Protein 9V4C (pdb70)

Nearest PDB structures (foldseek):
  1l6w-assembly1_A  TM=9.812E-01  e=1.990E-34  Escherichia coli
  7qxf-assembly1_B  TM=9.912E-01  e=8.228E-34  Escherichia coli
  4rxf-assembly1_C  TM=9.887E-01  e=6.838E-34  Escherichia coli K-12
  4s1f-assembly1_A  TM=9.885E-01  e=1.267E-33  Escherichia coli K-12
  4rz4-assembly1_B  TM=9.879E-01  e=2.209E-33  Escherichia coli K-12

Radius of gyration: 39.11 Å; Cα contacts (8 Å, |Δi|>4): 4795; chains: 10; bounding box: 108×102×100 Å

Sequence (2211 aa):
GMELYLDTADIVAIKRLAKVLPISGVTTNPSIVAKSGKPIFLLLNELQEVLGSDKLLFAQVLSSNADEMIKETYQLRKAVPSIVTKIPVNAQGLIAIKELTQQGIPTLGTAVYGAGQGFLAALAGAKYIAPYVNRIDAQGGNSKDTVLELQKLLDLHCCPQSLVLAASFRTPRQALDCILAGCKSITLPVDVAELFISDPAVDAVITKFDQDWCNAFGTLSFGGMELYLDTADIVAIKRLAKVLPISGVTTNPSIVAKSGKPIFLLLNELQEVLGSDKLLFAQVLSSNADEMIKETYQLRKAVPSIVTKIPVNAQGLIAIKELTQQGIPTLGTAVYGAGQGFLAALAGAKYIAPYVNRIDAQGGNSKDTVLELQKLLDLHCCPQSLVLAASFRTPRQALDCILAGCKSITLPVDVAELFISDPAVDAVITKFDQDWCNAFGTLSFGGMELYLDTADIVAIKRLAKVLPISGVTTNPSIVAKSGKPIFLLLNELQEVLGSDKLLFAQVLSSNADEMIKETYQLRKAVPSIVTKIPVNAQGLIAIKELTQQGIPTLGTAVYGAGQGFLAALAGAKYIAPYVNRIDAQGGNSKDTVLELQKLLDLHCPQSLVLAASFRTPRQALDCILAGCKSITLPVDVAELFISDPAVDAVITKFDQDWCNAFGTLSFGMELYLDTADIVAIKRLAKVLPISGVTTNPSIVAKSGKPIFLLLNELQEVLGSDKLLFAQVLSSNADEMIKETYQLRKAVPSIVTKIPVNAQGLIAIKELTQQGIPTLGTAVYGAGQGFLAALAGAKYIAPYVNRIDAQGGNSKDTVLELQKLLDLHCCPQSLVLAASFRTPRQALDCILAGCKSITLPVDVAELFISDPAVDAVITKFDQDWCNAFGTLSFGMELYLDTADIVAIKRLAKVLPISGVTTNPSIVAKSGKPIFLLLNELQEVLGSDKLLFAQVLSSNADEMIKETYQLRRKAVPSIVTKIPVNAQGLIAIKELTQQGIPTLGTAVYGAGQGFLAALAGAKYIAPYVNRIDAQGGNSKDTVLELQKLLDLHCCPQSLVLAASFRTPRQALDCILAGCKSITLPVDVAELFISDPAVDAVITKFDQDWCNAFGTLSFGMELYLDTADIVAIKRLAKVLPISGVTTNPSIVAKSGKPIFLLLNELQEVLGSDKLLFAQVLSSNADEMIKETYQLRKAVPSIVTKIPVNAQGLIAIKELTQQGIPTLGTAVYGAGQGFLAALAGAKYIAPYVNRIDAQGGNSKDTVLELQKLLDLHCCPQSLVLAASFRTPRQALDCILAGCKSITLPVDVAELFISDPAVDAVITKFDQDWCNAFGTLSFGMELYLDTADIVAIKRLAKVLPISGVTTNPSIVAKSGKPIFLLLNELQEVLGSDKLLFAQVLSSNADEMIKETYQLRKAVPSIVTKIPVNAQGLIAIKELTQQGIPTLGTAVYGAGQGFLAALAGAKYIAPYVNRIDAQGGNSKDTVLELQKLLDLHCPQSLVLAASFRTPRQALDCILAGCKSITLPVDVAELFISDPAVDAVITKFDQDWCNAFGTLSFGMELYLDTADIVAIKRLAKVLPISGVTTNPSIVAKSGKPIFLLLNELQEVLGSDKLLFAQVLSSNADEMIKETYQLRRKAVPSIVTKIPVNAQGLIAIKELTQQGIPTLGTAVYGAGQGFLAALAGAKYIAPYVNRIDAQGGNSKDTVLELQKLLDLHCCPQSLVLAASFRTPRQALDCILAGCKSITLPVDVAELFISDPAVDAVITKFDQDWCNAFGTLSFMELYLDTADIVAIKRLAKVLPISGVTTNPSIVAKSGKPIFLLLNELQEVLGSDKLLFAQVLSSNADEMIKETYQLRKAVPSIVTKIPVNAQGLIAIKELTQQGIPTLGTAVYGAGQGFLAALAGAKYIAPYVNRIDAQGGNSKDTVLELQKLLDLHCPQSLVLAASFRTPRQALDCILAGCKSITLPVDVAELFISDPAVDAVITKFDQDWCNAFGTLSFGMELYLDTADIVAIKRLAKVLPISGVTTNPSIVAKSGKPIFLLLNELQEVLGSDKLLFAQVLSSNADEMIKETYQLRKAVPSIVTKIPVNAQGLIAIKELTQQGIPTLGTAVYGAGQGFLAALAGAKYIAPYVNRIDAQGGNSKDTVLELQKLLDLHCPQSLVLAASFRTPRQALDCILAGCKSITLPVDVAELFISDPAVDAVITKFDQDWCNAFGTLSF

Foldseek 3Di:
DAAEEAEALPLVLCLVVVVPDVHQFYEYEPVRVVVVVDDVLVSVVSRCVSNPDRHEYEYEADDPALVVSLVVLVVVCVSPVRYAYEFEQDDSSLVNLLVCQVVVHEYEHEQDQALVSQLSSLVSPHQEYEHQQVVNVVVPHHSLVRLLSNQVSCVVPNVSHFYAYEHDDELVSVVSNVVSPGRHYYYYSVRVVVVVDDVVVVVVVVVVQVVCCVVPVDPDD/DFAAEEAEALPLVLCLVVVVPDVHQFYEYEPVRVVVVVDDPLVSVVSRCVSNDDRHEYEYEADDPAQVSRLVVLVVVCVSPVRYAYEFEQDDRSLVNLLVCVVVVHEYEHDADLALVSQLSSLVSPHQEYEYQQVVNVVVVHHSLVRLLSNQVSCVVPNVSHFYAYEHDDELVSVVSNVVSPGRHYYYYSVHVVVVPDDVVVVVVVVVVQVVVCVVPNDPDD/DAAAEEAEALPLVLVLVVVVVDVHQFYEYEPVRVVVVVDDVLVSVVSRCVSPDDRHEYEYEADDPALVRRLVVLVVVCVSPVRYAYEFEQDDSSLVNLLVCQVVVHEYEHDQDLAQVSQLSSLVSPHQEYEYQQVVNVVVVHHSLVRLLSNQVSCVVPRVSHFYAYEHDDELVSVVSNVVSPGRYYYYYSVRSVVVPDDVVVVVVVVVVQVVVCVVPVDPDD/DAAEEAEALPLVLCLVVVVPDVHQFYEYEVVRVVVVVDDPLVSVVSRCVSNDPRHEYEYEADDPALVSRLVVLVVVCVSPVRYAYEFEQDDSSLVNLLVCQVVVGEYEHEQDLALVSQLSSLVSRHQEYEYQQVVNVVVPHHSLVRLLSNQVSCVVPNVSHFYAYDHDDELVSVVSNVVSPGRYYYYYSVRVVVVPDDVVVVVVVVVVQVVCCVVPVHPDD/DAAEEAEALPLVLCLVVVVVDVHQFYEYEPVRVVVVVDDVLVSVVSRCVSNDDRHEYEYEADDPALVVRLVVLVVVCVSPVRYAYEFEQDPSSLVNLLVCVVVVGEYEHDADQAQVSQLSSLVSPHQEYEYQQVVNVVVVHHSLVRLLSNQVSCVVPNVRHFYAYEHDDELVSVVSNVVSPGRYYHYYSVRVVVVPDDVVVVVVVVVVQVVVCVVPPHDDD/DAAEEAEALPLVLCLVVVVPDVHQAYEYEPVRVVVVVDDVLVSVVSRCVSNPPRHEYEYEADDPALVSRLVVLVVVCVSPVRYEYEFEQDDSSLVNLLVCQVVVGEYEHEQDLALVSQLSSLVSRHQEYEYQQVVNVVVPHHSLVRLLSNQVSCVVPNVSHFYAYEHDDELVSVVSNVVSPGRHYYYYSVRVVVVVDDVVVVVVVVVVLVVCCVVPNDPDD/DAAEEAEALPLVLCLVVVVPDVHQFYEYEVVRVVVVPDDPLVSVVSRCVSNDDRHEYEYEADDDALVSRLVVVVVVCVSPVRYAYEFEQDDRRLVNLLVCVVVVGEYEHDADLALVSQLSSLVSPHQEYEYQQVVNVVVVHHSLVRLLSNQVSCVVPPVSHFYAYEHDDELVSVVSNVVSVGRHYYYYSVRVVVVPDDVVVVVVVVVVQVVVCVVVVDSDD/DAAEAAEALPLVLCLVVVVPDVHQAYEYEPVRCVVVVDDPLVSVVSRCVSVDDRHEYEYEADDPALVSRLVVLVVVCVSPVRYAYEFEQDDRSLVNLLVCQVVVGEYEHDQDQALVSQLSSLVSPHQEYEYQQVVNVVVVHHSLVRLLSNQVSCVVPRVRHFYAYEHDDELVSVVSNVVSPGRHYYYYSVRSVVVPDDPVVVVVVVVVQCVVCVVPVDPDD/DAEEAEALPLVLCLVVVVPDVHQFYEYEVVRVVVVVDDPLVSVVSRCVSNDPRHEYEYEADDPALVVSLVVVVVVCVSPVLYAYEFEQDPRSLVNLLVCQVVVGEYEHDQDLALVSQLSSLVSPHQEYEHQQVVNVVPPHHSLVRLLSNQVSCVVPPVSHFYAYEHDDELVSVVSNVVSPGPHYYYYSVRVVVVVDDVVVVVVVVVVQVVVCVVPVDPDD/DAAEEAEALPLVLCLVVVVPDVHQFYEYEVVRVVVVVDDPLVSVVSRCVSPPDRHEYEYEADDPALVVRLVSLVVVCVSPVRYEYEFAQDPSSLVNLLVVQVVVHEYEHDQDLAQVSQLSSLVSPHQEYEHQQVVNVVVPHHSLVRLLSNQVSCVVPNVSHFYAYEHDDELVSVVSNVVSPGRYYYYYSVRVVVVPDDVVVVVVVVVVQVVVCVVPNDPDD

Solvent-accessible surface area: 75816 Å² total; per-residue (Å²): 82,22,42,6,2,0,24,14,9,74,24,106,4,0,93,104,2,22,134,10,1,26,10,36,0,0,0,1,23,6,30,34,2,10,190,37,47,54,75,3,71,89,0,2,83,45,0,70,137,43,21,37,120,131,62,42,9,1,0,8,3,7,18,64,90,10,110,70,2,25,124,3,0,99,62,0,58,170,40,4,96,65,0,4,0,12,0,7,1,29,38,68,0,0,40,0,0,53,70,0,56,147,87,64,24,43,1,0,0,0,0,0,16,4,1,6,8,0,6,10,0,4,42,8,31,0,91,3,0,2,0,14,1,16,100,12,5,6,45,32,26,47,6,109,58,15,2,78,35,0,8,97,0,4,100,58,5,16,91,165,11,15,0,2,0,9,25,12,76,3,4,28,16,1,6,23,3,10,27,19,8,0,91,0,6,2,5,28,36,64,0,1,56,59,27,14,66,22,30,10,4,82,39,7,28,71,102,15,37,98,29,5,54,128,48,55,56,88,71,59,45,58,48,26,49,6,1,0,23,14,5,74,28,107,2,0,105,108,6,24,121,13,0,26,11,33,0,0,0,2,22,3,26,34,2,14,188,40,49,60,80,6,70,86,1,2,95,43,0,64,147,42,18,38,114,135,75,44,7,1,0,8,4,5,16,86,64,4,98,74,1,21,115,8,0,94,67,0,60,164,36,5,98,65,0,4,0,10,0,6,2,36,37,67,0,0,48,0,0,56,71,0,58,150,76,61,22,49,1,0,0,0,0,0,12,5,2,4,9,0,6,10,0,5,42,8,31,0,90,3,0,1,0,14,1,13,101,10,5,10,50,28,28,46,6,113,59,14,2,84,35,0,10,99,0,3,101,74,6,17,115,160,12,24,0,1,0,6,24,9,107,4,5,29,15,2,6,24,3,9,25,20,7,0,54,0,7,1,6,28,35,62,0,0,62,58,24,23,64,19,26,11,6,89,42,10,24,69,105,14,33,94,34,5,48,133,47,57,55,91,63,61,46,55,66,21,43,6,2,0,26,15,9,74,24,98,4,0,94,103,4,28,137,10,1,29,11,36,0,0,0,2,23,4,29,32,2,10,189,36,48,55,74,4,66,85,0,3,95,46,0,70,147,45,18,40,115,132,75,42,9,0,0,10,4,8,18,82,69,5,96,73,0,21,132,4,0,107,60,0,60,159,44,5,98,66,0,5,0,11,0,6,2,29,35,68,0,0,47,0,0,56,77,0,54,149,73,64,20,41,1,1,0,0,0,0,16,4,1,5,11,0,5,10,0,8,41,7,31,0,92,4,0,2,0,14,2,18,92,11,6,5,40,31,26,45,6,105,60,13,2,83,34,0,8,99,0,3,99,77,12,12,98,144,13,11,0,1,0,9,24,14,101,3,4,28,16,1,6,22,3,9,23,19,8,0,75,0,6,2,6,28,33,70,0,0,61,62,25,18,60,18,25,10,4,80,41,8,26,70,100,14,35,98,31,5,53,130,49,56,61,89,67,61,42,64,30,50,7,2,0,20,14,4,72,30,112,5,0,110,110,5,22,120,10,0,27,10,36,0,0,1,1,24,5,31,32,3,10,186,40,47,59,76,5,71,87,0,1,93,56,0,64,149,50,16,35,124,127,58,44,8,1,2,10,4,8,22,90,73,5,100,79,2,18,121,9,0,94,74,0,60,182,34,5,94,66,0,5,0,10,0,6,1,30,35,67,0,0,49,0,0,56,69,0,56,149,78,62,24,45,1,0,0,0,0,0,15,4,2,5,8,0,6,10,0,6,45,8,32,0,94,5,0,1,0,14,1,17,98,11,6,6,42,30,26,48,6,115,57,14,2,78,39,0,12,99,0,4,102,75,21,15,121,158,13,26,0,2,0,8,23,11,91,3,3,31,16,1,7,25,3,10,26,21,9,0,63,0,7,1,5,28,32,69,0,0,62,58,26,19,65,20,28,11,6,87,41,8,23,73,101,12,35,99,32,4,51,127,47,56,58,86,64,61,43,81,23,42,6,2,0,22,14,8,75,39,104,3,0,92,104,2,28,133,12,2,32,10,37,0,0,1,2,23,5,28,27,3,9,179,35,50,53,71,5,71,86,1,2,97,37,0,67,144,36,20,39,122,134,82,42,8,1,0,8,4,6,13,83,66,6,97,91,1,9,148,19,0,91,74,0,60,157,43,6,98,67,0,5,0,9,0,6,1,30,36,64,0,0,42,0,0,52,70,0,55,153,87,62,25,46,1,1,0,0,0,0,16,4,2,5,10,0,6,10,0,5,42,6,31,0,92,4,0,1,0,14,2,15,95,11,5,8,41,32,25,45,6,111,63,14,2,84,40,1,9,88,0,3,99,62,7,15,104,160,14,22,0,1,0,6,24,9,87,3,6,29,15,1,9,22,3,8,24,19,7,0,87,0,7,2,6,30,36,66,0,0,56,62,24,12,65,21,32,12,4,83,42,11,22,69,110,14,33,95,32,4,47,131,45,60,56,87,61,62,48,76,22,40,6,2,0,22,11,5,75,25,102,4,0,105,109,5,21,143,10,2,23,9,36,0,0,1,4,22,4,29,36,1,12,189,40,49,51,74,5,70,90,1,3,93,38,0,68,150,42,20,35,122,129,60,43,9,1,0,9,4,10,14,76,64,5,96,92,2,20,134,17,0,92,71,0,58,179,38,5,98,67,0,5,0,11,0,8,1,34,34,69,0,0,47,0,0,56,63,0,57,156,79,63,24,44,0,1,0,0,0,0,15,5,2,5,9,0,7,8,0,4,42,8,30,0,94,3,0,2,0,14,1,15,94,13,5,9,44,30,24,45,6,109,61,14,2,81,37,0,12,92,0,2,98,65,5,18,109,159,13,24,0,1,0,8,25,10,113,3,4,31,16,1,6,22,4,9,24,20,7,0,52,0,8,2,6,28,33,76,0,0,61,62,26,20,62,19,28,11,5,86,39,10,28,83,100,14,35,96,39,4,50,129,48,62,43,108,58,67,41,78,26,51,6,1,0,19,3,2,66,24,90,5,0,91,113,4,20,140,11,1,24,11,35,0,0,0,3,23,5,32,19,2,16,129,32,48,58,80,8,68,84,1,4,87,44,0,68,153,53,20,37,117,140,69,43,10,1,0,7,4,6,12,67,76,6,118,77,1,25,113,8,0,90,55,0,61,178,40,6,96,68,0,6,0,7,0,5,1,29,38,72,0,0,47,0,0,62,66,0,51,152,89,64,24,41,0,1,0,0,0,0,17,4,2,6,10,0,6,9,0,9,45,10,32,0,92,4,0,0,0,15,2,16,102,12,5,6,43,32,26,45,6,107,62,14,2,80,38,0,8,103,0,3,97,74,9,10,118,164,16,20,0,2,0,4,24,10,91,3,5,29,14,1,7,23,3,9,24,21,8,0,91,0,9,0,5,29,33,62,0,1,60,62,25,19,63,21,31,4,6,88,42,8,26,67,110,10,29,98,36,6,46,131,56,62,60,82,70,61,45,78,28,48,6,3,0,24,12,12,72,37,108,4,0,114,109,4,24,121,12,1,30,7,37,0,0,0,2,23,3,29,32,2,10,188,36,49,63,74,4,68,86,0,2,94,52,0,64,137,29,18,36,114,136,74,40,5,0,0,7,4,7,20,88,68,5,100,67,1,22,118,5,0,95,73,0,59,185,42,6,99,68,0,5,0,9,0,7,1,34,34,64,0,0,47,0,0,58,62,0,54,142,74,64,26,42,1,0,0,0,0,0,17,5,2,5,9,0,6,9,0,9,46,6,32,0,93,4,0,2,0,16,2,13,102,11,4,7,44,32,27,46,6,109,58,13,3,82,34,0,8,99,0,4,103,70,6,11,100,153,13,15,0,1,0,8,26,11,108,2,5,28,16,1,7,23,3,11,24,21,9,0,94,0,6,1,5,30,33,75,0,0,60,61,25,18,62,19,28,12,4,84,41,10,21,72,107,15,37,97,28,5,52,130,51,63,58,88,63,62,45,56,48,5,2,0,23,6,2,65,21,103,2,0,97,106,3,26,131,11,1,27,10,35,0,0,0,1,23,4,30,21,3,11,123,30,49,60,76,5,69,99,0,2,89,45,0,68,143,38,21,35,128,124,77,42,5,0,0,9,4,10,21,90,73,8,97,69,3,20,113,7,0,98,64,0,54,170,30,2,94,66,0,5,0,7,0,7,1,38,36,66,0,0,54,0,0,52,76,0,58,155,77,61,22,47,0,0,0,0,0,0,15,4,2,9,8,0,10,12,0,7,46,8,32,0,91,3,0,1,0,12,1,16,88,12,5,6,42,33,25,50,7,109,64,13,2,78,36,0,6,94,0,3,97,72,10,12,118,160,13,22,0,2,0,5,23,10,104,3,4,28,16,1,6,23,3,9,25,18,7,0,94,0,8,1,6,29,34,65,0,1,60,58,22,21,60,17,31,11,5,82,38,8,28,73,103,9,38,93,36,6,52,131,47,57,67,82,71,55,41,79,29,53,9,3,0,25,15,13,72,35,109,1,0,102,110,4,24,128,12,2,30,12,35,0,0,1,2,25,5,27,34,2,9,180,37,56,62,73,5,69,83,0,2,88,45,0,62,153,38,18,41,113,137,61,43,9,1,0,7,3,10,22,71,80,6,105,80,2,19,119,5,0,83,60,0,64,159,35,5,92,67,0,5,0,9,0,8,2,28,38,64,0,0,51,0,0,60,72,0,59,149,72,62,23,46,0,1,0,0,0,0,16,4,2,5,9,0,6,10,0,5,41,9,30,0,91,5,0,1,0,15,2,18,99,11,5,7,46,33,26,47,6,112,57,14,3,85,36,0,12,96,0,1,92,79,5,10,89,131,12,20,0,2,0,6,24,10,84,3,4,30,16,2,8,22,3,14,25,21,12,1,107,0,10,1,8,29,34,70,0,1,55,59,29,24,63,18,28,11,5,92,38,8,34,67,96,13,32,93,30,6,47,132,50,60,58,87,75,56,50

B-factor: mean 33.53, std 10.16, range [16.23, 105.29]

Structure (mmCIF, N/CA/C/O backbone):
data_9V4C
#
_entry.id   9V4C
#
_cell.length_a   98.818
_cell.length_b   117.353
_cell.length_c   204.235
_cell.angle_alpha   90.00
_cell.angle_beta   90.00
_cell.angle_gamma   90.00
#
_symmetry.space_group_name_H-M   'P 21 21 21'
#
loop_
_entity.id
_entity.type
_entity.pdbx_description
1 polymer 'Fructose-6-phosphate aldolase'
2 water water
#
loop_
_atom_site.group_PDB
_atom_site.id
_atom_site.type_symbol
_atom_site.label_atom_id
_atom_site.label_alt_id
_atom_site.label_comp_id
_atom_site.label_asym_id
_atom_site.label_entity_id
_atom_site.label_seq_id
_atom_site.pdbx_PDB_ins_code
_atom_site.Cartn_x
_atom_site.Cartn_y
_atom_site.Cartn_z
_atom_site.occupancy
_atom_site.B_iso_or_equiv
_atom_site.auth_seq_id
_atom_site.auth_comp_id
_atom_site.auth_asym_id
_atom_site.auth_atom_id
_atom_site.pdbx_PDB_model_num
ATOM 1 N N . GLY A 1 2 ? 24.952 2.604 53.173 1.00 62.03 0 GLY A N 1
ATOM 2 C CA . GLY A 1 2 ? 23.817 2.325 54.034 1.00 62.45 0 GLY A CA 1
ATOM 3 C C . GLY A 1 2 ? 23.008 1.100 53.636 1.00 63.70 0 GLY A C 1
ATOM 4 O O . GLY A 1 2 ? 21.805 1.211 53.359 1.00 61.33 0 GLY A O 1
ATOM 5 N N . MET A 1 3 ? 23.664 -0.063 53.596 1.00 44.37 1 MET A N 1
ATOM 6 C CA . MET A 1 3 ? 22.970 -1.325 53.364 1.00 37.09 1 MET A CA 1
ATOM 7 C C . MET A 1 3 ? 22.274 -1.780 54.637 1.00 36.81 1 MET A C 1
ATOM 8 O O . MET A 1 3 ? 22.836 -1.676 55.727 1.00 36.27 1 MET A O 1
ATOM 13 N N . GLU A 1 4 ? 21.046 -2.280 54.493 1.00 30.43 2 GLU A N 1
ATOM 14 C CA . GLU A 1 4 ? 20.266 -2.808 55.607 1.00 28.11 2 GLU A CA 1
ATOM 15 C C . GLU A 1 4 ? 19.924 -4.255 55.303 1.00 25.39 2 GLU A C 1
ATOM 16 O O . GLU A 1 4 ? 19.292 -4.542 54.282 1.00 25.79 2 GLU A O 1
ATOM 22 N N . LEU A 1 5 ? 20.347 -5.163 56.181 1.00 27.27 3 LEU A N 1
ATOM 23 C CA . LEU A 1 5 ? 20.097 -6.595 56.038 1.00 26.23 3 LEU A CA 1
ATOM 24 C C . LEU A 1 5 ? 19.071 -7.035 57.077 1.00 25.41 3 LEU A C 1
ATOM 25 O O . LEU A 1 5 ? 19.260 -6.799 58.274 1.00 27.72 3 LEU A O 1
ATOM 30 N N . TYR A 1 6 ? 17.989 -7.662 56.620 1.00 23.89 4 TYR A N 1
ATOM 31 C CA . TYR A 1 6 ? 16.926 -8.148 57.491 1.00 23.14 4 TYR A CA 1
ATOM 32 C C . TYR A 1 6 ? 16.736 -9.653 57.333 1.00 22.50 4 TYR A C 1
ATOM 33 O O . TYR A 1 6 ? 17.059 -10.239 56.297 1.00 23.35 4 TYR A O 1
ATOM 42 N N . LEU A 1 7 ? 16.181 -10.279 58.367 1.00 22.94 5 LEU A N 1
ATOM 43 C CA . LEU A 1 7 ? 15.764 -11.673 58.284 1.00 23.89 5 LEU A CA 1
ATOM 44 C C . LEU A 1 7 ? 14.262 -11.758 58.039 1.00 25.54 5 LEU A C 1
ATOM 45 O O . LEU A 1 7 ? 13.470 -11.080 58.711 1.00 23.74 5 LEU A O 1
ATOM 50 N N . ASP A 1 8 ? 13.881 -12.620 57.097 1.00 23.14 6 ASP A N 1
ATOM 51 C CA . ASP A 1 8 ? 12.496 -12.769 56.677 1.00 25.07 6 ASP A CA 1
ATOM 52 C C . ASP A 1 8 ? 11.955 -14.060 57.296 1.00 25.80 6 ASP A C 1
ATOM 53 O O . ASP A 1 8 ? 11.936 -15.120 56.671 1.00 27.82 6 ASP A O 1
ATOM 58 N N . THR A 1 9 ? 11.502 -13.958 58.546 1.00 26.86 7 THR A N 1
ATOM 59 C CA . THR A 1 9 ? 11.119 -15.131 59.330 1.00 29.46 7 THR A CA 1
ATOM 60 C C . THR A 1 9 ? 10.359 -14.695 60.581 1.00 31.31 7 THR A C 1
ATOM 61 O O . THR A 1 9 ? 10.465 -13.551 61.036 1.00 30.10 7 THR A O 1
ATOM 65 N N . ALA A 1 10 ? 9.602 -15.638 61.142 1.00 30.34 8 ALA A N 1
ATOM 66 C CA . ALA A 1 10 ? 9.025 -15.488 62.475 1.00 35.85 8 ALA A CA 1
ATOM 67 C C . ALA A 1 10 ? 9.564 -16.530 63.446 1.00 35.09 8 ALA A C 1
ATOM 68 O O . ALA A 1 10 ? 8.976 -16.733 64.513 1.00 38.09 8 ALA A O 1
ATOM 70 N N . ASP A 1 11 ? 10.657 -17.203 63.094 1.00 32.44 9 ASP A N 1
ATOM 71 C CA . ASP A 1 11 ? 11.232 -18.281 63.896 1.00 34.11 9 ASP A CA 1
ATOM 72 C C . ASP A 1 11 ? 12.193 -17.656 64.905 1.00 37.39 9 ASP A C 1
ATOM 73 O O . ASP A 1 11 ? 13.338 -17.329 64.567 1.00 33.43 9 ASP A O 1
ATOM 78 N N . ILE A 1 12 ? 11.731 -17.543 66.159 1.00 35.26 10 ILE A N 1
ATOM 79 C CA . ILE A 1 12 ? 12.473 -16.833 67.202 1.00 34.73 10 ILE A CA 1
ATOM 80 C C . ILE A 1 12 ? 13.802 -17.527 67.494 1.00 35.90 10 ILE A C 1
ATOM 81 O O . ILE A 1 12 ? 14.825 -16.872 67.730 1.00 34.98 10 ILE A O 1
ATOM 86 N N . VAL A 1 13 ? 13.813 -18.860 67.469 1.00 36.40 11 VAL A N 1
ATOM 87 C CA . VAL A 1 13 ? 15.057 -19.592 67.681 1.00 35.02 11 VAL A CA 1
ATOM 88 C C . VAL A 1 13 ? 16.078 -19.223 66.612 1.00 34.59 11 VAL A C 1
ATOM 89 O O . VAL A 1 13 ? 17.225 -18.875 66.919 1.00 34.79 11 VAL A O 1
ATOM 93 N N . ALA A 1 14 ? 15.669 -19.273 65.337 1.00 33.80 12 ALA A N 1
ATOM 94 C CA . ALA A 1 14 ? 16.589 -18.919 64.262 1.00 33.08 12 ALA A CA 1
ATOM 95 C C . ALA A 1 14 ? 17.022 -17.460 64.359 1.00 32.98 12 ALA A C 1
ATOM 96 O O . ALA A 1 14 ? 18.194 -17.139 64.128 1.00 30.34 12 ALA A O 1
ATOM 98 N N . ILE A 1 15 ? 16.092 -16.563 64.702 1.00 30.48 13 ILE A N 1
ATOM 99 C CA . ILE A 1 15 ? 16.409 -15.135 64.745 1.00 30.58 13 ILE A CA 1
ATOM 100 C C . ILE A 1 15 ? 17.450 -14.851 65.821 1.00 32.05 13 ILE A C 1
ATOM 101 O O . ILE A 1 15 ? 18.414 -14.112 65.597 1.00 27.40 13 ILE A O 1
ATOM 106 N N . LYS A 1 16 ? 17.259 -15.427 67.013 1.00 30.53 14 LYS A N 1
ATOM 107 C CA . LYS A 1 16 ? 18.227 -15.263 68.092 1.00 33.74 14 LYS A CA 1
ATOM 108 C C . LYS A 1 16 ? 19.620 -15.685 67.640 1.00 31.81 14 LYS A C 1
ATOM 109 O O . LYS A 1 16 ? 20.610 -14.984 67.887 1.00 31.01 14 LYS A O 1
ATOM 115 N N . ARG A 1 17 ? 19.704 -16.819 66.945 1.00 29.96 15 ARG A N 1
ATOM 116 C CA . ARG A 1 17 ? 20.993 -17.350 66.521 1.00 30.56 15 ARG A CA 1
ATOM 117 C C . ARG A 1 17 ? 21.596 -16.510 65.401 1.00 33.62 15 ARG A C 1
ATOM 118 O O . ARG A 1 17 ? 22.775 -16.137 65.451 1.00 29.38 15 ARG A O 1
ATOM 126 N N . LEU A 1 18 ? 20.807 -16.214 64.369 1.00 27.59 16 LEU A N 1
ATOM 127 C CA . LEU A 1 18 ? 21.357 -15.487 63.239 1.00 29.90 16 LEU A CA 1
ATOM 128 C C . LEU A 1 18 ? 21.662 -14.039 63.592 1.00 29.68 16 LEU A C 1
ATOM 129 O O . LEU A 1 18 ? 22.545 -13.435 62.973 1.00 29.78 16 LEU A O 1
ATOM 134 N N . ALA A 1 19 ? 20.952 -13.461 64.571 1.00 29.40 17 ALA A N 1
ATOM 135 C CA . ALA A 1 19 ? 21.258 -12.092 64.973 1.00 28.81 17 ALA A CA 1
ATOM 136 C C . ALA A 1 19 ? 22.611 -11.997 65.675 1.00 30.12 17 ALA A C 1
ATOM 137 O O . ALA A 1 19 ? 23.246 -10.938 65.641 1.00 30.13 17 ALA A O 1
ATOM 139 N N . LYS A 1 20 ? 23.067 -13.075 66.322 1.00 28.83 18 LYS A N 1
ATOM 140 C CA . LYS A 1 20 ? 24.406 -13.052 66.901 1.00 31.51 18 LYS A CA 1
ATOM 141 C C . LYS A 1 20 ? 25.475 -13.141 65.818 1.00 29.73 18 LYS A C 1
ATOM 142 O O . LYS A 1 20 ? 26.577 -12.602 65.991 1.00 30.43 18 LYS A O 1
ATOM 148 N N . VAL A 1 21 ? 25.162 -13.796 64.702 1.00 27.42 19 VAL A N 1
ATOM 149 C CA . VAL A 1 21 ? 26.130 -14.025 63.630 1.00 26.35 19 VAL A CA 1
ATOM 150 C C . VAL A 1 21 ? 26.139 -12.878 62.631 1.00 26.39 19 VAL A C 1
ATOM 151 O O . VAL A 1 21 ? 27.197 -12.368 62.257 1.00 27.43 19 VAL A O 1
ATOM 155 N N . LEU A 1 22 ? 24.986 -12.479 62.173 1.00 28.38 20 LEU A N 1
ATOM 156 C CA . LEU A 1 22 ? 24.977 -11.615 61.003 1.00 26.81 20 LEU A CA 1
ATOM 157 C C . LEU A 1 22 ? 24.763 -10.163 61.405 1.00 27.25 20 LEU A C 1
ATOM 158 O O . LEU A 1 22 ? 24.172 -9.885 62.450 1.00 27.76 20 LEU A O 1
ATOM 163 N N . PRO A 1 23 ? 25.228 -9.213 60.607 1.00 26.46 21 PRO A N 1
ATOM 164 C CA . PRO A 1 23 ? 24.953 -7.791 60.920 1.00 26.72 21 PRO A CA 1
ATOM 165 C C . PRO A 1 23 ? 23.564 -7.380 60.443 1.00 30.15 21 PRO A C 1
ATOM 166 O O . PRO A 1 23 ? 23.387 -6.670 59.441 1.00 30.19 21 PRO A O 1
ATOM 170 N N . ILE A 1 24 ? 22.537 -7.832 61.152 1.00 26.17 22 ILE A N 1
ATOM 171 C CA . ILE A 1 24 ? 21.167 -7.610 60.708 1.00 32.89 22 ILE A CA 1
ATOM 172 C C . ILE A 1 24 ? 20.631 -6.331 61.330 1.00 33.20 22 ILE A C 1
ATOM 173 O O . ILE A 1 24 ? 20.964 -5.975 62.461 1.00 33.50 22 ILE A O 1
ATOM 178 N N . SER A 1 25 ? 19.772 -5.644 60.580 1.00 32.08 23 SER A N 1
ATOM 179 C CA . SER A 1 25 ? 19.091 -4.453 61.063 1.00 32.53 23 SER A CA 1
ATOM 180 C C . SER A 1 25 ? 17.704 -4.735 61.633 1.00 33.94 23 SER A C 1
ATOM 181 O O . SER A 1 25 ? 17.083 -3.819 62.188 1.00 32.69 23 SER A O 1
ATOM 184 N N . GLY A 1 26 ? 17.186 -5.951 61.500 1.00 27.59 24 GLY A N 1
ATOM 185 C CA . GLY A 1 26 ? 15.846 -6.220 62.000 1.00 30.58 24 GLY A CA 1
ATOM 186 C C . GLY A 1 26 ? 15.228 -7.401 61.269 1.00 28.50 24 GLY A C 1
ATOM 187 O O . GLY A 1 26 ? 15.930 -8.214 60.685 1.00 25.57 24 GLY A O 1
ATOM 188 N N . VAL A 1 27 ? 13.898 -7.463 61.313 1.00 28.68 25 VAL A N 1
ATOM 189 C CA . VAL A 1 27 ? 13.146 -8.623 60.837 1.00 25.00 25 VAL A CA 1
ATOM 190 C C . VAL A 1 27 ? 11.920 -8.157 60.057 1.00 26.51 25 VAL A C 1
ATOM 191 O O . VAL A 1 27 ? 11.213 -7.235 60.480 1.00 27.50 25 VAL A O 1
ATOM 195 N N . THR A 1 28 ? 11.652 -8.812 58.932 1.00 25.30 26 THR A N 1
ATOM 196 C CA . THR A 1 28 ? 10.424 -8.606 58.182 1.00 25.75 26 THR A CA 1
ATOM 197 C C . THR A 1 28 ? 9.489 -9.799 58.358 1.00 24.87 26 THR A C 1
ATOM 198 O O . THR A 1 28 ? 9.930 -10.943 58.504 1.00 28.15 26 THR A O 1
ATOM 202 N N . THR A 1 29 ? 8.191 -9.527 58.326 1.00 25.52 27 THR A N 1
ATOM 203 C CA . THR A 1 29 ? 7.170 -10.566 58.371 1.00 27.18 27 THR A CA 1
ATOM 204 C C . THR A 1 29 ? 6.158 -10.305 57.268 1.00 25.89 27 THR A C 1
ATOM 205 O O . THR A 1 29 ? 6.150 -9.240 56.650 1.00 28.16 27 THR A O 1
ATOM 209 N N . ASN A 1 30 ? 5.293 -11.285 57.035 1.00 28.16 28 ASN A N 1
ATOM 210 C CA . ASN A 1 30 ? 4.151 -11.136 56.140 1.00 27.23 28 ASN A CA 1
ATOM 211 C C . ASN A 1 30 ? 3.069 -12.063 56.665 1.00 31.19 28 ASN A C 1
ATOM 212 O O . ASN A 1 30 ? 3.316 -12.841 57.597 1.00 31.60 28 ASN A O 1
ATOM 217 N N . PRO A 1 31 ? 1.841 -11.990 56.123 1.00 27.08 29 PRO A N 1
ATOM 218 C CA . PRO A 1 31 ? 0.756 -12.749 56.782 1.00 31.84 29 PRO A CA 1
ATOM 219 C C . PRO A 1 31 ? 0.964 -14.257 56.748 1.00 34.21 29 PRO A C 1
ATOM 220 O O . PRO A 1 31 ? 0.553 -14.941 57.691 1.00 33.12 29 PRO A O 1
ATOM 224 N N . SER A 1 32 ? 1.611 -14.800 55.708 1.00 31.08 30 SER A N 1
ATOM 225 C CA . SER A 1 32 ? 1.882 -16.237 55.697 1.00 33.17 30 SER A CA 1
ATOM 226 C C . SER A 1 32 ? 2.922 -16.611 56.744 1.00 34.94 30 SER A C 1
ATOM 227 O O . SER A 1 32 ? 2.789 -17.636 57.421 1.00 35.57 30 SER A O 1
ATOM 230 N N . ILE A 1 33 ? 3.962 -15.794 56.890 1.00 33.28 31 ILE A N 1
ATOM 231 C CA . ILE A 1 33 ? 4.993 -16.076 57.886 1.00 33.53 31 ILE A CA 1
ATOM 232 C C . ILE A 1 33 ? 4.405 -16.038 59.289 1.00 38.35 31 ILE A C 1
ATOM 233 O O . ILE A 1 33 ? 4.706 -16.899 60.132 1.00 39.30 31 ILE A O 1
ATOM 238 N N . VAL A 1 34 ? 3.571 -15.033 59.573 1.00 36.40 32 VAL A N 1
ATOM 239 C CA . VAL A 1 34 ? 2.946 -14.958 60.889 1.00 38.06 32 VAL A CA 1
ATOM 240 C C . VAL A 1 34 ? 1.975 -16.114 61.077 1.00 41.90 32 VAL A C 1
ATOM 241 O O . VAL A 1 34 ? 1.892 -16.705 62.160 1.00 43.33 32 VAL A O 1
ATOM 245 N N . ALA A 1 35 ? 1.230 -16.457 60.023 1.00 37.03 33 ALA A N 1
ATOM 246 C CA . ALA A 1 35 ? 0.303 -17.581 60.089 1.00 40.09 33 ALA A CA 1
ATOM 247 C C . ALA A 1 35 ? 1.028 -18.882 60.397 1.00 44.68 33 ALA A C 1
ATOM 248 O O . ALA A 1 35 ? 0.550 -19.688 61.203 1.00 46.84 33 ALA A O 1
ATOM 250 N N . LYS A 1 36 ? 2.177 -19.107 59.758 1.00 44.42 34 LYS A N 1
ATOM 251 C CA . LYS A 1 36 ? 2.925 -20.342 59.973 1.00 47.56 34 LYS A CA 1
ATOM 252 C C . LYS A 1 36 ? 3.414 -20.448 61.411 1.00 49.55 34 LYS A C 1
ATOM 253 O O . LYS A 1 36 ? 3.465 -21.545 61.978 1.00 53.81 34 LYS A O 1
ATOM 259 N N . SER A 1 37 ? 3.780 -19.318 62.019 1.00 47.91 35 SER A N 1
ATOM 260 C CA . SER A 1 37 ? 4.200 -19.330 63.411 1.00 45.26 35 SER A CA 1
ATOM 261 C C . SER A 1 37 ? 3.066 -19.708 64.342 1.00 46.52 35 SER A C 1
ATOM 262 O O . SER A 1 37 ? 3.327 -20.115 65.477 1.00 47.11 35 SER A O 1
ATOM 265 N N . GLY A 1 38 ? 1.820 -19.564 63.894 1.00 49.02 36 GLY A N 1
ATOM 266 C CA . GLY A 1 38 ? 0.663 -19.835 64.718 1.00 43.29 36 GLY A CA 1
ATOM 267 C C . GLY A 1 38 ? 0.470 -18.888 65.879 1.00 47.32 36 GLY A C 1
ATOM 268 O O . GLY A 1 38 ? -0.419 -19.117 66.701 1.00 45.13 36 GLY A O 1
ATOM 269 N N . LYS A 1 39 ? 1.272 -17.833 65.976 1.00 45.95 37 LYS A N 1
ATOM 270 C CA . LYS A 1 39 ? 1.111 -16.941 67.112 1.00 45.94 37 LYS A CA 1
ATOM 271 C C . LYS A 1 39 ? 0.276 -15.732 66.729 1.00 46.67 37 LYS A C 1
ATOM 272 O O . LYS A 1 39 ? 0.422 -15.211 65.622 1.00 47.86 37 LYS A O 1
ATOM 278 N N . PRO A 1 40 ? -0.600 -15.266 67.617 1.00 48.94 38 PRO A N 1
ATOM 279 C CA . PRO A 1 40 ? -1.207 -13.945 67.424 1.00 46.39 38 PRO A CA 1
ATOM 280 C C . PRO A 1 40 ? -0.121 -12.902 67.194 1.00 45.61 38 PRO A C 1
ATOM 281 O O . PRO A 1 40 ? 0.961 -12.965 67.787 1.00 42.80 38 PRO A O 1
ATOM 285 N N . ILE A 1 41 ? -0.409 -11.943 66.309 1.00 43.08 39 ILE A N 1
ATOM 286 C CA . ILE A 1 41 ? 0.657 -11.081 65.813 1.00 41.23 39 ILE A CA 1
ATOM 287 C C . ILE A 1 41 ? 1.198 -10.183 66.919 1.00 42.17 39 ILE A C 1
ATOM 288 O O . ILE A 1 41 ? 2.399 -9.901 66.964 1.00 40.25 39 ILE A O 1
ATOM 293 N N . PHE A 1 42 ? 0.339 -9.725 67.837 1.00 42.63 40 PHE A N 1
ATOM 294 C CA . PHE A 1 42 ? 0.823 -8.817 68.874 1.00 43.39 40 PHE A CA 1
ATOM 295 C C . PHE A 1 42 ? 1.717 -9.539 69.877 1.00 43.38 40 PHE A C 1
ATOM 296 O O . PHE A 1 42 ? 2.695 -8.956 70.356 1.00 41.92 40 PHE A O 1
ATOM 304 N N . LEU A 1 43 ? 1.419 -10.802 70.190 1.00 44.53 41 LEU A N 1
ATOM 305 C CA . LEU A 1 43 ? 2.357 -11.604 70.972 1.00 46.49 41 LEU A CA 1
ATOM 306 C C . LEU A 1 43 ? 3.668 -11.807 70.220 1.00 44.51 41 LEU A C 1
ATOM 307 O O . LEU A 1 43 ? 4.753 -11.684 70.804 1.00 44.09 41 LEU A O 1
ATOM 312 N N . LEU A 1 44 ? 3.589 -12.126 68.923 1.00 44.86 42 LEU A N 1
ATOM 313 C CA . LEU A 1 44 ? 4.804 -12.319 68.137 1.00 42.01 42 LEU A CA 1
ATOM 314 C C . LEU A 1 44 ? 5.639 -11.048 68.093 1.00 42.82 42 LEU A C 1
ATOM 315 O O . LEU A 1 44 ? 6.867 -11.094 68.252 1.00 38.37 42 LEU A O 1
ATOM 320 N N . LEU A 1 45 ? 4.986 -9.899 67.904 1.00 40.45 43 LEU A N 1
ATOM 321 C CA . LEU A 1 45 ? 5.712 -8.635 67.808 1.00 40.75 43 LEU A CA 1
ATOM 322 C C . LEU A 1 45 ? 6.436 -8.304 69.106 1.00 43.05 43 LEU A C 1
ATOM 323 O O . LEU A 1 45 ? 7.558 -7.785 69.084 1.00 43.19 43 LEU A O 1
ATOM 328 N N . ASN A 1 46 ? 5.812 -8.584 70.250 1.00 41.54 44 ASN A N 1
ATOM 329 C CA . ASN A 1 46 ? 6.512 -8.365 71.508 1.00 46.25 44 ASN A CA 1
ATOM 330 C C . ASN A 1 46 ? 7.659 -9.356 71.680 1.00 46.24 44 ASN A C 1
ATOM 331 O O . ASN A 1 46 ? 8.728 -8.996 72.184 1.00 46.05 44 ASN A O 1
ATOM 336 N N . GLU A 1 47 ? 7.452 -10.611 71.278 1.00 42.59 45 GLU A N 1
ATOM 337 C CA . GLU A 1 47 ? 8.549 -11.573 71.293 1.00 45.84 45 GLU A CA 1
ATOM 338 C C . GLU A 1 47 ? 9.717 -11.087 70.444 1.00 44.87 45 GLU A C 1
ATOM 339 O O . GLU A 1 47 ? 10.882 -11.198 70.852 1.00 40.97 45 GLU A O 1
ATOM 345 N N . LEU A 1 48 ? 9.421 -10.530 69.263 1.00 40.35 46 LEU A N 1
ATOM 346 C CA . LEU A 1 48 ? 10.477 -10.065 68.369 1.00 42.74 46 LEU A CA 1
ATOM 347 C C . LEU A 1 48 ? 11.235 -8.885 68.966 1.00 43.33 46 LEU A C 1
ATOM 348 O O . LEU A 1 48 ? 12.464 -8.814 68.853 1.00 42.15 46 LEU A O 1
ATOM 353 N N . GLN A 1 49 ? 10.523 -7.957 69.619 1.00 42.81 47 GLN A N 1
ATOM 354 C CA . GLN A 1 49 ? 11.194 -6.832 70.267 1.00 45.97 47 GLN A CA 1
ATOM 355 C C . GLN A 1 49 ? 12.148 -7.306 71.357 1.00 48.67 47 GLN A C 1
ATOM 356 O O . GLN A 1 49 ? 13.216 -6.714 71.561 1.00 47.95 47 GLN A O 1
ATOM 362 N N . GLU A 1 50 ? 11.773 -8.373 72.069 1.00 46.71 48 GLU A N 1
ATOM 363 C CA . GLU A 1 50 ? 12.592 -8.883 73.165 1.00 47.51 48 GLU A CA 1
ATOM 364 C C . GLU A 1 50 ? 13.907 -9.461 72.650 1.00 47.94 48 GLU A C 1
ATOM 365 O O . GLU A 1 50 ? 14.988 -9.085 73.117 1.00 44.14 48 GLU A O 1
ATOM 371 N N . VAL A 1 51 ? 13.832 -10.365 71.666 1.00 47.37 49 VAL A N 1
ATOM 372 C CA . VAL A 1 51 ? 15.041 -10.988 71.127 1.00 44.93 49 VAL A CA 1
ATOM 373 C C . VAL A 1 51 ? 15.922 -9.956 70.433 1.00 44.22 49 VAL A C 1
ATOM 374 O O . VAL A 1 51 ? 17.143 -9.933 70.621 1.00 43.87 49 VAL A O 1
ATOM 378 N N . LEU A 1 52 ? 15.320 -9.079 69.629 1.00 45.94 50 LEU A N 1
ATOM 379 C CA . LEU A 1 52 ? 16.108 -8.151 68.825 1.00 43.63 50 LEU A CA 1
ATOM 380 C C . LEU A 1 52 ? 16.660 -6.992 69.648 1.00 47.91 50 LEU A C 1
ATOM 381 O O . LEU A 1 52 ? 17.794 -6.553 69.420 1.00 46.26 50 LEU A O 1
ATOM 386 N N . GLY A 1 53 ? 15.878 -6.474 70.587 1.00 46.55 51 GLY A N 1
ATOM 387 C CA . GLY A 1 53 ? 16.218 -5.238 71.248 1.00 50.12 51 GLY A CA 1
ATOM 388 C C . GLY A 1 53 ? 15.528 -4.046 70.617 1.00 59.23 51 GLY A C 1
ATOM 389 O O . GLY A 1 53 ? 14.573 -4.169 69.846 1.00 59.18 51 GLY A O 1
ATOM 390 N N . SER A 1 54 ? 16.050 -2.861 70.943 1.00 60.42 52 SER A N 1
ATOM 391 C CA . SER A 1 54 ? 15.403 -1.605 70.595 1.00 63.69 52 SER A CA 1
ATOM 392 C C . SER A 1 54 ? 16.066 -0.855 69.448 1.00 62.19 52 SER A C 1
ATOM 393 O O . SER A 1 54 ? 15.444 0.056 68.893 1.00 64.07 52 SER A O 1
ATOM 396 N N . ASP A 1 55 ? 17.295 -1.205 69.076 1.00 58.61 53 ASP A N 1
ATOM 397 C CA . ASP A 1 55 ? 17.945 -0.562 67.941 1.00 64.11 53 ASP A CA 1
ATOM 398 C C . ASP A 1 55 ? 17.447 -1.085 66.594 1.00 56.34 53 ASP A C 1
ATOM 399 O O . ASP A 1 55 ? 17.788 -0.511 65.557 1.00 57.05 53 ASP A O 1
ATOM 404 N N . LYS A 1 56 ? 16.638 -2.134 66.581 1.00 51.41 54 LYS A N 1
ATOM 405 C CA . LYS A 1 56 ? 16.318 -2.832 65.345 1.00 47.53 54 LYS A CA 1
ATOM 406 C C . LYS A 1 56 ? 14.964 -2.389 64.798 1.00 42.49 54 LYS A C 1
ATOM 407 O O . LYS A 1 56 ? 14.198 -1.671 65.444 1.00 45.35 54 LYS A O 1
ATOM 413 N N . LEU A 1 57 ? 14.678 -2.822 63.576 1.00 36.13 55 LEU A N 1
ATOM 414 C CA . LEU A 1 57 ? 13.506 -2.377 62.841 1.00 34.31 55 LEU A CA 1
ATOM 415 C C . LEU A 1 57 ? 12.638 -3.580 62.499 1.00 33.09 55 LEU A C 1
ATOM 416 O O . LEU A 1 57 ? 13.148 -4.602 62.028 1.00 34.06 55 LEU A O 1
ATOM 421 N N . LEU A 1 58 ? 11.336 -3.467 62.734 1.00 30.98 56 LEU A N 1
ATOM 422 C CA . LEU A 1 58 ? 10.399 -4.525 62.390 1.00 29.13 56 LEU A CA 1
ATOM 423 C C . LEU A 1 58 ? 9.510 -4.096 61.224 1.00 29.69 56 LEU A C 1
ATOM 424 O O . LEU A 1 58 ? 9.250 -2.906 61.030 1.00 27.70 56 LEU A O 1
ATOM 429 N N . PHE A 1 59 ? 9.048 -5.081 60.449 1.00 25.38 57 PHE A N 1
ATOM 430 C CA . PHE A 1 59 ? 8.117 -4.869 59.346 1.00 25.09 57 PHE A CA 1
ATOM 431 C C . PHE A 1 59 ? 6.954 -5.846 59.482 1.00 28.18 57 PHE A C 1
ATOM 432 O O . PHE A 1 59 ? 7.169 -7.047 59.692 1.00 26.61 57 PHE A O 1
ATOM 440 N N . ALA A 1 60 ? 5.730 -5.339 59.340 1.00 24.92 58 ALA A N 1
ATOM 441 C CA . ALA A 1 60 ? 4.531 -6.165 59.406 1.00 25.24 58 ALA A CA 1
ATOM 442 C C . ALA A 1 60 ? 3.516 -5.666 58.387 1.00 25.35 58 ALA A C 1
ATOM 443 O O . ALA A 1 60 ? 3.523 -4.485 58.017 1.00 25.95 58 ALA A O 1
ATOM 445 N N . GLN A 1 61 ? 2.627 -6.569 57.954 1.00 25.56 59 GLN A N 1
ATOM 446 C CA . GLN A 1 61 ? 1.730 -6.339 56.822 1.00 24.16 59 GLN A CA 1
ATOM 447 C C . GLN A 1 61 ? 0.274 -6.161 57.258 1.00 27.12 59 GLN A C 1
ATOM 448 O O . GLN A 1 61 ? -0.239 -6.935 58.072 1.00 26.96 59 GLN A O 1
ATOM 454 N N . VAL A 1 62 ? -0.396 -5.155 56.687 1.00 27.22 60 VAL A N 1
ATOM 455 C CA . VAL A 1 62 ? -1.833 -5.025 56.867 1.00 27.28 60 VAL A CA 1
ATOM 456 C C . VAL A 1 62 ? -2.547 -6.211 56.211 1.00 31.91 60 VAL A C 1
ATOM 457 O O . VAL A 1 62 ? -1.984 -6.940 55.383 1.00 28.84 60 VAL A O 1
ATOM 461 N N . LEU A 1 63 ? -3.815 -6.390 56.585 1.00 31.54 61 LEU A N 1
ATOM 462 C CA . LEU A 1 63 ? -4.623 -7.527 56.161 1.00 33.32 61 LEU A CA 1
ATOM 463 C C . LEU A 1 63 ? -5.718 -7.179 55.170 1.00 34.31 61 LEU A C 1
ATOM 464 O O . LEU A 1 63 ? -5.947 -7.935 54.229 1.00 36.97 61 LEU A O 1
ATOM 469 N N . SER A 1 64 ? -6.440 -6.085 55.374 1.00 34.62 62 SER A N 1
ATOM 470 C CA . SER A 1 64 ? -7.659 -5.920 54.605 1.00 33.84 62 SER A CA 1
ATOM 471 C C . SER A 1 64 ? -7.344 -5.400 53.206 1.00 33.92 62 SER A C 1
ATOM 472 O O . SER A 1 64 ? -6.239 -4.942 52.915 1.00 30.97 62 SER A O 1
ATOM 475 N N . SER A 1 65 ? -8.337 -5.491 52.332 1.00 33.09 63 SER A N 1
ATOM 476 C CA . SER A 1 65 ? -8.248 -4.949 50.986 1.00 36.77 63 SER A CA 1
ATOM 477 C C . SER A 1 65 ? -8.834 -3.546 50.864 1.00 33.17 63 SER A C 1
ATOM 478 O O . SER A 1 65 ? -8.816 -2.982 49.771 1.00 33.31 63 SER A O 1
ATOM 481 N N . ASN A 1 66 ? -9.342 -2.969 51.948 1.00 31.73 64 ASN A N 1
ATOM 482 C CA . ASN A 1 66 ? -9.930 -1.637 51.934 1.00 31.50 64 ASN A CA 1
ATOM 483 C C . ASN A 1 66 ? -9.000 -0.640 52.609 1.00 31.73 64 ASN A C 1
ATOM 484 O O . ASN A 1 66 ? -8.454 -0.920 53.682 1.00 32.14 64 ASN A O 1
ATOM 489 N N . ALA A 1 67 ? -8.844 0.534 51.981 1.00 28.26 65 ALA A N 1
ATOM 490 C CA . ALA A 1 67 ? -7.868 1.509 52.455 1.00 28.07 65 ALA A CA 1
ATOM 491 C C . ALA A 1 67 ? -8.171 1.975 53.871 1.00 28.34 65 ALA A C 1
ATOM 492 O O . ALA A 1 67 ? -7.250 2.151 54.674 1.00 28.10 65 ALA A O 1
ATOM 494 N N . ASP A 1 68 ? -9.450 2.195 54.201 1.00 30.93 66 ASP A N 1
ATOM 495 C CA . ASP A 1 68 ? -9.747 2.706 55.533 1.00 30.95 66 ASP A CA 1
ATOM 496 C C . ASP A 1 68 ? -9.342 1.700 56.607 1.00 29.75 66 ASP A C 1
ATOM 497 O O . ASP A 1 68 ? -8.758 2.076 57.627 1.00 32.81 66 ASP A O 1
ATOM 502 N N . GLU A 1 69 ? -9.600 0.418 56.379 1.00 29.13 67 GLU A N 1
ATOM 503 C CA . GLU A 1 69 ? -9.227 -0.582 57.371 1.00 31.91 67 GLU A CA 1
ATOM 504 C C . GLU A 1 69 ? -7.725 -0.870 57.353 1.00 31.97 67 GLU A C 1
ATOM 505 O O . GLU A 1 69 ? -7.154 -1.176 58.403 1.00 31.29 67 GLU A O 1
ATOM 511 N N . MET A 1 70 ? -7.066 -0.770 56.190 1.00 29.67 68 MET A N 1
ATOM 512 C CA . MET A 1 70 ? -5.605 -0.847 56.161 1.00 29.55 68 MET A CA 1
ATOM 513 C C . MET A 1 70 ? -4.987 0.211 57.064 1.00 29.03 68 MET A C 1
ATOM 514 O O . MET A 1 70 ? -4.018 -0.055 57.784 1.00 26.17 68 MET A O 1
ATOM 519 N N . ILE A 1 71 ? -5.509 1.431 56.998 1.00 28.47 69 ILE A N 1
ATOM 520 C CA . ILE A 1 71 ? -5.000 2.504 57.838 1.00 30.93 69 ILE A CA 1
ATOM 521 C C . ILE A 1 71 ? -5.266 2.206 59.305 1.00 28.85 69 ILE A C 1
ATOM 522 O O . ILE A 1 71 ? -4.386 2.373 60.155 1.00 29.41 69 ILE A O 1
ATOM 527 N N . LYS A 1 72 ? -6.470 1.742 59.625 1.00 30.16 70 LYS A N 1
ATOM 528 C CA . LYS A 1 72 ? -6.759 1.353 61.001 1.00 32.40 70 LYS A CA 1
ATOM 529 C C . LYS A 1 72 ? -5.814 0.248 61.471 1.00 31.42 70 LYS A C 1
ATOM 530 O O . LYS A 1 72 ? -5.347 0.262 62.614 1.00 33.45 70 LYS A O 1
ATOM 536 N N . GLU A 1 73 ? -5.499 -0.702 60.594 1.00 29.31 71 GLU A N 1
ATOM 537 C CA . GLU A 1 73 ? -4.570 -1.766 60.956 1.00 32.24 71 GLU A CA 1
ATOM 538 C C . GLU A 1 73 ? -3.157 -1.226 61.147 1.00 31.02 71 GLU A C 1
ATOM 539 O O . GLU A 1 73 ? -2.425 -1.686 62.034 1.00 31.07 71 GLU A O 1
ATOM 545 N N . THR A 1 74 ? -2.757 -0.247 60.326 1.00 27.72 72 THR A N 1
ATOM 546 C CA . THR A 1 74 ? -1.474 0.420 60.530 1.00 28.03 72 THR A CA 1
ATOM 547 C C . THR A 1 74 ? -1.388 1.042 61.921 1.00 31.02 72 THR A C 1
ATOM 548 O O . THR A 1 74 ? -0.366 0.908 62.606 1.00 30.37 72 THR A O 1
ATOM 552 N N . TYR A 1 75 ? -2.450 1.735 62.351 1.00 27.98 73 TYR A N 1
ATOM 553 C CA . TYR A 1 75 ? -2.459 2.342 63.681 1.00 31.98 73 TYR A CA 1
ATOM 554 C C . TYR A 1 75 ? -2.318 1.289 64.782 1.00 31.80 73 TYR A C 1
ATOM 555 O O . TYR A 1 75 ? -1.666 1.534 65.804 1.00 31.51 73 TYR A O 1
ATOM 564 N N . GLN A 1 76 ? -2.943 0.121 64.606 1.00 30.13 74 GLN A N 1
ATOM 565 C CA . GLN A 1 76 ? -2.816 -0.941 65.606 1.00 32.27 74 GLN A CA 1
ATOM 566 C C . GLN A 1 76 ? -1.371 -1.418 65.716 1.00 35.96 74 GLN A C 1
ATOM 567 O O . GLN A 1 76 ? -0.843 -1.599 66.822 1.00 32.89 74 GLN A O 1
ATOM 573 N N . LEU A 1 77 ? -0.720 -1.637 64.569 1.00 30.91 75 LEU A N 1
ATOM 574 C CA . LEU A 1 77 ? 0.678 -2.057 64.567 1.00 33.08 75 LEU A CA 1
ATOM 575 C C . LEU A 1 77 ? 1.568 -1.005 65.211 1.00 32.19 75 LEU A C 1
ATOM 576 O O . LEU A 1 77 ? 2.459 -1.332 65.999 1.00 29.41 75 LEU A O 1
ATOM 581 N N . ARG A 1 78 ? 1.365 0.265 64.851 1.00 31.29 76 ARG A N 1
ATOM 582 C CA . ARG A 1 78 ? 2.181 1.337 65.412 1.00 31.10 76 ARG A CA 1
ATOM 583 C C . ARG A 1 78 ? 1.983 1.444 66.921 1.00 36.08 76 ARG A C 1
ATOM 584 O O . ARG A 1 78 ? 2.937 1.704 67.664 1.00 36.95 76 ARG A O 1
ATOM 592 N N . LYS A 1 79 ? 0.753 1.246 67.394 1.00 32.07 77 LYS A N 1
ATOM 593 C CA . LYS A 1 79 ? 0.514 1.266 68.832 1.00 39.91 77 LYS A CA 1
ATOM 594 C C . LYS A 1 79 ? 1.317 0.175 69.535 1.00 42.46 77 LYS A C 1
ATOM 595 O O . LYS A 1 79 ? 1.943 0.427 70.573 1.00 43.43 77 LYS A O 1
ATOM 601 N N . ALA A 1 80 ? 1.336 -1.035 68.966 1.00 38.42 78 ALA A N 1
ATOM 602 C CA . ALA A 1 80 ? 2.098 -2.130 69.561 1.00 39.94 78 ALA A CA 1
ATOM 603 C C . ALA A 1 80 ? 3.605 -1.918 69.407 1.00 39.47 78 ALA A C 1
ATOM 604 O O . ALA A 1 80 ? 4.381 -2.243 70.315 1.00 38.72 78 ALA A O 1
ATOM 606 N N . VAL A 1 81 ? 4.040 -1.391 68.267 1.00 40.91 79 VAL A N 1
ATOM 607 C CA . VAL A 1 81 ? 5.461 -1.175 67.982 1.00 36.71 79 VAL A CA 1
ATOM 608 C C . VAL A 1 81 ? 5.625 0.207 67.358 1.00 35.59 79 VAL A C 1
ATOM 609 O O . VAL A 1 81 ? 5.388 0.364 66.152 1.00 34.08 79 VAL A O 1
ATOM 613 N N . PRO A 1 82 ? 6.020 1.232 68.124 1.00 38.91 80 PRO A N 1
ATOM 614 C CA . PRO A 1 82 ? 5.897 2.612 67.617 1.00 34.59 80 PRO A CA 1
ATOM 615 C C . PRO A 1 82 ? 6.783 2.928 66.425 1.00 38.89 80 PRO A C 1
ATOM 616 O O . PRO A 1 82 ? 6.451 3.850 65.664 1.00 34.97 80 PRO A O 1
ATOM 620 N N . SER A 1 83 ? 7.877 2.195 66.220 1.00 35.67 81 SER A N 1
ATOM 621 C CA . SER A 1 83 ? 8.773 2.443 65.102 1.00 36.85 81 SER A CA 1
ATOM 622 C C . SER A 1 83 ? 8.528 1.519 63.914 1.00 31.90 81 SER A C 1
ATOM 623 O O . SER A 1 83 ? 9.275 1.596 62.940 1.00 31.92 81 SER A O 1
ATOM 626 N N . ILE A 1 84 ? 7.507 0.658 63.967 1.00 32.35 82 ILE A N 1
ATOM 627 C CA . ILE A 1 84 ? 7.336 -0.355 62.929 1.00 29.38 82 ILE A CA 1
ATOM 628 C C . ILE A 1 84 ? 7.100 0.295 61.564 1.00 30.99 82 ILE A C 1
ATOM 629 O O . ILE A 1 84 ? 6.532 1.392 61.451 1.00 29.15 82 ILE A O 1
ATOM 634 N N . VAL A 1 85 ? 7.589 -0.376 60.519 1.00 28.62 83 VAL A N 1
ATOM 635 C CA . VAL A 1 85 ? 7.293 -0.028 59.134 1.00 27.99 83 VAL A CA 1
ATOM 636 C C . VAL A 1 85 ? 6.182 -0.947 58.654 1.00 27.30 83 VAL A C 1
ATOM 637 O O . VAL A 1 85 ? 6.299 -2.174 58.747 1.00 27.67 83 VAL A O 1
ATOM 641 N N . THR A 1 86 ? 5.100 -0.363 58.154 1.00 25.80 84 THR A N 1
ATOM 642 C CA . THR A 1 86 ? 3.935 -1.134 57.745 1.00 26.00 84 THR A CA 1
ATOM 643 C C . THR A 1 86 ? 4.027 -1.490 56.257 1.00 23.77 84 THR A C 1
ATOM 644 O O . THR A 1 86 ? 4.290 -0.622 55.419 1.00 23.96 84 THR A O 1
ATOM 648 N N . LYS A 1 87 ? 3.817 -2.768 55.942 1.00 22.12 85 LYS A N 1
ATOM 649 C CA . LYS A 1 87 ? 3.861 -3.260 54.568 1.00 22.13 85 LYS A CA 1
ATOM 650 C C . LYS A 1 87 ? 2.469 -3.233 53.963 1.00 24.18 85 LYS A C 1
ATOM 651 O O . LYS A 1 87 ? 1.503 -3.728 54.567 1.00 25.23 85 LYS A O 1
ATOM 657 N N . ILE A 1 88 ? 2.373 -2.673 52.761 1.00 23.17 86 ILE A N 1
ATOM 658 C CA . ILE A 1 88 ? 1.097 -2.449 52.103 1.00 22.44 86 ILE A CA 1
ATOM 659 C C . ILE A 1 88 ? 1.202 -2.928 50.665 1.00 22.83 86 ILE A C 1
ATOM 660 O O . ILE A 1 88 ? 2.084 -2.479 49.926 1.00 20.90 86 ILE A O 1
ATOM 665 N N . PRO A 1 89 ? 0.341 -3.844 50.222 1.00 24.29 87 PRO A N 1
ATOM 666 C CA . PRO A 1 89 ? 0.418 -4.320 48.832 1.00 22.54 87 PRO A CA 1
ATOM 667 C C . PRO A 1 89 ? 0.169 -3.185 47.844 1.00 22.38 87 PRO A C 1
ATOM 668 O O . PRO A 1 89 ? -0.710 -2.344 48.037 1.00 22.03 87 PRO A O 1
ATOM 672 N N . VAL A 1 90 ? 0.958 -3.160 46.778 1.00 21.67 88 VAL A N 1
ATOM 673 C CA . VAL A 1 90 ? 0.848 -2.083 45.801 1.00 21.74 88 VAL A CA 1
ATOM 674 C C . VAL A 1 90 ? -0.261 -2.380 44.797 1.00 21.24 88 VAL A C 1
ATOM 675 O O . VAL A 1 90 ? -0.021 -2.971 43.734 1.00 20.99 88 VAL A O 1
ATOM 679 N N . ASN A 1 91 ? -1.477 -1.972 45.147 1.00 21.74 89 ASN A N 1
ATOM 680 C CA . ASN A 1 91 ? -2.643 -2.010 44.274 1.00 20.92 89 ASN A CA 1
ATOM 681 C C . ASN A 1 91 ? -3.425 -0.727 44.534 1.00 22.45 89 ASN A C 1
ATOM 682 O O . ASN A 1 91 ? -2.971 0.146 45.283 1.00 22.96 89 ASN A O 1
ATOM 687 N N . ALA A 1 92 ? -4.614 -0.606 43.931 1.00 24.06 90 ALA A N 1
ATOM 688 C CA . ALA A 1 92 ? -5.339 0.663 43.983 1.00 22.82 90 ALA A CA 1
ATOM 689 C C . ALA A 1 92 ? -5.594 1.099 45.423 1.00 24.10 90 ALA A C 1
ATOM 690 O O . ALA A 1 92 ? -5.216 2.208 45.821 1.00 23.68 90 ALA A O 1
ATOM 692 N N . GLN A 1 93 ? -6.212 0.230 46.231 1.00 23.64 91 GLN A N 1
ATOM 693 C CA . GLN A 1 93 ? -6.463 0.582 47.629 1.00 24.43 91 GLN A CA 1
ATOM 694 C C . GLN A 1 93 ? -5.160 0.755 48.399 1.00 24.73 91 GLN A C 1
ATOM 695 O O . GLN A 1 93 ? -5.058 1.626 49.267 1.00 23.26 91 GLN A O 1
ATOM 701 N N . GLY A 1 94 ? -4.144 -0.050 48.081 1.00 22.88 92 GLY A N 1
ATOM 702 C CA . GLY A 1 94 ? -2.874 0.085 48.775 1.00 21.70 92 GLY A CA 1
ATOM 703 C C . GLY A 1 94 ? -2.217 1.431 48.528 1.00 23.29 92 GLY A C 1
ATOM 704 O O . GLY A 1 94 ? -1.650 2.034 49.444 1.00 22.80 92 GLY A O 1
ATOM 705 N N . LEU A 1 95 ? -2.301 1.928 47.287 1.00 23.10 93 LEU A N 1
ATOM 706 C CA . LEU A 1 95 ? -1.729 3.231 46.963 1.00 22.53 93 LEU A CA 1
ATOM 707 C C . LEU A 1 95 ? -2.439 4.349 47.717 1.00 23.58 93 LEU A C 1
ATOM 708 O O . LEU A 1 95 ? -1.796 5.314 48.154 1.00 23.58 93 LEU A O 1
ATOM 713 N N . ILE A 1 96 ? -3.757 4.225 47.896 1.00 23.39 94 ILE A N 1
ATOM 714 C CA . ILE A 1 96 ? -4.504 5.198 48.693 1.00 25.56 94 ILE A CA 1
ATOM 715 C C . ILE A 1 96 ? -4.000 5.211 50.134 1.00 24.21 94 ILE A C 1
ATOM 716 O O . ILE A 1 96 ? -3.759 6.276 50.715 1.00 23.76 94 ILE A O 1
ATOM 721 N N . ALA A 1 97 ? -3.838 4.029 50.730 1.00 22.94 95 ALA A N 1
ATOM 722 C CA . ALA A 1 97 ? -3.303 3.947 52.090 1.00 23.25 95 ALA A CA 1
ATOM 723 C C . ALA A 1 97 ? -1.917 4.577 52.181 1.00 24.67 95 ALA A C 1
ATOM 724 O O . ALA A 1 97 ? -1.631 5.344 53.110 1.00 27.60 95 ALA A O 1
ATOM 726 N N . ILE A 1 98 ? -1.036 4.252 51.228 1.00 24.69 96 ILE A N 1
ATOM 727 C CA . ILE A 1 98 ? 0.332 4.765 51.262 1.00 24.40 96 ILE A CA 1
ATOM 728 C C . ILE A 1 98 ? 0.339 6.292 51.216 1.00 27.49 96 ILE A C 1
ATOM 729 O O . ILE A 1 98 ? 1.111 6.940 51.933 1.00 25.07 96 ILE A O 1
ATOM 734 N N . LYS A 1 99 ? -0.533 6.895 50.391 1.00 24.90 97 LYS A N 1
ATOM 735 C CA . LYS A 1 99 ? -0.573 8.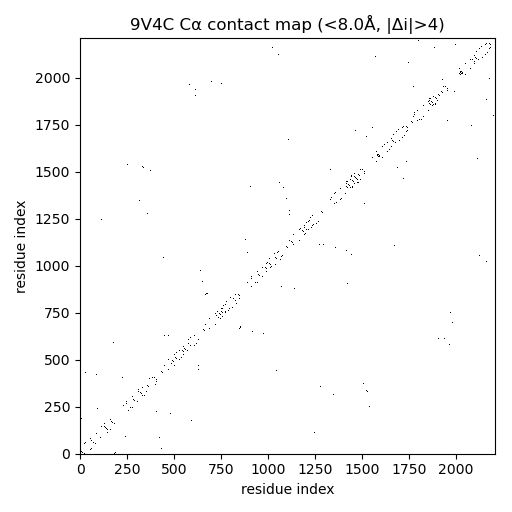354 50.318 1.00 26.01 97 LYS A CA 1
ATOM 736 C C . LYS A 1 99 ? -1.077 8.966 51.624 1.00 27.22 97 LYS A C 1
ATOM 737 O O . LYS A 1 99 ? -0.515 9.961 52.102 1.00 29.86 97 LYS A O 1
ATOM 743 N N . GLU A 1 100 ? -2.125 8.384 52.215 1.00 26.97 98 GLU A N 1
ATOM 744 C CA . GLU A 1 100 ? -2.634 8.867 53.501 1.00 28.15 98 GLU A CA 1
ATOM 745 C C . GLU A 1 100 ? -1.566 8.781 54.592 1.00 30.45 98 GLU A C 1
ATOM 746 O O . GLU A 1 100 ? -1.345 9.739 55.342 1.00 28.78 98 GLU A O 1
ATOM 752 N N . LEU A 1 101 ? -0.893 7.633 54.695 1.00 26.40 99 LEU A N 1
ATOM 753 C CA . LEU A 1 101 ? 0.082 7.442 55.764 1.00 29.11 99 LEU A CA 1
ATOM 754 C C . LEU A 1 101 ? 1.307 8.331 55.573 1.00 29.28 99 LEU A C 1
ATOM 755 O O . LEU A 1 101 ? 1.854 8.862 56.548 1.00 32.68 99 LEU A O 1
ATOM 760 N N . THR A 1 102 ? 1.748 8.509 54.328 1.00 25.85 100 THR A N 1
ATOM 761 C CA . THR A 1 102 ? 2.819 9.453 54.042 1.00 29.57 100 THR A CA 1
ATOM 762 C C . THR A 1 102 ? 2.444 10.868 54.473 1.00 30.36 100 THR A C 1
ATOM 763 O O . THR A 1 102 ? 3.278 11.596 55.021 1.00 34.58 100 THR A O 1
ATOM 767 N N . GLN A 1 103 ? 1.191 11.274 54.234 1.00 31.04 101 GLN A N 1
ATOM 768 C CA . GLN A 1 103 ? 0.728 12.596 54.655 1.00 33.20 101 GLN A CA 1
ATOM 769 C C . GLN A 1 103 ? 0.921 12.811 56.149 1.00 32.37 101 GLN A C 1
ATOM 770 O O . GLN A 1 103 ? 1.117 13.949 56.598 1.00 31.75 101 GLN A O 1
ATOM 776 N N . GLN A 1 104 ? 0.878 11.737 56.929 1.00 30.94 102 GLN A N 1
ATOM 777 C CA . GLN A 1 104 ? 1.000 11.800 58.374 1.00 32.18 102 GLN A CA 1
ATOM 778 C C . GLN A 1 104 ? 2.395 11.448 58.864 1.00 32.97 102 GLN A C 1
ATOM 779 O O . GLN A 1 104 ? 2.595 11.318 60.073 1.00 32.84 102 GLN A O 1
ATOM 785 N N . GLY A 1 105 ? 3.359 11.282 57.960 1.00 30.49 103 GLY A N 1
ATOM 786 C CA . GLY A 1 105 ? 4.709 10.976 58.384 1.00 31.03 103 GLY A CA 1
ATOM 787 C C . GLY A 1 105 ? 4.917 9.562 58.870 1.00 35.50 103 GLY A C 1
ATOM 788 O O . GLY A 1 105 ? 5.892 9.302 59.585 1.00 32.42 103 GLY A O 1
ATOM 789 N N . ILE A 1 106 ? 4.035 8.639 58.506 1.00 32.26 104 ILE A N 1
ATOM 790 C CA . ILE A 1 106 ? 4.107 7.248 58.941 1.00 29.48 104 ILE A CA 1
ATOM 791 C C . ILE A 1 106 ? 4.827 6.462 57.851 1.00 31.27 104 ILE A C 1
ATOM 792 O O . ILE A 1 106 ? 4.382 6.493 56.693 1.00 31.79 104 ILE A O 1
ATOM 797 N N . PRO A 1 107 ? 5.950 5.795 58.150 1.00 29.73 105 PRO A N 1
ATOM 798 C CA . PRO A 1 107 ? 6.716 5.129 57.082 1.00 28.73 105 PRO A CA 1
ATOM 799 C C . PRO A 1 107 ? 6.036 3.847 56.629 1.00 27.60 105 PRO A C 1
ATOM 800 O O . PRO A 1 107 ? 5.416 3.136 57.423 1.00 26.25 105 PRO A O 1
ATOM 804 N N . THR A 1 108 ? 6.134 3.564 55.332 1.00 26.05 106 THR A N 1
ATOM 805 C CA . THR A 1 108 ? 5.492 2.382 54.776 1.00 23.48 106 THR A CA 1
ATOM 806 C C . THR A 1 108 ? 6.444 1.679 53.830 1.00 24.72 106 THR A C 1
ATOM 807 O O . THR A 1 108 ? 7.487 2.209 53.433 1.00 23.56 106 THR A O 1
ATOM 811 N N . LEU A 1 109 ? 6.048 0.463 53.480 1.00 23.24 107 LEU A N 1
ATOM 812 C CA . LEU A 1 109 ? 6.707 -0.344 52.478 1.00 21.59 107 LEU A CA 1
ATOM 813 C C . LEU A 1 109 ? 5.639 -0.805 51.498 1.00 20.51 107 LEU A C 1
ATOM 814 O O . LEU A 1 109 ? 4.623 -1.367 51.912 1.00 22.75 107 LEU A O 1
ATOM 819 N N . GLY A 1 110 ? 5.845 -0.536 50.207 1.00 21.43 108 GLY A N 1
ATOM 820 C CA . GLY A 1 110 ? 4.974 -1.110 49.200 1.00 20.17 108 GLY A CA 1
ATOM 821 C C . GLY A 1 110 ? 5.417 -2.512 48.823 1.00 21.12 108 GLY A C 1
ATOM 822 O O . GLY A 1 110 ? 6.526 -2.696 48.305 1.00 18.99 108 GLY A O 1
ATOM 823 N N . THR A 1 111 ? 4.576 -3.510 49.075 1.00 20.32 109 THR A N 1
ATOM 824 C CA . THR A 1 111 ? 4.988 -4.901 48.922 1.00 19.97 109 THR A CA 1
ATOM 825 C C . THR A 1 111 ? 4.211 -5.574 47.786 1.00 20.82 109 THR A C 1
ATOM 826 O O . THR A 1 111 ? 3.386 -4.950 47.113 1.00 21.73 109 THR A O 1
ATOM 830 N N . ALA A 1 112 ? 4.509 -6.858 47.556 1.00 21.90 110 ALA A N 1
ATOM 831 C CA . ALA A 1 112 ? 3.890 -7.645 46.479 1.00 22.48 110 ALA A CA 1
ATOM 832 C C . ALA A 1 112 ? 4.087 -6.974 45.120 1.00 21.61 110 ALA A C 1
ATOM 833 O O . ALA A 1 112 ? 3.147 -6.812 44.337 1.00 24.22 110 ALA A O 1
ATOM 835 N N . VAL A 1 113 ? 5.325 -6.573 44.848 1.00 19.35 111 VAL A N 1
ATOM 836 C CA . VAL A 1 113 ? 5.677 -5.838 43.638 1.00 20.07 111 VAL A CA 1
ATOM 837 C C . VAL A 1 113 ? 6.216 -6.834 42.621 1.00 22.18 111 VAL A C 1
ATOM 838 O O . VAL A 1 113 ? 7.224 -7.510 42.872 1.00 20.78 111 VAL A O 1
ATOM 842 N N . TYR A 1 114 ? 5.527 -6.937 41.482 1.00 19.05 112 TYR A N 1
ATOM 843 C CA . TYR A 1 114 ? 5.878 -7.868 40.415 1.00 20.09 112 TYR A CA 1
ATOM 844 C C . TYR A 1 114 ? 6.407 -7.172 39.166 1.00 23.36 112 TYR A C 1
ATOM 845 O O . TYR A 1 114 ? 6.846 -7.853 38.233 1.00 23.88 112 TYR A O 1
ATOM 854 N N . GLY A 1 115 ? 6.394 -5.847 39.130 1.00 22.82 113 GLY A N 1
ATOM 855 C CA . GLY A 1 115 ? 6.858 -5.109 37.966 1.00 20.45 113 GLY A CA 1
ATOM 856 C C . GLY A 1 115 ? 7.471 -3.800 38.409 1.00 21.59 113 GLY A C 1
ATOM 857 O O . GLY A 1 115 ? 7.134 -3.270 39.470 1.00 22.40 113 GLY A O 1
ATOM 858 N N . ALA A 1 116 ? 8.378 -3.268 37.584 1.00 20.21 114 ALA A N 1
ATOM 859 C CA . ALA A 1 116 ? 9.093 -2.060 37.984 1.00 19.63 114 ALA A CA 1
ATOM 860 C C . ALA A 1 116 ? 8.175 -0.841 38.011 1.00 21.30 114 ALA A C 1
ATOM 861 O O . ALA A 1 116 ? 8.298 0.004 38.903 1.00 20.68 114 ALA A O 1
ATOM 863 N N . GLY A 1 117 ? 7.262 -0.719 37.039 1.00 19.74 115 GLY A N 1
ATOM 864 C CA . GLY A 1 117 ? 6.352 0.423 37.041 1.00 19.54 115 GLY A CA 1
ATOM 865 C C . GLY A 1 117 ? 5.429 0.430 38.248 1.00 20.86 115 GLY A C 1
ATOM 866 O O . GLY A 1 117 ? 5.233 1.463 38.899 1.00 18.63 115 GLY A O 1
ATOM 867 N N . GLN A 1 118 ? 4.855 -0.733 38.568 1.00 20.92 116 GLN A N 1
ATOM 868 C CA . GLN A 1 118 ? 4.089 -0.900 39.802 1.00 19.59 116 GLN A CA 1
ATOM 869 C C . GLN A 1 118 ? 4.863 -0.410 41.030 1.00 21.34 116 GLN A C 1
ATOM 870 O O . GLN A 1 118 ? 4.379 0.436 41.798 1.00 22.48 116 GLN A O 1
ATOM 876 N N . GLY A 1 119 ? 6.075 -0.940 41.242 1.00 19.41 117 GLY A N 1
ATOM 877 C CA . GLY A 1 119 ? 6.846 -0.526 42.406 1.00 19.25 117 GLY A CA 1
ATOM 878 C C . GLY A 1 119 ? 7.185 0.957 42.390 1.00 21.09 117 GLY A C 1
ATOM 879 O O . GLY A 1 119 ? 7.183 1.621 43.428 1.00 20.13 117 GLY A O 1
ATOM 880 N N . PHE A 1 120 ? 7.471 1.498 41.206 1.00 19.75 118 PHE A N 1
ATOM 881 C CA . PHE A 1 120 ? 7.825 2.913 41.087 1.00 20.34 118 PHE A CA 1
ATOM 882 C C . PHE A 1 120 ? 6.667 3.819 41.519 1.00 20.70 118 PHE A C 1
ATOM 883 O O . PHE A 1 120 ? 6.885 4.856 42.163 1.00 19.92 118 PHE A O 1
ATOM 891 N N . LEU A 1 121 ? 5.425 3.431 41.191 1.00 19.48 119 LEU A N 1
ATOM 892 C CA . LEU A 1 121 ? 4.253 4.209 41.608 1.00 21.04 119 LEU A CA 1
ATOM 893 C C . LEU A 1 121 ? 4.117 4.275 43.133 1.00 22.14 119 LEU A C 1
ATOM 894 O O . LEU A 1 121 ? 3.702 5.303 43.676 1.00 22.44 119 LEU A O 1
ATOM 899 N N . ALA A 1 122 ? 4.452 3.189 43.842 1.00 18.39 120 ALA A N 1
ATOM 900 C CA . ALA A 1 122 ? 4.408 3.230 45.304 1.00 22.21 120 ALA A CA 1
ATOM 901 C C . ALA A 1 122 ? 5.450 4.187 45.860 1.00 20.01 120 ALA A C 1
ATOM 902 O O . ALA A 1 122 ? 5.176 4.915 46.814 1.00 23.54 120 ALA A O 1
ATOM 904 N N . ALA A 1 123 ? 6.651 4.208 45.273 1.00 22.06 121 ALA A N 1
ATOM 905 C CA . ALA A 1 123 ? 7.653 5.171 45.718 1.00 23.56 121 ALA A CA 1
ATOM 906 C C . ALA A 1 123 ? 7.174 6.602 45.492 1.00 23.82 121 ALA A C 1
ATOM 907 O O . ALA A 1 123 ? 7.320 7.460 46.371 1.00 24.60 121 ALA A O 1
ATOM 909 N N . LEU A 1 124 ? 6.597 6.880 44.320 1.00 22.42 122 LEU A N 1
ATOM 910 C CA . LEU A 1 124 ? 6.103 8.226 44.063 1.00 22.63 122 LEU A CA 1
ATOM 911 C C . LEU A 1 124 ? 4.972 8.594 45.018 1.00 23.38 122 LEU A C 1
ATOM 912 O O . LEU A 1 124 ? 4.820 9.767 45.367 1.00 23.72 122 LEU A O 1
ATOM 917 N N . ALA A 1 125 ? 4.164 7.613 45.431 1.00 20.58 123 ALA A N 1
ATOM 918 C CA . ALA A 1 125 ? 3.111 7.866 46.403 1.00 24.23 123 ALA A CA 1
ATOM 919 C C . ALA A 1 125 ? 3.644 8.050 47.816 1.00 25.94 123 ALA A C 1
ATOM 920 O O . ALA A 1 125 ? 2.877 8.477 48.686 1.00 28.21 123 ALA A O 1
ATOM 922 N N . GLY A 1 126 ? 4.912 7.721 48.072 1.00 25.16 124 GLY A N 1
ATOM 923 C CA . GLY A 1 126 ? 5.563 8.066 49.332 1.00 25.79 124 GLY A CA 1
ATOM 924 C C . GLY A 1 126 ? 6.163 6.913 50.124 1.00 23.73 124 GLY A C 1
ATOM 925 O O . GLY A 1 126 ? 6.717 7.162 51.203 1.00 24.85 124 GLY A O 1
ATOM 926 N N . ALA A 1 127 ? 6.077 5.666 49.673 1.00 20.03 125 ALA A N 1
ATOM 927 C CA . ALA A 1 127 ? 6.633 4.555 50.440 1.00 24.34 125 ALA A CA 1
ATOM 928 C C . ALA A 1 127 ? 8.149 4.645 50.460 1.00 25.88 125 ALA A C 1
ATOM 929 O O . ALA A 1 127 ? 8.777 4.866 49.422 1.00 24.99 125 ALA A O 1
ATOM 931 N N . LYS A 1 128 ? 8.740 4.488 51.647 1.00 25.35 126 LYS A N 1
ATOM 932 C CA . LYS A 1 128 ? 10.192 4.547 51.732 1.00 26.10 126 LYS A CA 1
ATOM 933 C C . LYS A 1 128 ? 10.830 3.300 51.127 1.00 25.31 126 LYS A C 1
ATOM 934 O O . LYS A 1 128 ? 11.877 3.385 50.477 1.00 25.96 126 LYS A O 1
ATOM 940 N N . TYR A 1 129 ? 10.211 2.139 51.329 1.00 23.96 127 TYR A N 1
ATOM 941 C CA . TYR A 1 129 ? 10.722 0.860 50.853 1.00 23.96 127 TYR A CA 1
ATOM 942 C C . TYR A 1 129 ? 9.793 0.290 49.788 1.00 21.98 127 TYR A C 1
ATOM 943 O O . TYR A 1 129 ? 8.569 0.395 49.903 1.00 24.94 127 TYR A O 1
ATOM 952 N N . ILE A 1 130 ? 10.378 -0.348 48.778 1.00 19.62 128 ILE A N 1
ATOM 953 C CA . ILE A 1 130 ? 9.646 -1.057 47.737 1.00 20.92 128 ILE A CA 1
ATOM 954 C C . ILE A 1 130 ? 10.193 -2.482 47.690 1.00 18.90 128 ILE A C 1
ATOM 955 O O . ILE A 1 130 ? 11.396 -2.672 47.488 1.00 21.75 128 ILE A O 1
ATOM 960 N N . ALA A 1 131 ? 9.325 -3.475 47.870 1.00 19.83 129 ALA A N 1
ATOM 961 C CA . ALA A 1 131 ? 9.788 -4.858 47.959 1.00 19.46 129 ALA A CA 1
ATOM 962 C C . ALA A 1 131 ? 9.315 -5.675 46.764 1.00 19.25 129 ALA A C 1
ATOM 963 O O . ALA A 1 131 ? 8.179 -6.172 46.766 1.00 21.80 129 ALA A O 1
ATOM 965 N N . PRO A 1 132 ? 10.132 -5.842 45.719 1.00 21.07 130 PRO A N 1
ATOM 966 C CA . PRO A 1 132 ? 9.792 -6.815 44.671 1.00 18.12 130 PRO A CA 1
ATOM 967 C C . PRO A 1 132 ? 9.832 -8.229 45.231 1.00 20.60 130 PRO A C 1
ATOM 968 O O . PRO A 1 132 ? 10.657 -8.544 46.088 1.00 19.74 130 PRO A O 1
ATOM 972 N N . TYR A 1 133 ? 8.928 -9.083 44.746 1.00 18.96 131 TYR A N 1
ATOM 973 C CA . TYR A 1 133 ? 8.925 -10.493 45.138 1.00 18.33 131 TYR A CA 1
ATOM 974 C C . TYR A 1 133 ? 9.791 -11.234 44.126 1.00 19.52 131 TYR A C 1
ATOM 975 O O . TYR A 1 133 ? 9.310 -11.821 43.155 1.00 20.65 131 TYR A O 1
ATOM 984 N N . VAL A 1 134 ? 11.105 -11.188 44.381 1.00 20.83 132 VAL A N 1
ATOM 985 C CA . VAL A 1 134 ? 12.122 -11.641 43.429 1.00 20.50 132 VAL A CA 1
ATOM 986 C C . VAL A 1 134 ? 11.812 -13.044 42.930 1.00 19.48 132 VAL A C 1
ATOM 987 O O . VAL A 1 134 ? 11.629 -13.274 41.727 1.00 19.05 132 VAL A O 1
ATOM 991 N N . ASN A 1 135 ? 11.723 -14.003 43.855 1.00 19.79 133 ASN A N 1
ATOM 992 C CA . ASN A 1 135 ? 11.544 -15.393 43.445 1.00 20.47 133 ASN A CA 1
ATOM 993 C C . ASN A 1 135 ? 10.193 -15.627 42.779 1.00 20.84 133 ASN A C 1
ATOM 994 O O . ASN A 1 135 ? 10.089 -16.459 41.869 1.00 19.48 133 ASN A O 1
ATOM 999 N N . ARG A 1 136 ? 9.145 -14.928 43.227 1.00 21.07 134 ARG A N 1
ATOM 1000 C CA . ARG A 1 136 ? 7.848 -15.099 42.588 1.00 21.31 134 ARG A CA 1
ATOM 1001 C C . ARG A 1 136 ? 7.884 -14.636 41.132 1.00 21.90 134 ARG A C 1
ATOM 1002 O O . ARG A 1 136 ? 7.239 -15.246 40.275 1.00 22.62 134 ARG A O 1
ATOM 1010 N N . ILE A 1 137 ? 8.665 -13.596 40.826 1.00 21.13 135 ILE A N 1
ATOM 1011 C CA . ILE A 1 137 ? 8.845 -13.179 39.435 1.00 19.51 135 ILE A CA 1
ATOM 1012 C C . ILE A 1 137 ? 9.502 -14.296 38.621 1.00 21.69 135 ILE A C 1
ATOM 1013 O O . ILE A 1 137 ? 9.048 -14.629 37.520 1.00 23.50 135 ILE A O 1
ATOM 1018 N N . ASP A 1 138 ? 10.576 -14.898 39.148 1.00 20.63 136 ASP A N 1
ATOM 1019 C CA . ASP A 1 138 ? 11.189 -16.037 38.454 1.00 21.66 136 ASP A CA 1
ATOM 1020 C C . ASP A 1 138 ? 10.236 -17.232 38.376 1.00 23.17 136 ASP A C 1
ATOM 1021 O O . ASP A 1 138 ? 10.264 -17.985 37.397 1.00 23.62 136 ASP A O 1
ATOM 1026 N N . ALA A 1 139 ? 9.399 -17.436 39.397 1.00 22.49 137 ALA A N 1
ATOM 1027 C CA . ALA A 1 139 ? 8.560 -18.633 39.434 1.00 23.92 137 ALA A CA 1
ATOM 1028 C C . ALA A 1 139 ? 7.470 -18.601 38.370 1.00 25.77 137 ALA A C 1
ATOM 1029 O O . ALA A 1 139 ? 7.012 -19.661 37.927 1.00 26.27 137 ALA A O 1
ATOM 1031 N N . GLN A 1 140 ? 7.061 -17.409 37.934 1.00 25.11 138 GLN A N 1
ATOM 1032 C CA . GLN A 1 140 ? 5.953 -17.226 37.003 1.00 26.47 138 GLN A CA 1
ATOM 1033 C C . GLN A 1 140 ? 6.449 -16.822 35.615 1.00 27.77 138 GLN A C 1
ATOM 1034 O O . GLN A 1 140 ? 5.804 -16.051 34.900 1.00 30.52 138 GLN A O 1
ATOM 1040 N N . GLY A 1 141 ? 7.604 -17.356 35.222 1.00 25.28 139 GLY A N 1
ATOM 1041 C CA . GLY A 1 141 ? 8.122 -17.179 33.883 1.00 25.07 139 GLY A CA 1
ATOM 1042 C C . GLY A 1 141 ? 8.705 -15.822 33.568 1.00 27.73 139 GLY A C 1
ATOM 1043 O O . GLY A 1 141 ? 8.889 -15.519 32.388 1.00 23.63 139 GLY A O 1
ATOM 1044 N N . GLY A 1 142 ? 9.010 -14.996 34.575 1.00 24.82 140 GLY A N 1
ATOM 1045 C CA . GLY A 1 142 ? 9.679 -13.730 34.360 1.00 21.91 140 GLY A CA 1
ATOM 1046 C C . GLY A 1 142 ? 11.189 -13.858 34.475 1.00 25.33 140 GLY A C 1
ATOM 1047 O O . GLY A 1 142 ? 11.756 -14.952 34.414 1.00 23.46 140 GLY A O 1
ATOM 1048 N N . ASN A 1 143 ? 11.846 -12.705 34.652 1.00 21.56 141 ASN A N 1
ATOM 1049 C CA . ASN A 1 143 ? 13.297 -12.622 34.857 1.00 23.77 141 ASN A CA 1
ATOM 1050 C C . ASN A 1 143 ? 13.503 -11.606 35.982 1.00 22.97 141 ASN A C 1
ATOM 1051 O O . ASN A 1 143 ? 13.554 -10.402 35.725 1.00 21.99 141 ASN A O 1
ATOM 1056 N N . SER A 1 144 ? 13.627 -12.100 37.225 1.00 20.70 142 SER A N 1
ATOM 1057 C CA . SER A 1 144 ? 13.685 -11.201 38.375 1.00 22.03 142 SER A CA 1
ATOM 1058 C C . SER A 1 144 ? 14.895 -10.275 38.312 1.00 23.11 142 SER A C 1
ATOM 1059 O O . SER A 1 144 ? 14.816 -9.119 38.744 1.00 2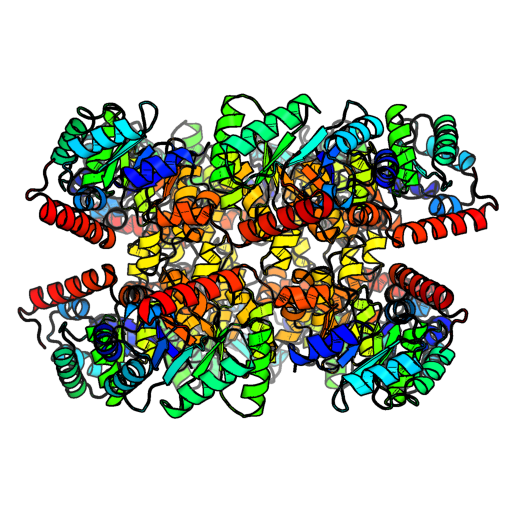0.89 142 SER A O 1
ATOM 1062 N N . LYS A 1 145 ? 16.029 -10.769 37.801 1.00 20.87 143 LYS A N 1
ATOM 1063 C CA . LYS A 1 145 ? 17.206 -9.921 37.691 1.00 19.43 143 LYS A CA 1
ATOM 1064 C C . LYS A 1 145 ? 16.916 -8.694 36.829 1.00 22.78 143 LYS A C 1
ATOM 1065 O O . LYS A 1 145 ? 17.281 -7.570 37.201 1.00 21.63 143 LYS A O 1
ATOM 1071 N N . ASP A 1 146 ? 16.227 -8.882 35.693 1.00 20.10 144 ASP A N 1
ATOM 1072 C CA . ASP A 1 146 ? 15.883 -7.735 34.845 1.00 23.60 144 ASP A CA 1
ATOM 1073 C C . ASP A 1 146 ? 14.914 -6.795 35.542 1.00 21.26 144 ASP A C 1
ATOM 1074 O O . ASP A 1 146 ? 15.072 -5.569 35.469 1.00 22.17 144 ASP A O 1
ATOM 1079 N N . THR A 1 147 ? 13.892 -7.349 36.204 1.00 18.50 145 THR A N 1
ATOM 1080 C CA . THR A 1 147 ? 12.896 -6.519 36.873 1.00 19.56 145 THR A CA 1
ATOM 1081 C C . THR A 1 147 ? 13.524 -5.679 37.985 1.00 20.64 145 THR A C 1
ATOM 1082 O O . THR A 1 147 ? 13.234 -4.484 38.116 1.00 18.63 145 THR A O 1
ATOM 1086 N N . VAL A 1 148 ? 14.367 -6.299 38.813 1.00 19.49 146 VAL A N 1
ATOM 1087 C CA . VAL A 1 148 ? 15.015 -5.578 39.911 1.00 19.69 146 VAL A CA 1
ATOM 1088 C C . VAL A 1 148 ? 15.957 -4.505 39.370 1.00 19.75 146 VAL A C 1
ATOM 1089 O O . VAL A 1 148 ? 15.996 -3.387 39.893 1.00 18.91 146 VAL A O 1
ATOM 1093 N N . LEU A 1 149 ? 16.710 -4.817 38.299 1.00 18.22 147 LEU A N 1
ATOM 1094 C CA . LEU A 1 149 ? 17.557 -3.803 37.670 1.00 20.85 147 LEU A CA 1
ATOM 1095 C C . LEU A 1 149 ? 16.735 -2.586 37.258 1.00 20.41 147 LEU A C 1
ATOM 1096 O O . LEU A 1 149 ? 17.122 -1.443 37.525 1.00 20.83 147 LEU A O 1
ATOM 1101 N N . GLU A 1 150 ? 15.575 -2.815 36.635 1.00 19.38 148 GLU A N 1
ATOM 1102 C CA . GLU A 1 150 ? 14.764 -1.687 36.184 1.00 20.99 148 GLU A CA 1
ATOM 1103 C C . GLU A 1 150 ? 14.229 -0.883 37.366 1.00 16.64 148 GLU A C 1
ATOM 1104 O O . GLU A 1 150 ? 14.240 0.350 37.338 1.00 16.97 148 GLU A O 1
ATOM 1110 N N . LEU A 1 151 ? 13.740 -1.564 38.404 1.00 17.32 149 LEU A N 1
ATOM 1111 C CA . LEU A 1 151 ? 13.168 -0.849 39.542 1.00 18.05 149 LEU A CA 1
ATOM 1112 C C . LEU A 1 151 ? 14.229 -0.006 40.239 1.00 19.13 149 LEU A C 1
ATOM 1113 O O . LEU A 1 151 ? 14.005 1.169 40.545 1.00 19.71 149 LEU A O 1
ATOM 1118 N N . GLN A 1 152 ? 15.410 -0.583 40.470 1.00 17.64 150 GLN A N 1
ATOM 1119 C CA . GLN A 1 152 ? 16.482 0.180 41.105 1.00 19.31 150 GLN A CA 1
ATOM 1120 C C . GLN A 1 152 ? 16.897 1.372 40.243 1.00 21.76 150 GLN A C 1
ATOM 1121 O O . GLN A 1 152 ? 17.194 2.460 40.765 1.00 21.54 150 GLN A O 1
ATOM 1127 N N . LYS A 1 153 ? 16.921 1.182 38.920 1.00 21.06 151 LYS A N 1
ATOM 1128 C CA . LYS A 1 153 ? 17.240 2.274 38.004 1.00 19.87 151 LYS A CA 1
ATOM 1129 C C . LYS A 1 153 ? 16.235 3.422 38.125 1.00 20.39 151 LYS A C 1
ATOM 1130 O O . LYS A 1 153 ? 16.622 4.597 38.170 1.00 22.59 151 LYS A O 1
ATOM 1136 N N . LEU A 1 154 ? 14.932 3.106 38.157 1.00 17.81 152 LEU A N 1
ATOM 1137 C CA . LEU A 1 154 ? 13.934 4.159 38.339 1.00 21.21 152 LEU A CA 1
ATOM 1138 C C . LEU A 1 154 ? 14.141 4.906 39.657 1.00 23.31 152 LEU A C 1
ATOM 1139 O O . LEU A 1 154 ? 14.043 6.140 39.698 1.00 23.52 152 LEU A O 1
ATOM 1144 N N . LEU A 1 155 ? 14.433 4.187 40.747 1.00 18.88 153 LEU A N 1
ATOM 1145 C CA . LEU A 1 155 ? 14.652 4.881 42.014 1.00 24.00 153 LEU A CA 1
ATOM 1146 C C . LEU A 1 155 ? 15.889 5.780 41.949 1.00 24.83 153 LEU A C 1
ATOM 1147 O O . LEU A 1 155 ? 15.850 6.928 42.412 1.00 24.13 153 LEU A O 1
ATOM 1152 N N . ASP A 1 156 ? 16.984 5.289 41.353 1.00 21.14 154 ASP A N 1
ATOM 1153 C CA . ASP A 1 156 ? 18.190 6.113 41.225 1.00 22.71 154 ASP A CA 1
ATOM 1154 C C . ASP A 1 156 ? 17.942 7.345 40.364 1.00 25.79 154 ASP A C 1
ATOM 1155 O O . ASP A 1 156 ? 18.468 8.426 40.652 1.00 26.85 154 ASP A O 1
ATOM 1160 N N . LEU A 1 157 ? 17.154 7.198 39.293 1.00 25.40 155 LEU A N 1
ATOM 1161 C CA . LEU A 1 157 ? 16.902 8.316 38.384 1.00 24.57 155 LEU A CA 1
ATOM 1162 C C . LEU A 1 157 ? 15.933 9.324 38.977 1.00 25.68 155 LEU A C 1
ATOM 1163 O O . LEU A 1 157 ? 16.111 10.533 38.796 1.00 25.89 155 LEU A O 1
ATOM 1168 N N . HIS A 1 158 ? 14.903 8.850 39.681 1.00 26.11 156 HIS A N 1
ATOM 1169 C CA . HIS A 1 158 ? 13.735 9.675 39.950 1.00 30.46 156 HIS A CA 1
ATOM 1170 C C . HIS A 1 158 ? 13.294 9.750 41.416 1.00 30.45 156 HIS A C 1
ATOM 1171 O O . HIS A 1 158 ? 12.616 10.719 41.763 1.00 35.62 156 HIS A O 1
ATOM 1178 N N . CYS A 1 159 ? 13.623 8.789 42.283 1.00 28.35 157 CYS A N 1
ATOM 1179 C CA A CYS A 1 159 ? 13.130 8.789 43.662 0.50 31.08 157 CYS A CA 1
ATOM 1180 C CA B CYS A 1 159 ? 13.128 8.764 43.664 0.50 30.97 157 CYS A CA 1
ATOM 1181 C C . CYS A 1 159 ? 14.255 8.451 44.631 1.00 33.41 157 CYS A C 1
ATOM 1182 O O . CYS A 1 159 ? 14.291 7.367 45.222 1.00 32.54 157 CYS A O 1
ATOM 1187 N N . PRO A 1 160 ? 15.170 9.392 44.852 1.00 38.31 158 PRO A N 1
ATOM 1188 C CA . PRO A 1 160 ? 16.317 9.108 45.725 1.00 39.73 158 PRO A CA 1
ATOM 1189 C C . PRO A 1 160 ? 15.952 8.926 47.198 1.00 38.88 158 PRO A C 1
ATOM 1190 O O . PRO A 1 160 ? 16.787 8.412 47.951 1.00 40.46 158 PRO A O 1
ATOM 1194 N N . GLN A 1 161 ? 14.750 9.309 47.633 1.00 36.77 159 GLN A N 1
ATOM 1195 C CA . GLN A 1 161 ? 14.330 9.093 49.012 1.00 35.78 159 GLN A CA 1
ATOM 1196 C C . GLN A 1 161 ? 13.710 7.718 49.257 1.00 35.26 159 GLN A C 1
ATOM 1197 O O . GLN A 1 161 ? 13.322 7.436 50.396 1.00 32.39 159 GLN A O 1
ATOM 1203 N N . SER A 1 162 ? 13.582 6.867 48.239 1.00 26.30 160 SER A N 1
ATOM 1204 C CA . SER A 1 162 ? 13.110 5.507 48.438 1.00 27.10 160 SER A CA 1
ATOM 1205 C C . SER A 1 162 ? 14.234 4.521 48.150 1.00 30.82 160 SER A C 1
ATOM 1206 O O . SER A 1 162 ? 15.240 4.861 47.522 1.00 26.00 160 SER A O 1
ATOM 1209 N N . LEU A 1 163 ? 14.045 3.285 48.613 1.00 23.17 161 LEU A N 1
ATOM 1210 C CA . LEU A 1 163 ? 14.995 2.218 48.344 1.00 24.09 161 LEU A CA 1
ATOM 1211 C C . LEU A 1 163 ? 14.246 0.925 48.066 1.00 20.70 161 LEU A C 1
ATOM 1212 O O . LEU A 1 163 ? 13.087 0.749 48.448 1.00 22.54 161 LEU A O 1
ATOM 1217 N N . VAL A 1 164 ? 14.916 0.032 47.367 1.00 21.77 162 VAL A N 1
ATOM 1218 C CA . VAL A 1 164 ? 14.393 -1.311 47.155 1.00 19.73 162 VAL A CA 1
ATOM 1219 C C . VAL A 1 164 ? 14.699 -2.140 48.391 1.00 21.85 162 VAL A C 1
ATOM 1220 O O . VAL A 1 164 ? 15.822 -2.102 48.915 1.00 24.37 162 VAL A O 1
ATOM 1224 N N . LEU A 1 165 ? 13.705 -2.866 48.880 1.00 21.19 163 LEU A N 1
ATOM 1225 C CA . LEU A 1 165 ? 13.925 -3.880 49.905 1.00 21.42 163 LEU A CA 1
ATOM 1226 C C . LEU A 1 165 ? 13.650 -5.209 49.219 1.00 21.85 163 LEU A C 1
ATOM 1227 O O . LEU A 1 165 ? 12.510 -5.675 49.152 1.00 22.46 163 LEU A O 1
ATOM 1232 N N . ALA A 1 166 ? 14.703 -5.813 48.690 1.00 18.87 164 ALA A N 1
ATOM 1233 C CA . ALA A 1 166 ? 14.528 -7.022 47.907 1.00 20.57 164 ALA A CA 1
ATOM 1234 C C . ALA A 1 166 ? 14.132 -8.176 48.814 1.00 22.04 164 ALA A C 1
ATOM 1235 O O . ALA A 1 166 ? 14.674 -8.337 49.914 1.00 20.93 164 ALA A O 1
ATOM 1237 N N . ALA A 1 167 ? 13.186 -8.990 48.345 1.00 20.52 165 ALA A N 1
ATOM 1238 C CA . ALA A 1 167 ? 12.575 -10.021 49.175 1.00 18.25 165 ALA A CA 1
ATOM 1239 C C . ALA A 1 167 ? 12.267 -11.249 48.327 1.00 21.30 165 ALA A C 1
ATOM 1240 O O . ALA A 1 167 ? 12.304 -11.199 47.092 1.00 21.81 165 ALA A O 1
ATOM 1242 N N . SER A 1 168 ? 11.963 -12.358 49.015 1.00 21.09 166 SER A N 1
ATOM 1243 C CA . SER A 1 168 ? 11.487 -13.592 48.398 1.00 21.50 166 SER A CA 1
ATOM 1244 C C . SER A 1 168 ? 12.608 -14.285 47.623 1.00 20.98 166 SER A C 1
ATOM 1245 O O . SER A 1 168 ? 12.888 -13.921 46.480 1.00 21.56 166 SER A O 1
ATOM 1248 N N . PHE A 1 169 ? 13.256 -15.283 48.230 1.00 20.36 167 PHE A N 1
ATOM 1249 C CA . PHE A 1 169 ? 14.472 -15.856 47.663 1.00 19.88 167 PHE A CA 1
ATOM 1250 C C . PHE A 1 169 ? 14.508 -17.355 47.872 1.00 19.90 167 PHE A C 1
ATOM 1251 O O . PHE A 1 169 ? 14.181 -17.851 48.948 1.00 20.34 167 PHE A O 1
ATOM 1259 N N . ARG A 1 170 ? 14.941 -18.072 46.842 1.00 21.90 168 ARG A N 1
ATOM 1260 C CA . ARG A 1 170 ? 15.245 -19.478 46.988 1.00 22.32 168 ARG A CA 1
ATOM 1261 C C . ARG A 1 170 ? 16.727 -19.786 46.819 1.00 23.09 168 ARG A C 1
ATOM 1262 O O . ARG A 1 170 ? 17.154 -20.867 47.219 1.00 21.61 168 ARG A O 1
ATOM 1270 N N . THR A 1 171 ? 17.507 -18.878 46.228 1.00 21.95 169 THR A N 1
ATOM 1271 C CA . THR A 1 171 ? 18.934 -19.072 46.017 1.00 21.35 169 THR A CA 1
ATOM 1272 C C . THR A 1 171 ? 19.711 -17.837 46.439 1.00 21.87 169 THR A C 1
ATOM 1273 O O . THR A 1 171 ? 19.218 -16.706 46.324 1.00 22.52 169 THR A O 1
ATOM 1277 N N . PRO A 1 172 ? 20.942 -18.031 46.921 1.00 20.47 170 PRO A N 1
ATOM 1278 C CA . PRO A 1 172 ? 21.830 -16.884 47.151 1.00 20.99 170 PRO A CA 1
ATOM 1279 C C . PRO A 1 172 ? 22.177 -16.121 45.888 1.00 20.76 170 PRO A C 1
ATOM 1280 O O . PRO A 1 172 ? 22.495 -14.931 45.972 1.00 22.03 170 PRO A O 1
ATOM 1284 N N . ARG A 1 173 ? 22.160 -16.771 44.721 1.00 19.79 171 ARG A N 1
ATOM 1285 C CA . ARG A 1 173 ? 22.403 -16.056 43.472 1.00 20.34 171 ARG A CA 1
ATOM 1286 C C . ARG A 1 173 ? 21.358 -14.959 43.233 1.00 21.05 171 ARG A C 1
ATOM 1287 O O . ARG A 1 173 ? 21.709 -13.848 42.818 1.00 20.69 171 ARG A O 1
ATOM 1295 N N . GLN A 1 174 ? 20.066 -15.257 43.470 1.00 19.93 172 GLN A N 1
ATOM 1296 C CA . GLN A 1 174 ? 19.024 -14.224 43.374 1.00 18.78 172 GLN A CA 1
ATOM 1297 C C . GLN A 1 174 ? 19.317 -13.042 44.293 1.00 21.14 172 GLN A C 1
ATOM 1298 O O . GLN A 1 174 ? 19.162 -11.881 43.896 1.00 20.25 172 GLN A O 1
ATOM 1304 N N . ALA A 1 175 ? 19.710 -13.322 45.540 1.00 19.32 173 ALA A N 1
ATOM 1305 C CA . ALA A 1 175 ? 19.971 -12.249 46.494 1.00 19.02 173 ALA A CA 1
ATOM 1306 C C . ALA A 1 175 ? 21.228 -11.468 46.120 1.00 21.03 173 ALA A C 1
ATOM 1307 O O . ALA A 1 175 ? 21.263 -10.237 46.236 1.00 20.97 173 ALA A O 1
ATOM 1309 N N . LEU A 1 176 ? 22.275 -12.165 45.681 1.00 17.08 174 LEU A N 1
ATOM 1310 C CA . LEU A 1 176 ? 23.483 -11.466 45.277 1.00 18.49 174 LEU A CA 1
ATOM 1311 C C . LEU A 1 176 ? 23.216 -10.554 44.083 1.00 19.35 174 LEU A C 1
ATOM 1312 O O . LEU A 1 176 ? 23.679 -9.409 44.056 1.00 19.26 174 LEU A O 1
ATOM 1317 N N . ASP A 1 177 ? 22.484 -11.046 43.078 1.00 20.44 175 ASP A N 1
ATOM 1318 C CA . ASP A 1 177 ? 22.174 -10.199 41.928 1.00 21.76 175 ASP A CA 1
ATOM 1319 C C . ASP A 1 177 ? 21.417 -8.940 42.350 1.00 18.70 175 ASP A C 1
ATOM 1320 O O . ASP A 1 177 ? 21.574 -7.886 41.729 1.00 21.42 175 ASP A O 1
ATOM 1325 N N . CYS A 1 178 ? 20.607 -9.034 43.407 1.00 18.88 176 CYS A N 1
ATOM 1326 C CA . CYS A 1 178 ? 19.864 -7.876 43.891 1.00 18.64 176 CYS A CA 1
ATOM 1327 C C . CYS A 1 178 ? 20.796 -6.815 44.458 1.00 20.68 176 CYS A C 1
ATOM 1328 O O . CYS A 1 178 ? 20.647 -5.627 44.157 1.00 21.03 176 CYS A O 1
ATOM 1331 N N . ILE A 1 179 ? 21.758 -7.216 45.298 1.00 19.01 177 ILE A N 1
ATOM 1332 C CA . ILE A 1 179 ? 22.608 -6.176 45.871 1.00 20.92 177 ILE A CA 1
ATOM 1333 C C . ILE A 1 179 ? 23.618 -5.683 44.847 1.00 19.01 177 ILE A C 1
ATOM 1334 O O . ILE A 1 179 ? 24.036 -4.527 44.913 1.00 22.27 177 ILE A O 1
ATOM 1339 N N . LEU A 1 180 ? 23.991 -6.521 43.870 1.00 18.47 178 LEU A N 1
ATOM 1340 C CA . LEU A 1 180 ? 24.802 -6.048 42.746 1.00 20.28 178 LEU A CA 1
ATOM 1341 C C . LEU A 1 180 ? 24.044 -5.047 41.879 1.00 22.68 178 LEU A C 1
ATOM 1342 O O . LEU A 1 180 ? 24.657 -4.172 41.261 1.00 22.69 178 LEU A O 1
ATOM 1347 N N . ALA A 1 181 ? 22.725 -5.180 41.779 1.00 21.96 179 ALA A N 1
ATOM 1348 C CA . ALA A 1 181 ? 21.955 -4.168 41.071 1.00 22.30 179 ALA A CA 1
ATOM 1349 C C . ALA A 1 181 ? 21.934 -2.842 41.820 1.00 22.75 179 ALA A C 1
ATOM 1350 O O . ALA A 1 181 ? 21.592 -1.820 41.223 1.00 22.85 179 ALA A O 1
ATOM 1352 N N . GLY A 1 182 ? 22.280 -2.838 43.108 1.00 21.61 180 GLY A N 1
ATOM 1353 C CA . GLY A 1 182 ? 22.304 -1.624 43.904 1.00 23.23 180 GLY A CA 1
ATOM 1354 C C . GLY A 1 182 ? 21.202 -1.482 44.946 1.00 23.22 180 GLY A C 1
ATOM 1355 O O . GLY A 1 182 ? 21.114 -0.420 45.574 1.00 23.38 180 GLY A O 1
ATOM 1356 N N . CYS A 1 183 ? 20.361 -2.504 45.146 1.00 19.78 181 CYS A N 1
ATOM 1357 C CA . CYS A 1 183 ? 19.362 -2.464 46.214 1.00 20.43 181 CYS A CA 1
ATOM 1358 C C . CYS A 1 183 ? 20.033 -2.179 47.546 1.00 23.24 181 CYS A C 1
ATOM 1359 O O . CYS A 1 183 ? 21.027 -2.820 47.905 1.00 21.30 181 CYS A O 1
ATOM 1362 N N . LYS A 1 184 ? 19.496 -1.199 48.268 1.00 21.68 182 LYS A N 1
ATOM 1363 C CA . LYS A 1 184 ? 20.097 -0.761 49.521 1.00 25.54 182 LYS A CA 1
ATOM 1364 C C . LYS A 1 184 ? 19.558 -1.512 50.733 1.00 24.98 182 LYS A C 1
ATOM 1365 O O . LYS A 1 184 ? 20.028 -1.275 51.848 1.00 27.38 182 LYS A O 1
ATOM 1371 N N . SER A 1 185 ? 18.608 -2.420 50.537 1.00 22.55 183 SER A N 1
ATOM 1372 C CA . SER A 1 185 ? 18.127 -3.269 51.610 1.00 22.96 183 SER A CA 1
ATOM 1373 C C . SER A 1 185 ? 17.632 -4.580 51.018 1.00 22.49 183 SER A C 1
ATOM 1374 O O . SER A 1 185 ? 17.234 -4.649 49.845 1.00 22.77 183 SER A O 1
ATOM 1377 N N . ILE A 1 186 ? 17.658 -5.623 51.845 1.00 21.84 184 ILE A N 1
ATOM 1378 C CA . ILE A 1 186 ? 17.296 -6.968 51.412 1.00 20.45 184 ILE A CA 1
ATOM 1379 C C . ILE A 1 186 ? 16.910 -7.761 52.652 1.00 22.12 184 ILE A C 1
ATOM 1380 O O . ILE A 1 186 ? 17.461 -7.551 53.734 1.00 21.63 184 ILE A O 1
ATOM 1385 N N . THR A 1 187 ? 15.937 -8.654 52.506 1.00 21.74 185 THR A N 1
ATOM 1386 C CA . THR A 1 187 ? 15.521 -9.506 53.612 1.00 23.89 185 THR A CA 1
ATOM 1387 C C . THR A 1 187 ? 15.634 -10.952 53.162 1.00 23.64 185 THR A C 1
ATOM 1388 O O . THR A 1 187 ? 15.058 -11.332 52.140 1.00 19.84 185 THR A O 1
ATOM 1392 N N . LEU A 1 188 ? 16.423 -11.767 53.924 1.00 24.81 186 LEU A N 1
ATOM 1393 C CA . LEU A 1 188 ? 16.707 -13.151 53.546 1.00 22.09 186 LEU A CA 1
ATOM 1394 C C . LEU A 1 188 ? 15.939 -14.131 54.425 1.00 21.79 186 LEU A C 1
ATOM 1395 O O . LEU A 1 188 ? 15.873 -13.956 55.646 1.00 22.65 186 LEU A O 1
ATOM 1400 N N . PRO A 1 189 ? 15.352 -15.168 53.832 1.00 25.97 187 PRO A N 1
ATOM 1401 C CA . PRO A 1 189 ? 14.897 -16.310 54.628 1.00 24.61 187 PRO A CA 1
ATOM 1402 C C . PRO A 1 189 ? 16.092 -17.045 55.224 1.00 22.01 187 PRO A C 1
ATOM 1403 O O . PRO A 1 189 ? 17.234 -16.882 54.788 1.00 22.64 187 PRO A O 1
ATOM 1407 N N . VAL A 1 190 ? 15.811 -17.875 56.235 1.00 22.79 188 VAL A N 1
ATOM 1408 C CA . VAL A 1 190 ? 16.886 -18.498 57.010 1.00 25.83 188 VAL A CA 1
ATOM 1409 C C . VAL A 1 190 ? 17.776 -19.360 56.115 1.00 25.25 188 VAL A C 1
ATOM 1410 O O . VAL A 1 190 ? 19.006 -19.287 56.192 1.00 24.64 188 VAL A O 1
ATOM 1414 N N . ASP A 1 191 ? 17.173 -20.176 55.240 1.00 24.29 189 ASP A N 1
ATOM 1415 C CA . ASP A 1 191 ? 17.975 -21.144 54.489 1.00 27.02 189 ASP A CA 1
ATOM 1416 C C . ASP A 1 191 ? 18.970 -20.449 53.549 1.00 23.29 189 ASP A C 1
ATOM 1417 O O . ASP A 1 191 ? 20.127 -20.876 53.431 1.00 23.28 189 ASP A O 1
ATOM 1422 N N . VAL A 1 192 ? 18.556 -19.346 52.916 1.00 23.47 190 VAL A N 1
ATOM 1423 C CA . VAL A 1 192 ? 19.452 -18.605 52.028 1.00 23.78 190 VAL A CA 1
ATOM 1424 C C . VAL A 1 192 ? 20.535 -17.881 52.827 1.00 23.50 190 VAL A C 1
ATOM 1425 O O . VAL A 1 192 ? 21.713 -17.881 52.442 1.00 24.20 190 VAL A O 1
ATOM 1429 N N . ALA A 1 193 ? 20.162 -17.254 53.949 1.00 23.06 191 ALA A N 1
ATOM 1430 C CA . ALA A 1 193 ? 21.162 -16.621 54.806 1.00 21.50 191 ALA A CA 1
ATOM 1431 C C . ALA A 1 193 ? 22.238 -17.614 55.232 1.00 22.88 191 ALA A C 1
ATOM 1432 O O . ALA A 1 193 ? 23.431 -17.291 55.208 1.00 23.73 191 ALA A O 1
ATOM 1434 N N . GLU A 1 194 ? 21.843 -18.825 55.624 1.00 22.52 192 GLU A N 1
ATOM 1435 C CA . GLU A 1 194 ? 22.843 -19.803 56.052 1.00 26.80 192 GLU A CA 1
ATOM 1436 C C . GLU A 1 194 ? 23.779 -20.178 54.909 1.00 25.85 192 GLU A C 1
ATOM 1437 O O . GLU A 1 194 ? 24.971 -20.397 55.127 1.00 26.64 192 GLU A O 1
ATOM 1443 N N . LEU A 1 195 ? 23.251 -20.266 53.685 1.00 26.69 193 LEU A N 1
ATOM 1444 C CA . LEU A 1 195 ? 24.066 -20.676 52.544 1.00 26.38 193 LEU A CA 1
ATOM 1445 C C . LEU A 1 195 ? 25.226 -19.719 52.302 1.00 27.02 193 LEU A C 1
ATOM 1446 O O . LEU A 1 195 ? 26.322 -20.155 51.935 1.00 26.62 193 LEU A O 1
ATOM 1451 N N . PHE A 1 196 ? 25.010 -18.410 52.501 1.00 26.48 194 PHE A N 1
ATOM 1452 C CA . PHE A 1 196 ? 26.101 -17.451 52.321 1.00 25.09 194 PHE A CA 1
ATOM 1453 C C . PHE A 1 196 ? 27.277 -17.727 53.254 1.00 26.52 194 PHE A C 1
ATOM 1454 O O . PHE A 1 196 ? 28.418 -17.377 52.930 1.00 30.38 194 PHE A O 1
ATOM 1462 N N . ILE A 1 197 ? 27.038 -18.349 54.404 1.00 26.40 195 ILE A N 1
ATOM 1463 C CA . ILE A 1 197 ? 28.084 -18.452 55.408 1.00 28.14 195 ILE A CA 1
ATOM 1464 C C . ILE A 1 197 ? 28.461 -19.900 55.688 1.00 28.65 195 ILE A C 1
ATOM 1465 O O . ILE A 1 197 ? 29.006 -20.194 56.737 1.00 34.45 195 ILE A O 1
ATOM 1470 N N . SER A 1 198 ? 28.207 -20.815 54.752 1.00 31.00 196 SER A N 1
ATOM 1471 C CA . SER A 1 198 ? 28.614 -22.214 54.946 1.00 35.10 196 SER A CA 1
ATOM 1472 C C . SER A 1 198 ? 29.014 -22.841 53.606 1.00 36.58 196 SER A C 1
ATOM 1473 O O . SER A 1 198 ? 28.277 -23.631 53.017 1.00 46.29 196 SER A O 1
ATOM 1476 N N . ASP A 1 199 ? 30.203 -22.510 53.137 1.00 38.00 197 ASP A N 1
ATOM 1477 C CA . ASP A 1 199 ? 30.807 -23.058 51.923 1.00 32.39 197 ASP A CA 1
ATOM 1478 C C . ASP A 1 199 ? 31.749 -24.188 52.302 1.00 31.53 197 ASP A C 1
ATOM 1479 O O . ASP A 1 199 ? 32.596 -23.997 53.189 1.00 31.65 197 ASP A O 1
ATOM 1484 N N . PRO A 1 200 ? 31.632 -25.381 51.705 1.00 32.03 198 PRO A N 1
ATOM 1485 C CA . PRO A 1 200 ? 32.577 -26.462 52.053 1.00 33.66 198 PRO A CA 1
ATOM 1486 C C . PRO A 1 200 ? 34.016 -26.128 51.711 1.00 30.24 198 PRO A C 1
ATOM 1487 O O . PRO A 1 200 ? 34.941 -26.668 52.333 1.00 28.62 198 PRO A O 1
ATOM 1491 N N . ALA A 1 201 ? 34.234 -25.248 50.740 1.00 28.20 199 ALA A N 1
ATOM 1492 C CA . ALA A 1 201 ? 35.592 -24.822 50.429 1.00 28.16 199 ALA A CA 1
ATOM 1493 C C . ALA A 1 201 ? 36.234 -24.085 51.600 1.00 28.96 199 ALA A C 1
ATOM 1494 O O . ALA A 1 201 ? 37.455 -24.159 51.788 1.00 25.19 199 ALA A O 1
ATOM 1496 N N . VAL A 1 202 ? 35.436 -23.366 52.390 1.00 26.56 200 VAL A N 1
ATOM 1497 C CA . VAL A 1 202 ? 35.993 -22.605 53.502 1.00 26.63 200 VAL A CA 1
ATOM 1498 C C . VAL A 1 202 ? 36.435 -23.552 54.613 1.00 28.77 200 VAL A C 1
ATOM 1499 O O . VAL A 1 202 ? 37.570 -23.476 55.106 1.00 28.31 200 VAL A O 1
ATOM 1503 N N . ASP A 1 203 ? 35.547 -24.468 55.013 1.00 27.59 201 ASP A N 1
ATOM 1504 C CA . ASP A 1 203 ? 35.904 -25.491 55.987 1.00 27.74 201 ASP A CA 1
ATOM 1505 C C . ASP A 1 203 ? 37.173 -26.230 55.578 1.00 28.77 201 ASP A C 1
ATOM 1506 O O . ASP A 1 203 ? 38.059 -26.475 56.413 1.00 26.12 201 ASP A O 1
ATOM 1511 N N . ALA A 1 204 ? 37.283 -26.571 54.285 1.00 27.85 202 ALA A N 1
ATOM 1512 C CA . ALA A 1 204 ? 38.414 -27.363 53.806 1.00 31.90 202 ALA A CA 1
ATOM 1513 C C . ALA A 1 204 ? 39.733 -26.617 53.957 1.00 28.82 202 ALA A C 1
ATOM 1514 O O . ALA A 1 204 ? 40.738 -27.204 54.369 1.00 28.49 202 ALA A O 1
ATOM 1516 N N . VAL A 1 205 ? 39.757 -25.325 53.624 1.00 27.62 203 VAL A N 1
ATOM 1517 C CA . VAL A 1 205 ? 41.014 -24.594 53.744 1.00 27.23 203 VAL A CA 1
ATOM 1518 C C . VAL A 1 205 ? 41.344 -24.348 55.216 1.00 27.44 203 VAL A C 1
ATOM 1519 O O . VAL A 1 205 ? 42.518 -24.387 55.610 1.00 27.67 203 VAL A O 1
ATOM 1523 N N . ILE A 1 206 ? 40.331 -24.138 56.064 1.00 26.61 204 ILE A N 1
ATOM 1524 C CA . ILE A 1 206 ? 40.603 -23.988 57.494 1.00 28.66 204 ILE A CA 1
ATOM 1525 C C . ILE A 1 206 ? 41.143 -25.289 58.073 1.00 30.13 204 ILE A C 1
ATOM 1526 O O . ILE A 1 206 ? 42.061 -25.281 58.901 1.00 31.49 204 ILE A O 1
ATOM 1531 N N . THR A 1 207 ? 40.603 -26.431 57.631 1.00 29.46 205 THR A N 1
ATOM 1532 C CA . THR A 1 207 ? 41.131 -27.716 58.080 1.00 30.34 205 THR A CA 1
ATOM 1533 C C . THR A 1 207 ? 42.591 -27.875 57.682 1.00 35.35 205 THR A C 1
ATOM 1534 O O . THR A 1 207 ? 43.402 -28.365 58.473 1.00 36.29 205 THR A O 1
ATOM 1538 N N . LYS A 1 208 ? 42.941 -27.464 56.455 1.00 31.73 206 LYS A N 1
ATOM 1539 C CA . LYS A 1 208 ? 44.328 -27.554 56.005 1.00 34.04 206 LYS A CA 1
ATOM 1540 C C . LYS A 1 208 ? 45.228 -26.647 56.831 1.00 34.00 206 LYS A C 1
ATOM 1541 O O . LYS A 1 208 ? 46.326 -27.049 57.226 1.00 33.98 206 LYS A O 1
ATOM 1547 N N . PHE A 1 209 ? 44.768 -25.424 57.114 1.00 34.43 207 PHE A N 1
ATOM 1548 C CA . PHE A 1 209 ? 45.500 -24.527 58.002 1.00 32.04 207 PHE A CA 1
ATOM 1549 C C . PHE A 1 209 ? 45.806 -25.195 59.339 1.00 35.75 207 PHE A C 1
ATOM 1550 O O . PHE A 1 209 ? 46.947 -25.173 59.814 1.00 34.19 207 PHE A O 1
ATOM 1558 N N . ASP A 1 210 ? 44.783 -25.785 59.967 1.00 35.47 208 ASP A N 1
ATOM 1559 C CA . ASP A 1 210 ? 44.963 -26.389 61.284 1.00 36.10 208 ASP A CA 1
ATOM 1560 C C . ASP A 1 210 ? 45.898 -27.588 61.224 1.00 36.82 208 ASP A C 1
ATOM 1561 O O . ASP A 1 210 ? 46.692 -27.808 62.145 1.00 34.38 208 ASP A O 1
ATOM 1566 N N . GLN A 1 211 ? 45.807 -28.387 60.160 1.00 36.88 209 GLN A N 1
ATOM 1567 C CA . GLN A 1 211 ? 46.725 -29.512 60.010 1.00 38.96 209 GLN A CA 1
ATOM 1568 C C . GLN A 1 211 ? 48.161 -29.023 59.864 1.00 36.91 209 GLN A C 1
ATOM 1569 O O . GLN A 1 211 ? 49.077 -29.548 60.508 1.00 35.54 209 GLN A O 1
ATOM 1575 N N . ASP A 1 212 ? 48.378 -28.000 59.031 1.00 36.60 210 ASP A N 1
ATOM 1576 C CA . ASP A 1 212 ? 49.732 -27.483 58.866 1.00 35.53 210 ASP A CA 1
ATOM 1577 C C . ASP A 1 212 ? 50.270 -26.933 60.179 1.00 38.35 210 ASP A C 1
ATOM 1578 O O . ASP A 1 212 ? 51.431 -27.169 60.527 1.00 35.31 210 ASP A O 1
ATOM 1583 N N . TRP A 1 213 ? 49.435 -26.205 60.928 1.00 35.11 211 TRP A N 1
ATOM 1584 C CA . TRP A 1 213 ? 49.881 -25.647 62.201 1.00 37.30 211 TRP A CA 1
ATOM 1585 C C . TRP A 1 213 ? 50.210 -26.751 63.199 1.00 39.59 211 TRP A C 1
ATOM 1586 O O . TRP A 1 213 ? 51.253 -26.714 63.857 1.00 38.24 211 TRP A O 1
ATOM 1597 N N . CYS A 1 214 ? 49.333 -27.753 63.312 1.00 35.72 212 CYS A N 1
ATOM 1598 C CA . CYS A 1 214 ? 49.574 -28.841 64.252 1.00 42.18 212 CYS A CA 1
ATOM 1599 C C . CYS A 1 214 ? 50.793 -29.677 63.869 1.00 39.63 212 CYS A C 1
ATOM 1600 O O . CYS A 1 214 ? 51.483 -30.193 64.754 1.00 41.47 212 CYS A O 1
ATOM 1603 N N . ASN A 1 215 ? 51.077 -29.819 62.570 1.00 37.59 213 ASN A N 1
ATOM 1604 C CA . ASN A 1 215 ? 52.282 -30.526 62.140 1.00 39.29 213 ASN A CA 1
ATOM 1605 C C . ASN A 1 215 ? 53.550 -29.800 62.558 1.00 39.77 213 ASN A C 1
ATOM 1606 O O . ASN A 1 215 ? 54.562 -30.444 62.846 1.00 38.89 213 ASN A O 1
ATOM 1611 N N . ALA A 1 216 ? 53.533 -28.468 62.557 1.00 40.98 214 ALA A N 1
ATOM 1612 C CA . ALA A 1 216 ? 54.729 -27.721 62.917 1.00 38.77 214 ALA A CA 1
ATOM 1613 C C . ALA A 1 216 ? 54.864 -27.515 64.419 1.00 42.00 214 ALA A C 1
ATOM 1614 O O . ALA A 1 216 ? 55.975 -27.604 64.949 1.00 39.58 214 ALA A O 1
ATOM 1616 N N . PHE A 1 217 ? 53.764 -27.254 65.130 1.00 38.08 215 PHE A N 1
ATOM 1617 C CA . PHE A 1 217 ? 53.865 -26.802 66.510 1.00 42.58 215 PHE A CA 1
ATOM 1618 C C . PHE A 1 217 ? 53.135 -27.671 67.522 1.00 42.86 215 PHE A C 1
ATOM 1619 O O . PHE A 1 217 ? 53.262 -27.419 68.724 1.00 45.41 215 PHE A O 1
ATOM 1627 N N . GLY A 1 218 ? 52.391 -28.670 67.097 1.00 44.58 216 GLY A N 1
ATOM 1628 C CA . GLY A 1 218 ? 51.782 -29.585 68.059 1.00 49.19 216 GLY A CA 1
ATOM 1629 C C . GLY A 1 218 ? 50.435 -29.215 68.646 1.00 52.91 216 GLY A C 1
ATOM 1630 O O . GLY A 1 218 ? 49.545 -30.061 68.713 1.00 57.78 216 GLY A O 1
ATOM 1631 N N . THR A 1 219 ? 50.267 -27.961 69.074 1.00 49.15 217 THR A N 1
ATOM 1632 C CA . THR A 1 219 ? 49.006 -27.479 69.625 1.00 49.65 217 THR A CA 1
ATOM 1633 C C . THR A 1 219 ? 48.458 -26.319 68.800 1.00 43.47 217 THR A C 1
ATOM 1634 O O . THR A 1 219 ? 49.209 -25.474 68.311 1.00 42.65 217 THR A O 1
ATOM 1638 N N . LEU A 1 220 ? 47.130 -26.261 68.696 1.00 41.72 218 LEU A N 1
ATOM 1639 C CA . LEU A 1 220 ? 46.438 -25.193 67.973 1.00 40.94 218 LEU A CA 1
ATOM 1640 C C . LEU A 1 220 ? 46.339 -23.967 68.884 1.00 42.54 218 LEU A C 1
ATOM 1641 O O . LEU A 1 220 ? 45.277 -23.579 69.370 1.00 45.91 218 LEU A O 1
ATOM 1646 N N . SER A 1 221 ? 47.493 -23.355 69.118 1.00 41.97 219 SER A N 1
ATOM 1647 C CA . SER A 1 221 ? 47.591 -22.197 69.994 1.00 43.02 219 SER A CA 1
ATOM 1648 C C . SER A 1 221 ? 48.878 -21.458 69.673 1.00 39.11 219 SER A C 1
ATOM 1649 O O . SER A 1 221 ? 49.805 -22.013 69.072 1.00 38.78 219 SER A O 1
ATOM 1652 N N . PHE A 1 222 ? 48.918 -20.196 70.080 1.00 38.05 220 PHE A N 1
ATOM 1653 C CA . PHE A 1 222 ? 50.103 -19.379 69.904 1.00 39.99 220 PHE A CA 1
ATOM 1654 C C . PHE A 1 222 ? 51.126 -19.751 70.974 1.00 44.60 220 PHE A C 1
ATOM 1655 O O . PHE A 1 222 ? 52.333 -19.681 70.736 1.00 53.44 220 PHE A O 1
ATOM 1663 N N . GLY B 1 1 ? 16.115 12.533 41.150 1.00 54.35 -1 GLY B N 1
ATOM 1664 C CA . GLY B 1 1 ? 15.095 13.368 41.766 1.00 58.19 -1 GLY B CA 1
ATOM 1665 C C . GLY B 1 1 ? 14.137 14.062 40.805 1.00 61.17 -1 GLY B C 1
ATOM 1666 O O . GLY B 1 1 ? 14.561 14.644 39.808 1.00 62.88 -1 GLY B O 1
ATOM 1667 N N . GLY B 1 2 ? 12.840 13.999 41.112 1.00 60.73 0 GLY B N 1
ATOM 1668 C CA . GLY B 1 2 ? 11.828 14.722 40.365 1.00 53.91 0 GLY B CA 1
ATOM 1669 C C . GLY B 1 2 ? 11.144 13.920 39.273 1.00 54.57 0 GLY B C 1
ATOM 1670 O O . GLY B 1 2 ? 11.686 13.757 38.180 1.00 56.87 0 GLY B O 1
ATOM 1671 N N . MET B 1 3 ? 9.957 13.400 39.548 1.00 38.69 1 MET B N 1
ATOM 1672 C CA . MET B 1 3 ? 9.132 12.798 38.512 1.00 36.22 1 MET B CA 1
ATOM 1673 C C . MET B 1 3 ? 7.771 13.467 38.544 1.00 34.41 1 MET B C 1
ATOM 1674 O O . MET B 1 3 ? 7.210 13.674 39.623 1.00 32.18 1 MET B O 1
ATOM 1679 N N . GLU B 1 4 ? 7.260 13.832 37.368 1.00 28.95 2 GLU B N 1
ATOM 1680 C CA . GLU B 1 4 ? 5.926 14.408 37.224 1.00 28.18 2 GLU B CA 1
ATOM 1681 C C . GLU B 1 4 ? 5.093 13.441 36.393 1.00 28.39 2 GLU B C 1
ATOM 1682 O O . GLU B 1 4 ? 5.380 13.232 35.207 1.00 25.46 2 GLU B O 1
ATOM 1688 N N . LEU B 1 5 ? 4.065 12.862 37.010 1.00 25.34 3 LEU B N 1
ATOM 1689 C CA . LEU B 1 5 ? 3.151 11.942 36.346 1.00 24.48 3 LEU B CA 1
ATOM 1690 C C . LEU B 1 5 ? 1.834 12.654 36.049 1.00 25.93 3 LEU B C 1
ATOM 1691 O O . LEU B 1 5 ? 1.227 13.258 36.940 1.00 25.38 3 LEU B O 1
ATOM 1696 N N . TYR B 1 6 ? 1.403 12.601 34.794 1.00 24.09 4 TYR B N 1
ATOM 1697 C CA . TYR B 1 6 ? 0.191 13.276 34.368 1.00 24.47 4 TYR B CA 1
ATOM 1698 C C . TYR B 1 6 ? -0.789 12.261 33.797 1.00 22.17 4 TYR B C 1
ATOM 1699 O O . TYR B 1 6 ? -0.405 11.174 33.355 1.00 23.15 4 TYR B O 1
ATOM 1708 N N . LEU B 1 7 ? -2.065 12.624 33.815 1.00 22.71 5 LEU B N 1
ATOM 1709 C CA . LEU B 1 7 ? -3.106 11.857 33.136 1.00 24.46 5 LEU B CA 1
ATOM 1710 C C . LEU B 1 7 ? -3.443 12.531 31.803 1.00 22.99 5 LEU B C 1
ATOM 1711 O O . LEU B 1 7 ? -3.631 13.752 31.743 1.00 21.11 5 LEU B O 1
ATOM 1716 N N . ASP B 1 8 ? -3.523 11.732 30.742 1.00 24.23 6 ASP B N 1
ATOM 1717 C CA . ASP B 1 8 ? -3.749 12.250 29.394 1.00 24.45 6 ASP B CA 1
ATOM 1718 C C . ASP B 1 8 ? -5.194 11.959 29.001 1.00 26.19 6 ASP B C 1
ATOM 1719 O O . ASP B 1 8 ? -5.483 10.992 28.297 1.00 29.03 6 ASP B O 1
ATOM 1724 N N . THR B 1 9 ? -6.112 12.818 29.450 1.00 26.62 7 THR B N 1
ATOM 1725 C CA . THR B 1 9 ? -7.535 12.541 29.290 1.00 28.27 7 THR B CA 1
ATOM 1726 C C . THR B 1 9 ? -8.349 13.782 29.622 1.00 27.99 7 THR B C 1
ATOM 1727 O O . THR B 1 9 ? -7.857 14.720 30.251 1.00 28.28 7 THR B O 1
ATOM 1731 N N . ALA B 1 10 ? -9.615 13.771 29.198 1.00 28.72 8 ALA B N 1
ATOM 1732 C CA . ALA B 1 10 ? -10.569 14.797 29.601 1.00 31.47 8 ALA B CA 1
ATOM 1733 C C . ALA B 1 10 ? -11.827 14.187 30.211 1.00 32.29 8 ALA B C 1
ATOM 1734 O O . ALA B 1 10 ? -12.854 14.857 30.300 1.00 34.09 8 ALA B O 1
ATOM 1736 N N . ASP B 1 11 ? -11.768 12.925 30.622 1.00 30.50 9 ASP B N 1
ATOM 1737 C CA . ASP B 1 11 ? -12.868 12.281 31.332 1.00 33.88 9 ASP B CA 1
ATOM 1738 C C . ASP B 1 11 ? -12.751 12.646 32.808 1.00 32.89 9 ASP B C 1
ATOM 1739 O O . ASP B 1 11 ? -11.928 12.087 33.539 1.00 31.20 9 ASP B O 1
ATOM 1744 N N . ILE B 1 12 ? -13.606 13.571 33.245 1.00 31.02 10 ILE B N 1
ATOM 1745 C CA . ILE B 1 12 ? -13.564 14.078 34.613 1.00 34.24 10 ILE B CA 1
ATOM 1746 C C . ILE B 1 12 ? -13.781 12.954 35.615 1.00 33.48 10 ILE B C 1
ATOM 1747 O O . ILE B 1 12 ? -13.172 12.944 36.693 1.00 32.74 10 ILE B O 1
ATOM 1752 N N . VAL B 1 13 ? -14.621 11.978 35.275 1.00 33.75 11 VAL B N 1
ATOM 1753 C CA . VAL B 1 13 ? -14.898 10.893 36.211 1.00 33.55 11 VAL B CA 1
ATOM 1754 C C . VAL B 1 13 ? -13.659 10.037 36.422 1.00 33.47 11 VAL B C 1
ATOM 1755 O O . VAL B 1 13 ? -13.319 9.678 37.558 1.00 31.21 11 VAL B O 1
ATOM 1759 N N . ALA B 1 14 ? -12.964 9.692 35.334 1.00 33.20 12 ALA B N 1
ATOM 1760 C CA . ALA B 1 14 ? -11.754 8.894 35.463 1.00 30.83 12 ALA B CA 1
ATOM 1761 C C . ALA B 1 14 ? -10.661 9.666 36.190 1.00 34.21 12 ALA B C 1
ATOM 1762 O O . ALA B 1 14 ? -9.944 9.097 37.018 1.00 31.00 12 ALA B O 1
ATOM 1764 N N . ILE B 1 15 ? -10.524 10.966 35.898 1.00 31.91 13 ILE B N 1
ATOM 1765 C CA . ILE B 1 15 ? -9.505 11.776 36.565 1.00 31.63 13 ILE B CA 1
ATOM 1766 C C . ILE B 1 15 ? -9.729 11.772 38.068 1.00 33.30 13 ILE B C 1
ATOM 1767 O O . ILE B 1 15 ? -8.805 11.526 38.850 1.00 34.05 13 ILE B O 1
ATOM 1772 N N . LYS B 1 16 ? -10.958 12.080 38.492 1.00 32.40 14 LYS B N 1
ATOM 1773 C CA . LYS B 1 16 ? -11.270 12.097 39.918 1.00 35.57 14 LYS B CA 1
ATOM 1774 C C . LYS B 1 16 ? -10.914 10.769 40.567 1.00 34.79 14 LYS B C 1
ATOM 1775 O O . LYS B 1 16 ? -10.334 10.735 41.658 1.00 33.68 14 LYS B O 1
ATOM 1781 N N . ARG B 1 17 ? -11.236 9.668 39.890 1.00 32.26 15 ARG B N 1
ATOM 1782 C CA . ARG B 1 17 ? -10.970 8.341 40.425 1.00 32.91 15 ARG B CA 1
ATOM 1783 C C . ARG B 1 17 ? -9.473 8.064 40.487 1.00 34.88 15 ARG B C 1
ATOM 1784 O O . ARG B 1 17 ? -8.946 7.660 41.533 1.00 33.65 15 ARG B O 1
ATOM 1792 N N . LEU B 1 18 ? -8.768 8.289 39.377 1.00 32.60 16 LEU B N 1
ATOM 1793 C CA . LEU B 1 18 ? -7.347 7.963 39.324 1.00 32.14 16 LEU B CA 1
ATOM 1794 C C . LEU B 1 18 ? -6.498 8.947 40.126 1.00 31.99 16 LEU B C 1
ATOM 1795 O O . LEU B 1 18 ? -5.445 8.562 40.644 1.00 29.76 16 LEU B O 1
ATOM 1800 N N . ALA B 1 19 ? -6.929 10.210 40.255 1.00 32.50 17 ALA B N 1
ATOM 1801 C CA . ALA B 1 19 ? -6.156 11.145 41.069 1.00 33.51 17 ALA B CA 1
ATOM 1802 C C . ALA B 1 19 ? -6.162 10.746 42.543 1.00 33.60 17 ALA B C 1
ATOM 1803 O O . ALA B 1 19 ? -5.202 11.040 43.265 1.00 33.24 17 ALA B O 1
ATOM 1805 N N . LYS B 1 20 ? -7.226 10.076 43.006 1.00 32.76 18 LYS B N 1
ATOM 1806 C CA . LYS B 1 20 ? -7.230 9.557 44.372 1.00 34.20 18 LYS B CA 1
ATOM 1807 C C . LYS B 1 20 ? -6.185 8.462 44.544 1.00 31.36 18 LYS B C 1
ATOM 1808 O O . LYS B 1 20 ? -5.498 8.406 45.569 1.00 27.46 18 LYS B O 1
ATOM 1814 N N . VAL B 1 21 ? -6.048 7.596 43.547 1.00 29.00 19 VAL B N 1
ATOM 1815 C CA . VAL B 1 21 ? -5.215 6.402 43.646 1.00 29.07 19 VAL B CA 1
ATOM 1816 C C . VAL B 1 21 ? -3.764 6.695 43.281 1.00 29.30 19 VAL B C 1
ATOM 1817 O O . VAL B 1 21 ? -2.838 6.342 44.019 1.00 30.09 19 VAL B O 1
ATOM 1821 N N . LEU B 1 22 ? -3.542 7.333 42.139 1.00 29.16 20 LEU B N 1
ATOM 1822 C CA . LEU B 1 22 ? -2.204 7.565 41.620 1.00 27.94 20 LEU B CA 1
ATOM 1823 C C . LEU B 1 22 ? -1.637 8.884 42.139 1.00 29.19 20 LEU B C 1
ATOM 1824 O O . LEU B 1 22 ? -2.384 9.827 42.421 1.00 32.94 20 LEU B O 1
ATOM 1829 N N . PRO B 1 23 ? -0.315 8.976 42.301 1.00 30.62 21 PRO B N 1
ATOM 1830 C CA . PRO B 1 23 ? 0.321 10.268 42.659 1.00 29.94 21 PRO B CA 1
ATOM 1831 C C . PRO B 1 23 ? 0.550 11.149 41.432 1.00 27.46 21 PRO B C 1
ATOM 1832 O O . PRO B 1 23 ? 1.620 11.168 40.835 1.00 30.14 21 PRO B O 1
ATOM 1836 N N . ILE B 1 24 ? -0.478 11.900 41.021 1.00 29.57 22 ILE B N 1
ATOM 1837 C CA . ILE B 1 24 ? -0.419 12.627 39.756 1.00 29.79 22 ILE B CA 1
ATOM 1838 C C . ILE B 1 24 ? -0.181 14.109 40.015 1.00 31.14 22 ILE B C 1
ATOM 1839 O O . ILE B 1 24 ? -0.619 14.677 41.025 1.00 30.74 22 ILE B O 1
ATOM 1844 N N . SER B 1 25 ? 0.515 14.741 39.074 1.00 26.43 23 SER B N 1
ATOM 1845 C CA . SER B 1 25 ? 0.826 16.160 39.128 1.00 28.43 23 SER B CA 1
ATOM 1846 C C . SER B 1 25 ? -0.103 17.021 38.277 1.00 28.89 23 SER B C 1
ATOM 1847 O O . SER B 1 25 ? 0.053 18.247 38.280 1.00 26.30 23 SER B O 1
ATOM 1850 N N . GLY B 1 26 ? -1.036 16.430 37.533 1.00 25.91 24 GLY B N 1
ATOM 1851 C CA . GLY B 1 26 ? -1.908 17.222 36.680 1.00 27.58 24 GLY B CA 1
ATOM 1852 C C . GLY B 1 26 ? -2.423 16.417 35.496 1.00 26.83 24 GLY B C 1
ATOM 1853 O O . GLY B 1 26 ? -2.374 15.194 35.491 1.00 24.24 24 GLY B O 1
ATOM 1854 N N . VAL B 1 27 ? -2.930 17.143 34.501 1.00 25.32 25 VAL B N 1
ATOM 1855 C CA . VAL B 1 27 ? -3.628 16.559 33.357 1.00 24.12 25 VAL B CA 1
ATOM 1856 C C . VAL B 1 27 ? -3.158 17.249 32.078 1.00 24.56 25 VAL B C 1
ATOM 1857 O O . VAL B 1 27 ? -2.990 18.473 32.044 1.00 25.68 25 VAL B O 1
ATOM 1861 N N . THR B 1 28 ? -2.951 16.462 31.025 1.00 24.91 26 THR B N 1
ATOM 1862 C CA . THR B 1 28 ? -2.691 16.990 29.694 1.00 25.31 26 THR B CA 1
ATOM 1863 C C . THR B 1 28 ? -3.895 16.732 28.794 1.00 25.21 26 THR B C 1
ATOM 1864 O O . THR B 1 28 ? -4.610 15.737 28.950 1.00 26.66 26 THR B O 1
ATOM 1868 N N . THR B 1 29 ? -4.128 17.657 27.867 1.00 24.76 27 THR B N 1
ATOM 1869 C CA . THR B 1 29 ? -5.191 17.528 26.880 1.00 27.17 27 THR B CA 1
ATOM 1870 C C . THR B 1 29 ? -4.617 17.828 25.505 1.00 28.82 27 THR B C 1
ATOM 1871 O O . THR B 1 29 ? -3.521 18.383 25.378 1.00 28.26 27 THR B O 1
ATOM 1875 N N . ASN B 1 30 ? -5.367 17.443 24.479 1.00 27.37 28 ASN B N 1
ATOM 1876 C CA . ASN B 1 30 ? -5.080 17.826 23.105 1.00 25.54 28 ASN B CA 1
ATOM 1877 C C . ASN B 1 30 ? -6.417 18.005 22.400 1.00 28.93 28 ASN B C 1
ATOM 1878 O O . ASN B 1 30 ? -7.467 17.629 22.942 1.00 29.49 28 ASN B O 1
ATOM 1883 N N . PRO B 1 31 ? -6.422 18.583 21.185 1.00 28.12 29 PRO B N 1
ATOM 1884 C CA . PRO B 1 31 ? -7.718 18.913 20.553 1.00 27.66 29 PRO B CA 1
ATOM 1885 C C . PRO B 1 31 ? -8.633 17.717 20.358 1.00 29.40 29 PRO B C 1
ATOM 1886 O O . PRO B 1 31 ? -9.854 17.867 20.483 1.00 28.79 29 PRO B O 1
ATOM 1890 N N . SER B 1 32 ? -8.091 16.533 20.063 1.00 27.37 30 SER B N 1
ATOM 1891 C CA . SER B 1 32 ? -8.962 15.373 19.904 1.00 28.34 30 SER B CA 1
ATOM 1892 C C . SER B 1 32 ? -9.544 14.936 21.245 1.00 28.85 30 SER B C 1
ATOM 1893 O O . SER B 1 32 ? -10.713 14.550 21.321 1.00 27.83 30 SER B O 1
ATOM 1896 N N . ILE B 1 33 ? -8.738 14.983 22.309 1.00 30.79 31 ILE B N 1
ATOM 1897 C CA . ILE B 1 33 ? -9.227 14.639 23.646 1.00 29.11 31 ILE B CA 1
ATOM 1898 C C . ILE B 1 33 ? -10.369 15.565 24.053 1.00 26.85 31 ILE B C 1
ATOM 1899 O O . ILE B 1 33 ? -11.409 15.117 24.548 1.00 30.04 31 ILE B O 1
ATOM 1904 N N . VAL B 1 34 ? -10.197 16.872 23.845 1.00 28.19 32 VAL B N 1
ATOM 1905 C CA . VAL B 1 34 ? -11.251 17.814 24.204 1.00 29.61 32 VAL B CA 1
ATOM 1906 C C . VAL B 1 34 ? -12.493 17.577 23.343 1.00 32.98 32 VAL B C 1
ATOM 1907 O O . VAL B 1 34 ? -13.625 17.603 23.843 1.00 30.32 32 VAL B O 1
ATOM 1911 N N . ALA B 1 35 ? -12.302 17.323 22.040 1.00 30.62 33 ALA B N 1
ATOM 1912 C CA . ALA B 1 35 ? -13.441 17.118 21.145 1.00 31.25 33 ALA B CA 1
ATOM 1913 C C . ALA B 1 35 ? -14.242 15.876 21.530 1.00 31.53 33 ALA B C 1
ATOM 1914 O O . ALA B 1 35 ? -15.477 15.888 21.489 1.00 33.72 33 ALA B O 1
ATOM 1916 N N . LYS B 1 36 ? -13.560 14.792 21.899 1.00 29.09 34 LYS B N 1
ATOM 1917 C CA . LYS B 1 36 ? -14.259 13.579 22.305 1.00 34.41 34 LYS B CA 1
ATOM 1918 C C . LYS B 1 36 ? -15.024 13.752 23.621 1.00 39.23 34 LYS B C 1
ATOM 1919 O O . LYS B 1 36 ? -15.975 12.999 23.878 1.00 33.38 34 LYS B O 1
ATOM 1925 N N . SER B 1 37 ? -14.630 14.719 24.463 1.00 36.80 35 SER B N 1
ATOM 1926 C CA . SER B 1 37 ? -15.389 14.995 25.678 1.00 35.05 35 SER B CA 1
ATOM 1927 C C . SER B 1 37 ? -16.677 15.741 25.378 1.00 33.45 35 SER B C 1
ATOM 1928 O O . SER B 1 37 ? -17.647 15.624 26.131 1.00 36.53 35 SER B O 1
ATOM 1931 N N . GLY B 1 38 ? -16.699 16.523 24.309 1.00 33.33 36 GLY B N 1
ATOM 1932 C CA . GLY B 1 38 ? -17.858 17.317 23.971 1.00 36.01 36 GLY B CA 1
ATOM 1933 C C . GLY B 1 38 ? -18.028 18.582 24.780 1.00 37.58 36 GLY B C 1
ATOM 1934 O O . GLY B 1 38 ? -19.019 19.294 24.579 1.00 39.27 36 GLY B O 1
ATOM 1935 N N . LYS B 1 39 ? -17.104 18.886 25.677 1.00 36.55 37 LYS B N 1
ATOM 1936 C CA . LYS B 1 39 ? -17.207 20.066 26.523 1.00 36.34 37 LYS B CA 1
ATOM 1937 C C . LYS B 1 39 ? -16.414 21.212 25.920 1.00 37.90 37 LYS B C 1
ATOM 1938 O O . LYS B 1 39 ? -15.276 20.999 25.469 1.00 36.71 37 LYS B O 1
ATOM 1944 N N . PRO B 1 40 ? -16.972 22.420 25.867 1.00 35.01 38 PRO B N 1
ATOM 1945 C CA . PRO B 1 40 ? -16.172 23.583 25.466 1.00 39.21 38 PRO B CA 1
ATOM 1946 C C . PRO B 1 40 ? -14.925 23.687 26.338 1.00 36.40 38 PRO B C 1
ATOM 1947 O O . PRO B 1 40 ? -14.926 23.272 27.499 1.00 35.76 38 PRO B O 1
ATOM 1951 N N . ILE B 1 41 ? -13.840 24.215 25.762 1.00 32.34 39 ILE B N 1
ATOM 1952 C CA . ILE B 1 41 ? -12.545 24.085 26.430 1.00 35.73 39 ILE B CA 1
ATOM 1953 C C . ILE B 1 41 ? -12.521 24.867 27.744 1.00 30.30 39 ILE B C 1
ATOM 1954 O O . ILE B 1 41 ? -11.963 24.400 28.744 1.00 34.42 39 ILE B O 1
ATOM 1959 N N . PHE B 1 42 ? -13.132 26.047 27.780 1.00 30.24 40 PHE B N 1
ATOM 1960 C CA . PHE B 1 42 ? -13.098 26.829 29.012 1.00 33.34 40 PHE B CA 1
ATOM 1961 C C . PHE B 1 42 ? -13.903 26.173 30.128 1.00 35.72 40 PHE B C 1
ATOM 1962 O O . PHE B 1 42 ? -13.501 26.238 31.296 1.00 35.21 40 PHE B O 1
ATOM 1970 N N . LEU B 1 43 ? -15.012 25.510 29.793 1.00 33.92 41 LEU B N 1
ATOM 1971 C CA . LEU B 1 43 ? -15.749 24.761 30.808 1.00 35.54 41 LEU B CA 1
ATOM 1972 C C . LEU B 1 43 ? -14.938 23.576 31.304 1.00 33.11 41 LEU B C 1
ATOM 1973 O O . LEU B 1 43 ? -14.849 23.342 32.515 1.00 36.04 41 LEU B O 1
ATOM 1978 N N . LEU B 1 44 ? -14.333 22.820 30.382 1.00 35.77 42 LEU B N 1
ATOM 1979 C CA . LEU B 1 44 ? -13.494 21.693 30.772 1.00 33.05 42 LEU B CA 1
ATOM 1980 C C . LEU B 1 44 ? -12.387 22.128 31.724 1.00 31.62 42 LEU B C 1
ATOM 1981 O O . LEU B 1 44 ? -12.147 21.477 32.747 1.00 30.89 42 LEU B O 1
ATOM 1986 N N . LEU B 1 45 ? -11.713 23.237 31.414 1.00 32.09 43 LEU B N 1
ATOM 1987 C CA . LEU B 1 45 ? -10.612 23.685 32.261 1.00 34.30 43 LEU B CA 1
ATOM 1988 C C . LEU B 1 45 ? -11.095 24.072 33.658 1.00 32.86 43 LEU B C 1
ATOM 1989 O O . LEU B 1 45 ? -10.382 23.856 34.643 1.00 33.45 43 LEU B O 1
ATOM 1994 N N . ASN B 1 46 ? -12.296 24.649 33.767 1.00 29.71 44 ASN B N 1
ATOM 1995 C CA . ASN B 1 46 ? -12.870 24.897 35.087 1.00 33.06 44 ASN B CA 1
ATOM 1996 C C . ASN B 1 46 ? -13.149 23.595 35.827 1.00 36.28 44 ASN B C 1
ATOM 1997 O O . ASN B 1 46 ? -12.836 23.472 37.017 1.00 37.19 44 ASN B O 1
ATOM 2002 N N . GLU B 1 47 ? -13.738 22.608 35.148 1.00 35.41 45 GLU B N 1
ATOM 2003 C CA . GLU B 1 47 ? -13.972 21.324 35.805 1.00 34.27 45 GLU B CA 1
ATOM 2004 C C . GLU B 1 47 ? -12.660 20.664 36.210 1.00 35.93 45 GLU B C 1
ATOM 2005 O O . GLU B 1 47 ? -12.569 20.059 37.285 1.00 34.67 45 GLU B O 1
ATOM 2011 N N . LEU B 1 48 ? -11.629 20.771 35.363 1.00 32.69 46 LEU B N 1
ATOM 2012 C CA . LEU B 1 48 ? -10.330 20.197 35.703 1.00 32.73 46 LEU B CA 1
ATOM 2013 C C . LEU B 1 48 ? -9.763 20.827 36.971 1.00 35.21 46 LEU B C 1
ATOM 2014 O O . LEU B 1 48 ? -9.295 20.118 37.869 1.00 34.80 46 LEU B O 1
ATOM 2019 N N . GLN B 1 49 ? -9.811 22.165 37.069 1.00 34.71 47 GLN B N 1
ATOM 2020 C CA . GLN B 1 49 ? -9.254 22.841 38.242 1.00 37.52 47 GLN B CA 1
ATOM 2021 C C . GLN B 1 49 ? -10.006 22.464 39.508 1.00 38.73 47 GLN B C 1
ATOM 2022 O O . GLN B 1 49 ? -9.393 22.244 40.559 1.00 42.06 47 GLN B O 1
ATOM 2028 N N . GLU B 1 50 ? -11.337 22.406 39.431 1.00 39.37 48 GLU B N 1
ATOM 2029 C CA . GLU B 1 50 ? -12.140 22.018 40.585 1.00 41.91 48 GLU B CA 1
ATOM 2030 C C . GLU B 1 50 ? -11.752 20.629 41.077 1.00 40.18 48 GLU B C 1
ATOM 2031 O O . GLU B 1 50 ? -11.524 20.425 42.276 1.00 39.00 48 GLU B O 1
ATOM 2037 N N . VAL B 1 51 ? -11.643 19.664 40.161 1.00 40.14 49 VAL B N 1
ATOM 2038 C CA . VAL B 1 51 ? -11.372 18.290 40.577 1.00 37.63 49 VAL B CA 1
ATOM 2039 C C . VAL B 1 51 ? -9.931 18.126 41.050 1.00 38.72 49 VAL B C 1
ATOM 2040 O O . VAL B 1 51 ? -9.662 17.356 41.980 1.00 38.68 49 VAL B O 1
ATOM 2044 N N . LEU B 1 52 ? -8.985 18.839 40.435 1.00 40.14 50 LEU B N 1
ATOM 2045 C CA . LEU B 1 52 ? -7.571 18.663 40.748 1.00 39.51 50 LEU B CA 1
ATOM 2046 C C . LEU B 1 52 ? -7.099 19.514 41.916 1.00 41.68 50 LEU B C 1
ATOM 2047 O O . LEU B 1 52 ? -6.156 19.125 42.610 1.00 37.90 50 LEU B O 1
ATOM 2052 N N . GLY B 1 53 ? -7.703 20.671 42.135 1.00 40.39 51 GLY B N 1
ATOM 2053 C CA . GLY B 1 53 ? -7.169 21.609 43.100 1.00 45.88 51 GLY B CA 1
ATOM 2054 C C . GLY B 1 53 ? -6.238 22.609 42.445 1.00 47.15 51 GLY B C 1
ATOM 2055 O O . GLY B 1 53 ? -6.042 22.635 41.225 1.00 48.39 51 GLY B O 1
ATOM 2056 N N . SER B 1 54 ? -5.630 23.435 43.290 1.00 48.75 52 SER B N 1
ATOM 2057 C CA . SER B 1 54 ? -4.806 24.546 42.826 1.00 56.63 52 SER B CA 1
ATOM 2058 C C . SER B 1 54 ? -3.325 24.204 42.679 1.00 54.02 52 SER B C 1
ATOM 2059 O O . SER B 1 54 ? -2.603 24.940 41.997 1.00 55.98 52 SER B O 1
ATOM 2062 N N . ASP B 1 55 ? -2.851 23.129 43.302 1.00 52.57 53 ASP B N 1
ATOM 2063 C CA . ASP B 1 55 ? -1.429 22.806 43.301 1.00 53.48 53 ASP B CA 1
ATOM 2064 C C . ASP B 1 55 ? -0.977 22.036 42.063 1.00 50.82 53 ASP B C 1
ATOM 2065 O O . ASP B 1 55 ? 0.181 21.611 42.016 1.00 52.48 53 ASP B O 1
ATOM 2070 N N . LYS B 1 56 ? -1.837 21.835 41.073 1.00 43.55 54 LYS B N 1
ATOM 2071 C CA . LYS B 1 56 ? -1.527 20.947 39.963 1.00 40.04 54 LYS B CA 1
ATOM 2072 C C . LYS B 1 56 ? -1.359 21.740 38.672 1.00 35.74 54 LYS B C 1
ATOM 2073 O O . LYS B 1 56 ? -1.587 22.947 38.613 1.00 42.90 54 LYS B O 1
ATOM 2079 N N . LEU B 1 57 ? -0.969 21.034 37.621 1.00 33.85 55 LEU B N 1
ATOM 2080 C CA . LEU B 1 57 ? -0.538 21.648 36.380 1.00 30.56 55 LEU B CA 1
ATOM 2081 C C . LEU B 1 57 ? -1.410 21.142 35.243 1.00 29.91 55 LEU B C 1
ATOM 2082 O O . LEU B 1 57 ? -1.626 19.933 35.114 1.00 28.28 55 LEU B O 1
ATOM 2087 N N . LEU B 1 58 ? -1.902 22.063 34.426 1.00 29.70 56 LEU B N 1
ATOM 2088 C CA . LEU B 1 58 ? -2.706 21.744 33.254 1.00 29.50 56 LEU B CA 1
ATOM 2089 C C . LEU B 1 58 ? -1.944 22.083 31.976 1.00 27.14 56 LEU B C 1
ATOM 2090 O O . LEU B 1 58 ? -1.169 23.040 31.935 1.00 24.90 56 LEU B O 1
ATOM 2095 N N . PHE B 1 59 ? -2.175 21.286 30.931 1.00 24.49 57 PHE B N 1
ATOM 2096 C CA . PHE B 1 59 ? -1.597 21.512 29.612 1.00 23.23 57 PHE B CA 1
ATOM 2097 C C . PHE B 1 59 ? -2.716 21.497 28.569 1.00 26.51 57 PHE B C 1
ATOM 2098 O O . PHE B 1 59 ? -3.509 20.550 28.532 1.00 26.29 57 PHE B O 1
ATOM 2106 N N . ALA B 1 60 ? -2.771 22.517 27.708 1.00 25.62 58 ALA B N 1
ATOM 2107 C CA . ALA B 1 60 ? -3.758 22.551 26.629 1.00 23.98 58 ALA B CA 1
ATOM 2108 C C . ALA B 1 60 ? -3.124 23.091 25.351 1.00 26.32 58 ALA B C 1
ATOM 2109 O O . ALA B 1 60 ? -2.192 23.896 25.402 1.00 24.64 58 ALA B O 1
ATOM 2111 N N . GLN B 1 61 ? -3.662 22.670 24.198 1.00 25.34 59 GLN B N 1
ATOM 2112 C CA . GLN B 1 61 ? -3.022 22.891 22.902 1.00 25.81 59 GLN B CA 1
ATOM 2113 C C . GLN B 1 61 ? -3.673 24.029 22.115 1.00 27.12 59 GLN B C 1
ATOM 2114 O O . GLN B 1 61 ? -4.894 24.215 22.163 1.00 29.08 59 GLN B O 1
ATOM 2120 N N . VAL B 1 62 ? -2.844 24.791 21.380 1.00 27.16 60 VAL B N 1
ATOM 2121 C CA . VAL B 1 62 ? -3.376 25.786 20.433 1.00 28.60 60 VAL B CA 1
ATOM 2122 C C . VAL B 1 62 ? -3.964 25.079 19.216 1.00 30.97 60 VAL B C 1
ATOM 2123 O O . VAL B 1 62 ? -3.676 23.909 18.930 1.00 31.26 60 VAL B O 1
ATOM 2127 N N . LEU B 1 63 ? -4.778 25.821 18.466 1.00 30.36 61 LEU B N 1
ATOM 2128 C CA . LEU B 1 63 ? -5.480 25.302 17.298 1.00 34.83 61 LEU B CA 1
ATOM 2129 C C . LEU B 1 63 ? -4.969 25.857 15.978 1.00 35.52 61 LEU B C 1
ATOM 2130 O O . LEU B 1 63 ? -5.063 25.172 14.961 1.00 38.83 61 LEU B O 1
ATOM 2135 N N . SER B 1 64 ? -4.462 27.083 15.959 1.00 35.69 62 SER B N 1
ATOM 2136 C CA . SER B 1 64 ? -4.164 27.736 14.694 1.00 37.89 62 SER B CA 1
ATOM 2137 C C . SER B 1 64 ? -2.848 27.235 14.116 1.00 37.91 62 SER B C 1
ATOM 2138 O O . SER B 1 64 ? -1.957 26.773 14.835 1.00 34.38 62 SER B O 1
ATOM 2141 N N . SER B 1 65 ? -2.724 27.352 12.796 1.00 35.27 63 SER B N 1
ATOM 2142 C CA . SER B 1 65 ? -1.506 26.940 12.122 1.00 37.53 63 SER B CA 1
ATOM 2143 C C . SER B 1 65 ? -0.564 28.102 11.825 1.00 35.49 63 SER B C 1
ATOM 2144 O O . SER B 1 65 ? 0.525 27.865 11.300 1.00 35.81 63 SER B O 1
ATOM 2147 N N . ASN B 1 66 ? -0.926 29.338 12.174 1.00 33.30 64 ASN B N 1
ATOM 2148 C CA . ASN B 1 66 ? -0.018 30.474 12.052 1.00 34.48 64 ASN B CA 1
ATOM 2149 C C . ASN B 1 66 ? 0.324 31.045 13.430 1.00 35.75 64 ASN B C 1
ATOM 2150 O O . ASN B 1 66 ? -0.527 31.103 14.328 1.00 35.19 64 ASN B O 1
ATOM 2155 N N . ALA B 1 67 ? 1.583 31.471 13.579 1.00 33.53 65 ALA B N 1
ATOM 2156 C CA . ALA B 1 67 ? 2.162 31.766 14.887 1.00 33.83 65 ALA B CA 1
ATOM 2157 C C . ALA B 1 67 ? 1.472 32.925 15.593 1.00 36.65 65 ALA B C 1
ATOM 2158 O O . ALA B 1 67 ? 1.378 32.923 16.827 1.00 35.95 65 ALA B O 1
ATOM 2160 N N . ASP B 1 68 ? 1.013 33.934 14.852 1.00 35.48 66 ASP B N 1
ATOM 2161 C CA . ASP B 1 68 ? 0.365 35.068 15.507 1.00 39.63 66 ASP B CA 1
ATOM 2162 C C . ASP B 1 68 ? -0.932 34.646 16.189 1.00 38.18 66 ASP B C 1
ATOM 2163 O O . ASP B 1 68 ? -1.228 35.084 17.308 1.00 38.42 66 ASP B O 1
ATOM 2168 N N . GLU B 1 69 ? -1.711 33.782 15.539 1.00 35.40 67 GLU B N 1
ATOM 2169 C CA . GLU B 1 69 ? -2.933 33.281 16.149 1.00 39.51 67 GLU B CA 1
ATOM 2170 C C . GLU B 1 69 ? -2.647 32.253 17.243 1.00 38.00 67 GLU B C 1
ATOM 2171 O O . GLU B 1 69 ? -3.439 32.136 18.188 1.00 34.71 67 GLU B O 1
ATOM 2177 N N . MET B 1 70 ? -1.542 31.500 17.136 1.00 32.28 68 MET B N 1
ATOM 2178 C CA . MET B 1 70 ? -1.138 30.635 18.242 1.00 33.23 68 MET B CA 1
ATOM 2179 C C . MET B 1 70 ? -0.861 31.456 19.492 1.00 34.46 68 MET B C 1
ATOM 2180 O O . MET B 1 70 ? -1.267 31.080 20.599 1.00 34.39 68 MET B O 1
ATOM 2185 N N . ILE B 1 71 ? -0.176 32.589 19.327 1.00 33.57 69 ILE B N 1
ATOM 2186 C CA . ILE B 1 71 ? 0.151 33.455 20.453 1.00 35.33 69 ILE B CA 1
ATOM 2187 C C . ILE B 1 71 ? -1.113 34.041 21.064 1.00 35.01 69 ILE B C 1
ATOM 2188 O O . ILE B 1 71 ? -1.242 34.131 22.290 1.00 35.38 69 ILE B O 1
ATOM 2193 N N . LYS B 1 72 ? -2.062 34.451 20.226 1.00 36.65 70 LYS B N 1
ATOM 2194 C CA . LYS B 1 72 ? -3.323 34.946 20.758 1.00 36.89 70 LYS B CA 1
ATOM 2195 C C . LYS B 1 72 ? -4.077 33.845 21.492 1.00 36.03 70 LYS B C 1
ATOM 2196 O O . LYS B 1 72 ? -4.705 34.103 22.525 1.00 34.57 70 LYS B O 1
ATOM 2202 N N . GLU B 1 73 ? -4.021 32.608 20.981 1.00 34.33 71 GLU B N 1
ATOM 2203 C CA . GLU B 1 73 ? -4.713 31.516 21.659 1.00 32.34 71 GLU B CA 1
ATOM 2204 C C . GLU B 1 73 ? -4.040 31.174 22.983 1.00 33.14 71 GLU B C 1
ATOM 2205 O O . GLU B 1 73 ? -4.725 30.817 23.947 1.00 32.76 71 GLU B O 1
ATOM 2211 N N . THR B 1 74 ? -2.709 31.300 23.059 1.00 34.89 72 THR B N 1
ATOM 2212 C CA . THR B 1 74 ? -2.023 31.123 24.339 1.00 33.97 72 THR B CA 1
ATOM 2213 C C . THR B 1 74 ? -2.534 32.119 25.374 1.00 33.48 72 THR B C 1
ATOM 2214 O O . THR B 1 74 ? -2.777 31.755 26.528 1.00 30.85 72 THR B O 1
ATOM 2218 N N . TYR B 1 75 ? -2.710 33.379 24.968 1.00 32.01 73 TYR B N 1
ATOM 2219 C CA . TYR B 1 75 ? -3.236 34.398 25.870 1.00 35.81 73 TYR B CA 1
ATOM 2220 C C . TYR B 1 75 ? -4.623 34.023 26.389 1.00 36.96 73 TYR B C 1
ATOM 2221 O O . TYR B 1 75 ? -4.914 34.185 27.581 1.00 31.43 73 TYR B O 1
ATOM 2230 N N . GLN B 1 76 ? -5.500 33.540 25.502 1.00 35.09 74 GLN B N 1
ATOM 2231 C CA . GLN B 1 76 ? -6.804 33.058 25.943 1.00 36.18 74 GLN B CA 1
ATOM 2232 C C . GLN B 1 76 ? -6.658 31.958 26.985 1.00 34.14 74 GLN B C 1
ATOM 2233 O O . GLN B 1 76 ? -7.349 31.965 28.011 1.00 36.40 74 GLN B O 1
ATOM 2239 N N . LEU B 1 77 ? -5.780 30.984 26.724 1.00 31.50 75 LEU B N 1
ATOM 2240 C CA . LEU B 1 77 ? -5.608 29.890 27.676 1.00 34.17 75 LEU B CA 1
ATOM 2241 C C . LEU B 1 77 ? -5.086 30.407 29.008 1.00 35.37 75 LEU B C 1
ATOM 2242 O O . LEU B 1 77 ? -5.570 29.999 30.069 1.00 36.32 75 LEU B O 1
ATOM 2247 N N . ARG B 1 78 ? -4.105 31.316 28.969 1.00 32.90 76 ARG B N 1
ATOM 2248 C CA . ARG B 1 78 ? -3.534 31.862 30.195 1.00 33.33 76 ARG B CA 1
ATOM 2249 C C . ARG B 1 78 ? -4.583 32.626 30.992 1.00 39.13 76 ARG B C 1
ATOM 2250 O O . ARG B 1 78 ? -4.595 32.582 32.228 1.00 37.14 76 ARG B O 1
ATOM 2258 N N . LYS B 1 79 ? -5.461 33.348 30.298 1.00 34.78 77 LYS B N 1
ATOM 2259 C CA . LYS B 1 79 ? -6.522 34.069 30.981 1.00 40.35 77 LYS B CA 1
ATOM 2260 C C . LYS B 1 79 ? -7.447 33.103 31.714 1.00 39.23 77 LYS B C 1
ATOM 2261 O O . LYS B 1 79 ? -7.855 33.365 32.850 1.00 38.45 77 LYS B O 1
ATOM 2267 N N . ALA B 1 80 ? -7.753 31.958 31.100 1.00 37.78 78 ALA B N 1
ATOM 2268 C CA . ALA B 1 80 ? -8.603 30.978 31.766 1.00 37.64 78 ALA B CA 1
ATOM 2269 C C . ALA B 1 80 ? -7.866 30.280 32.909 1.00 38.75 78 ALA B C 1
ATOM 2270 O O . ALA B 1 80 ? -8.445 30.053 33.978 1.00 42.80 78 ALA B O 1
ATOM 2272 N N . VAL B 1 81 ? -6.603 29.917 32.704 1.00 34.23 79 VAL B N 1
ATOM 2273 C CA . VAL B 1 81 ? -5.806 29.221 33.713 1.00 36.08 79 VAL B CA 1
ATOM 2274 C C . VAL B 1 81 ? -4.421 29.863 33.772 1.00 35.83 79 VAL B C 1
ATOM 2275 O O . VAL B 1 81 ? -3.556 29.556 32.934 1.00 35.99 79 VAL B O 1
ATOM 2279 N N . PRO B 1 82 ? -4.162 30.746 34.740 1.00 34.31 80 PRO B N 1
ATOM 2280 C CA . PRO B 1 82 ? -2.920 31.538 34.707 1.00 35.70 80 PRO B CA 1
ATOM 2281 C C . PRO B 1 82 ? -1.633 30.721 34.718 1.00 34.29 80 PRO B C 1
ATOM 2282 O O . PRO B 1 82 ? -0.623 31.185 34.172 1.00 36.50 80 PRO B O 1
ATOM 2286 N N . SER B 1 83 ? -1.620 29.535 35.318 1.00 31.67 81 SER B N 1
ATOM 2287 C CA . SER B 1 83 ? -0.415 28.710 35.322 1.00 35.43 81 SER B CA 1
ATOM 2288 C C . SER B 1 83 ? -0.364 27.679 34.191 1.00 30.83 81 SER B C 1
ATOM 2289 O O . SER B 1 83 ? 0.576 26.879 34.157 1.00 27.01 81 SER B O 1
ATOM 2292 N N . ILE B 1 84 ? -1.326 27.687 33.262 1.00 28.90 82 ILE B N 1
ATOM 2293 C CA . ILE B 1 84 ? -1.398 26.619 32.267 1.00 29.04 82 ILE B CA 1
ATOM 2294 C C . ILE B 1 84 ? -0.146 26.602 31.381 1.00 28.48 82 ILE B C 1
ATOM 2295 O O . ILE B 1 84 ? 0.473 27.640 31.106 1.00 26.27 82 ILE B O 1
ATOM 2300 N N . VAL B 1 85 ? 0.240 25.400 30.951 1.00 26.32 83 VAL B N 1
ATOM 2301 C CA . VAL B 1 85 ? 1.327 25.210 29.988 1.00 25.38 83 VAL B CA 1
ATOM 2302 C C . VAL B 1 85 ? 0.699 24.977 28.615 1.00 27.04 83 VAL B C 1
ATOM 2303 O O . VAL B 1 85 ? -0.106 24.056 28.439 1.00 27.62 83 VAL B O 1
ATOM 2307 N N . THR B 1 86 ? 1.072 25.798 27.639 1.00 26.56 84 THR B N 1
ATOM 2308 C CA . THR B 1 86 ? 0.463 25.768 26.315 1.00 24.17 84 THR B CA 1
ATOM 2309 C C . THR B 1 86 ? 1.230 24.822 25.394 1.00 24.90 84 THR B C 1
ATOM 2310 O O . THR B 1 86 ? 2.450 24.937 25.252 1.00 25.87 84 THR B O 1
ATOM 2314 N N . LYS B 1 87 ? 0.522 23.890 24.768 1.00 25.55 85 LYS B N 1
ATOM 2315 C CA . LYS B 1 87 ? 1.158 22.940 23.863 1.00 22.97 85 LYS B CA 1
ATOM 2316 C C . LYS B 1 87 ? 1.174 23.511 22.448 1.00 26.02 85 LYS B C 1
ATOM 2317 O O . LYS B 1 87 ? 0.150 23.990 21.950 1.00 24.10 85 LYS B O 1
ATOM 2323 N N . ILE B 1 88 ? 2.333 23.440 21.797 1.00 24.40 86 ILE B N 1
ATOM 2324 C CA . ILE B 1 88 ? 2.539 24.041 20.488 1.00 24.05 86 ILE B CA 1
ATOM 2325 C C . ILE B 1 88 ? 3.214 22.998 19.610 1.00 24.99 86 ILE B C 1
ATOM 2326 O O . ILE B 1 88 ? 4.267 22.467 19.980 1.00 25.33 86 ILE B O 1
ATOM 2331 N N . PRO B 1 89 ? 2.639 22.635 18.463 1.00 23.52 87 PRO B N 1
ATOM 2332 C CA . PRO B 1 89 ? 3.279 21.615 17.627 1.00 24.52 87 PRO B CA 1
ATOM 2333 C C . PRO B 1 89 ? 4.604 22.143 17.113 1.00 24.50 87 PRO B C 1
ATOM 2334 O O . PRO B 1 89 ? 4.749 23.333 16.829 1.00 26.56 87 PRO B O 1
ATOM 2338 N N . VAL B 1 90 ? 5.594 21.258 17.046 1.00 22.16 88 VAL B N 1
ATOM 2339 C CA . VAL B 1 90 ? 6.935 21.665 16.651 1.00 22.70 88 VAL B CA 1
ATOM 2340 C C . VAL B 1 90 ? 6.997 21.597 15.128 1.00 26.72 88 VAL B C 1
ATOM 2341 O O . VAL B 1 90 ? 7.359 20.576 14.534 1.00 22.99 88 VAL B O 1
ATOM 2345 N N . ASN B 1 91 ? 6.610 22.700 14.494 1.00 27.05 89 ASN B N 1
ATOM 2346 C CA . ASN B 1 91 ? 6.853 22.929 13.077 1.00 25.71 89 ASN B CA 1
ATOM 2347 C C . ASN B 1 91 ? 7.349 24.371 12.942 1.00 29.31 89 ASN B C 1
ATOM 2348 O O . ASN B 1 91 ? 7.661 25.029 13.940 1.00 28.28 89 ASN B O 1
ATOM 2353 N N . ALA B 1 92 ? 7.433 24.876 11.709 1.00 29.97 90 ALA B N 1
ATOM 2354 C CA . ALA B 1 92 ? 8.032 26.193 11.497 1.00 29.35 90 ALA B CA 1
ATOM 2355 C C . ALA B 1 92 ? 7.284 27.285 12.263 1.00 28.63 90 ALA B C 1
ATOM 2356 O O . ALA B 1 92 ? 7.893 28.093 12.976 1.00 27.12 90 ALA B O 1
ATOM 2358 N N . GLN B 1 93 ? 5.960 27.334 12.123 1.00 28.62 91 GLN B N 1
ATOM 2359 C CA . GLN B 1 93 ? 5.200 28.388 12.793 1.00 30.83 91 GLN B CA 1
ATOM 2360 C C . GLN B 1 93 ? 5.200 28.190 14.305 1.00 30.76 91 GLN B C 1
ATOM 2361 O O . GLN B 1 93 ? 5.256 29.168 15.065 1.00 26.88 91 GLN B O 1
ATOM 2367 N N . GLY B 1 94 ? 5.147 26.935 14.753 1.00 26.51 92 GLY B N 1
ATOM 2368 C CA . GLY B 1 94 ? 5.231 26.664 16.179 1.00 27.28 92 GLY B CA 1
ATOM 2369 C C . GLY B 1 94 ? 6.530 27.156 16.787 1.00 27.97 92 GLY B C 1
ATOM 2370 O O . GLY B 1 94 ? 6.539 27.709 17.890 1.00 26.81 92 GLY B O 1
ATOM 2371 N N . LEU B 1 95 ? 7.646 26.948 16.081 1.00 26.14 93 LEU B N 1
ATOM 2372 C CA . LEU B 1 95 ? 8.938 27.403 16.589 1.00 28.51 93 LEU B CA 1
ATOM 2373 C C . LEU B 1 95 ? 8.964 28.915 16.711 1.00 25.46 93 LEU B C 1
ATOM 2374 O O . LEU B 1 95 ? 9.546 29.459 17.652 1.00 29.19 93 LEU B O 1
ATOM 2379 N N . ILE B 1 96 ? 8.338 29.610 15.762 1.00 27.52 94 ILE B N 1
ATOM 2380 C CA . ILE B 1 96 ? 8.202 31.059 15.861 1.00 28.56 94 ILE B CA 1
ATOM 2381 C C . ILE B 1 96 ? 7.397 31.428 17.095 1.00 30.10 94 ILE B C 1
ATOM 2382 O O . ILE B 1 96 ? 7.761 32.347 17.840 1.00 27.12 94 ILE B O 1
ATOM 2387 N N . ALA B 1 97 ? 6.296 30.707 17.339 1.00 29.36 95 ALA B N 1
ATOM 2388 C CA . ALA B 1 97 ? 5.474 30.990 18.515 1.00 30.72 95 ALA B CA 1
ATOM 2389 C C . ALA B 1 97 ? 6.233 30.688 19.807 1.00 31.76 95 ALA B C 1
ATOM 2390 O O . ALA B 1 97 ? 6.207 31.488 20.752 1.00 30.33 95 ALA B O 1
ATOM 2392 N N . ILE B 1 98 ? 6.933 29.552 19.854 1.00 29.49 96 ILE B N 1
ATOM 2393 C CA . ILE B 1 98 ? 7.695 29.188 21.051 1.00 30.16 96 ILE B CA 1
ATOM 2394 C C . ILE B 1 98 ? 8.753 30.243 21.367 1.00 31.38 96 ILE B C 1
ATOM 2395 O O . ILE B 1 98 ? 8.949 30.613 22.531 1.00 28.99 96 ILE B O 1
ATOM 2400 N N . LYS B 1 99 ? 9.447 30.746 20.343 1.00 28.43 97 LYS B N 1
ATOM 2401 C CA . LYS B 1 99 ? 10.501 31.727 20.589 1.00 33.92 97 LYS B CA 1
ATOM 2402 C C . LYS B 1 99 ? 9.930 33.003 21.196 1.00 34.49 97 LYS B C 1
ATOM 2403 O O . LYS B 1 99 ? 10.450 33.516 22.196 1.00 33.61 97 LYS B O 1
ATOM 2409 N N . GLU B 1 100 ? 8.833 33.508 20.624 1.00 33.17 98 GLU B N 1
ATOM 2410 C CA . GLU B 1 100 ? 8.233 34.740 21.128 1.00 36.75 98 GLU B CA 1
ATOM 2411 C C . GLU B 1 100 ? 7.682 34.552 22.537 1.00 37.68 98 GLU B C 1
ATOM 2412 O O . GLU B 1 100 ? 7.888 35.400 23.415 1.00 38.01 98 GLU B O 1
ATOM 2418 N N . LEU B 1 101 ? 6.968 33.449 22.772 1.00 35.17 99 LEU B N 1
ATOM 2419 C CA . LEU B 1 101 ? 6.385 33.235 24.090 1.00 34.79 99 LEU B CA 1
ATOM 2420 C C . LEU B 1 101 ? 7.476 33.107 25.146 1.00 36.21 99 LEU B C 1
ATOM 2421 O O . LEU B 1 101 ? 7.319 33.593 26.273 1.00 36.21 99 LEU B O 1
ATOM 2426 N N . THR B 1 102 ? 8.597 32.472 24.790 1.00 35.35 100 THR B N 1
ATOM 2427 C CA . THR B 1 102 ? 9.739 32.408 25.702 1.00 34.70 100 THR B CA 1
ATOM 2428 C C . THR B 1 102 ? 10.272 33.803 26.006 1.00 36.94 100 THR B C 1
ATOM 2429 O O . THR B 1 102 ? 10.645 34.099 27.146 1.00 41.53 100 THR B O 1
ATOM 2433 N N . GLN B 1 103 ? 10.298 34.680 25.003 1.00 36.68 101 GLN B N 1
ATOM 2434 C CA . GLN B 1 103 ? 10.744 36.047 25.234 1.00 39.74 101 GLN B CA 1
ATOM 2435 C C . GLN B 1 103 ? 9.848 36.763 26.242 1.00 41.16 101 GLN B C 1
ATOM 2436 O O . GLN B 1 103 ? 10.324 37.609 27.013 1.00 39.95 101 GLN B O 1
ATOM 2442 N N . GLN B 1 104 ? 8.560 36.426 26.265 1.00 35.27 102 GLN B N 1
ATOM 2443 C CA . GLN B 1 104 ? 7.614 37.000 27.207 1.00 35.39 102 GLN B CA 1
ATOM 2444 C C . GLN B 1 104 ? 7.528 36.221 28.510 1.00 36.52 102 GLN B C 1
ATOM 2445 O O . GLN B 1 104 ? 6.672 36.536 29.343 1.00 38.31 102 GLN B O 1
ATOM 2451 N N . GLY B 1 105 ? 8.369 35.201 28.695 1.00 36.07 103 GLY B N 1
ATOM 2452 C CA . GLY B 1 105 ? 8.333 34.405 29.910 1.00 34.10 103 GLY B CA 1
ATOM 2453 C C . GLY B 1 105 ? 7.083 33.570 30.110 1.00 37.55 103 GLY B C 1
ATOM 2454 O O . GLY B 1 105 ? 6.647 33.386 31.253 1.00 37.86 103 GLY B O 1
ATOM 2455 N N . ILE B 1 106 ? 6.499 33.044 29.042 1.00 36.04 104 ILE B N 1
ATOM 2456 C CA . ILE B 1 106 ? 5.312 32.197 29.122 1.00 32.96 104 ILE B CA 1
ATOM 2457 C C . ILE B 1 106 ? 5.737 30.757 28.845 1.00 32.94 104 ILE B C 1
ATOM 2458 O O . ILE B 1 106 ? 6.263 30.475 27.760 1.00 29.88 104 ILE B O 1
ATOM 2463 N N . PRO B 1 107 ? 5.526 29.817 29.771 1.00 31.26 105 PRO B N 1
ATOM 2464 C CA . PRO B 1 107 ? 6.025 28.447 29.556 1.00 29.54 105 PRO B CA 1
ATOM 2465 C C . PRO B 1 107 ? 5.271 27.720 28.447 1.00 27.92 105 PRO B C 1
ATOM 2466 O O . PRO B 1 107 ? 4.068 27.907 28.255 1.00 28.55 105 PRO B O 1
ATOM 2470 N N . THR B 1 108 ? 5.993 26.872 27.710 1.00 26.58 106 THR B N 1
ATOM 2471 C CA . THR B 1 108 ? 5.379 26.140 26.610 1.00 26.29 106 THR B CA 1
ATOM 2472 C C . THR B 1 108 ? 5.833 24.691 26.623 1.00 24.69 106 THR B C 1
ATOM 2473 O O . THR B 1 108 ? 6.809 24.321 27.278 1.00 24.03 106 THR B O 1
ATOM 2477 N N . LEU B 1 109 ? 5.077 23.870 25.900 1.00 23.81 107 LEU B N 1
ATOM 2478 C CA . LEU B 1 109 ? 5.425 22.491 25.592 1.00 22.38 107 LEU B CA 1
ATOM 2479 C C . LEU B 1 109 ? 5.443 22.335 24.074 1.00 24.11 107 LEU B C 1
ATOM 2480 O O . LEU B 1 109 ? 4.488 22.737 23.399 1.00 23.77 107 LEU B O 1
ATOM 2485 N N . GLY B 1 110 ? 6.542 21.793 23.543 1.00 22.97 108 GLY B N 1
ATOM 2486 C CA . GLY B 1 110 ? 6.659 21.492 22.126 1.00 23.05 108 GLY B CA 1
ATOM 2487 C C . GLY B 1 110 ? 6.117 20.104 21.846 1.00 23.87 108 GLY B C 1
ATOM 2488 O O . GLY B 1 110 ? 6.703 19.117 22.303 1.00 22.31 108 GLY B O 1
ATOM 2489 N N . THR B 1 111 ? 4.993 20.006 21.127 1.00 21.82 109 THR B N 1
ATOM 2490 C CA . THR B 1 111 ? 4.274 18.744 20.999 1.00 23.29 109 THR B CA 1
ATOM 2491 C C . THR B 1 111 ? 4.368 18.197 19.567 1.00 23.01 109 THR B C 1
ATOM 2492 O O . THR B 1 111 ? 4.914 18.836 18.657 1.00 22.07 109 THR B O 1
ATOM 2496 N N . ALA B 1 112 ? 3.820 16.992 19.385 1.00 21.42 110 ALA B N 1
ATOM 2497 C CA . ALA B 1 112 ? 3.789 16.298 18.091 1.00 23.28 110 ALA B CA 1
ATOM 2498 C C . ALA B 1 112 ? 5.209 16.061 17.580 1.00 21.68 110 ALA B C 1
ATOM 2499 O O . ALA B 1 112 ? 5.530 16.296 16.416 1.00 23.65 110 ALA B O 1
ATOM 2501 N N . VAL B 1 113 ? 6.072 15.603 18.482 1.00 22.83 111 VAL B N 1
ATOM 2502 C CA . VAL B 1 113 ? 7.468 15.349 18.166 1.00 20.57 111 VAL B CA 1
ATOM 2503 C C . VAL B 1 113 ? 7.617 13.896 17.719 1.00 21.05 111 VAL B C 1
ATOM 2504 O O . VAL B 1 113 ? 7.262 12.964 18.448 1.00 19.47 111 VAL B O 1
ATOM 2508 N N . TYR B 1 114 ? 8.126 13.704 16.506 1.00 23.73 112 TYR B N 1
ATOM 2509 C CA . TYR B 1 114 ? 8.369 12.374 15.969 1.00 22.06 112 TYR B CA 1
ATOM 2510 C C . TYR B 1 114 ? 9.848 12.071 15.788 1.00 21.41 112 TYR B C 1
ATOM 2511 O O . TYR B 1 114 ? 10.184 10.939 15.432 1.00 23.30 112 TYR B O 1
ATOM 2520 N N . GLY B 1 115 ? 10.727 13.039 16.024 1.00 18.96 113 GLY B N 1
ATOM 2521 C CA . GLY B 1 115 ? 12.152 12.840 15.834 1.00 22.27 113 GLY B CA 1
ATOM 2522 C C . GLY B 1 115 ? 12.941 13.607 16.872 1.00 22.76 113 GLY B C 1
ATOM 2523 O O . GLY B 1 115 ? 12.507 14.661 17.352 1.00 23.22 113 GLY B O 1
ATOM 2524 N N . ALA B 1 116 ? 14.126 13.088 17.197 1.00 19.58 114 ALA B N 1
ATOM 2525 C CA . ALA B 1 116 ? 14.916 13.670 18.280 1.00 22.92 114 ALA B CA 1
ATOM 2526 C C . ALA B 1 116 ? 15.390 15.078 17.938 1.00 25.39 114 ALA B C 1
ATOM 2527 O O . ALA B 1 116 ? 15.338 15.978 18.786 1.00 24.50 114 ALA B O 1
ATOM 2529 N N . GLY B 1 117 ? 15.858 15.291 16.705 1.00 23.05 115 GLY B N 1
ATOM 2530 C CA . GLY B 1 117 ? 16.304 16.624 16.317 1.00 24.06 115 GLY B CA 1
ATOM 2531 C C . GLY B 1 117 ? 15.184 17.652 16.318 1.00 22.99 115 GLY B C 1
ATOM 2532 O O . GLY B 1 117 ? 15.368 18.784 16.775 1.00 24.69 115 GLY B O 1
ATOM 2533 N N . GLN B 1 118 ? 14.012 17.275 15.800 1.00 23.78 116 GLN B N 1
ATOM 2534 C CA . GLN B 1 118 ? 12.840 18.148 15.854 1.00 23.56 116 GLN B CA 1
ATOM 2535 C C . GLN B 1 118 ? 12.547 18.615 17.281 1.00 23.21 116 GLN B C 1
ATOM 2536 O O . GLN B 1 118 ? 12.347 19.810 17.533 1.00 23.76 116 GLN B O 1
ATOM 2542 N N . GLY B 1 119 ? 12.497 17.678 18.229 1.00 25.02 117 GLY B N 1
ATOM 2543 C CA . GLY B 1 119 ? 12.182 18.054 19.598 1.00 23.18 117 GLY B CA 1
ATOM 2544 C C . GLY B 1 119 ? 13.295 18.866 20.238 1.00 24.12 117 GLY B C 1
ATOM 2545 O O . GLY B 1 119 ? 13.033 19.793 21.012 1.00 24.42 117 GLY B O 1
ATOM 2546 N N . PHE B 1 120 ? 14.549 18.515 19.933 1.00 23.23 118 PHE B N 1
ATOM 2547 C CA . PHE B 1 120 ? 15.698 19.281 20.417 1.00 25.32 118 PHE B CA 1
ATOM 2548 C C . PHE B 1 120 ? 15.599 20.754 20.023 1.00 25.06 118 PHE B C 1
ATOM 2549 O O . PHE B 1 120 ? 15.874 21.642 20.839 1.00 26.25 118 PHE B O 1
ATOM 2557 N N . LEU B 1 121 ? 15.200 21.034 18.778 1.00 26.01 119 LEU B N 1
ATOM 2558 C CA . LEU B 1 121 ? 15.055 22.420 18.338 1.00 25.43 119 LEU B CA 1
ATOM 2559 C C . LEU B 1 121 ? 14.034 23.185 19.178 1.00 24.16 119 LEU B C 1
ATOM 2560 O O . LEU B 1 121 ? 14.221 24.374 19.458 1.00 26.08 119 LEU B O 1
ATOM 2565 N N . ALA B 1 122 ? 12.941 22.533 19.576 1.00 23.59 120 ALA B N 1
ATOM 2566 C CA . ALA B 1 122 ? 11.955 23.219 20.411 1.00 25.29 120 ALA B CA 1
ATOM 2567 C C . ALA B 1 122 ? 12.529 23.541 21.787 1.00 25.60 120 ALA B C 1
ATOM 2568 O O . ALA B 1 122 ? 12.232 24.595 22.357 1.00 27.23 120 ALA B O 1
ATOM 2570 N N . ALA B 1 123 ? 13.358 22.648 22.329 1.00 26.76 121 ALA B N 1
ATOM 2571 C CA . ALA B 1 123 ? 14.037 22.932 23.589 1.00 26.84 121 ALA B CA 1
ATOM 2572 C C . ALA B 1 123 ? 14.989 24.109 23.444 1.00 27.59 121 ALA B C 1
ATOM 2573 O O . ALA B 1 123 ? 14.990 25.020 24.281 1.00 28.90 121 ALA B O 1
ATOM 2575 N N . LEU B 1 124 ? 15.802 24.116 22.378 1.00 27.67 122 LEU B N 1
ATOM 2576 C CA . LEU B 1 124 ? 16.658 25.271 22.104 1.00 27.47 122 LEU B CA 1
ATOM 2577 C C . LEU B 1 124 ? 15.854 26.545 21.901 1.00 27.80 122 LEU B C 1
ATOM 2578 O O . LEU B 1 124 ? 16.318 27.630 22.264 1.00 29.90 122 LEU B O 1
ATOM 2583 N N . ALA B 1 125 ? 14.658 26.445 21.319 1.00 27.88 123 ALA B N 1
ATOM 2584 C CA . ALA B 1 125 ? 13.830 27.632 21.134 1.00 29.00 123 ALA B CA 1
ATOM 2585 C C . ALA B 1 125 ? 13.214 28.137 22.438 1.00 31.26 123 ALA B C 1
ATOM 2586 O O . ALA B 1 125 ? 12.712 29.272 22.473 1.00 28.55 123 ALA B O 1
ATOM 2588 N N . GLY B 1 126 ? 13.247 27.337 23.503 1.00 28.08 124 GLY B N 1
ATOM 2589 C CA . GLY B 1 126 ? 12.797 27.782 24.814 1.00 32.62 124 GLY B CA 1
ATOM 2590 C C . GLY B 1 126 ? 11.719 26.938 25.474 1.00 29.07 124 GLY B C 1
ATOM 2591 O O . GLY B 1 126 ? 11.375 27.218 26.630 1.00 27.06 124 GLY B O 1
ATOM 2592 N N . ALA B 1 127 ? 11.160 25.913 24.825 1.00 26.11 125 ALA B N 1
ATOM 2593 C CA . ALA B 1 127 ? 10.108 25.132 25.461 1.00 25.33 125 ALA B CA 1
ATOM 2594 C C . ALA B 1 127 ? 10.670 24.329 26.630 1.00 25.17 125 ALA B C 1
ATOM 2595 O O . ALA B 1 127 ? 11.658 23.602 26.488 1.00 24.80 125 ALA B O 1
ATOM 2597 N N . LYS B 1 128 ? 10.020 24.445 27.782 1.00 26.14 126 LYS B N 1
ATOM 2598 C CA . LYS B 1 128 ? 10.459 23.685 28.945 1.00 25.41 126 LYS B CA 1
ATOM 2599 C C . LYS B 1 128 ? 10.175 22.193 28.775 1.00 25.45 126 LYS B C 1
ATOM 2600 O O . LYS B 1 128 ? 11.008 21.359 29.147 1.00 28.00 126 LYS B O 1
ATOM 2606 N N . TYR B 1 129 ? 9.016 21.839 28.208 1.00 22.97 127 TYR B N 1
ATOM 2607 C CA . TYR B 1 129 ? 8.588 20.450 28.031 1.00 23.09 127 TYR B CA 1
ATOM 2608 C C . TYR B 1 129 ? 8.574 20.070 26.547 1.00 23.50 127 TYR B C 1
ATOM 2609 O O . TYR B 1 129 ? 8.129 20.851 25.698 1.00 21.41 127 TYR B O 1
ATOM 2618 N N . ILE B 1 130 ? 9.034 18.857 26.245 1.00 21.33 128 ILE B N 1
ATOM 2619 C CA . ILE B 1 130 ? 9.086 18.334 24.877 1.00 22.02 128 ILE B CA 1
ATOM 2620 C C . ILE B 1 130 ? 8.367 16.993 24.871 1.00 20.24 128 ILE B C 1
ATOM 2621 O O . ILE B 1 130 ? 8.728 16.097 25.643 1.00 21.89 128 ILE B O 1
ATOM 2626 N N . ALA B 1 131 ? 7.365 16.840 24.003 1.00 21.53 129 ALA B N 1
ATOM 2627 C CA . ALA B 1 131 ? 6.471 15.679 24.047 1.00 19.38 129 ALA B CA 1
ATOM 2628 C C . ALA B 1 131 ? 6.567 14.831 22.784 1.00 20.35 129 ALA B C 1
ATOM 2629 O O . ALA B 1 131 ? 5.852 15.082 21.796 1.00 19.84 129 ALA B O 1
ATOM 2631 N N . PRO B 1 132 ? 7.427 13.813 22.770 1.00 21.18 130 PRO B N 1
ATOM 2632 C CA . PRO B 1 132 ? 7.398 12.849 21.668 1.00 20.53 130 PRO B CA 1
ATOM 2633 C C . PRO B 1 132 ? 6.120 12.025 21.723 1.00 20.34 130 PRO B C 1
ATOM 2634 O O . PRO B 1 132 ? 5.624 11.689 22.804 1.00 19.83 130 PRO B O 1
ATOM 2638 N N . TYR B 1 133 ? 5.571 11.733 20.546 1.00 18.93 131 TYR B N 1
ATOM 2639 C CA . TYR B 1 133 ? 4.392 10.874 20.431 1.00 18.81 131 TYR B CA 1
ATOM 2640 C C . TYR B 1 133 ? 4.891 9.443 20.291 1.00 19.56 131 TYR B C 1
ATOM 2641 O O . TYR B 1 133 ? 5.006 8.893 19.197 1.00 20.07 131 TYR B O 1
ATOM 2650 N N . VAL B 1 134 ? 5.171 8.836 21.450 1.00 18.08 132 VAL B N 1
ATOM 2651 C CA . VAL B 1 134 ? 5.850 7.545 21.530 1.00 17.68 132 VAL B CA 1
ATOM 2652 C C . VAL B 1 134 ? 5.142 6.501 20.675 1.00 18.62 132 VAL B C 1
ATOM 2653 O O . VAL B 1 134 ? 5.754 5.871 19.809 1.00 21.74 132 VAL B O 1
ATOM 2657 N N . ASN B 1 135 ? 3.837 6.295 20.905 1.00 17.93 133 ASN B N 1
ATOM 2658 C CA . ASN B 1 135 ? 3.141 5.216 20.202 1.00 19.94 133 ASN B CA 1
ATOM 2659 C C . ASN B 1 135 ? 2.995 5.501 18.704 1.00 23.14 133 ASN B C 1
ATOM 2660 O O . ASN B 1 135 ? 3.010 4.566 17.892 1.00 22.07 133 ASN B O 1
ATOM 2665 N N . ARG B 1 136 ? 2.856 6.772 18.318 1.00 20.18 134 ARG B N 1
ATOM 2666 C CA . ARG B 1 136 ? 2.772 7.092 16.899 1.00 21.40 134 ARG B CA 1
ATOM 2667 C C . ARG B 1 136 ? 4.086 6.801 16.181 1.00 23.19 134 ARG B C 1
ATOM 2668 O O . ARG B 1 136 ? 4.067 6.368 15.022 1.00 23.01 134 ARG B O 1
ATOM 2676 N N . ILE B 1 137 ? 5.228 7.006 16.853 1.00 21.63 135 ILE B N 1
ATOM 2677 C CA . ILE B 1 137 ? 6.512 6.624 16.269 1.00 21.84 135 ILE B CA 1
ATOM 2678 C C . ILE B 1 137 ? 6.536 5.124 16.004 1.00 23.76 135 ILE B C 1
ATOM 2679 O O . ILE B 1 137 ? 6.890 4.681 14.904 1.00 25.08 135 ILE B O 1
ATOM 2684 N N . ASP B 1 138 ? 6.100 4.321 16.990 1.00 21.53 136 ASP B N 1
ATOM 2685 C CA . ASP B 1 138 ? 5.994 2.873 16.786 1.00 23.19 136 ASP B CA 1
ATOM 2686 C C . ASP B 1 138 ? 4.962 2.525 15.712 1.00 23.43 136 ASP B C 1
ATOM 2687 O O . ASP B 1 138 ? 5.139 1.560 14.960 1.00 26.82 136 ASP B O 1
ATOM 2692 N N . ALA B 1 139 ? 3.863 3.277 15.639 1.00 23.45 137 ALA B N 1
ATOM 2693 C CA . ALA B 1 139 ? 2.796 2.933 14.700 1.00 24.00 137 ALA B CA 1
ATOM 2694 C C . ALA B 1 139 ? 3.206 3.155 13.244 1.00 29.15 137 ALA B C 1
ATOM 2695 O O . ALA B 1 139 ? 2.600 2.563 12.348 1.00 26.93 137 ALA B O 1
ATOM 2697 N N . GLN B 1 140 ? 4.231 3.969 12.995 1.00 28.27 138 GLN B N 1
ATOM 2698 C CA . GLN B 1 140 ? 4.701 4.292 11.656 1.00 28.90 138 GLN B CA 1
ATOM 2699 C C . GLN B 1 140 ? 6.006 3.591 11.292 1.00 30.56 138 GLN B C 1
ATOM 2700 O O . GLN B 1 140 ? 6.793 4.122 10.507 1.00 35.17 138 GLN B O 1
ATOM 2706 N N . GLY B 1 141 ? 6.263 2.411 11.841 1.00 26.89 139 GLY B N 1
ATOM 2707 C CA . GLY B 1 141 ? 7.464 1.691 11.453 1.00 27.28 139 GLY B CA 1
ATOM 2708 C C . GLY B 1 141 ? 8.768 2.189 12.045 1.00 28.97 139 GLY B C 1
ATOM 2709 O O . GLY B 1 141 ? 9.830 1.750 11.604 1.00 29.48 139 GLY B O 1
ATOM 2710 N N . GLY B 1 142 ? 8.732 3.076 13.032 1.00 27.15 140 GLY B N 1
ATOM 2711 C CA . GLY B 1 142 ? 9.928 3.525 13.708 1.00 26.39 140 GLY B CA 1
ATOM 2712 C C . GLY B 1 142 ? 10.214 2.695 14.945 1.00 25.57 140 GLY B C 1
ATOM 2713 O O . GLY B 1 142 ? 9.706 1.585 15.120 1.00 23.04 140 GLY B O 1
ATOM 2714 N N . ASN B 1 143 ? 11.052 3.247 15.814 1.00 25.15 141 ASN B N 1
ATOM 2715 C CA . ASN B 1 143 ? 11.411 2.577 17.061 1.00 25.35 141 ASN B CA 1
ATOM 2716 C C . ASN B 1 143 ? 11.359 3.650 18.144 1.00 23.20 141 ASN B C 1
ATOM 2717 O O . ASN B 1 143 ? 12.311 4.418 18.310 1.00 23.18 141 ASN B O 1
ATOM 2722 N N . SER B 1 144 ? 10.231 3.716 18.854 1.00 23.39 142 SER B N 1
ATOM 2723 C CA . SER B 1 144 ? 10.027 4.795 19.815 1.00 22.50 142 SER B CA 1
ATOM 2724 C C . SER B 1 144 ? 11.065 4.754 20.923 1.00 21.97 142 SER B C 1
ATOM 2725 O O . SER B 1 144 ? 11.480 5.803 21.426 1.00 22.73 142 SER B O 1
ATOM 2728 N N . LYS B 1 145 ? 11.473 3.552 21.333 1.00 21.21 143 LYS B N 1
ATOM 2729 C CA . LYS B 1 145 ? 12.489 3.421 22.373 1.00 24.23 143 LYS B CA 1
ATOM 2730 C C . LYS B 1 145 ? 13.781 4.135 21.970 1.00 22.86 143 LYS B C 1
ATOM 2731 O O . LYS B 1 145 ? 14.352 4.903 22.760 1.00 20.86 143 LYS B O 1
ATOM 2737 N N . ASP B 1 146 ? 14.233 3.923 20.726 1.00 23.97 144 ASP B N 1
ATOM 2738 C CA . ASP B 1 146 ? 15.445 4.585 20.229 1.00 24.22 144 ASP B CA 1
ATOM 2739 C C . ASP B 1 146 ? 15.266 6.098 20.155 1.00 22.81 144 ASP B C 1
ATOM 2740 O O . ASP B 1 146 ? 16.148 6.861 20.565 1.00 20.05 144 ASP B O 1
ATOM 2745 N N . THR B 1 147 ? 14.136 6.549 19.614 1.00 24.16 145 THR B N 1
ATOM 2746 C CA . THR B 1 147 ? 13.905 7.983 19.474 1.00 21.49 145 THR B CA 1
ATOM 2747 C C . THR B 1 147 ? 13.892 8.681 20.830 1.00 22.53 145 THR B C 1
ATOM 2748 O O . THR B 1 147 ? 14.492 9.748 20.996 1.00 21.94 145 THR B O 1
ATOM 2752 N N . VAL B 1 148 ? 13.224 8.084 21.819 1.00 21.71 146 VAL B N 1
ATOM 2753 C CA . VAL B 1 148 ? 13.148 8.711 23.134 1.00 21.21 146 VAL B CA 1
ATOM 2754 C C . VAL B 1 148 ? 14.515 8.726 23.812 1.00 21.30 146 VAL B C 1
ATOM 2755 O O . VAL B 1 148 ? 14.891 9.723 24.437 1.00 22.54 146 VAL B O 1
ATOM 2759 N N . LEU B 1 149 ? 15.283 7.631 23.703 1.00 21.55 147 LEU B N 1
ATOM 2760 C CA . LEU B 1 149 ? 16.642 7.626 24.259 1.00 22.02 147 LEU B CA 1
ATOM 2761 C C . LEU B 1 149 ? 17.505 8.722 23.635 1.00 22.16 147 LEU B C 1
ATOM 2762 O O . LEU B 1 149 ? 18.258 9.411 24.333 1.00 23.56 147 LEU B O 1
ATOM 2767 N N . GLU B 1 150 ? 17.409 8.906 22.322 1.00 21.19 148 GLU B N 1
ATOM 2768 C CA . GLU B 1 150 ? 18.180 9.966 21.680 1.00 23.89 148 GLU B CA 1
ATOM 2769 C C . GLU B 1 150 ? 17.730 11.350 22.155 1.00 22.02 148 GLU B C 1
ATOM 2770 O O . GLU B 1 150 ? 18.561 12.188 22.533 1.00 21.81 148 GLU B O 1
ATOM 2776 N N . LEU B 1 151 ? 16.417 11.602 22.164 1.00 20.84 149 LEU B N 1
ATOM 2777 C CA . LEU B 1 151 ? 15.923 12.907 22.598 1.00 21.37 149 LEU B CA 1
ATOM 2778 C C . LEU B 1 151 ? 16.353 13.212 24.031 1.00 20.98 149 LEU B C 1
ATOM 2779 O O . LEU B 1 151 ? 16.893 14.287 24.307 1.00 21.33 149 LEU B O 1
ATOM 2784 N N . GLN B 1 152 ? 16.156 12.261 24.953 1.00 20.63 150 GLN B N 1
ATOM 2785 C CA . GLN B 1 152 ? 16.554 12.487 26.344 1.00 20.88 150 GLN B CA 1
ATOM 2786 C C . GLN B 1 152 ? 18.059 12.732 26.457 1.00 22.89 150 GLN B C 1
ATOM 2787 O O . GLN B 1 152 ? 18.501 13.588 27.235 1.00 25.40 150 GLN B O 1
ATOM 2793 N N . LYS B 1 153 ? 18.858 12.006 25.672 1.00 21.76 151 LYS B N 1
ATOM 2794 C CA . LYS B 1 153 ? 20.301 12.220 25.677 1.00 22.71 151 LYS B CA 1
ATOM 2795 C C . LYS B 1 153 ? 20.670 13.642 25.263 1.00 23.55 151 LYS B C 1
ATOM 2796 O O . LYS B 1 153 ? 21.562 14.256 25.856 1.00 22.74 151 LYS B O 1
ATOM 2802 N N . LEU B 1 154 ? 20.008 14.171 24.232 1.00 22.73 152 LEU B N 1
ATOM 2803 C CA . LEU B 1 154 ? 20.276 15.535 23.788 1.00 23.57 152 LEU B CA 1
ATOM 2804 C C . LEU B 1 154 ? 19.931 16.562 24.867 1.00 25.02 152 LEU B C 1
ATOM 2805 O O . LEU B 1 154 ? 20.635 17.564 25.023 1.00 24.71 152 LEU B O 1
ATOM 2810 N N . LEU B 1 155 ? 18.829 16.358 25.597 1.00 22.33 153 LEU B N 1
ATOM 2811 C CA . LEU B 1 155 ? 18.518 17.284 26.681 1.00 25.87 153 LEU B CA 1
ATOM 2812 C C . LEU B 1 155 ? 19.531 17.157 27.816 1.00 26.27 153 LEU B C 1
ATOM 2813 O O . LEU B 1 155 ? 19.953 18.170 28.381 1.00 25.45 153 LEU B O 1
ATOM 2818 N N . ASP B 1 156 ? 19.957 15.928 28.144 1.00 24.79 154 ASP B N 1
ATOM 2819 C CA . ASP B 1 156 ? 20.968 15.743 29.189 1.00 24.64 154 ASP B CA 1
ATOM 2820 C C . ASP B 1 156 ? 22.299 16.383 28.800 1.00 26.03 154 ASP B C 1
ATOM 2821 O O . ASP B 1 156 ? 22.959 17.017 29.630 1.00 25.68 154 ASP B O 1
ATOM 2826 N N . LEU B 1 157 ? 22.695 16.244 27.531 1.00 23.55 155 LEU B N 1
ATOM 2827 C CA . LEU B 1 157 ? 23.957 16.814 27.066 1.00 25.66 155 LEU B CA 1
ATOM 2828 C C . LEU B 1 157 ? 23.908 18.336 26.991 1.00 26.50 155 LEU B C 1
ATOM 2829 O O . LEU B 1 157 ? 24.877 19.007 27.356 1.00 27.52 155 LEU B O 1
ATOM 2834 N N . HIS B 1 158 ? 22.796 18.905 26.521 1.00 27.13 156 HIS B N 1
ATOM 2835 C CA . HIS B 1 158 ? 22.816 20.265 25.987 1.00 30.52 156 HIS B CA 1
ATOM 2836 C C . HIS B 1 158 ? 21.740 21.210 26.498 1.00 32.71 156 HIS B C 1
ATOM 2837 O O . HIS B 1 158 ? 21.875 22.416 26.268 1.00 34.06 156 HIS B O 1
ATOM 2844 N N . CYS B 1 159 ? 20.659 20.731 27.110 1.00 31.17 157 CYS B N 1
ATOM 2845 C CA A CYS B 1 159 ? 19.551 21.597 27.518 0.50 34.35 157 CYS B CA 1
ATOM 2846 C CA B CYS B 1 159 ? 19.537 21.585 27.513 0.50 33.86 157 CYS B CA 1
ATOM 2847 C C . CYS B 1 159 ? 19.029 21.145 28.872 1.00 34.27 157 CYS B C 1
ATOM 2848 O O . CYS B 1 159 ? 17.935 20.587 28.986 1.00 34.38 157 CYS B O 1
ATOM 2853 N N . PRO B 1 160 ? 19.798 21.385 29.933 1.00 38.85 158 PRO B N 1
ATOM 2854 C CA . PRO B 1 160 ? 19.342 20.969 31.269 1.00 40.48 158 PRO B CA 1
ATOM 2855 C C . PRO B 1 160 ? 18.044 21.634 31.716 1.00 39.76 158 PRO B C 1
ATOM 2856 O O . PRO B 1 160 ? 17.356 21.080 32.578 1.00 42.59 158 PRO B O 1
ATOM 2860 N N . GLN B 1 161 ? 17.671 22.785 31.154 1.00 39.32 159 GLN B N 1
ATOM 2861 C CA . GLN B 1 161 ? 16.448 23.466 31.574 1.00 41.43 159 GLN B CA 1
ATOM 2862 C C . GLN B 1 161 ? 15.179 22.880 30.960 1.00 37.78 159 GLN B C 1
ATOM 2863 O O . GLN B 1 161 ? 14.082 23.299 31.341 1.00 39.25 159 GLN B O 1
ATOM 2869 N N . SER B 1 162 ? 15.286 21.937 30.030 1.00 32.48 160 SER B N 1
ATOM 2870 C CA . SER B 1 162 ? 14.116 21.328 29.420 1.00 31.70 160 SER B CA 1
ATOM 2871 C C . SER B 1 162 ? 14.004 19.869 29.845 1.00 29.36 160 SER B C 1
ATOM 2872 O O . SER B 1 162 ? 14.964 19.264 30.320 1.00 27.75 160 SER B O 1
ATOM 2875 N N . LEU B 1 163 ? 12.816 19.298 29.668 1.00 23.57 161 LEU B N 1
ATOM 2876 C CA . LEU B 1 163 ? 12.624 17.894 29.972 1.00 23.82 161 LEU B CA 1
ATOM 2877 C C . LEU B 1 163 ? 11.657 17.261 28.983 1.00 22.72 161 LEU B C 1
ATOM 2878 O O . LEU B 1 163 ? 10.902 17.941 28.283 1.00 26.07 161 LEU B O 1
ATOM 2883 N N . VAL B 1 164 ? 11.719 15.941 28.921 1.00 23.22 162 VAL B N 1
ATOM 2884 C CA . VAL B 1 164 ? 10.803 15.161 28.103 1.00 20.89 162 VAL B CA 1
ATOM 2885 C C . VAL B 1 164 ? 9.523 14.932 28.889 1.00 20.46 162 VAL B C 1
ATOM 2886 O O . VAL B 1 164 ? 9.564 14.540 30.061 1.00 22.18 162 VAL B O 1
ATOM 2890 N N . LEU B 1 165 ? 8.387 15.187 28.253 1.00 22.30 163 LEU B N 1
ATOM 2891 C CA . LEU B 1 165 ? 7.082 14.771 28.745 1.00 18.87 163 LEU B CA 1
ATOM 2892 C C . LEU B 1 165 ? 6.616 13.713 27.750 1.00 21.35 163 LEU B C 1
ATOM 2893 O O . LEU B 1 165 ? 5.971 14.020 26.744 1.00 20.50 163 LEU B O 1
ATOM 2898 N N . ALA B 1 166 ? 6.964 12.461 28.030 1.00 20.64 164 ALA B N 1
ATOM 2899 C CA . ALA B 1 166 ? 6.610 11.374 27.130 1.00 20.36 164 ALA B CA 1
ATOM 2900 C C . ALA B 1 166 ? 5.093 11.196 27.091 1.00 19.70 164 ALA B C 1
ATOM 2901 O O . ALA B 1 166 ? 4.412 11.287 28.117 1.00 19.61 164 ALA B O 1
ATOM 2903 N N . ALA B 1 167 ? 4.558 10.957 25.890 1.00 18.37 165 ALA B N 1
ATOM 2904 C CA . ALA B 1 167 ? 3.112 10.936 25.683 1.00 18.67 165 ALA B CA 1
ATOM 2905 C C . ALA B 1 167 ? 2.784 9.921 24.597 1.00 18.55 165 ALA B C 1
ATOM 2906 O O . ALA B 1 167 ? 3.664 9.499 23.846 1.00 21.60 165 ALA B O 1
ATOM 2908 N N . SER B 1 168 ? 1.496 9.553 24.503 1.00 18.87 166 SER B N 1
ATOM 2909 C CA . SER B 1 168 ? 0.981 8.640 23.477 1.00 18.78 166 SER B CA 1
ATOM 2910 C C . SER B 1 168 ? 1.415 7.197 23.735 1.00 19.06 166 SER B C 1
ATOM 2911 O O . SER B 1 168 ? 2.512 6.799 23.345 1.00 20.67 166 SER B O 1
ATOM 2914 N N . PHE B 1 169 ? 0.556 6.399 24.377 1.00 18.34 167 PHE B N 1
ATOM 2915 C CA . PHE B 1 169 ? 0.913 5.050 24.806 1.00 21.19 167 PHE B CA 1
ATOM 2916 C C . PHE B 1 169 ? -0.227 4.079 24.559 1.00 21.43 167 PHE B C 1
ATOM 2917 O O . PHE B 1 169 ? -1.392 4.394 24.829 1.00 21.04 167 PHE B O 1
ATOM 2925 N N . ARG B 1 170 ? 0.124 2.891 24.062 1.00 20.69 168 ARG B N 1
ATOM 2926 C CA . ARG B 1 170 ? -0.780 1.752 24.065 1.00 22.21 168 ARG B CA 1
ATOM 2927 C C . ARG B 1 170 ? -0.362 0.634 25.008 1.00 23.45 168 ARG B C 1
ATOM 2928 O O . ARG B 1 170 ? -1.175 -0.257 25.269 1.00 25.69 168 ARG B O 1
ATOM 2936 N N . THR B 1 171 ? 0.887 0.613 25.476 1.00 22.41 169 THR B N 1
ATOM 2937 C CA . THR B 1 171 ? 1.292 -0.441 26.399 1.00 21.78 169 THR B CA 1
ATOM 2938 C C . THR B 1 171 ? 2.066 0.134 27.579 1.00 23.03 169 THR B C 1
ATOM 2939 O O . THR B 1 171 ? 2.667 1.212 27.476 1.00 24.52 169 THR B O 1
ATOM 2943 N N . PRO B 1 172 ? 2.057 -0.567 28.719 1.00 21.92 170 PRO B N 1
ATOM 2944 C CA . PRO B 1 172 ? 2.917 -0.153 29.840 1.00 21.98 170 PRO B CA 1
ATOM 2945 C C . PRO B 1 172 ? 4.397 -0.310 29.539 1.00 20.12 170 PRO B C 1
ATOM 2946 O O . PRO B 1 172 ? 5.213 0.415 30.118 1.00 21.04 170 PRO B O 1
ATOM 2950 N N . ARG B 1 173 ? 4.770 -1.235 28.653 1.00 21.16 171 ARG B N 1
ATOM 2951 C CA . ARG B 1 173 ? 6.168 -1.370 28.262 1.00 20.51 171 ARG B CA 1
ATOM 2952 C C . ARG B 1 173 ? 6.699 -0.078 27.623 1.00 21.08 171 ARG B C 1
ATOM 2953 O O . ARG B 1 173 ? 7.816 0.348 27.925 1.00 21.84 171 ARG B O 1
ATOM 2961 N N . GLN B 1 174 ? 5.914 0.559 26.745 1.00 20.12 172 GLN B N 1
ATOM 2962 C CA . GLN B 1 174 ? 6.310 1.856 26.182 1.00 21.32 172 GLN B CA 1
ATOM 2963 C C . GLN B 1 174 ? 6.524 2.898 27.271 1.00 20.94 172 GLN B C 1
ATOM 2964 O O . GLN B 1 174 ? 7.531 3.619 27.270 1.00 21.58 172 GLN B O 1
ATOM 2970 N N . ALA B 1 175 ? 5.554 3.031 28.183 1.00 19.06 173 ALA B N 1
ATOM 2971 C CA . ALA B 1 175 ? 5.686 4.013 29.257 1.00 21.22 173 ALA B CA 1
ATOM 2972 C C . ALA B 1 175 ? 6.898 3.713 30.138 1.00 19.62 173 ALA B C 1
ATOM 2973 O O . ALA B 1 175 ? 7.681 4.612 30.463 1.00 19.19 173 ALA B O 1
ATOM 2975 N N . LEU B 1 176 ? 7.065 2.450 30.535 1.00 20.19 174 LEU B N 1
ATOM 2976 C CA . LEU B 1 176 ? 8.185 2.074 31.398 1.00 22.01 174 LEU B CA 1
ATOM 2977 C C . LEU B 1 176 ? 9.526 2.386 30.743 1.00 19.58 174 LEU B C 1
ATOM 2978 O O . LEU B 1 176 ? 10.457 2.864 31.404 1.00 19.27 174 LEU B O 1
ATOM 2983 N N . ASP B 1 177 ? 9.644 2.120 29.441 1.00 20.87 175 ASP B N 1
ATOM 2984 C CA . ASP B 1 177 ? 10.912 2.378 28.758 1.00 19.94 175 ASP B CA 1
ATOM 2985 C C . ASP B 1 177 ? 11.230 3.869 28.724 1.00 19.81 175 ASP B C 1
ATOM 2986 O O . ASP B 1 177 ? 12.401 4.257 28.809 1.00 20.44 175 ASP B O 1
ATOM 2991 N N . CYS B 1 178 ? 10.204 4.717 28.597 1.00 18.78 176 CYS B N 1
ATOM 2992 C CA . CYS B 1 178 ? 10.430 6.162 28.599 1.00 17.68 176 CYS B CA 1
ATOM 2993 C C . CYS B 1 178 ? 11.046 6.623 29.912 1.00 21.21 176 CYS B C 1
ATOM 2994 O O . CYS B 1 178 ? 12.049 7.350 29.922 1.00 20.82 176 CYS B O 1
ATOM 2997 N N . ILE B 1 179 ? 10.471 6.200 31.038 1.00 20.84 177 ILE B N 1
ATOM 2998 C CA . ILE B 1 179 ? 11.024 6.671 32.306 1.00 21.14 177 ILE B CA 1
ATOM 2999 C C . ILE B 1 179 ? 12.348 5.986 32.617 1.00 19.43 177 ILE B C 1
ATOM 3000 O O . ILE B 1 179 ? 13.213 6.582 33.263 1.00 20.38 177 ILE B O 1
ATOM 3005 N N . LEU B 1 180 ? 12.560 4.761 32.119 1.00 21.73 178 LEU B N 1
ATOM 3006 C CA . LEU B 1 180 ? 13.884 4.145 32.220 1.00 20.85 178 LEU B CA 1
ATOM 3007 C C . LEU B 1 180 ? 14.931 4.903 31.397 1.00 23.47 178 LEU B C 1
ATOM 3008 O O . LEU B 1 180 ? 16.111 4.917 31.767 1.00 24.26 178 LEU B O 1
ATOM 3013 N N . ALA B 1 181 ? 14.531 5.529 30.279 1.00 20.07 179 ALA B N 1
ATOM 3014 C CA . ALA B 1 181 ? 15.474 6.347 29.517 1.00 20.17 179 ALA B CA 1
ATOM 3015 C C . ALA B 1 181 ? 15.849 7.626 30.252 1.00 26.01 179 ALA B C 1
ATOM 3016 O O . ALA B 1 181 ? 16.788 8.311 29.832 1.00 26.06 179 ALA B O 1
ATOM 3018 N N . GLY B 1 182 ? 15.122 7.982 31.311 1.00 22.45 180 GLY B N 1
ATOM 3019 C CA . GLY B 1 182 ? 15.425 9.176 32.076 1.00 22.66 180 GLY B CA 1
ATOM 3020 C C . GLY B 1 182 ? 14.431 10.304 31.924 1.00 23.03 180 GLY B C 1
ATOM 3021 O O . GLY B 1 182 ? 14.673 11.384 32.483 1.00 19.39 180 GLY B O 1
ATOM 3022 N N . CYS B 1 183 ? 13.327 10.104 31.184 1.00 19.87 181 CYS B N 1
ATOM 3023 C CA . CYS B 1 183 ? 12.324 11.157 31.043 1.00 19.70 181 CYS B CA 1
ATOM 3024 C C . CYS B 1 183 ? 11.804 11.572 32.412 1.00 21.40 181 CYS B C 1
ATOM 3025 O O . CYS B 1 183 ? 11.399 10.725 33.214 1.00 21.83 181 CYS B O 1
ATOM 3028 N N . LYS B 1 184 ? 11.814 12.879 32.671 1.00 19.99 182 LYS B N 1
ATOM 3029 C CA . LYS B 1 184 ? 11.430 13.407 33.971 1.00 23.25 182 LYS B CA 1
ATOM 3030 C C . LYS B 1 184 ? 9.932 13.635 34.100 1.00 25.75 182 LYS B C 1
ATOM 3031 O O . LYS B 1 184 ? 9.470 13.975 35.195 1.00 24.04 182 LYS B O 1
ATOM 3037 N N . SER B 1 185 ? 9.166 13.462 33.024 1.00 21.93 183 SER B N 1
ATOM 3038 C CA . SER B 1 185 ? 7.713 13.559 33.116 1.00 20.47 183 SER B CA 1
ATOM 3039 C C . SER B 1 185 ? 7.085 12.699 32.030 1.00 21.76 183 SER B C 1
ATOM 3040 O O . SER B 1 185 ? 7.718 12.369 31.017 1.00 18.31 183 SER B O 1
ATOM 3043 N N . ILE B 1 186 ? 5.828 12.322 32.261 1.00 20.71 184 ILE B N 1
ATOM 3044 C CA . ILE B 1 186 ? 5.137 11.376 31.387 1.00 18.91 184 ILE B CA 1
ATOM 3045 C C . ILE B 1 186 ? 3.641 11.576 31.588 1.00 22.13 184 ILE B C 1
ATOM 3046 O O . ILE B 1 186 ? 3.196 11.977 32.666 1.00 21.13 184 ILE B O 1
ATOM 3051 N N . THR B 1 187 ? 2.859 11.327 30.539 1.00 20.42 185 THR B N 1
ATOM 3052 C CA . THR B 1 187 ? 1.414 11.461 30.653 1.00 20.81 185 THR B CA 1
ATOM 3053 C C . THR B 1 187 ? 0.742 10.204 30.116 1.00 20.99 185 THR B C 1
ATOM 3054 O O . THR B 1 187 ? 1.004 9.777 28.989 1.00 19.49 185 THR B O 1
ATOM 3058 N N . LEU B 1 188 ? -0.109 9.597 30.945 1.00 23.09 186 LEU B N 1
ATOM 3059 C CA . LEU B 1 188 ? -0.615 8.276 30.643 1.00 21.46 186 LEU B CA 1
ATOM 3060 C C . LEU B 1 188 ? -2.109 8.318 30.350 1.00 22.77 186 LEU B C 1
ATOM 3061 O O . LEU B 1 188 ? -2.869 8.985 31.068 1.00 22.23 186 LEU B O 1
ATOM 3066 N N . PRO B 1 189 ? -2.562 7.609 29.323 1.00 23.83 187 PRO B N 1
ATOM 3067 C CA . PRO B 1 189 ? -4.000 7.442 29.140 1.00 24.80 187 PRO B CA 1
ATOM 3068 C C . PRO B 1 189 ? -4.542 6.521 30.219 1.00 25.48 187 PRO B C 1
ATOM 3069 O O . PRO B 1 189 ? -3.805 5.759 30.849 1.00 25.32 187 PRO B O 1
ATOM 3073 N N . VAL B 1 190 ? -5.862 6.590 30.404 1.00 24.44 188 VAL B N 1
ATOM 3074 C CA . VAL B 1 190 ? -6.513 5.844 31.478 1.00 26.29 188 VAL B CA 1
ATOM 3075 C C . VAL B 1 190 ? -6.181 4.354 31.392 1.00 27.83 188 VAL B C 1
ATOM 3076 O O . VAL B 1 190 ? -5.777 3.736 32.383 1.00 30.17 188 VAL B O 1
ATOM 3080 N N . ASP B 1 191 ? -6.316 3.755 30.205 1.00 26.59 189 ASP B N 1
ATOM 3081 C CA . ASP B 1 191 ? -6.185 2.299 30.131 1.00 25.69 189 ASP B CA 1
ATOM 3082 C C . ASP B 1 191 ? -4.772 1.836 30.509 1.00 26.33 189 ASP B C 1
ATOM 3083 O O . ASP B 1 191 ? -4.618 0.840 31.226 1.00 25.84 189 ASP B O 1
ATOM 3088 N N . VAL B 1 192 ? -3.735 2.575 30.098 1.00 23.99 190 VAL B N 1
ATOM 3089 C CA . VAL B 1 192 ? -2.366 2.178 30.436 1.00 25.36 190 VAL B CA 1
ATOM 3090 C C . VAL B 1 192 ? -2.072 2.425 31.916 1.00 26.26 190 VAL B C 1
ATOM 3091 O O . VAL B 1 192 ? -1.388 1.627 32.565 1.00 23.89 190 VAL B O 1
ATOM 3095 N N . ALA B 1 193 ? -2.560 3.533 32.474 1.00 24.76 191 ALA B N 1
ATOM 3096 C CA . ALA B 1 193 ? -2.299 3.786 33.888 1.00 24.66 191 ALA B CA 1
ATOM 3097 C C . ALA B 1 193 ? -2.907 2.688 34.753 1.00 27.56 191 ALA B C 1
ATOM 3098 O O . ALA B 1 193 ? -2.288 2.236 35.725 1.00 23.94 191 ALA B O 1
ATOM 3100 N N . GLU B 1 194 ? -4.116 2.234 34.403 1.00 24.98 192 GLU B N 1
ATOM 3101 C CA . GLU B 1 194 ? -4.749 1.178 35.181 1.00 26.59 192 GLU B CA 1
ATOM 3102 C C . GLU B 1 194 ? -3.970 -0.124 35.095 1.00 26.50 192 GLU B C 1
ATOM 3103 O O . GLU B 1 194 ? -3.996 -0.919 36.039 1.00 25.31 192 GLU B O 1
ATOM 3109 N N . LEU B 1 195 ? -3.255 -0.353 33.986 1.00 24.53 193 LEU B N 1
ATOM 3110 C CA . LEU B 1 195 ? -2.580 -1.633 33.808 1.00 26.01 193 LEU B CA 1
ATOM 3111 C C . LEU B 1 195 ? -1.424 -1.789 34.781 1.00 27.06 193 LEU B C 1
ATOM 3112 O O . LEU B 1 195 ? -1.144 -2.904 35.231 1.00 26.31 193 LEU B O 1
ATOM 3117 N N . PHE B 1 196 ? -0.754 -0.687 35.133 1.00 26.02 194 PHE B N 1
ATOM 3118 C CA . PHE B 1 196 ? 0.326 -0.753 36.107 1.00 25.80 194 PHE B CA 1
ATOM 3119 C C . PHE B 1 196 ? -0.138 -1.267 37.465 1.00 26.82 194 PHE B C 1
ATOM 3120 O O . PHE B 1 196 ? 0.693 -1.746 38.244 1.00 26.57 194 PHE B O 1
ATOM 3128 N N . ILE B 1 197 ? -1.432 -1.192 37.775 1.00 27.06 195 ILE B N 1
ATOM 3129 C CA . ILE B 1 197 ? -1.874 -1.576 39.117 1.00 25.09 195 ILE B CA 1
ATOM 3130 C C . ILE B 1 197 ? -2.948 -2.660 39.101 1.00 29.72 195 ILE B C 1
ATOM 3131 O O . ILE B 1 197 ? -3.743 -2.759 40.042 1.00 32.81 195 ILE B O 1
ATOM 3136 N N . SER B 1 198 ? -2.987 -3.484 38.056 1.00 28.40 196 SER B N 1
ATOM 3137 C CA . SER B 1 198 ? -3.999 -4.537 37.967 1.00 30.54 196 SER B CA 1
ATOM 3138 C C . SER B 1 198 ? -3.393 -5.853 37.469 1.00 33.40 196 SER B C 1
ATOM 3139 O O . SER B 1 198 ? -4.041 -6.631 36.762 1.00 37.89 196 SER B O 1
ATOM 3142 N N . ASP B 1 199 ? -2.166 -6.129 37.865 1.00 31.50 197 ASP B N 1
ATOM 3143 C CA . ASP B 1 199 ? -1.524 -7.407 37.574 1.00 33.83 197 ASP B CA 1
ATOM 3144 C C . ASP B 1 199 ? -2.235 -8.553 38.300 1.00 31.68 197 ASP B C 1
ATOM 3145 O O . ASP B 1 199 ? -2.469 -8.459 39.509 1.00 32.90 197 ASP B O 1
ATOM 3150 N N . PRO B 1 200 ? -2.594 -9.644 37.603 1.00 37.28 198 PRO B N 1
ATOM 3151 C CA . PRO B 1 200 ? -3.282 -10.765 38.285 1.00 30.88 198 PRO B CA 1
ATOM 3152 C C . PRO B 1 200 ? -2.416 -11.502 39.300 1.00 31.28 198 PRO B C 1
ATOM 3153 O O . PRO B 1 200 ? -2.957 -12.113 40.232 1.00 30.43 198 PRO B O 1
ATOM 3157 N N . ALA B 1 201 ? -1.093 -11.493 39.135 1.00 32.02 199 ALA B N 1
ATOM 3158 C CA . ALA B 1 201 ? -0.221 -12.103 40.134 1.00 30.92 199 ALA B CA 1
ATOM 3159 C C . ALA B 1 201 ? -0.386 -11.452 41.507 1.00 28.02 199 ALA B C 1
ATOM 3160 O O . ALA B 1 201 ? -0.250 -12.125 42.537 1.00 25.64 199 ALA B O 1
ATOM 3162 N N . VAL B 1 202 ? -0.670 -10.151 41.547 1.00 27.03 200 VAL B N 1
ATOM 3163 C CA . VAL B 1 202 ? -0.786 -9.468 42.831 1.00 27.21 200 VAL B CA 1
ATOM 3164 C C . VAL B 1 202 ? -2.036 -9.942 43.568 1.00 29.59 200 VAL B C 1
ATOM 3165 O O . VAL B 1 202 ? -1.982 -10.279 44.759 1.00 27.74 200 VAL B O 1
ATOM 3169 N N . ASP B 1 203 ? -3.168 -10.025 42.856 1.00 28.35 201 ASP B N 1
ATOM 3170 C CA . ASP B 1 203 ? -4.391 -10.563 43.452 1.00 30.71 201 ASP B CA 1
ATOM 3171 C C . ASP B 1 203 ? -4.187 -11.977 43.982 1.00 29.96 201 ASP B C 1
ATOM 3172 O O . ASP B 1 203 ? -4.676 -12.316 45.068 1.00 27.32 201 ASP B O 1
ATOM 3177 N N . ALA B 1 204 ? -3.495 -12.830 43.215 1.00 30.10 202 ALA B N 1
ATOM 3178 C CA . ALA B 1 204 ? -3.374 -14.230 43.623 1.00 30.74 202 ALA B CA 1
ATOM 3179 C C . ALA B 1 204 ? -2.524 -14.388 44.876 1.00 29.72 202 ALA B C 1
ATOM 3180 O O . ALA B 1 204 ? -2.786 -15.282 45.688 1.00 29.08 202 ALA B O 1
ATOM 3182 N N . VAL B 1 205 ? -1.497 -13.557 45.048 1.00 28.55 203 VAL B N 1
ATOM 3183 C CA . VAL B 1 205 ? -0.661 -13.720 46.234 1.00 28.66 203 VAL B CA 1
ATOM 3184 C C . VAL B 1 205 ? -1.368 -13.132 47.455 1.00 29.28 203 VAL B C 1
ATOM 3185 O O . VAL B 1 205 ? -1.245 -13.655 48.569 1.00 30.02 203 VAL B O 1
ATOM 3189 N N . ILE B 1 206 ? -2.179 -12.097 47.258 1.00 29.13 204 ILE B N 1
ATOM 3190 C CA . ILE B 1 206 ? -2.974 -11.558 48.353 1.00 28.15 204 ILE B CA 1
ATOM 3191 C C . ILE B 1 206 ? -4.026 -12.572 48.790 1.00 33.92 204 ILE B C 1
ATOM 3192 O O . ILE B 1 206 ? -4.205 -12.825 49.988 1.00 31.98 204 ILE B O 1
ATOM 3197 N N . THR B 1 207 ? -4.700 -13.203 47.822 1.00 32.86 205 THR B N 1
ATOM 3198 C CA . THR B 1 207 ? -5.638 -14.275 48.130 1.00 34.21 205 THR B CA 1
ATOM 3199 C C . THR B 1 207 ? -4.967 -15.376 48.942 1.00 36.75 205 THR B C 1
ATOM 3200 O O . THR B 1 207 ? -5.529 -15.859 49.931 1.00 32.81 205 THR B O 1
ATOM 3204 N N . LYS B 1 208 ? -3.757 -15.780 48.543 1.00 32.03 206 LYS B N 1
ATOM 3205 C CA . LYS B 1 208 ? -3.044 -16.809 49.290 1.00 35.21 206 LYS B CA 1
ATOM 3206 C C . LYS B 1 208 ? -2.670 -16.331 50.686 1.00 33.87 206 LYS B C 1
ATOM 3207 O O . LYS B 1 208 ? -2.714 -17.123 51.635 1.00 38.14 206 LYS B O 1
ATOM 3213 N N . PHE B 1 209 ? -2.323 -15.048 50.840 1.00 33.79 207 PHE B N 1
ATOM 3214 C CA . PHE B 1 209 ? -2.041 -14.509 52.172 1.00 34.77 207 PHE B CA 1
ATOM 3215 C C . PHE B 1 209 ? -3.276 -14.607 53.072 1.00 37.50 207 PHE B C 1
ATOM 3216 O O . PHE B 1 209 ? -3.187 -15.055 54.225 1.00 33.63 207 PHE B O 1
ATOM 3224 N N . ASP B 1 210 ? -4.445 -14.194 52.556 1.00 36.93 208 ASP B N 1
ATOM 3225 C CA . ASP B 1 210 ? -5.664 -14.202 53.366 1.00 36.01 208 ASP B CA 1
ATOM 3226 C C . ASP B 1 210 ? -6.068 -15.620 53.748 1.00 36.56 208 ASP B C 1
ATOM 3227 O O . ASP B 1 210 ? -6.588 -15.848 54.846 1.00 39.85 208 ASP B O 1
ATOM 3232 N N . GLN B 1 211 ? -5.880 -16.575 52.836 1.00 37.12 209 GLN B N 1
ATOM 3233 C CA . GLN B 1 211 ? -6.266 -17.952 53.109 1.00 41.66 209 GLN B CA 1
ATOM 3234 C C . GLN B 1 211 ? -5.398 -18.544 54.209 1.00 41.06 209 GLN B C 1
ATOM 3235 O O . GLN B 1 211 ? -5.912 -19.150 55.160 1.00 37.58 209 GLN B O 1
ATOM 3241 N N . ASP B 1 212 ? -4.079 -18.359 54.103 1.00 38.46 210 ASP B N 1
ATOM 3242 C CA . ASP B 1 212 ? -3.182 -18.836 55.151 1.00 39.75 210 ASP B CA 1
ATOM 3243 C C . ASP B 1 212 ? -3.516 -18.194 56.486 1.00 39.65 210 ASP B C 1
ATOM 3244 O O . ASP B 1 212 ? -3.441 -18.847 57.532 1.00 42.89 210 ASP B O 1
ATOM 3249 N N . TRP B 1 213 ? -3.874 -16.908 56.472 1.00 37.63 211 TRP B N 1
ATOM 3250 C CA . TRP B 1 213 ? -4.208 -16.229 57.717 1.00 39.80 211 TRP B CA 1
ATOM 3251 C C . TRP B 1 213 ? -5.498 -16.779 58.315 1.00 42.11 211 TRP B C 1
ATOM 3252 O O . TRP B 1 213 ? -5.568 -17.034 59.523 1.00 41.07 211 TRP B O 1
ATOM 3263 N N . CYS B 1 214 ? -6.526 -16.969 57.484 1.00 41.13 212 CYS B N 1
ATOM 3264 C CA . CYS B 1 214 ? -7.800 -17.468 57.992 1.00 45.18 212 CYS B CA 1
ATOM 3265 C C . CYS B 1 214 ? -7.685 -18.908 58.485 1.00 45.41 212 CYS B C 1
ATOM 3266 O O . CYS B 1 214 ? -8.301 -19.271 59.493 1.00 45.09 212 CYS B O 1
ATOM 3269 N N . ASN B 1 215 ? -6.903 -19.739 57.792 1.00 43.29 213 ASN B N 1
ATOM 3270 C CA . ASN B 1 215 ? -6.735 -21.123 58.219 1.00 45.10 213 ASN B CA 1
ATOM 3271 C C . ASN B 1 215 ? -6.028 -21.218 59.564 1.00 46.50 213 ASN B C 1
ATOM 3272 O O . ASN B 1 215 ? -6.215 -22.198 60.293 1.00 49.51 213 ASN B O 1
ATOM 3277 N N . ALA B 1 216 ? -5.222 -20.221 59.912 1.00 43.53 214 ALA B N 1
ATOM 3278 C CA . ALA B 1 216 ? -4.526 -20.237 61.188 1.00 44.46 214 ALA B CA 1
ATOM 3279 C C . ALA B 1 216 ? -5.285 -19.516 62.297 1.00 46.38 214 ALA B C 1
ATOM 3280 O O . ALA B 1 216 ? -5.147 -19.888 63.467 1.00 45.51 214 ALA B O 1
ATOM 3282 N N . PHE B 1 217 ? -6.089 -18.499 61.969 1.00 44.07 215 PHE B N 1
ATOM 3283 C CA . PHE B 1 217 ? -6.657 -17.624 62.986 1.00 44.59 215 PHE B CA 1
ATOM 3284 C C . PHE B 1 217 ? -8.159 -17.409 62.869 1.00 47.27 215 PHE B C 1
ATOM 3285 O O . PHE B 1 217 ? -8.726 -16.722 63.719 1.00 49.63 215 PHE B O 1
ATOM 3293 N N . GLY B 1 218 ? -8.809 -17.932 61.835 1.00 55.08 216 GLY B N 1
ATOM 3294 C CA . GLY B 1 218 ? -10.237 -17.740 61.687 1.00 57.89 216 GLY B CA 1
ATOM 3295 C C . GLY B 1 218 ? -10.610 -16.470 60.948 1.00 61.50 216 GLY B C 1
ATOM 3296 O O . GLY B 1 218 ? -11.056 -16.528 59.799 1.00 65.70 216 GLY B O 1
ATOM 3297 N N . THR B 1 219 ? -10.422 -15.318 61.587 1.00 52.20 217 THR B N 1
ATOM 3298 C CA . THR B 1 219 ? -10.821 -14.037 61.023 1.00 50.89 217 THR B CA 1
ATOM 3299 C C . THR B 1 219 ? -9.641 -13.293 60.407 1.00 43.25 217 THR B C 1
ATOM 3300 O O . THR B 1 219 ? -8.489 -13.464 60.812 1.00 44.45 217 THR B O 1
ATOM 3304 N N . LEU B 1 220 ? -9.952 -12.434 59.439 1.00 41.28 218 LEU B N 1
ATOM 3305 C CA . LEU B 1 220 ? -8.958 -11.564 58.808 1.00 40.54 218 LEU B CA 1
ATOM 3306 C C . LEU B 1 220 ? -8.824 -10.258 59.597 1.00 42.48 218 LEU B C 1
ATOM 3307 O O . LEU B 1 220 ? -9.084 -9.157 59.107 1.00 41.37 218 LEU B O 1
ATOM 3312 N N . SER B 1 221 ? -8.416 -10.406 60.856 1.00 40.83 219 SER B N 1
ATOM 3313 C CA . SER B 1 221 ? -8.117 -9.280 61.728 1.00 41.24 219 SER B CA 1
ATOM 3314 C C . SER B 1 221 ? -6.939 -9.653 62.617 1.00 40.08 219 SER B C 1
ATOM 3315 O O . SER B 1 221 ? -6.511 -10.812 62.664 1.00 36.79 219 SER B O 1
ATOM 3318 N N . PHE B 1 222 ? -6.398 -8.646 63.301 1.00 36.12 220 PHE B N 1
ATOM 3319 C CA . PHE B 1 222 ? -5.277 -8.837 64.212 1.00 35.72 220 PHE B CA 1
ATOM 3320 C C . PHE B 1 222 ? -5.813 -9.320 65.569 1.00 47.30 220 PHE B C 1
ATOM 3321 O O . PHE B 1 222 ? -5.060 -9.815 66.411 1.00 50.07 220 PHE B O 1
ATOM 3329 N N . GLY C 1 1 ? 42.630 6.289 45.363 1.00 74.55 -1 GLY C N 1
ATOM 3330 C CA . GLY C 1 1 ? 44.040 6.612 45.456 1.00 77.54 -1 GLY C CA 1
ATOM 3331 C C . GLY C 1 1 ? 44.897 5.509 46.050 1.00 77.50 -1 GLY C C 1
ATOM 3332 O O . GLY C 1 1 ? 45.262 4.564 45.356 1.00 78.63 -1 GLY C O 1
ATOM 3333 N N . GLY C 1 2 ? 45.201 5.632 47.341 1.00 68.42 0 GLY C N 1
ATOM 3334 C CA . GLY C 1 2 ? 46.150 4.771 48.024 1.00 62.17 0 GLY C CA 1
ATOM 3335 C C . GLY C 1 2 ? 46.105 3.283 47.717 1.00 61.01 0 GLY C C 1
ATOM 3336 O O . GLY C 1 2 ? 45.277 2.550 48.269 1.00 60.17 0 GLY C O 1
ATOM 3337 N N . MET C 1 3 ? 46.992 2.828 46.834 1.00 40.11 1 MET C N 1
ATOM 3338 C CA . MET C 1 3 ? 47.262 1.401 46.695 1.00 37.19 1 MET C CA 1
ATOM 3339 C C . MET C 1 3 ? 48.136 0.922 47.850 1.00 31.57 1 MET C C 1
ATOM 3340 O O . MET C 1 3 ? 49.098 1.587 48.229 1.00 33.79 1 MET C O 1
ATOM 3345 N N . GLU C 1 4 ? 47.796 -0.229 48.416 1.00 26.67 2 GLU C N 1
ATOM 3346 C CA . GLU C 1 4 ? 48.623 -0.876 49.429 1.00 28.70 2 GLU C CA 1
ATOM 3347 C C . GLU C 1 4 ? 49.096 -2.213 48.876 1.00 27.16 2 GLU C C 1
ATOM 3348 O O . GLU C 1 4 ? 48.275 -3.082 48.579 1.00 25.40 2 GLU C O 1
ATOM 3354 N N . LEU C 1 5 ? 50.413 -2.378 48.743 1.00 26.33 3 LEU C N 1
ATOM 3355 C CA . LEU C 1 5 ? 51.013 -3.599 48.218 1.00 24.72 3 LEU C CA 1
ATOM 3356 C C . LEU C 1 5 ? 51.732 -4.316 49.355 1.00 27.09 3 LEU C C 1
ATOM 3357 O O . LEU C 1 5 ? 52.594 -3.731 50.017 1.00 27.63 3 LEU C O 1
ATOM 3362 N N . TYR C 1 6 ? 51.364 -5.567 49.592 1.00 24.81 4 TYR C N 1
ATOM 3363 C CA . TYR C 1 6 ? 51.932 -6.359 50.667 1.00 25.76 4 TYR C CA 1
ATOM 3364 C C . TYR C 1 6 ? 52.655 -7.558 50.078 1.00 24.17 4 TYR C C 1
ATOM 3365 O O . TYR C 1 6 ? 52.439 -7.922 48.922 1.00 23.79 4 TYR C O 1
ATOM 3374 N N . LEU C 1 7 ? 53.527 -8.161 50.881 1.00 25.23 5 LEU C N 1
ATOM 3375 C CA . LEU C 1 7 ? 54.163 -9.425 50.537 1.00 27.55 5 LEU C CA 1
ATOM 3376 C C . LEU C 1 7 ? 53.563 -10.528 51.397 1.00 25.33 5 LEU C C 1
ATOM 3377 O O . LEU C 1 7 ? 53.285 -10.318 52.579 1.00 24.84 5 LEU C O 1
ATOM 3382 N N . ASP C 1 8 ? 53.330 -11.686 50.786 1.00 24.62 6 ASP C N 1
ATOM 3383 C CA . ASP C 1 8 ? 52.578 -12.788 51.390 1.00 24.87 6 ASP C CA 1
ATOM 3384 C C . ASP C 1 8 ? 53.570 -13.923 51.632 1.00 28.23 6 ASP C C 1
ATOM 3385 O O . ASP C 1 8 ? 53.632 -14.899 50.882 1.00 29.53 6 ASP C O 1
ATOM 3390 N N . THR C 1 9 ? 54.373 -13.775 52.683 1.00 29.26 7 THR C N 1
ATOM 3391 C CA . THR C 1 9 ? 55.474 -14.695 52.928 1.00 30.55 7 THR C CA 1
ATOM 3392 C C . THR C 1 9 ? 55.986 -14.478 54.346 1.00 33.82 7 THR C C 1
ATOM 3393 O O . THR C 1 9 ? 55.710 -13.449 54.972 1.00 31.69 7 THR C O 1
ATOM 3397 N N . ALA C 1 10 ? 56.708 -15.479 54.854 1.00 32.74 8 ALA C N 1
ATOM 3398 C CA . ALA C 1 10 ? 57.467 -15.353 56.092 1.00 37.26 8 ALA C CA 1
ATOM 3399 C C . ALA C 1 10 ? 58.966 -15.471 55.854 1.00 38.92 8 ALA C C 1
ATOM 3400 O O . ALA C 1 10 ? 59.740 -15.490 56.814 1.00 38.37 8 ALA C O 1
ATOM 3402 N N . ASP C 1 11 ? 59.391 -15.530 54.596 1.00 38.27 9 ASP C N 1
ATOM 3403 C CA . ASP C 1 11 ? 60.802 -15.633 54.227 1.00 37.88 9 ASP C CA 1
ATOM 3404 C C . ASP C 1 11 ? 61.501 -14.292 54.468 1.00 38.64 9 ASP C C 1
ATOM 3405 O O . ASP C 1 11 ? 61.411 -13.377 53.644 1.00 35.34 9 ASP C O 1
ATOM 3410 N N . ILE C 1 12 ? 62.224 -14.185 55.591 1.00 36.28 10 ILE C N 1
ATOM 3411 C CA . ILE C 1 12 ? 62.841 -12.915 55.986 1.00 39.42 10 ILE C CA 1
ATOM 3412 C C . ILE C 1 12 ? 63.838 -12.442 54.935 1.00 38.42 10 ILE C C 1
ATOM 3413 O O . ILE C 1 12 ? 63.918 -11.246 54.631 1.00 37.46 10 ILE C O 1
ATOM 3418 N N . VAL C 1 13 ? 64.612 -13.367 54.369 1.00 39.14 11 VAL C N 1
ATOM 3419 C CA . VAL C 1 13 ? 65.598 -13.003 53.356 1.00 39.60 11 VAL C CA 1
ATOM 3420 C C . VAL C 1 13 ? 64.914 -12.384 52.141 1.00 39.28 11 VAL C C 1
ATOM 3421 O O . VAL C 1 13 ? 65.309 -11.313 51.660 1.00 39.02 11 VAL C O 1
ATOM 3425 N N . ALA C 1 14 ? 63.867 -13.046 51.633 1.00 38.19 12 ALA C N 1
ATOM 3426 C CA . ALA C 1 14 ? 63.166 -12.527 50.462 1.00 39.34 12 ALA C CA 1
ATOM 3427 C C . ALA C 1 14 ? 62.424 -11.237 50.780 1.00 35.56 12 ALA C C 1
ATOM 3428 O O . ALA C 1 14 ? 62.277 -10.377 49.904 1.00 33.43 12 ALA C O 1
ATOM 3430 N N . ILE C 1 15 ? 61.977 -11.071 52.026 1.00 35.14 13 ILE C N 1
ATOM 3431 C CA . ILE C 1 15 ? 61.281 -9.845 52.403 1.00 35.74 13 ILE C CA 1
ATOM 3432 C C . ILE C 1 15 ? 62.230 -8.654 52.363 1.00 34.05 13 ILE C C 1
ATOM 3433 O O . ILE C 1 15 ? 61.889 -7.592 51.835 1.00 33.76 13 ILE C O 1
ATOM 3438 N N . LYS C 1 16 ? 63.430 -8.792 52.931 1.00 36.96 14 LYS C N 1
ATOM 3439 C CA . LYS C 1 16 ? 64.312 -7.630 52.902 1.00 39.16 14 LYS C CA 1
ATOM 3440 C C . LYS C 1 16 ? 64.793 -7.334 51.487 1.00 35.37 14 LYS C C 1
ATOM 3441 O O . LYS C 1 16 ? 64.969 -6.163 51.139 1.00 35.12 14 LYS C O 1
ATOM 3447 N N . ARG C 1 17 ? 64.950 -8.360 50.647 1.00 37.02 15 ARG C N 1
ATOM 3448 C CA . ARG C 1 17 ? 65.347 -8.116 49.259 1.00 38.87 15 ARG C CA 1
ATOM 3449 C C . ARG C 1 17 ? 64.241 -7.410 48.476 1.00 36.50 15 ARG C C 1
ATOM 3450 O O . ARG C 1 17 ? 64.491 -6.397 47.811 1.00 35.82 15 ARG C O 1
ATOM 3458 N N . LEU C 1 18 ? 63.005 -7.919 48.550 1.00 34.84 16 LEU C N 1
ATOM 3459 C CA . LEU C 1 18 ? 61.931 -7.340 47.747 1.00 32.64 16 LEU C CA 1
ATOM 3460 C C . LEU C 1 18 ? 61.433 -6.009 48.303 1.00 34.52 16 LEU C C 1
ATOM 3461 O O . LEU C 1 18 ? 60.895 -5.190 47.544 1.00 30.91 16 LEU C O 1
ATOM 3466 N N . ALA C 1 19 ? 61.595 -5.771 49.610 1.00 33.00 17 ALA C N 1
ATOM 3467 C CA . ALA C 1 19 ? 61.218 -4.478 50.166 1.00 32.12 17 ALA C CA 1
ATOM 3468 C C . ALA C 1 19 ? 62.162 -3.378 49.710 1.00 32.97 17 ALA C C 1
ATOM 3469 O O . ALA C 1 19 ? 61.779 -2.206 49.682 1.00 33.87 17 ALA C O 1
ATOM 3471 N N . LYS C 1 20 ? 63.402 -3.724 49.373 1.00 32.83 18 LYS C N 1
ATOM 3472 C CA . LYS C 1 20 ? 64.293 -2.741 48.767 1.00 36.40 18 LYS C CA 1
ATOM 3473 C C . LYS C 1 20 ? 63.867 -2.403 47.340 1.00 34.22 18 LYS C C 1
ATOM 3474 O O . LYS C 1 20 ? 64.033 -1.257 46.901 1.00 31.20 18 LYS C O 1
ATOM 3480 N N . VAL C 1 21 ? 63.331 -3.380 46.606 1.00 32.01 19 VAL C N 1
ATOM 3481 C CA . VAL C 1 21 ? 62.968 -3.158 45.206 1.00 30.69 19 VAL C CA 1
ATOM 3482 C C . VAL C 1 21 ? 61.575 -2.548 45.088 1.00 32.54 19 VAL C C 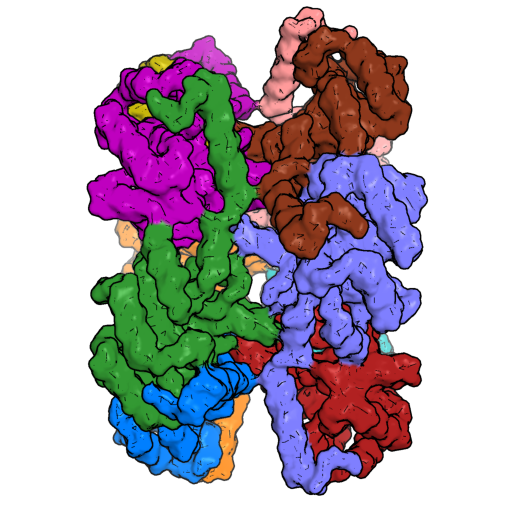1
ATOM 3483 O O . VAL C 1 21 ? 61.387 -1.516 44.434 1.00 32.39 19 VAL C O 1
ATOM 3487 N N . LEU C 1 22 ? 60.539 -3.193 45.739 1.00 32.73 20 LEU C N 1
ATOM 3488 C CA . LEU C 1 22 ? 59.137 -2.850 45.550 1.00 31.75 20 LEU C CA 1
ATOM 3489 C C . LEU C 1 22 ? 58.660 -1.847 46.600 1.00 31.67 20 LEU C C 1
ATOM 3490 O O . LEU C 1 22 ? 59.190 -1.798 47.714 1.00 32.61 20 LEU C O 1
ATOM 3495 N N . PRO C 1 23 ? 57.656 -1.039 46.271 1.00 32.24 21 PRO C N 1
ATOM 3496 C CA . PRO C 1 23 ? 57.020 -0.137 47.268 1.00 31.96 21 PRO C CA 1
ATOM 3497 C C . PRO C 1 23 ? 55.977 -0.843 48.137 1.00 32.41 21 PRO C C 1
ATOM 3498 O O . PRO C 1 23 ? 54.775 -0.713 47.965 1.00 30.85 21 PRO C O 1
ATOM 3502 N N . ILE C 1 24 ? 56.431 -1.623 49.130 1.00 30.62 22 ILE C N 1
ATOM 3503 C CA . ILE C 1 24 ? 55.522 -2.476 49.890 1.00 30.36 22 ILE C CA 1
ATOM 3504 C C . ILE C 1 24 ? 55.068 -1.776 51.167 1.00 31.09 22 ILE C C 1
ATOM 3505 O O . ILE C 1 24 ? 55.795 -0.985 51.776 1.00 32.20 22 ILE C O 1
ATOM 3510 N N . SER C 1 25 ? 53.842 -2.074 51.580 1.00 31.43 23 SER C N 1
ATOM 3511 C CA . SER C 1 25 ? 53.275 -1.499 52.788 1.00 27.92 23 SER C CA 1
ATOM 3512 C C . SER C 1 25 ? 53.337 -2.437 53.985 1.00 30.59 23 SER C C 1
ATOM 3513 O O . SER C 1 25 ? 52.918 -2.046 55.076 1.00 31.92 23 SER C O 1
ATOM 3516 N N . GLY C 1 26 ? 53.834 -3.652 53.818 1.00 29.85 24 GLY C N 1
ATOM 3517 C CA . GLY C 1 26 ? 53.921 -4.593 54.919 1.00 28.39 24 GLY C CA 1
ATOM 3518 C C . GLY C 1 26 ? 53.849 -6.027 54.423 1.00 27.77 24 GLY C C 1
ATOM 3519 O O . GLY C 1 26 ? 54.070 -6.304 53.248 1.00 27.17 24 GLY C O 1
ATOM 3520 N N . VAL C 1 27 ? 53.522 -6.926 55.352 1.00 26.68 25 VAL C N 1
ATOM 3521 C CA . VAL C 1 27 ? 53.580 -8.367 55.139 1.00 25.44 25 VAL C CA 1
ATOM 3522 C C . VAL C 1 27 ? 52.318 -9.007 55.713 1.00 27.57 25 VAL C C 1
ATOM 3523 O O . VAL C 1 27 ? 51.929 -8.720 56.854 1.00 26.05 25 VAL C O 1
ATOM 3527 N N . THR C 1 28 ? 51.676 -9.863 54.923 1.00 23.91 26 THR C N 1
ATOM 3528 C CA . THR C 1 28 ? 50.568 -10.690 55.383 1.00 25.36 26 THR C CA 1
ATOM 3529 C C . THR C 1 28 ? 51.086 -12.101 55.639 1.00 29.12 26 THR C C 1
ATOM 3530 O O . THR C 1 28 ? 51.949 -12.601 54.909 1.00 29.67 26 THR C O 1
ATOM 3534 N N . THR C 1 29 ? 50.567 -12.736 56.689 1.00 27.44 27 THR C N 1
ATOM 3535 C CA . THR C 1 29 ? 50.867 -14.131 56.978 1.00 28.52 27 THR C CA 1
ATOM 3536 C C . THR C 1 29 ? 49.571 -14.901 57.176 1.00 27.82 27 THR C C 1
ATOM 3537 O O . THR C 1 29 ? 48.511 -14.319 57.410 1.00 28.73 27 THR C O 1
ATOM 3541 N N . ASN C 1 30 ? 49.666 -16.219 57.087 1.00 28.55 28 ASN C N 1
ATOM 3542 C CA . ASN C 1 30 ? 48.551 -17.079 57.452 1.00 28.16 28 ASN C CA 1
ATOM 3543 C C . ASN C 1 30 ? 49.114 -18.300 58.176 1.00 30.07 28 ASN C C 1
ATOM 3544 O O . ASN C 1 30 ? 50.346 -18.427 58.284 1.00 27.69 28 ASN C O 1
ATOM 3549 N N . PRO C 1 31 ? 48.278 -19.209 58.701 1.00 28.65 29 PRO C N 1
ATOM 3550 C CA . PRO C 1 31 ? 48.838 -20.294 59.529 1.00 31.90 29 PRO C CA 1
ATOM 3551 C C . PRO C 1 31 ? 49.768 -21.222 58.775 1.00 33.20 29 PRO C C 1
ATOM 3552 O O . PRO C 1 31 ? 50.753 -21.694 59.357 1.00 31.27 29 PRO C O 1
ATOM 3556 N N . SER C 1 32 ? 49.497 -21.496 57.496 1.00 31.53 30 SER C N 1
ATOM 3557 C CA . SER C 1 32 ? 50.395 -22.353 56.728 1.00 33.20 30 SER C CA 1
ATOM 3558 C C . SER C 1 32 ? 51.715 -21.651 56.443 1.00 35.09 30 SER C C 1
ATOM 3559 O O . SER C 1 32 ? 52.779 -22.275 56.492 1.00 34.08 30 SER C O 1
ATOM 3562 N N . ILE C 1 33 ? 51.667 -20.352 56.151 1.00 33.13 31 ILE C N 1
ATOM 3563 C CA . ILE C 1 33 ? 52.906 -19.601 55.959 1.00 34.40 31 ILE C CA 1
ATOM 3564 C C . ILE C 1 33 ? 53.744 -19.618 57.234 1.00 35.49 31 ILE C C 1
ATOM 3565 O O . ILE C 1 33 ? 54.956 -19.853 57.192 1.00 38.26 31 ILE C O 1
ATOM 3570 N N . VAL C 1 34 ? 53.111 -19.402 58.392 1.00 34.07 32 VAL C N 1
ATOM 3571 C CA . VAL C 1 34 ? 53.840 -19.433 59.658 1.00 35.57 32 VAL C CA 1
ATOM 3572 C C . VAL C 1 34 ? 54.312 -20.849 59.971 1.00 38.85 32 VAL C C 1
ATOM 3573 O O . VAL C 1 34 ? 55.444 -21.055 60.423 1.00 38.98 32 VAL C O 1
ATOM 3577 N N . ALA C 1 35 ? 53.454 -21.847 59.741 1.00 37.15 33 ALA C N 1
ATOM 3578 C CA . ALA C 1 35 ? 53.849 -23.230 59.995 1.00 39.09 33 ALA C CA 1
ATOM 3579 C C . ALA C 1 35 ? 55.074 -23.616 59.171 1.00 38.63 33 ALA C C 1
ATOM 3580 O O . ALA C 1 35 ? 56.009 -24.234 59.690 1.00 39.48 33 ALA C O 1
ATOM 3582 N N . LYS C 1 36 ? 55.098 -23.232 57.891 1.00 38.93 34 LYS C N 1
ATOM 3583 C CA . LYS C 1 36 ? 56.213 -23.584 57.018 1.00 38.47 34 LYS C CA 1
ATOM 3584 C C . LYS C 1 36 ? 57.526 -22.930 57.458 1.00 42.80 34 LYS C C 1
ATOM 3585 O O . LYS C 1 36 ? 58.598 -23.505 57.245 1.00 44.21 34 LYS C O 1
ATOM 3591 N N . SER C 1 37 ? 57.473 -21.738 58.066 1.00 42.94 35 SER C N 1
ATOM 3592 C CA . SER C 1 37 ? 58.694 -21.099 58.555 1.00 42.61 35 SER C CA 1
ATOM 3593 C C . SER C 1 37 ? 59.257 -21.788 59.792 1.00 44.46 35 SER C C 1
ATOM 3594 O O . SER C 1 37 ? 60.426 -21.571 60.133 1.00 45.74 35 SER C O 1
ATOM 3597 N N . GLY C 1 38 ? 58.452 -22.595 60.479 1.00 46.39 36 GLY C N 1
ATOM 3598 C CA . GLY C 1 38 ? 58.885 -23.302 61.666 1.00 45.75 36 GLY C CA 1
ATOM 3599 C C . GLY C 1 38 ? 59.050 -22.456 62.906 1.00 44.67 36 GLY C C 1
ATOM 3600 O O . GLY C 1 38 ? 59.337 -23.008 63.974 1.00 50.11 36 GLY C O 1
ATOM 3601 N N . LYS C 1 39 ? 58.879 -21.150 62.817 1.00 43.59 37 LYS C N 1
ATOM 3602 C CA . LYS C 1 39 ? 59.154 -20.313 63.980 1.00 44.35 37 LYS C CA 1
ATOM 3603 C C . LYS C 1 39 ? 57.885 -20.095 64.797 1.00 44.33 37 LYS C C 1
ATOM 3604 O O . LYS C 1 39 ? 56.795 -19.975 64.229 1.00 43.56 37 LYS C O 1
ATOM 3610 N N . PRO C 1 40 ? 57.995 -20.039 66.124 1.00 42.61 38 PRO C N 1
ATOM 3611 C CA . PRO C 1 40 ? 56.852 -19.596 66.932 1.00 43.35 38 PRO C CA 1
ATOM 3612 C C . PRO C 1 40 ? 56.379 -18.220 66.482 1.00 39.25 38 PRO C C 1
ATOM 3613 O O . PRO C 1 40 ? 57.174 -17.367 66.084 1.00 41.78 38 PRO C O 1
ATOM 3617 N N . ILE C 1 41 ? 55.064 -18.002 66.540 1.00 36.95 39 ILE C N 1
ATOM 3618 C CA . ILE C 1 41 ? 54.524 -16.823 65.872 1.00 38.94 39 ILE C CA 1
ATOM 3619 C C . ILE C 1 41 ? 55.017 -15.529 66.523 1.00 39.53 39 ILE C C 1
ATOM 3620 O O . ILE C 1 41 ? 55.164 -14.504 65.846 1.00 36.19 39 ILE C O 1
ATOM 3625 N N . PHE C 1 42 ? 55.304 -15.540 67.820 1.00 35.44 40 PHE C N 1
ATOM 3626 C CA . PHE C 1 42 ? 55.761 -14.295 68.421 1.00 39.05 40 PHE C CA 1
ATOM 3627 C C . PHE C 1 42 ? 57.214 -14.011 68.077 1.00 39.97 40 PHE C C 1
ATOM 3628 O O . PHE C 1 42 ? 57.579 -12.844 67.894 1.00 40.76 40 PHE C O 1
ATOM 3636 N N . LEU C 1 43 ? 58.046 -15.051 67.962 1.00 38.58 41 LEU C N 1
ATOM 3637 C CA . LEU C 1 43 ? 59.390 -14.864 67.424 1.00 42.01 41 LEU C CA 1
ATOM 3638 C C . LEU C 1 43 ? 59.330 -14.324 66.001 1.00 40.51 41 LEU C C 1
ATOM 3639 O O . LEU C 1 43 ? 60.052 -13.385 65.641 1.00 40.16 41 LEU C O 1
ATOM 3644 N N . LEU C 1 44 ? 58.466 -14.912 65.174 1.00 39.88 42 LEU C N 1
ATOM 3645 C CA . LEU C 1 44 ? 58.362 -14.476 63.789 1.00 38.03 42 LEU C CA 1
ATOM 3646 C C . LEU C 1 44 ? 57.898 -13.030 63.708 1.00 40.68 42 LEU C C 1
ATOM 3647 O O . LEU C 1 44 ? 58.446 -12.237 62.932 1.00 38.97 42 LEU C O 1
ATOM 3652 N N . LEU C 1 45 ? 56.888 -12.667 64.508 1.00 36.78 43 LEU C N 1
ATOM 3653 C CA . LEU C 1 45 ? 56.395 -11.296 64.481 1.00 37.06 43 LEU C CA 1
ATOM 3654 C C . LEU C 1 45 ? 57.474 -10.316 64.912 1.00 43.39 43 LEU C C 1
ATOM 3655 O O . LEU C 1 45 ? 57.524 -9.185 64.410 1.00 41.09 43 LEU C O 1
ATOM 3660 N N . ASN C 1 46 ? 58.362 -10.741 65.816 1.00 42.07 44 ASN C N 1
ATOM 3661 C CA . ASN C 1 46 ? 59.492 -9.907 66.206 1.00 43.35 44 ASN C CA 1
ATOM 3662 C C . ASN C 1 46 ? 60.429 -9.664 65.031 1.00 41.75 44 ASN C C 1
ATOM 3663 O O . ASN C 1 46 ? 60.792 -8.516 64.744 1.00 40.85 44 ASN C O 1
ATOM 3668 N N . GLU C 1 47 ? 60.842 -10.742 64.349 1.00 40.04 45 GLU C N 1
ATOM 3669 C CA . GLU C 1 47 ? 61.734 -10.608 63.197 1.00 42.75 45 GLU C CA 1
ATOM 3670 C C . GLU C 1 47 ? 61.089 -9.798 62.078 1.00 40.85 45 GLU C C 1
ATOM 3671 O O . GLU C 1 47 ? 61.771 -9.032 61.386 1.00 42.64 45 GLU C O 1
ATOM 3677 N N . LEU C 1 48 ? 59.781 -9.957 61.873 1.00 38.48 46 LEU C N 1
ATOM 3678 C CA . LEU C 1 48 ? 59.124 -9.204 60.808 1.00 40.04 46 LEU C CA 1
ATOM 3679 C C . LEU C 1 48 ? 59.178 -7.705 61.088 1.00 41.82 46 LEU C C 1
ATOM 3680 O O . LEU C 1 48 ? 59.553 -6.915 60.214 1.00 38.88 46 LEU C O 1
ATOM 3685 N N . GLN C 1 49 ? 58.823 -7.298 62.313 1.00 38.55 47 GLN C N 1
ATOM 3686 C CA . GLN C 1 49 ? 58.922 -5.890 62.695 1.00 41.22 47 GLN C CA 1
ATOM 3687 C C . GLN C 1 49 ? 60.345 -5.363 62.529 1.00 45.08 47 GLN C C 1
ATOM 3688 O O . GLN C 1 49 ? 60.551 -4.234 62.066 1.00 42.37 47 GLN C O 1
ATOM 3694 N N . GLU C 1 50 ? 61.341 -6.162 62.919 1.00 41.18 48 GLU C N 1
ATOM 3695 C CA . GLU C 1 50 ? 62.726 -5.720 62.801 1.00 49.03 48 GLU C CA 1
ATOM 3696 C C . GLU C 1 50 ? 63.125 -5.530 61.342 1.00 46.17 48 GLU C C 1
ATOM 3697 O O . GLU C 1 50 ? 63.763 -4.530 60.994 1.00 44.88 48 GLU C O 1
ATOM 3703 N N . VAL C 1 51 ? 62.757 -6.479 60.473 1.00 41.10 49 VAL C N 1
ATOM 3704 C CA . VAL C 1 51 ? 63.139 -6.381 59.064 1.00 43.76 49 VAL C CA 1
ATOM 3705 C C . VAL C 1 51 ? 62.357 -5.277 58.361 1.00 42.20 49 VAL C C 1
ATOM 3706 O O . VAL C 1 51 ? 62.889 -4.601 57.475 1.00 44.11 49 VAL C O 1
ATOM 3710 N N . LEU C 1 52 ? 61.106 -5.041 58.757 1.00 44.00 50 LEU C N 1
ATOM 3711 C CA . LEU C 1 52 ? 60.265 -4.101 58.023 1.00 41.57 50 LEU C CA 1
ATOM 3712 C C . LEU C 1 52 ? 60.364 -2.666 58.519 1.00 45.22 50 LEU C C 1
ATOM 3713 O O . LEU C 1 52 ? 60.131 -1.736 57.736 1.00 45.75 50 LEU C O 1
ATOM 3718 N N . GLY C 1 53 ? 60.667 -2.452 59.798 1.00 48.39 51 GLY C N 1
ATOM 3719 C CA . GLY C 1 53 ? 60.620 -1.113 60.349 1.00 49.00 51 GLY C CA 1
ATOM 3720 C C . GLY C 1 53 ? 59.238 -0.747 60.846 1.00 55.05 51 GLY C C 1
ATOM 3721 O O . GLY C 1 53 ? 58.270 -1.507 60.743 1.00 53.56 51 GLY C O 1
ATOM 3722 N N . SER C 1 54 ? 59.139 0.470 61.381 1.00 58.35 52 SER C N 1
ATOM 3723 C CA . SER C 1 54 ? 57.961 0.854 62.153 1.00 66.29 52 SER C CA 1
ATOM 3724 C C . SER C 1 54 ? 56.800 1.349 61.298 1.00 67.72 52 SER C C 1
ATOM 3725 O O . SER C 1 54 ? 55.667 1.390 61.791 1.00 65.40 52 SER C O 1
ATOM 3728 N N . ASP C 1 55 ? 57.046 1.722 60.040 1.00 73.33 53 ASP C N 1
ATOM 3729 C CA . ASP C 1 55 ? 55.997 2.299 59.208 1.00 74.11 53 ASP C CA 1
ATOM 3730 C C . ASP C 1 55 ? 55.122 1.256 58.529 1.00 72.76 53 ASP C C 1
ATOM 3731 O O . ASP C 1 55 ? 54.152 1.628 57.861 1.00 73.38 53 ASP C O 1
ATOM 3736 N N . LYS C 1 56 ? 55.436 -0.024 58.666 1.00 57.63 54 LYS C N 1
ATOM 3737 C CA . LYS C 1 56 ? 54.753 -1.045 57.891 1.00 47.97 54 LYS C CA 1
ATOM 3738 C C . LYS C 1 56 ? 53.606 -1.649 58.690 1.00 44.95 54 LYS C C 1
ATOM 3739 O O . LYS C 1 56 ? 53.411 -1.356 59.869 1.00 49.81 54 LYS C O 1
ATOM 3745 N N . LEU C 1 57 ? 52.830 -2.496 58.020 1.00 38.80 55 LEU C N 1
ATOM 3746 C CA . LEU C 1 57 ? 51.647 -3.112 58.596 1.00 30.64 55 LEU C CA 1
ATOM 3747 C C . LEU C 1 57 ? 51.773 -4.625 58.498 1.00 33.75 55 LEU C C 1
ATOM 3748 O O . LEU C 1 57 ? 52.221 -5.156 57.473 1.00 30.82 55 LEU C O 1
ATOM 3753 N N . LEU C 1 58 ? 51.392 -5.319 59.569 1.00 29.84 56 LEU C N 1
ATOM 3754 C CA . LEU C 1 58 ? 51.427 -6.774 59.621 1.00 27.93 56 LEU C CA 1
ATOM 3755 C C . LEU C 1 58 ? 50.020 -7.339 59.781 1.00 30.11 56 LEU C C 1
ATOM 3756 O O . LEU C 1 58 ? 49.157 -6.734 60.433 1.00 27.23 56 LEU C O 1
ATOM 3761 N N . PHE C 1 59 ? 49.811 -8.516 59.195 1.00 26.94 57 PHE C N 1
ATOM 3762 C CA . PHE C 1 59 ? 48.539 -9.231 59.239 1.00 25.53 57 PHE C CA 1
ATOM 3763 C C . PHE C 1 59 ? 48.811 -10.645 59.735 1.00 26.67 57 PHE C C 1
ATOM 3764 O O . PHE C 1 59 ? 49.687 -11.326 59.199 1.00 26.97 57 PHE C O 1
ATOM 3772 N N . ALA C 1 60 ? 48.068 -11.093 60.748 1.00 25.37 58 ALA C N 1
ATOM 3773 C CA . ALA C 1 60 ? 48.206 -12.457 61.239 1.00 25.15 58 ALA C CA 1
ATOM 3774 C C . ALA C 1 60 ? 46.830 -13.020 61.576 1.00 27.25 58 ALA C C 1
ATOM 3775 O O . ALA C 1 60 ? 45.907 -12.284 61.945 1.00 26.90 58 ALA C O 1
ATOM 3777 N N . GLN C 1 61 ? 46.707 -14.337 61.457 1.00 26.03 59 GLN C N 1
ATOM 3778 C CA . GLN C 1 61 ? 45.421 -15.020 61.485 1.00 27.04 59 GLN C CA 1
ATOM 3779 C C . GLN C 1 61 ? 45.208 -15.748 62.806 1.00 27.39 59 GLN C C 1
ATOM 3780 O O . GLN C 1 61 ? 46.127 -16.388 63.327 1.00 27.17 59 GLN C O 1
ATOM 3786 N N . VAL C 1 62 ? 43.974 -15.658 63.325 1.00 26.43 60 VAL C N 1
ATOM 3787 C CA . VAL C 1 62 ? 43.563 -16.463 64.475 1.00 31.69 60 VAL C CA 1
ATOM 3788 C C . VAL C 1 62 ? 43.571 -17.943 64.109 1.00 31.67 60 VAL C C 1
ATOM 3789 O O . VAL C 1 62 ? 43.477 -18.335 62.939 1.00 30.86 60 VAL C O 1
ATOM 3793 N N . LEU C 1 63 ? 43.684 -18.779 65.143 1.00 33.67 61 LEU C N 1
ATOM 3794 C CA . LEU C 1 63 ? 43.684 -20.233 65.019 1.00 33.23 61 LEU C CA 1
ATOM 3795 C C . LEU C 1 63 ? 42.357 -20.881 65.395 1.00 33.70 61 LEU C C 1
ATOM 3796 O O . LEU C 1 63 ? 41.970 -21.879 64.783 1.00 32.89 61 LEU C O 1
ATOM 3801 N N . SER C 1 64 ? 41.653 -20.355 66.396 1.00 33.69 62 SER C N 1
ATOM 3802 C CA . SER C 1 64 ? 40.525 -21.080 66.962 1.00 34.44 62 SER C CA 1
ATOM 3803 C C . SER C 1 64 ? 39.326 -21.086 66.023 1.00 37.54 62 SER C C 1
ATOM 3804 O O . SER C 1 64 ? 39.149 -20.193 65.194 1.00 33.53 62 SER C O 1
ATOM 3807 N N . SER C 1 65 ? 38.475 -22.098 66.181 1.00 32.34 63 SER C N 1
ATOM 3808 C CA . SER C 1 65 ? 37.216 -22.133 65.456 1.00 36.32 63 SER C CA 1
ATOM 3809 C C . SER C 1 65 ? 36.046 -21.636 66.297 1.00 36.62 63 SER C C 1
ATOM 3810 O O . SER C 1 65 ? 34.915 -21.626 65.809 1.00 36.01 63 SER C O 1
ATOM 3813 N N . ASN C 1 66 ? 36.291 -21.215 67.534 1.00 31.86 64 ASN C N 1
ATOM 3814 C CA . ASN C 1 66 ? 35.262 -20.681 68.414 1.00 34.37 64 ASN C CA 1
ATOM 3815 C C . ASN C 1 66 ? 35.443 -19.169 68.553 1.00 35.06 64 ASN C C 1
ATOM 3816 O O . ASN C 1 66 ? 36.564 -18.692 68.762 1.00 30.92 64 ASN C O 1
ATOM 3821 N N . ALA C 1 67 ? 34.335 -18.424 68.455 1.00 33.00 65 ALA C N 1
ATOM 3822 C CA . ALA C 1 67 ? 34.407 -16.964 68.431 1.00 33.08 65 ALA C CA 1
ATOM 3823 C C . ALA C 1 67 ? 35.065 -16.393 69.689 1.00 33.60 65 ALA C C 1
ATOM 3824 O O . ALA C 1 67 ? 35.848 -15.435 69.606 1.00 32.15 65 ALA C O 1
ATOM 3826 N N . ASP C 1 68 ? 34.759 -16.960 70.860 1.00 32.92 66 ASP C N 1
ATOM 3827 C CA . ASP C 1 68 ? 35.360 -16.471 72.106 1.00 37.74 66 ASP C CA 1
ATOM 3828 C C . ASP C 1 68 ? 36.881 -16.569 72.069 1.00 36.48 66 ASP C C 1
ATOM 3829 O O . ASP C 1 68 ? 37.584 -15.631 72.465 1.00 33.11 66 ASP C O 1
ATOM 3834 N N . GLU C 1 69 ? 37.408 -17.706 71.621 1.00 33.49 67 GLU C N 1
ATOM 3835 C CA . GLU C 1 69 ? 38.853 -17.854 71.591 1.00 35.18 67 GLU C CA 1
ATOM 3836 C C . GLU C 1 69 ? 39.472 -17.073 70.428 1.00 33.08 67 GLU C C 1
ATOM 3837 O O . GLU C 1 69 ? 40.589 -16.574 70.558 1.00 34.29 67 GLU C O 1
ATOM 3843 N N . MET C 1 70 ? 38.764 -16.911 69.310 1.00 32.07 68 MET C N 1
ATOM 3844 C CA . MET C 1 70 ? 39.262 -16.009 68.275 1.00 30.72 68 MET C CA 1
ATOM 3845 C C . MET C 1 70 ? 39.460 -14.605 68.834 1.00 32.29 68 MET C C 1
ATOM 3846 O O . MET C 1 70 ? 40.470 -13.949 68.550 1.00 28.21 68 MET C O 1
ATOM 3851 N N . ILE C 1 71 ? 38.494 -14.126 69.619 1.00 28.57 69 ILE C N 1
ATOM 3852 C CA . ILE C 1 71 ? 38.599 -12.793 70.211 1.00 30.34 69 ILE C CA 1
ATOM 3853 C C . ILE C 1 71 ? 39.799 -12.715 71.148 1.00 33.51 69 ILE C C 1
ATOM 3854 O O . ILE C 1 71 ? 40.588 -11.764 71.094 1.00 34.01 69 ILE C O 1
ATOM 3859 N N . LYS C 1 72 ? 39.968 -13.716 72.016 1.00 33.31 70 LYS C N 1
ATOM 3860 C CA . LYS C 1 72 ? 41.120 -13.685 72.913 1.00 33.95 70 LYS C CA 1
ATOM 3861 C C . LYS C 1 72 ? 42.428 -13.754 72.136 1.00 31.75 70 LYS C C 1
ATOM 3862 O O . LYS C 1 72 ? 43.396 -13.066 72.479 1.00 33.05 70 LYS C O 1
ATOM 3868 N N . GLU C 1 73 ? 42.476 -14.575 71.082 1.00 33.38 71 GLU C N 1
ATOM 3869 C CA . GLU C 1 73 ? 43.683 -14.663 70.262 1.00 33.30 71 GLU C CA 1
ATOM 3870 C C . GLU C 1 73 ? 43.994 -13.331 69.587 1.00 30.77 71 GLU C C 1
ATOM 3871 O O . GLU C 1 73 ? 45.159 -12.919 69.519 1.00 30.02 71 GLU C O 1
ATOM 3877 N N . THR C 1 74 ? 42.961 -12.626 69.118 1.00 26.48 72 THR C N 1
ATOM 3878 C CA . THR C 1 74 ? 43.144 -11.258 68.640 1.00 29.02 72 THR C CA 1
ATOM 3879 C C . THR C 1 74 ? 43.824 -10.375 69.685 1.00 31.40 72 THR C C 1
ATOM 3880 O O . THR C 1 74 ? 44.753 -9.622 69.365 1.00 28.88 72 THR C O 1
ATOM 3884 N N . TYR C 1 75 ? 43.383 -10.460 70.948 1.00 31.95 73 TYR C N 1
ATOM 3885 C CA . TYR C 1 75 ? 44.012 -9.649 71.986 1.00 31.58 73 TYR C CA 1
ATOM 3886 C C . TYR C 1 75 ? 45.460 -10.060 72.218 1.00 32.29 73 TYR C C 1
ATOM 3887 O O . TYR C 1 75 ? 46.318 -9.195 72.424 1.00 33.63 73 TYR C O 1
ATOM 3896 N N . GLN C 1 76 ? 45.763 -11.365 72.170 1.00 33.25 74 GLN C N 1
ATOM 3897 C CA . GLN C 1 76 ? 47.160 -11.801 72.235 1.00 33.26 74 GLN C CA 1
ATOM 3898 C C . GLN C 1 76 ? 47.999 -11.158 71.129 1.00 33.24 74 GLN C C 1
ATOM 3899 O O . GLN C 1 76 ? 49.086 -10.632 71.387 1.00 33.74 74 GLN C O 1
ATOM 3905 N N . LEU C 1 77 ? 47.522 -11.227 69.882 1.00 29.90 75 LEU C N 1
ATOM 3906 C CA . LEU C 1 77 ? 48.270 -10.650 68.763 1.00 32.31 75 LEU C CA 1
ATOM 3907 C C . LEU C 1 77 ? 48.453 -9.148 68.935 1.00 32.46 75 LEU C C 1
ATOM 3908 O O . LEU C 1 77 ? 49.543 -8.616 68.690 1.00 31.36 75 LEU C O 1
ATOM 3913 N N . ARG C 1 78 ? 47.392 -8.448 69.349 1.00 31.61 76 ARG C N 1
ATOM 3914 C CA . ARG C 1 78 ? 47.474 -7.008 69.572 1.00 32.41 76 ARG C CA 1
ATOM 3915 C C . ARG C 1 78 ? 48.426 -6.659 70.706 1.00 35.26 76 ARG C C 1
ATOM 3916 O O . ARG C 1 78 ? 49.054 -5.595 70.678 1.00 34.07 76 ARG C O 1
ATOM 3924 N N . LYS C 1 79 ? 48.530 -7.522 71.719 1.00 33.39 77 LYS C N 1
ATOM 3925 C CA . LYS C 1 79 ? 49.489 -7.282 72.793 1.00 34.77 77 LYS C CA 1
ATOM 3926 C C . LYS C 1 79 ? 50.917 -7.313 72.256 1.00 37.90 77 LYS C C 1
ATOM 3927 O O . LYS C 1 79 ? 51.746 -6.476 72.624 1.00 35.33 77 LYS C O 1
ATOM 3933 N N . ALA C 1 80 ? 51.212 -8.247 71.349 1.00 36.19 78 ALA C N 1
ATOM 3934 C CA . ALA C 1 80 ? 52.561 -8.332 70.799 1.00 37.65 78 ALA C CA 1
ATOM 3935 C C . ALA C 1 80 ? 52.828 -7.226 69.778 1.00 35.30 78 ALA C C 1
ATOM 3936 O O . ALA C 1 80 ? 53.923 -6.660 69.743 1.00 38.28 78 ALA C O 1
ATOM 3938 N N . VAL C 1 81 ? 51.848 -6.910 68.942 1.00 32.89 79 VAL C N 1
ATOM 3939 C CA . VAL C 1 81 ? 52.013 -5.954 67.850 1.00 33.87 79 VAL C CA 1
ATOM 3940 C C . VAL C 1 81 ? 50.804 -5.029 67.880 1.00 32.36 79 VAL C C 1
ATOM 3941 O O . VAL C 1 81 ? 49.763 -5.349 67.294 1.00 32.59 79 VAL C O 1
ATOM 3945 N N . PRO C 1 82 ? 50.898 -3.882 68.559 1.00 34.20 80 PRO C N 1
ATOM 3946 C CA . PRO C 1 82 ? 49.693 -3.070 68.815 1.00 33.01 80 PRO C CA 1
ATOM 3947 C C . PRO C 1 82 ? 48.934 -2.623 67.567 1.00 33.14 80 PRO C C 1
ATOM 3948 O O . PRO C 1 82 ? 47.713 -2.414 67.652 1.00 30.58 80 PRO C O 1
ATOM 3952 N N . SER C 1 83 ? 49.598 -2.479 66.416 1.00 30.17 81 SER C N 1
ATOM 3953 C CA . SER C 1 83 ? 48.928 -2.068 65.182 1.00 33.15 81 SER C CA 1
ATOM 3954 C C . SER C 1 83 ? 48.556 -3.234 64.264 1.00 30.11 81 SER C C 1
ATOM 3955 O O . SER C 1 83 ? 48.044 -2.995 63.168 1.00 29.46 81 SER C O 1
ATOM 3958 N N . ILE C 1 84 ? 48.804 -4.482 64.671 1.00 29.57 82 ILE C N 1
ATOM 3959 C CA . ILE C 1 84 ? 48.581 -5.609 63.768 1.00 27.90 82 ILE C CA 1
ATOM 3960 C C . ILE C 1 84 ? 47.111 -5.679 63.363 1.00 29.16 82 ILE C C 1
ATOM 3961 O O . ILE C 1 84 ? 46.210 -5.311 64.128 1.00 26.16 82 ILE C O 1
ATOM 3966 N N . VAL C 1 85 ? 46.867 -6.135 62.135 1.00 25.51 83 VAL C N 1
ATOM 3967 C CA . VAL C 1 85 ? 45.519 -6.418 61.655 1.00 24.68 83 VAL C CA 1
ATOM 3968 C C . VAL C 1 85 ? 45.280 -7.918 61.764 1.00 25.80 83 VAL C C 1
ATOM 3969 O O . VAL C 1 85 ? 46.055 -8.717 61.224 1.00 26.15 83 VAL C O 1
ATOM 3973 N N . THR C 1 86 ? 44.204 -8.303 62.447 1.00 24.46 84 THR C N 1
ATOM 3974 C CA . THR C 1 86 ? 43.911 -9.707 62.697 1.00 24.84 84 THR C CA 1
ATOM 3975 C C . THR C 1 86 ? 43.029 -10.279 61.590 1.00 25.49 84 THR C C 1
ATOM 3976 O O . THR C 1 86 ? 41.982 -9.713 61.265 1.00 25.18 84 THR C O 1
ATOM 3980 N N . LYS C 1 87 ? 43.456 -11.403 61.023 1.00 23.22 85 LYS C N 1
ATOM 3981 C CA . LYS C 1 87 ? 42.705 -12.082 59.979 1.00 25.61 85 LYS C CA 1
ATOM 3982 C C . LYS C 1 87 ? 41.785 -13.124 60.603 1.00 26.14 85 LYS C C 1
ATOM 3983 O O . LYS C 1 87 ? 42.209 -13.923 61.449 1.00 26.57 85 LYS C O 1
ATOM 3989 N N . ILE C 1 88 ? 40.523 -13.109 60.185 1.00 26.05 86 ILE C N 1
ATOM 3990 C CA . ILE C 1 88 ? 39.497 -13.966 60.758 1.00 24.32 86 ILE C CA 1
ATOM 3991 C C . ILE C 1 88 ? 38.706 -14.584 59.614 1.00 24.63 86 ILE C C 1
ATOM 3992 O O . ILE C 1 88 ? 38.181 -13.859 58.762 1.00 23.65 86 ILE C O 1
ATOM 3997 N N . PRO C 1 89 ? 38.621 -15.913 59.528 1.00 26.92 87 PRO C N 1
ATOM 3998 C CA . PRO C 1 89 ? 37.886 -16.539 58.425 1.00 24.00 87 PRO C CA 1
ATOM 3999 C C . PRO C 1 89 ? 36.418 -16.148 58.464 1.00 24.99 87 PRO C C 1
ATOM 4000 O O . PRO C 1 89 ? 35.813 -16.044 59.535 1.00 24.38 87 PRO C O 1
ATOM 4004 N N . VAL C 1 90 ? 35.842 -15.918 57.285 1.00 22.62 88 VAL C N 1
ATOM 4005 C CA . VAL C 1 90 ? 34.447 -15.485 57.206 1.00 24.11 88 VAL C CA 1
ATOM 4006 C C . VAL C 1 90 ? 33.591 -16.746 57.189 1.00 23.13 88 VAL C C 1
ATOM 4007 O O . VAL C 1 90 ? 33.265 -17.298 56.133 1.00 25.10 88 VAL C O 1
ATOM 4011 N N . ASN C 1 91 ? 33.245 -17.206 58.388 1.00 24.98 89 ASN C N 1
ATOM 4012 C CA . ASN C 1 91 ? 32.230 -18.227 58.638 1.00 26.12 89 ASN C CA 1
ATOM 4013 C C . ASN C 1 91 ? 31.407 -17.754 59.838 1.00 25.49 89 ASN C C 1
ATOM 4014 O O . ASN C 1 91 ? 31.576 -16.630 60.320 1.00 26.13 89 ASN C O 1
ATOM 4019 N N . ALA C 1 92 ? 30.517 -18.608 60.346 1.00 24.63 90 ALA C N 1
ATOM 4020 C CA . ALA C 1 92 ? 29.589 -18.149 61.382 1.00 26.88 90 ALA C CA 1
ATOM 4021 C C . ALA C 1 92 ? 30.335 -17.622 62.614 1.00 26.47 90 ALA C C 1
ATOM 4022 O O . ALA C 1 92 ? 30.088 -16.495 63.070 1.00 24.52 90 ALA C O 1
ATOM 4024 N N . GLN C 1 93 ? 31.249 -18.420 63.171 1.00 25.72 91 GLN C N 1
ATOM 4025 C CA . GLN C 1 93 ? 31.957 -17.979 64.373 1.00 27.10 91 GLN C CA 1
ATOM 4026 C C . GLN C 1 93 ? 32.830 -16.768 64.067 1.00 28.07 91 GLN C C 1
ATOM 4027 O O . GLN C 1 93 ? 32.919 -15.829 64.874 1.00 28.34 91 GLN C O 1
ATOM 4033 N N . GLY C 1 94 ? 33.458 -16.769 62.887 1.00 25.59 92 GLY C N 1
ATOM 4034 C CA . GLY C 1 94 ? 34.264 -15.635 62.470 1.00 25.67 92 GLY C CA 1
ATOM 4035 C C . GLY C 1 94 ? 33.480 -14.339 62.409 1.00 25.97 92 GLY C C 1
ATOM 4036 O O . GLY C 1 94 ? 33.994 -13.283 62.788 1.00 26.68 92 GLY C O 1
ATOM 4037 N N . LEU C 1 95 ? 32.222 -14.396 61.944 1.00 21.37 93 LEU C N 1
ATOM 4038 C CA . LEU C 1 95 ? 31.415 -13.175 61.899 1.00 24.13 93 LEU C CA 1
ATOM 4039 C C . LEU C 1 95 ? 31.047 -12.680 63.300 1.00 26.46 93 LEU C C 1
ATOM 4040 O O . LEU C 1 95 ? 30.931 -11.467 63.516 1.00 26.33 93 LEU C O 1
ATOM 4045 N N . ILE C 1 96 ? 30.842 -13.588 64.255 1.00 27.57 94 ILE C N 1
ATOM 4046 C CA . ILE C 1 96 ? 30.603 -13.167 65.636 1.00 27.39 94 ILE C CA 1
ATOM 4047 C C . ILE C 1 96 ? 31.798 -12.373 66.157 1.00 26.96 94 ILE C C 1
ATOM 4048 O O . ILE C 1 96 ? 31.648 -11.274 66.710 1.00 29.17 94 ILE C O 1
ATOM 4053 N N . ALA C 1 97 ? 33.000 -12.918 65.973 1.00 26.74 95 ALA C N 1
ATOM 4054 C CA . ALA C 1 97 ? 34.222 -12.245 66.409 1.00 26.79 95 ALA C CA 1
ATOM 4055 C C . ALA C 1 97 ? 34.387 -10.886 65.736 1.00 27.18 95 ALA C C 1
ATOM 4056 O O . ALA C 1 97 ? 34.701 -9.890 66.397 1.00 27.34 95 ALA C O 1
ATOM 4058 N N . ILE C 1 98 ? 34.171 -10.822 64.417 1.00 25.99 96 ILE C N 1
ATOM 4059 C CA . ILE C 1 98 ? 34.321 -9.551 63.714 1.00 26.26 96 ILE C CA 1
ATOM 4060 C C . ILE C 1 98 ? 33.351 -8.518 64.270 1.00 27.64 96 ILE C C 1
ATOM 4061 O O . ILE C 1 98 ? 33.718 -7.355 64.484 1.00 26.34 96 ILE C O 1
ATOM 4066 N N . LYS C 1 99 ? 32.106 -8.925 64.533 1.00 26.29 97 LYS C N 1
ATOM 4067 C CA . LYS C 1 99 ? 31.123 -7.967 65.025 1.00 29.44 97 LYS C CA 1
ATOM 4068 C C . LYS C 1 99 ? 31.567 -7.373 66.348 1.00 27.62 97 LYS C C 1
ATOM 4069 O O . LYS C 1 99 ? 31.484 -6.154 66.547 1.00 30.16 97 LYS C O 1
ATOM 4075 N N . GLU C 1 100 ? 32.070 -8.207 67.258 1.00 28.97 98 GLU C N 1
ATOM 4076 C CA . GLU C 1 100 ? 32.476 -7.672 68.552 1.00 30.26 98 GLU C CA 1
ATOM 4077 C C . GLU C 1 100 ? 33.726 -6.810 68.422 1.00 31.18 98 GLU C C 1
ATOM 4078 O O . GLU C 1 100 ? 33.824 -5.749 69.052 1.00 28.89 98 GLU C O 1
ATOM 4084 N N . LEU C 1 101 ? 34.696 -7.247 67.612 1.00 28.71 99 LEU C N 1
ATOM 4085 C CA . LEU C 1 101 ? 35.942 -6.488 67.504 1.00 30.56 99 LEU C CA 1
ATOM 4086 C C . LEU C 1 101 ? 35.703 -5.144 66.823 1.00 29.15 99 LEU C C 1
ATOM 4087 O O . LEU C 1 101 ? 36.333 -4.145 67.186 1.00 30.08 99 LEU C O 1
ATOM 4092 N N . THR C 1 102 ? 34.774 -5.103 65.865 1.00 26.37 100 THR C N 1
ATOM 4093 C CA . THR C 1 102 ? 34.385 -3.842 65.239 1.00 30.06 100 THR C CA 1
ATOM 4094 C C . THR C 1 102 ? 33.792 -2.872 66.259 1.00 30.83 100 THR C C 1
ATOM 4095 O O . THR C 1 102 ? 34.146 -1.687 66.277 1.00 29.97 100 THR C O 1
ATOM 4099 N N . GLN C 1 103 ? 32.886 -3.358 67.119 1.00 30.42 101 GLN C N 1
ATOM 4100 C CA . GLN C 1 103 ? 32.328 -2.501 68.171 1.00 33.05 101 GLN C CA 1
ATOM 4101 C C . GLN C 1 103 ? 33.426 -1.923 69.057 1.00 32.55 101 GLN C C 1
ATOM 4102 O O . GLN C 1 103 ? 33.291 -0.803 69.571 1.00 31.14 101 GLN C O 1
ATOM 4108 N N . GLN C 1 104 ? 34.516 -2.660 69.234 1.00 30.51 102 GLN C N 1
ATOM 4109 C CA . GLN C 1 104 ? 35.626 -2.253 70.078 1.00 32.67 102 GLN C CA 1
ATOM 4110 C C . GLN C 1 104 ? 36.688 -1.458 69.321 1.00 34.96 102 GLN C C 1
ATOM 4111 O O . GLN C 1 104 ? 37.744 -1.165 69.885 1.00 35.67 102 GLN C O 1
ATOM 4117 N N . GLY C 1 105 ? 36.440 -1.122 68.056 1.00 33.06 103 GLY C N 1
ATOM 4118 C CA . GLY C 1 105 ? 37.400 -0.357 67.288 1.00 31.59 103 GLY C CA 1
ATOM 4119 C C . GLY C 1 105 ? 38.669 -1.089 66.914 1.00 31.68 103 GLY C C 1
ATOM 4120 O O . GLY C 1 105 ? 39.679 -0.441 66.636 1.00 34.12 103 GLY C O 1
ATOM 4121 N N . ILE C 1 106 ? 38.656 -2.416 66.895 1.00 29.68 104 ILE C N 1
ATOM 4122 C CA . ILE C 1 106 ? 39.833 -3.215 66.563 1.00 30.92 104 ILE C CA 1
ATOM 4123 C C . ILE C 1 106 ? 39.749 -3.594 65.087 1.00 30.64 104 ILE C C 1
ATOM 4124 O O . ILE C 1 106 ? 38.745 -4.196 64.673 1.00 26.30 104 ILE C O 1
ATOM 4129 N N . PRO C 1 107 ? 40.762 -3.280 64.273 1.00 31.07 105 PRO C N 1
ATOM 4130 C CA . PRO C 1 107 ? 40.669 -3.566 62.833 1.00 29.77 105 PRO C CA 1
ATOM 4131 C C . PRO C 1 107 ? 40.858 -5.044 62.539 1.00 27.20 105 PRO C C 1
ATOM 4132 O O . PRO C 1 107 ? 41.697 -5.720 63.143 1.00 27.69 105 PRO C O 1
ATOM 4136 N N . THR C 1 108 ? 40.073 -5.543 61.591 1.00 25.10 106 THR C N 1
ATOM 4137 C CA . THR C 1 108 ? 40.119 -6.944 61.223 1.00 22.53 106 THR C CA 1
ATOM 4138 C C . THR C 1 108 ? 40.129 -7.080 59.710 1.00 26.11 106 THR C C 1
ATOM 4139 O O . THR C 1 108 ? 39.717 -6.183 58.967 1.00 25.97 106 THR C O 1
ATOM 4143 N N . LEU C 1 109 ? 40.585 -8.245 59.275 1.00 25.70 107 LEU C N 1
ATOM 4144 C CA . LEU C 1 109 ? 40.470 -8.675 57.898 1.00 22.29 107 LEU C CA 1
ATOM 4145 C C . LEU C 1 109 ? 39.628 -9.944 57.861 1.00 22.92 107 LEU C C 1
ATOM 4146 O O . LEU C 1 109 ? 39.898 -10.894 58.601 1.00 24.09 107 LEU C O 1
ATOM 4151 N N . GLY C 1 110 ? 38.623 -9.967 56.988 1.00 21.82 108 GLY C N 1
ATOM 4152 C CA . GLY C 1 110 ? 37.869 -11.191 56.781 1.00 22.77 108 GLY C CA 1
ATOM 4153 C C . GLY C 1 110 ? 38.511 -12.022 55.690 1.00 21.60 108 GLY C C 1
ATOM 4154 O O . GLY C 1 110 ? 38.587 -11.578 54.537 1.00 21.97 108 GLY C O 1
ATOM 4155 N N . THR C 1 111 ? 38.994 -13.217 56.030 1.00 21.01 109 THR C N 1
ATOM 4156 C CA . THR C 1 111 ? 39.782 -14.006 55.097 1.00 22.34 109 THR C CA 1
ATOM 4157 C C . THR C 1 111 ? 39.032 -15.273 54.671 1.00 21.71 109 THR C C 1
ATOM 4158 O O . THR C 1 111 ? 37.885 -15.519 55.061 1.00 23.39 109 THR C O 1
ATOM 4162 N N . ALA C 1 112 ? 39.691 -16.054 53.814 1.00 19.67 110 ALA C N 1
ATOM 4163 C CA . ALA C 1 112 ? 39.118 -17.271 53.218 1.00 21.42 110 ALA C CA 1
ATOM 4164 C C . ALA C 1 112 ? 37.781 -16.994 52.526 1.00 23.19 110 ALA C C 1
ATOM 4165 O O . ALA C 1 112 ? 36.821 -17.762 52.645 1.00 22.19 110 ALA C O 1
ATOM 4167 N N . VAL C 1 113 ? 37.726 -15.900 51.768 1.00 21.72 111 VAL C N 1
ATOM 4168 C CA . VAL C 1 113 ? 36.522 -15.509 51.049 1.00 18.82 111 VAL C CA 1
ATOM 4169 C C . VAL C 1 113 ? 36.520 -16.169 49.667 1.00 21.86 111 VAL C C 1
ATOM 4170 O O . VAL C 1 113 ? 37.454 -16.003 48.875 1.00 21.44 111 VAL C O 1
ATOM 4174 N N . TYR C 1 114 ? 35.477 -16.944 49.393 1.00 21.13 112 TYR C N 1
ATOM 4175 C CA . TYR C 1 114 ? 35.337 -17.663 48.140 1.00 22.90 112 TYR C CA 1
ATOM 4176 C C . TYR C 1 114 ? 34.170 -17.167 47.303 1.00 23.01 112 TYR C C 1
ATOM 4177 O O . TYR C 1 114 ? 33.999 -17.627 46.173 1.00 25.02 112 TYR C O 1
ATOM 4186 N N . GLY C 1 115 ? 33.371 -16.247 47.825 1.00 23.57 113 GLY C N 1
ATOM 4187 C CA . GLY C 1 115 ? 32.218 -15.744 47.106 1.00 24.05 113 GLY C CA 1
ATOM 4188 C C . GLY C 1 115 ? 31.977 -14.309 47.504 1.00 21.61 113 GLY C C 1
ATOM 4189 O O . GLY C 1 115 ? 32.366 -13.872 48.596 1.00 24.26 113 GLY C O 1
ATOM 4190 N N . ALA C 1 116 ? 31.326 -13.574 46.600 1.00 18.69 114 ALA C N 1
ATOM 4191 C CA . ALA C 1 116 ? 31.119 -12.145 46.821 1.00 21.74 114 ALA C CA 1
ATOM 4192 C C . ALA C 1 116 ? 30.157 -11.893 47.978 1.00 21.15 114 ALA C C 1
ATOM 4193 O O . ALA C 1 116 ? 30.358 -10.958 48.763 1.00 23.27 114 ALA C O 1
ATOM 4195 N N . GLY C 1 117 ? 29.100 -12.698 48.090 1.00 21.17 115 GLY C N 1
ATOM 4196 C CA . GLY C 1 117 ? 28.150 -12.492 49.173 1.00 20.55 115 GLY C CA 1
ATOM 4197 C C . GLY C 1 117 ? 28.789 -12.709 50.528 1.00 20.80 115 GLY C C 1
ATOM 4198 O O . GLY C 1 117 ? 28.618 -11.908 51.447 1.00 19.81 115 GLY C O 1
ATOM 4199 N N . GLN C 1 118 ? 29.554 -13.786 50.650 1.00 21.40 116 GLN C N 1
ATOM 4200 C CA . GLN C 1 118 ? 30.296 -14.076 51.871 1.00 21.96 116 GLN C CA 1
ATOM 4201 C C . GLN C 1 118 ? 31.202 -12.907 52.263 1.00 22.03 116 GLN C C 1
ATOM 4202 O O . GLN C 1 118 ? 31.165 -12.433 53.399 1.00 19.68 116 GLN C O 1
ATOM 4208 N N . GLY C 1 119 ? 32.001 -12.402 51.321 1.00 20.62 117 GLY C N 1
ATOM 4209 C CA . GLY C 1 119 ? 32.897 -11.304 51.655 1.00 21.72 117 GLY C CA 1
ATOM 4210 C C . GLY C 1 119 ? 32.149 -10.040 52.031 1.00 22.24 117 GLY C C 1
ATOM 4211 O O . GLY C 1 119 ? 32.544 -9.325 52.956 1.00 19.87 117 GLY C O 1
ATOM 4212 N N . PHE C 1 120 ? 31.039 -9.770 51.338 1.00 18.57 118 PHE C N 1
ATOM 4213 C CA . PHE C 1 120 ? 30.234 -8.591 51.625 1.00 19.98 118 PHE C CA 1
ATOM 4214 C C . PHE C 1 120 ? 29.674 -8.619 53.042 1.00 22.61 118 PHE C C 1
ATOM 4215 O O . PHE C 1 120 ? 29.564 -7.573 53.692 1.00 23.37 118 PHE C O 1
ATOM 4223 N N . LEU C 1 121 ? 29.297 -9.802 53.530 1.00 23.45 119 LEU C N 1
ATOM 4224 C CA . LEU C 1 121 ? 28.808 -9.910 54.905 1.00 21.50 119 LEU C CA 1
ATOM 4225 C C . LEU C 1 121 ? 29.891 -9.531 55.911 1.00 22.96 119 LEU C C 1
ATOM 4226 O O . LEU C 1 121 ? 29.604 -8.893 56.929 1.00 22.87 119 LEU C O 1
ATOM 4231 N N . ALA C 1 122 ? 31.147 -9.884 55.633 1.00 22.82 120 ALA C N 1
ATOM 4232 C CA . ALA C 1 122 ? 32.225 -9.494 56.542 1.00 22.00 120 ALA C CA 1
ATOM 4233 C C . ALA C 1 122 ? 32.428 -7.979 56.549 1.00 23.64 120 ALA C C 1
ATOM 4234 O O . ALA C 1 122 ? 32.655 -7.385 57.612 1.00 23.19 120 ALA C O 1
ATOM 4236 N N . ALA C 1 123 ? 32.345 -7.337 55.374 1.00 20.85 121 ALA C N 1
ATOM 4237 C CA . ALA C 1 123 ? 32.410 -5.882 55.318 1.00 24.69 121 ALA C CA 1
ATOM 4238 C C . ALA C 1 123 ? 31.242 -5.239 56.061 1.00 25.22 121 ALA C C 1
ATOM 4239 O O . ALA C 1 123 ? 31.424 -4.227 56.745 1.00 25.46 121 ALA C O 1
ATOM 4241 N N . LEU C 1 124 ? 30.032 -5.785 55.903 1.00 24.42 122 LEU C N 1
ATOM 4242 C CA . LEU C 1 124 ? 28.882 -5.264 56.645 1.00 25.26 122 LEU C CA 1
ATOM 4243 C C . LEU C 1 124 ? 29.055 -5.454 58.143 1.00 23.89 122 LEU C C 1
ATOM 4244 O O . LEU C 1 124 ? 28.577 -4.635 58.940 1.00 26.85 122 LEU C O 1
ATOM 4249 N N . ALA C 1 125 ? 29.695 -6.546 58.540 1.00 23.36 123 ALA C N 1
ATOM 4250 C CA . ALA C 1 125 ? 29.972 -6.788 59.943 1.00 25.87 123 ALA C CA 1
ATOM 4251 C C . ALA C 1 125 ? 31.034 -5.838 60.479 1.00 27.73 123 ALA C C 1
ATOM 4252 O O . ALA C 1 125 ? 31.133 -5.664 61.698 1.00 29.18 123 ALA C O 1
ATOM 4254 N N . GLY C 1 126 ? 31.816 -5.206 59.608 1.00 25.38 124 GLY C N 1
ATOM 4255 C CA . GLY C 1 126 ? 32.792 -4.214 60.050 1.00 26.71 124 GLY C CA 1
ATOM 4256 C C . GLY C 1 126 ? 34.244 -4.508 59.711 1.00 24.64 124 GLY C C 1
ATOM 4257 O O . GLY C 1 126 ? 35.114 -3.695 60.064 1.00 26.02 124 GLY C O 1
ATOM 4258 N N . ALA C 1 127 ? 34.561 -5.622 59.050 1.00 21.02 125 ALA C N 1
ATOM 4259 C CA . ALA C 1 127 ? 35.947 -5.896 58.676 1.00 22.09 125 ALA C CA 1
ATOM 4260 C C . ALA C 1 127 ? 36.439 -4.856 57.676 1.00 24.70 125 ALA C C 1
ATOM 4261 O O . ALA C 1 127 ? 35.788 -4.598 56.657 1.00 24.62 125 ALA C O 1
ATOM 4263 N N . LYS C 1 128 ? 37.588 -4.247 57.972 1.00 24.69 126 LYS C N 1
ATOM 4264 C CA . LYS C 1 128 ? 38.113 -3.213 57.086 1.00 22.79 126 LYS C CA 1
ATOM 4265 C C . LYS C 1 128 ? 38.622 -3.809 55.775 1.00 25.61 126 LYS C C 1
ATOM 4266 O O . LYS C 1 128 ? 38.410 -3.232 54.701 1.00 25.95 126 LYS C O 1
ATOM 4272 N N . TYR C 1 129 ? 39.290 -4.959 55.846 1.00 23.38 127 TYR C N 1
ATOM 4273 C CA . TYR C 1 129 ? 39.808 -5.658 54.678 1.00 22.37 127 TYR C CA 1
ATOM 4274 C C . TYR C 1 129 ? 39.010 -6.938 54.423 1.00 23.85 127 TYR C C 1
ATOM 4275 O O . TYR C 1 129 ? 38.657 -7.660 55.363 1.00 22.54 127 TYR C O 1
ATOM 4284 N N . ILE C 1 130 ? 38.762 -7.232 53.147 1.00 21.49 128 ILE C N 1
ATOM 4285 C CA . ILE C 1 130 ? 38.139 -8.481 52.719 1.00 20.93 128 ILE C CA 1
ATOM 4286 C C . ILE C 1 130 ? 39.108 -9.172 51.764 1.00 23.30 128 ILE C C 1
ATOM 4287 O O . ILE C 1 130 ? 39.476 -8.596 50.729 1.00 20.18 128 ILE C O 1
ATOM 4292 N N . ALA C 1 131 ? 39.510 -10.408 52.100 1.00 22.56 129 ALA C N 1
ATOM 4293 C CA . ALA C 1 131 ? 40.512 -11.120 51.311 1.00 19.73 129 ALA C CA 1
ATOM 4294 C C . ALA C 1 131 ? 39.916 -12.324 50.581 1.00 21.21 129 ALA C C 1
ATOM 4295 O O . ALA C 1 131 ? 39.805 -13.411 51.172 1.00 19.02 129 ALA C O 1
ATOM 4297 N N . PRO C 1 132 ? 39.532 -12.192 49.304 1.00 20.90 130 PRO C N 1
ATOM 4298 C CA . PRO C 1 132 ? 39.189 -13.380 48.511 1.00 17.91 130 PRO C CA 1
ATOM 4299 C C . PRO C 1 132 ? 40.434 -14.216 48.233 1.00 22.78 130 PRO C C 1
ATOM 4300 O O . PRO C 1 132 ? 41.548 -13.696 48.115 1.00 19.85 130 PRO C O 1
ATOM 4304 N N . TYR C 1 133 ? 40.241 -15.535 48.152 1.00 21.98 131 TYR C N 1
ATOM 4305 C CA . TYR C 1 133 ? 41.335 -16.432 47.786 1.00 20.46 131 TYR C CA 1
ATOM 4306 C C . TYR C 1 133 ? 41.262 -16.640 46.275 1.00 19.91 131 TYR C C 1
ATOM 4307 O O . TYR C 1 133 ? 40.720 -17.626 45.769 1.00 20.92 131 TYR C O 1
ATOM 4316 N N . VAL C 1 134 ? 41.837 -15.669 45.552 1.00 20.37 132 VAL C N 1
ATOM 4317 C CA . VAL C 1 134 ? 41.667 -15.570 44.104 1.00 20.27 132 VAL C CA 1
ATOM 4318 C C . VAL C 1 134 ? 42.036 -16.888 43.427 1.00 20.25 132 VAL C C 1
ATOM 4319 O O . VAL C 1 134 ? 41.231 -17.483 42.704 1.00 17.79 132 VAL C O 1
ATOM 4323 N N . ASN C 1 135 ? 43.255 -17.378 43.673 1.00 20.61 133 ASN C N 1
ATOM 4324 C CA . ASN C 1 135 ? 43.688 -18.579 42.969 1.00 22.60 133 ASN C CA 1
ATOM 4325 C C . ASN C 1 135 ? 42.903 -19.812 43.394 1.00 21.36 133 ASN C C 1
ATOM 4326 O O . ASN C 1 135 ? 42.685 -20.701 42.571 1.00 22.86 133 ASN C O 1
ATOM 4331 N N . ARG C 1 136 ? 42.472 -19.894 44.656 1.00 23.00 134 ARG C N 1
ATOM 4332 C CA . ARG C 1 136 ? 41.684 -21.055 45.069 1.00 23.46 134 ARG C CA 1
ATOM 4333 C C . ARG C 1 136 ? 40.297 -21.053 44.420 1.00 21.40 134 ARG C C 1
ATOM 4334 O O . ARG C 1 136 ? 39.727 -22.120 44.175 1.00 21.10 134 ARG C O 1
ATOM 4342 N N . ILE C 1 137 ? 39.738 -19.878 44.141 1.00 19.75 135 ILE C N 1
ATOM 4343 C CA . ILE C 1 137 ? 38.489 -19.815 43.386 1.00 19.71 135 ILE C CA 1
ATOM 4344 C C . ILE C 1 137 ? 38.680 -20.409 41.988 1.00 21.92 135 ILE C C 1
ATOM 4345 O O . ILE C 1 137 ? 37.876 -21.230 41.535 1.00 23.03 135 ILE C O 1
ATOM 4350 N N . ASP C 1 138 ? 39.769 -20.030 41.304 1.00 21.21 136 ASP C N 1
ATOM 4351 C CA . ASP C 1 138 ? 40.101 -20.629 40.008 1.00 22.53 136 ASP C CA 1
ATOM 4352 C C . ASP C 1 138 ? 40.403 -22.123 40.140 1.00 24.29 136 ASP C C 1
ATOM 4353 O O . ASP C 1 138 ? 40.081 -22.908 39.247 1.00 24.58 136 ASP C O 1
ATOM 4358 N N . ALA C 1 139 ? 41.032 -22.535 41.243 1.00 22.12 137 ALA C N 1
ATOM 4359 C CA . ALA C 1 139 ? 41.439 -23.927 41.379 1.00 25.55 137 ALA C CA 1
ATOM 4360 C C . ALA C 1 139 ? 40.251 -24.867 41.555 1.00 25.83 137 ALA C C 1
ATOM 4361 O O . ALA C 1 139 ? 40.380 -26.059 41.268 1.00 27.43 137 ALA C O 1
ATOM 4363 N N . GLN C 1 140 ? 39.102 -24.356 41.993 1.00 24.08 138 GLN C N 1
ATOM 4364 C CA . GLN C 1 140 ? 37.900 -25.150 42.228 1.00 25.85 138 GLN C CA 1
ATOM 4365 C C . GLN C 1 140 ? 36.814 -24.869 41.192 1.00 27.33 138 GLN C C 1
ATOM 4366 O O . GLN C 1 140 ? 35.639 -24.686 41.528 1.00 30.69 138 GLN C O 1
ATOM 4372 N N . GLY C 1 141 ? 37.204 -24.797 39.920 1.00 26.91 139 GLY C N 1
ATOM 4373 C CA . GLY C 1 141 ? 36.252 -24.689 38.831 1.00 25.93 139 GLY C CA 1
ATOM 4374 C C . GLY C 1 141 ? 35.475 -23.398 38.744 1.00 25.27 139 GLY C C 1
ATOM 4375 O O . GLY C 1 141 ? 34.508 -23.326 37.977 1.00 28.38 139 GLY C O 1
ATOM 4376 N N . GLY C 1 142 ? 35.852 -22.370 39.490 1.00 23.91 140 GLY C N 1
ATOM 4377 C CA . GLY C 1 142 ? 35.172 -21.092 39.440 1.00 24.48 140 GLY C CA 1
ATOM 4378 C C . GLY C 1 142 ? 35.858 -20.118 38.501 1.00 24.00 140 GLY C C 1
ATOM 4379 O O . GLY C 1 142 ? 36.668 -20.496 37.650 1.00 23.25 140 GLY C O 1
ATOM 4380 N N . ASN C 1 143 ? 35.543 -18.836 38.675 1.00 23.60 141 ASN C N 1
ATOM 4381 C CA . ASN C 1 143 ? 36.108 -17.771 37.843 1.00 24.00 141 ASN C CA 1
ATOM 4382 C C . ASN C 1 143 ? 36.448 -16.606 38.771 1.00 23.30 141 ASN C C 1
ATOM 4383 O O . ASN C 1 143 ? 35.567 -15.816 39.118 1.00 22.43 141 ASN C O 1
ATOM 4388 N N . SER C 1 144 ? 37.729 -16.511 39.159 1.00 22.79 142 SER C N 1
ATOM 4389 C CA . SER C 1 144 ? 38.150 -15.556 40.182 1.00 22.39 142 SER C CA 1
ATOM 4390 C C . SER C 1 144 ? 37.952 -14.123 39.721 1.00 21.99 142 SER C C 1
ATOM 4391 O O . SER C 1 144 ? 37.574 -13.255 40.518 1.00 23.07 142 SER C O 1
ATOM 4394 N N . LYS C 1 145 ? 38.180 -13.861 38.433 1.00 22.50 143 LYS C N 1
ATOM 4395 C CA . LYS C 1 145 ? 37.981 -12.514 37.907 1.00 24.26 143 LYS C CA 1
ATOM 4396 C C . LYS C 1 145 ? 36.532 -12.055 38.079 1.00 22.36 143 LYS C C 1
ATOM 4397 O O . LYS C 1 145 ? 36.283 -10.926 38.515 1.00 22.69 143 LYS C O 1
ATOM 4403 N N . ASP C 1 146 ? 35.559 -12.908 37.722 1.00 22.59 144 ASP C N 1
ATOM 4404 C CA . ASP C 1 146 ? 34.152 -12.553 37.946 1.00 20.77 144 ASP C CA 1
ATOM 4405 C C . ASP C 1 146 ? 33.862 -12.322 39.423 1.00 20.73 144 ASP C C 1
ATOM 4406 O O . ASP C 1 146 ? 33.153 -11.379 39.781 1.00 21.63 144 ASP C O 1
ATOM 4411 N N . THR C 1 147 ? 34.368 -13.199 40.299 1.00 21.86 145 THR C N 1
ATOM 4412 C CA . THR C 1 147 ? 34.062 -13.059 41.718 1.00 20.19 145 THR C CA 1
ATOM 4413 C C . THR C 1 147 ? 34.659 -11.779 42.288 1.00 21.48 145 THR C C 1
ATOM 4414 O O . THR C 1 147 ? 33.983 -11.049 43.018 1.00 20.08 145 THR C O 1
ATOM 4418 N N . VAL C 1 148 ? 35.917 -11.473 41.954 1.00 22.97 146 VAL C N 1
ATOM 4419 C CA . VAL C 1 148 ? 36.538 -10.255 42.484 1.00 20.14 146 VAL C CA 1
ATOM 4420 C C . VAL C 1 148 ? 35.805 -9.011 41.978 1.00 22.87 146 VAL C C 1
ATOM 4421 O O . VAL C 1 148 ? 35.612 -8.040 42.726 1.00 20.33 146 VAL C O 1
ATOM 4425 N N . LEU C 1 149 ? 35.353 -9.031 40.712 1.00 20.74 147 LEU C N 1
ATOM 4426 C CA . LEU C 1 149 ? 34.592 -7.900 40.177 1.00 22.27 147 LEU C CA 1
ATOM 4427 C C . LEU C 1 149 ? 33.281 -7.705 40.937 1.00 21.50 147 LEU C C 1
ATOM 4428 O O . LEU C 1 149 ? 32.907 -6.572 41.257 1.00 20.16 147 LEU C O 1
ATOM 4433 N N . GLU C 1 150 ? 32.567 -8.797 41.222 1.00 19.55 148 GLU C N 1
ATOM 4434 C CA . GLU C 1 150 ? 31.342 -8.688 42.011 1.00 21.96 148 GLU C CA 1
ATOM 4435 C C . GLU C 1 150 ? 31.624 -8.183 43.422 1.00 19.15 148 GLU C C 1
ATOM 4436 O O . GLU C 1 150 ? 30.892 -7.329 43.936 1.00 19.49 148 GLU C O 1
ATOM 4442 N N . LEU C 1 151 ? 32.684 -8.690 44.065 1.00 20.54 149 LEU C N 1
ATOM 4443 C CA . LEU C 1 151 ? 33.015 -8.251 45.424 1.00 20.70 149 LEU C CA 1
ATOM 4444 C C . LEU C 1 151 ? 33.358 -6.766 45.468 1.00 20.62 149 LEU C C 1
ATOM 4445 O O . LEU C 1 151 ? 32.833 -6.018 46.304 1.00 17.33 149 LEU C O 1
ATOM 4450 N N . GLN C 1 152 ? 34.251 -6.319 44.577 1.00 21.39 150 GLN C N 1
ATOM 4451 C CA . GLN C 1 152 ? 34.613 -4.902 44.550 1.00 22.54 150 GLN C CA 1
ATOM 4452 C C . GLN C 1 152 ? 33.394 -4.026 44.269 1.00 21.57 150 GLN C C 1
ATOM 4453 O O . GLN C 1 152 ? 33.233 -2.959 44.867 1.00 22.23 150 GLN C O 1
ATOM 4459 N N . LYS C 1 153 ? 32.519 -4.470 43.367 1.00 20.76 151 LYS C N 1
ATOM 4460 C CA . LYS C 1 153 ? 31.321 -3.695 43.062 1.00 23.41 151 LYS C CA 1
ATOM 4461 C C . LYS C 1 153 ? 30.427 -3.538 44.300 1.00 21.43 151 LYS C C 1
ATOM 4462 O O . LYS C 1 153 ? 29.918 -2.444 44.574 1.00 23.41 151 LYS C O 1
ATOM 4468 N N . LEU C 1 154 ? 30.243 -4.614 45.064 1.00 19.76 152 LEU C N 1
ATOM 4469 C CA . LEU C 1 154 ? 29.446 -4.535 46.293 1.00 21.85 152 LEU C CA 1
ATOM 4470 C C . LEU C 1 154 ? 30.020 -3.522 47.269 1.00 22.77 152 LEU C C 1
ATOM 4471 O O . LEU C 1 154 ? 29.270 -2.748 47.885 1.00 23.91 152 LEU C O 1
ATOM 4476 N N . LEU C 1 155 ? 31.349 -3.506 47.426 1.00 21.01 153 LEU C N 1
ATOM 4477 C CA . LEU C 1 155 ? 31.957 -2.553 48.353 1.00 23.55 153 LEU C CA 1
ATOM 4478 C C . LEU C 1 155 ? 31.825 -1.119 47.837 1.00 24.87 153 LEU C C 1
ATOM 4479 O O . LEU C 1 155 ? 31.544 -0.198 48.615 1.00 25.09 153 LEU C O 1
ATOM 4484 N N . ASP C 1 156 ? 32.028 -0.908 46.533 1.00 23.19 154 ASP C N 1
ATOM 4485 C CA . ASP C 1 156 ? 31.858 0.435 45.971 1.00 24.13 154 ASP C CA 1
ATOM 4486 C C . ASP C 1 156 ? 30.417 0.919 46.112 1.00 25.17 154 ASP C C 1
ATOM 4487 O O . ASP C 1 156 ? 30.178 2.098 46.385 1.00 26.04 154 ASP C O 1
ATOM 4492 N N . LEU C 1 157 ? 29.441 0.018 45.949 1.00 24.47 155 LEU C N 1
ATOM 4493 C CA . LEU C 1 157 ? 28.037 0.409 46.090 1.00 25.65 155 LEU C CA 1
ATOM 4494 C C . LEU C 1 157 ? 27.656 0.667 47.545 1.00 26.74 155 LEU C C 1
ATOM 4495 O O . LEU C 1 157 ? 26.943 1.632 47.840 1.00 27.60 155 LEU C O 1
ATOM 4500 N N . HIS C 1 158 ? 28.109 -0.182 48.465 1.00 24.71 156 HIS C N 1
ATOM 4501 C CA . HIS C 1 158 ? 27.464 -0.288 49.766 1.00 27.10 156 HIS C CA 1
ATOM 4502 C C . HIS C 1 158 ? 28.385 -0.145 50.974 1.00 30.52 156 HIS C C 1
ATOM 4503 O O . HIS C 1 158 ? 27.874 0.146 52.061 1.00 28.63 156 HIS C O 1
ATOM 4510 N N . CYS C 1 159 ? 29.697 -0.359 50.844 1.00 26.80 157 CYS C N 1
ATOM 4511 C CA . CYS C 1 159 ? 30.614 -0.380 51.991 1.00 31.88 157 CYS C CA 1
ATOM 4512 C C . CYS C 1 159 ? 31.889 0.378 51.672 1.00 33.30 157 CYS C C 1
ATOM 4513 O O . CYS C 1 159 ? 32.975 -0.208 51.592 1.00 31.64 157 CYS C O 1
ATOM 4516 N N . PRO C 1 160 ? 31.804 1.701 51.525 1.00 36.92 158 PRO C N 1
ATOM 4517 C CA . PRO C 1 160 ? 32.987 2.469 51.112 1.00 42.49 158 PRO C CA 1
ATOM 4518 C C . PRO C 1 160 ? 34.080 2.562 52.182 1.00 43.32 158 PRO C C 1
ATOM 4519 O O . PRO C 1 160 ? 35.161 3.085 51.889 1.00 43.20 158 PRO C O 1
ATOM 4523 N N . GLN C 1 161 ? 33.851 2.083 53.399 1.00 38.26 159 GLN C N 1
ATOM 4524 C CA . GLN C 1 161 ? 34.913 2.062 54.398 1.00 42.01 159 GLN C CA 1
ATOM 4525 C C . GLN C 1 161 ? 35.723 0.773 54.376 1.00 36.33 159 GLN C C 1
ATOM 4526 O O . GLN C 1 161 ? 36.716 0.670 55.101 1.00 34.94 159 GLN C O 1
ATOM 4532 N N . SER C 1 162 ? 35.312 -0.216 53.595 1.00 30.77 160 SER C N 1
ATOM 4533 C CA . SER C 1 162 ? 36.060 -1.449 53.461 1.00 30.04 160 SER C CA 1
ATOM 4534 C C . SER C 1 162 ? 36.749 -1.473 52.110 1.00 29.37 160 SER C C 1
ATOM 4535 O O . SER C 1 162 ? 36.379 -0.753 51.181 1.00 27.44 160 SER C O 1
ATOM 4538 N N . LEU C 1 163 ? 37.750 -2.333 52.010 1.00 23.32 161 LEU C N 1
ATOM 4539 C CA . LEU C 1 163 ? 38.434 -2.538 50.755 1.00 24.43 161 LEU C CA 1
ATOM 4540 C C . LEU C 1 163 ? 38.755 -4.015 50.631 1.00 25.57 161 LEU C C 1
ATOM 4541 O O . LEU C 1 163 ? 38.747 -4.768 51.613 1.00 23.97 161 LEU C O 1
ATOM 4546 N N . VAL C 1 164 ? 38.988 -4.417 49.393 1.00 21.18 162 VAL C N 1
ATOM 4547 C CA . VAL C 1 164 ? 39.425 -5.767 49.084 1.00 23.11 162 VAL C CA 1
ATOM 4548 C C . VAL C 1 164 ? 40.940 -5.823 49.233 1.00 22.57 162 VAL C C 1
ATOM 4549 O O . VAL C 1 164 ? 41.659 -4.956 48.723 1.00 24.96 162 VAL C O 1
ATOM 4553 N N . LEU C 1 165 ? 41.432 -6.821 49.948 1.00 24.79 163 LEU C N 1
ATOM 4554 C CA . LEU C 1 165 ? 42.855 -7.161 49.928 1.00 20.67 163 LEU C CA 1
ATOM 4555 C C . LEU C 1 165 ? 42.946 -8.483 49.171 1.00 22.31 163 LEU C C 1
ATOM 4556 O O . LEU C 1 165 ? 42.743 -9.554 49.752 1.00 24.80 163 LEU C O 1
ATOM 4561 N N . ALA C 1 166 ? 43.232 -8.411 47.871 1.00 18.61 164 ALA C N 1
ATOM 4562 C CA . ALA C 1 166 ? 43.239 -9.616 47.046 1.00 21.33 164 ALA C CA 1
ATOM 4563 C C . ALA C 1 166 ? 44.445 -10.486 47.379 1.00 20.56 164 ALA C C 1
ATOM 4564 O O . ALA C 1 166 ? 45.561 -9.994 47.523 1.00 20.02 164 ALA C O 1
ATOM 4566 N N . ALA C 1 167 ? 44.224 -11.792 47.492 1.00 22.83 165 ALA C N 1
ATOM 4567 C CA . ALA C 1 167 ? 45.278 -12.685 47.951 1.00 19.98 165 ALA C CA 1
ATOM 4568 C C . ALA C 1 167 ? 45.171 -14.009 47.217 1.00 19.12 165 ALA C C 1
ATOM 4569 O O . ALA C 1 167 ? 44.144 -14.315 46.609 1.00 19.71 165 ALA C O 1
ATOM 4571 N N . SER C 1 168 ? 46.239 -14.810 47.323 1.00 20.03 166 SER C N 1
ATOM 4572 C CA . SER C 1 168 ? 46.311 -16.159 46.753 1.00 21.59 166 SER C CA 1
ATOM 4573 C C . SER C 1 168 ? 46.465 -16.087 45.234 1.00 23.69 166 SER C C 1
ATOM 4574 O O . SER C 1 168 ? 45.465 -15.954 44.512 1.00 22.00 166 SER C O 1
ATOM 4577 N N . PHE C 1 169 ? 47.712 -16.177 44.743 1.00 22.85 167 PHE C N 1
ATOM 4578 C CA . PHE C 1 169 ? 48.021 -15.942 43.338 1.00 21.89 167 PHE C CA 1
ATOM 4579 C C . PHE C 1 169 ? 49.030 -16.956 42.816 1.00 24.09 167 PHE C C 1
ATOM 4580 O O . PHE C 1 169 ? 50.031 -17.248 43.474 1.00 22.36 167 PHE C O 1
ATOM 4588 N N . ARG C 1 170 ? 48.764 -17.462 41.609 1.00 23.02 168 ARG C N 1
ATOM 4589 C CA . ARG C 1 170 ? 49.734 -18.228 40.840 1.00 26.05 168 ARG C CA 1
ATOM 4590 C C . ARG C 1 170 ? 50.277 -17.494 39.616 1.00 23.68 168 ARG C C 1
ATOM 4591 O O . ARG C 1 170 ? 51.311 -17.905 39.083 1.00 26.66 168 ARG C O 1
ATOM 4599 N N . THR C 1 171 ? 49.594 -16.466 39.124 1.00 23.05 169 THR C N 1
ATOM 4600 C CA . THR C 1 171 ? 50.036 -15.766 37.927 1.00 24.79 169 THR C CA 1
ATOM 4601 C C . THR C 1 171 ? 49.906 -14.262 38.133 1.00 21.60 169 THR C C 1
ATOM 4602 O O . THR C 1 171 ? 49.002 -13.802 38.844 1.00 21.90 169 THR C O 1
ATOM 4606 N N . PRO C 1 172 ? 50.777 -13.471 37.502 1.00 25.10 170 PRO C N 1
ATOM 4607 C CA . PRO C 1 172 ? 50.577 -12.015 37.501 1.00 22.75 170 PRO C CA 1
ATOM 4608 C C . PRO C 1 172 ? 49.286 -11.586 36.837 1.00 19.71 170 PRO C C 1
ATOM 4609 O O . PRO C 1 172 ? 48.795 -10.490 37.134 1.00 22.61 170 PRO C O 1
ATOM 4613 N N . ARG C 1 173 ? 48.742 -12.391 35.920 1.00 20.34 171 ARG C N 1
ATOM 4614 C CA . ARG C 1 173 ? 47.473 -12.056 35.282 1.00 19.72 171 ARG C CA 1
ATOM 4615 C C . ARG C 1 173 ? 46.338 -12.026 36.302 1.00 20.75 171 ARG C C 1
ATOM 4616 O O . ARG C 1 173 ? 45.459 -11.156 36.245 1.00 22.03 171 ARG C O 1
ATOM 4624 N N . GLN C 1 174 ? 46.331 -12.971 37.241 1.00 20.82 172 GLN C N 1
ATOM 4625 C CA . GLN C 1 174 ? 45.335 -12.929 38.309 1.00 21.60 172 GLN C CA 1
ATOM 4626 C C . GLN C 1 174 ? 45.450 -11.634 39.105 1.00 19.93 172 GLN C C 1
ATOM 4627 O O . GLN C 1 174 ? 44.455 -10.922 39.312 1.00 22.31 172 GLN C O 1
ATOM 4633 N N . ALA C 1 175 ? 46.662 -11.313 39.560 1.00 21.36 173 ALA C N 1
ATOM 4634 C CA . ALA C 1 175 ? 46.856 -10.119 40.378 1.00 20.23 173 ALA C CA 1
ATOM 4635 C C . ALA C 1 175 ? 46.505 -8.860 39.600 1.00 22.03 173 ALA C C 1
ATOM 4636 O O . ALA C 1 175 ? 45.894 -7.933 40.148 1.00 21.06 173 ALA C O 1
ATOM 4638 N N . LEU C 1 176 ? 46.917 -8.799 38.330 1.00 19.56 174 LEU C N 1
ATOM 4639 C CA . LEU C 1 176 ? 46.649 -7.616 37.517 1.00 22.46 174 LEU C CA 1
ATOM 4640 C C . LEU C 1 176 ? 45.146 -7.398 37.349 1.00 22.10 174 LEU C C 1
ATOM 4641 O O . LEU C 1 176 ? 44.657 -6.270 37.480 1.00 22.36 174 LEU C O 1
ATOM 4646 N N . ASP C 1 177 ? 44.400 -8.469 37.066 1.00 19.70 175 ASP C N 1
ATOM 4647 C CA . ASP C 1 177 ? 42.951 -8.342 36.961 1.00 22.32 175 ASP C CA 1
ATOM 4648 C C . ASP C 1 177 ? 42.333 -7.820 38.267 1.00 21.97 175 ASP C C 1
ATOM 4649 O O . ASP C 1 177 ? 41.358 -7.065 38.233 1.00 22.32 175 ASP C O 1
ATOM 4654 N N . CYS C 1 178 ? 42.908 -8.168 39.420 1.00 22.25 176 CYS C N 1
ATOM 4655 C CA . CYS C 1 178 ? 42.368 -7.669 40.686 1.00 22.16 176 CYS C CA 1
ATOM 4656 C C . CYS C 1 178 ? 42.501 -6.156 40.802 1.00 20.89 176 CYS C C 1
ATOM 4657 O O . CYS C 1 178 ? 41.551 -5.473 41.194 1.00 20.23 176 CYS C O 1
ATOM 4660 N N . ILE C 1 179 ? 43.675 -5.611 40.489 1.00 19.35 177 ILE C N 1
ATOM 4661 C CA . ILE C 1 179 ? 43.812 -4.166 40.642 1.00 21.67 177 ILE C CA 1
ATOM 4662 C C . ILE C 1 179 ? 43.081 -3.435 39.517 1.00 21.96 177 ILE C C 1
ATOM 4663 O O . ILE C 1 179 ? 42.634 -2.299 39.707 1.00 22.17 177 ILE C O 1
ATOM 4668 N N . LEU C 1 180 ? 42.913 -4.082 38.358 1.00 20.44 178 LEU C N 1
ATOM 4669 C CA . LEU C 1 180 ? 42.053 -3.539 37.312 1.00 23.16 178 LEU C CA 1
ATOM 4670 C C . LEU C 1 180 ? 40.590 -3.518 37.731 1.00 24.73 178 LEU C C 1
ATOM 4671 O O . LEU C 1 180 ? 39.851 -2.614 37.332 1.00 21.90 178 LEU C O 1
ATOM 4676 N N . ALA C 1 181 ? 40.147 -4.506 38.513 1.00 21.79 179 ALA C N 1
ATOM 4677 C CA . ALA C 1 181 ? 38.785 -4.477 39.033 1.00 22.72 179 ALA C CA 1
ATOM 4678 C C . ALA C 1 181 ? 38.598 -3.382 40.073 1.00 23.53 179 ALA C C 1
ATOM 4679 O O . ALA C 1 181 ? 37.464 -3.072 40.442 1.00 22.47 179 ALA C O 1
ATOM 4681 N N . GLY C 1 182 ? 39.681 -2.789 40.550 1.00 22.49 180 GLY C N 1
ATOM 4682 C CA . GLY C 1 182 ? 39.598 -1.704 41.499 1.00 23.44 180 GLY C CA 1
ATOM 4683 C C . GLY C 1 182 ? 40.013 -2.054 42.906 1.00 21.82 180 GLY C C 1
ATOM 4684 O O . GLY C 1 182 ? 39.846 -1.218 43.799 1.00 22.58 180 GLY C O 1
ATOM 4685 N N . CYS C 1 183 ? 40.538 -3.259 43.134 1.00 20.86 181 CYS C N 1
ATOM 4686 C CA . CYS C 1 183 ? 40.977 -3.647 44.468 1.00 20.80 181 CYS C CA 1
ATOM 4687 C C . CYS C 1 183 ? 42.038 -2.684 44.966 1.00 23.76 181 CYS C C 1
ATOM 4688 O O . CYS C 1 183 ? 43.034 -2.434 44.281 1.00 21.60 181 CYS C O 1
ATOM 4691 N N . LYS C 1 184 ? 41.819 -2.148 46.168 1.00 22.51 182 LYS C N 1
ATOM 4692 C CA . LYS C 1 184 ? 42.695 -1.115 46.695 1.00 26.53 182 LYS C CA 1
ATOM 4693 C C . LYS C 1 184 ? 43.888 -1.664 47.461 1.00 25.67 182 LYS C C 1
ATOM 4694 O O . LYS C 1 184 ? 44.762 -0.885 47.854 1.00 25.91 182 LYS C O 1
ATOM 4700 N N . SER C 1 185 ? 43.957 -2.976 47.678 1.00 24.01 183 SER C N 1
ATOM 4701 C CA . SER C 1 185 ? 45.152 -3.560 48.269 1.00 23.39 183 SER C CA 1
ATOM 4702 C C . SER C 1 185 ? 45.308 -4.977 47.734 1.00 23.97 183 SER C C 1
ATOM 4703 O O . SER C 1 185 ? 44.350 -5.594 47.259 1.00 23.27 183 SER C O 1
ATOM 4706 N N . ILE C 1 186 ? 46.534 -5.487 47.816 1.00 23.23 184 ILE C N 1
ATOM 4707 C CA . ILE C 1 186 ? 46.847 -6.798 47.264 1.00 21.19 184 ILE C CA 1
ATOM 4708 C C . ILE C 1 186 ? 48.091 -7.311 47.967 1.00 22.12 184 ILE C C 1
ATOM 4709 O O . ILE C 1 186 ? 48.938 -6.529 48.403 1.00 22.04 184 ILE C O 1
ATOM 4714 N N . THR C 1 187 ? 48.190 -8.631 48.115 1.00 21.07 185 THR C N 1
ATOM 4715 C CA . THR C 1 187 ? 49.372 -9.218 48.732 1.00 23.01 185 THR C CA 1
ATOM 4716 C C . THR C 1 187 ? 49.904 -10.318 47.825 1.00 21.69 185 THR C C 1
ATOM 4717 O O . THR C 1 187 ? 49.159 -11.213 47.406 1.00 20.44 185 THR C O 1
ATOM 4721 N N . LEU C 1 188 ? 51.150 -10.224 47.497 1.00 21.44 186 LEU C N 1
ATOM 4722 C CA . LEU C 1 188 ? 51.695 -11.090 46.456 1.00 23.07 186 LEU C CA 1
ATOM 4723 C C . LEU C 1 188 ? 52.656 -12.108 47.042 1.00 25.02 186 LEU C C 1
ATOM 4724 O O . LEU C 1 188 ? 53.463 -11.755 47.900 1.00 22.98 186 LEU C O 1
ATOM 4729 N N . PRO C 1 189 ? 52.612 -13.358 46.590 1.00 25.27 187 PRO C N 1
ATOM 4730 C CA . PRO C 1 189 ? 53.702 -14.289 46.903 1.00 24.52 187 PRO C CA 1
ATOM 4731 C C . PRO C 1 189 ? 54.969 -13.855 46.180 1.00 25.68 187 PRO C C 1
ATOM 4732 O O . PRO C 1 189 ? 54.933 -13.060 45.238 1.00 21.72 187 PRO C O 1
ATOM 4736 N N . VAL C 1 190 ? 56.105 -14.391 46.643 1.00 25.24 188 VAL C N 1
ATOM 4737 C CA . VAL C 1 190 ? 57.401 -13.943 46.133 1.00 27.43 188 VAL C CA 1
ATOM 4738 C C . VAL C 1 190 ? 57.511 -14.187 44.626 1.00 28.13 188 VAL C C 1
ATOM 4739 O O . VAL C 1 190 ? 57.959 -13.315 43.870 1.00 29.16 188 VAL C O 1
ATOM 4743 N N . ASP C 1 191 ? 57.115 -15.373 44.161 1.00 26.96 189 ASP C N 1
ATOM 4744 C CA . ASP C 1 191 ? 57.340 -15.690 42.750 1.00 27.53 189 ASP C CA 1
ATOM 4745 C C . ASP C 1 191 ? 56.524 -14.778 41.834 1.00 26.43 189 ASP C C 1
ATOM 4746 O O . ASP C 1 191 ? 57.054 -14.253 40.846 1.00 25.95 189 ASP C O 1
ATOM 4751 N N . VAL C 1 192 ? 55.260 -14.515 42.179 1.00 24.66 190 VAL C N 1
ATOM 4752 C CA . VAL C 1 192 ? 54.447 -13.620 41.357 1.00 25.26 190 VAL C CA 1
ATOM 4753 C C . VAL C 1 192 ? 55.005 -12.199 41.392 1.00 25.77 190 VAL C C 1
ATOM 4754 O O . VAL C 1 192 ? 55.057 -11.511 40.363 1.00 24.09 190 VAL C O 1
ATOM 4758 N N . ALA C 1 193 ? 55.443 -11.740 42.569 1.00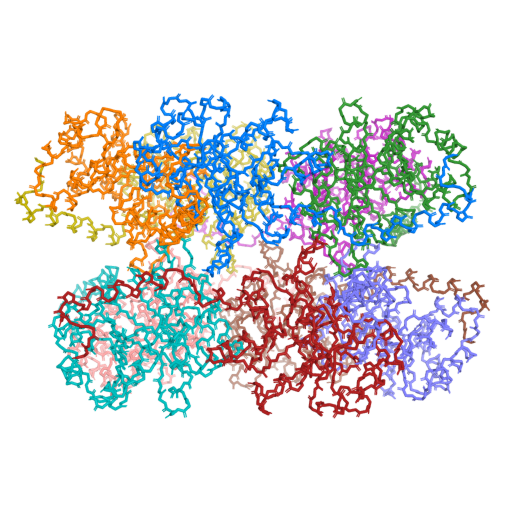 25.85 191 ALA C N 1
ATOM 4759 C CA . ALA C 1 193 ? 56.022 -10.402 42.668 1.00 25.10 191 ALA C CA 1
ATOM 4760 C C . ALA C 1 193 ? 57.228 -10.260 41.747 1.00 27.25 191 ALA C C 1
ATOM 4761 O O . ALA C 1 193 ? 57.337 -9.284 40.996 1.00 24.96 191 ALA C O 1
ATOM 4763 N N . GLU C 1 194 ? 58.132 -11.244 41.767 1.00 23.10 192 GLU C N 1
ATOM 4764 C CA . GLU C 1 194 ? 59.305 -11.175 40.903 1.00 25.58 192 GLU C CA 1
ATOM 4765 C C . GLU C 1 194 ? 58.941 -11.192 39.420 1.00 28.36 192 GLU C C 1
ATOM 4766 O O . GLU C 1 194 ? 59.641 -10.575 38.610 1.00 28.15 192 GLU C O 1
ATOM 4772 N N . LEU C 1 195 ? 57.869 -11.895 39.038 1.00 26.55 193 LEU C N 1
ATOM 4773 C CA . LEU C 1 195 ? 57.539 -11.982 37.617 1.00 28.92 193 LEU C CA 1
ATOM 4774 C C . LEU C 1 195 ? 57.157 -10.620 37.065 1.00 28.22 193 LEU C C 1
ATOM 4775 O O . LEU C 1 195 ? 57.526 -10.284 35.938 1.00 28.98 193 LEU C O 1
ATOM 4780 N N . PHE C 1 196 ? 56.447 -9.803 37.856 1.00 27.18 194 PHE C N 1
ATOM 4781 C CA . PHE C 1 196 ? 56.079 -8.471 37.387 1.00 26.42 194 PHE C CA 1
ATOM 4782 C C . PHE C 1 196 ? 57.282 -7.653 36.936 1.00 28.84 194 PHE C C 1
ATOM 4783 O O . PHE C 1 196 ? 57.109 -6.724 36.133 1.00 30.01 194 PHE C O 1
ATOM 4791 N N . ILE C 1 197 ? 58.493 -7.964 37.412 1.00 28.84 195 ILE C N 1
ATOM 4792 C CA . ILE C 1 197 ? 59.637 -7.111 37.111 1.00 27.60 195 ILE C CA 1
ATOM 4793 C C . ILE C 1 197 ? 60.750 -7.856 36.375 1.00 30.82 195 ILE C C 1
ATOM 4794 O O . ILE C 1 197 ? 61.887 -7.385 36.358 1.00 31.96 195 ILE C O 1
ATOM 4799 N N . SER C 1 198 ? 60.463 -8.994 35.746 1.00 28.79 196 SER C N 1
ATOM 4800 C CA . SER C 1 198 ? 61.528 -9.762 35.104 1.00 31.22 196 SER C CA 1
ATOM 4801 C C . SER C 1 198 ? 61.151 -10.180 33.682 1.00 35.27 196 SER C C 1
ATOM 4802 O O . SER C 1 198 ? 61.525 -11.261 33.206 1.00 37.03 196 SER C O 1
ATOM 4805 N N . ASP C 1 199 ? 60.445 -9.320 32.973 1.00 35.22 197 ASP C N 1
ATOM 4806 C CA . ASP C 1 199 ? 60.078 -9.570 31.573 1.00 35.50 197 ASP C CA 1
ATOM 4807 C C . ASP C 1 199 ? 61.305 -9.596 30.658 1.00 32.28 197 ASP C C 1
ATOM 4808 O O . ASP C 1 199 ? 62.045 -8.608 30.605 1.00 31.49 197 ASP C O 1
ATOM 4813 N N . PRO C 1 200 ? 61.535 -10.677 29.900 1.00 36.71 198 PRO C N 1
ATOM 4814 C CA . PRO C 1 200 ? 62.691 -10.725 28.977 1.00 31.14 198 PRO C CA 1
ATOM 4815 C C . PRO C 1 200 ? 62.709 -9.641 27.907 1.00 30.42 198 PRO C C 1
ATOM 4816 O O . PRO C 1 200 ? 63.781 -9.365 27.351 1.00 29.23 198 PRO C O 1
ATOM 4820 N N . ALA C 1 201 ? 61.558 -9.064 27.553 1.00 31.02 199 ALA C N 1
ATOM 4821 C CA . ALA C 1 201 ? 61.549 -7.980 26.577 1.00 30.21 199 ALA C CA 1
ATOM 4822 C C . ALA C 1 201 ? 62.304 -6.756 27.079 1.00 28.46 199 ALA C C 1
ATOM 4823 O O . ALA C 1 201 ? 62.908 -6.030 26.278 1.00 25.29 199 ALA C O 1
ATOM 4825 N N . VAL C 1 202 ? 62.267 -6.503 28.391 1.00 28.83 200 VAL C N 1
ATOM 4826 C CA . VAL C 1 202 ? 62.945 -5.339 28.954 1.00 25.51 200 VAL C CA 1
ATOM 4827 C C . VAL C 1 202 ? 64.453 -5.536 28.910 1.00 27.57 200 VAL C C 1
ATOM 4828 O O . VAL C 1 202 ? 65.200 -4.632 28.503 1.00 24.89 200 VAL C O 1
ATOM 4832 N N . ASP C 1 203 ? 64.925 -6.728 29.290 1.00 26.88 201 ASP C N 1
ATOM 4833 C CA . ASP C 1 203 ? 66.356 -7.023 29.202 1.00 28.36 201 ASP C CA 1
ATOM 4834 C C . ASP C 1 203 ? 66.862 -6.882 27.770 1.00 28.28 201 ASP C C 1
ATOM 4835 O O . ASP C 1 203 ? 67.956 -6.349 27.538 1.00 26.44 201 ASP C O 1
ATOM 4840 N N . ALA C 1 204 ? 66.075 -7.343 26.792 1.00 26.73 202 ALA C N 1
ATOM 4841 C CA . ALA C 1 204 ? 66.538 -7.293 25.410 1.00 32.15 202 ALA C CA 1
ATOM 4842 C C . ALA C 1 204 ? 66.641 -5.858 24.917 1.00 30.31 202 ALA C C 1
ATOM 4843 O O . ALA C 1 204 ? 67.584 -5.511 24.203 1.00 28.27 202 ALA C O 1
ATOM 4845 N N . VAL C 1 205 ? 65.682 -5.005 25.276 1.00 29.01 203 VAL C N 1
ATOM 4846 C CA . VAL C 1 205 ? 65.747 -3.653 24.738 1.00 30.25 203 VAL C CA 1
ATOM 4847 C C . VAL C 1 205 ? 66.878 -2.873 25.407 1.00 29.32 203 VAL C C 1
ATOM 4848 O O . VAL C 1 205 ? 67.555 -2.067 24.755 1.00 31.51 203 VAL C O 1
ATOM 4852 N N . ILE C 1 206 ? 67.145 -3.127 26.689 1.00 28.82 204 ILE C N 1
ATOM 4853 C CA . ILE C 1 206 ? 68.265 -2.455 27.341 1.00 30.79 204 ILE C CA 1
ATOM 4854 C C . ILE C 1 206 ? 69.583 -2.902 26.722 1.00 30.18 204 ILE C C 1
ATOM 4855 O O . ILE C 1 206 ? 70.463 -2.082 26.442 1.00 31.17 204 ILE C O 1
ATOM 4860 N N . THR C 1 207 ? 69.720 -4.201 26.459 1.00 31.03 205 THR C N 1
ATOM 4861 C CA . THR C 1 207 ? 70.913 -4.708 25.786 1.00 32.46 205 THR C CA 1
ATOM 4862 C C . THR C 1 207 ? 71.094 -4.066 24.410 1.00 34.45 205 THR C C 1
ATOM 4863 O O . THR C 1 207 ? 72.217 -3.755 24.005 1.00 37.17 205 THR C O 1
ATOM 4867 N N . LYS C 1 208 ? 70.005 -3.869 23.671 1.00 32.23 206 LYS C N 1
ATOM 4868 C CA . LYS C 1 208 ? 70.124 -3.192 22.386 1.00 34.92 206 LYS C CA 1
ATOM 4869 C C . LYS C 1 208 ? 70.525 -1.729 22.572 1.00 36.06 206 LYS C C 1
ATOM 4870 O O . LYS C 1 208 ? 71.335 -1.198 21.800 1.00 35.30 206 LYS C O 1
ATOM 4876 N N . PHE C 1 209 ? 69.982 -1.068 23.602 1.00 34.33 207 PHE C N 1
ATOM 4877 C CA . PHE C 1 209 ? 70.402 0.298 23.922 1.00 33.03 207 PHE C CA 1
ATOM 4878 C C . PHE C 1 209 ? 71.906 0.369 24.171 1.00 35.09 207 PHE C C 1
ATOM 4879 O O . PHE C 1 209 ? 72.593 1.258 23.658 1.00 32.30 207 PHE C O 1
ATOM 4887 N N . ASP C 1 210 ? 72.435 -0.562 24.968 1.00 33.99 208 ASP C N 1
ATOM 4888 C CA . ASP C 1 210 ? 73.853 -0.520 25.307 1.00 36.10 208 ASP C CA 1
ATOM 4889 C C . ASP C 1 210 ? 74.723 -0.777 24.084 1.00 37.11 208 ASP C C 1
ATOM 4890 O O . ASP C 1 210 ? 75.777 -0.150 23.929 1.00 38.01 208 ASP C O 1
ATOM 4895 N N . GLN C 1 211 ? 74.302 -1.697 23.207 1.00 39.12 209 GLN C N 1
ATOM 4896 C CA . GLN C 1 211 ? 75.095 -2.004 22.017 1.00 38.66 209 GLN C CA 1
ATOM 4897 C C . GLN C 1 211 ? 75.154 -0.814 21.070 1.00 37.18 209 GLN C C 1
ATOM 4898 O O . GLN C 1 211 ? 76.224 -0.490 20.542 1.00 37.55 209 GLN C O 1
ATOM 4904 N N . ASP C 1 212 ? 74.016 -0.145 20.850 1.00 36.82 210 ASP C N 1
ATOM 4905 C CA . ASP C 1 212 ? 74.016 1.065 20.037 1.00 38.11 210 ASP C CA 1
ATOM 4906 C C . ASP C 1 212 ? 74.913 2.128 20.648 1.00 39.64 210 ASP C C 1
ATOM 4907 O O . ASP C 1 212 ? 75.661 2.805 19.934 1.00 39.20 210 ASP C O 1
ATOM 4912 N N . TRP C 1 213 ? 74.863 2.279 21.972 1.00 36.61 211 TRP C N 1
ATOM 4913 C CA . TRP C 1 213 ? 75.662 3.314 22.622 1.00 37.94 211 TRP C CA 1
ATOM 4914 C C . TRP C 1 213 ? 77.154 3.031 22.476 1.00 37.50 211 TRP C C 1
ATOM 4915 O O . TRP C 1 213 ? 77.931 3.924 22.117 1.00 39.24 211 TRP C O 1
ATOM 4926 N N . CYS C 1 214 ? 77.577 1.791 22.740 1.00 36.07 212 CYS C N 1
ATOM 4927 C CA . CYS C 1 214 ? 78.997 1.462 22.610 1.00 38.05 212 CYS C CA 1
ATOM 4928 C C . CYS C 1 214 ? 79.456 1.482 21.156 1.00 40.61 212 CYS C C 1
ATOM 4929 O O . CYS C 1 214 ? 80.599 1.851 20.877 1.00 42.28 212 CYS C O 1
ATOM 4932 N N . ASN C 1 215 ? 78.592 1.089 20.221 1.00 38.75 213 ASN C N 1
ATOM 4933 C CA . ASN C 1 215 ? 78.942 1.203 18.809 1.00 41.08 213 ASN C CA 1
ATOM 4934 C C . ASN C 1 215 ? 79.244 2.647 18.434 1.00 40.32 213 ASN C C 1
ATOM 4935 O O . ASN C 1 215 ? 80.127 2.905 17.611 1.00 42.95 213 ASN C O 1
ATOM 4940 N N . ALA C 1 216 ? 78.520 3.605 19.021 1.00 39.05 214 ALA C N 1
ATOM 4941 C CA . ALA C 1 216 ? 78.739 5.001 18.650 1.00 38.72 214 ALA C CA 1
ATOM 4942 C C . ALA C 1 216 ? 79.863 5.647 19.460 1.00 39.92 214 ALA C C 1
ATOM 4943 O O . ALA C 1 216 ? 80.677 6.390 18.904 1.00 40.04 214 ALA C O 1
ATOM 4945 N N . PHE C 1 217 ? 79.940 5.377 20.765 1.00 39.52 215 PHE C N 1
ATOM 4946 C CA . PHE C 1 217 ? 80.814 6.147 21.640 1.00 39.00 215 PHE C CA 1
ATOM 4947 C C . PHE C 1 217 ? 81.896 5.337 22.343 1.00 43.23 215 PHE C C 1
ATOM 4948 O O . PHE C 1 217 ? 82.748 5.933 23.015 1.00 47.13 215 PHE C O 1
ATOM 4956 N N . GLY C 1 218 ? 81.899 4.014 22.222 1.00 39.51 216 GLY C N 1
ATOM 4957 C CA . GLY C 1 218 ? 83.000 3.258 22.786 1.00 43.15 216 GLY C CA 1
ATOM 4958 C C . GLY C 1 218 ? 82.865 2.869 24.246 1.00 49.17 216 GLY C C 1
ATOM 4959 O O . GLY C 1 218 ? 83.289 1.772 24.618 1.00 51.98 216 GLY C O 1
ATOM 4960 N N . THR C 1 219 ? 82.304 3.743 25.088 1.00 47.38 217 THR C N 1
ATOM 4961 C CA . THR C 1 219 ? 82.102 3.447 26.502 1.00 44.50 217 THR C CA 1
ATOM 4962 C C . THR C 1 219 ? 80.632 3.577 26.864 1.00 43.24 217 THR C C 1
ATOM 4963 O O . THR C 1 219 ? 79.883 4.316 26.225 1.00 40.58 217 THR C O 1
ATOM 4967 N N . LEU C 1 220 ? 80.232 2.853 27.908 1.00 43.15 218 LEU C N 1
ATOM 4968 C CA . LEU C 1 220 ? 78.886 2.974 28.466 1.00 38.61 218 LEU C CA 1
ATOM 4969 C C . LEU C 1 220 ? 78.886 4.058 29.547 1.00 41.02 218 LEU C C 1
ATOM 4970 O O . LEU C 1 220 ? 78.690 3.808 30.739 1.00 39.31 218 LEU C O 1
ATOM 4975 N N . SER C 1 221 ? 79.119 5.289 29.100 1.00 36.91 219 SER C N 1
ATOM 4976 C CA . SER C 1 221 ? 79.147 6.430 30.000 1.00 37.89 219 SER C CA 1
ATOM 4977 C C . SER C 1 221 ? 78.908 7.695 29.194 1.00 39.41 219 SER C C 1
ATOM 4978 O O . SER C 1 221 ? 79.089 7.722 27.973 1.00 36.33 219 SER C O 1
ATOM 4981 N N . PHE C 1 222 ? 78.492 8.740 29.900 1.00 34.81 220 PHE C N 1
ATOM 4982 C CA . PHE C 1 222 ? 78.275 10.040 29.298 1.00 36.75 220 PHE C CA 1
ATOM 4983 C C . PHE C 1 222 ? 79.625 10.714 29.023 1.00 42.68 220 PHE C C 1
ATOM 4984 O O . PHE C 1 222 ? 79.728 11.640 28.210 1.00 45.58 220 PHE C O 1
ATOM 4992 N N . GLY D 1 2 ? 16.152 -32.387 19.444 1.00 44.65 0 GLY D N 1
ATOM 4993 C CA . GLY D 1 2 ? 15.596 -33.268 20.456 1.00 44.70 0 GLY D CA 1
ATOM 4994 C C . GLY D 1 2 ? 15.654 -32.706 21.875 1.00 47.52 0 GLY D C 1
ATOM 4995 O O . GLY D 1 2 ? 16.300 -31.690 22.132 1.00 48.93 0 GLY D O 1
ATOM 4996 N N . MET D 1 3 ? 14.969 -33.371 22.802 1.00 36.09 1 MET D N 1
ATOM 4997 C CA . MET D 1 3 ? 14.933 -32.939 24.195 1.00 35.59 1 MET D CA 1
ATOM 4998 C C . MET D 1 3 ? 14.415 -34.063 25.075 1.00 31.08 1 MET D C 1
ATOM 4999 O O . MET D 1 3 ? 13.351 -34.629 24.807 1.00 33.12 1 MET D O 1
ATOM 5004 N N . GLU D 1 4 ? 15.150 -34.388 26.126 1.00 27.22 2 GLU D N 1
ATOM 5005 C CA . GLU D 1 4 ? 14.750 -35.412 27.081 1.00 25.86 2 GLU D CA 1
ATOM 5006 C C . GLU D 1 4 ? 14.435 -34.717 28.399 1.00 26.76 2 GLU D C 1
ATOM 5007 O O . GLU D 1 4 ? 15.328 -34.121 29.014 1.00 24.61 2 GLU D O 1
ATOM 5013 N N . LEU D 1 5 ? 13.171 -34.780 28.819 1.00 24.16 3 LEU D N 1
ATOM 5014 C CA . LEU D 1 5 ? 12.700 -34.195 30.071 1.00 23.71 3 LEU D CA 1
ATOM 5015 C C . LEU D 1 5 ? 12.448 -35.315 31.079 1.00 22.77 3 LEU D C 1
ATOM 5016 O O . LEU D 1 5 ? 11.681 -36.240 30.792 1.00 27.34 3 LEU D O 1
ATOM 5021 N N . TYR D 1 6 ? 13.088 -35.231 32.245 1.00 20.87 4 TYR D N 1
ATOM 5022 C CA . TYR D 1 6 ? 12.955 -36.211 33.316 1.00 22.10 4 TYR D CA 1
ATOM 5023 C C . TYR D 1 6 ? 12.418 -35.551 34.588 1.00 21.65 4 TYR D C 1
ATOM 5024 O O . TYR D 1 6 ? 12.526 -34.333 34.771 1.00 19.63 4 TYR D O 1
ATOM 5033 N N . LEU D 1 7 ? 11.820 -36.372 35.459 1.00 22.33 5 LEU D N 1
ATOM 5034 C CA . LEU D 1 7 ? 11.446 -35.966 36.812 1.00 23.37 5 LEU D CA 1
ATOM 5035 C C . LEU D 1 7 ? 12.491 -36.461 37.801 1.00 21.59 5 LEU D C 1
ATOM 5036 O O . LEU D 1 7 ? 12.966 -37.597 37.700 1.00 23.18 5 LEU D O 1
ATOM 5041 N N . ASP D 1 8 ? 12.843 -35.601 38.753 1.00 20.21 6 ASP D N 1
ATOM 5042 C CA . ASP D 1 8 ? 13.905 -35.852 39.730 1.00 21.08 6 ASP D CA 1
ATOM 5043 C C . ASP D 1 8 ? 13.244 -36.086 41.088 1.00 25.75 6 ASP D C 1
ATOM 5044 O O . ASP D 1 8 ? 13.179 -35.184 41.924 1.00 22.64 6 ASP D O 1
ATOM 5049 N N . THR D 1 9 ? 12.752 -37.305 41.303 1.00 24.62 7 THR D N 1
ATOM 5050 C CA . THR D 1 9 ? 11.927 -37.612 42.465 1.00 25.32 7 THR D CA 1
ATOM 5051 C C . THR D 1 9 ? 11.759 -39.121 42.583 1.00 25.33 7 THR D C 1
ATOM 5052 O O . THR D 1 9 ? 11.927 -39.856 41.607 1.00 26.74 7 THR D O 1
ATOM 5056 N N . ALA D 1 10 ? 11.402 -39.570 43.791 1.00 24.59 8 ALA D N 1
ATOM 5057 C CA . ALA D 1 10 ? 11.007 -40.953 44.048 1.00 25.38 8 ALA D CA 1
ATOM 5058 C C . ALA D 1 10 ? 9.568 -41.049 44.537 1.00 30.67 8 ALA D C 1
ATOM 5059 O O . ALA D 1 10 ? 9.157 -42.108 45.030 1.00 29.82 8 ALA D O 1
ATOM 5061 N N . ASP D 1 11 ? 8.804 -39.966 44.437 1.00 27.80 9 ASP D N 1
ATOM 5062 C CA . ASP D 1 11 ? 7.408 -39.932 44.865 1.00 29.74 9 ASP D CA 1
ATOM 5063 C C . ASP D 1 11 ? 6.552 -40.557 43.761 1.00 30.47 9 ASP D C 1
ATOM 5064 O O . ASP D 1 11 ? 6.271 -39.926 42.740 1.00 25.53 9 ASP D O 1
ATOM 5069 N N . ILE D 1 12 ? 6.134 -41.809 43.970 1.00 28.22 10 ILE D N 1
ATOM 5070 C CA . ILE D 1 12 ? 5.419 -42.549 42.934 1.00 30.15 10 ILE D CA 1
ATOM 5071 C C . ILE D 1 12 ? 4.061 -41.912 42.635 1.00 30.95 10 ILE D C 1
ATOM 5072 O O . ILE D 1 12 ? 3.574 -41.974 41.499 1.00 30.50 10 ILE D O 1
ATOM 5077 N N . VAL D 1 13 ? 3.431 -41.284 43.626 1.00 30.98 11 VAL D N 1
ATOM 5078 C CA . VAL D 1 13 ? 2.144 -40.652 43.371 1.00 32.08 11 VAL D CA 1
ATOM 5079 C C . VAL D 1 13 ? 2.325 -39.426 42.488 1.00 32.84 11 VAL D C 1
ATOM 5080 O O . VAL D 1 13 ? 1.559 -39.204 41.539 1.00 29.55 11 VAL D O 1
ATOM 5084 N N . ALA D 1 14 ? 3.329 -38.603 42.794 1.00 30.40 12 ALA D N 1
ATOM 5085 C CA . ALA D 1 14 ? 3.562 -37.409 41.992 1.00 31.18 12 ALA D CA 1
ATOM 5086 C C . ALA D 1 14 ? 4.029 -37.778 40.592 1.00 32.14 12 ALA D C 1
ATOM 5087 O O . ALA D 1 14 ? 3.651 -37.118 39.619 1.00 27.87 12 ALA D O 1
ATOM 5089 N N . ILE D 1 15 ? 4.855 -38.824 40.471 1.00 29.24 13 ILE D N 1
ATOM 5090 C CA . ILE D 1 15 ? 5.299 -39.260 39.147 1.00 28.61 13 ILE D CA 1
ATOM 5091 C C . ILE D 1 15 ? 4.108 -39.680 38.296 1.00 29.34 13 ILE D C 1
ATOM 5092 O O . ILE D 1 15 ? 3.995 -39.290 37.131 1.00 28.19 13 ILE D O 1
ATOM 5097 N N . LYS D 1 16 ? 3.198 -40.479 38.862 1.00 29.88 14 LYS D N 1
ATOM 5098 C CA . LYS D 1 16 ? 2.030 -40.904 38.091 1.00 29.68 14 LYS D CA 1
ATOM 5099 C C . LYS D 1 16 ? 1.200 -39.705 37.645 1.00 31.00 14 LYS D C 1
ATOM 5100 O O . LYS D 1 16 ? 0.737 -39.655 36.503 1.00 33.23 14 LYS D O 1
ATOM 5106 N N . ARG D 1 17 ? 1.020 -38.718 38.524 1.00 29.72 15 ARG D N 1
ATOM 5107 C CA . ARG D 1 17 ? 0.199 -37.563 38.179 1.00 33.69 15 ARG D CA 1
ATOM 5108 C C . ARG D 1 17 ? 0.858 -36.707 37.098 1.00 34.09 15 ARG D C 1
ATOM 5109 O O . ARG D 1 17 ? 0.198 -36.295 36.132 1.00 29.96 15 ARG D O 1
ATOM 5117 N N . LEU D 1 18 ? 2.165 -36.448 37.228 1.00 31.51 16 LEU D N 1
ATOM 5118 C CA . LEU D 1 18 ? 2.839 -35.563 36.287 1.00 29.32 16 LEU D CA 1
ATOM 5119 C C . LEU D 1 18 ? 3.195 -36.251 34.979 1.00 30.10 16 LEU D C 1
ATOM 5120 O O . LEU D 1 18 ? 3.317 -35.573 33.952 1.00 29.18 16 LEU D O 1
ATOM 5125 N N . ALA D 1 19 ? 3.368 -37.570 34.980 1.00 29.24 17 ALA D N 1
ATOM 5126 C CA . ALA D 1 19 ? 3.611 -38.244 33.710 1.00 34.24 17 ALA D CA 1
ATOM 5127 C C . ALA D 1 19 ? 2.369 -38.227 32.825 1.00 33.61 17 ALA D C 1
ATOM 5128 O O . ALA D 1 19 ? 2.492 -38.309 31.597 1.00 33.30 17 ALA D O 1
ATOM 5130 N N . LYS D 1 20 ? 1.171 -38.138 33.419 1.00 30.50 18 LYS D N 1
ATOM 5131 C CA . LYS D 1 20 ? -0.031 -37.906 32.615 1.00 31.63 18 LYS D CA 1
ATOM 5132 C C . LYS D 1 20 ? -0.008 -36.519 31.991 1.00 33.05 18 LYS D C 1
ATOM 5133 O O . LYS D 1 20 ? -0.492 -36.330 30.871 1.00 33.16 18 LYS D O 1
ATOM 5139 N N . VAL D 1 21 ? 0.536 -35.539 32.707 1.00 30.31 19 VAL D N 1
ATOM 5140 C CA . VAL D 1 21 ? 0.437 -34.145 32.295 1.00 30.41 19 VAL D CA 1
ATOM 5141 C C . VAL D 1 21 ? 1.573 -33.750 31.372 1.00 30.34 19 VAL D C 1
ATOM 5142 O O . VAL D 1 21 ? 1.347 -33.144 30.322 1.00 28.48 19 VAL D O 1
ATOM 5146 N N . LEU D 1 22 ? 2.807 -34.058 31.765 1.00 29.26 20 LEU D N 1
ATOM 5147 C CA . LEU D 1 22 ? 3.986 -33.590 31.063 1.00 27.16 20 LEU D CA 1
ATOM 5148 C C . LEU D 1 22 ? 4.518 -34.665 30.132 1.00 27.45 20 LEU D C 1
ATOM 5149 O O . LEU D 1 22 ? 4.278 -35.858 30.338 1.00 30.59 20 LEU D O 1
ATOM 5154 N N . PRO D 1 23 ? 5.236 -34.274 29.069 1.00 26.73 21 PRO D N 1
ATOM 5155 C CA . PRO D 1 23 ? 5.861 -35.259 28.168 1.00 29.84 21 PRO D CA 1
ATOM 5156 C C . PRO D 1 23 ? 7.230 -35.701 28.691 1.00 27.05 21 PRO D C 1
ATOM 5157 O O . PRO D 1 23 ? 8.288 -35.256 28.265 1.00 29.07 21 PRO D O 1
ATOM 5161 N N . ILE D 1 24 ? 7.224 -36.605 29.651 1.00 26.83 22 ILE D N 1
ATOM 5162 C CA . ILE D 1 24 ? 8.449 -36.984 30.338 1.00 29.42 22 ILE D CA 1
ATOM 5163 C C . ILE D 1 24 ? 9.019 -38.251 29.716 1.00 28.64 22 ILE D C 1
ATOM 5164 O O . ILE D 1 24 ? 8.288 -39.114 29.223 1.00 32.45 22 ILE D O 1
ATOM 5169 N N . SER D 1 25 ? 10.353 -38.350 29.736 1.00 26.10 23 SER D N 1
ATOM 5170 C CA . SER D 1 25 ? 11.105 -39.473 29.189 1.00 29.13 23 SER D CA 1
ATOM 5171 C C . SER D 1 25 ? 11.597 -40.445 30.251 1.00 28.83 23 SER D C 1
ATOM 5172 O O . SER D 1 25 ? 12.130 -41.509 29.903 1.00 25.31 23 SER D O 1
ATOM 5175 N N . GLY D 1 26 ? 11.463 -40.095 31.522 1.00 25.80 24 GLY D N 1
ATOM 5176 C CA . GLY D 1 26 ? 11.837 -40.999 32.589 1.00 25.09 24 GLY D CA 1
ATOM 5177 C C . GLY D 1 26 ? 12.033 -40.241 33.891 1.00 23.26 24 GLY D C 1
ATOM 5178 O O . GLY D 1 26 ? 11.560 -39.119 34.055 1.00 20.67 24 GLY D O 1
ATOM 5179 N N . VAL D 1 27 ? 12.754 -40.886 34.800 1.00 23.51 25 VAL D N 1
ATOM 5180 C CA . VAL D 1 27 ? 12.935 -40.393 36.156 1.00 22.25 25 VAL D CA 1
ATOM 5181 C C . VAL D 1 27 ? 14.399 -40.571 36.541 1.00 21.00 25 VAL D C 1
ATOM 5182 O O . VAL D 1 27 ? 15.009 -41.596 36.219 1.00 21.91 25 VAL D O 1
ATOM 5186 N N . THR D 1 28 ? 14.970 -39.566 37.207 1.00 22.89 26 THR D N 1
ATOM 5187 C CA . THR D 1 28 ? 16.297 -39.669 37.794 1.00 22.56 26 THR D CA 1
ATOM 5188 C C . THR D 1 28 ? 16.171 -39.765 39.314 1.00 22.94 26 THR D C 1
ATOM 5189 O O . THR D 1 28 ? 15.253 -39.200 39.909 1.00 22.48 26 THR D O 1
ATOM 5193 N N . THR D 1 29 ? 17.091 -40.498 39.944 1.00 23.83 27 THR D N 1
ATOM 5194 C CA . THR D 1 29 ? 17.169 -40.538 41.396 1.00 24.37 27 THR D CA 1
ATOM 5195 C C . THR D 1 29 ? 18.599 -40.262 41.851 1.00 25.17 27 THR D C 1
ATOM 5196 O O . THR D 1 29 ? 19.552 -40.305 41.069 1.00 23.59 27 THR D O 1
ATOM 5200 N N . ASN D 1 30 ? 18.732 -39.927 43.125 1.00 25.94 28 ASN D N 1
ATOM 5201 C CA . ASN D 1 30 ? 20.049 -39.872 43.742 1.00 24.49 28 ASN D CA 1
ATOM 5202 C C . ASN D 1 30 ? 19.897 -40.432 45.157 1.00 25.46 28 ASN D C 1
ATOM 5203 O O . ASN D 1 30 ? 18.764 -40.690 45.589 1.00 23.94 28 ASN D O 1
ATOM 5208 N N . PRO D 1 31 ? 20.983 -40.665 45.904 1.00 25.99 29 PRO D N 1
ATOM 5209 C CA . PRO D 1 31 ? 20.810 -41.294 47.232 1.00 24.59 29 PRO D CA 1
ATOM 5210 C C . PRO D 1 31 ? 19.896 -40.529 48.196 1.00 25.34 29 PRO D C 1
ATOM 5211 O O . PRO D 1 31 ? 19.147 -41.172 48.934 1.00 24.42 29 PRO D O 1
ATOM 5215 N N . SER D 1 32 ? 19.916 -39.190 48.216 1.00 25.16 30 SER D N 1
ATOM 5216 C CA . SER D 1 32 ? 19.021 -38.463 49.119 1.00 25.50 30 SER D CA 1
ATOM 5217 C C . SER D 1 32 ? 17.567 -38.615 48.697 1.00 29.53 30 SER D C 1
ATOM 5218 O O . SER D 1 32 ? 16.679 -38.755 49.546 1.00 28.56 30 SER D O 1
ATOM 5221 N N . ILE D 1 33 ? 17.308 -38.553 47.387 1.00 27.12 31 ILE D N 1
ATOM 5222 C CA . ILE D 1 33 ? 15.946 -38.685 46.870 1.00 26.76 31 ILE D CA 1
ATOM 5223 C C . ILE D 1 33 ? 15.352 -40.028 47.281 1.00 29.14 31 ILE D C 1
ATOM 5224 O O . ILE D 1 33 ? 14.236 -40.102 47.811 1.00 28.46 31 ILE D O 1
ATOM 5229 N N . VAL D 1 34 ? 16.112 -41.107 47.083 1.00 27.94 32 VAL D N 1
ATOM 5230 C CA . VAL D 1 34 ? 15.645 -42.422 47.498 1.00 28.16 32 VAL D CA 1
ATOM 5231 C C . VAL D 1 34 ? 15.530 -42.499 49.021 1.00 29.89 32 VAL D C 1
ATOM 5232 O O . VAL D 1 34 ? 14.570 -43.063 49.552 1.00 28.16 32 VAL D O 1
ATOM 5236 N N . ALA D 1 35 ? 16.513 -41.952 49.745 1.00 31.07 33 ALA D N 1
ATOM 5237 C CA . ALA D 1 35 ? 16.457 -41.960 51.206 1.00 28.63 33 ALA D CA 1
ATOM 5238 C C . ALA D 1 35 ? 15.182 -41.293 51.713 1.00 31.93 33 ALA D C 1
ATOM 5239 O O . ALA D 1 35 ? 14.503 -41.825 52.598 1.00 31.23 33 ALA D O 1
ATOM 5241 N N . LYS D 1 36 ? 14.820 -40.148 51.129 1.00 31.01 34 LYS D N 1
ATOM 5242 C CA . LYS D 1 36 ? 13.635 -39.420 51.574 1.00 34.95 34 LYS D CA 1
ATOM 5243 C C . LYS D 1 36 ? 12.358 -40.240 51.392 1.00 32.45 34 LYS D C 1
ATOM 5244 O O . LYS D 1 36 ? 11.473 -40.212 52.253 1.00 33.74 34 LYS D O 1
ATOM 5250 N N . SER D 1 37 ? 12.236 -40.961 50.272 1.00 32.07 35 SER D N 1
ATOM 5251 C CA . SER D 1 37 ? 11.070 -41.816 50.054 1.00 33.59 35 SER D CA 1
ATOM 5252 C C . SER D 1 37 ? 10.960 -42.912 51.106 1.00 33.14 35 SER D C 1
ATOM 5253 O O . SER D 1 37 ? 9.850 -43.362 51.414 1.00 36.06 35 SER D O 1
ATOM 5256 N N . GLY D 1 38 ? 12.089 -43.381 51.637 1.00 33.92 36 GLY D N 1
ATOM 5257 C CA . GLY D 1 38 ? 12.086 -44.469 52.596 1.00 30.58 36 GLY D CA 1
ATOM 5258 C C . GLY D 1 38 ? 11.907 -45.857 52.018 1.00 32.09 36 GLY D C 1
ATOM 5259 O O . GLY D 1 38 ? 11.739 -46.812 52.784 1.00 31.04 36 GLY D O 1
ATOM 5260 N N . LYS D 1 39 ? 11.946 -46.011 50.707 1.00 30.64 37 LYS D N 1
ATOM 5261 C CA . LYS D 1 39 ? 11.746 -47.326 50.102 1.00 31.66 37 LYS D CA 1
ATOM 5262 C C . LYS D 1 39 ? 13.083 -47.973 49.749 1.00 28.63 37 LYS D C 1
ATOM 5263 O O . LYS D 1 39 ? 13.944 -47.301 49.166 1.00 28.99 37 LYS D O 1
ATOM 5269 N N . PRO D 1 40 ? 13.298 -49.253 50.060 1.00 30.56 38 PRO D N 1
ATOM 5270 C CA . PRO D 1 40 ? 14.496 -49.950 49.555 1.00 29.38 38 PRO D CA 1
ATOM 5271 C C . PRO D 1 40 ? 14.607 -49.815 48.040 1.00 31.45 38 PRO D C 1
ATOM 5272 O O . PRO D 1 40 ? 13.598 -49.739 47.334 1.00 30.79 38 PRO D O 1
ATOM 5276 N N . ILE D 1 41 ? 15.852 -49.802 47.541 1.00 30.03 39 ILE D N 1
ATOM 5277 C CA . ILE D 1 41 ? 16.107 -49.380 46.162 1.00 30.66 39 ILE D CA 1
ATOM 5278 C C . ILE D 1 41 ? 15.405 -50.299 45.152 1.00 29.67 39 ILE D C 1
ATOM 5279 O O . ILE D 1 41 ? 14.777 -49.820 44.197 1.00 28.02 39 ILE D O 1
ATOM 5284 N N . PHE D 1 42 ? 15.473 -51.622 45.349 1.00 28.28 40 PHE D N 1
ATOM 5285 C CA . PHE D 1 42 ? 14.883 -52.533 44.367 1.00 32.43 40 PHE D CA 1
ATOM 5286 C C . PHE D 1 42 ? 13.358 -52.497 44.399 1.00 33.39 40 PHE D C 1
ATOM 5287 O O . PHE D 1 42 ? 12.711 -52.655 43.354 1.00 32.95 40 PHE D O 1
ATOM 5295 N N . LEU D 1 43 ? 12.766 -52.296 45.576 1.00 29.18 41 LEU D N 1
ATOM 5296 C CA . LEU D 1 43 ? 11.333 -52.036 45.639 1.00 33.80 41 LEU D CA 1
ATOM 5297 C C . LEU D 1 43 ? 10.985 -50.779 44.846 1.00 29.95 41 LEU D C 1
ATOM 5298 O O . LEU D 1 43 ? 10.039 -50.774 44.048 1.00 27.58 41 LEU D O 1
ATOM 5303 N N . LEU D 1 44 ? 11.764 -49.712 45.036 1.00 27.96 42 LEU D N 1
ATOM 5304 C CA . LEU D 1 44 ? 11.493 -48.457 44.346 1.00 28.00 42 LEU D CA 1
ATOM 5305 C C . LEU D 1 44 ? 11.665 -48.594 42.835 1.00 29.75 42 LEU D C 1
ATOM 5306 O O . LEU D 1 44 ? 10.836 -48.093 42.065 1.00 30.83 42 LEU D O 1
ATOM 5311 N N . LEU D 1 45 ? 12.739 -49.256 42.390 1.00 27.91 43 LEU D N 1
ATOM 5312 C CA . LEU D 1 45 ? 12.948 -49.448 40.956 1.00 29.69 43 LEU D CA 1
ATOM 5313 C C . LEU D 1 45 ? 11.812 -50.256 40.327 1.00 30.51 43 LEU D C 1
ATOM 5314 O O . LEU D 1 45 ? 11.369 -49.950 39.211 1.00 29.59 43 LEU D O 1
ATOM 5319 N N . ASN D 1 46 ? 11.320 -51.285 41.030 1.00 28.54 44 ASN D N 1
ATOM 5320 C CA . ASN D 1 46 ? 10.166 -52.036 40.542 1.00 28.58 44 ASN D CA 1
ATOM 5321 C C . ASN D 1 46 ? 8.973 -51.121 40.335 1.00 32.14 44 ASN D C 1
ATOM 5322 O O . ASN D 1 46 ? 8.274 -51.212 39.319 1.00 32.70 44 ASN D O 1
ATOM 5327 N N . GLU D 1 47 ? 8.702 -50.248 41.309 1.00 29.14 45 GLU D N 1
ATOM 5328 C CA . GLU D 1 47 ? 7.562 -49.353 41.175 1.00 29.69 45 GLU D CA 1
ATOM 5329 C C . GLU D 1 47 ? 7.786 -48.351 40.053 1.00 27.96 45 GLU D C 1
ATOM 5330 O O . GLU D 1 47 ? 6.851 -48.020 39.319 1.00 28.85 45 GLU D O 1
ATOM 5336 N N . LEU D 1 48 ? 9.020 -47.858 39.911 1.00 29.26 46 LEU D N 1
ATOM 5337 C CA . LEU D 1 48 ? 9.327 -46.857 38.886 1.00 30.07 46 LEU D CA 1
ATOM 5338 C C . LEU D 1 48 ? 9.178 -47.439 37.481 1.00 30.00 46 LEU D C 1
ATOM 5339 O O . LEU D 1 48 ? 8.599 -46.799 36.595 1.00 29.38 46 LEU D O 1
ATOM 5344 N N . GLN D 1 49 ? 9.682 -48.657 37.263 1.00 28.70 47 GLN D N 1
ATOM 5345 C CA . GLN D 1 49 ? 9.538 -49.304 35.963 1.00 29.44 47 GLN D CA 1
ATOM 5346 C C . GLN D 1 49 ? 8.073 -49.420 35.565 1.00 34.36 47 GLN D C 1
ATOM 5347 O O . GLN D 1 49 ? 7.707 -49.140 34.415 1.00 34.38 47 GLN D O 1
ATOM 5353 N N . GLU D 1 50 ? 7.215 -49.814 36.507 1.00 32.87 48 GLU D N 1
ATOM 5354 C CA . GLU D 1 50 ? 5.825 -50.086 36.166 1.00 30.91 48 GLU D CA 1
ATOM 5355 C C . GLU D 1 50 ? 4.996 -48.816 35.998 1.00 32.02 48 GLU D C 1
ATOM 5356 O O . GLU D 1 50 ? 4.133 -48.756 35.116 1.00 32.02 48 GLU D O 1
ATOM 5362 N N . VAL D 1 51 ? 5.231 -47.796 36.824 1.00 29.33 49 VAL D N 1
ATOM 5363 C CA . VAL D 1 51 ? 4.486 -46.550 36.661 1.00 30.55 49 VAL D CA 1
ATOM 5364 C C . VAL D 1 51 ? 4.898 -45.815 35.378 1.00 32.06 49 VAL D C 1
ATOM 5365 O O . VAL D 1 51 ? 4.080 -45.128 34.758 1.00 33.08 49 VAL D O 1
ATOM 5369 N N . LEU D 1 52 ? 6.145 -45.961 34.946 1.00 31.95 50 LEU D N 1
ATOM 5370 C CA . LEU D 1 52 ? 6.616 -45.310 33.728 1.00 34.47 50 LEU D CA 1
ATOM 5371 C C . LEU D 1 52 ? 6.314 -46.097 32.459 1.00 37.38 50 LEU D C 1
ATOM 5372 O O . LEU D 1 52 ? 6.112 -45.490 31.401 1.00 39.13 50 LEU D O 1
ATOM 5377 N N . GLY D 1 53 ? 6.303 -47.424 32.535 1.00 38.20 51 GLY D N 1
ATOM 5378 C CA . GLY D 1 53 ? 6.267 -48.261 31.357 1.00 40.05 51 GLY D CA 1
ATOM 5379 C C . GLY D 1 53 ? 7.647 -48.416 30.745 1.00 44.49 51 GLY D C 1
ATOM 5380 O O . GLY D 1 53 ? 8.602 -47.714 31.079 1.00 43.52 51 GLY D O 1
ATOM 5381 N N . SER D 1 54 ? 7.737 -49.345 29.795 1.00 49.73 52 SER D N 1
ATOM 5382 C CA . SER D 1 54 ? 8.998 -49.736 29.173 1.00 50.95 52 SER D CA 1
ATOM 5383 C C . SER D 1 54 ? 9.542 -48.716 28.178 1.00 49.62 52 SER D C 1
ATOM 5384 O O . SER D 1 54 ? 10.690 -48.845 27.749 1.00 51.23 52 SER D O 1
ATOM 5387 N N . ASP D 1 55 ? 8.761 -47.716 27.791 1.00 57.51 53 ASP D N 1
ATOM 5388 C CA . ASP D 1 55 ? 9.260 -46.746 26.828 1.00 61.86 53 ASP D CA 1
ATOM 5389 C C . ASP D 1 55 ? 10.297 -45.790 27.424 1.00 61.42 53 ASP D C 1
ATOM 5390 O O . ASP D 1 55 ? 10.997 -45.110 26.664 1.00 61.29 53 ASP D O 1
ATOM 5395 N N . LYS D 1 56 ? 10.441 -45.742 28.749 1.00 50.40 54 LYS D N 1
ATOM 5396 C CA . LYS D 1 56 ? 11.153 -44.660 29.409 1.00 40.99 54 LYS D CA 1
ATOM 5397 C C . LYS D 1 56 ? 12.519 -45.118 29.906 1.00 36.43 54 LYS D C 1
ATOM 5398 O O . LYS D 1 56 ? 12.937 -46.259 29.712 1.00 43.36 54 LYS D O 1
ATOM 5404 N N . LEU D 1 57 ? 13.215 -44.201 30.568 1.00 31.80 55 LEU D N 1
ATOM 5405 C CA . LEU D 1 57 ? 14.585 -44.394 31.014 1.00 27.29 55 LEU D CA 1
ATOM 5406 C C . LEU D 1 57 ? 14.703 -44.062 32.500 1.00 26.46 55 LEU D C 1
ATOM 5407 O O . LEU D 1 57 ? 14.049 -43.144 32.998 1.00 27.10 55 LEU D O 1
ATOM 5412 N N . LEU D 1 58 ? 15.559 -44.806 33.202 1.00 27.93 56 LEU D N 1
ATOM 5413 C CA . LEU D 1 58 ? 15.789 -44.632 34.633 1.00 25.54 56 LEU D CA 1
ATOM 5414 C C . LEU D 1 58 ? 17.263 -44.387 34.896 1.00 25.24 56 LEU D C 1
ATOM 5415 O O . LEU D 1 58 ? 18.133 -44.907 34.188 1.00 23.62 56 LEU D O 1
ATOM 5420 N N . PHE D 1 59 ? 17.525 -43.599 35.936 1.00 22.82 57 PHE D N 1
ATOM 5421 C CA . PHE D 1 59 ? 18.872 -43.253 36.362 1.00 23.04 57 PHE D CA 1
ATOM 5422 C C . PHE D 1 59 ? 18.970 -43.472 37.868 1.00 23.83 57 PHE D C 1
ATOM 5423 O O . PHE D 1 59 ? 18.112 -42.994 38.617 1.00 26.69 57 PHE D O 1
ATOM 5431 N N . ALA D 1 60 ? 20.016 -44.172 38.309 1.00 22.21 58 ALA D N 1
ATOM 5432 C CA . ALA D 1 60 ? 20.244 -44.451 39.727 1.00 24.92 58 ALA D CA 1
ATOM 5433 C C . ALA D 1 60 ? 21.741 -44.404 40.005 1.00 24.91 58 ALA D C 1
ATOM 5434 O O . ALA D 1 60 ? 22.553 -44.764 39.147 1.00 23.00 58 ALA D O 1
ATOM 5436 N N . GLN D 1 61 ? 22.098 -43.963 41.214 1.00 22.52 59 GLN D N 1
ATOM 5437 C CA . GLN D 1 61 ? 23.481 -43.654 41.570 1.00 22.09 59 GLN D CA 1
ATOM 5438 C C . GLN D 1 61 ? 24.119 -44.763 42.405 1.00 22.77 59 GLN D C 1
ATOM 5439 O O . GLN D 1 61 ? 23.484 -45.334 43.297 1.00 25.85 59 GLN D O 1
ATOM 5445 N N . VAL D 1 62 ? 25.382 -45.062 42.120 1.00 24.38 60 VAL D N 1
ATOM 5446 C CA . VAL D 1 62 ? 26.137 -45.996 42.951 1.00 26.42 60 VAL D CA 1
ATOM 5447 C C . VAL D 1 62 ? 26.362 -45.368 44.321 1.00 27.35 60 VAL D C 1
ATOM 5448 O O . VAL D 1 62 ? 26.161 -44.160 44.509 1.00 26.32 60 VAL D O 1
ATOM 5452 N N . LEU D 1 63 ? 26.799 -46.183 45.277 1.00 28.66 61 LEU D N 1
ATOM 5453 C CA . LEU D 1 63 ? 26.991 -45.787 46.672 1.00 30.48 61 LEU D CA 1
ATOM 5454 C C . LEU D 1 63 ? 28.447 -45.724 47.101 1.00 29.24 61 LEU D C 1
ATOM 5455 O O . LEU D 1 63 ? 28.834 -44.810 47.835 1.00 30.93 61 LEU D O 1
ATOM 5460 N N . SER D 1 64 ? 29.258 -46.683 46.676 1.00 28.18 62 SER D N 1
ATOM 5461 C CA . SER D 1 64 ? 30.600 -46.843 47.199 1.00 30.80 62 SER D CA 1
ATOM 5462 C C . SER D 1 64 ? 31.529 -45.724 46.728 1.00 31.05 62 SER D C 1
ATOM 5463 O O . SER D 1 64 ? 31.324 -45.098 45.684 1.00 30.08 62 SER D O 1
ATOM 5466 N N . SER D 1 65 ? 32.568 -45.474 47.523 1.00 28.59 63 SER D N 1
ATOM 5467 C CA . SER D 1 65 ? 33.660 -44.605 47.101 1.00 31.57 63 SER D CA 1
ATOM 5468 C C . SER D 1 65 ? 34.741 -45.358 46.342 1.00 30.28 63 SER D C 1
ATOM 5469 O O . SER D 1 65 ? 35.649 -44.728 45.795 1.00 31.55 63 SER D O 1
ATOM 5472 N N . ASN D 1 66 ? 34.660 -46.681 46.282 1.00 28.54 64 ASN D N 1
ATOM 5473 C CA . ASN D 1 66 ? 35.661 -47.500 45.617 1.00 29.60 64 ASN D CA 1
ATOM 5474 C C . ASN D 1 66 ? 35.172 -47.924 44.234 1.00 30.03 64 ASN D C 1
ATOM 5475 O O . ASN D 1 66 ? 34.056 -48.434 44.096 1.00 30.19 64 ASN D O 1
ATOM 5480 N N . ALA D 1 67 ? 36.030 -47.747 43.225 1.00 27.21 65 ALA D N 1
ATOM 5481 C CA . ALA D 1 67 ? 35.645 -48.015 41.839 1.00 30.46 65 ALA D CA 1
ATOM 5482 C C . ALA D 1 67 ? 35.171 -49.453 41.638 1.00 32.29 65 ALA D C 1
ATOM 5483 O O . ALA D 1 67 ? 34.173 -49.696 40.948 1.00 30.01 65 ALA D O 1
ATOM 5485 N N . ASP D 1 68 ? 35.874 -50.422 42.221 1.00 32.15 66 ASP D N 1
ATOM 5486 C CA . ASP D 1 68 ? 35.498 -51.817 42.003 1.00 34.63 66 ASP D CA 1
ATOM 5487 C C . ASP D 1 68 ? 34.150 -52.149 42.627 1.00 33.06 66 ASP D C 1
ATOM 5488 O O . ASP D 1 68 ? 33.393 -52.946 42.063 1.00 33.27 66 ASP D O 1
ATOM 5493 N N . GLU D 1 69 ? 33.827 -51.557 43.778 1.00 30.25 67 GLU D N 1
ATOM 5494 C CA . GLU D 1 69 ? 32.488 -51.728 44.335 1.00 32.14 67 GLU D CA 1
ATOM 5495 C C . GLU D 1 69 ? 31.439 -50.933 43.556 1.00 30.32 67 GLU D C 1
ATOM 5496 O O . GLU D 1 69 ? 30.294 -51.388 43.428 1.00 30.43 67 GLU D O 1
ATOM 5502 N N . MET D 1 70 ? 31.801 -49.751 43.039 1.00 27.92 68 MET D N 1
ATOM 5503 C CA . MET D 1 70 ? 30.886 -49.009 42.173 1.00 28.92 68 MET D CA 1
ATOM 5504 C C . MET D 1 70 ? 30.466 -49.860 40.984 1.00 28.59 68 MET D C 1
ATOM 5505 O O . MET D 1 70 ? 29.277 -49.924 40.639 1.00 27.33 68 MET D O 1
ATOM 5510 N N . ILE D 1 71 ? 31.434 -50.527 40.354 1.00 29.70 69 ILE D N 1
ATOM 5511 C CA . ILE D 1 71 ? 31.144 -51.405 39.223 1.00 28.91 69 ILE D CA 1
ATOM 5512 C C . ILE D 1 71 ? 30.190 -52.524 39.639 1.00 29.72 69 ILE D C 1
ATOM 5513 O O . ILE D 1 71 ? 29.196 -52.800 38.953 1.00 30.15 69 ILE D O 1
ATOM 5518 N N . LYS D 1 72 ? 30.458 -53.168 40.785 1.00 30.21 70 LYS D N 1
ATOM 5519 C CA . LYS D 1 72 ? 29.568 -54.228 41.265 1.00 30.63 70 LYS D CA 1
ATOM 5520 C C . LYS D 1 72 ? 28.167 -53.697 41.556 1.00 31.29 70 LYS D C 1
ATOM 5521 O O . LYS D 1 72 ? 27.168 -54.380 41.292 1.00 28.67 70 LYS D O 1
ATOM 5527 N N . GLU D 1 73 ? 28.077 -52.490 42.123 1.00 28.67 71 GLU D N 1
ATOM 5528 C CA . GLU D 1 73 ? 26.773 -51.881 42.360 1.00 29.92 71 GLU D CA 1
ATOM 5529 C C . GLU D 1 73 ? 26.070 -51.576 41.043 1.00 28.25 71 GLU D C 1
ATOM 5530 O O . GLU D 1 73 ? 24.845 -51.695 40.944 1.00 27.47 71 GLU D O 1
ATOM 5536 N N . THR D 1 74 ? 26.834 -51.191 40.015 1.00 27.47 72 THR D N 1
ATOM 5537 C CA . THR D 1 74 ? 26.254 -51.005 38.687 1.00 27.12 72 THR D CA 1
ATOM 5538 C C . THR D 1 74 ? 25.646 -52.307 38.174 1.00 27.15 72 THR D C 1
ATOM 5539 O O . THR D 1 74 ? 24.522 -52.311 37.661 1.00 29.55 72 THR D O 1
ATOM 5543 N N . TYR D 1 75 ? 26.357 -53.430 38.334 1.00 28.86 73 TYR D N 1
ATOM 5544 C CA . TYR D 1 75 ? 25.795 -54.719 37.925 1.00 28.68 73 TYR D CA 1
ATOM 5545 C C . TYR D 1 75 ? 24.492 -55.008 38.660 1.00 30.71 73 TYR D C 1
ATOM 5546 O O . TYR D 1 75 ? 23.544 -55.521 38.061 1.00 29.51 73 TYR D O 1
ATOM 5555 N N . GLN D 1 76 ? 24.421 -54.678 39.959 1.00 29.62 74 GLN D N 1
ATOM 5556 C CA . GLN D 1 76 ? 23.175 -54.875 40.698 1.00 29.74 74 GLN D CA 1
ATOM 5557 C C . GLN D 1 76 ? 22.027 -54.078 40.074 1.00 29.99 74 GLN D C 1
ATOM 5558 O O . GLN D 1 76 ? 20.909 -54.591 39.919 1.00 27.03 74 GLN D O 1
ATOM 5564 N N . LEU D 1 77 ? 22.281 -52.822 39.709 1.00 27.42 75 LEU D N 1
ATOM 5565 C CA . LEU D 1 77 ? 21.233 -52.012 39.096 1.00 26.68 75 LEU D CA 1
ATOM 5566 C C . LEU D 1 77 ? 20.841 -52.550 37.721 1.00 29.32 75 LEU D C 1
ATOM 5567 O O . LEU D 1 77 ? 19.653 -52.574 37.371 1.00 29.58 75 LEU D O 1
ATOM 5572 N N . ARG D 1 78 ? 21.827 -52.950 36.915 1.00 25.79 76 ARG D N 1
ATOM 5573 C CA . ARG D 1 78 ? 21.534 -53.457 35.579 1.00 30.18 76 ARG D CA 1
ATOM 5574 C C . ARG D 1 78 ? 20.766 -54.768 35.647 1.00 32.85 76 ARG D C 1
ATOM 5575 O O . ARG D 1 78 ? 19.897 -55.022 34.806 1.00 32.28 76 ARG D O 1
ATOM 5583 N N . LYS D 1 79 ? 21.061 -55.605 36.647 1.00 32.19 77 LYS D N 1
ATOM 5584 C CA . LYS D 1 79 ? 20.291 -56.830 36.831 1.00 31.35 77 LYS D CA 1
ATOM 5585 C C . LYS D 1 79 ? 18.831 -56.522 37.132 1.00 32.78 77 LYS D C 1
ATOM 5586 O O . LYS D 1 79 ? 17.930 -57.220 36.656 1.00 35.72 77 LYS D O 1
ATOM 5592 N N . ALA D 1 80 ? 18.577 -55.490 37.935 1.00 32.25 78 ALA D N 1
ATOM 5593 C CA . ALA D 1 80 ? 17.207 -55.132 38.284 1.00 33.54 78 ALA D CA 1
ATOM 5594 C C . ALA D 1 80 ? 16.501 -54.414 37.134 1.00 33.30 78 ALA D C 1
ATOM 5595 O O . ALA D 1 80 ? 15.322 -54.672 36.866 1.00 33.73 78 ALA D O 1
ATOM 5597 N N . VAL D 1 81 ? 17.197 -53.497 36.468 1.00 31.10 79 VAL D N 1
ATOM 5598 C CA . VAL D 1 81 ? 16.639 -52.698 35.379 1.00 31.46 79 VAL D CA 1
ATOM 5599 C C . VAL D 1 81 ? 17.639 -52.719 34.227 1.00 28.71 79 VAL D C 1
ATOM 5600 O O . VAL D 1 81 ? 18.589 -51.933 34.231 1.00 30.04 79 VAL D O 1
ATOM 5604 N N . PRO D 1 82 ? 17.490 -53.614 33.248 1.00 30.35 80 PRO D N 1
ATOM 5605 C CA . PRO D 1 82 ? 18.574 -53.817 32.273 1.00 30.64 80 PRO D CA 1
ATOM 5606 C C . PRO D 1 82 ? 18.936 -52.590 31.455 1.00 30.61 80 PRO D C 1
ATOM 5607 O O . PRO D 1 82 ? 20.083 -52.483 31.002 1.00 32.10 80 PRO D O 1
ATOM 5611 N N . SER D 1 83 ? 18.020 -51.644 31.266 1.00 29.65 81 SER D N 1
ATOM 5612 C CA . SER D 1 83 ? 18.311 -50.465 30.464 1.00 26.82 81 SER D CA 1
ATOM 5613 C C . SER D 1 83 ? 18.758 -49.277 31.303 1.00 26.48 81 SER D C 1
ATOM 5614 O O . SER D 1 83 ? 18.959 -48.192 30.755 1.00 25.97 81 SER D O 1
ATOM 5617 N N . ILE D 1 84 ? 18.929 -49.462 32.614 1.00 26.43 82 ILE D N 1
ATOM 5618 C CA . ILE D 1 84 ? 19.199 -48.340 33.507 1.00 25.33 82 ILE D CA 1
ATOM 5619 C C . ILE D 1 84 ? 20.516 -47.641 33.148 1.00 23.12 82 ILE D C 1
ATOM 5620 O O . ILE D 1 84 ? 21.481 -48.267 32.683 1.00 24.82 82 ILE D O 1
ATOM 5625 N N . VAL D 1 85 ? 20.556 -46.328 33.382 1.00 23.15 83 VAL D N 1
ATOM 5626 C CA . VAL D 1 85 ? 21.782 -45.541 33.283 1.00 24.52 83 VAL D CA 1
ATOM 5627 C C . VAL D 1 85 ? 22.302 -45.289 34.695 1.00 26.05 83 VAL D C 1
ATOM 5628 O O . VAL D 1 85 ? 21.604 -44.681 35.518 1.00 25.99 83 VAL D O 1
ATOM 5632 N N . THR D 1 86 ? 23.536 -45.717 34.965 1.00 23.83 84 THR D N 1
ATOM 5633 C CA . THR D 1 86 ? 24.133 -45.607 36.294 1.00 22.73 84 THR D CA 1
ATOM 5634 C C . THR D 1 86 ? 24.829 -44.260 36.462 1.00 23.27 84 THR D C 1
ATOM 5635 O O . THR D 1 86 ? 25.619 -43.848 35.609 1.00 22.17 84 THR D O 1
ATOM 5639 N N . LYS D 1 87 ? 24.548 -43.591 37.576 1.00 23.38 85 LYS D N 1
ATOM 5640 C CA . LYS D 1 87 ? 25.137 -42.297 37.896 1.00 21.99 85 LYS D CA 1
ATOM 5641 C C . LYS D 1 87 ? 26.380 -42.500 38.761 1.00 24.67 85 LYS D C 1
ATOM 5642 O O . LYS D 1 87 ? 26.352 -43.251 39.739 1.00 22.75 85 LYS D O 1
ATOM 5648 N N . ILE D 1 88 ? 27.472 -41.851 38.380 1.00 23.24 86 ILE D N 1
ATOM 5649 C CA . ILE D 1 88 ? 28.746 -42.020 39.062 1.00 22.02 86 ILE D CA 1
ATOM 5650 C C . ILE D 1 88 ? 29.316 -40.632 39.326 1.00 23.34 86 ILE D C 1
ATOM 5651 O O . ILE D 1 88 ? 29.414 -39.803 38.403 1.00 21.82 86 ILE D O 1
ATOM 5656 N N . PRO D 1 89 ? 29.669 -40.324 40.570 1.00 23.08 87 PRO D N 1
ATOM 5657 C CA . PRO D 1 89 ? 30.217 -38.999 40.869 1.00 19.86 87 PRO D CA 1
ATOM 5658 C C . PRO D 1 89 ? 31.567 -38.819 40.181 1.00 22.01 87 PRO D C 1
ATOM 5659 O O . PRO D 1 89 ? 32.386 -39.739 40.136 1.00 23.87 87 PRO D O 1
ATOM 5663 N N . VAL D 1 90 ? 31.787 -37.636 39.614 1.00 19.09 88 VAL D N 1
ATOM 5664 C CA . VAL D 1 90 ? 33.015 -37.404 38.860 1.00 19.14 88 VAL D CA 1
ATOM 5665 C C . VAL D 1 90 ? 34.128 -37.012 39.826 1.00 21.21 88 VAL D C 1
ATOM 5666 O O . VAL D 1 90 ? 34.312 -35.829 40.142 1.00 19.92 88 VAL D O 1
ATOM 5670 N N . ASN D 1 91 ? 34.839 -38.017 40.324 1.00 21.71 89 ASN D N 1
ATOM 5671 C CA . ASN D 1 91 ? 36.070 -37.858 41.086 1.00 22.87 89 ASN D CA 1
ATOM 5672 C C . ASN D 1 91 ? 37.011 -38.981 40.640 1.00 24.60 89 ASN D C 1
ATOM 5673 O O . ASN D 1 91 ? 36.705 -39.726 39.699 1.00 24.87 89 ASN D O 1
ATOM 5678 N N . ALA D 1 92 ? 38.167 -39.104 41.303 1.00 22.62 90 ALA D N 1
ATOM 5679 C CA . ALA D 1 92 ? 39.204 -40.020 40.819 1.00 27.13 90 ALA D CA 1
ATOM 5680 C C . ALA D 1 92 ? 38.667 -41.439 40.672 1.00 26.39 90 ALA D C 1
ATOM 5681 O O . ALA D 1 92 ? 38.776 -42.050 39.601 1.00 24.78 90 ALA D O 1
ATOM 5683 N N . GLN D 1 93 ? 38.040 -41.969 41.725 1.00 24.70 91 GLN D N 1
ATOM 5684 C CA . GLN D 1 93 ? 37.505 -43.324 41.627 1.00 24.37 91 GLN D CA 1
ATOM 5685 C C . GLN D 1 93 ? 36.330 -43.385 40.656 1.00 25.10 91 GLN D C 1
ATOM 5686 O O . GLN D 1 93 ? 36.176 -44.371 39.925 1.00 25.21 91 GLN D O 1
ATOM 5692 N N . GLY D 1 94 ? 35.489 -42.343 40.641 1.00 23.81 92 GLY D N 1
ATOM 5693 C CA . GLY D 1 94 ? 34.398 -42.299 39.679 1.00 24.14 92 GLY D CA 1
ATOM 5694 C C . GLY D 1 94 ? 34.892 -42.435 38.251 1.00 25.47 92 GLY D C 1
ATOM 5695 O O . GLY D 1 94 ? 34.319 -43.180 37.452 1.00 25.42 92 GLY D O 1
ATOM 5696 N N . LEU D 1 95 ? 35.991 -41.748 37.925 1.00 25.25 93 LEU D N 1
ATOM 5697 C CA . LEU D 1 95 ? 36.505 -41.761 36.561 1.00 23.49 93 LEU D CA 1
ATOM 5698 C C . LEU D 1 95 ? 37.044 -43.132 36.183 1.00 26.25 93 LEU D C 1
ATOM 5699 O O . LEU D 1 95 ? 36.882 -43.567 35.032 1.00 24.56 93 LEU D O 1
ATOM 5704 N N . ILE D 1 96 ? 37.648 -43.839 37.145 1.00 27.23 94 ILE D N 1
ATOM 5705 C CA . ILE D 1 96 ? 38.095 -45.210 36.903 1.00 25.61 94 ILE D CA 1
ATOM 5706 C C . ILE D 1 96 ? 36.907 -46.109 36.553 1.00 25.21 94 ILE D C 1
ATOM 5707 O O . ILE D 1 96 ? 36.957 -46.890 35.593 1.00 24.11 94 ILE D O 1
ATOM 5712 N N . ALA D 1 97 ? 35.821 -46.011 37.329 1.00 24.72 95 ALA D N 1
ATOM 5713 C CA . ALA D 1 97 ? 34.624 -46.808 37.051 1.00 26.65 95 ALA D CA 1
ATOM 5714 C C . ALA D 1 97 ? 34.081 -46.514 35.657 1.00 24.94 95 ALA D C 1
ATOM 5715 O O . ALA D 1 97 ? 33.809 -47.438 34.882 1.00 24.30 95 ALA D O 1
ATOM 5717 N N . ILE D 1 98 ? 33.931 -45.223 35.325 1.00 24.63 96 ILE D N 1
ATOM 5718 C CA . ILE D 1 98 ? 33.350 -44.808 34.045 1.00 23.95 96 ILE D CA 1
ATOM 5719 C C . ILE D 1 98 ? 34.142 -45.375 32.871 1.00 24.47 96 ILE D C 1
ATOM 5720 O O . ILE D 1 98 ? 33.562 -45.887 31.905 1.00 27.55 96 ILE D O 1
ATOM 5725 N N . LYS D 1 99 ? 35.475 -45.295 32.930 1.00 25.75 97 LYS D N 1
ATOM 5726 C CA . LYS D 1 99 ? 36.301 -45.865 31.865 1.00 27.29 97 LYS D CA 1
ATOM 5727 C C . LYS D 1 99 ? 36.088 -47.366 31.745 1.00 27.38 97 LYS D C 1
ATOM 5728 O O . LYS D 1 99 ? 35.983 -47.899 30.635 1.00 28.89 97 LYS D O 1
ATOM 5734 N N . GLU D 1 100 ? 36.026 -48.071 32.873 1.00 27.47 98 GLU D N 1
ATOM 5735 C CA . GLU D 1 100 ? 35.876 -49.520 32.800 1.00 28.09 98 GLU D CA 1
ATOM 5736 C C . GLU D 1 100 ? 34.495 -49.906 32.284 1.00 28.26 98 GLU D C 1
ATOM 5737 O O . GLU D 1 100 ? 34.371 -50.796 31.432 1.00 30.96 98 GLU D O 1
ATOM 5743 N N . LEU D 1 101 ? 33.447 -49.237 32.780 1.00 27.66 99 LEU D N 1
ATOM 5744 C CA . LEU D 1 101 ? 32.086 -49.522 32.334 1.00 28.11 99 LEU D CA 1
ATOM 5745 C C . LEU D 1 101 ? 31.882 -49.130 30.873 1.00 29.69 99 LEU D C 1
ATOM 5746 O O . LEU D 1 101 ? 31.156 -49.813 30.146 1.00 29.76 99 LEU D O 1
ATOM 5751 N N . THR D 1 102 ? 32.484 -48.016 30.432 1.00 28.27 100 THR D N 1
ATOM 5752 C CA . THR D 1 102 ? 32.449 -47.675 29.009 1.00 28.56 100 THR D CA 1
ATOM 5753 C C . THR D 1 102 ? 33.052 -48.795 28.175 1.00 31.24 100 THR D C 1
ATOM 5754 O O . THR D 1 102 ? 32.461 -49.239 27.183 1.00 31.00 100 THR D O 1
ATOM 5758 N N . GLN D 1 103 ? 34.233 -49.274 28.583 1.00 28.81 101 GLN D N 1
ATOM 5759 C CA . GLN D 1 103 ? 34.877 -50.390 27.901 1.00 35.23 101 GLN D CA 1
ATOM 5760 C C . GLN D 1 103 ? 33.951 -51.603 27.811 1.00 33.58 101 GLN D C 1
ATOM 5761 O O . GLN D 1 103 ? 33.984 -52.351 26.829 1.00 32.81 101 GLN D O 1
ATOM 5767 N N . GLN D 1 104 ? 33.121 -51.815 28.830 1.00 33.99 102 GLN D N 1
ATOM 5768 C CA . GLN D 1 104 ? 32.173 -52.917 28.831 1.00 31.11 102 GLN D CA 1
ATOM 5769 C C . GLN D 1 104 ? 30.866 -52.573 28.124 1.00 30.42 102 GLN D C 1
ATOM 5770 O O . GLN D 1 104 ? 29.956 -53.405 28.102 1.00 30.64 102 GLN D O 1
ATOM 5776 N N . GLY D 1 105 ? 30.754 -51.385 27.535 1.00 30.46 103 GLY D N 1
ATOM 5777 C CA . GLY D 1 105 ? 29.535 -51.023 26.838 1.00 31.57 103 GLY D CA 1
ATOM 5778 C C . GLY D 1 105 ? 28.345 -50.760 27.738 1.00 30.90 103 GLY D C 1
ATOM 5779 O O . GLY D 1 105 ? 27.210 -51.026 27.345 1.00 33.61 103 GLY D O 1
ATOM 5780 N N . ILE D 1 106 ? 28.572 -50.257 28.942 1.00 30.90 104 ILE D N 1
ATOM 5781 C CA . ILE D 1 106 ? 27.514 -49.976 29.906 1.00 27.05 104 ILE D CA 1
ATOM 5782 C C . ILE D 1 106 ? 27.372 -48.461 30.011 1.00 28.08 104 ILE D C 1
ATOM 5783 O O . ILE D 1 106 ? 28.369 -47.769 30.265 1.00 28.07 104 ILE D O 1
ATOM 5788 N N . PRO D 1 107 ? 26.177 -47.904 29.801 1.00 27.29 105 PRO D N 1
ATOM 5789 C CA . PRO D 1 107 ? 26.033 -46.443 29.785 1.00 27.05 105 PRO D CA 1
ATOM 5790 C C . PRO D 1 107 ? 26.100 -45.851 31.184 1.00 26.03 105 PRO D C 1
ATOM 5791 O O . PRO D 1 107 ? 25.610 -46.430 32.157 1.00 25.18 105 PRO D O 1
ATOM 5795 N N . THR D 1 108 ? 26.703 -44.671 31.277 1.00 23.61 106 THR D N 1
ATOM 5796 C CA . THR D 1 108 ? 26.917 -44.031 32.564 1.00 25.62 106 THR D CA 1
ATOM 5797 C C . THR D 1 108 ? 26.564 -42.556 32.467 1.00 22.49 106 THR D C 1
ATOM 5798 O O . THR D 1 108 ? 26.525 -41.964 31.383 1.00 22.29 106 THR D O 1
ATOM 5802 N N . LEU D 1 109 ? 26.282 -41.979 33.628 1.00 22.19 107 LEU D N 1
ATOM 5803 C CA . LEU D 1 109 ? 26.132 -40.543 33.789 1.00 19.76 107 LEU D CA 1
ATOM 5804 C C . LEU D 1 109 ? 27.166 -40.096 34.810 1.00 23.37 107 LEU D C 1
ATOM 5805 O O . LEU D 1 109 ? 27.320 -40.739 35.857 1.00 22.94 107 LEU D O 1
ATOM 5810 N N . GLY D 1 110 ? 27.915 -39.039 34.479 1.00 22.77 108 GLY D N 1
ATOM 5811 C CA . GLY D 1 110 ? 28.879 -38.469 35.406 1.00 20.53 108 GLY D CA 1
ATOM 5812 C C . GLY D 1 110 ? 28.211 -37.374 36.213 1.00 21.25 108 GLY D C 1
ATOM 5813 O O . GLY D 1 110 ? 27.804 -36.352 35.648 1.00 19.46 108 GLY D O 1
ATOM 5814 N N . THR D 1 111 ? 28.052 -37.582 37.524 1.00 19.60 109 THR D N 1
ATOM 5815 C CA . THR D 1 111 ? 27.187 -36.736 38.340 1.00 18.45 109 THR D CA 1
ATOM 5816 C C . THR D 1 111 ? 28.017 -35.947 39.348 1.00 20.39 109 THR D C 1
ATOM 5817 O O . THR D 1 111 ? 29.242 -36.071 39.418 1.00 20.31 109 THR D O 1
ATOM 5821 N N . ALA D 1 112 ? 27.330 -35.114 40.130 1.00 20.53 110 ALA D N 1
ATOM 5822 C CA . ALA D 1 112 ? 27.982 -34.219 41.087 1.00 20.12 110 ALA D CA 1
ATOM 5823 C C . ALA D 1 112 ? 29.027 -33.336 40.398 1.00 19.15 110 ALA D C 1
ATOM 5824 O O . ALA D 1 112 ? 30.156 -33.195 40.862 1.00 21.28 110 ALA D O 1
ATOM 5826 N N . VAL D 1 113 ? 28.643 -32.733 39.280 1.00 20.26 111 VAL D N 1
ATOM 5827 C CA . VAL D 1 113 ? 29.544 -31.866 38.522 1.00 18.87 111 VAL D CA 1
ATOM 5828 C C . VAL D 1 113 ? 29.340 -30.426 38.982 1.00 19.99 111 VAL D C 1
ATOM 5829 O O . VAL D 1 113 ? 28.230 -29.889 38.914 1.00 18.65 111 VAL D O 1
ATOM 5833 N N . TYR D 1 114 ? 30.410 -29.814 39.486 1.00 20.92 112 TYR D N 1
ATOM 5834 C CA . TYR D 1 114 ? 30.405 -28.434 39.947 1.00 22.74 112 TYR D CA 1
ATOM 5835 C C . TYR D 1 114 ? 31.243 -27.519 39.072 1.00 20.70 112 TYR D C 1
ATOM 5836 O O . TYR D 1 114 ? 31.202 -26.300 39.267 1.00 20.46 112 TYR D O 1
ATOM 5845 N N . GLY D 1 115 ? 32.001 -28.073 38.136 1.00 21.85 113 GLY D N 1
ATOM 5846 C CA . GLY D 1 115 ? 32.822 -27.271 37.247 1.00 21.99 113 GLY D CA 1
ATOM 5847 C C . GLY D 1 115 ? 32.815 -27.872 35.859 1.00 19.33 113 GLY D C 1
ATOM 5848 O O . GLY D 1 115 ? 32.643 -29.078 35.685 1.00 20.71 113 GLY D O 1
ATOM 5849 N N . ALA D 1 116 ? 33.026 -27.011 34.864 1.00 20.62 114 ALA D N 1
ATOM 5850 C CA . ALA D 1 116 ? 32.951 -27.447 33.473 1.00 20.74 114 ALA D CA 1
ATOM 5851 C C . ALA D 1 116 ? 34.100 -28.384 33.117 1.00 19.01 114 ALA D C 1
ATOM 5852 O O . ALA D 1 116 ? 33.905 -29.361 32.386 1.00 19.28 114 ALA D O 1
ATOM 5854 N N . GLY D 1 117 ? 35.309 -28.106 33.617 1.00 22.04 115 GLY D N 1
ATOM 5855 C CA . GLY D 1 117 ? 36.431 -28.995 33.335 1.00 20.55 115 GLY D CA 1
ATOM 5856 C C . GLY D 1 117 ? 36.246 -30.383 33.927 1.00 19.93 115 GLY D C 1
ATOM 5857 O O . GLY D 1 117 ? 36.555 -31.386 33.280 1.00 20.79 115 GLY D O 1
ATOM 5858 N N . GLN D 1 118 ? 35.741 -30.455 35.168 1.00 20.93 116 GLN D N 1
ATOM 5859 C CA . GLN D 1 118 ? 35.396 -31.736 35.784 1.00 19.09 116 GLN D CA 1
ATOM 5860 C C . GLN D 1 118 ? 34.421 -32.522 34.913 1.00 19.25 116 GLN D C 1
ATOM 5861 O O . GLN D 1 118 ? 34.640 -33.702 34.622 1.00 20.49 116 GLN D O 1
ATOM 5867 N N . GLY D 1 119 ? 33.335 -31.884 34.475 1.00 19.88 117 GLY D N 1
ATOM 5868 C CA . GLY D 1 119 ? 32.342 -32.625 33.709 1.00 19.58 117 GLY D CA 1
ATOM 5869 C C . GLY D 1 119 ? 32.890 -33.080 32.371 1.00 21.26 117 GLY D C 1
ATOM 5870 O O . GLY D 1 119 ? 32.606 -34.193 31.911 1.00 24.25 117 GLY D O 1
ATOM 5871 N N . PHE D 1 120 ? 33.715 -32.239 31.752 1.00 20.70 118 PHE D N 1
ATOM 5872 C CA . PHE D 1 120 ? 34.313 -32.568 30.465 1.00 18.61 118 PHE D CA 1
ATOM 5873 C C . PHE D 1 120 ? 35.158 -33.833 30.556 1.00 21.35 118 PHE D C 1
ATOM 5874 O O . PHE D 1 120 ? 35.116 -34.682 29.656 1.00 22.12 118 PHE D O 1
ATOM 5882 N N . LEU D 1 121 ? 35.915 -33.996 31.654 1.00 21.06 119 LEU D N 1
ATOM 5883 C CA . LEU D 1 121 ? 36.725 -35.200 31.828 1.00 21.02 119 LEU D CA 1
ATOM 5884 C C . LEU D 1 121 ? 35.870 -36.465 31.879 1.00 21.73 119 LEU D C 1
ATOM 5885 O O . LEU D 1 121 ? 36.296 -37.523 31.405 1.00 23.32 119 LEU D O 1
ATOM 5890 N N . ALA D 1 122 ? 34.663 -36.379 32.438 1.00 21.98 120 ALA D N 1
ATOM 5891 C CA . ALA D 1 122 ? 33.784 -37.546 32.456 1.00 23.11 120 ALA D CA 1
ATOM 5892 C C . ALA D 1 122 ? 33.293 -37.889 31.057 1.00 21.65 120 ALA D C 1
ATOM 5893 O O . ALA D 1 122 ? 33.134 -39.072 30.718 1.00 23.15 120 ALA D O 1
ATOM 5895 N N . ALA D 1 123 ? 33.016 -36.868 30.247 1.00 22.15 121 ALA D N 1
ATOM 5896 C CA . ALA D 1 123 ? 32.606 -37.107 28.867 1.00 22.22 121 ALA D CA 1
ATOM 5897 C C . ALA D 1 123 ? 33.744 -37.732 28.062 1.00 25.21 121 ALA D C 1
ATOM 5898 O O . ALA D 1 123 ? 33.519 -38.677 27.295 1.00 26.54 121 ALA D O 1
ATOM 5900 N N . LEU D 1 124 ? 34.974 -37.232 28.244 1.00 22.34 122 LEU D N 1
ATOM 5901 C CA . LEU D 1 124 ? 36.143 -37.860 27.629 1.00 23.65 122 LEU D CA 1
ATOM 5902 C C . LEU D 1 124 ? 36.330 -39.293 28.116 1.00 26.88 122 LEU D C 1
ATOM 5903 O O . LEU D 1 124 ? 36.834 -40.143 27.372 1.00 25.49 122 LEU D O 1
ATOM 5908 N N . ALA D 1 125 ? 35.933 -39.583 29.357 1.00 24.41 123 ALA D N 1
ATOM 5909 C CA . ALA D 1 125 ? 36.089 -40.936 29.872 1.00 25.31 123 ALA D CA 1
ATOM 5910 C C . ALA D 1 125 ? 35.056 -41.894 29.300 1.00 24.59 123 ALA D C 1
ATOM 5911 O O . ALA D 1 125 ? 35.259 -43.108 29.374 1.00 22.97 123 ALA D O 1
ATOM 5913 N N . GLY D 1 126 ? 33.963 -41.386 28.728 1.00 23.78 124 GLY D N 1
ATOM 5914 C CA . GLY D 1 126 ? 32.939 -42.242 28.144 1.00 26.06 124 GLY D CA 1
ATOM 5915 C C . GLY D 1 126 ? 31.525 -42.057 28.677 1.00 26.30 124 GLY D C 1
ATOM 5916 O O . GLY D 1 126 ? 30.613 -42.733 28.181 1.00 23.91 124 GLY D O 1
ATOM 5917 N N . ALA D 1 127 ? 31.281 -41.179 29.650 1.00 24.76 125 ALA D N 1
ATOM 5918 C CA . ALA D 1 127 ? 29.923 -40.966 30.145 1.00 22.51 125 ALA D CA 1
ATOM 5919 C C . ALA D 1 127 ? 29.080 -40.265 29.084 1.00 22.59 125 ALA D C 1
ATOM 5920 O O . ALA D 1 127 ? 29.445 -39.190 28.602 1.00 23.58 125 ALA D O 1
ATOM 5922 N N . LYS D 1 128 ? 27.946 -40.870 28.734 1.00 22.27 126 LYS D N 1
ATOM 5923 C CA . LYS D 1 128 ? 27.024 -40.250 27.790 1.00 23.70 126 LYS D CA 1
ATOM 5924 C C . LYS D 1 128 ? 26.384 -38.987 28.364 1.00 23.84 126 LYS D C 1
ATOM 5925 O O . LYS D 1 128 ? 26.207 -37.992 27.649 1.00 23.96 126 LYS D O 1
ATOM 5931 N N . TYR D 1 129 ? 26.023 -39.004 29.646 1.00 22.96 127 TYR D N 1
ATOM 5932 C CA . TYR D 1 129 ? 25.341 -37.890 30.290 1.00 20.63 127 TYR D CA 1
ATOM 5933 C C . TYR D 1 129 ? 26.238 -37.245 31.338 1.00 21.34 127 TYR D C 1
ATOM 5934 O O . TYR D 1 129 ? 26.894 -37.946 32.109 1.00 21.71 127 TYR D O 1
ATOM 5943 N N . ILE D 1 130 ? 26.218 -35.912 31.401 1.00 20.60 128 ILE D N 1
ATOM 5944 C CA . ILE D 1 130 ? 26.957 -35.146 32.403 1.00 19.10 128 ILE D CA 1
ATOM 5945 C C . ILE D 1 130 ? 25.950 -34.277 33.142 1.00 21.59 128 ILE D C 1
ATOM 5946 O O . ILE D 1 130 ? 25.230 -33.494 32.512 1.00 21.81 128 ILE D O 1
ATOM 5951 N N . ALA D 1 131 ? 25.892 -34.415 34.471 1.00 20.91 129 ALA D N 1
ATOM 5952 C CA . ALA D 1 131 ? 24.891 -33.709 35.272 1.00 19.19 129 ALA D CA 1
ATOM 5953 C C . ALA D 1 131 ? 25.541 -32.663 36.166 1.00 18.56 129 ALA D C 1
ATOM 5954 O O . ALA D 1 131 ? 25.985 -32.985 37.281 1.00 18.73 129 ALA D O 1
ATOM 5956 N N . PRO D 1 132 ? 25.596 -31.401 35.747 1.00 20.11 130 PRO D N 1
ATOM 5957 C CA . PRO D 1 132 ? 25.951 -30.334 36.689 1.00 18.51 130 PRO D CA 1
ATOM 5958 C C . PRO D 1 132 ? 24.856 -30.166 37.740 1.00 18.66 130 PRO D C 1
ATOM 5959 O O . PRO D 1 132 ? 23.669 -30.293 37.441 1.00 19.31 130 PRO D O 1
ATOM 5963 N N . TYR D 1 133 ? 25.269 -29.907 38.983 1.00 17.75 131 TYR D N 1
ATOM 5964 C CA . TYR D 1 133 ? 24.336 -29.571 40.064 1.00 16.87 131 TYR D CA 1
ATOM 5965 C C . TYR D 1 133 ? 24.127 -28.061 40.031 1.00 18.87 131 TYR D C 1
ATOM 5966 O O . TYR D 1 133 ? 24.776 -27.292 40.747 1.00 19.96 131 TYR D O 1
ATOM 5975 N N . VAL D 1 134 ? 23.212 -27.641 39.151 1.00 17.48 132 VAL D N 1
ATOM 5976 C CA . VAL D 1 134 ? 22.976 -26.220 38.881 1.00 17.19 132 VAL D CA 1
ATOM 5977 C C . VAL D 1 134 ? 22.766 -25.439 40.180 1.00 18.59 132 VAL D C 1
ATOM 5978 O O . VAL D 1 134 ? 23.454 -24.450 40.456 1.00 18.14 132 VAL D O 1
ATOM 5982 N N . ASN D 1 135 ? 21.792 -25.854 40.989 1.00 18.19 133 ASN D N 1
ATOM 5983 C CA . ASN D 1 135 ? 21.451 -25.040 42.155 1.00 20.21 133 ASN D CA 1
ATOM 5984 C C . ASN D 1 135 ? 22.559 -25.041 43.202 1.00 21.09 133 ASN D C 1
ATOM 5985 O O . ASN D 1 135 ? 22.757 -24.027 43.882 1.00 21.10 133 ASN D O 1
ATOM 5990 N N . ARG D 1 136 ? 23.295 -26.151 43.338 1.00 20.35 134 ARG D N 1
ATOM 5991 C CA . ARG D 1 136 ? 24.396 -26.207 44.297 1.00 20.20 134 ARG D CA 1
ATOM 5992 C C . ARG D 1 136 ? 25.543 -25.288 43.894 1.00 22.55 134 ARG D C 1
ATOM 5993 O O . ARG D 1 136 ? 26.195 -24.699 44.768 1.00 22.59 134 ARG D O 1
ATOM 6001 N N . ILE D 1 137 ? 25.795 -25.139 42.587 1.00 19.11 135 ILE D N 1
ATOM 6002 C CA . ILE D 1 137 ? 26.750 -24.134 42.121 1.00 19.50 135 ILE D CA 1
ATOM 6003 C C . ILE D 1 137 ? 26.298 -22.738 42.536 1.00 22.22 135 ILE D C 1
ATOM 6004 O O . ILE D 1 137 ? 27.096 -21.935 43.029 1.00 21.95 135 ILE D O 1
ATOM 6009 N N . ASP D 1 138 ? 25.011 -22.421 42.335 1.00 20.09 136 ASP D N 1
ATOM 6010 C CA . ASP D 1 138 ? 24.499 -21.128 42.800 1.00 21.83 136 ASP D CA 1
ATOM 6011 C C . ASP D 1 138 ? 24.540 -21.013 44.325 1.00 22.13 136 ASP D C 1
ATOM 6012 O O . ASP D 1 138 ? 24.768 -19.924 44.861 1.00 22.55 136 ASP D O 1
ATOM 6017 N N . ALA D 1 139 ? 24.327 -22.115 45.034 1.00 19.82 137 ALA D N 1
ATOM 6018 C CA . ALA D 1 139 ? 24.252 -22.065 46.493 1.00 23.80 137 ALA D CA 1
ATOM 6019 C C . ALA D 1 139 ? 25.614 -21.840 47.140 1.00 24.56 137 ALA D C 1
ATOM 6020 O O . ALA D 1 139 ? 25.685 -21.341 48.271 1.00 25.90 137 ALA D O 1
ATOM 6022 N N . GLN D 1 140 ? 26.695 -22.138 46.429 1.00 24.81 138 GLN D N 1
ATOM 6023 C CA . GLN D 1 140 ? 28.051 -22.046 46.951 1.00 23.82 138 GLN D CA 1
ATOM 6024 C C . GLN D 1 140 ? 28.834 -20.884 46.340 1.00 26.01 138 GLN D C 1
ATOM 6025 O O . GLN D 1 140 ? 30.052 -20.970 46.173 1.00 30.09 138 GLN D O 1
ATOM 6031 N N . GLY D 1 141 ? 28.149 -19.801 45.981 1.00 25.27 139 GLY D N 1
ATOM 6032 C CA . GLY D 1 141 ? 28.843 -18.592 45.598 1.00 24.28 139 GLY D CA 1
ATOM 6033 C C . GLY D 1 141 ? 29.258 -18.519 44.146 1.00 28.70 139 GLY D C 1
ATOM 6034 O O . GLY D 1 141 ? 29.946 -17.562 43.763 1.00 26.19 139 GLY D O 1
ATOM 6035 N N . GLY D 1 142 ? 28.857 -19.491 43.325 1.00 23.49 140 GLY D N 1
ATOM 6036 C CA . GLY D 1 142 ? 29.199 -19.514 41.921 1.00 23.79 140 GLY D CA 1
ATOM 6037 C C . GLY D 1 142 ? 28.109 -18.909 41.061 1.00 24.98 140 GLY D C 1
ATOM 6038 O O . GLY D 1 142 ? 27.198 -18.224 41.539 1.00 24.07 140 GLY D O 1
ATOM 6039 N N . ASN D 1 143 ? 28.202 -19.190 39.762 1.00 24.41 141 ASN D N 1
ATOM 6040 C CA . ASN D 1 143 ? 27.241 -18.697 38.781 1.00 23.22 141 ASN D CA 1
ATOM 6041 C C . ASN D 1 143 ? 26.893 -19.870 37.871 1.00 21.85 141 ASN D C 1
ATOM 6042 O O . ASN D 1 143 ? 27.621 -20.154 36.921 1.00 21.04 141 ASN D O 1
ATOM 6047 N N . SER D 1 144 ? 25.780 -20.547 38.166 1.00 22.52 142 SER D N 1
ATOM 6048 C CA . SER D 1 144 ? 25.447 -21.770 37.441 1.00 22.33 142 SER D CA 1
ATOM 6049 C C . SER D 1 144 ? 25.189 -21.509 35.959 1.00 20.04 142 SER D C 1
ATOM 6050 O O . SER D 1 144 ? 25.474 -22.371 35.124 1.00 20.08 142 SER D O 1
ATOM 6053 N N . LYS D 1 145 ? 24.652 -20.342 35.612 1.00 21.65 143 LYS D N 1
ATOM 6054 C CA . LYS D 1 145 ? 24.442 -20.039 34.198 1.00 22.61 143 LYS D CA 1
ATOM 6055 C C . LYS D 1 145 ? 25.764 -20.080 33.431 1.00 20.64 143 LYS D C 1
ATOM 6056 O O . LYS D 1 145 ? 25.849 -20.692 32.360 1.00 21.66 143 LYS D O 1
ATOM 6062 N N . ASP D 1 146 ? 26.820 -19.462 33.986 1.00 22.44 144 ASP D N 1
ATOM 6063 C CA . ASP D 1 146 ? 28.125 -19.476 33.323 1.00 22.11 144 ASP D CA 1
ATOM 6064 C C . ASP D 1 146 ? 28.686 -20.887 33.231 1.00 20.87 144 ASP D C 1
ATOM 6065 O O . ASP D 1 146 ? 29.213 -21.289 32.183 1.00 20.33 144 ASP D O 1
ATOM 6070 N N . THR D 1 147 ? 28.600 -21.645 34.328 1.00 19.47 145 THR D N 1
ATOM 6071 C CA . THR D 1 147 ? 29.155 -22.993 34.352 1.00 20.97 145 THR D CA 1
ATOM 6072 C C . THR D 1 147 ? 28.451 -23.908 33.350 1.00 19.41 145 THR D C 1
ATOM 6073 O O . THR D 1 147 ? 29.103 -24.687 32.647 1.00 19.47 145 THR D O 1
ATOM 6077 N N . VAL D 1 148 ? 27.123 -23.838 33.274 1.00 18.73 146 VAL D N 1
ATOM 6078 C CA . VAL D 1 148 ? 26.409 -24.670 32.301 1.00 16.61 146 VAL D CA 1
ATOM 6079 C C . VAL D 1 148 ? 26.759 -24.253 30.872 1.00 18.39 146 VAL D C 1
ATOM 6080 O O . VAL D 1 148 ? 26.998 -25.105 30.008 1.00 20.09 146 VAL D O 1
ATOM 6084 N N . LEU D 1 149 ? 26.818 -22.944 30.600 1.00 19.58 147 LEU D N 1
ATOM 6085 C CA . LEU D 1 149 ? 27.210 -22.493 29.262 1.00 19.94 147 LEU D CA 1
ATOM 6086 C C . LEU D 1 149 ? 28.568 -23.056 28.858 1.00 20.71 147 LEU D C 1
ATOM 6087 O O . LEU D 1 149 ? 28.736 -23.551 27.734 1.00 20.74 147 LEU D O 1
ATOM 6092 N N . GLU D 1 150 ? 29.543 -23.008 29.770 1.00 18.63 148 GLU D N 1
ATOM 6093 C CA . GLU D 1 150 ? 30.872 -23.526 29.467 1.00 19.36 148 GLU D CA 1
ATOM 6094 C C . GLU D 1 150 ? 30.841 -25.038 29.269 1.00 20.75 148 GLU D C 1
ATOM 6095 O O . GLU D 1 150 ? 31.421 -25.552 28.310 1.00 20.05 148 GLU D O 1
ATOM 6101 N N . LEU D 1 151 ? 30.158 -25.772 30.158 1.00 21.43 149 LEU D N 1
ATOM 6102 C CA . LEU D 1 151 ? 30.045 -27.219 29.965 1.00 20.21 149 LEU D CA 1
ATOM 6103 C C . LEU D 1 151 ? 29.415 -27.549 28.610 1.00 20.56 149 LEU D C 1
ATOM 6104 O O . LEU D 1 151 ? 29.929 -28.382 27.858 1.00 21.57 149 LEU D O 1
ATOM 6109 N N . GLN D 1 152 ? 28.303 -26.896 28.276 1.00 20.85 150 GLN D N 1
ATOM 6110 C CA . GLN D 1 152 ? 27.621 -27.222 27.024 1.00 20.74 150 GLN D CA 1
ATOM 6111 C C . GLN D 1 152 ? 28.500 -26.895 25.820 1.00 23.50 150 GLN D C 1
ATOM 6112 O O . GLN D 1 152 ? 28.526 -27.647 24.835 1.00 20.92 150 GLN D O 1
ATOM 6118 N N . LYS D 1 153 ? 29.256 -25.792 25.898 1.00 22.01 151 LYS D N 1
ATOM 6119 C CA . LYS D 1 153 ? 30.131 -25.413 24.788 1.00 22.16 151 LYS D CA 1
ATOM 6120 C C . LYS D 1 153 ? 31.265 -26.426 24.598 1.00 23.39 151 LYS D C 1
ATOM 6121 O O . LYS D 1 153 ? 31.630 -26.749 23.461 1.00 23.90 151 LYS D O 1
ATOM 6127 N N . LEU D 1 154 ? 31.813 -26.963 25.697 1.00 22.96 152 LEU D N 1
ATOM 6128 C CA . LEU D 1 154 ? 32.850 -27.991 25.591 1.00 22.64 152 LEU D CA 1
ATOM 6129 C C . LEU D 1 154 ? 32.331 -29.236 24.884 1.00 22.92 152 LEU D C 1
ATOM 6130 O O . LEU D 1 154 ? 33.031 -29.814 24.042 1.00 22.12 152 LEU D O 1
ATOM 6135 N N . LEU D 1 155 ? 31.110 -29.682 25.231 1.00 24.46 153 LEU D N 1
ATOM 6136 C CA . LEU D 1 155 ? 30.547 -30.860 24.571 1.00 22.82 153 LEU D CA 1
ATOM 6137 C C . LEU D 1 155 ? 30.254 -30.586 23.099 1.00 23.08 153 LEU D C 1
ATOM 6138 O O . LEU D 1 155 ? 30.492 -31.449 22.250 1.00 23.37 153 LEU D O 1
ATOM 6143 N N . ASP D 1 156 ? 29.723 -29.400 22.780 1.00 23.56 154 ASP D N 1
ATOM 6144 C CA . ASP D 1 156 ? 29.474 -29.048 21.383 1.00 21.56 154 ASP D CA 1
ATOM 6145 C C . ASP D 1 156 ? 30.772 -28.987 20.592 1.00 23.67 154 ASP D C 1
ATOM 6146 O O . ASP D 1 156 ? 30.804 -29.358 19.416 1.00 25.10 154 ASP D O 1
ATOM 6151 N N . LEU D 1 157 ? 31.857 -28.514 21.212 1.00 22.86 155 LEU D N 1
ATOM 6152 C CA . LEU D 1 157 ? 33.116 -28.399 20.474 1.00 23.28 155 LEU D CA 1
ATOM 6153 C C . LEU D 1 157 ? 33.828 -29.740 20.341 1.00 26.36 155 LEU D C 1
ATOM 6154 O O . LEU D 1 157 ? 34.423 -30.022 19.295 1.00 25.81 155 LEU D O 1
ATOM 6159 N N . HIS D 1 158 ? 33.794 -30.578 21.388 1.00 25.72 156 HIS D N 1
ATOM 6160 C CA . HIS D 1 158 ? 34.729 -31.696 21.494 1.00 24.95 156 HIS D CA 1
ATOM 6161 C C . HIS D 1 158 ? 34.106 -33.060 21.728 1.00 27.56 156 HIS D C 1
ATOM 6162 O O . HIS D 1 158 ? 34.808 -34.057 21.522 1.00 28.55 156 HIS D O 1
ATOM 6169 N N . CYS D 1 159 ? 32.852 -33.167 22.177 1.00 26.70 157 CYS D N 1
ATOM 6170 C CA A CYS D 1 159 ? 32.272 -34.463 22.537 0.50 28.68 157 CYS D CA 1
ATOM 6171 C CA B CYS D 1 159 ? 32.261 -34.455 22.555 0.50 29.09 157 CYS D CA 1
ATOM 6172 C C . CYS D 1 159 ? 30.821 -34.538 22.079 1.00 30.99 157 CYS D C 1
ATOM 6173 O O . CYS D 1 159 ? 29.886 -34.486 22.884 1.00 30.15 157 CYS D O 1
ATOM 6178 N N . PRO D 1 160 ? 30.601 -34.708 20.773 1.00 30.10 158 PRO D N 1
ATOM 6179 C CA . PRO D 1 160 ? 29.221 -34.798 20.272 1.00 31.46 158 PRO D CA 1
ATOM 6180 C C . PRO D 1 160 ? 28.449 -36.026 20.751 1.00 33.00 158 PRO D C 1
ATOM 6181 O O . PRO D 1 160 ? 27.217 -36.017 20.668 1.00 36.63 158 PRO D O 1
ATOM 6185 N N . GLN D 1 161 ? 29.112 -37.083 21.220 1.00 30.78 159 GLN D N 1
ATOM 6186 C CA . GLN D 1 161 ? 28.403 -38.257 21.718 1.00 34.08 159 GLN D CA 1
ATOM 6187 C C . GLN D 1 161 ? 27.874 -38.089 23.146 1.00 33.85 159 GLN D C 1
ATOM 6188 O O . GLN D 1 161 ? 27.197 -38.996 23.653 1.00 28.62 159 GLN D O 1
ATOM 6194 N N . SER D 1 162 ? 28.179 -36.979 23.814 1.00 25.72 160 SER D N 1
ATOM 6195 C CA . SER D 1 162 ? 27.730 -36.754 25.175 1.00 25.66 160 SER D CA 1
ATOM 6196 C C . SER D 1 162 ? 26.772 -35.567 25.218 1.00 28.72 160 SER D C 1
ATOM 6197 O O . SER D 1 162 ? 26.745 -34.726 24.318 1.00 25.20 160 SER D O 1
ATOM 6200 N N . LEU D 1 163 ? 25.990 -35.498 26.291 1.00 20.32 161 LEU D N 1
ATOM 6201 C CA . LEU D 1 163 ? 25.096 -34.375 26.483 1.00 23.52 161 LEU D CA 1
ATOM 6202 C C . LEU D 1 163 ? 25.025 -34.034 27.960 1.00 22.50 161 LEU D C 1
ATOM 6203 O O . LEU D 1 163 ? 25.378 -34.838 28.830 1.00 21.71 161 LEU D O 1
ATOM 6208 N N . VAL D 1 164 ? 24.619 -32.800 28.210 1.00 20.47 162 VAL D N 1
ATOM 6209 C CA . VAL D 1 164 ? 24.350 -32.318 29.554 1.00 20.80 162 VAL D CA 1
ATOM 6210 C C . VAL D 1 164 ? 22.960 -32.787 29.954 1.00 22.04 162 VAL D C 1
ATOM 6211 O O . VAL D 1 164 ? 21.995 -32.591 29.206 1.00 20.68 162 VAL D O 1
ATOM 6215 N N . LEU D 1 165 ? 22.854 -33.398 31.132 1.00 22.07 163 LEU D N 1
ATOM 6216 C CA . LEU D 1 165 ? 21.578 -33.608 31.825 1.00 19.87 163 LEU D CA 1
ATOM 6217 C C . LEU D 1 165 ? 21.560 -32.609 32.981 1.00 20.86 163 LEU D C 1
ATOM 6218 O O . LEU D 1 165 ? 22.102 -32.872 34.057 1.00 19.34 163 LEU D O 1
ATOM 6223 N N . ALA D 1 166 ? 20.944 -31.455 32.753 1.00 19.17 164 ALA D N 1
ATOM 6224 C CA . ALA D 1 166 ? 20.919 -30.421 33.781 1.00 21.79 164 ALA D CA 1
ATOM 6225 C C . ALA D 1 166 ? 20.084 -30.877 34.983 1.00 20.50 164 ALA D C 1
ATOM 6226 O O . ALA D 1 166 ? 19.024 -31.486 34.825 1.00 18.85 164 ALA D O 1
ATOM 6228 N N . ALA D 1 167 ? 20.581 -30.602 36.194 1.00 20.99 165 ALA D N 1
ATOM 6229 C CA . ALA D 1 167 ? 19.963 -31.125 37.408 1.00 18.12 165 ALA D CA 1
ATOM 6230 C C . ALA D 1 167 ? 20.145 -30.139 38.561 1.00 20.01 165 ALA D C 1
ATOM 6231 O O . ALA D 1 167 ? 20.979 -29.234 38.498 1.00 21.00 165 ALA D O 1
ATOM 6233 N N . SER D 1 168 ? 19.349 -30.351 39.618 1.00 18.73 166 SER D N 1
ATOM 6234 C CA . SER D 1 168 ? 19.351 -29.602 40.875 1.00 18.61 166 SER D CA 1
ATOM 6235 C C . SER D 1 168 ? 18.770 -28.199 40.693 1.00 20.04 166 SER D C 1
ATOM 6236 O O . SER D 1 168 ? 19.485 -27.278 40.267 1.00 21.20 166 SER D O 1
ATOM 6239 N N . PHE D 1 169 ? 17.480 -28.017 41.026 1.00 17.76 167 PHE D N 1
ATOM 6240 C CA . PHE D 1 169 ? 16.788 -26.776 40.703 1.00 18.52 167 PHE D CA 1
ATOM 6241 C C . PHE D 1 169 ? 15.928 -26.297 41.860 1.00 22.24 167 PHE D C 1
ATOM 6242 O O . PHE D 1 169 ? 15.225 -27.089 42.488 1.00 21.95 167 PHE D O 1
ATOM 6250 N N . ARG D 1 170 ? 15.982 -24.985 42.115 1.00 18.33 168 ARG D N 1
ATOM 6251 C CA . ARG D 1 170 ? 15.058 -24.297 42.997 1.00 21.14 168 ARG D CA 1
ATOM 6252 C C . ARG D 1 170 ? 14.095 -23.353 42.284 1.00 23.25 168 ARG D C 1
ATOM 6253 O O . ARG D 1 170 ? 13.051 -23.031 42.859 1.00 24.33 168 ARG D O 1
ATOM 6261 N N . THR D 1 171 ? 14.414 -22.891 41.071 1.00 21.36 169 THR D N 1
ATOM 6262 C CA . THR D 1 171 ? 13.569 -21.960 40.338 1.00 19.72 169 THR D CA 1
ATOM 6263 C C . THR D 1 171 ? 13.406 -22.394 38.890 1.00 20.45 169 THR D C 1
ATOM 6264 O O . THR D 1 171 ? 14.336 -22.949 38.293 1.00 23.14 169 THR D O 1
ATOM 6268 N N . PRO D 1 172 ? 12.244 -22.119 38.289 1.00 20.72 170 PRO D N 1
ATOM 6269 C CA . PRO D 1 172 ? 12.102 -22.313 36.836 1.00 20.74 170 PRO D CA 1
ATOM 6270 C C . PRO D 1 172 ? 13.082 -21.491 36.015 1.00 21.46 170 PRO D C 1
ATOM 6271 O O . PRO D 1 172 ? 13.404 -21.888 34.888 1.00 20.28 170 PRO D O 1
ATOM 6275 N N . ARG D 1 173 ? 13.534 -20.335 36.521 1.00 22.51 171 ARG D N 1
ATOM 6276 C CA . ARG D 1 173 ? 14.521 -19.538 35.786 1.00 20.91 171 ARG D CA 1
ATOM 6277 C C . ARG D 1 173 ? 15.826 -20.313 35.599 1.00 21.08 171 ARG D C 1
ATOM 6278 O O . ARG D 1 173 ? 16.446 -20.255 34.529 1.00 19.91 171 ARG D O 1
ATOM 6286 N N . GLN D 1 174 ? 16.266 -21.030 36.639 1.00 22.07 172 GLN D N 1
ATOM 6287 C CA . GLN D 1 174 ? 17.455 -21.877 36.527 1.00 19.89 172 GLN D CA 1
ATOM 6288 C C . GLN D 1 174 ? 17.282 -22.924 35.438 1.00 20.64 172 GLN D C 1
ATOM 6289 O O . GLN D 1 174 ? 18.180 -23.136 34.609 1.00 21.53 172 GLN D O 1
ATOM 6295 N N . ALA D 1 175 ? 16.132 -23.600 35.433 1.00 18.35 173 ALA D N 1
ATOM 6296 C CA . ALA D 1 175 ? 15.909 -24.658 34.449 1.00 21.12 173 ALA D CA 1
ATOM 6297 C C . ALA D 1 175 ? 15.816 -24.091 33.036 1.00 18.51 173 ALA D C 1
ATOM 6298 O O . ALA D 1 175 ? 16.357 -24.676 32.090 1.00 19.74 173 ALA D O 1
ATOM 6300 N N . LEU D 1 176 ? 15.137 -22.956 32.870 1.00 19.10 174 LEU D N 1
ATOM 6301 C CA . LEU D 1 176 ? 15.021 -22.372 31.533 1.00 19.26 174 LEU D CA 1
ATOM 6302 C C . LEU D 1 176 ? 16.386 -21.948 31.002 1.00 19.67 174 LEU D C 1
ATOM 6303 O O . LEU D 1 176 ? 16.708 -22.194 29.833 1.00 21.31 174 LEU D O 1
ATOM 6308 N N . ASP D 1 177 ? 17.209 -21.318 31.846 1.00 19.87 175 ASP D N 1
ATOM 6309 C CA . ASP D 1 177 ? 18.553 -20.946 31.413 1.00 21.86 175 ASP D CA 1
ATOM 6310 C C . ASP D 1 177 ? 19.348 -22.156 30.933 1.00 19.48 175 ASP D C 1
ATOM 6311 O O . ASP D 1 177 ? 20.120 -22.050 29.972 1.00 19.89 175 ASP D O 1
ATOM 6316 N N . CYS D 1 178 ? 19.140 -23.322 31.540 1.00 20.05 176 CYS D N 1
ATOM 6317 C CA . CYS D 1 178 ? 19.841 -24.519 31.085 1.00 17.77 176 CYS D CA 1
ATOM 6318 C C . CYS D 1 178 ? 19.423 -24.911 29.671 1.00 20.28 176 CYS D C 1
ATOM 6319 O O . CYS D 1 178 ? 20.271 -25.145 28.800 1.00 20.73 176 CYS D O 1
ATOM 6322 N N . ILE D 1 179 ? 18.120 -24.995 29.416 1.00 18.10 177 ILE D N 1
ATOM 6323 C CA . ILE D 1 179 ? 17.725 -25.423 28.078 1.00 19.99 177 ILE D CA 1
ATOM 6324 C C . ILE D 1 179 ? 18.016 -24.328 27.056 1.00 20.24 177 ILE D C 1
ATOM 6325 O O . ILE D 1 179 ? 18.259 -24.629 25.888 1.00 19.88 177 ILE D O 1
ATOM 6330 N N . LEU D 1 180 ? 18.027 -23.053 27.468 1.00 18.26 178 LEU D N 1
ATOM 6331 C CA . LEU D 1 180 ? 18.426 -21.997 26.536 1.00 19.65 178 LEU D CA 1
ATOM 6332 C C . LEU D 1 180 ? 19.908 -22.080 26.204 1.00 22.88 178 LEU D C 1
ATOM 6333 O O . LEU D 1 180 ? 20.318 -21.670 25.114 1.00 21.56 178 LEU D O 1
ATOM 6338 N N . ALA D 1 181 ? 20.727 -22.589 27.132 1.00 22.56 179 ALA D N 1
ATOM 6339 C CA . ALA D 1 181 ? 22.140 -22.818 26.871 1.00 21.42 179 ALA D CA 1
ATOM 6340 C C . ALA D 1 181 ? 22.381 -23.934 25.868 1.00 22.83 179 ALA D C 1
ATOM 6341 O O . ALA D 1 181 ? 23.517 -24.098 25.405 1.00 24.08 179 ALA D O 1
ATOM 6343 N N . GLY D 1 182 ? 21.367 -24.730 25.553 1.00 20.11 180 GLY D N 1
ATOM 6344 C CA . GLY D 1 182 ? 21.535 -25.836 24.632 1.00 23.52 180 GLY D CA 1
ATOM 6345 C C . GLY D 1 182 ? 21.498 -27.214 25.257 1.00 24.40 180 GLY D C 1
ATOM 6346 O O . GLY D 1 182 ? 21.591 -28.202 24.514 1.00 22.37 180 GLY D O 1
ATOM 6347 N N . CYS D 1 183 ? 21.339 -27.322 26.584 1.00 20.45 181 CYS D N 1
ATOM 6348 C CA . CYS D 1 183 ? 21.283 -28.636 27.218 1.00 21.32 181 CYS D CA 1
ATOM 6349 C C . CYS D 1 183 ? 20.199 -29.482 26.581 1.00 22.03 181 CYS D C 1
ATOM 6350 O O . CYS D 1 183 ? 19.039 -29.061 26.481 1.00 22.37 181 CYS D O 1
ATOM 6353 N N . LYS D 1 184 ? 20.590 -30.680 26.146 1.00 21.81 182 LYS D N 1
ATOM 6354 C CA . LYS D 1 184 ? 19.687 -31.605 25.475 1.00 23.23 182 LYS D CA 1
ATOM 6355 C C . LYS D 1 184 ? 18.833 -32.442 26.430 1.00 24.37 182 LYS D C 1
ATOM 6356 O O . LYS D 1 184 ? 17.917 -33.129 25.969 1.00 24.71 182 LYS D O 1
ATOM 6362 N N . SER D 1 185 ? 19.108 -32.432 27.732 1.00 22.71 183 SER D N 1
ATOM 6363 C CA . SER D 1 185 ? 18.232 -33.133 28.664 1.00 20.52 183 SER D CA 1
ATOM 6364 C C . SER D 1 185 ? 18.250 -32.395 29.991 1.00 19.10 183 SER D C 1
ATOM 6365 O O . SER D 1 185 ? 19.169 -31.620 30.273 1.00 20.81 183 SER D O 1
ATOM 6368 N N . ILE D 1 186 ? 17.214 -32.628 30.799 1.00 21.60 184 ILE D N 1
ATOM 6369 C CA . ILE D 1 186 ? 17.033 -31.904 32.054 1.00 21.37 184 ILE D CA 1
ATOM 6370 C C . ILE D 1 186 ? 16.094 -32.705 32.956 1.00 20.99 184 ILE D C 1
ATOM 6371 O O . ILE D 1 186 ? 15.195 -33.403 32.477 1.00 21.98 184 ILE D O 1
ATOM 6376 N N . THR D 1 187 ? 16.323 -32.628 34.269 1.00 19.75 185 THR D N 1
ATOM 6377 C CA . THR D 1 187 ? 15.479 -33.336 35.233 1.00 20.18 185 THR D CA 1
ATOM 6378 C C . THR D 1 187 ? 14.988 -32.349 36.282 1.00 20.16 185 THR D C 1
ATOM 6379 O O . THR D 1 187 ? 15.786 -31.646 36.912 1.00 21.20 185 THR D O 1
ATOM 6383 N N . LEU D 1 188 ? 13.698 -32.266 36.435 1.00 20.68 186 LEU D N 1
ATOM 6384 C CA . LEU D 1 188 ? 13.118 -31.253 37.302 1.00 20.51 186 LEU D CA 1
ATOM 6385 C C . LEU D 1 188 ? 12.543 -31.884 38.564 1.00 20.98 186 LEU D C 1
ATOM 6386 O O . LEU D 1 188 ? 11.906 -32.938 38.492 1.00 21.13 186 LEU D O 1
ATOM 6391 N N . PRO D 1 189 ? 12.753 -31.274 39.725 1.00 22.64 187 PRO D N 1
ATOM 6392 C CA . PRO D 1 189 ? 11.997 -31.682 40.908 1.00 23.37 187 PRO D CA 1
ATOM 6393 C C . PRO D 1 189 ? 10.546 -31.290 40.720 1.00 23.75 187 PRO D C 1
ATOM 6394 O O . PRO D 1 189 ? 10.212 -30.436 39.892 1.00 25.37 187 PRO D O 1
ATOM 6398 N N . VAL D 1 190 ? 9.683 -31.898 41.535 1.00 24.17 188 VAL D N 1
ATOM 6399 C CA . VAL D 1 190 ? 8.241 -31.736 41.349 1.00 24.51 188 VAL D CA 1
ATOM 6400 C C . VAL D 1 190 ? 7.825 -30.268 41.447 1.00 26.77 188 VAL D C 1
ATOM 6401 O O . VAL D 1 190 ? 7.013 -29.786 40.641 1.00 26.78 188 VAL D O 1
ATOM 6405 N N . ASP D 1 191 ? 8.357 -29.525 42.427 1.00 26.40 189 ASP D N 1
ATOM 6406 C CA . ASP D 1 191 ? 7.823 -28.173 42.605 1.00 27.06 189 ASP D CA 1
ATOM 6407 C C . ASP D 1 191 ? 8.190 -27.255 41.433 1.00 25.05 189 ASP D C 1
ATOM 6408 O O . ASP D 1 191 ? 7.377 -26.416 41.034 1.00 27.06 189 ASP D O 1
ATOM 6413 N N . VAL D 1 192 ? 9.374 -27.414 40.841 1.00 24.71 190 VAL D N 1
ATOM 6414 C CA . VAL D 1 192 ? 9.708 -26.594 39.679 1.00 23.45 190 VAL D CA 1
ATOM 6415 C C . VAL D 1 192 ? 8.863 -26.999 38.472 1.00 22.06 190 VAL D C 1
ATOM 6416 O O . VAL D 1 192 ? 8.393 -26.141 37.721 1.00 22.01 190 VAL D O 1
ATOM 6420 N N . ALA D 1 193 ? 8.643 -28.304 38.274 1.00 21.94 191 ALA D N 1
ATOM 6421 C CA . ALA D 1 193 ? 7.825 -28.749 37.141 1.00 24.49 191 ALA D CA 1
ATOM 6422 C C . ALA D 1 193 ? 6.425 -28.160 37.215 1.00 25.46 191 ALA D C 1
ATOM 6423 O O . ALA D 1 193 ? 5.863 -27.742 36.200 1.00 26.32 191 ALA D O 1
ATOM 6425 N N . GLU D 1 194 ? 5.856 -28.099 38.414 1.00 25.18 192 GLU D N 1
ATOM 6426 C CA . GLU D 1 194 ? 4.512 -27.562 38.559 1.00 27.92 192 GLU D CA 1
ATOM 6427 C C . GLU D 1 194 ? 4.474 -26.052 38.354 1.00 27.39 192 GLU D C 1
ATOM 6428 O O . GLU D 1 194 ? 3.464 -25.525 37.881 1.00 24.70 192 GLU D O 1
ATOM 6434 N N . LEU D 1 195 ? 5.554 -25.341 38.689 1.00 25.89 193 LEU D N 1
ATOM 6435 C CA . LEU D 1 195 ? 5.549 -23.898 38.486 1.00 26.03 193 LEU D CA 1
ATOM 6436 C C . LEU D 1 195 ? 5.447 -23.547 37.009 1.00 27.37 193 LEU D C 1
ATOM 6437 O O . LEU D 1 195 ? 4.840 -22.529 36.654 1.00 25.35 193 LEU D O 1
ATOM 6442 N N . PHE D 1 196 ? 6.035 -24.373 36.137 1.00 23.19 194 PHE D N 1
ATOM 6443 C CA . PHE D 1 196 ? 5.997 -24.081 34.709 1.00 25.93 194 PHE D CA 1
ATOM 6444 C C . PHE D 1 196 ? 4.572 -24.069 34.183 1.00 26.71 194 PHE D C 1
ATOM 6445 O O . PHE D 1 196 ? 4.287 -23.394 33.191 1.00 27.85 194 PHE D O 1
ATOM 6453 N N . ILE D 1 197 ? 3.663 -24.790 34.835 1.00 26.80 195 ILE D N 1
ATOM 6454 C CA . ILE D 1 197 ? 2.303 -24.911 34.321 1.00 31.38 195 ILE D CA 1
ATOM 6455 C C . ILE D 1 197 ? 1.255 -24.355 35.281 1.00 31.38 195 ILE D C 1
ATOM 6456 O O . ILE D 1 197 ? 0.109 -24.802 35.250 1.00 33.18 195 ILE D O 1
ATOM 6461 N N . SER D 1 198 ? 1.600 -23.378 36.124 1.00 27.82 196 SER D N 1
ATOM 6462 C CA . SER D 1 198 ? 0.580 -22.873 37.048 1.00 31.87 196 SER D CA 1
ATOM 6463 C C . SER D 1 198 ? 0.678 -21.357 37.242 1.00 34.68 196 SER D C 1
ATOM 6464 O O . SER D 1 198 ? 0.435 -20.832 38.338 1.00 39.73 196 SER D O 1
ATOM 6467 N N . ASP D 1 199 ? 0.961 -20.641 36.179 1.00 32.86 197 ASP D N 1
ATOM 6468 C CA . ASP D 1 199 ? 1.006 -19.178 36.218 1.00 32.07 197 ASP D CA 1
ATOM 6469 C C . ASP D 1 199 ? -0.395 -18.593 36.406 1.00 33.50 197 ASP D C 1
ATOM 6470 O O . ASP D 1 199 ? -1.304 -18.912 35.629 1.00 34.70 197 ASP D O 1
ATOM 6475 N N . PRO D 1 200 ? -0.607 -17.709 37.396 1.00 33.77 198 PRO D N 1
ATOM 6476 C CA . PRO D 1 200 ? -1.959 -17.157 37.610 1.00 33.44 198 PRO D CA 1
ATOM 6477 C C . PRO D 1 200 ? -2.451 -16.230 36.505 1.00 32.00 198 PRO D C 1
ATOM 6478 O O . PRO D 1 200 ? -3.661 -16.017 36.411 1.00 30.93 198 PRO D O 1
ATOM 6482 N N . ALA D 1 201 ? -1.582 -15.660 35.672 1.00 29.82 199 ALA D N 1
ATOM 6483 C CA . ALA D 1 201 ? -2.093 -14.856 34.568 1.00 29.32 199 ALA D CA 1
ATOM 6484 C C . ALA D 1 201 ? -2.835 -15.719 33.555 1.00 30.17 199 ALA D C 1
ATOM 6485 O O . ALA D 1 201 ? -3.751 -15.236 32.869 1.00 26.81 199 ALA D O 1
ATOM 6487 N N . VAL D 1 202 ? -2.448 -16.991 33.452 1.00 27.62 200 VAL D N 1
ATOM 6488 C CA . VAL D 1 202 ? -3.125 -17.919 32.556 1.00 28.09 200 VAL D CA 1
ATOM 6489 C C . VAL D 1 202 ? -4.532 -18.202 33.063 1.00 31.25 200 VAL D C 1
ATOM 6490 O O . VAL D 1 202 ? -5.508 -18.150 32.302 1.00 31.94 200 VAL D O 1
ATOM 6494 N N . ASP D 1 203 ? -4.655 -18.496 34.358 1.00 27.57 201 ASP D N 1
ATOM 6495 C CA . ASP D 1 203 ? -5.969 -18.654 34.974 1.00 30.75 201 ASP D CA 1
ATOM 6496 C C . ASP D 1 203 ? -6.844 -17.428 34.752 1.00 29.61 201 ASP D C 1
ATOM 6497 O O . ASP D 1 203 ? -8.042 -17.556 34.471 1.00 30.08 201 ASP D O 1
ATOM 6502 N N . ALA D 1 204 ? -6.266 -16.230 34.900 1.00 28.67 202 ALA D N 1
ATOM 6503 C CA . ALA D 1 204 ? -7.052 -15.005 34.808 1.00 29.49 202 ALA D CA 1
ATOM 6504 C C . ALA D 1 204 ? -7.600 -14.793 33.398 1.00 31.38 202 ALA D C 1
ATOM 6505 O O . ALA D 1 204 ? -8.743 -14.348 33.228 1.00 28.37 202 ALA D O 1
ATOM 6507 N N . VAL D 1 205 ? -6.813 -15.114 32.373 1.00 26.86 203 VAL D N 1
ATOM 6508 C CA . VAL D 1 205 ? -7.313 -14.892 31.019 1.00 29.84 203 VAL D CA 1
ATOM 6509 C C . VAL D 1 205 ? -8.314 -15.978 30.612 1.00 29.26 203 VAL D C 1
ATOM 6510 O O . VAL D 1 205 ? -9.210 -15.724 29.800 1.00 31.35 203 VAL D O 1
ATOM 6514 N N . ILE D 1 206 ? -8.204 -17.187 31.164 1.00 29.96 204 ILE D N 1
ATOM 6515 C CA . ILE D 1 206 ? -9.206 -18.211 30.879 1.00 29.28 204 ILE D CA 1
ATOM 6516 C C . ILE D 1 206 ? -10.534 -17.848 31.534 1.00 32.21 204 ILE D C 1
ATOM 6517 O O . ILE D 1 206 ? -11.600 -17.964 30.913 1.00 31.24 204 ILE D O 1
ATOM 6522 N N . THR D 1 207 ? -10.488 -17.412 32.802 1.00 29.06 205 THR D N 1
ATOM 6523 C CA . THR D 1 207 ? -11.683 -16.914 33.479 1.00 32.19 205 THR D CA 1
ATOM 6524 C C . THR D 1 207 ? -12.353 -15.816 32.662 1.00 33.53 205 THR D C 1
ATOM 6525 O O . THR D 1 207 ? -13.578 -15.795 32.521 1.00 36.38 205 THR D O 1
ATOM 6529 N N . LYS D 1 208 ? -11.555 -14.913 32.083 1.00 33.45 206 LYS D N 1
ATOM 6530 C CA . LYS D 1 208 ? -12.120 -13.809 31.318 1.00 33.75 206 LYS D CA 1
ATOM 6531 C C . LYS D 1 208 ? -12.759 -14.304 30.025 1.00 33.53 206 LYS D C 1
ATOM 6532 O O . LYS D 1 208 ? -13.865 -13.877 29.674 1.00 33.70 206 LYS D O 1
ATOM 6538 N N . PHE D 1 209 ? -12.074 -15.203 29.304 1.00 32.83 207 PHE D N 1
ATOM 6539 C CA . PHE D 1 209 ? -12.668 -15.857 28.139 1.00 33.04 207 PHE D CA 1
ATOM 6540 C C . PHE D 1 209 ? -14.026 -16.466 28.484 1.00 34.68 207 PHE D C 1
ATOM 6541 O O . PHE D 1 209 ? -14.982 -16.375 27.700 1.00 35.59 207 PHE D O 1
ATOM 6549 N N . ASP D 1 210 ? -14.123 -17.103 29.656 1.00 33.45 208 ASP D N 1
ATOM 6550 C CA . ASP D 1 210 ? -15.339 -17.815 30.030 1.00 34.59 208 ASP D CA 1
ATOM 6551 C C . ASP D 1 210 ? -16.474 -16.853 30.341 1.00 38.13 208 ASP D C 1
ATOM 6552 O O . ASP D 1 210 ? -17.623 -17.098 29.952 1.00 36.70 208 ASP D O 1
ATOM 6557 N N . GLN D 1 211 ? -16.177 -15.761 31.049 1.00 35.65 209 GLN D N 1
ATOM 6558 C CA . GLN D 1 211 ? -17.198 -14.742 31.268 1.00 38.98 209 GLN D CA 1
ATOM 6559 C C . GLN D 1 211 ? -17.683 -14.161 29.943 1.00 38.49 209 GLN D C 1
ATOM 6560 O O . GLN D 1 211 ? -18.890 -14.021 29.728 1.00 34.14 209 GLN D O 1
ATOM 6566 N N . ASP D 1 212 ? -16.758 -13.840 29.029 1.00 36.73 210 ASP D N 1
ATOM 6567 C CA . ASP D 1 212 ? -17.168 -13.261 27.752 1.00 38.44 210 ASP D CA 1
ATOM 6568 C C . ASP D 1 212 ? -18.057 -14.222 26.977 1.00 36.95 210 ASP D C 1
ATOM 6569 O O . ASP D 1 212 ? -19.049 -13.805 26.369 1.00 36.20 210 ASP D O 1
ATOM 6574 N N . TRP D 1 213 ? -17.714 -15.513 26.984 1.00 36.02 211 TRP D N 1
ATOM 6575 C CA . TRP D 1 213 ? -18.500 -16.491 26.239 1.00 38.07 211 TRP D CA 1
ATOM 6576 C C . TRP D 1 213 ? -19.875 -16.687 26.860 1.00 40.43 211 TRP D C 1
ATOM 6577 O O . TRP D 1 213 ? -20.876 -16.796 26.145 1.00 39.90 211 TRP D O 1
ATOM 6588 N N . CYS D 1 214 ? -19.939 -16.760 28.188 1.00 39.55 212 CYS D N 1
ATOM 6589 C CA . CYS D 1 214 ? -21.216 -16.997 28.842 1.00 38.19 212 CYS D CA 1
ATOM 6590 C C . CYS D 1 214 ? -22.142 -15.798 28.688 1.00 39.83 212 CYS D C 1
ATOM 6591 O O . CYS D 1 214 ? -23.341 -15.968 28.442 1.00 40.14 212 CYS D O 1
ATOM 6594 N N . ASN D 1 215 ? -21.606 -14.580 28.799 1.00 38.11 213 ASN D N 1
ATOM 6595 C CA . ASN D 1 215 ? -22.439 -13.410 28.536 1.00 42.23 213 ASN D CA 1
ATOM 6596 C C . ASN D 1 215 ? -23.037 -13.470 27.138 1.00 42.98 213 ASN D C 1
ATOM 6597 O O . ASN D 1 215 ? -24.236 -13.230 26.952 1.00 44.72 213 ASN D O 1
ATOM 6602 N N . ALA D 1 216 ? -22.220 -13.806 26.142 1.00 40.87 214 ALA D N 1
ATOM 6603 C CA . ALA D 1 216 ? -22.697 -13.779 24.767 1.00 40.26 214 ALA D CA 1
ATOM 6604 C C . ALA D 1 216 ? -23.666 -14.918 24.488 1.00 40.82 214 ALA D C 1
ATOM 6605 O O . ALA D 1 216 ? -24.724 -14.705 23.885 1.00 40.35 214 ALA D O 1
ATOM 6607 N N . PHE D 1 217 ? -23.333 -16.137 24.918 1.00 36.75 215 PHE D N 1
ATOM 6608 C CA . PHE D 1 217 ? -24.043 -17.313 24.433 1.00 42.68 215 PHE D CA 1
ATOM 6609 C C . PHE D 1 217 ? -24.769 -18.109 25.506 1.00 39.82 215 PHE D C 1
ATOM 6610 O O . PHE D 1 217 ? -25.397 -19.116 25.173 1.00 39.00 215 PHE D O 1
ATOM 6618 N N . GLY D 1 218 ? -24.711 -17.706 26.767 1.00 41.68 216 GLY D N 1
ATOM 6619 C CA . GLY D 1 218 ? -25.490 -18.363 27.806 1.00 38.89 216 GLY D CA 1
ATOM 6620 C C . GLY D 1 218 ? -24.862 -19.541 28.525 1.00 38.38 216 GLY D C 1
ATOM 6621 O O . GLY D 1 218 ? -25.042 -19.684 29.733 1.00 38.96 216 GLY D O 1
ATOM 6622 N N . THR D 1 219 ? -24.165 -20.414 27.802 1.00 40.01 217 THR D N 1
ATOM 6623 C CA . THR D 1 219 ? -23.451 -21.525 28.419 1.00 40.83 217 THR D CA 1
ATOM 6624 C C . THR D 1 219 ? -22.083 -21.678 27.770 1.00 39.19 217 THR D C 1
ATOM 6625 O O . THR D 1 219 ? -21.854 -21.238 26.640 1.00 38.01 217 THR D O 1
ATOM 6629 N N . LEU D 1 220 ? -21.188 -22.355 28.492 1.00 38.59 218 LEU D N 1
ATOM 6630 C CA . LEU D 1 220 ? -19.865 -22.719 27.982 1.00 41.35 218 LEU D CA 1
ATOM 6631 C C . LEU D 1 220 ? -19.957 -23.912 27.021 1.00 39.83 218 LEU D C 1
ATOM 6632 O O . LEU D 1 220 ? -19.423 -24.995 27.258 1.00 40.96 218 LEU D O 1
ATOM 6637 N N . SER D 1 221 ? -20.658 -23.699 25.911 1.00 38.11 219 SER D N 1
ATOM 6638 C CA . SER D 1 221 ? -20.777 -24.749 24.914 1.00 40.39 219 SER D CA 1
ATOM 6639 C C . SER D 1 221 ? -20.868 -24.124 23.533 1.00 39.41 219 SER D C 1
ATOM 6640 O O . SER D 1 221 ? -21.256 -22.967 23.373 1.00 41.78 219 SER D O 1
ATOM 6643 N N . PHE D 1 222 ? -20.472 -24.903 22.537 1.00 42.68 220 PHE D N 1
ATOM 6644 C CA . PHE D 1 222 ? -20.596 -24.490 21.153 1.00 41.64 220 PHE D CA 1
ATOM 6645 C C . PHE D 1 222 ? -22.082 -24.468 20.755 1.00 49.27 220 PHE D C 1
ATOM 6646 O O . PHE D 1 222 ? -22.481 -23.799 19.796 1.00 49.59 220 PHE D O 1
ATOM 6654 N N . GLY E 1 2 ? 45.317 18.857 30.601 1.00 64.54 0 GLY E N 1
ATOM 6655 C CA . GLY E 1 2 ? 46.738 19.159 30.641 1.00 65.52 0 GLY E CA 1
ATOM 6656 C C . GLY E 1 2 ? 47.614 18.243 29.795 1.00 68.23 0 GLY E C 1
ATOM 6657 O O . GLY E 1 2 ? 48.598 17.687 30.298 1.00 67.42 0 GLY E O 1
ATOM 6658 N N . MET E 1 3 ? 47.264 18.097 28.513 1.00 46.04 1 MET E N 1
ATOM 6659 C CA . MET E 1 3 ? 48.027 17.251 27.603 1.00 38.63 1 MET E CA 1
ATOM 6660 C C . MET E 1 3 ? 49.408 17.841 27.330 1.00 39.37 1 MET E C 1
ATOM 6661 O O . MET E 1 3 ? 49.556 19.049 27.132 1.00 41.91 1 MET E O 1
ATOM 6666 N N . GLU E 1 4 ? 50.429 16.983 27.330 1.00 33.71 2 GLU E N 1
ATOM 6667 C CA . GLU E 1 4 ? 51.799 17.376 27.007 1.00 34.58 2 GLU E CA 1
ATOM 6668 C C . GLU E 1 4 ? 52.269 16.583 25.795 1.00 31.29 2 GLU E C 1
ATOM 6669 O O . GLU E 1 4 ? 52.302 15.347 25.832 1.00 27.58 2 GLU E O 1
ATOM 6675 N N . LEU E 1 5 ? 52.651 17.290 24.734 1.00 32.08 3 LEU E N 1
ATOM 6676 C CA . LEU E 1 5 ? 53.095 16.674 23.487 1.00 30.31 3 LEU E CA 1
ATOM 6677 C C . LEU E 1 5 ? 54.596 16.870 23.330 1.00 29.79 3 LEU E C 1
ATOM 6678 O O . LEU E 1 5 ? 55.082 18.006 23.357 1.00 31.65 3 LEU E O 1
ATOM 6683 N N . TYR E 1 6 ? 55.329 15.773 23.157 1.00 26.39 4 TYR E N 1
ATOM 6684 C CA . TYR E 1 6 ? 56.770 15.845 22.976 1.00 28.85 4 TYR E CA 1
ATOM 6685 C C . TYR E 1 6 ? 57.161 15.251 21.633 1.00 29.13 4 TYR E C 1
ATOM 6686 O O . TYR E 1 6 ? 56.398 14.509 21.010 1.00 27.73 4 TYR E O 1
ATOM 6695 N N . LEU E 1 7 ? 58.360 15.604 21.183 1.00 26.54 5 LEU E N 1
ATOM 6696 C CA . LEU E 1 7 ? 58.964 14.974 20.020 1.00 27.59 5 LEU E CA 1
ATOM 6697 C C . LEU E 1 7 ? 60.023 13.983 20.482 1.00 28.81 5 LEU E C 1
ATOM 6698 O O . LEU E 1 7 ? 60.779 14.257 21.420 1.00 28.03 5 LEU E O 1
ATOM 6703 N N . ASP E 1 8 ? 60.088 12.842 19.809 1.00 27.01 6 ASP E N 1
ATOM 6704 C CA . ASP E 1 8 ? 61.003 11.757 20.164 1.00 27.08 6 ASP E CA 1
ATOM 6705 C C . ASP E 1 8 ? 62.110 11.704 19.110 1.00 28.86 6 ASP E C 1
ATOM 6706 O O . ASP E 1 8 ? 62.025 10.946 18.144 1.00 30.40 6 ASP E O 1
ATOM 6711 N N . THR E 1 9 ? 63.151 12.512 19.291 1.00 29.61 7 THR E N 1
ATOM 6712 C CA . THR E 1 9 ? 64.156 12.626 18.240 1.00 31.53 7 THR E CA 1
ATOM 6713 C C . THR E 1 9 ? 65.350 13.406 18.768 1.00 32.70 7 THR E C 1
ATOM 6714 O O . THR E 1 9 ? 65.267 14.084 19.795 1.00 32.00 7 THR E O 1
ATOM 6718 N N . ALA E 1 10 ? 66.467 13.287 18.051 1.00 31.46 8 ALA E N 1
ATOM 6719 C CA . ALA E 1 10 ? 67.641 14.124 18.274 1.00 34.23 8 ALA E CA 1
ATOM 6720 C C . ALA E 1 10 ? 67.973 14.966 17.053 1.00 36.72 8 ALA E C 1
ATOM 6721 O O . ALA E 1 10 ? 69.009 15.642 17.045 1.00 38.36 8 ALA E O 1
ATOM 6723 N N . ASP E 1 11 ? 67.126 14.926 16.020 1.00 34.36 9 ASP E N 1
ATOM 6724 C CA . ASP E 1 11 ? 67.319 15.666 14.768 1.00 36.91 9 ASP E CA 1
ATOM 6725 C C . ASP E 1 11 ? 66.933 17.118 15.014 1.00 37.97 9 ASP E C 1
ATOM 6726 O O . ASP E 1 11 ? 65.747 17.470 15.023 1.00 36.24 9 ASP E O 1
ATOM 6731 N N . ILE E 1 12 ? 67.942 17.969 15.204 1.00 37.51 10 ILE E N 1
ATOM 6732 C CA . ILE E 1 12 ? 67.682 19.339 15.629 1.00 38.99 10 ILE E CA 1
ATOM 6733 C C . ILE E 1 12 ? 67.048 20.167 14.508 1.00 41.70 10 ILE E C 1
ATOM 6734 O O . ILE E 1 12 ? 66.233 21.063 14.774 1.00 39.70 10 ILE E O 1
ATOM 6739 N N . VAL E 1 13 ? 67.370 19.872 13.246 1.00 41.96 11 VAL E N 1
ATOM 6740 C CA . VAL E 1 13 ? 66.708 20.567 12.144 1.00 38.60 11 VAL E CA 1
ATOM 6741 C C . VAL E 1 13 ? 65.208 20.288 12.164 1.00 38.68 11 VAL E C 1
ATOM 6742 O O . VAL E 1 13 ? 64.387 21.211 12.089 1.00 38.09 11 VAL E O 1
ATOM 6746 N N . ALA E 1 14 ? 64.825 19.014 12.290 1.00 38.29 12 ALA E N 1
ATOM 6747 C CA . ALA E 1 14 ? 63.401 18.685 12.330 1.00 38.93 12 ALA E CA 1
ATOM 6748 C C . ALA E 1 14 ? 62.718 19.226 13.587 1.00 36.54 12 ALA E C 1
ATOM 6749 O O . ALA E 1 14 ? 61.534 19.581 13.537 1.00 36.56 12 ALA E O 1
ATOM 6751 N N . ILE E 1 15 ? 63.438 19.310 14.710 1.00 34.20 13 ILE E N 1
ATOM 6752 C CA . ILE E 1 15 ? 62.835 19.801 15.950 1.00 35.41 13 ILE E CA 1
ATOM 6753 C C . ILE E 1 15 ? 62.426 21.266 15.814 1.00 34.72 13 ILE E C 1
ATOM 6754 O O . ILE E 1 15 ? 61.296 21.642 16.139 1.00 36.25 13 ILE E O 1
ATOM 6759 N N . LYS E 1 16 ? 63.326 22.120 15.337 1.00 35.91 14 LYS E N 1
ATOM 6760 C CA . LYS E 1 16 ? 62.945 23.527 15.231 1.00 36.97 14 LYS E CA 1
ATOM 6761 C C . LYS E 1 16 ? 61.863 23.738 14.179 1.00 35.39 14 LYS E C 1
ATOM 6762 O O . LYS E 1 16 ? 60.995 24.601 14.357 1.00 33.63 14 LYS E O 1
ATOM 6768 N N . ARG E 1 17 ? 61.875 22.948 13.101 1.00 35.53 15 ARG E N 1
ATOM 6769 C CA . ARG E 1 17 ? 60.801 23.023 12.116 1.00 37.12 15 ARG E CA 1
ATOM 6770 C C . ARG E 1 17 ? 59.457 22.633 12.737 1.00 37.52 15 ARG E C 1
ATOM 6771 O O . ARG E 1 17 ? 58.497 23.416 12.725 1.00 37.08 15 ARG E O 1
ATOM 6779 N N . LEU E 1 18 ? 59.374 21.423 13.303 1.00 35.68 16 LEU E N 1
ATOM 6780 C CA . LEU E 1 18 ? 58.118 20.958 13.886 1.00 33.29 16 LEU E CA 1
ATOM 6781 C C . LEU E 1 18 ? 57.688 21.792 15.086 1.00 35.42 16 LEU E C 1
ATOM 6782 O O . LEU E 1 18 ? 56.487 21.886 15.371 1.00 37.32 16 LEU E O 1
ATOM 6787 N N . ALA E 1 19 ? 58.640 22.374 15.818 1.00 35.36 17 ALA E N 1
ATOM 6788 C CA . ALA E 1 19 ? 58.299 23.193 16.979 1.00 37.16 17 ALA E CA 1
ATOM 6789 C C . ALA E 1 19 ? 57.597 24.482 16.585 1.00 37.54 17 ALA E C 1
ATOM 6790 O O . ALA E 1 19 ? 56.905 25.080 17.416 1.00 35.94 17 ALA E O 1
ATOM 6792 N N . LYS E 1 20 ? 57.779 24.931 15.345 1.00 35.80 18 LYS E N 1
ATOM 6793 C CA . LYS E 1 20 ? 57.063 26.094 14.847 1.00 37.82 18 LYS E CA 1
ATOM 6794 C C . LYS E 1 20 ? 55.659 25.736 14.395 1.00 36.14 18 LYS E C 1
ATOM 6795 O O . LYS E 1 20 ? 54.786 26.610 14.369 1.00 38.44 18 LYS E O 1
ATOM 6801 N N . VAL E 1 21 ? 55.427 24.477 14.042 1.00 35.03 19 VAL E N 1
ATOM 6802 C CA . VAL E 1 21 ? 54.118 24.035 13.574 1.00 34.61 19 VAL E CA 1
ATOM 6803 C C . VAL E 1 21 ? 53.269 23.488 14.716 1.00 36.05 19 VAL E C 1
ATOM 6804 O O . VAL E 1 21 ? 52.091 23.829 14.846 1.00 39.90 19 VAL E O 1
ATOM 6808 N N . LEU E 1 22 ? 53.836 22.642 15.566 1.00 36.99 20 LEU E N 1
ATOM 6809 C CA . LEU E 1 22 ? 53.078 21.918 16.578 1.00 34.79 20 LEU E CA 1
ATOM 6810 C C . LEU E 1 22 ? 53.245 22.556 17.949 1.00 34.99 20 LEU E C 1
ATOM 6811 O O . LEU E 1 22 ? 54.231 23.250 18.213 1.00 36.70 20 LEU E O 1
ATOM 6816 N N . PRO E 1 23 ? 52.295 22.352 18.851 1.00 34.88 21 PRO E N 1
ATOM 6817 C CA . PRO E 1 23 ? 52.469 22.838 20.235 1.00 33.91 21 PRO E CA 1
ATOM 6818 C C . PRO E 1 23 ? 53.196 21.807 21.102 1.00 36.47 21 PRO E C 1
ATOM 6819 O O . PRO E 1 23 ? 52.597 21.027 21.852 1.00 37.46 21 PRO E O 1
ATOM 6823 N N . ILE E 1 24 ? 54.523 21.769 20.998 1.00 33.58 22 ILE E N 1
ATOM 6824 C CA . ILE E 1 24 ? 55.299 20.748 21.699 1.00 36.21 22 ILE E CA 1
ATOM 6825 C C . ILE E 1 24 ? 55.751 21.297 23.043 1.00 37.36 22 ILE E C 1
ATOM 6826 O O . ILE E 1 24 ? 55.990 22.497 23.206 1.00 40.99 22 ILE E O 1
ATOM 6831 N N . SER E 1 25 ? 55.855 20.403 24.022 1.00 35.18 23 SER E N 1
ATOM 6832 C CA . SER E 1 25 ? 56.307 20.753 25.358 1.00 35.09 23 SER E CA 1
ATOM 6833 C C . SER E 1 25 ? 57.775 20.422 25.604 1.00 36.66 23 SER E C 1
ATOM 6834 O O . SER E 1 25 ? 58.310 20.798 26.655 1.00 36.19 23 SER E O 1
ATOM 6837 N N . GLY E 1 26 ? 58.428 19.727 24.678 1.00 34.33 24 GLY E N 1
ATOM 6838 C CA . GLY E 1 26 ? 59.842 19.414 24.804 1.00 33.96 24 GLY E CA 1
ATOM 6839 C C . GLY E 1 26 ? 60.204 18.217 23.936 1.00 31.02 24 GLY E C 1
ATOM 6840 O O . GLY E 1 26 ? 59.506 17.897 22.975 1.00 29.00 24 GLY E O 1
ATOM 6841 N N . VAL E 1 27 ? 61.302 17.562 24.310 1.00 29.95 25 VAL E N 1
ATOM 6842 C CA . VAL E 1 27 ? 61.905 16.501 23.504 1.00 28.95 25 VAL E CA 1
ATOM 6843 C C . VAL E 1 27 ? 62.294 15.344 24.415 1.00 28.40 25 VAL E C 1
ATOM 6844 O O . VAL E 1 27 ? 62.873 15.555 25.483 1.00 30.19 25 VAL E O 1
ATOM 6848 N N . THR E 1 28 ? 61.974 14.122 24.005 1.00 27.81 26 THR E N 1
ATOM 6849 C CA . THR E 1 28 ? 62.429 12.930 24.714 1.00 30.37 26 THR E CA 1
ATOM 6850 C C . THR E 1 28 ? 63.586 12.299 23.950 1.00 29.67 26 THR E C 1
ATOM 6851 O O . THR E 1 28 ? 63.589 12.290 22.718 1.00 29.84 26 THR E O 1
ATOM 6855 N N . THR E 1 29 ? 64.570 11.775 24.678 1.00 27.39 27 THR E N 1
ATOM 6856 C CA . THR E 1 29 ? 65.632 10.989 24.064 1.00 28.94 27 THR E CA 1
ATOM 6857 C C . THR E 1 29 ? 65.707 9.607 24.711 1.00 30.12 27 THR E C 1
ATOM 6858 O O . THR E 1 29 ? 65.064 9.329 25.720 1.00 30.94 27 THR E O 1
ATOM 6862 N N . ASN E 1 30 ? 66.471 8.726 24.082 1.00 31.39 28 ASN E N 1
ATOM 6863 C CA . ASN E 1 30 ? 66.824 7.428 24.639 1.00 29.18 28 ASN E CA 1
ATOM 6864 C C . ASN E 1 30 ? 68.179 7.058 24.052 1.00 28.62 28 ASN E C 1
ATOM 6865 O O . ASN E 1 30 ? 68.677 7.743 23.153 1.00 28.82 28 ASN E O 1
ATOM 6870 N N . PRO E 1 31 ? 68.844 6.027 24.585 1.00 31.81 29 PRO E N 1
ATOM 6871 C CA . PRO E 1 31 ? 70.253 5.820 24.184 1.00 26.43 29 PRO E CA 1
ATOM 6872 C C . PRO E 1 31 ? 70.453 5.547 22.690 1.00 32.12 29 PRO E C 1
ATOM 6873 O O . PRO E 1 31 ? 71.508 5.910 22.148 1.00 33.30 29 PRO E O 1
ATOM 6877 N N . SER E 1 32 ? 69.488 4.916 22.005 1.00 29.04 30 SER E N 1
ATOM 6878 C CA . SER E 1 32 ? 69.653 4.669 20.572 1.00 36.03 30 SER E CA 1
ATOM 6879 C C . SER E 1 32 ? 69.489 5.950 19.768 1.00 34.42 30 SER E C 1
ATOM 6880 O O . SER E 1 32 ? 70.227 6.185 18.807 1.00 34.27 30 SER E O 1
ATOM 6883 N N . ILE E 1 33 ? 68.515 6.780 20.143 1.00 32.79 31 ILE E N 1
ATOM 6884 C CA . ILE E 1 33 ? 68.308 8.056 19.473 1.00 33.06 31 ILE E CA 1
ATOM 6885 C C . ILE E 1 33 ? 69.553 8.917 19.591 1.00 37.62 31 ILE E C 1
ATOM 6886 O O . ILE E 1 33 ? 69.997 9.537 18.613 1.00 39.75 31 ILE E O 1
ATOM 6891 N N . VAL E 1 34 ? 70.160 8.944 20.779 1.00 34.15 32 VAL E N 1
ATOM 6892 C CA . VAL E 1 34 ? 71.390 9.709 20.948 1.00 35.44 32 VAL E CA 1
ATOM 6893 C C . VAL E 1 34 ? 72.520 9.074 20.152 1.00 39.43 32 VAL E C 1
ATOM 6894 O O . VAL E 1 34 ? 73.254 9.764 19.435 1.00 39.14 32 VAL E O 1
ATOM 6898 N N . ALA E 1 35 ? 72.670 7.747 20.253 1.00 35.29 33 ALA E N 1
ATOM 6899 C CA . ALA E 1 35 ? 73.768 7.086 19.552 1.00 39.46 33 ALA E CA 1
ATOM 6900 C C . ALA E 1 35 ? 73.684 7.313 18.047 1.00 40.88 33 ALA E C 1
ATOM 6901 O O . ALA E 1 35 ? 74.705 7.553 17.395 1.00 44.59 33 ALA E O 1
ATOM 6903 N N . LYS E 1 36 ? 72.480 7.255 17.474 1.00 43.32 34 LYS E N 1
ATOM 6904 C CA . LYS E 1 36 ? 72.375 7.421 16.027 1.00 45.33 34 LYS E CA 1
ATOM 6905 C C . LYS E 1 36 ? 72.666 8.857 15.611 1.00 46.57 34 LYS E C 1
ATOM 6906 O O . LYS E 1 36 ? 73.155 9.093 14.499 1.00 48.88 34 LYS E O 1
ATOM 6912 N N . SER E 1 37 ? 72.372 9.817 16.492 1.00 45.48 35 SER E N 1
ATOM 6913 C CA . SER E 1 37 ? 72.723 11.216 16.274 1.00 42.14 35 SER E CA 1
ATOM 6914 C C . SER E 1 37 ? 74.224 11.408 16.086 1.00 42.83 35 SER E C 1
ATOM 6915 O O . SER E 1 37 ? 74.653 12.364 15.427 1.00 36.72 35 SER E O 1
ATOM 6918 N N . GLY E 1 38 ? 75.035 10.532 16.679 1.00 42.08 36 GLY E N 1
ATOM 6919 C CA . GLY E 1 38 ? 76.476 10.671 16.642 1.00 41.00 36 GLY E CA 1
ATOM 6920 C C . GLY E 1 38 ? 77.046 11.708 17.585 1.00 42.11 36 GLY E C 1
ATOM 6921 O O . GLY E 1 38 ? 78.272 11.785 17.721 1.00 49.07 36 GLY E O 1
ATOM 6922 N N . LYS E 1 39 ? 76.206 12.495 18.250 1.00 41.04 37 LYS E N 1
ATOM 6923 C CA . LYS E 1 39 ? 76.633 13.601 19.096 1.00 42.01 37 LYS E CA 1
ATOM 6924 C C . LYS E 1 39 ? 76.754 13.153 20.548 1.00 42.46 37 LYS E C 1
ATOM 6925 O O . LYS E 1 39 ? 75.843 12.497 21.066 1.00 41.12 37 LYS E O 1
ATOM 6931 N N . PRO E 1 40 ? 77.840 13.491 21.239 1.00 39.55 38 PRO E N 1
ATOM 6932 C CA . PRO E 1 40 ? 77.886 13.241 22.683 1.00 37.33 38 PRO E CA 1
ATOM 6933 C C . PRO E 1 40 ? 76.704 13.909 23.371 1.00 37.40 38 PRO E C 1
ATOM 6934 O O . PRO E 1 40 ? 76.192 14.936 22.917 1.00 39.27 38 PRO E O 1
ATOM 6938 N N . ILE E 1 41 ? 76.263 13.299 24.473 1.00 34.58 39 ILE E N 1
ATOM 6939 C CA . ILE E 1 41 ? 74.984 13.675 25.060 1.00 32.96 39 ILE E CA 1
ATOM 6940 C C . ILE E 1 41 ? 75.017 15.096 25.614 1.00 35.64 39 ILE E C 1
ATOM 6941 O O . ILE E 1 41 ? 74.022 15.826 25.526 1.00 35.21 39 ILE E O 1
ATOM 6946 N N . PHE E 1 42 ? 76.144 15.523 26.190 1.00 34.90 40 PHE E N 1
ATOM 6947 C CA . PHE E 1 42 ? 76.181 16.876 26.733 1.00 37.91 40 PHE E CA 1
ATOM 6948 C C . PHE E 1 42 ? 76.157 17.914 25.621 1.00 35.63 40 PHE E C 1
ATOM 6949 O O . PHE E 1 42 ? 75.579 18.992 25.784 1.00 34.82 40 PHE E O 1
ATOM 6957 N N . LEU E 1 43 ? 76.749 17.602 24.474 1.00 37.25 41 LEU E N 1
ATOM 6958 C CA . LEU E 1 43 ? 76.591 18.489 23.329 1.00 38.99 41 LEU E CA 1
ATOM 6959 C C . LEU E 1 43 ? 75.153 18.455 22.824 1.00 35.02 41 LEU E C 1
ATOM 6960 O O . LEU E 1 43 ? 74.549 19.502 22.577 1.00 37.59 41 LEU E O 1
ATOM 6965 N N . LEU E 1 44 ? 74.581 17.258 22.687 1.00 34.70 42 LEU E N 1
ATOM 6966 C CA . LEU E 1 44 ? 73.187 17.145 22.263 1.00 36.22 42 LEU E CA 1
ATOM 6967 C C . LEU E 1 44 ? 72.259 17.931 23.182 1.00 38.35 42 LEU E C 1
ATOM 6968 O O . LEU E 1 44 ? 71.387 18.672 22.713 1.00 38.31 42 LEU E O 1
ATOM 6973 N N . LEU E 1 45 ? 72.434 17.784 24.502 1.00 36.57 43 LEU E N 1
ATOM 6974 C CA . LEU E 1 45 ? 71.558 18.480 25.440 1.00 37.06 43 LEU E CA 1
ATOM 6975 C C . LEU E 1 45 ? 71.707 19.988 25.317 1.00 37.28 43 LEU E C 1
ATOM 6976 O O . LEU E 1 45 ? 70.726 20.729 25.459 1.00 39.30 43 LEU E O 1
ATOM 6981 N N . ASN E 1 46 ? 72.925 20.461 25.052 1.00 37.64 44 ASN E N 1
ATOM 6982 C CA . ASN E 1 46 ? 73.133 21.888 24.835 1.00 38.86 44 ASN E CA 1
ATOM 6983 C C . ASN E 1 46 ? 72.374 22.364 23.605 1.00 38.10 44 ASN E C 1
ATOM 6984 O O . ASN E 1 46 ? 71.651 23.364 23.657 1.00 36.54 44 ASN E O 1
ATOM 6989 N N . GLU E 1 47 ? 72.497 21.638 22.490 1.00 35.47 45 GLU E N 1
ATOM 6990 C CA . GLU E 1 47 ? 71.789 22.056 21.282 1.00 42.12 45 GLU E CA 1
ATOM 6991 C C . GLU E 1 47 ? 70.275 22.029 21.466 1.00 40.65 45 GLU E C 1
ATOM 6992 O O . GLU E 1 47 ? 69.570 22.859 20.884 1.00 40.41 45 GLU E O 1
ATOM 6998 N N . LEU E 1 48 ? 69.759 21.110 22.289 1.00 38.12 46 LEU E N 1
ATOM 6999 C CA . LEU E 1 48 ? 68.316 21.032 22.496 1.00 38.64 46 LEU E CA 1
ATOM 7000 C C . LEU E 1 48 ? 67.795 22.244 23.251 1.00 42.08 46 LEU E C 1
ATOM 7001 O O . LEU E 1 48 ? 66.758 22.811 22.877 1.00 44.59 46 LEU E O 1
ATOM 7006 N N . GLN E 1 49 ? 68.480 22.640 24.328 1.00 36.33 47 GLN E N 1
ATOM 7007 C CA . GLN E 1 49 ? 68.069 23.831 25.060 1.00 40.33 47 GLN E CA 1
ATOM 7008 C C . GLN E 1 49 ? 68.101 25.051 24.156 1.00 46.30 47 GLN E C 1
ATOM 7009 O O . GLN E 1 49 ? 67.205 25.901 24.208 1.00 50.27 47 GLN E O 1
ATOM 7015 N N . GLU E 1 50 ? 69.134 25.151 23.321 1.00 44.26 48 GLU E N 1
ATOM 7016 C CA . GLU E 1 50 ? 69.261 26.290 22.420 1.00 46.67 48 GLU E CA 1
ATOM 7017 C C . GLU E 1 50 ? 68.085 26.363 21.449 1.00 47.59 48 GLU E C 1
ATOM 7018 O O . GLU E 1 50 ? 67.511 27.437 21.240 1.00 47.76 48 GLU E O 1
ATOM 7024 N N . VAL E 1 51 ? 67.694 25.226 20.870 1.00 45.60 49 VAL E N 1
ATOM 7025 C CA . VAL E 1 51 ? 66.629 25.223 19.872 1.00 45.52 49 VAL E CA 1
ATOM 7026 C C . VAL E 1 51 ? 65.270 25.439 20.521 1.00 45.96 49 VAL E C 1
ATOM 7027 O O . VAL E 1 51 ? 64.463 26.243 20.043 1.00 45.42 49 VAL E O 1
ATOM 7031 N N . LEU E 1 52 ? 65.002 24.743 21.626 1.00 48.14 50 LEU E N 1
ATOM 7032 C CA . LEU E 1 52 ? 63.679 24.776 22.242 1.00 47.88 50 LEU E CA 1
ATOM 7033 C C . LEU E 1 52 ? 63.439 26.030 23.068 1.00 47.31 50 LEU E C 1
ATOM 7034 O O . LEU E 1 52 ? 62.292 26.470 23.190 1.00 47.58 50 LEU E O 1
ATOM 7039 N N . GLY E 1 53 ? 64.477 26.605 23.650 1.00 46.28 51 GLY E N 1
ATOM 7040 C CA . GLY E 1 53 ? 64.276 27.680 24.594 1.00 51.29 51 GLY E CA 1
ATOM 7041 C C . GLY E 1 53 ? 64.156 27.160 26.010 1.00 57.91 51 GLY E C 1
ATOM 7042 O O . GLY E 1 53 ? 64.430 25.994 26.309 1.00 57.37 51 GLY E O 1
ATOM 7043 N N . SER E 1 54 ? 63.700 28.048 26.898 1.00 61.37 52 SER E N 1
ATOM 7044 C CA . SER E 1 54 ? 63.812 27.815 28.333 1.00 64.99 52 SER E CA 1
ATOM 7045 C C . SER E 1 54 ? 62.551 27.256 28.983 1.00 63.91 52 SER E C 1
ATOM 7046 O O . SER E 1 54 ? 62.642 26.711 30.089 1.00 63.49 52 SER E O 1
ATOM 7049 N N . ASP E 1 55 ? 61.386 27.367 28.349 1.00 65.83 53 ASP E N 1
ATOM 7050 C CA . ASP E 1 55 ? 60.155 26.894 28.969 1.00 67.81 53 ASP E CA 1
ATOM 7051 C C . ASP E 1 55 ? 59.792 25.463 28.565 1.00 66.23 53 ASP E C 1
ATOM 7052 O O . ASP E 1 55 ? 58.625 25.074 28.687 1.00 67.39 53 ASP E O 1
ATOM 7057 N N . LYS E 1 56 ? 60.755 24.670 28.104 1.00 57.36 54 LYS E N 1
ATOM 7058 C CA . LYS E 1 56 ? 60.478 23.321 27.631 1.00 50.24 54 LYS E CA 1
ATOM 7059 C C . LYS E 1 56 ? 61.155 22.289 28.527 1.00 46.26 54 LYS E C 1
ATOM 7060 O O . LYS E 1 56 ? 62.015 22.601 29.354 1.00 46.89 54 LYS E O 1
ATOM 7066 N N . LEU E 1 57 ? 60.768 21.036 28.330 1.00 41.46 55 LEU E N 1
ATOM 7067 C CA . LEU E 1 57 ? 61.166 19.938 29.196 1.00 36.70 55 LEU E CA 1
ATOM 7068 C C . LEU E 1 57 ? 61.963 18.913 28.396 1.00 33.82 55 LEU E C 1
ATOM 7069 O O . LEU E 1 57 ? 61.644 18.629 27.240 1.00 32.11 55 LEU E O 1
ATOM 7074 N N . LEU E 1 58 ? 63.011 18.374 29.008 1.00 32.85 56 LEU E N 1
ATOM 7075 C CA . LEU E 1 58 ? 63.891 17.407 28.373 1.00 28.75 56 LEU E CA 1
ATOM 7076 C C . LEU E 1 58 ? 63.860 16.100 29.147 1.00 30.28 56 LEU E C 1
ATOM 7077 O O . LEU E 1 58 ? 63.752 16.099 30.379 1.00 30.64 56 LEU E O 1
ATOM 7082 N N . PHE E 1 59 ? 63.948 14.985 28.419 1.00 28.61 57 PHE E N 1
ATOM 7083 C CA . PHE E 1 59 ? 64.020 13.658 29.017 1.00 29.44 57 PHE E CA 1
ATOM 7084 C C . PHE E 1 59 ? 65.251 12.936 28.489 1.00 30.68 57 PHE E C 1
ATOM 7085 O O . PHE E 1 59 ? 65.465 12.892 27.272 1.00 28.22 57 PHE E O 1
ATOM 7093 N N . ALA E 1 60 ? 66.051 12.361 29.390 1.00 26.04 58 ALA E N 1
ATOM 7094 C CA . ALA E 1 60 ? 67.191 11.557 28.974 1.00 26.56 58 ALA E CA 1
ATOM 7095 C C . ALA E 1 60 ? 67.335 10.359 29.898 1.00 27.48 58 ALA E C 1
ATOM 7096 O O . ALA E 1 60 ? 66.926 10.393 31.059 1.00 27.55 58 ALA E O 1
ATOM 7098 N N . GLN E 1 61 ? 67.959 9.307 29.372 1.00 26.86 59 GLN E N 1
ATOM 7099 C CA . GLN E 1 61 ? 67.956 7.987 29.985 1.00 27.15 59 GLN E CA 1
ATOM 7100 C C . GLN E 1 61 ? 69.326 7.636 30.558 1.00 28.85 59 GLN E C 1
ATOM 7101 O O . GLN E 1 61 ? 70.359 7.903 29.934 1.00 28.34 59 GLN E O 1
ATOM 7107 N N . VAL E 1 62 ? 69.323 7.016 31.742 1.00 25.49 60 VAL E N 1
ATOM 7108 C CA . VAL E 1 62 ? 70.558 6.490 32.320 1.00 27.84 60 VAL E CA 1
ATOM 7109 C C . VAL E 1 62 ? 71.063 5.320 31.480 1.00 31.18 60 VAL E C 1
ATOM 7110 O O . VAL E 1 62 ? 70.327 4.703 30.701 1.00 29.96 60 VAL E O 1
ATOM 7114 N N . LEU E 1 63 ? 72.330 4.988 31.673 1.00 28.58 61 LEU E N 1
ATOM 7115 C CA . LEU E 1 63 ? 72.960 3.920 30.913 1.00 31.52 61 LEU E CA 1
ATOM 7116 C C . LEU E 1 63 ? 73.222 2.662 31.723 1.00 34.12 61 LEU E C 1
ATOM 7117 O O . LEU E 1 63 ? 73.184 1.567 31.166 1.00 34.42 61 LEU E O 1
ATOM 7122 N N . SER E 1 64 ? 73.488 2.784 33.015 1.00 33.52 62 SER E N 1
ATOM 7123 C CA . SER E 1 64 ? 73.987 1.641 33.758 1.00 35.22 62 SER E CA 1
ATOM 7124 C C . SER E 1 64 ? 72.851 0.699 34.154 1.00 34.89 62 SER E C 1
ATOM 7125 O O . SER E 1 64 ? 71.677 1.079 34.223 1.00 29.19 62 SER E O 1
ATOM 7128 N N . SER E 1 65 ? 73.230 -0.551 34.429 1.00 31.30 63 SER E N 1
ATOM 7129 C CA . SER E 1 65 ? 72.305 -1.558 34.928 1.00 35.47 63 SER E CA 1
ATOM 7130 C C . SER E 1 65 ? 72.260 -1.618 36.452 1.00 33.47 63 SER E C 1
ATOM 7131 O O . SER E 1 65 ? 71.414 -2.329 37.008 1.00 30.99 63 SER E O 1
ATOM 7134 N N . ASN E 1 66 ? 73.134 -0.887 37.130 1.00 29.56 64 ASN E N 1
ATOM 7135 C CA . ASN E 1 66 ? 73.209 -0.881 38.583 1.00 33.31 64 ASN E CA 1
ATOM 7136 C C . ASN E 1 66 ? 72.541 0.376 39.145 1.00 30.83 64 ASN E C 1
ATOM 7137 O O . ASN E 1 66 ? 72.745 1.476 38.627 1.00 31.77 64 ASN E O 1
ATOM 7142 N N . ALA E 1 67 ? 71.726 0.207 40.199 1.00 32.13 65 ALA E N 1
ATOM 7143 C CA . ALA E 1 67 ? 70.942 1.329 40.728 1.00 31.88 65 ALA E CA 1
ATOM 7144 C C . ALA E 1 67 ? 71.835 2.453 41.247 1.00 31.59 65 ALA E C 1
ATOM 7145 O O . ALA E 1 67 ? 71.532 3.639 41.062 1.00 28.46 65 ALA E O 1
ATOM 7147 N N . ASP E 1 68 ? 72.928 2.100 41.920 1.00 31.28 66 ASP E N 1
ATOM 7148 C CA . ASP E 1 68 ? 73.837 3.118 42.433 1.00 35.61 66 ASP E CA 1
ATOM 7149 C C . ASP E 1 68 ? 74.426 3.957 41.306 1.00 34.21 66 ASP E C 1
ATOM 7150 O O . ASP E 1 68 ? 74.568 5.177 41.443 1.00 32.96 66 ASP E O 1
ATOM 7155 N N . GLU E 1 69 ? 74.783 3.322 40.185 1.00 33.36 67 GLU E N 1
ATOM 7156 C CA . GLU E 1 69 ? 75.354 4.075 39.075 1.00 32.51 67 GLU E CA 1
ATOM 7157 C C . GLU E 1 69 ? 74.285 4.821 38.285 1.00 31.84 67 GLU E C 1
ATOM 7158 O O . GLU E 1 69 ? 74.562 5.913 37.773 1.00 32.02 67 GLU E O 1
ATOM 7164 N N . MET E 1 70 ? 73.068 4.263 38.178 1.00 29.44 68 MET E N 1
ATOM 7165 C CA . MET E 1 70 ? 71.950 5.024 37.613 1.00 28.62 68 MET E CA 1
ATOM 7166 C C . MET E 1 70 ? 71.739 6.330 38.364 1.00 31.34 68 MET E C 1
ATOM 7167 O O . MET E 1 70 ? 71.456 7.372 37.755 1.00 28.56 68 MET E O 1
ATOM 7172 N N . ILE E 1 71 ? 71.843 6.286 39.697 1.00 32.02 69 ILE E N 1
ATOM 7173 C CA . ILE E 1 71 ? 71.673 7.491 40.503 1.00 30.82 69 ILE E CA 1
ATOM 7174 C C . ILE E 1 71 ? 72.805 8.476 40.233 1.00 29.81 69 ILE E C 1
ATOM 7175 O O . ILE E 1 71 ? 72.569 9.676 40.089 1.00 31.54 69 ILE E O 1
ATOM 7180 N N . LYS E 1 72 ? 74.045 7.988 40.141 1.00 30.33 70 LYS E N 1
ATOM 7181 C CA . LYS E 1 72 ? 75.153 8.872 39.785 1.00 33.94 70 LYS E CA 1
ATOM 7182 C C . LYS E 1 72 ? 74.924 9.508 38.422 1.00 31.63 70 LYS E C 1
ATOM 7183 O O . LYS E 1 72 ? 75.193 10.702 38.233 1.00 32.15 70 LYS E O 1
ATOM 7189 N N . GLU E 1 73 ? 74.437 8.721 37.459 1.00 28.64 71 GLU E N 1
ATOM 7190 C CA . GLU E 1 73 ? 74.187 9.249 36.123 1.00 28.73 71 GLU E CA 1
ATOM 7191 C C . GLU E 1 73 ? 73.060 10.269 36.142 1.00 30.94 71 GLU E C 1
ATOM 7192 O O . GLU E 1 73 ? 73.104 11.260 35.405 1.00 32.38 71 GLU E O 1
ATOM 7198 N N . THR E 1 74 ? 72.047 10.046 36.986 1.00 29.26 72 THR E N 1
ATOM 7199 C CA . THR E 1 74 ? 70.971 11.019 37.143 1.00 28.44 72 THR E CA 1
ATOM 7200 C C . THR E 1 74 ? 71.518 12.368 37.601 1.00 31.22 72 THR E C 1
ATOM 7201 O O . THR E 1 74 ? 71.140 13.415 37.064 1.00 29.27 72 THR E O 1
ATOM 7205 N N . TYR E 1 75 ? 72.415 12.363 38.597 1.00 29.43 73 TYR E N 1
ATOM 7206 C CA . TYR E 1 75 ? 72.994 13.620 39.063 1.00 31.46 73 TYR E CA 1
ATOM 7207 C C . TYR E 1 75 ? 73.802 14.289 37.956 1.00 35.00 73 TYR E C 1
ATOM 7208 O O . TYR E 1 75 ? 73.806 15.518 37.834 1.00 32.44 73 TYR E O 1
ATOM 7217 N N . GLN E 1 76 ? 74.508 13.492 37.150 1.00 32.93 74 GLN E N 1
ATOM 7218 C CA . GLN E 1 76 ? 75.258 14.052 36.028 1.00 36.29 74 GLN E CA 1
ATOM 7219 C C . GLN E 1 76 ? 74.327 14.751 35.043 1.00 33.99 74 GLN E C 1
ATOM 7220 O O . GLN E 1 76 ? 74.624 15.856 34.576 1.00 34.56 74 GLN E O 1
ATOM 7226 N N . LEU E 1 77 ? 73.186 14.128 34.728 1.00 33.16 75 LEU E N 1
ATOM 7227 C CA . LEU E 1 77 ? 72.224 14.763 33.830 1.00 32.31 75 LEU E CA 1
ATOM 7228 C C . LEU E 1 77 ? 71.644 16.038 34.440 1.00 34.74 75 LEU E C 1
ATOM 7229 O O . LEU E 1 77 ? 71.483 17.047 33.738 1.00 33.16 75 LEU E O 1
ATOM 7234 N N . ARG E 1 78 ? 71.335 16.018 35.746 1.00 33.58 76 ARG E N 1
ATOM 7235 C CA A ARG E 1 78 ? 70.749 17.192 36.391 0.50 34.37 76 ARG E CA 1
ATOM 7236 C CA B ARG E 1 78 ? 70.749 17.193 36.388 0.50 34.38 76 ARG E CA 1
ATOM 7237 C C . ARG E 1 78 ? 71.728 18.356 36.449 1.00 35.82 76 ARG E C 1
ATOM 7238 O O . ARG E 1 78 ? 71.314 19.515 36.371 1.00 38.62 76 ARG E O 1
ATOM 7253 N N . LYS E 1 79 ? 73.020 18.074 36.585 1.00 36.50 77 LYS E N 1
ATOM 7254 C CA . LYS E 1 79 ? 74.007 19.146 36.593 1.00 39.85 77 LYS E CA 1
ATOM 7255 C C . LYS E 1 79 ? 74.095 19.836 35.234 1.00 39.36 77 LYS E C 1
ATOM 7256 O O . LYS E 1 79 ? 74.302 21.052 35.168 1.00 41.14 77 LYS E O 1
ATOM 7262 N N . ALA E 1 80 ? 73.930 19.084 34.148 1.00 38.56 78 ALA E N 1
ATOM 7263 C CA . ALA E 1 80 ? 73.951 19.678 32.818 1.00 37.44 78 ALA E CA 1
ATOM 7264 C C . ALA E 1 80 ? 72.656 20.420 32.524 1.00 39.43 78 ALA E C 1
ATOM 7265 O O . ALA E 1 80 ? 72.686 21.534 31.991 1.00 39.79 78 ALA E O 1
ATOM 7267 N N . VAL E 1 81 ? 71.517 19.827 32.886 1.00 36.84 79 VAL E N 1
ATOM 7268 C CA . VAL E 1 81 ? 70.191 20.403 32.658 1.00 38.10 79 VAL E CA 1
ATOM 7269 C C . VAL E 1 81 ? 69.381 20.294 33.947 1.00 36.30 79 VAL E C 1
ATOM 7270 O O . VAL E 1 81 ? 68.842 19.219 34.244 1.00 32.36 79 VAL E O 1
ATOM 7274 N N . PRO E 1 82 ? 69.262 21.366 34.737 1.00 37.26 80 PRO E N 1
ATOM 7275 C CA . PRO E 1 82 ? 68.696 21.219 36.089 1.00 32.31 80 PRO E CA 1
ATOM 7276 C C . PRO E 1 82 ? 67.261 20.730 36.132 1.00 34.23 80 PRO E C 1
ATOM 7277 O O . PRO E 1 82 ? 66.890 20.048 37.094 1.00 34.55 80 PRO E O 1
ATOM 7281 N N . SER E 1 83 ? 66.440 21.035 35.129 1.00 35.68 81 SER E N 1
ATOM 7282 C CA . SER E 1 83 ? 65.044 20.618 35.119 1.00 32.53 81 SER E CA 1
ATOM 7283 C C . SER E 1 83 ? 64.805 19.279 34.414 1.00 30.28 81 SER E C 1
ATOM 7284 O O . SER E 1 83 ? 63.652 18.897 34.223 1.00 31.51 81 SER E O 1
ATOM 7287 N N . ILE E 1 84 ? 65.850 18.554 34.032 1.00 31.16 82 ILE E N 1
ATOM 7288 C CA . ILE E 1 84 ? 65.655 17.385 33.183 1.00 29.19 82 ILE E CA 1
ATOM 7289 C C . ILE E 1 84 ? 64.933 16.269 33.942 1.00 30.86 82 ILE E C 1
ATOM 7290 O O . ILE E 1 84 ? 65.065 16.114 35.164 1.00 28.88 82 ILE E O 1
ATOM 7295 N N . VAL E 1 85 ? 64.152 15.483 33.211 1.00 28.17 83 VAL E N 1
ATOM 7296 C CA . VAL E 1 85 ? 63.516 14.295 33.755 1.00 26.25 83 VAL E CA 1
ATOM 7297 C C . VAL E 1 85 ? 64.346 13.100 33.322 1.00 29.87 83 VAL E C 1
ATOM 7298 O O . VAL E 1 85 ? 64.714 12.974 32.147 1.00 29.42 83 VAL E O 1
ATOM 7302 N N . THR E 1 86 ? 64.686 12.251 34.273 1.00 28.68 84 THR E N 1
ATOM 7303 C CA . THR E 1 86 ? 65.596 11.154 34.022 1.00 25.53 84 THR E CA 1
ATOM 7304 C C . THR E 1 86 ? 64.791 9.892 33.777 1.00 26.53 84 THR E C 1
ATOM 7305 O O . THR E 1 86 ? 63.894 9.565 34.561 1.00 25.39 84 THR E O 1
ATOM 7309 N N . LYS E 1 87 ? 65.092 9.209 32.672 1.00 25.51 85 LYS E N 1
ATOM 7310 C CA . LYS E 1 87 ? 64.393 7.988 32.297 1.00 25.54 85 LYS E CA 1
ATOM 7311 C C . LYS E 1 87 ? 65.139 6.791 32.867 1.00 24.22 85 LYS E C 1
ATOM 7312 O O . LYS E 1 87 ? 66.345 6.638 32.652 1.00 25.01 85 LYS E O 1
ATOM 7318 N N . ILE E 1 88 ? 64.413 5.934 33.568 1.00 23.27 86 ILE E N 1
ATOM 7319 C CA . ILE E 1 88 ? 65.003 4.793 34.259 1.00 23.33 86 ILE E CA 1
ATOM 7320 C C . ILE E 1 88 ? 64.203 3.562 33.859 1.00 24.09 86 ILE E C 1
ATOM 7321 O O . ILE E 1 88 ? 62.967 3.559 33.969 1.00 25.17 86 ILE E O 1
ATOM 7326 N N . PRO E 1 89 ? 64.848 2.520 33.352 1.00 24.81 87 PRO E N 1
ATOM 7327 C CA . PRO E 1 89 ? 64.103 1.316 32.965 1.00 24.25 87 PRO E CA 1
ATOM 7328 C C . PRO E 1 89 ? 63.452 0.682 34.184 1.00 22.63 87 PRO E C 1
ATOM 7329 O O . PRO E 1 89 ? 64.039 0.623 35.267 1.00 24.64 87 PRO E O 1
ATOM 7333 N N . VAL E 1 90 ? 62.235 0.185 33.994 1.00 23.12 88 VAL E N 1
ATOM 7334 C CA . VAL E 1 90 ? 61.463 -0.406 35.082 1.00 23.17 88 VAL E CA 1
ATOM 7335 C C . VAL E 1 90 ? 61.845 -1.879 35.167 1.00 22.94 88 VAL E C 1
ATOM 7336 O O . VAL E 1 90 ? 61.255 -2.744 34.520 1.00 22.43 88 VAL E O 1
ATOM 7340 N N . ASN E 1 91 ? 62.855 -2.148 35.987 1.00 24.39 89 ASN E N 1
ATOM 7341 C CA . ASN E 1 91 ? 63.275 -3.480 36.388 1.00 26.25 89 ASN E CA 1
ATOM 7342 C C . ASN E 1 91 ? 63.717 -3.365 37.845 1.00 25.71 89 ASN E C 1
ATOM 7343 O O . ASN E 1 91 ? 63.640 -2.285 38.438 1.00 24.23 89 ASN E O 1
ATOM 7348 N N . ALA E 1 92 ? 64.206 -4.466 38.424 1.00 26.97 90 ALA E N 1
ATOM 7349 C CA . ALA E 1 92 ? 64.554 -4.471 39.851 1.00 24.61 90 ALA E CA 1
ATOM 7350 C C . ALA E 1 92 ? 65.467 -3.307 40.225 1.00 25.65 90 ALA E C 1
ATOM 7351 O O . ALA E 1 92 ? 65.185 -2.556 41.166 1.00 26.72 90 ALA E O 1
ATOM 7353 N N . GLN E 1 93 ? 66.569 -3.137 39.494 1.00 26.37 91 GLN E N 1
ATOM 7354 C CA . GLN E 1 93 ? 67.499 -2.063 39.828 1.00 25.24 91 GLN E CA 1
ATOM 7355 C C . GLN E 1 93 ? 66.892 -0.700 39.532 1.00 24.79 91 GLN E C 1
ATOM 7356 O O . GLN E 1 93 ? 67.136 0.263 40.265 1.00 25.47 91 GLN E O 1
ATOM 7362 N N . GLY E 1 94 ? 66.093 -0.597 38.468 1.00 23.35 92 GLY E N 1
ATOM 7363 C CA . GLY E 1 94 ? 65.456 0.672 38.166 1.00 23.21 92 GLY E CA 1
ATOM 7364 C C . GLY E 1 94 ? 64.490 1.112 39.252 1.00 26.40 92 GLY E C 1
ATOM 7365 O O . GLY E 1 94 ? 64.442 2.291 39.619 1.00 24.76 92 GLY E O 1
ATOM 7366 N N . LEU E 1 95 ? 63.721 0.163 39.792 1.00 24.08 93 LEU E N 1
ATOM 7367 C CA . LEU E 1 95 ? 62.776 0.469 40.861 1.00 24.58 93 LEU E CA 1
ATOM 7368 C C . LEU E 1 95 ? 63.491 0.956 42.118 1.00 26.80 93 LEU E C 1
ATOM 7369 O O . LEU E 1 95 ? 62.995 1.853 42.809 1.00 28.03 93 LEU E O 1
ATOM 7374 N N . ILE E 1 96 ? 64.644 0.357 42.446 1.00 25.76 94 ILE E N 1
ATOM 7375 C CA . ILE E 1 96 ? 65.447 0.846 43.564 1.00 28.14 94 ILE E CA 1
ATOM 7376 C C . ILE E 1 96 ? 65.857 2.290 43.314 1.00 29.01 94 ILE E C 1
ATOM 7377 O O . ILE E 1 96 ? 65.711 3.162 44.184 1.00 28.20 94 ILE E O 1
ATOM 7382 N N . ALA E 1 97 ? 66.377 2.558 42.113 1.00 24.76 95 ALA E N 1
ATOM 7383 C CA . ALA E 1 97 ? 66.758 3.916 41.739 1.00 25.95 95 ALA E CA 1
ATOM 7384 C C . ALA E 1 97 ? 65.581 4.874 41.831 1.00 26.21 95 ALA E C 1
ATOM 7385 O O . ALA E 1 97 ? 65.715 5.984 42.363 1.00 29.05 95 ALA E O 1
ATOM 7387 N N . ILE E 1 98 ? 64.421 4.482 41.288 1.00 26.04 96 ILE E N 1
ATOM 7388 C CA . ILE E 1 98 ? 63.262 5.378 41.298 1.00 24.74 96 ILE E CA 1
ATOM 7389 C C . ILE E 1 98 ? 62.864 5.734 42.729 1.00 25.77 96 ILE E C 1
ATOM 7390 O O . ILE E 1 98 ? 62.587 6.901 43.031 1.00 24.40 96 ILE E O 1
ATOM 7395 N N . LYS E 1 99 ? 62.830 4.738 43.630 1.00 25.60 97 LYS E N 1
ATOM 7396 C CA . LYS E 1 99 ? 62.415 5.000 45.011 1.00 29.01 97 LYS E CA 1
ATOM 7397 C C . LYS E 1 99 ? 63.365 5.969 45.699 1.00 27.98 97 LYS E C 1
ATOM 7398 O O . LYS E 1 99 ? 62.931 6.894 46.401 1.00 28.76 97 LYS E O 1
ATOM 7404 N N . GLU E 1 100 ? 64.665 5.784 45.495 1.00 26.42 98 GLU E N 1
ATOM 7405 C CA . GLU E 1 100 ? 65.649 6.652 46.130 1.00 27.78 98 GLU E CA 1
ATOM 7406 C C . GLU E 1 100 ? 65.547 8.076 45.592 1.00 30.50 98 GLU E C 1
ATOM 7407 O O . GLU E 1 100 ? 65.530 9.042 46.361 1.00 30.53 98 GLU E O 1
ATOM 7413 N N . LEU E 1 101 ? 65.432 8.224 44.271 1.00 29.24 99 LEU E N 1
ATOM 7414 C CA . LEU E 1 101 ? 65.377 9.557 43.677 1.00 29.33 99 LEU E CA 1
ATOM 7415 C C . LEU E 1 101 ? 64.089 10.272 44.055 1.00 29.75 99 LEU E C 1
ATOM 7416 O O . LEU E 1 101 ? 64.086 11.496 44.258 1.00 29.40 99 LEU E O 1
ATOM 7421 N N . THR E 1 102 ? 62.988 9.522 44.148 1.00 27.51 100 THR E N 1
ATOM 7422 C CA . THR E 1 102 ? 61.732 10.087 44.621 1.00 28.22 100 THR E CA 1
ATOM 7423 C C . THR E 1 102 ? 61.893 10.651 46.031 1.00 30.55 100 THR E C 1
ATOM 7424 O O . THR E 1 102 ? 61.459 11.772 46.316 1.00 31.66 100 THR E O 1
ATOM 7428 N N . GLN E 1 103 ? 62.519 9.878 46.925 1.00 28.08 101 GLN E N 1
ATOM 7429 C CA . GLN E 1 103 ? 62.758 10.339 48.291 1.00 30.93 101 GLN E CA 1
ATOM 7430 C C . GLN E 1 103 ? 63.546 11.638 48.298 1.00 33.56 101 GLN E C 1
ATOM 7431 O O . GLN E 1 103 ? 63.298 12.522 49.128 1.00 35.64 101 GLN E O 1
ATOM 7437 N N . GLN E 1 104 ? 64.492 11.777 47.371 1.00 33.46 102 GLN E N 1
ATOM 7438 C CA . GLN E 1 104 ? 65.265 13.001 47.225 1.00 32.07 102 GLN E CA 1
ATOM 7439 C C . GLN E 1 104 ? 64.531 14.088 46.441 1.00 30.60 102 GLN E C 1
ATOM 7440 O O . GLN E 1 104 ? 65.103 15.163 46.222 1.00 31.75 102 GLN E O 1
ATOM 7446 N N . GLY E 1 105 ? 63.282 13.857 46.043 1.00 29.44 103 GLY E N 1
ATOM 7447 C CA . GLY E 1 105 ? 62.530 14.857 45.300 1.00 33.13 103 GLY E CA 1
ATOM 7448 C C . GLY E 1 105 ? 62.966 15.063 43.857 1.00 34.73 103 GLY E C 1
ATOM 7449 O O . GLY E 1 105 ? 62.812 16.165 43.319 1.00 31.09 103 GLY E O 1
ATOM 7450 N N . ILE E 1 106 ? 63.516 14.039 43.221 1.00 30.37 104 ILE E N 1
ATOM 7451 C CA . ILE E 1 106 ? 64.056 14.141 41.868 1.00 28.69 104 ILE E CA 1
ATOM 7452 C C . ILE E 1 106 ? 63.070 13.468 40.917 1.00 27.56 104 ILE E C 1
ATOM 7453 O O . ILE E 1 106 ? 62.746 12.289 41.117 1.00 28.03 104 ILE E O 1
ATOM 7458 N N . PRO E 1 107 ? 62.553 14.170 39.910 1.00 27.87 105 PRO E N 1
ATOM 7459 C CA . PRO E 1 107 ? 61.531 13.571 39.042 1.00 27.10 105 PRO E CA 1
ATOM 7460 C C . PRO E 1 107 ? 62.119 12.535 38.095 1.00 25.81 105 PRO E C 1
ATOM 7461 O O . PRO E 1 107 ? 63.221 12.697 37.569 1.00 26.50 105 PRO E O 1
ATOM 7465 N N . THR E 1 108 ? 61.357 11.467 37.873 1.00 25.72 106 THR E N 1
ATOM 7466 C CA . THR E 1 108 ? 61.788 10.365 37.031 1.00 24.47 106 THR E CA 1
ATOM 7467 C C . THR E 1 108 ? 60.655 9.915 36.116 1.00 24.71 106 THR E C 1
ATOM 7468 O O . THR E 1 108 ? 59.469 10.136 36.382 1.00 25.17 106 THR E O 1
ATOM 7472 N N . LEU E 1 109 ? 61.054 9.278 35.022 1.00 24.51 107 LEU E N 1
ATOM 7473 C CA . LEU E 1 109 ? 60.166 8.572 34.115 1.00 24.27 107 LEU E CA 1
ATOM 7474 C C . LEU E 1 109 ? 60.553 7.101 34.158 1.00 22.88 107 LEU E C 1
ATOM 7475 O O . LEU E 1 109 ? 61.729 6.767 33.995 1.00 25.30 107 LEU E O 1
ATOM 7480 N N . GLY E 1 110 ? 59.582 6.228 34.398 1.00 21.57 108 GLY E N 1
ATOM 7481 C CA . GLY E 1 110 ? 59.884 4.813 34.331 1.00 22.89 108 GLY E CA 1
ATOM 7482 C C . GLY E 1 110 ? 59.737 4.324 32.904 1.00 25.02 108 GLY E C 1
ATOM 7483 O O . GLY E 1 110 ? 58.612 4.319 32.381 1.00 22.04 108 GLY E O 1
ATOM 7484 N N . THR E 1 111 ? 60.842 3.934 32.245 1.00 21.84 109 THR E N 1
ATOM 7485 C CA . THR E 1 111 ? 60.771 3.648 30.816 1.00 22.61 109 THR E CA 1
ATOM 7486 C C . THR E 1 111 ? 60.852 2.146 30.521 1.00 22.04 109 THR E C 1
ATOM 7487 O O . THR E 1 111 ? 60.939 1.304 31.421 1.00 21.56 109 THR E O 1
ATOM 7491 N N . ALA E 1 112 ? 60.805 1.825 29.224 1.00 23.62 110 ALA E N 1
ATOM 7492 C CA . ALA E 1 112 ? 60.817 0.446 28.728 1.00 23.28 110 ALA E CA 1
ATOM 7493 C C . ALA E 1 112 ? 59.750 -0.410 29.417 1.00 21.19 110 ALA E C 1
ATOM 7494 O O . ALA E 1 112 ? 60.008 -1.516 29.897 1.00 22.06 110 ALA E O 1
ATOM 7496 N N . VAL E 1 113 ? 58.524 0.102 29.423 1.00 21.62 111 VAL E N 1
ATOM 7497 C CA . VAL E 1 113 ? 57.384 -0.578 30.021 1.00 21.83 111 VAL E CA 1
ATOM 7498 C C . VAL E 1 113 ? 56.666 -1.421 28.969 1.00 21.83 111 VAL E C 1
ATOM 7499 O O . VAL E 1 113 ? 56.214 -0.905 27.939 1.00 22.15 111 VAL E O 1
ATOM 7503 N N . TYR E 1 114 ? 56.558 -2.723 29.228 1.00 19.74 112 TYR E N 1
ATOM 7504 C CA . TYR E 1 114 ? 55.899 -3.638 28.311 1.00 22.52 112 TYR E CA 1
ATOM 7505 C C . TYR E 1 114 ? 54.620 -4.241 28.876 1.00 24.98 112 TYR E C 1
ATOM 7506 O O . TYR E 1 114 ? 53.918 -4.943 28.145 1.00 24.53 112 TYR E O 1
ATOM 7515 N N . GLY E 1 115 ? 54.297 -3.992 30.139 1.00 23.65 113 GLY E N 1
ATOM 7516 C CA . GLY E 1 115 ? 53.097 -4.557 30.737 1.00 22.96 113 GLY E CA 1
ATOM 7517 C C . GLY E 1 115 ? 52.505 -3.587 31.730 1.00 22.81 113 GLY E C 1
ATOM 7518 O O . GLY E 1 115 ? 53.212 -2.745 32.292 1.00 23.72 113 GLY E O 1
ATOM 7519 N N . ALA E 1 116 ? 51.188 -3.698 31.946 1.00 23.77 114 ALA E N 1
ATOM 7520 C CA . ALA E 1 116 ? 50.520 -2.721 32.812 1.00 21.53 114 ALA E CA 1
ATOM 7521 C C . ALA E 1 116 ? 50.964 -2.860 34.269 1.00 22.02 114 ALA E C 1
ATOM 7522 O O . ALA E 1 116 ? 51.161 -1.853 34.958 1.00 22.65 114 ALA E O 1
ATOM 7524 N N . GLY E 1 117 ? 51.148 -4.086 34.758 1.00 24.59 115 GLY E N 1
ATOM 7525 C CA . GLY E 1 117 ? 51.585 -4.243 36.143 1.00 25.11 115 GLY E CA 1
ATOM 7526 C C . GLY E 1 117 ? 52.961 -3.651 36.391 1.00 22.63 115 GLY E C 1
ATOM 7527 O O . GLY E 1 117 ? 53.183 -2.944 37.386 1.00 21.87 115 GLY E O 1
ATOM 7528 N N . GLN E 1 118 ? 53.903 -3.942 35.488 1.00 21.37 116 GLN E N 1
ATOM 7529 C CA . GLN E 1 118 ? 55.257 -3.392 35.556 1.00 23.87 116 GLN E CA 1
ATOM 7530 C C . GLN E 1 118 ? 55.239 -1.866 35.616 1.00 23.93 116 GLN E C 1
ATOM 7531 O O . GLN E 1 118 ? 55.938 -1.251 36.438 1.00 20.11 116 GLN E O 1
ATOM 7537 N N . GLY E 1 119 ? 54.447 -1.233 34.743 1.00 22.68 117 GLY E N 1
ATOM 7538 C CA . GLY E 1 119 ? 54.384 0.222 34.747 1.00 20.78 117 GLY E CA 1
ATOM 7539 C C . GLY E 1 119 ? 53.759 0.754 36.020 1.00 22.85 117 GLY E C 1
ATOM 7540 O O . GLY E 1 119 ? 54.184 1.781 36.559 1.00 20.05 117 GLY E O 1
ATOM 7541 N N . PHE E 1 120 ? 52.765 0.035 36.536 1.00 21.96 118 PHE E N 1
ATOM 7542 C CA . PHE E 1 120 ? 52.063 0.459 37.738 1.00 22.51 118 PHE E CA 1
ATOM 7543 C C . PHE E 1 120 ? 52.995 0.462 38.949 1.00 24.10 118 PHE E C 1
ATOM 7544 O O . PHE E 1 120 ? 52.907 1.346 39.810 1.00 23.10 118 PHE E O 1
ATOM 7552 N N . LEU E 1 121 ? 53.894 -0.526 39.026 1.00 21.65 119 LEU E N 1
ATOM 7553 C CA . LEU E 1 121 ? 54.859 -0.578 40.119 1.00 24.19 119 LEU E CA 1
ATOM 7554 C C . LEU E 1 121 ? 55.790 0.627 40.097 1.00 24.10 119 LEU E C 1
ATOM 7555 O O . LEU E 1 121 ? 56.172 1.145 41.154 1.00 24.73 119 LEU E O 1
ATOM 7560 N N . ALA E 1 122 ? 56.164 1.097 38.905 1.00 23.59 120 ALA E N 1
ATOM 7561 C CA . ALA E 1 122 ? 57.015 2.283 38.830 1.00 22.78 120 ALA E CA 1
ATOM 7562 C C . ALA E 1 122 ? 56.286 3.523 39.338 1.00 21.62 120 ALA E C 1
ATOM 7563 O O . ALA E 1 122 ? 56.900 4.403 39.941 1.00 24.06 120 ALA E O 1
ATOM 7565 N N . ALA E 1 123 ? 54.986 3.633 39.064 1.00 23.81 121 ALA E N 1
ATOM 7566 C CA . ALA E 1 123 ? 54.219 4.769 39.575 1.00 24.14 121 ALA E CA 1
ATOM 7567 C C . ALA E 1 123 ? 54.082 4.701 41.093 1.00 25.88 121 ALA E C 1
ATOM 7568 O O . ALA E 1 123 ? 54.241 5.718 41.786 1.00 25.82 121 ALA E O 1
ATOM 7570 N N . LEU E 1 124 ? 53.803 3.508 41.628 1.00 25.05 122 LEU E N 1
ATOM 7571 C CA . LEU E 1 124 ? 53.786 3.335 43.079 1.00 24.90 122 LEU E CA 1
ATOM 7572 C C . LEU E 1 124 ? 55.126 3.708 43.695 1.00 27.84 122 LEU E C 1
ATOM 7573 O O . LEU E 1 124 ? 55.183 4.270 44.798 1.00 27.07 122 LEU E O 1
ATOM 7578 N N . ALA E 1 125 ? 56.218 3.399 42.999 1.00 26.08 123 ALA E N 1
ATOM 7579 C CA . ALA E 1 125 ? 57.549 3.702 43.514 1.00 26.67 123 ALA E CA 1
ATOM 7580 C C . ALA E 1 125 ? 57.868 5.187 43.450 1.00 25.54 123 ALA E C 1
ATOM 7581 O O . ALA E 1 125 ? 58.853 5.618 44.058 1.00 28.89 123 ALA E O 1
ATOM 7583 N N . GLY E 1 126 ? 57.074 5.968 42.723 1.00 24.91 124 GLY E N 1
ATOM 7584 C CA . GLY E 1 126 ? 57.208 7.419 42.695 1.00 27.32 124 GLY E CA 1
ATOM 7585 C C . GLY E 1 126 ? 57.500 8.033 41.330 1.00 25.05 124 GLY E C 1
ATOM 7586 O O . GLY E 1 126 ? 57.602 9.264 41.246 1.00 24.92 124 GLY E O 1
ATOM 7587 N N . ALA E 1 127 ? 57.668 7.264 40.254 1.00 23.68 125 ALA E N 1
ATOM 7588 C CA . ALA E 1 127 ? 57.866 7.871 38.941 1.00 25.26 125 ALA E CA 1
ATOM 7589 C C . ALA E 1 127 ? 56.639 8.688 38.543 1.00 25.43 125 ALA E C 1
ATOM 7590 O O . ALA E 1 127 ? 55.513 8.187 38.576 1.00 23.81 125 ALA E O 1
ATOM 7592 N N . LYS E 1 128 ? 56.866 9.945 38.151 1.00 24.64 126 LYS E N 1
ATOM 7593 C CA . LYS E 1 128 ? 55.768 10.785 37.687 1.00 24.91 126 LYS E CA 1
ATOM 7594 C C . LYS E 1 128 ? 55.271 10.343 36.315 1.00 26.46 126 LYS E C 1
ATOM 7595 O O . LYS E 1 128 ? 54.064 10.324 36.063 1.00 29.55 126 LYS E O 1
ATOM 7601 N N . TYR E 1 129 ? 56.181 9.969 35.422 1.00 24.57 127 TYR E N 1
ATOM 7602 C CA . TYR E 1 129 ? 55.831 9.542 34.076 1.00 24.26 127 TYR E CA 1
ATOM 7603 C C . TYR E 1 129 ? 56.109 8.054 33.911 1.00 22.42 127 TYR E C 1
ATOM 7604 O O . TYR E 1 129 ? 57.114 7.543 34.418 1.00 24.20 127 TYR E O 1
ATOM 7613 N N . ILE E 1 130 ? 55.232 7.374 33.180 1.00 20.41 128 ILE E N 1
ATOM 7614 C CA . ILE E 1 130 ? 55.382 5.964 32.831 1.00 21.33 128 ILE E CA 1
ATOM 7615 C C . ILE E 1 130 ? 55.297 5.858 31.309 1.00 21.61 128 ILE E C 1
ATOM 7616 O O . ILE E 1 130 ? 54.357 6.383 30.705 1.00 21.32 128 ILE E O 1
ATOM 7621 N N . ALA E 1 131 ? 56.273 5.193 30.689 1.00 21.75 129 ALA E N 1
ATOM 7622 C CA . ALA E 1 131 ? 56.401 5.181 29.229 1.00 21.30 129 ALA E CA 1
ATOM 7623 C C . ALA E 1 131 ? 56.328 3.759 28.695 1.00 20.92 129 ALA E C 1
ATOM 7624 O O . ALA E 1 131 ? 57.361 3.068 28.598 1.00 22.50 129 ALA E O 1
ATOM 7626 N N . PRO E 1 132 ? 55.135 3.275 28.355 1.00 20.60 130 PRO E N 1
ATOM 7627 C CA . PRO E 1 132 ? 55.038 2.010 27.624 1.00 22.07 130 PRO E CA 1
ATOM 7628 C C . PRO E 1 132 ? 55.683 2.151 26.253 1.00 21.67 130 PRO E C 1
ATOM 7629 O O . PRO E 1 132 ? 55.650 3.216 25.637 1.00 22.85 130 PRO E O 1
ATOM 7633 N N . TYR E 1 133 ? 56.298 1.069 25.784 1.00 21.24 131 TYR E N 1
ATOM 7634 C CA . TYR E 1 133 ? 56.846 1.036 24.426 1.00 22.65 131 TYR E CA 1
ATOM 7635 C C . TYR E 1 133 ? 55.770 0.446 23.515 1.00 22.22 131 TYR E C 1
ATOM 7636 O O . TYR E 1 133 ? 55.775 -0.742 23.179 1.00 22.12 131 TYR E O 1
ATOM 7645 N N . VAL E 1 134 ? 54.849 1.325 23.091 1.00 21.70 132 VAL E N 1
ATOM 7646 C CA . VAL E 1 134 ? 53.623 0.919 22.387 1.00 21.20 132 VAL E CA 1
ATOM 7647 C C . VAL E 1 134 ? 53.942 0.039 21.179 1.00 22.71 132 VAL E C 1
ATOM 7648 O O . VAL E 1 134 ? 53.422 -1.077 21.048 1.00 22.45 132 VAL E O 1
ATOM 7652 N N . ASN E 1 135 ? 54.826 0.509 20.291 1.00 22.35 133 ASN E N 1
ATOM 7653 C CA . ASN E 1 135 ? 55.058 -0.251 19.068 1.00 24.07 133 ASN E CA 1
ATOM 7654 C C . ASN E 1 135 ? 55.845 -1.528 19.328 1.00 24.29 133 ASN E C 1
ATOM 7655 O O . ASN E 1 135 ? 55.647 -2.521 18.619 1.00 24.18 133 ASN E O 1
ATOM 7660 N N . ARG E 1 136 ? 56.728 -1.532 20.333 1.00 23.55 134 ARG E N 1
ATOM 7661 C CA . ARG E 1 136 ? 57.467 -2.748 20.653 1.00 23.96 134 ARG E CA 1
ATOM 7662 C C . ARG E 1 136 ? 56.549 -3.826 21.203 1.00 23.06 134 ARG E C 1
ATOM 7663 O O . ARG E 1 136 ? 56.779 -5.023 20.969 1.00 24.66 134 ARG E O 1
ATOM 7671 N N . ILE E 1 137 ? 55.499 -3.426 21.914 1.00 22.71 135 ILE E N 1
ATOM 7672 C CA . ILE E 1 137 ? 54.487 -4.386 22.348 1.00 21.98 135 ILE E CA 1
ATOM 7673 C C . ILE E 1 137 ? 53.805 -5.023 21.139 1.00 27.12 135 ILE E C 1
ATOM 7674 O O . ILE E 1 137 ? 53.644 -6.248 21.072 1.00 26.86 135 ILE E O 1
ATOM 7679 N N . ASP E 1 138 ? 53.382 -4.196 20.173 1.00 23.60 136 ASP E N 1
ATOM 7680 C CA . ASP E 1 138 ? 52.795 -4.732 18.945 1.00 26.82 136 ASP E CA 1
ATOM 7681 C C . ASP E 1 138 ? 53.796 -5.583 18.180 1.00 25.76 136 ASP E C 1
ATOM 7682 O O . ASP E 1 138 ? 53.417 -6.561 17.530 1.00 28.62 136 ASP E O 1
ATOM 7687 N N . ALA E 1 139 ? 55.077 -5.211 18.230 1.00 26.80 137 ALA E N 1
ATOM 7688 C CA . ALA E 1 139 ? 56.086 -5.894 17.434 1.00 27.38 137 ALA E CA 1
ATOM 7689 C C . ALA E 1 139 ? 56.374 -7.293 17.959 1.00 31.82 137 ALA E C 1
ATOM 7690 O O . ALA E 1 139 ? 56.813 -8.156 17.196 1.00 29.52 137 ALA E O 1
ATOM 7692 N N . GLN E 1 140 ? 56.134 -7.542 19.247 1.00 33.44 138 GLN E N 1
ATOM 7693 C CA . GLN E 1 140 ? 56.399 -8.845 19.858 1.00 33.20 138 GLN E CA 1
ATOM 7694 C C . GLN E 1 140 ? 55.123 -9.647 20.091 1.00 35.01 138 GLN E C 1
ATOM 7695 O O . GLN E 1 140 ? 54.966 -10.291 21.138 1.00 37.83 138 GLN E O 1
ATOM 7701 N N . GLY E 1 141 ? 54.183 -9.607 19.144 1.00 30.59 139 GLY E N 1
ATOM 7702 C CA . GLY E 1 141 ? 52.990 -10.429 19.234 1.00 28.99 139 GLY E CA 1
ATOM 7703 C C . GLY E 1 141 ? 51.960 -9.994 20.250 1.00 32.89 139 GLY E C 1
ATOM 7704 O O . GLY E 1 141 ? 51.041 -10.764 20.548 1.00 32.06 139 GLY E O 1
ATOM 7705 N N . GLY E 1 142 ? 52.090 -8.800 20.820 1.00 29.78 140 GLY E N 1
ATOM 7706 C CA . GLY E 1 142 ? 51.150 -8.318 21.810 1.00 28.37 140 GLY E CA 1
ATOM 7707 C C . GLY E 1 142 ? 50.066 -7.470 21.176 1.00 28.95 140 GLY E C 1
ATOM 7708 O O . GLY E 1 142 ? 49.904 -7.415 19.954 1.00 26.02 140 GLY E O 1
ATOM 7709 N N . ASN E 1 143 ? 49.308 -6.801 22.039 1.00 24.72 141 ASN E N 1
ATOM 7710 C CA . ASN E 1 143 ? 48.283 -5.846 21.630 1.00 27.54 141 ASN E CA 1
ATOM 7711 C C . ASN E 1 143 ? 48.493 -4.571 22.447 1.00 24.96 141 ASN E C 1
ATOM 7712 O O . ASN E 1 143 ? 48.098 -4.502 23.613 1.00 26.51 141 ASN E O 1
ATOM 7717 N N . SER E 1 144 ? 49.135 -3.566 21.837 1.00 24.67 142 SER E N 1
ATOM 7718 C CA . SER E 1 144 ? 49.503 -2.358 22.566 1.00 23.73 142 SER E CA 1
ATOM 7719 C C . SER E 1 144 ? 48.282 -1.567 23.006 1.00 24.94 142 SER E C 1
ATOM 7720 O O . SER E 1 144 ? 48.320 -0.899 24.047 1.00 20.97 142 SER E O 1
ATOM 7723 N N . LYS E 1 145 ? 47.203 -1.613 22.222 1.00 24.34 143 LYS E N 1
ATOM 7724 C CA . LYS E 1 145 ? 45.995 -0.889 22.597 1.00 25.19 143 LYS E CA 1
ATOM 7725 C C . LYS E 1 145 ? 45.430 -1.417 23.913 1.00 23.60 143 LYS E C 1
ATOM 7726 O O . LYS E 1 145 ? 45.029 -0.637 24.780 1.00 22.02 143 LYS E O 1
ATOM 7732 N N . ASP E 1 146 ? 45.397 -2.740 24.077 1.00 25.67 144 ASP E N 1
ATOM 7733 C CA . ASP E 1 146 ? 44.941 -3.334 25.334 1.00 24.21 144 ASP E CA 1
ATOM 7734 C C . ASP E 1 146 ? 45.885 -3.002 26.488 1.00 24.81 144 ASP E C 1
ATOM 7735 O O . ASP E 1 146 ? 45.429 -2.649 27.579 1.00 22.84 144 ASP E O 1
ATOM 7740 N N . THR E 1 147 ? 47.205 -3.099 26.265 1.00 20.65 145 THR E N 1
ATOM 7741 C CA . THR E 1 147 ? 48.149 -2.839 27.346 1.00 23.25 145 THR E CA 1
ATOM 7742 C C . THR E 1 147 ? 48.068 -1.398 27.813 1.00 23.23 145 THR E C 1
ATOM 7743 O O . THR E 1 147 ? 48.099 -1.129 29.020 1.00 23.07 145 THR E O 1
ATOM 7747 N N . VAL E 1 148 ? 47.951 -0.453 26.877 1.00 22.49 146 VAL E N 1
ATOM 7748 C CA . VAL E 1 148 ? 47.900 0.953 27.263 1.00 22.60 146 VAL E CA 1
ATOM 7749 C C . VAL E 1 148 ? 46.598 1.256 28.001 1.00 21.37 146 VAL E C 1
ATOM 7750 O O . VAL E 1 148 ? 46.586 2.039 28.951 1.00 21.60 146 VAL E O 1
ATOM 7754 N N . LEU E 1 149 ? 45.479 0.660 27.567 1.00 22.09 147 LEU E N 1
ATOM 7755 C CA . LEU E 1 149 ? 44.220 0.889 28.275 1.00 23.51 147 LEU E CA 1
ATOM 7756 C C . LEU E 1 149 ? 44.302 0.382 29.715 1.00 22.08 147 LEU E C 1
ATOM 7757 O O . LEU E 1 149 ? 43.826 1.047 30.647 1.00 21.52 147 LEU E O 1
ATOM 7762 N N . GLU E 1 150 ? 44.925 -0.778 29.917 1.00 20.44 148 GLU E N 1
ATOM 7763 C CA . GLU E 1 150 ? 45.109 -1.288 31.280 1.00 24.90 148 GLU E CA 1
ATOM 7764 C C . GLU E 1 150 ? 46.018 -0.383 32.111 1.00 22.86 148 GLU E C 1
ATOM 7765 O O . GLU E 1 150 ? 45.701 -0.081 33.270 1.00 20.47 148 GLU E O 1
ATOM 7771 N N . LEU E 1 151 ? 47.137 0.080 31.538 1.00 22.41 149 LEU E N 1
ATOM 7772 C CA . LEU E 1 151 ? 48.030 0.958 32.292 1.00 19.48 149 LEU E CA 1
ATOM 7773 C C . LEU E 1 151 ? 47.328 2.253 32.702 1.00 23.20 149 LEU E C 1
ATOM 7774 O O . LEU E 1 151 ? 47.420 2.684 33.859 1.00 21.83 149 LEU E O 1
ATOM 7779 N N . GLN E 1 152 ? 46.614 2.892 31.763 1.00 21.97 150 GLN E N 1
ATOM 7780 C CA . GLN E 1 152 ? 45.947 4.147 32.092 1.00 22.48 150 GLN E CA 1
ATOM 7781 C C . GLN E 1 152 ? 44.856 3.924 33.135 1.00 22.62 150 GLN E C 1
ATOM 7782 O O . GLN E 1 152 ? 44.665 4.752 34.033 1.00 25.01 150 GLN E O 1
ATOM 7788 N N . LYS E 1 153 ? 44.169 2.787 33.054 1.00 21.80 151 LYS E N 1
ATOM 7789 C CA . LYS E 1 153 ? 43.136 2.453 34.027 1.00 23.73 151 LYS E CA 1
ATOM 7790 C C . LYS E 1 153 ? 43.712 2.351 35.441 1.00 22.70 151 LYS E C 1
ATOM 7791 O O . LYS E 1 153 ? 43.158 2.923 36.393 1.00 22.10 151 LYS E O 1
ATOM 7797 N N . LEU E 1 154 ? 44.836 1.638 35.591 1.00 20.57 152 LEU E N 1
ATOM 7798 C CA . LEU E 1 154 ? 45.499 1.533 36.891 1.00 23.90 152 LEU E CA 1
ATOM 7799 C C . LEU E 1 154 ? 45.860 2.905 37.446 1.00 25.87 152 LEU E C 1
ATOM 7800 O O . LEU E 1 154 ? 45.666 3.174 38.645 1.00 24.95 152 LEU E O 1
ATOM 7805 N N . LEU E 1 155 ? 46.372 3.794 36.592 1.00 22.39 153 LEU E N 1
ATOM 7806 C CA . LEU E 1 155 ? 46.738 5.115 37.081 1.00 25.97 153 LEU E CA 1
ATOM 7807 C C . LEU E 1 155 ? 45.495 5.915 37.468 1.00 26.48 153 LEU E C 1
ATOM 7808 O O . LEU E 1 155 ? 45.480 6.562 38.519 1.00 27.82 153 LEU E O 1
ATOM 7813 N N . ASP E 1 156 ? 44.432 5.859 36.656 1.00 22.25 154 ASP E N 1
ATOM 7814 C CA . ASP E 1 156 ? 43.195 6.547 37.031 1.00 28.03 154 ASP E CA 1
ATOM 7815 C C . ASP E 1 156 ? 42.645 6.026 38.359 1.00 26.81 154 ASP E C 1
ATOM 7816 O O . ASP E 1 156 ? 42.125 6.800 39.167 1.00 27.83 154 ASP E O 1
ATOM 7821 N N . LEU E 1 157 ? 42.749 4.718 38.601 1.00 26.46 155 LEU E N 1
ATOM 7822 C CA . LEU E 1 157 ? 42.167 4.130 39.807 1.00 26.62 155 LEU E CA 1
ATOM 7823 C C . LEU E 1 157 ? 43.005 4.407 41.054 1.00 30.77 155 LEU E C 1
ATOM 7824 O O . LEU E 1 157 ? 42.455 4.698 42.122 1.00 28.92 155 LEU E O 1
ATOM 7829 N N . HIS E 1 158 ? 44.332 4.327 40.935 1.00 27.46 156 HIS E N 1
ATOM 7830 C CA . HIS E 1 158 ? 45.201 4.124 42.080 1.00 31.62 156 HIS E CA 1
ATOM 7831 C C . HIS E 1 158 ? 46.345 5.125 42.209 1.00 35.65 156 HIS E C 1
ATOM 7832 O O . HIS E 1 158 ? 46.917 5.221 43.298 1.00 37.08 156 HIS E O 1
ATOM 7839 N N . CYS E 1 159 ? 46.712 5.855 41.155 1.00 30.98 157 CYS E N 1
ATOM 7840 C CA A CYS E 1 159 ? 47.866 6.753 41.188 0.50 34.10 157 CYS E CA 1
ATOM 7841 C CA B CYS E 1 159 ? 47.872 6.749 41.169 0.50 34.42 157 CYS E CA 1
ATOM 7842 C C . CYS E 1 159 ? 47.550 8.032 40.429 1.00 35.17 157 CYS E C 1
ATOM 7843 O O . CYS E 1 159 ? 48.071 8.275 39.339 1.00 34.61 157 CYS E O 1
ATOM 7848 N N . PRO E 1 160 ? 46.726 8.901 41.014 1.00 39.56 158 PRO E N 1
ATOM 7849 C CA . PRO E 1 160 ? 46.378 10.158 40.332 1.00 40.95 158 PRO E CA 1
ATOM 7850 C C . PRO E 1 160 ? 47.570 11.064 40.054 1.00 40.08 158 PRO E C 1
ATOM 7851 O O . PRO E 1 160 ? 47.505 11.873 39.125 1.00 43.16 158 PRO E O 1
ATOM 7855 N N . GLN E 1 161 ? 48.658 10.948 40.810 1.00 38.52 159 GLN E N 1
ATOM 7856 C CA . GLN E 1 161 ? 49.805 11.830 40.635 1.00 38.95 159 GLN E CA 1
ATOM 7857 C C . GLN E 1 161 ? 50.732 11.413 39.493 1.00 36.63 159 GLN E C 1
ATOM 7858 O O . GLN E 1 161 ? 51.652 12.169 39.162 1.00 34.13 159 GLN E O 1
ATOM 7864 N N . SER E 1 162 ? 50.528 10.255 38.874 1.00 30.07 160 SER E N 1
ATOM 7865 C CA . SER E 1 162 ? 51.373 9.837 37.764 1.00 32.25 160 SER E CA 1
ATOM 7866 C C . SER E 1 162 ? 50.591 9.906 36.461 1.00 28.74 160 SER E C 1
ATOM 7867 O O . SER E 1 162 ? 49.369 10.004 36.450 1.00 29.84 160 SER E O 1
ATOM 7870 N N . LEU E 1 163 ? 51.314 9.869 35.352 1.00 26.58 161 LEU E N 1
ATOM 7871 C CA . LEU E 1 163 ? 50.656 9.926 34.065 1.00 24.99 161 LEU E CA 1
ATOM 7872 C C . LEU E 1 163 ? 51.423 9.057 33.087 1.00 25.18 161 LEU E C 1
ATOM 7873 O O . LEU E 1 163 ? 52.616 8.776 33.265 1.00 25.91 161 LEU E O 1
ATOM 7878 N N . VAL E 1 164 ? 50.719 8.617 32.057 1.00 22.96 162 VAL E N 1
ATOM 7879 C CA . VAL E 1 164 ? 51.362 7.858 30.993 1.00 22.91 162 VAL E CA 1
ATOM 7880 C C . VAL E 1 164 ? 51.992 8.840 30.014 1.00 24.78 162 VAL E C 1
ATOM 7881 O O . VAL E 1 164 ? 51.368 9.837 29.627 1.00 25.94 162 VAL E O 1
ATOM 7885 N N . LEU E 1 165 ? 53.249 8.591 29.654 1.00 24.20 163 LEU E N 1
ATOM 7886 C CA . LEU E 1 165 ? 53.897 9.250 28.520 1.00 23.96 163 LEU E CA 1
ATOM 7887 C C . LEU E 1 165 ? 54.056 8.170 27.448 1.00 23.32 163 LEU E C 1
ATOM 7888 O O . LEU E 1 165 ? 55.054 7.450 27.414 1.00 23.57 163 LEU E O 1
ATOM 7893 N N . ALA E 1 166 ? 53.055 8.059 26.573 1.00 21.41 164 ALA E N 1
ATOM 7894 C CA . ALA E 1 166 ? 53.072 7.028 25.541 1.00 23.38 164 ALA E CA 1
ATOM 7895 C C . ALA E 1 166 ? 54.221 7.263 24.559 1.00 23.64 164 ALA E C 1
ATOM 7896 O O . ALA E 1 166 ? 54.514 8.399 24.177 1.00 23.27 164 ALA E O 1
ATOM 7898 N N . ALA E 1 167 ? 54.890 6.179 24.166 1.00 23.92 165 ALA E N 1
ATOM 7899 C CA . ALA E 1 167 ? 56.120 6.286 23.395 1.00 22.15 165 ALA E CA 1
ATOM 7900 C C . ALA E 1 167 ? 56.203 5.120 22.425 1.00 22.99 165 ALA E C 1
ATOM 7901 O O . ALA E 1 167 ? 55.479 4.137 22.566 1.00 23.23 165 ALA E O 1
ATOM 7903 N N . SER E 1 168 ? 57.100 5.250 21.433 1.00 24.36 166 SER E N 1
ATOM 7904 C CA . SER E 1 168 ? 57.403 4.221 20.433 1.00 25.29 166 SER E CA 1
ATOM 7905 C C . SER E 1 168 ? 56.239 4.017 19.469 1.00 24.11 166 SER E C 1
ATOM 7906 O O . SER E 1 168 ? 55.297 3.281 19.783 1.00 22.54 166 SER E O 1
ATOM 7909 N N . PHE E 1 169 ? 56.310 4.638 18.281 1.00 22.05 167 PHE E N 1
ATOM 7910 C CA . PHE E 1 169 ? 55.190 4.654 17.349 1.00 26.31 167 PHE E CA 1
ATOM 7911 C C . PHE E 1 169 ? 55.667 4.438 15.916 1.00 26.72 167 PHE E C 1
ATOM 7912 O O . PHE E 1 169 ? 56.684 4.996 15.495 1.00 24.19 167 PHE E O 1
ATOM 7920 N N . ARG E 1 170 ? 54.909 3.635 15.168 1.00 26.63 168 ARG E N 1
ATOM 7921 C CA . ARG E 1 170 ? 55.100 3.514 13.730 1.00 27.38 168 ARG E CA 1
ATOM 7922 C C . ARG E 1 170 ? 53.925 4.030 12.920 1.00 27.18 168 ARG E C 1
ATOM 7923 O O . ARG E 1 170 ? 54.100 4.323 11.737 1.00 28.01 168 ARG E O 1
ATOM 7931 N N . THR E 1 171 ? 52.741 4.148 13.516 1.00 29.08 169 THR E N 1
ATOM 7932 C CA . THR E 1 171 ? 51.531 4.587 12.834 1.00 26.10 169 THR E CA 1
ATOM 7933 C C . THR E 1 171 ? 50.842 5.642 13.684 1.00 25.31 169 THR E C 1
ATOM 7934 O O . THR E 1 171 ? 50.896 5.573 14.913 1.00 25.30 169 THR E O 1
ATOM 7938 N N . PRO E 1 172 ? 50.173 6.619 13.060 1.00 26.02 170 PRO E N 1
ATOM 7939 C CA . PRO E 1 172 ? 49.304 7.527 13.834 1.00 26.80 170 PRO E CA 1
ATOM 7940 C C . PRO E 1 172 ? 48.179 6.818 14.561 1.00 24.16 170 PRO E C 1
ATOM 7941 O O . PRO E 1 172 ? 47.697 7.328 15.580 1.00 26.77 170 PRO E O 1
ATOM 7945 N N . ARG E 1 173 ? 47.731 5.666 14.059 1.00 24.87 171 ARG E N 1
ATOM 7946 C CA . ARG E 1 173 ? 46.657 4.929 14.720 1.00 26.37 171 ARG E CA 1
ATOM 7947 C C . ARG E 1 173 ? 47.052 4.551 16.146 1.00 24.65 171 ARG E C 1
ATOM 7948 O O . ARG E 1 173 ? 46.243 4.671 17.077 1.00 24.60 171 ARG E O 1
ATOM 7956 N N . GLN E 1 174 ? 48.295 4.093 16.331 1.00 24.36 172 GLN E N 1
ATOM 7957 C CA . GLN E 1 174 ? 48.799 3.784 17.670 1.00 25.01 172 GLN E CA 1
ATOM 7958 C C . GLN E 1 174 ? 48.796 5.023 18.560 1.00 21.90 172 GLN E C 1
ATOM 7959 O O . GLN E 1 174 ? 48.361 4.969 19.714 1.00 23.87 172 GLN E O 1
ATOM 7965 N N . ALA E 1 175 ? 49.309 6.145 18.048 1.00 21.83 173 ALA E N 1
ATOM 7966 C CA . ALA E 1 175 ? 49.341 7.375 18.840 1.00 22.20 173 ALA E CA 1
ATOM 7967 C C . ALA E 1 175 ? 47.932 7.834 19.204 1.00 23.14 173 ALA E C 1
ATOM 7968 O O . ALA E 1 175 ? 47.655 8.204 20.355 1.00 22.92 173 ALA E O 1
ATOM 7970 N N . LEU E 1 176 ? 47.029 7.828 18.222 1.00 24.48 174 LEU E N 1
ATOM 7971 C CA . LEU E 1 176 ? 45.656 8.259 18.462 1.00 23.31 174 LEU E CA 1
ATOM 7972 C C . LEU E 1 176 ? 44.975 7.386 19.503 1.00 20.51 174 LEU E C 1
ATOM 7973 O O . LEU E 1 176 ? 44.303 7.895 20.403 1.00 22.92 174 LEU E O 1
ATOM 7978 N N . ASP E 1 177 ? 45.140 6.071 19.403 1.00 20.34 175 ASP E N 1
ATOM 7979 C CA . ASP E 1 177 ? 44.549 5.191 20.399 1.00 22.87 175 ASP E CA 1
ATOM 7980 C C . ASP E 1 177 ? 45.092 5.471 21.806 1.00 23.54 175 ASP E C 1
ATOM 7981 O O . ASP E 1 177 ? 44.350 5.338 22.789 1.00 21.94 175 ASP E O 1
ATOM 7986 N N . CYS E 1 178 ? 46.364 5.886 21.929 1.00 21.99 176 CYS E N 1
ATOM 7987 C CA . CYS E 1 178 ? 46.898 6.197 23.256 1.00 22.51 176 CYS E CA 1
ATOM 7988 C C . CYS E 1 178 ? 46.167 7.383 23.879 1.00 22.07 176 CYS E C 1
ATOM 7989 O O . CYS E 1 178 ? 45.730 7.313 25.032 1.00 23.76 176 CYS E O 1
ATOM 7992 N N . ILE E 1 179 ? 45.994 8.472 23.127 1.00 20.01 177 ILE E N 1
ATOM 7993 C CA . ILE E 1 179 ? 45.343 9.631 23.735 1.00 23.39 177 ILE E CA 1
ATOM 7994 C C . ILE E 1 179 ? 43.845 9.390 23.912 1.00 23.26 177 ILE E C 1
ATOM 7995 O O . ILE E 1 179 ? 43.237 9.936 24.838 1.00 23.41 177 ILE E O 1
ATOM 8000 N N . LEU E 1 180 ? 43.228 8.562 23.058 1.00 21.84 178 LEU E N 1
ATOM 8001 C CA . LEU E 1 180 ? 41.843 8.162 23.302 1.00 22.40 178 LEU E CA 1
ATOM 8002 C C . LEU E 1 180 ? 41.725 7.324 24.571 1.00 25.36 178 LEU E C 1
ATOM 8003 O O . LEU E 1 180 ? 40.685 7.350 25.241 1.00 22.36 178 LEU E O 1
ATOM 8008 N N . ALA E 1 181 ? 42.773 6.561 24.909 1.00 21.84 179 ALA E N 1
ATOM 8009 C CA . ALA E 1 181 ? 42.759 5.814 26.158 1.00 23.35 179 ALA E CA 1
ATOM 8010 C C . ALA E 1 181 ? 42.839 6.737 27.367 1.00 25.78 179 ALA E C 1
ATOM 8011 O O . ALA E 1 181 ? 42.528 6.308 28.481 1.00 25.01 179 ALA E O 1
ATOM 8013 N N . GLY E 1 182 ? 43.218 8.003 27.177 1.00 25.59 180 GLY E N 1
ATOM 8014 C CA . GLY E 1 182 ? 43.355 8.926 28.290 1.00 22.04 180 GLY E CA 1
ATOM 8015 C C . GLY E 1 182 ? 44.774 9.294 28.672 1.00 24.14 180 GLY E C 1
ATOM 8016 O O . GLY E 1 182 ? 44.949 10.079 29.612 1.00 28.05 180 GLY E O 1
ATOM 8017 N N . CYS E 1 183 ? 45.796 8.762 27.992 1.00 23.26 181 CYS E N 1
ATOM 8018 C CA . CYS E 1 183 ? 47.176 9.142 28.287 1.00 21.63 181 CYS E CA 1
ATOM 8019 C C . CYS E 1 183 ? 47.331 10.653 28.236 1.00 25.48 181 CYS E C 1
ATOM 8020 O O . CYS E 1 183 ? 46.934 11.296 27.261 1.00 23.91 181 CYS E O 1
ATOM 8023 N N . LYS E 1 184 ? 47.924 11.212 29.285 1.00 21.24 182 LYS E N 1
ATOM 8024 C CA . LYS E 1 184 ? 48.040 12.654 29.422 1.00 25.00 182 LYS E CA 1
ATOM 8025 C C . LYS E 1 184 ? 49.270 13.231 28.745 1.00 29.16 182 LYS E C 1
ATOM 8026 O O . LYS E 1 184 ? 49.411 14.465 28.707 1.00 30.76 182 LYS E O 1
ATOM 8032 N N . SER E 1 185 ? 50.175 12.385 28.249 1.00 24.71 183 SER E N 1
ATOM 8033 C CA . SER E 1 185 ? 51.330 12.870 27.509 1.00 24.68 183 SER E CA 1
ATOM 8034 C C . SER E 1 185 ? 51.725 11.829 26.472 1.00 24.87 183 SER E C 1
ATOM 8035 O O . SER E 1 185 ? 51.351 10.657 26.561 1.00 25.54 183 SER E O 1
ATOM 8038 N N . ILE E 1 186 ? 52.484 12.276 25.474 1.00 26.47 184 ILE E N 1
ATOM 8039 C CA . ILE E 1 186 ? 52.849 11.427 24.350 1.00 24.68 184 ILE E CA 1
ATOM 8040 C C . ILE E 1 186 ? 54.062 12.054 23.680 1.00 24.96 184 ILE E C 1
ATOM 8041 O O . ILE E 1 186 ? 54.215 13.275 23.670 1.00 25.26 184 ILE E O 1
ATOM 8046 N N . THR E 1 187 ? 54.953 11.215 23.156 1.00 24.55 185 THR E N 1
ATOM 8047 C CA . THR E 1 187 ? 56.124 11.697 22.426 1.00 26.88 185 THR E CA 1
ATOM 8048 C C . THR E 1 187 ? 56.141 11.050 21.043 1.00 23.91 185 THR E C 1
ATOM 8049 O O . THR E 1 187 ? 56.049 9.824 20.924 1.00 24.71 185 THR E O 1
ATOM 8053 N N . LEU E 1 188 ? 56.200 11.867 20.010 1.00 24.84 186 LEU E N 1
ATOM 8054 C CA . LEU E 1 188 ? 56.029 11.323 18.659 1.00 25.32 186 LEU E CA 1
ATOM 8055 C C . LEU E 1 188 ? 57.331 11.380 17.877 1.00 25.46 186 LEU E C 1
ATOM 8056 O O . LEU E 1 188 ? 58.026 12.396 17.928 1.00 24.85 186 LEU E O 1
ATOM 8061 N N . PRO E 1 189 ? 57.679 10.334 17.127 1.00 27.10 187 PRO E N 1
ATOM 8062 C CA . PRO E 1 189 ? 58.771 10.467 16.155 1.00 28.48 187 PRO E CA 1
ATOM 8063 C C . PRO E 1 189 ? 58.356 11.403 15.029 1.00 28.20 187 PRO E C 1
ATOM 8064 O O . PRO E 1 189 ? 57.180 11.724 14.845 1.00 26.31 187 PRO E O 1
ATOM 8068 N N . VAL E 1 190 ? 59.352 11.837 14.257 1.00 28.57 188 VAL E N 1
ATOM 8069 C CA . VAL E 1 190 ? 59.098 12.843 13.230 1.00 29.82 188 VAL E CA 1
ATOM 8070 C C . VAL E 1 190 ? 58.065 12.344 12.224 1.00 30.96 188 VAL E C 1
ATOM 8071 O O . VAL E 1 190 ? 57.067 13.024 11.951 1.00 32.06 188 VAL E O 1
ATOM 8075 N N . ASP E 1 191 ? 58.274 11.147 11.671 1.00 28.89 189 ASP E N 1
ATOM 8076 C CA . ASP E 1 191 ? 57.410 10.696 10.580 1.00 31.13 189 ASP E CA 1
ATOM 8077 C C . ASP E 1 191 ? 55.953 10.576 11.027 1.00 29.36 189 ASP E C 1
ATOM 8078 O O . ASP E 1 191 ? 55.040 10.951 10.285 1.00 31.18 189 ASP E O 1
ATOM 8083 N N . VAL E 1 192 ? 55.712 10.099 12.247 1.00 28.19 190 VAL E N 1
ATOM 8084 C CA . VAL E 1 192 ? 54.331 9.957 12.696 1.00 29.32 190 VAL E CA 1
ATOM 8085 C C . VAL E 1 192 ? 53.701 11.325 12.947 1.00 29.26 190 VAL E C 1
ATOM 8086 O O . VAL E 1 192 ? 52.537 11.560 12.592 1.00 29.25 190 VAL E O 1
ATOM 8090 N N . ALA E 1 193 ? 54.456 12.247 13.551 1.00 26.14 191 ALA E N 1
ATOM 8091 C CA . ALA E 1 193 ? 53.959 13.605 13.763 1.00 30.79 191 ALA E CA 1
ATOM 8092 C C . ALA E 1 193 ? 53.575 14.273 12.443 1.00 33.75 191 ALA E C 1
ATOM 8093 O O . ALA E 1 193 ? 52.515 14.907 12.345 1.00 33.86 191 ALA E O 1
ATOM 8095 N N . GLU E 1 194 ? 54.416 14.133 11.413 1.00 29.25 192 GLU E N 1
ATOM 8096 C CA . GLU E 1 194 ? 54.113 14.759 10.126 1.00 31.06 192 GLU E CA 1
ATOM 8097 C C . GLU E 1 194 ? 52.856 14.176 9.496 1.00 33.63 192 GLU E C 1
ATOM 8098 O O . GLU E 1 194 ? 52.120 14.894 8.814 1.00 32.93 192 GLU E O 1
ATOM 8104 N N . LEU E 1 195 ? 52.597 12.880 9.700 1.00 32.00 193 LEU E N 1
ATOM 8105 C CA . LEU E 1 195 ? 51.414 12.264 9.108 1.00 32.82 193 LEU E CA 1
ATOM 8106 C C . LEU E 1 195 ? 50.124 12.851 9.664 1.00 35.71 193 LEU E C 1
ATOM 8107 O O . LEU E 1 195 ? 49.109 12.890 8.956 1.00 35.47 193 LEU E O 1
ATOM 8112 N N . PHE E 1 196 ? 50.125 13.300 10.922 1.00 34.06 194 PHE E N 1
ATOM 8113 C CA . PHE E 1 196 ? 48.896 13.867 11.475 1.00 31.40 194 PHE E CA 1
ATOM 8114 C C . PHE E 1 196 ? 48.451 15.114 10.724 1.00 33.63 194 PHE E C 1
ATOM 8115 O O . PHE E 1 196 ? 47.253 15.414 10.685 1.00 34.95 194 PHE E O 1
ATOM 8123 N N . ILE E 1 197 ? 49.384 15.847 10.120 1.00 33.91 195 ILE E N 1
ATOM 8124 C CA . ILE E 1 197 ? 49.087 17.171 9.597 1.00 36.75 195 ILE E CA 1
ATOM 8125 C C . ILE E 1 197 ? 49.240 17.238 8.080 1.00 39.17 195 ILE E C 1
ATOM 8126 O O . ILE E 1 197 ? 49.339 18.325 7.524 1.00 40.31 195 ILE E O 1
ATOM 8131 N N . SER E 1 198 ? 49.250 16.091 7.388 1.00 38.24 196 SER E N 1
ATOM 8132 C CA . SER E 1 198 ? 49.460 16.093 5.948 1.00 40.94 196 SER E CA 1
ATOM 8133 C C . SER E 1 198 ? 48.511 15.089 5.282 1.00 45.76 196 SER E C 1
ATOM 8134 O O . SER E 1 198 ? 48.911 14.053 4.754 1.00 54.34 196 SER E O 1
ATOM 8137 N N . ASP E 1 199 ? 47.225 15.414 5.287 1.00 44.26 197 ASP E N 1
ATOM 8138 C CA . ASP E 1 199 ? 46.194 14.612 4.637 1.00 40.68 197 ASP E CA 1
ATOM 8139 C C . ASP E 1 199 ? 45.996 15.090 3.204 1.00 39.25 197 ASP E C 1
ATOM 8140 O O . ASP E 1 199 ? 45.792 16.291 2.983 1.00 41.35 197 ASP E O 1
ATOM 8145 N N . PRO E 1 200 ? 46.074 14.205 2.204 1.00 42.83 198 PRO E N 1
ATOM 8146 C CA . PRO E 1 200 ? 45.754 14.635 0.830 1.00 42.61 198 PRO E CA 1
ATOM 8147 C C . PRO E 1 200 ? 44.322 15.135 0.678 1.00 37.78 198 PRO E C 1
ATOM 8148 O O . PRO E 1 200 ? 44.056 15.990 -0.176 1.00 38.57 198 PRO E O 1
ATOM 8152 N N . ALA E 1 201 ? 43.388 14.624 1.478 1.00 38.97 199 ALA E N 1
ATOM 8153 C CA . ALA E 1 201 ? 42.016 15.110 1.408 1.00 39.20 199 ALA E CA 1
ATOM 8154 C C . ALA E 1 201 ? 41.926 16.584 1.778 1.00 38.17 199 ALA E C 1
ATOM 8155 O O . ALA E 1 201 ? 41.105 17.317 1.214 1.00 34.22 199 ALA E O 1
ATOM 8157 N N . VAL E 1 202 ? 42.765 17.036 2.715 1.00 36.79 200 VAL E N 1
ATOM 8158 C CA . VAL E 1 202 ? 42.752 18.436 3.123 1.00 36.52 200 VAL E CA 1
ATOM 8159 C C . VAL E 1 202 ? 43.246 19.322 1.985 1.00 39.39 200 VAL E C 1
ATOM 8160 O O . VAL E 1 202 ? 42.637 20.352 1.673 1.00 35.41 200 VAL E O 1
ATOM 8164 N N . ASP E 1 203 ? 44.348 18.927 1.337 1.00 37.77 201 ASP E N 1
ATOM 8165 C CA . ASP E 1 203 ? 44.853 19.707 0.211 1.00 37.22 201 ASP E CA 1
ATOM 8166 C C . ASP E 1 203 ? 43.830 19.761 -0.915 1.00 36.57 201 ASP E C 1
ATOM 8167 O O . ASP E 1 203 ? 43.613 20.818 -1.515 1.00 36.41 201 ASP E O 1
ATOM 8172 N N . ALA E 1 204 ? 43.177 18.629 -1.200 1.00 38.79 202 ALA E N 1
ATOM 8173 C CA . ALA E 1 204 ? 42.190 18.587 -2.274 1.00 40.24 202 ALA E CA 1
ATOM 8174 C C . ALA E 1 204 ? 41.019 19.519 -1.989 1.00 39.52 202 ALA E C 1
ATOM 8175 O O . ALA E 1 204 ? 40.510 20.176 -2.904 1.00 39.67 202 ALA E O 1
ATOM 8177 N N . VAL E 1 205 ? 40.567 19.591 -0.733 1.00 37.43 203 VAL E N 1
ATOM 8178 C CA . VAL E 1 205 ? 39.427 20.462 -0.467 1.00 38.28 203 VAL E CA 1
ATOM 8179 C C . VAL E 1 205 ? 39.873 21.920 -0.475 1.00 38.41 203 VAL E C 1
ATOM 8180 O O . VAL E 1 205 ? 39.138 22.787 -0.958 1.00 37.51 203 VAL E O 1
ATOM 8184 N N . ILE E 1 206 ? 41.090 22.210 -0.005 1.00 36.09 204 ILE E N 1
ATOM 8185 C CA . ILE E 1 206 ? 41.599 23.581 -0.060 1.00 38.58 204 ILE E CA 1
ATOM 8186 C C . ILE E 1 206 ? 41.756 24.039 -1.507 1.00 39.62 204 ILE E C 1
ATOM 8187 O O . ILE E 1 206 ? 41.468 25.195 -1.838 1.00 41.64 204 ILE E O 1
ATOM 8192 N N . THR E 1 207 ? 42.211 23.145 -2.391 1.00 39.43 205 THR E N 1
ATOM 8193 C CA . THR E 1 207 ? 42.333 23.495 -3.804 1.00 40.30 205 THR E CA 1
ATOM 8194 C C . THR E 1 207 ? 40.979 23.882 -4.391 1.00 43.29 205 THR E C 1
ATOM 8195 O O . THR E 1 207 ? 40.855 24.909 -5.072 1.00 43.01 205 THR E O 1
ATOM 8199 N N . LYS E 1 208 ? 39.950 23.068 -4.128 1.00 40.02 206 LYS E N 1
ATOM 8200 C CA . LYS E 1 208 ? 38.622 23.330 -4.673 1.00 42.23 206 LYS E CA 1
ATOM 8201 C C . LYS E 1 208 ? 38.046 24.633 -4.132 1.00 42.53 206 LYS E C 1
ATOM 8202 O O . LYS E 1 208 ? 37.382 25.372 -4.865 1.00 45.16 206 LYS E O 1
ATOM 8208 N N . PHE E 1 209 ? 38.286 24.927 -2.849 1.00 42.64 207 PHE E N 1
ATOM 8209 C CA . PHE E 1 209 ? 37.945 26.241 -2.308 1.00 39.90 207 PHE E CA 1
ATOM 8210 C C . PHE E 1 209 ? 38.549 27.359 -3.156 1.00 44.59 207 PHE E C 1
ATOM 8211 O O . PHE E 1 209 ? 37.854 28.312 -3.534 1.00 42.82 207 PHE E O 1
ATOM 8219 N N . ASP E 1 210 ? 39.852 27.257 -3.461 1.00 43.98 208 ASP E N 1
ATOM 8220 C CA . ASP E 1 210 ? 40.530 28.314 -4.213 1.00 44.15 208 ASP E CA 1
ATOM 8221 C C . ASP E 1 210 ? 39.953 28.457 -5.612 1.00 41.40 208 ASP E C 1
ATOM 8222 O O . ASP E 1 210 ? 39.737 29.575 -6.089 1.00 43.20 208 ASP E O 1
ATOM 8227 N N . GLN E 1 211 ? 39.740 27.334 -6.300 1.00 43.76 209 GLN E N 1
ATOM 8228 C CA . GLN E 1 211 ? 39.228 27.386 -7.665 1.00 45.94 209 GLN E CA 1
ATOM 8229 C C . GLN E 1 211 ? 37.866 28.063 -7.715 1.00 47.39 209 GLN E C 1
ATOM 8230 O O . GLN E 1 211 ? 37.603 28.877 -8.609 1.00 42.89 209 GLN E O 1
ATOM 8236 N N . ASP E 1 212 ? 36.987 27.738 -6.758 1.00 46.09 210 ASP E N 1
ATOM 8237 C CA . ASP E 1 212 ? 35.677 28.381 -6.698 1.00 46.13 210 ASP E CA 1
ATOM 8238 C C . ASP E 1 212 ? 35.823 29.879 -6.459 1.00 43.81 210 ASP E C 1
ATOM 8239 O O . ASP E 1 212 ? 35.200 30.695 -7.152 1.00 44.53 210 ASP E O 1
ATOM 8244 N N . TRP E 1 213 ? 36.645 30.258 -5.476 1.00 39.80 211 TRP E N 1
ATOM 8245 C CA . TRP E 1 213 ? 36.814 31.672 -5.160 1.00 41.70 211 TRP E CA 1
ATOM 8246 C C . TRP E 1 213 ? 37.414 32.433 -6.335 1.00 47.97 211 TRP E C 1
ATOM 8247 O O . TRP E 1 213 ? 37.010 33.567 -6.623 1.00 49.57 211 TRP E O 1
ATOM 8258 N N . CYS E 1 214 ? 38.389 31.830 -7.020 1.00 42.73 212 CYS E N 1
ATOM 8259 C CA . CYS E 1 214 ? 39.034 32.524 -8.128 1.00 47.65 212 CYS E CA 1
ATOM 8260 C C . CYS E 1 214 ? 38.104 32.629 -9.329 1.00 46.86 212 CYS E C 1
ATOM 8261 O O . CYS E 1 214 ? 38.174 33.606 -10.082 1.00 49.79 212 CYS E O 1
ATOM 8264 N N . ASN E 1 215 ? 37.213 31.651 -9.512 1.00 47.57 213 ASN E N 1
ATOM 8265 C CA . ASN E 1 215 ? 36.231 31.760 -10.585 1.00 49.94 213 ASN E CA 1
ATOM 8266 C C . ASN E 1 215 ? 35.203 32.846 -10.302 1.00 48.15 213 ASN E C 1
ATOM 8267 O O . ASN E 1 215 ? 34.678 33.453 -11.238 1.00 48.69 213 ASN E O 1
ATOM 8272 N N . ALA E 1 216 ? 34.928 33.125 -9.029 1.00 49.67 214 ALA E N 1
ATOM 8273 C CA . ALA E 1 216 ? 33.948 34.150 -8.690 1.00 48.86 214 ALA E CA 1
ATOM 8274 C C . ALA E 1 216 ? 34.550 35.553 -8.716 1.00 50.55 214 ALA E C 1
ATOM 8275 O O . ALA E 1 216 ? 33.925 36.483 -9.239 1.00 48.85 214 ALA E O 1
ATOM 8277 N N . PHE E 1 217 ? 35.760 35.725 -8.171 1.00 46.93 215 PHE E N 1
ATOM 8278 C CA . PHE E 1 217 ? 36.317 37.051 -7.932 1.00 49.19 215 PHE E CA 1
ATOM 8279 C C . PHE E 1 217 ? 37.625 37.329 -8.662 1.00 46.33 215 PHE E C 1
ATOM 8280 O O . PHE E 1 217 ? 38.116 38.460 -8.598 1.00 46.58 215 PHE E O 1
ATOM 8288 N N . GLY E 1 218 ? 38.208 36.349 -9.342 1.00 43.07 216 GLY E N 1
ATOM 8289 C CA . GLY E 1 218 ? 39.372 36.640 -10.155 1.00 47.48 216 GLY E CA 1
ATOM 8290 C C . GLY E 1 218 ? 40.704 36.289 -9.528 1.00 47.15 216 GLY E C 1
ATOM 8291 O O . GLY E 1 218 ? 41.561 35.708 -10.199 1.00 48.24 216 GLY E O 1
ATOM 8292 N N . THR E 1 219 ? 40.905 36.648 -8.260 1.00 48.16 217 THR E N 1
ATOM 8293 C CA . THR E 1 219 ? 42.133 36.321 -7.549 1.00 46.52 217 THR E CA 1
ATOM 8294 C C . THR E 1 219 ? 41.812 35.813 -6.155 1.00 46.21 217 THR E C 1
ATOM 8295 O O . THR E 1 219 ? 40.683 35.919 -5.668 1.00 48.52 217 THR E O 1
ATOM 8299 N N . LEU E 1 220 ? 42.845 35.289 -5.501 1.00 46.45 218 LEU E N 1
ATOM 8300 C CA . LEU E 1 220 ? 42.713 34.701 -4.168 1.00 46.54 218 LEU E CA 1
ATOM 8301 C C . LEU E 1 220 ? 43.013 35.764 -3.111 1.00 48.79 218 LEU E C 1
ATOM 8302 O O . LEU E 1 220 ? 44.042 35.747 -2.427 1.00 46.90 218 LEU E O 1
ATOM 8307 N N . SER E 1 221 ? 42.081 36.711 -2.994 1.00 44.57 219 SER E N 1
ATOM 8308 C CA . SER E 1 221 ? 42.244 37.833 -2.081 1.00 46.19 219 SER E CA 1
ATOM 8309 C C . SER E 1 221 ? 40.878 38.406 -1.737 1.00 49.01 219 SER E C 1
ATOM 8310 O O . SER E 1 221 ? 39.904 38.225 -2.470 1.00 51.18 219 SER E O 1
ATOM 8313 N N . PHE E 1 222 ? 40.825 39.099 -0.605 1.00 49.48 220 PHE E N 1
ATOM 8314 C CA . PHE E 1 222 ? 39.643 39.845 -0.209 1.00 47.23 220 PHE E CA 1
ATOM 8315 C C . PHE E 1 222 ? 39.601 41.170 -0.975 1.00 55.79 220 PHE E C 1
ATOM 8316 O O . PHE E 1 222 ? 38.944 42.126 -0.556 1.00 56.57 220 PHE E O 1
ATOM 8324 N N . GLY F 1 2 ? 8.907 -19.871 4.922 1.00 50.11 0 GLY F N 1
ATOM 8325 C CA . GLY F 1 2 ? 7.575 -20.384 5.205 1.00 56.96 0 GLY F CA 1
ATOM 8326 C C . GLY F 1 2 ? 6.764 -19.580 6.220 1.00 56.75 0 GLY F C 1
ATOM 8327 O O . GLY F 1 2 ? 6.288 -20.131 7.221 1.00 57.95 0 GLY F O 1
ATOM 8328 N N . MET F 1 3 ? 6.612 -18.279 5.964 1.00 33.92 1 MET F N 1
ATOM 8329 C CA . MET F 1 3 ? 5.828 -17.404 6.826 1.00 36.14 1 MET F CA 1
ATOM 8330 C C . MET F 1 3 ? 4.336 -17.590 6.578 1.00 35.27 1 MET F C 1
ATOM 8331 O O . MET F 1 3 ? 3.902 -17.764 5.435 1.00 33.84 1 MET F O 1
ATOM 8336 N N . GLU F 1 4 ? 3.553 -17.567 7.659 1.00 28.89 2 GLU F N 1
ATOM 8337 C CA . GLU F 1 4 ? 2.094 -17.660 7.602 1.00 29.21 2 GLU F CA 1
ATOM 8338 C C . GLU F 1 4 ? 1.504 -16.442 8.302 1.00 26.62 2 GLU F C 1
ATOM 8339 O O . GLU F 1 4 ? 1.735 -16.237 9.496 1.00 26.17 2 GLU F O 1
ATOM 8345 N N . LEU F 1 5 ? 0.737 -15.646 7.575 1.00 27.02 3 LEU F N 1
ATOM 8346 C CA . LEU F 1 5 ? 0.118 -14.440 8.116 1.00 26.94 3 LEU F CA 1
ATOM 8347 C C . LEU F 1 5 ? -1.375 -14.683 8.335 1.00 26.00 3 LEU F C 1
ATOM 8348 O O . LEU F 1 5 ? -2.086 -15.048 7.393 1.00 25.71 3 LEU F O 1
ATOM 8353 N N . TYR F 1 6 ? -1.850 -14.488 9.572 1.00 24.03 4 TYR F N 1
ATOM 8354 C CA . TYR F 1 6 ? -3.267 -14.666 9.873 1.00 25.10 4 TYR F CA 1
ATOM 8355 C C . TYR F 1 6 ? -3.888 -13.379 10.414 1.00 23.21 4 TYR F C 1
ATOM 8356 O O . TYR F 1 6 ? -3.201 -12.494 10.932 1.00 25.45 4 TYR F O 1
ATOM 8365 N N . LEU F 1 7 ? -5.209 -13.270 10.264 1.00 25.68 5 LEU F N 1
ATOM 8366 C CA . LEU F 1 7 ? -5.982 -12.192 10.870 1.00 22.89 5 LEU F CA 1
ATOM 8367 C C . LEU F 1 7 ? -6.659 -12.703 12.131 1.00 23.99 5 LEU F C 1
ATOM 8368 O O . LEU F 1 7 ? -7.247 -13.787 12.128 1.00 26.65 5 LEU F O 1
ATOM 8373 N N . ASP F 1 8 ? -6.617 -11.897 13.188 1.00 22.98 6 ASP F N 1
ATOM 8374 C CA . ASP F 1 8 ? -7.116 -12.275 14.515 1.00 24.36 6 ASP F CA 1
ATOM 8375 C C . ASP F 1 8 ? -8.416 -11.514 14.742 1.00 27.52 6 ASP F C 1
ATOM 8376 O O . ASP F 1 8 ? -8.418 -10.441 15.350 1.00 27.04 6 ASP F O 1
ATOM 8381 N N . THR F 1 9 ? -9.526 -12.074 14.259 1.00 25.68 7 THR F N 1
ATOM 8382 C CA . THR F 1 9 ? -10.774 -11.323 14.248 1.00 27.69 7 THR F CA 1
ATOM 8383 C C . THR F 1 9 ? -11.911 -12.249 13.839 1.00 27.29 7 THR F C 1
ATOM 8384 O O . THR F 1 9 ? -11.691 -13.309 13.251 1.00 28.66 7 THR F O 1
ATOM 8388 N N . ALA F 1 10 ? -13.134 -11.839 14.173 1.00 30.64 8 ALA F N 1
ATOM 8389 C CA . ALA F 1 10 ? -14.345 -12.489 13.685 1.00 30.48 8 ALA F CA 1
ATOM 8390 C C . ALA F 1 10 ? -15.224 -11.527 12.898 1.00 33.97 8 ALA F C 1
ATOM 8391 O O . ALA F 1 10 ? -16.360 -11.869 12.553 1.00 36.80 8 ALA F O 1
ATOM 8393 N N . ASP F 1 11 ? -14.720 -10.337 12.599 1.00 34.56 9 ASP F N 1
ATOM 8394 C CA . ASP F 1 11 ? -15.456 -9.305 11.878 1.00 32.43 9 ASP F CA 1
ATOM 8395 C C . ASP F 1 11 ? -15.405 -9.647 10.392 1.00 35.57 9 ASP F C 1
ATOM 8396 O O . ASP F 1 11 ? -14.396 -9.408 9.721 1.00 32.10 9 ASP F O 1
ATOM 8401 N N . ILE F 1 12 ? -16.516 -10.184 9.874 1.00 36.41 10 ILE F N 1
ATOM 8402 C CA . ILE F 1 12 ? -16.537 -10.762 8.530 1.00 37.77 10 ILE F CA 1
ATOM 8403 C C . ILE F 1 12 ? -16.380 -9.691 7.453 1.00 36.49 10 ILE F C 1
ATOM 8404 O O . ILE F 1 12 ? -15.868 -9.972 6.366 1.00 32.95 10 ILE F O 1
ATOM 8409 N N . VAL F 1 13 ? -16.798 -8.455 7.727 1.00 34.99 11 VAL F N 1
ATOM 8410 C CA . VAL F 1 13 ? -16.599 -7.391 6.749 1.00 37.03 11 VAL F CA 1
ATOM 8411 C C . VAL F 1 13 ? -15.121 -7.025 6.654 1.00 34.69 11 VAL F C 1
ATOM 8412 O O . VAL F 1 13 ? -14.589 -6.801 5.557 1.00 33.86 11 VAL F O 1
ATOM 8416 N N . ALA F 1 14 ? -14.433 -6.963 7.796 1.00 35.29 12 ALA F N 1
ATOM 8417 C CA . ALA F 1 14 ? -13.014 -6.621 7.783 1.00 35.00 12 ALA F CA 1
ATOM 8418 C C . ALA F 1 14 ? -12.188 -7.733 7.148 1.00 33.50 12 ALA F C 1
ATOM 8419 O O . ALA F 1 14 ? -11.235 -7.460 6.410 1.00 30.03 12 ALA F O 1
ATOM 8421 N N . ILE F 1 15 ? -12.555 -8.991 7.408 1.00 30.34 13 ILE F N 1
ATOM 8422 C CA . ILE F 1 15 ? -11.861 -10.122 6.798 1.00 32.04 13 ILE F CA 1
ATOM 8423 C C . ILE F 1 15 ? -11.998 -10.090 5.274 1.00 34.48 13 ILE F C 1
ATOM 8424 O O . ILE F 1 15 ? -11.022 -10.321 4.554 1.00 34.50 13 ILE F O 1
ATOM 8429 N N . LYS F 1 16 ? -13.202 -9.803 4.756 1.00 31.22 14 LYS F N 1
ATOM 8430 C CA . LYS F 1 16 ? -13.366 -9.695 3.302 1.00 36.78 14 LYS F CA 1
ATOM 8431 C C . LYS F 1 16 ? -12.441 -8.634 2.729 1.00 33.73 14 LYS F C 1
ATOM 8432 O O . LYS F 1 16 ? -11.707 -8.888 1.770 1.00 35.15 14 LYS F O 1
ATOM 8438 N N . ARG F 1 17 ? -12.464 -7.435 3.317 1.00 33.10 15 ARG F N 1
ATOM 8439 C CA . ARG F 1 17 ? -11.631 -6.340 2.831 1.00 33.48 15 ARG F CA 1
ATOM 8440 C C . ARG F 1 17 ? -10.147 -6.672 2.952 1.00 36.43 15 ARG F C 1
ATOM 8441 O O . ARG F 1 17 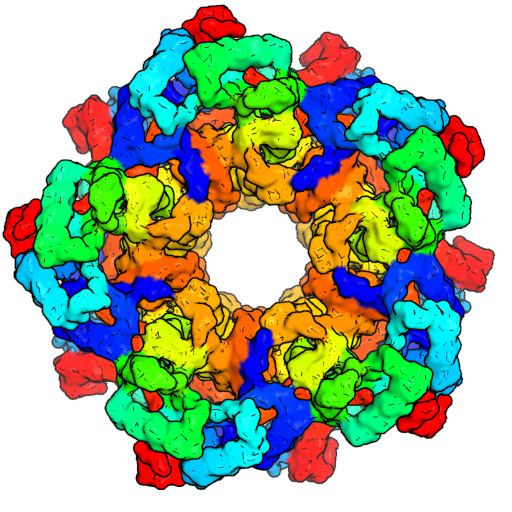? -9.383 -6.512 1.993 1.00 34.47 15 ARG F O 1
ATOM 8449 N N . LEU F 1 18 ? -9.719 -7.144 4.129 1.00 31.67 16 LEU F N 1
ATOM 8450 C CA . LEU F 1 18 ? -8.296 -7.336 4.358 1.00 31.90 16 LEU F CA 1
ATOM 8451 C C . LEU F 1 18 ? -7.743 -8.554 3.625 1.00 30.51 16 LEU F C 1
ATOM 8452 O O . LEU F 1 18 ? -6.576 -8.546 3.239 1.00 33.69 16 LEU F O 1
ATOM 8457 N N . ALA F 1 19 ? -8.546 -9.599 3.418 1.00 31.70 17 ALA F N 1
ATOM 8458 C CA . ALA F 1 19 ? -8.063 -10.746 2.654 1.00 32.61 17 ALA F CA 1
ATOM 8459 C C . ALA F 1 19 ? -7.825 -10.395 1.188 1.00 34.31 17 ALA F C 1
ATOM 8460 O O . ALA F 1 19 ? -6.994 -11.028 0.530 1.00 33.73 17 ALA F O 1
ATOM 8462 N N . LYS F 1 20 ? -8.545 -9.404 0.653 1.00 32.21 18 LYS F N 1
ATOM 8463 C CA . LYS F 1 20 ? -8.241 -8.935 -0.696 1.00 36.00 18 LYS F CA 1
ATOM 8464 C C . LYS F 1 20 ? -6.888 -8.236 -0.756 1.00 32.35 18 LYS F C 1
ATOM 8465 O O . LYS F 1 20 ? -6.200 -8.313 -1.779 1.00 33.40 18 LYS F O 1
ATOM 8471 N N . VAL F 1 21 ? -6.500 -7.542 0.311 1.00 30.81 19 VAL F N 1
ATOM 8472 C CA . VAL F 1 21 ? -5.304 -6.706 0.303 1.00 28.54 19 VAL F CA 1
ATOM 8473 C C . VAL F 1 21 ? -4.068 -7.483 0.755 1.00 33.06 19 VAL F C 1
ATOM 8474 O O . VAL F 1 21 ? -2.996 -7.390 0.147 1.00 32.48 19 VAL F O 1
ATOM 8478 N N . LEU F 1 22 ? -4.190 -8.233 1.828 1.00 30.18 20 LEU F N 1
ATOM 8479 C CA . LEU F 1 22 ? -3.019 -8.811 2.455 1.00 31.80 20 LEU F CA 1
ATOM 8480 C C . LEU F 1 22 ? -2.781 -10.237 1.976 1.00 31.60 20 LEU F C 1
ATOM 8481 O O . LEU F 1 22 ? -3.716 -10.933 1.564 1.00 29.14 20 LEU F O 1
ATOM 8486 N N . PRO F 1 23 ? -1.536 -10.701 2.034 1.00 33.17 21 PRO F N 1
ATOM 8487 C CA . PRO F 1 23 ? -1.259 -12.123 1.728 1.00 30.46 21 PRO F CA 1
ATOM 8488 C C . PRO F 1 23 ? -1.468 -13.007 2.952 1.00 28.86 21 PRO F C 1
ATOM 8489 O O . PRO F 1 23 ? -0.536 -13.472 3.599 1.00 30.19 21 PRO F O 1
ATOM 8493 N N . ILE F 1 24 ? -2.731 -13.244 3.305 1.00 30.44 22 ILE F N 1
ATOM 8494 C CA . ILE F 1 24 ? -3.058 -13.958 4.537 1.00 29.88 22 ILE F CA 1
ATOM 8495 C C . ILE F 1 24 ? -3.273 -15.436 4.247 1.00 31.46 22 ILE F C 1
ATOM 8496 O O . ILE F 1 24 ? -3.707 -15.834 3.155 1.00 34.08 22 ILE F O 1
ATOM 8501 N N . SER F 1 25 ? -2.988 -16.260 5.253 1.00 30.49 23 SER F N 1
ATOM 8502 C CA . SER F 1 25 ? -3.181 -17.701 5.175 1.00 28.87 23 SER F CA 1
ATOM 8503 C C . SER F 1 25 ? -4.442 -18.174 5.886 1.00 30.71 23 SER F C 1
ATOM 8504 O O . SER F 1 25 ? -4.777 -19.358 5.786 1.00 33.01 23 SER F O 1
ATOM 8507 N N . GLY F 1 26 ? -5.149 -17.295 6.587 1.00 31.23 24 GLY F N 1
ATOM 8508 C CA . GLY F 1 26 ? -6.337 -17.711 7.308 1.00 27.41 24 GLY F CA 1
ATOM 8509 C C . GLY F 1 26 ? -6.642 -16.763 8.461 1.00 30.80 24 GLY F C 1
ATOM 8510 O O . GLY F 1 26 ? -6.153 -15.637 8.508 1.00 27.18 24 GLY F O 1
ATOM 8511 N N . VAL F 1 27 ? -7.453 -17.263 9.388 1.00 28.96 25 VAL F N 1
ATOM 8512 C CA . VAL F 1 27 ? -8.041 -16.462 10.458 1.00 28.25 25 VAL F CA 1
ATOM 8513 C C . VAL F 1 27 ? -7.943 -17.249 11.760 1.00 26.24 25 VAL F C 1
ATOM 8514 O O . VAL F 1 27 ? -8.253 -18.445 11.790 1.00 27.54 25 VAL F O 1
ATOM 8518 N N . THR F 1 28 ? -7.515 -16.585 12.832 1.00 24.41 26 THR F N 1
ATOM 8519 C CA . THR F 1 28 ? -7.547 -17.152 14.175 1.00 25.80 26 THR F CA 1
ATOM 8520 C C . THR F 1 28 ? -8.685 -16.508 14.954 1.00 26.51 26 THR F C 1
ATOM 8521 O O . THR F 1 28 ? -8.968 -15.320 14.775 1.00 26.41 26 THR F O 1
ATOM 8525 N N . THR F 1 29 ? -9.335 -17.289 15.816 1.00 25.62 27 THR F N 1
ATOM 8526 C CA . THR F 1 29 ? -10.358 -16.791 16.727 1.00 26.28 27 THR F CA 1
ATOM 8527 C C . THR F 1 29 ? -10.027 -17.240 18.142 1.00 28.51 27 THR F C 1
ATOM 8528 O O . THR F 1 29 ? -9.195 -18.124 18.358 1.00 29.49 27 THR F O 1
ATOM 8532 N N . ASN F 1 30 ? -10.695 -16.632 19.111 1.00 27.37 28 ASN F N 1
ATOM 8533 C CA . ASN F 1 30 ? -10.652 -17.098 20.489 1.00 28.46 28 ASN F CA 1
ATOM 8534 C C . ASN F 1 30 ? -12.013 -16.804 21.102 1.00 28.08 28 ASN F C 1
ATOM 8535 O O . ASN F 1 30 ? -12.845 -16.132 20.480 1.00 31.44 28 ASN F O 1
ATOM 8540 N N . PRO F 1 31 ? -12.296 -17.330 22.305 1.00 27.09 29 PRO F N 1
ATOM 8541 C CA . PRO F 1 31 ? -13.660 -17.164 22.846 1.00 31.08 29 PRO F CA 1
ATOM 8542 C C . PRO F 1 31 ? -14.147 -15.722 22.900 1.00 28.43 29 PRO F C 1
ATOM 8543 O O . PRO F 1 31 ? -15.298 -15.465 22.538 1.00 30.83 29 PRO F O 1
ATOM 8547 N N . SER F 1 32 ? -13.304 -14.775 23.322 1.00 28.17 30 SER F N 1
ATOM 8548 C CA . SER F 1 32 ? -13.720 -13.375 23.393 1.00 31.04 30 SER F CA 1
ATOM 8549 C C . SER F 1 32 ? -13.972 -12.797 22.008 1.00 31.96 30 SER F C 1
ATOM 8550 O O . SER F 1 32 ? -14.915 -12.025 21.818 1.00 33.04 30 SER F O 1
ATOM 8553 N N . ILE F 1 33 ? -13.124 -13.133 21.034 1.00 30.87 31 ILE F N 1
ATOM 8554 C CA . ILE F 1 33 ? -13.338 -12.655 19.668 1.00 31.65 31 ILE F CA 1
ATOM 8555 C C . ILE F 1 33 ? -14.671 -13.164 19.124 1.00 32.73 31 ILE F C 1
ATOM 8556 O O . ILE F 1 33 ? -15.393 -12.442 18.425 1.00 30.63 31 ILE F O 1
ATOM 8561 N N . VAL F 1 34 ? -15.016 -14.416 19.426 1.00 31.37 32 VAL F N 1
ATOM 8562 C CA . VAL F 1 34 ? -16.279 -14.946 18.935 1.00 32.25 32 VAL F CA 1
ATOM 8563 C C . VAL F 1 34 ? -17.442 -14.302 19.678 1.00 36.66 32 VAL F C 1
ATOM 8564 O O . VAL F 1 34 ? -18.427 -13.881 19.061 1.00 40.78 32 VAL F O 1
ATOM 8568 N N . ALA F 1 35 ? -17.329 -14.177 21.003 1.00 35.21 33 ALA F N 1
ATOM 8569 C CA . ALA F 1 35 ? -18.401 -13.583 21.799 1.00 36.72 33 ALA F CA 1
ATOM 8570 C C . ALA F 1 35 ? -18.699 -12.153 21.361 1.00 39.83 33 ALA F C 1
ATOM 8571 O O . ALA F 1 35 ? -19.863 -11.753 21.269 1.00 39.79 33 ALA F O 1
ATOM 8573 N N . LYS F 1 36 ? -17.657 -11.367 21.095 1.00 37.50 34 LYS F N 1
ATOM 8574 C CA . LYS F 1 36 ? -17.858 -9.993 20.658 1.00 40.82 34 LYS F CA 1
ATOM 8575 C C . LYS F 1 36 ? -18.620 -9.933 19.334 1.00 42.45 34 LYS F C 1
ATOM 8576 O O . LYS F 1 36 ? -19.433 -9.027 19.120 1.00 42.40 34 LYS F O 1
ATOM 8582 N N . SER F 1 37 ? -18.376 -10.887 18.429 1.00 41.06 35 SER F N 1
ATOM 8583 C CA . SER F 1 37 ? -19.091 -10.877 17.154 1.00 43.42 35 SER F CA 1
ATOM 8584 C C . SER F 1 37 ? -20.550 -11.289 17.301 1.00 45.63 35 SER F C 1
ATOM 8585 O O . SER F 1 37 ? -21.358 -10.983 16.418 1.00 43.61 35 SER F O 1
ATOM 8588 N N . GLY F 1 38 ? -20.902 -11.995 18.375 1.00 44.30 36 GLY F N 1
ATOM 8589 C CA . GLY F 1 38 ? -22.279 -12.382 18.592 1.00 44.33 36 GLY F CA 1
ATOM 8590 C C . GLY F 1 38 ? -22.790 -13.508 17.721 1.00 48.52 36 GLY F C 1
ATOM 8591 O O . GLY F 1 38 ? -23.969 -13.863 17.830 1.00 48.57 36 GLY F O 1
ATOM 8592 N N . LYS F 1 39 ? -21.955 -14.084 16.867 1.00 45.83 37 LYS F N 1
ATOM 8593 C CA . LYS F 1 39 ? -22.470 -15.172 16.043 1.00 48.80 37 LYS F CA 1
ATOM 8594 C C . LYS F 1 39 ? -22.136 -16.516 16.670 1.00 47.73 37 LYS F C 1
ATOM 8595 O O . LYS F 1 39 ? -21.016 -16.703 17.163 1.00 45.90 37 LYS F O 1
ATOM 8601 N N . PRO F 1 40 ? -23.074 -17.466 16.660 1.00 48.01 38 PRO F N 1
ATOM 8602 C CA . PRO F 1 40 ? -22.736 -18.835 17.069 1.00 45.63 38 PRO F CA 1
ATOM 8603 C C . PRO F 1 40 ? -21.566 -19.357 16.250 1.00 45.68 38 PRO F C 1
ATOM 8604 O O . PRO F 1 40 ? -21.426 -19.044 15.064 1.00 44.53 38 PRO F O 1
ATOM 8608 N N . ILE F 1 41 ? -20.710 -20.151 16.900 1.00 43.69 39 ILE F N 1
ATOM 8609 C CA . ILE F 1 41 ? -19.410 -20.453 16.307 1.00 39.85 39 ILE F CA 1
ATOM 8610 C C . ILE F 1 41 ? -19.548 -21.275 15.027 1.00 41.14 39 ILE F C 1
ATOM 8611 O O . ILE F 1 41 ? -18.717 -21.155 14.118 1.00 42.65 39 ILE F O 1
ATOM 8616 N N . PHE F 1 42 ? -20.595 -22.098 14.907 1.00 42.85 40 PHE F N 1
ATOM 8617 C CA . PHE F 1 42 ? -20.725 -22.913 13.699 1.00 42.67 40 PHE F CA 1
ATOM 8618 C C . PHE F 1 42 ? -21.227 -22.102 12.510 1.00 43.73 40 PHE F C 1
ATOM 8619 O O . PHE F 1 42 ? -20.801 -22.343 11.373 1.00 45.04 40 PHE F O 1
ATOM 8627 N N . LEU F 1 43 ? -22.113 -21.131 12.743 1.00 42.73 41 LEU F N 1
ATOM 8628 C CA . LEU F 1 43 ? -22.443 -20.175 11.687 1.00 44.11 41 LEU F CA 1
ATOM 8629 C C . LEU F 1 43 ? -21.217 -19.370 11.285 1.00 43.04 41 LEU F C 1
ATOM 8630 O O . LEU F 1 43 ? -20.950 -19.180 10.094 1.00 43.69 41 LEU F O 1
ATOM 8635 N N . LEU F 1 44 ? -20.457 -18.888 12.274 1.00 41.44 42 LEU F N 1
ATOM 8636 C CA . LEU F 1 44 ? -19.273 -18.087 11.975 1.00 43.31 42 LEU F CA 1
ATOM 8637 C C . LEU F 1 44 ? -18.246 -18.895 11.196 1.00 42.46 42 LEU F C 1
ATOM 8638 O O . LEU F 1 44 ? -17.649 -18.396 10.234 1.00 41.81 42 LEU F O 1
ATOM 8643 N N . LEU F 1 45 ? -18.037 -20.154 11.590 1.00 42.26 43 LEU F N 1
ATOM 8644 C CA . LEU F 1 45 ? -17.105 -21.005 10.866 1.00 39.74 43 LEU F CA 1
ATOM 8645 C C . LEU F 1 45 ? -17.543 -21.228 9.421 1.00 45.42 43 LEU F C 1
ATOM 8646 O O . LEU F 1 45 ? -16.696 -21.315 8.525 1.00 43.67 43 LEU F O 1
ATOM 8651 N N . ASN F 1 46 ? -18.852 -21.307 9.161 1.00 45.62 44 ASN F N 1
ATOM 8652 C CA . ASN F 1 46 ? -19.294 -21.480 7.780 1.00 46.14 44 ASN F CA 1
ATOM 8653 C C . ASN F 1 46 ? -19.082 -20.207 6.968 1.00 44.82 44 ASN F C 1
ATOM 8654 O O . ASN F 1 46 ? -18.586 -20.268 5.836 1.00 40.38 44 ASN F O 1
ATOM 8659 N N . GLU F 1 47 ? -19.422 -19.044 7.537 1.00 42.83 45 GLU F N 1
ATOM 8660 C CA . GLU F 1 47 ? -19.174 -17.780 6.844 1.00 47.05 45 GLU F CA 1
ATOM 8661 C C . GLU F 1 47 ? -17.697 -17.597 6.527 1.00 44.95 45 GLU F C 1
ATOM 8662 O O . GLU F 1 47 ? -17.347 -17.072 5.461 1.00 42.55 45 GLU F O 1
ATOM 8668 N N . LEU F 1 48 ? -16.818 -18.007 7.457 1.00 44.55 46 LEU F N 1
ATOM 8669 C CA . LEU F 1 48 ? -15.378 -17.868 7.251 1.00 40.46 46 LEU F CA 1
ATOM 8670 C C . LEU F 1 48 ? -14.904 -18.706 6.073 1.00 45.82 46 LEU F C 1
ATOM 8671 O O . LEU F 1 48 ? -14.088 -18.245 5.266 1.00 44.62 46 LEU F O 1
ATOM 8676 N N . GLN F 1 49 ? -15.396 -19.947 5.962 1.00 42.54 47 GLN F N 1
ATOM 8677 C CA . GLN F 1 49 ? -15.020 -20.783 4.826 1.00 45.42 47 GLN F CA 1
ATOM 8678 C C . GLN F 1 49 ? -15.506 -20.186 3.514 1.00 48.74 47 GLN F C 1
ATOM 8679 O O . GLN F 1 49 ? -14.848 -20.341 2.478 1.00 50.07 47 GLN F O 1
ATOM 8685 N N . GLU F 1 50 ? -16.651 -19.498 3.542 1.00 51.89 48 GLU F N 1
ATOM 8686 C CA . GLU F 1 50 ? -17.193 -18.887 2.333 1.00 52.12 48 GLU F CA 1
ATOM 8687 C C . GLU F 1 50 ? -16.349 -17.697 1.885 1.00 49.83 48 GLU F C 1
ATOM 8688 O O . GLU F 1 50 ? -16.086 -17.531 0.690 1.00 53.72 48 GLU F O 1
ATOM 8694 N N . VAL F 1 51 ? -15.907 -16.865 2.825 1.00 46.95 49 VAL F N 1
ATOM 8695 C CA . VAL F 1 51 ? -15.118 -15.692 2.466 1.00 45.40 49 VAL F CA 1
ATOM 8696 C C . VAL F 1 51 ? -13.706 -16.100 2.051 1.00 49.09 49 VAL F C 1
ATOM 8697 O O . VAL F 1 51 ? -13.172 -15.622 1.043 1.00 47.57 49 VAL F O 1
ATOM 8701 N N . LEU F 1 52 ? -13.081 -16.992 2.822 1.00 48.86 50 LEU F N 1
ATOM 8702 C CA . LEU F 1 52 ? -11.680 -17.322 2.600 1.00 46.30 50 LEU F CA 1
ATOM 8703 C C . LEU F 1 52 ? -11.479 -18.313 1.463 1.00 47.89 50 LEU F C 1
ATOM 8704 O O . LEU F 1 52 ? -10.466 -18.236 0.756 1.00 45.26 50 LEU F O 1
ATOM 8709 N N . GLY F 1 53 ? -12.412 -19.244 1.278 1.00 48.61 51 GLY F N 1
ATOM 8710 C CA . GLY F 1 53 ? -12.182 -20.379 0.409 1.00 49.90 51 GLY F CA 1
ATOM 8711 C C . GLY F 1 53 ? -11.617 -21.561 1.171 1.00 54.85 51 GLY F C 1
ATOM 8712 O O . GLY F 1 53 ? -11.478 -21.550 2.396 1.00 53.49 51 GLY F O 1
ATOM 8713 N N . SER F 1 54 ? -11.272 -22.605 0.417 1.00 58.42 52 SER F N 1
ATOM 8714 C CA . SER F 1 54 ? -10.753 -23.836 1.003 1.00 59.01 52 SER F CA 1
ATOM 8715 C C . SER F 1 54 ? -9.234 -23.868 1.087 1.00 55.86 52 SER F C 1
ATOM 8716 O O . SER F 1 54 ? -8.685 -24.786 1.704 1.00 56.35 52 SER F O 1
ATOM 8719 N N . ASP F 1 55 ? -8.552 -22.904 0.477 1.00 56.22 53 ASP F N 1
ATOM 8720 C CA . ASP F 1 55 ? -7.099 -22.806 0.515 1.00 59.13 53 ASP F CA 1
ATOM 8721 C C . ASP F 1 55 ? -6.570 -22.282 1.851 1.00 56.97 53 ASP F C 1
ATOM 8722 O O . ASP F 1 55 ? -5.351 -22.180 2.020 1.00 55.23 53 ASP F O 1
ATOM 8727 N N . LYS F 1 56 ? -7.440 -21.958 2.804 1.00 50.03 54 LYS F N 1
ATOM 8728 C CA . LYS F 1 56 ? -7.040 -21.227 3.998 1.00 46.20 54 LYS F CA 1
ATOM 8729 C C . LYS F 1 56 ? -7.207 -22.092 5.242 1.00 39.50 54 LYS F C 1
ATOM 8730 O O . LYS F 1 56 ? -7.884 -23.122 5.227 1.00 48.00 54 LYS F O 1
ATOM 8736 N N . LEU F 1 57 ? -6.588 -21.659 6.333 1.00 34.92 55 LEU F N 1
ATOM 8737 C CA . LEU F 1 57 ? -6.584 -22.415 7.577 1.00 33.78 55 LEU F CA 1
ATOM 8738 C C . LEU F 1 57 ? -7.259 -21.605 8.671 1.00 32.41 55 LEU F C 1
ATOM 8739 O O . LEU F 1 57 ? -6.973 -20.411 8.826 1.00 31.90 55 LEU F O 1
ATOM 8744 N N . LEU F 1 58 ? -8.141 -22.256 9.432 1.00 31.98 56 LEU F N 1
ATOM 8745 C CA . LEU F 1 58 ? -8.855 -21.654 10.553 1.00 29.44 56 LEU F CA 1
ATOM 8746 C C . LEU F 1 58 ? -8.353 -22.198 11.890 1.00 28.82 56 LEU F C 1
ATOM 8747 O O . LEU F 1 58 ? -7.886 -23.335 11.986 1.00 29.80 56 LEU F O 1
ATOM 8752 N N . PHE F 1 59 ? -8.466 -21.375 12.929 1.00 27.66 57 PHE F N 1
ATOM 8753 C CA . PHE F 1 59 ? -8.123 -21.754 14.296 1.00 28.46 57 PHE F CA 1
ATOM 8754 C C . PHE F 1 59 ? -9.279 -21.368 15.208 1.00 30.55 57 PHE F C 1
ATOM 8755 O O . PHE F 1 59 ? -9.776 -20.236 15.129 1.00 26.66 57 PHE F O 1
ATOM 8763 N N . ALA F 1 60 ? -9.685 -22.294 16.084 1.00 25.60 58 ALA F N 1
ATOM 8764 C CA . ALA F 1 60 ? -10.716 -22.039 17.083 1.00 28.16 58 ALA F CA 1
ATOM 8765 C C . ALA F 1 60 ? -10.359 -22.748 18.383 1.00 27.93 58 ALA F C 1
ATOM 8766 O O . ALA F 1 60 ? -9.693 -23.784 18.376 1.00 27.27 58 ALA F O 1
ATOM 8768 N N . GLN F 1 61 ? -10.829 -22.191 19.500 1.00 26.64 59 GLN F N 1
ATOM 8769 C CA . GLN F 1 61 ? -10.399 -22.600 20.831 1.00 25.76 59 GLN F CA 1
ATOM 8770 C C . GLN F 1 61 ? -11.461 -23.458 21.517 1.00 27.87 59 GLN F C 1
ATOM 8771 O O . GLN F 1 61 ? -12.663 -23.206 21.383 1.00 28.08 59 GLN F O 1
ATOM 8777 N N . VAL F 1 62 ? -11.016 -24.483 22.249 1.00 28.04 60 VAL F N 1
ATOM 8778 C CA . VAL F 1 62 ? -11.948 -25.215 23.108 1.00 30.08 60 VAL F CA 1
ATOM 8779 C C . VAL F 1 62 ? -12.389 -24.323 24.265 1.00 31.68 60 VAL F C 1
ATOM 8780 O O . VAL F 1 62 ? -11.773 -23.303 24.577 1.00 29.43 60 VAL F O 1
ATOM 8784 N N . LEU F 1 63 ? -13.469 -24.734 24.924 1.00 32.71 61 LEU F N 1
ATOM 8785 C CA . LEU F 1 63 ? -14.054 -23.958 26.005 1.00 31.17 61 LEU F CA 1
ATOM 8786 C C . LEU F 1 63 ? -13.835 -24.557 27.389 1.00 34.82 61 LEU F C 1
ATOM 8787 O O . LEU F 1 63 ? -13.722 -23.805 28.358 1.00 34.03 61 LEU F O 1
ATOM 8792 N N . SER F 1 64 ? -13.765 -25.880 27.507 1.00 34.46 62 SER F N 1
ATOM 8793 C CA . SER F 1 64 ? -13.838 -26.505 28.816 1.00 37.45 62 SER F CA 1
ATOM 8794 C C . SER F 1 64 ? -12.489 -26.469 29.518 1.00 35.75 62 SER F C 1
ATOM 8795 O O . SER F 1 64 ? -11.437 -26.410 28.886 1.00 33.83 62 SER F O 1
ATOM 8798 N N . SER F 1 65 ? -12.540 -26.525 30.852 1.00 34.34 63 SER F N 1
ATOM 8799 C CA . SER F 1 65 ? -11.359 -26.666 31.698 1.00 36.04 63 SER F CA 1
ATOM 8800 C C . SER F 1 65 ? -10.969 -28.117 31.957 1.00 36.26 63 SER F C 1
ATOM 8801 O O . SER F 1 65 ? -9.960 -28.361 32.629 1.00 38.17 63 SER F O 1
ATOM 8804 N N . ASN F 1 66 ? -11.727 -29.081 31.441 1.00 37.85 64 ASN F N 1
ATOM 8805 C CA . ASN F 1 66 ? -11.477 -30.502 31.653 1.00 36.66 64 ASN F CA 1
ATOM 8806 C C . ASN F 1 66 ? -10.962 -31.137 30.367 1.00 35.27 64 ASN F C 1
ATOM 8807 O O . ASN F 1 66 ? -11.540 -30.920 29.297 1.00 34.77 64 ASN F O 1
ATOM 8812 N N . ALA F 1 67 ? -9.907 -31.952 30.478 1.00 31.22 65 ALA F N 1
ATOM 8813 C CA . ALA F 1 67 ? -9.263 -32.499 29.280 1.00 33.28 65 ALA F CA 1
ATOM 8814 C C . ALA F 1 67 ? -10.211 -33.382 28.464 1.00 39.27 65 ALA F C 1
ATOM 8815 O O . ALA F 1 67 ? -10.168 -33.370 27.226 1.00 36.43 65 ALA F O 1
ATOM 8817 N N . ASP F 1 68 ? -11.056 -34.173 29.133 1.00 36.57 66 ASP F N 1
ATOM 8818 C CA . ASP F 1 68 ? -11.993 -35.026 28.405 1.00 39.32 66 ASP F CA 1
ATOM 8819 C C . ASP F 1 68 ? -12.945 -34.185 27.564 1.00 39.51 66 ASP F C 1
ATOM 8820 O O . ASP F 1 68 ? -13.164 -34.468 26.379 1.00 38.62 66 ASP F O 1
ATOM 8825 N N . GLU F 1 69 ? -13.515 -33.137 28.163 1.00 34.50 67 GLU F N 1
ATOM 8826 C CA . GLU F 1 69 ? -14.417 -32.269 27.414 1.00 37.31 67 GLU F CA 1
ATOM 8827 C C . GLU F 1 69 ? -13.682 -31.476 26.335 1.00 35.96 67 GLU F C 1
ATOM 8828 O O . GLU F 1 69 ? -14.248 -31.242 25.260 1.00 36.46 67 GLU F O 1
ATOM 8834 N N . MET F 1 70 ? -12.425 -31.073 26.587 1.00 34.53 68 MET F N 1
ATOM 8835 C CA . MET F 1 70 ? -11.643 -30.397 25.551 1.00 32.72 68 MET F CA 1
ATOM 8836 C C . MET F 1 70 ? -11.490 -31.275 24.312 1.00 34.00 68 MET F C 1
ATOM 8837 O O . MET F 1 70 ? -11.603 -30.792 23.177 1.00 31.61 68 MET F O 1
ATOM 8842 N N . ILE F 1 71 ? -11.214 -32.567 24.511 1.00 35.50 69 ILE F N 1
ATOM 8843 C CA . ILE F 1 71 ? -11.098 -33.503 23.394 1.00 35.81 69 ILE F CA 1
ATOM 8844 C C . ILE F 1 71 ? -12.424 -33.619 22.642 1.00 38.01 69 ILE F C 1
ATOM 8845 O O . ILE F 1 71 ? -12.457 -33.622 21.405 1.00 39.19 69 ILE F O 1
ATOM 8850 N N . LYS F 1 72 ? -13.537 -33.716 23.373 1.00 38.77 70 LYS F N 1
ATOM 8851 C CA . LYS F 1 72 ? -14.836 -33.831 22.711 1.00 40.54 70 LYS F CA 1
ATOM 8852 C C . LYS F 1 72 ? -15.173 -32.566 21.937 1.00 38.67 70 LYS F C 1
ATOM 8853 O O . LYS F 1 72 ? -15.726 -32.638 20.831 1.00 37.62 70 LYS F O 1
ATOM 8859 N N . GLU F 1 73 ? -14.860 -31.398 22.507 1.00 34.54 71 GLU F N 1
ATOM 8860 C CA . GLU F 1 73 ? -15.063 -30.148 21.781 1.00 37.00 71 GLU F CA 1
ATOM 8861 C C . GLU F 1 73 ? -14.166 -30.074 20.549 1.00 35.77 71 GLU F C 1
ATOM 8862 O O . GLU F 1 73 ? -14.567 -29.506 19.526 1.00 37.60 71 GLU F O 1
ATOM 8868 N N . THR F 1 74 ? -12.962 -30.658 20.618 1.00 36.27 72 THR F N 1
ATOM 8869 C CA . THR F 1 74 ? -12.095 -30.727 19.443 1.00 34.79 72 THR F CA 1
ATOM 8870 C C . THR F 1 74 ? -12.734 -31.550 18.331 1.00 36.57 72 THR F C 1
ATOM 8871 O O . THR F 1 74 ? -12.631 -31.198 17.150 1.00 37.61 72 THR F O 1
ATOM 8875 N N . TYR F 1 75 ? -13.398 -32.652 18.690 1.00 38.88 73 TYR F N 1
ATOM 8876 C CA . TYR F 1 75 ? -14.126 -33.433 17.697 1.00 36.68 73 TYR F CA 1
ATOM 8877 C C . TYR F 1 75 ? -15.220 -32.600 17.036 1.00 40.38 73 TYR F C 1
ATOM 8878 O O . TYR F 1 75 ? -15.374 -32.631 15.806 1.00 39.11 73 TYR F O 1
ATOM 8887 N N . GLN F 1 76 ? -15.992 -31.851 17.838 1.00 39.62 74 GLN F N 1
ATOM 8888 C CA . GLN F 1 76 ? -17.040 -30.990 17.283 1.00 38.33 74 GLN F CA 1
ATOM 8889 C C . GLN F 1 76 ? -16.467 -30.036 16.245 1.00 38.38 74 GLN F C 1
ATOM 8890 O O . GLN F 1 76 ? -16.986 -29.927 15.130 1.00 38.27 74 GLN F O 1
ATOM 8896 N N . LEU F 1 77 ? -15.411 -29.306 16.618 1.00 38.68 75 LEU F N 1
ATOM 8897 C CA . LEU F 1 77 ? -14.783 -28.362 15.701 1.00 38.29 75 LEU F CA 1
ATOM 8898 C C . LEU F 1 77 ? -14.344 -29.053 14.418 1.00 36.44 75 LEU F C 1
ATOM 8899 O O . LEU F 1 77 ? -14.615 -28.566 13.315 1.00 37.87 75 LEU F O 1
ATOM 8904 N N . ARG F 1 78 ? -13.670 -30.200 14.548 1.00 35.22 76 ARG F N 1
ATOM 8905 C CA . ARG F 1 78 ? -13.187 -30.932 13.380 1.00 35.89 76 ARG F CA 1
ATOM 8906 C C . ARG F 1 78 ? -14.339 -31.430 12.516 1.00 41.31 76 ARG F C 1
ATOM 8907 O O . ARG F 1 78 ? -14.204 -31.528 11.289 1.00 38.71 76 ARG F O 1
ATOM 8915 N N . LYS F 1 79 ? -15.475 -31.746 13.137 1.00 39.59 77 LYS F N 1
ATOM 8916 C CA . LYS F 1 79 ? -16.646 -32.165 12.374 1.00 42.10 77 LYS F CA 1
ATOM 8917 C C . LYS F 1 79 ? -17.156 -31.027 11.500 1.00 42.76 77 LYS F C 1
ATOM 8918 O O . LYS F 1 79 ? -17.458 -31.223 10.317 1.00 41.78 77 LYS F O 1
ATOM 8924 N N . ALA F 1 80 ? -17.240 -29.822 12.067 1.00 42.19 78 ALA F N 1
ATOM 8925 C CA . ALA F 1 80 ? -17.693 -28.664 11.305 1.00 40.18 78 ALA F CA 1
ATOM 8926 C C . ALA F 1 80 ? -16.669 -28.253 10.253 1.00 40.75 78 ALA F C 1
ATOM 8927 O O . ALA F 1 80 ? -17.037 -27.825 9.152 1.00 41.14 78 ALA F O 1
ATOM 8929 N N . VAL F 1 81 ? -15.384 -28.349 10.578 1.00 38.24 79 VAL F N 1
ATOM 8930 C CA . VAL F 1 81 ? -14.311 -27.944 9.672 1.00 36.56 79 VAL F CA 1
ATOM 8931 C C . VAL F 1 81 ? -13.215 -28.997 9.776 1.00 37.28 79 VAL F C 1
ATOM 8932 O O . VAL F 1 81 ? -12.505 -29.044 10.791 1.00 38.05 79 VAL F O 1
ATOM 8936 N N . PRO F 1 82 ? -13.047 -29.864 8.773 1.00 36.69 80 PRO F N 1
ATOM 8937 C CA . PRO F 1 82 ? -12.116 -30.992 8.935 1.00 36.69 80 PRO F CA 1
ATOM 8938 C C . PRO F 1 82 ? -10.662 -30.587 9.134 1.00 37.63 80 PRO F C 1
ATOM 8939 O O . PRO F 1 82 ? -9.964 -31.256 9.908 1.00 35.07 80 PRO F O 1
ATOM 8943 N N . SER F 1 83 ? -10.178 -29.523 8.488 1.00 34.86 81 SER F N 1
ATOM 8944 C CA . SER F 1 83 ? -8.770 -29.146 8.599 1.00 33.28 81 SER F CA 1
ATOM 8945 C C . SER F 1 83 ? -8.486 -28.143 9.716 1.00 32.61 81 SER F C 1
ATOM 8946 O O . SER F 1 83 ? -7.389 -27.575 9.746 1.00 29.88 81 SER F O 1
ATOM 8949 N N . ILE F 1 84 ? -9.416 -27.930 10.646 1.00 29.65 82 ILE F N 1
ATOM 8950 C CA . ILE F 1 84 ? -9.251 -26.846 11.610 1.00 32.95 82 ILE F CA 1
ATOM 8951 C C . ILE F 1 84 ? -8.145 -27.190 12.608 1.00 29.51 82 ILE F C 1
ATOM 8952 O O . ILE F 1 84 ? -7.954 -28.355 12.980 1.00 26.46 82 ILE F O 1
ATOM 8957 N N . VAL F 1 85 ? -7.394 -26.180 13.032 1.00 29.75 83 VAL F N 1
ATOM 8958 C CA . VAL F 1 85 ? -6.403 -26.331 14.096 1.00 27.61 83 VAL F CA 1
ATOM 8959 C C . VAL F 1 85 ? -7.063 -25.879 15.390 1.00 29.52 83 VAL F C 1
ATOM 8960 O O . VAL F 1 85 ? -7.548 -24.745 15.480 1.00 29.30 83 VAL F O 1
ATOM 8964 N N . THR F 1 86 ? -7.079 -26.747 16.399 1.00 28.62 84 THR F N 1
ATOM 8965 C CA . THR F 1 86 ? -7.779 -26.443 17.643 1.00 26.88 84 THR F CA 1
ATOM 8966 C C . THR F 1 86 ? -6.823 -25.828 18.664 1.00 27.62 84 THR F C 1
ATOM 8967 O O . THR F 1 86 ? -5.741 -26.371 18.928 1.00 25.60 84 THR F O 1
ATOM 8971 N N . LYS F 1 87 ? -7.228 -24.698 19.246 1.00 26.79 85 LYS F N 1
ATOM 8972 C CA . LYS F 1 87 ? -6.405 -23.996 20.230 1.00 25.35 85 LYS F CA 1
ATOM 8973 C C . LYS F 1 87 ? -6.703 -24.506 21.633 1.00 24.98 85 LYS F C 1
ATOM 8974 O O . LYS F 1 87 ? -7.868 -24.612 22.033 1.00 27.18 85 LYS F O 1
ATOM 8980 N N . ILE F 1 88 ? -5.644 -24.800 22.390 1.00 26.38 86 ILE F N 1
ATOM 8981 C CA . ILE F 1 88 ? -5.764 -25.379 23.714 1.00 24.63 86 ILE F CA 1
ATOM 8982 C C . ILE F 1 88 ? -4.874 -24.614 24.691 1.00 22.82 86 ILE F C 1
ATOM 8983 O O . ILE F 1 88 ? -3.661 -24.532 24.475 1.00 26.88 86 ILE F O 1
ATOM 8988 N N . PRO F 1 89 ? -5.423 -24.045 25.758 1.00 24.60 87 PRO F N 1
ATOM 8989 C CA . PRO F 1 89 ? -4.587 -23.366 26.758 1.00 25.29 87 PRO F CA 1
ATOM 8990 C C . PRO F 1 89 ? -3.565 -24.303 27.377 1.00 25.10 87 PRO F C 1
ATOM 8991 O O . PRO F 1 89 ? -3.861 -25.454 27.706 1.00 25.34 87 PRO F O 1
ATOM 8995 N N . VAL F 1 90 ? -2.348 -23.788 27.531 1.00 23.84 88 VAL F N 1
ATOM 8996 C CA . VAL F 1 90 ? -1.235 -24.585 28.048 1.00 22.79 88 VAL F CA 1
ATOM 8997 C C . VAL F 1 90 ? -1.304 -24.482 29.567 1.00 25.28 88 VAL F C 1
ATOM 8998 O O . VAL F 1 90 ? -0.673 -23.638 30.205 1.00 26.33 88 VAL F O 1
ATOM 9002 N N . ASN F 1 91 ? -2.132 -25.346 30.157 1.00 25.39 89 ASN F N 1
ATOM 9003 C CA . ASN F 1 91 ? -2.085 -25.658 31.583 1.00 26.35 89 ASN F CA 1
ATOM 9004 C C . ASN F 1 91 ? -2.177 -27.179 31.731 1.00 28.06 89 ASN F C 1
ATOM 9005 O O . ASN F 1 91 ? -2.131 -27.898 30.724 1.00 26.45 89 ASN F O 1
ATOM 9010 N N . ALA F 1 92 ? -2.316 -27.687 32.961 1.00 28.19 90 ALA F N 1
ATOM 9011 C CA . ALA F 1 92 ? -2.245 -29.133 33.172 1.00 24.99 90 ALA F CA 1
ATOM 9012 C C . ALA F 1 92 ? -3.301 -29.878 32.351 1.00 26.65 90 ALA F C 1
ATOM 9013 O O . ALA F 1 92 ? -2.990 -30.841 31.636 1.00 26.25 90 ALA F O 1
ATOM 9015 N N . GLN F 1 93 ? -4.560 -29.451 32.436 1.00 26.14 91 GLN F N 1
ATOM 9016 C CA . GLN F 1 93 ? -5.585 -30.146 31.666 1.00 29.41 91 GLN F CA 1
ATOM 9017 C C . GLN F 1 93 ? -5.363 -29.950 30.169 1.00 27.54 91 GLN F C 1
ATOM 9018 O O . GLN F 1 93 ? -5.524 -30.894 29.383 1.00 27.47 91 GLN F O 1
ATOM 9024 N N . GLY F 1 94 ? -4.952 -28.745 29.763 1.00 27.05 92 GLY F N 1
ATOM 9025 C CA . GLY F 1 94 ? -4.618 -28.522 28.366 1.00 24.01 92 GLY F CA 1
ATOM 9026 C C . GLY F 1 94 ? -3.534 -29.459 27.862 1.00 26.46 92 GLY F C 1
ATOM 9027 O O . GLY F 1 94 ? -3.647 -30.026 26.769 1.00 21.94 92 GLY F O 1
ATOM 9028 N N . LEU F 1 95 ? -2.474 -29.644 28.661 1.00 26.03 93 LEU F N 1
ATOM 9029 C CA . LEU F 1 95 ? -1.357 -30.487 28.241 1.00 25.30 93 LEU F CA 1
ATOM 9030 C C . LEU F 1 95 ? -1.788 -31.940 28.070 1.00 26.91 93 LEU F C 1
ATOM 9031 O O . LEU F 1 95 ? -1.309 -32.634 27.164 1.00 27.76 93 LEU F O 1
ATOM 9036 N N . ILE F 1 96 ? -2.700 -32.410 28.925 1.00 28.67 94 ILE F N 1
ATOM 9037 C CA . ILE F 1 96 ? -3.276 -33.747 28.775 1.00 27.78 94 ILE F CA 1
ATOM 9038 C C . ILE F 1 96 ? -4.063 -33.850 27.475 1.00 28.88 94 ILE F C 1
ATOM 9039 O O . ILE F 1 96 ? -4.008 -34.868 26.773 1.00 29.17 94 ILE F O 1
ATOM 9044 N N . ALA F 1 97 ? -4.829 -32.813 27.141 1.00 29.07 95 ALA F N 1
ATOM 9045 C CA . ALA F 1 97 ? -5.556 -32.841 25.878 1.00 27.62 95 ALA F CA 1
ATOM 9046 C C . ALA F 1 97 ? -4.598 -32.857 24.694 1.00 29.17 95 ALA F C 1
ATOM 9047 O O . ALA F 1 97 ? -4.778 -33.640 23.752 1.00 31.42 95 ALA F O 1
ATOM 9049 N N . ILE F 1 98 ? -3.548 -32.029 24.743 1.00 27.77 96 ILE F N 1
ATOM 9050 C CA . ILE F 1 98 ? -2.609 -31.954 23.629 1.00 29.29 96 ILE F CA 1
ATOM 9051 C C . ILE F 1 98 ? -1.945 -33.307 23.383 1.00 31.99 96 ILE F C 1
ATOM 9052 O O . ILE F 1 98 ? -1.779 -33.731 22.233 1.00 30.05 96 ILE F O 1
ATOM 9057 N N . LYS F 1 99 ? -1.575 -34.015 24.455 1.00 30.45 97 LYS F N 1
ATOM 9058 C CA . LYS F 1 99 ? -0.914 -35.308 24.283 1.00 32.64 97 LYS F CA 1
ATOM 9059 C C . LYS F 1 99 ? -1.850 -36.329 23.651 1.00 32.02 97 LYS F C 1
ATOM 9060 O O . LYS F 1 99 ? -1.448 -37.069 22.745 1.00 34.61 97 LYS F O 1
ATOM 9066 N N . GLU F 1 100 ? -3.103 -36.382 24.105 1.00 32.75 98 GLU F N 1
ATOM 9067 C CA . GLU F 1 100 ? -4.055 -37.321 23.522 1.00 35.70 98 GLU F CA 1
ATOM 9068 C C . GLU F 1 100 ? -4.344 -36.979 22.068 1.00 36.51 98 GLU F C 1
ATOM 9069 O O . GLU F 1 100 ? -4.382 -37.866 21.205 1.00 35.55 98 GLU F O 1
ATOM 9075 N N . LEU F 1 101 ? -4.550 -35.693 21.779 1.00 34.79 99 LEU F N 1
ATOM 9076 C CA . LEU F 1 101 ? -4.872 -35.284 20.418 1.00 35.77 99 LEU F CA 1
ATOM 9077 C C . LEU F 1 101 ? -3.703 -35.536 19.473 1.00 34.65 99 LEU F C 1
ATOM 9078 O O . LEU F 1 101 ? -3.908 -35.946 18.325 1.00 35.63 99 LEU F O 1
ATOM 9083 N N . THR F 1 102 ? -2.475 -35.289 19.935 1.00 36.51 100 THR F N 1
ATOM 9084 C CA . THR F 1 102 ? -1.297 -35.564 19.117 1.00 33.41 100 THR F CA 1
ATOM 9085 C C . THR F 1 102 ? -1.184 -37.051 18.801 1.00 38.87 100 THR F C 1
ATOM 9086 O O . THR F 1 102 ? -0.820 -37.433 17.684 1.00 40.71 100 THR F O 1
ATOM 9090 N N . GLN F 1 103 ? -1.520 -37.905 19.770 1.00 42.26 101 GLN F N 1
ATOM 9091 C CA . GLN F 1 103 ? -1.505 -39.344 19.539 1.00 45.75 101 GLN F CA 1
ATOM 9092 C C . GLN F 1 103 ? -2.565 -39.771 18.524 1.00 46.65 101 GLN F C 1
ATOM 9093 O O . GLN F 1 103 ? -2.366 -40.751 17.796 1.00 49.93 101 GLN F O 1
ATOM 9099 N N . GLN F 1 104 ? -3.695 -39.065 18.462 1.00 39.49 102 GLN F N 1
ATOM 9100 C CA . GLN F 1 104 ? -4.732 -39.340 17.477 1.00 40.12 102 GLN F CA 1
ATOM 9101 C C . GLN F 1 104 ? -4.478 -38.636 16.147 1.00 37.90 102 GLN F C 1
ATOM 9102 O O . GLN F 1 104 ? -5.328 -38.691 15.258 1.00 38.96 102 GLN F O 1
ATOM 9108 N N . GLY F 1 105 ? -3.333 -37.981 15.992 1.00 38.03 103 GLY F N 1
ATOM 9109 C CA . GLY F 1 105 ? -2.987 -37.324 14.741 1.00 38.08 103 GLY F CA 1
ATOM 9110 C C . GLY F 1 105 ? -3.798 -36.085 14.430 1.00 38.95 103 GLY F C 1
ATOM 9111 O O . GLY F 1 105 ? -4.125 -35.841 13.264 1.00 42.38 103 GLY F O 1
ATOM 9112 N N . ILE F 1 106 ? -4.134 -35.299 15.440 1.00 37.99 104 ILE F N 1
ATOM 9113 C CA . ILE F 1 106 ? -4.970 -34.111 15.289 1.00 34.55 104 ILE F CA 1
ATOM 9114 C C . ILE F 1 106 ? -4.111 -32.896 15.604 1.00 34.72 104 ILE F C 1
ATOM 9115 O O . ILE F 1 106 ? -3.476 -32.860 16.666 1.00 33.19 104 ILE F O 1
ATOM 9120 N N . PRO F 1 107 ? -4.031 -31.908 14.711 1.00 33.47 105 PRO F N 1
ATOM 9121 C CA . PRO F 1 107 ? -3.135 -30.771 14.952 1.00 29.97 105 PRO F CA 1
ATOM 9122 C C . PRO F 1 107 ? -3.697 -29.859 16.028 1.00 28.64 105 PRO F C 1
ATOM 9123 O O . PRO F 1 107 ? -4.908 -29.669 16.130 1.00 28.63 105 PRO F O 1
ATOM 9127 N N . THR F 1 108 ? -2.810 -29.309 16.860 1.00 28.90 106 THR F N 1
ATOM 9128 C CA . THR F 1 108 ? -3.240 -28.428 17.936 1.00 25.14 106 THR F CA 1
ATOM 9129 C C . THR F 1 108 ? -2.338 -27.210 18.018 1.00 25.60 106 THR F C 1
ATOM 9130 O O . THR F 1 108 ? -1.235 -27.176 17.466 1.00 25.33 106 THR F O 1
ATOM 9134 N N . LEU F 1 109 ? -2.829 -26.214 18.746 1.00 24.83 107 LEU F N 1
ATOM 9135 C CA . LEU F 1 109 ? -2.093 -25.003 19.046 1.00 24.41 107 LEU F CA 1
ATOM 9136 C C . LEU F 1 109 ? -2.155 -24.794 20.553 1.00 24.94 107 LEU F C 1
ATOM 9137 O O . LEU F 1 109 ? -3.241 -24.829 21.143 1.00 24.53 107 LEU F O 1
ATOM 9142 N N . GLY F 1 110 ? -0.996 -24.591 21.172 1.00 24.43 108 GLY F N 1
ATOM 9143 C CA . GLY F 1 110 ? -0.959 -24.323 22.594 1.00 22.83 108 GLY F CA 1
ATOM 9144 C C . GLY F 1 110 ? -1.030 -22.830 22.837 1.00 21.43 108 GLY F C 1
ATOM 9145 O O . GLY F 1 110 ? -0.085 -22.116 22.499 1.00 21.97 108 GLY F O 1
ATOM 9146 N N . THR F 1 111 ? -2.139 -22.345 23.402 1.00 23.68 109 THR F N 1
ATOM 9147 C CA . THR F 1 111 ? -2.396 -20.912 23.496 1.00 24.25 109 THR F CA 1
ATOM 9148 C C . THR F 1 111 ? -2.282 -20.422 24.942 1.00 22.39 109 THR F C 1
ATOM 9149 O O . THR F 1 111 ? -1.999 -21.181 25.871 1.00 24.08 109 THR F O 1
ATOM 9153 N N . ALA F 1 112 ? -2.487 -19.116 25.116 1.00 23.47 110 ALA F N 1
ATOM 9154 C CA . ALA F 1 112 ? -2.430 -18.479 26.432 1.00 24.46 110 ALA F CA 1
ATOM 9155 C C . ALA F 1 112 ? -1.054 -18.669 27.073 1.00 21.98 110 ALA F C 1
ATOM 9156 O O . ALA F 1 112 ? -0.930 -18.968 28.261 1.00 24.28 110 ALA F O 1
ATOM 9158 N N . VAL F 1 113 ? -0.008 -18.513 26.272 1.00 22.23 111 VAL F N 1
ATOM 9159 C CA . VAL F 1 113 ? 1.354 -18.749 26.730 1.00 21.60 111 VAL F CA 1
ATOM 9160 C C . VAL F 1 113 ? 1.946 -17.423 27.197 1.00 22.22 111 VAL F C 1
ATOM 9161 O O . VAL F 1 113 ? 2.006 -16.455 26.431 1.00 22.74 111 VAL F O 1
ATOM 9165 N N . TYR F 1 114 ? 2.338 -17.370 28.468 1.00 21.43 112 TYR F N 1
ATOM 9166 C CA . TYR F 1 114 ? 2.929 -16.185 29.077 1.00 19.96 112 TYR F CA 1
ATOM 9167 C C . TYR F 1 114 ? 4.393 -16.392 29.429 1.00 22.65 112 TYR F C 1
ATOM 9168 O O . TYR F 1 114 ? 5.033 -15.456 29.916 1.00 21.91 112 TYR F O 1
ATOM 9177 N N . GLY F 1 115 ? 4.935 -17.587 29.199 1.00 22.68 113 GLY F N 1
ATOM 9178 C CA . GLY F 1 115 ? 6.308 -17.896 29.571 1.00 19.06 113 GLY F CA 1
ATOM 9179 C C . GLY F 1 115 ? 6.914 -18.861 28.577 1.00 21.19 113 GLY F C 1
ATOM 9180 O O . GLY F 1 115 ? 6.216 -19.691 27.981 1.00 20.34 113 GLY F O 1
ATOM 9181 N N . ALA F 1 116 ? 8.230 -18.745 28.393 1.00 18.16 114 ALA F N 1
ATOM 9182 C CA . ALA F 1 116 ? 8.906 -19.569 27.394 1.00 20.20 114 ALA F CA 1
ATOM 9183 C C . ALA F 1 116 ? 8.915 -21.039 27.793 1.00 19.88 114 ALA F C 1
ATOM 9184 O O . ALA F 1 116 ? 8.707 -21.914 26.946 1.00 18.43 114 ALA F O 1
ATOM 9186 N N . GLY F 1 117 ? 9.156 -21.331 29.076 1.00 19.66 115 GLY F N 1
ATOM 9187 C CA . GLY F 1 117 ? 9.097 -22.715 29.530 1.00 19.38 115 GLY F CA 1
ATOM 9188 C C . GLY F 1 117 ? 7.735 -23.343 29.291 1.00 20.96 115 GLY F C 1
ATOM 9189 O O . GLY F 1 117 ? 7.631 -24.472 28.801 1.00 21.44 115 GLY F O 1
ATOM 9190 N N . GLN F 1 118 ? 6.675 -22.597 29.600 1.00 21.37 116 GLN F N 1
ATOM 9191 C CA . GLN F 1 118 ? 5.310 -23.077 29.418 1.00 21.70 116 GLN F CA 1
ATOM 9192 C C . GLN F 1 118 ? 5.033 -23.424 27.957 1.00 22.32 116 GLN F C 1
ATOM 9193 O O . GLN F 1 118 ? 4.565 -24.530 27.645 1.00 20.58 116 GLN F O 1
ATOM 9199 N N . GLY F 1 119 ? 5.336 -22.496 27.038 1.00 20.53 117 GLY F N 1
ATOM 9200 C CA . GLY F 1 119 ? 5.177 -22.788 25.624 1.00 21.43 117 GLY F CA 1
ATOM 9201 C C . GLY F 1 119 ? 6.037 -23.947 25.148 1.00 20.78 117 GLY F C 1
ATOM 9202 O O . GLY F 1 119 ? 5.613 -24.748 24.315 1.00 21.80 117 GLY F O 1
ATOM 9203 N N . PHE F 1 120 ? 7.251 -24.066 25.686 1.00 21.60 118 PHE F N 1
ATOM 9204 C CA . PHE F 1 120 ? 8.125 -25.151 25.260 1.00 22.05 118 PHE F CA 1
ATOM 9205 C C . PHE F 1 120 ? 7.542 -26.509 25.637 1.00 22.09 118 PHE F C 1
ATOM 9206 O O . PHE F 1 120 ? 7.613 -27.461 24.850 1.00 24.79 118 PHE F O 1
ATOM 9214 N N . LEU F 1 121 ? 6.926 -26.607 26.819 1.00 21.17 119 LEU F N 1
ATOM 9215 C CA . LEU F 1 121 ? 6.261 -27.849 27.211 1.00 22.03 119 LEU F CA 1
ATOM 9216 C C . LEU F 1 121 ? 5.168 -28.238 26.221 1.00 23.36 119 LEU F C 1
ATOM 9217 O O . LEU F 1 121 ? 5.021 -29.419 25.885 1.00 21.51 119 LEU F O 1
ATOM 9222 N N . ALA F 1 122 ? 4.386 -27.265 25.744 1.00 22.44 120 ALA F N 1
ATOM 9223 C CA . ALA F 1 122 ? 3.354 -27.578 24.756 1.00 24.12 120 ALA F CA 1
ATOM 9224 C C . ALA F 1 122 ? 3.961 -28.138 23.472 1.00 22.38 120 ALA F C 1
ATOM 9225 O O . ALA F 1 122 ? 3.406 -29.065 22.869 1.00 25.86 120 ALA F O 1
ATOM 9227 N N . ALA F 1 123 ? 5.091 -27.582 23.031 1.00 22.92 121 ALA F N 1
ATOM 9228 C CA . ALA F 1 123 ? 5.749 -28.096 21.831 1.00 26.06 121 ALA F CA 1
ATOM 9229 C C . ALA F 1 123 ? 6.216 -29.533 22.040 1.00 26.33 121 ALA F C 1
ATOM 9230 O O . ALA F 1 123 ? 5.980 -30.402 21.195 1.00 22.42 121 ALA F O 1
ATOM 9232 N N . LEU F 1 124 ? 6.887 -29.800 23.167 1.00 24.82 122 LEU F N 1
ATOM 9233 C CA . LEU F 1 124 ? 7.274 -31.173 23.484 1.00 26.30 122 LEU F CA 1
ATOM 9234 C C . LEU F 1 124 ? 6.058 -32.086 23.535 1.00 24.38 122 LEU F C 1
ATOM 9235 O O . LEU F 1 124 ? 6.127 -33.251 23.131 1.00 26.22 122 LEU F O 1
ATOM 9240 N N . ALA F 1 125 ? 4.929 -31.578 24.031 1.00 25.58 123 ALA F N 1
ATOM 9241 C CA . ALA F 1 125 ? 3.753 -32.424 24.133 1.00 24.08 123 ALA F CA 1
ATOM 9242 C C . ALA F 1 125 ? 3.160 -32.744 22.772 1.00 27.13 123 ALA F C 1
ATOM 9243 O O . ALA F 1 125 ? 2.328 -33.653 22.680 1.00 25.85 123 ALA F O 1
ATOM 9245 N N . GLY F 1 126 ? 3.535 -32.008 21.725 1.00 24.47 124 GLY F N 1
ATOM 9246 C CA . GLY F 1 126 ? 3.017 -32.265 20.387 1.00 26.17 124 GLY F CA 1
ATOM 9247 C C . GLY F 1 126 ? 2.331 -31.098 19.695 1.00 28.05 124 GLY F C 1
ATOM 9248 O O . GLY F 1 126 ? 1.964 -31.242 18.524 1.00 26.76 124 GLY F O 1
ATOM 9249 N N . ALA F 1 127 ? 2.118 -29.945 20.330 1.00 28.38 125 ALA F N 1
ATOM 9250 C CA . ALA F 1 127 ? 1.455 -28.839 19.653 1.00 24.84 125 ALA F CA 1
ATOM 9251 C C . ALA F 1 127 ? 2.318 -28.303 18.517 1.00 23.74 125 ALA F C 1
ATOM 9252 O O . ALA F 1 127 ? 3.482 -27.955 18.715 1.00 24.87 125 ALA F O 1
ATOM 9254 N N . LYS F 1 128 ? 1.741 -28.238 17.320 1.00 24.64 126 LYS F N 1
ATOM 9255 C CA . LYS F 1 128 ? 2.464 -27.684 16.177 1.00 26.82 126 LYS F CA 1
ATOM 9256 C C . LYS F 1 128 ? 2.701 -26.189 16.344 1.00 24.64 126 LYS F C 1
ATOM 9257 O O . LYS F 1 128 ? 3.764 -25.674 15.976 1.00 27.05 126 LYS F O 1
ATOM 9263 N N . TYR F 1 129 ? 1.715 -25.481 16.877 1.00 24.80 127 TYR F N 1
ATOM 9264 C CA . TYR F 1 129 ? 1.747 -24.036 17.038 1.00 24.74 127 TYR F CA 1
ATOM 9265 C C . TYR F 1 129 ? 1.768 -23.687 18.520 1.00 23.85 127 TYR F C 1
ATOM 9266 O O . TYR F 1 129 ? 1.064 -24.311 19.316 1.00 23.30 127 TYR F O 1
ATOM 9275 N N . ILE F 1 130 ? 2.553 -22.672 18.877 1.00 21.12 128 ILE F N 1
ATOM 9276 C CA . ILE F 1 130 ? 2.598 -22.131 20.229 1.00 22.58 128 ILE F CA 1
ATOM 9277 C C . ILE F 1 130 ? 2.316 -20.635 20.133 1.00 20.86 128 ILE F C 1
ATOM 9278 O O . ILE F 1 130 ? 3.004 -19.920 19.397 1.00 21.32 128 ILE F O 1
ATOM 9283 N N . ALA F 1 131 ? 1.319 -20.161 20.884 1.00 20.78 129 ALA F N 1
ATOM 9284 C CA . ALA F 1 131 ? 0.838 -18.783 20.768 1.00 20.66 129 ALA F CA 1
ATOM 9285 C C . ALA F 1 131 ? 1.095 -18.034 22.068 1.00 21.58 129 ALA F C 1
ATOM 9286 O O . ALA F 1 131 ? 0.278 -18.091 23.002 1.00 20.95 129 ALA F O 1
ATOM 9288 N N . PRO F 1 132 ? 2.210 -17.317 22.179 1.00 20.77 130 PRO F N 1
ATOM 9289 C CA . PRO F 1 132 ? 2.370 -16.409 23.317 1.00 19.08 130 PRO F CA 1
ATOM 9290 C C . PRO F 1 132 ? 1.447 -15.213 23.157 1.00 20.24 130 PRO F C 1
ATOM 9291 O O . PRO F 1 132 ? 1.193 -14.761 22.037 1.00 21.52 130 PRO F O 1
ATOM 9295 N N . TYR F 1 133 ? 0.918 -14.720 24.285 1.00 20.07 131 TYR F N 1
ATOM 9296 C CA . TYR F 1 133 ? 0.089 -13.510 24.299 1.00 19.23 131 TYR F CA 1
ATOM 9297 C C . TYR F 1 133 ? 1.009 -12.312 24.490 1.00 19.88 131 TYR F C 1
ATOM 9298 O O . TYR F 1 133 ? 1.205 -11.791 25.592 1.00 19.94 131 TYR F O 1
ATOM 9307 N N . VAL F 1 134 ? 1.551 -11.858 23.368 1.00 21.03 132 VAL F N 1
ATOM 9308 C CA . VAL F 1 134 ? 2.642 -10.889 23.371 1.00 19.78 132 VAL F CA 1
ATOM 9309 C C . VAL F 1 134 ? 2.258 -9.643 24.155 1.00 20.06 132 VAL F C 1
ATOM 9310 O O . VAL F 1 134 ? 2.964 -9.224 25.084 1.00 19.04 132 VAL F O 1
ATOM 9314 N N . ASN F 1 135 ? 1.109 -9.055 23.820 1.00 20.61 133 ASN F N 1
ATOM 9315 C CA . ASN F 1 135 ? 0.730 -7.804 24.456 1.00 20.21 133 ASN F CA 1
ATOM 9316 C C . ASN F 1 135 ? 0.335 -8.007 25.907 1.00 19.33 133 ASN F C 1
ATOM 9317 O O . ASN F 1 135 ? 0.578 -7.128 26.737 1.00 21.75 133 ASN F O 1
ATOM 9322 N N . ARG F 1 136 ? -0.271 -9.149 26.238 1.00 20.38 134 ARG F N 1
ATOM 9323 C CA . ARG F 1 136 ? -0.596 -9.416 27.636 1.00 21.33 134 ARG F CA 1
ATOM 9324 C C . ARG F 1 136 ? 0.664 -9.501 28.497 1.00 20.39 134 ARG F C 1
ATOM 9325 O O . ARG F 1 136 ? 0.673 -9.012 29.632 1.00 23.50 134 ARG F O 1
ATOM 9333 N N . ILE F 1 137 ? 1.755 -10.067 27.959 1.00 20.62 135 ILE F N 1
ATOM 9334 C CA . ILE F 1 137 ? 3.023 -10.121 28.699 1.00 19.72 135 ILE F CA 1
ATOM 9335 C C . ILE F 1 137 ? 3.546 -8.715 28.987 1.00 21.91 135 ILE F C 1
ATOM 9336 O O . ILE F 1 137 ? 4.002 -8.423 30.102 1.00 22.96 135 ILE F O 1
ATOM 9341 N N . ASP F 1 138 ? 3.486 -7.821 27.990 1.00 20.22 136 ASP F N 1
ATOM 9342 C CA . ASP F 1 138 ? 3.860 -6.428 28.211 1.00 21.12 136 ASP F CA 1
ATOM 9343 C C . ASP F 1 138 ? 2.912 -5.737 29.183 1.00 22.29 136 ASP F C 1
ATOM 9344 O O . ASP F 1 138 ? 3.334 -4.846 29.922 1.00 24.13 136 ASP F O 1
ATOM 9349 N N . ALA F 1 139 ? 1.633 -6.118 29.185 1.00 22.40 137 ALA F N 1
ATOM 9350 C CA . ALA F 1 139 ? 0.634 -5.413 29.987 1.00 24.02 137 ALA F CA 1
ATOM 9351 C C . ALA F 1 139 ? 0.773 -5.675 31.483 1.00 27.31 137 ALA F C 1
ATOM 9352 O O . ALA F 1 139 ? 0.330 -4.845 32.287 1.00 25.80 137 ALA F O 1
ATOM 9354 N N . GLN F 1 140 ? 1.358 -6.802 31.883 1.00 25.46 138 GLN F N 1
ATOM 9355 C CA . GLN F 1 140 ? 1.516 -7.130 33.298 1.00 29.03 138 GLN F CA 1
ATOM 9356 C C . GLN F 1 140 ? 2.980 -7.062 33.716 1.00 27.65 138 GLN F C 1
ATOM 9357 O O . GLN F 1 140 ? 3.466 -7.877 34.497 1.00 31.73 138 GLN F O 1
ATOM 9363 N N . GLY F 1 141 ? 3.698 -6.069 33.206 1.00 28.49 139 GLY F N 1
ATOM 9364 C CA . GLY F 1 141 ? 5.019 -5.780 33.722 1.00 27.81 139 GLY F CA 1
ATOM 9365 C C . GLY F 1 141 ? 6.131 -6.653 33.201 1.00 26.78 139 GLY F C 1
ATOM 9366 O O . GLY F 1 141 ? 7.209 -6.684 33.802 1.00 27.45 139 GLY F O 1
ATOM 9367 N N . GLY F 1 142 ? 5.909 -7.383 32.114 1.00 25.19 140 GLY F N 1
ATOM 9368 C CA . GLY F 1 142 ? 6.930 -8.221 31.529 1.00 24.22 140 GLY F CA 1
ATOM 9369 C C . GLY F 1 142 ? 7.652 -7.534 30.385 1.00 24.56 140 GLY F C 1
ATOM 9370 O O . GLY F 1 142 ? 7.578 -6.316 30.195 1.00 23.16 140 GLY F O 1
ATOM 9371 N N . ASN F 1 143 ? 8.359 -8.334 29.607 1.00 22.00 141 ASN F N 1
ATOM 9372 C CA . ASN F 1 143 ? 9.053 -7.839 28.428 1.00 25.58 141 ASN F CA 1
ATOM 9373 C C . ASN F 1 143 ? 8.756 -8.862 27.337 1.00 22.41 141 ASN F C 1
ATOM 9374 O O . ASN F 1 143 ? 9.375 -9.928 27.302 1.00 21.09 141 ASN F O 1
ATOM 9379 N N . SER F 1 144 ? 7.776 -8.553 26.484 1.00 22.43 142 SER F N 1
ATOM 9380 C CA . SER F 1 144 ? 7.319 -9.544 25.517 1.00 20.57 142 SER F CA 1
ATOM 9381 C C . SER F 1 144 ? 8.430 -9.896 24.536 1.00 21.64 142 SER F C 1
ATOM 9382 O O . SER F 1 144 ? 8.561 -11.053 24.134 1.00 21.53 142 SER F O 1
ATOM 9385 N N . LYS F 1 145 ? 9.257 -8.915 24.167 1.00 20.97 143 LYS F N 1
ATOM 9386 C CA . LYS F 1 145 ? 10.365 -9.177 23.249 1.00 22.81 143 LYS F CA 1
ATOM 9387 C C . LYS F 1 145 ? 11.300 -10.245 23.796 1.00 22.79 143 LYS F C 1
ATOM 9388 O O . LYS F 1 145 ? 11.692 -11.167 23.066 1.00 22.16 143 LYS F O 1
ATOM 9394 N N . ASP F 1 146 ? 11.658 -10.145 25.090 1.00 24.38 144 ASP F N 1
ATOM 9395 C CA . ASP F 1 146 ? 12.545 -11.137 25.706 1.00 22.50 144 ASP F CA 1
ATOM 9396 C C . ASP F 1 146 ? 11.905 -12.518 25.735 1.00 22.74 144 ASP F C 1
ATOM 9397 O O . ASP F 1 146 ? 12.564 -13.520 25.433 1.00 21.95 144 ASP F O 1
ATOM 9402 N N . THR F 1 147 ? 10.625 -12.589 26.109 1.00 20.03 145 THR F N 1
ATOM 9403 C CA . THR F 1 147 ? 9.946 -13.875 26.233 1.00 20.61 145 THR F CA 1
ATOM 9404 C C . THR F 1 147 ? 9.800 -14.575 24.882 1.00 19.32 145 THR F C 1
ATOM 9405 O O . THR F 1 147 ? 9.990 -15.792 24.782 1.00 18.38 145 THR F O 1
ATOM 9409 N N . VAL F 1 148 ? 9.483 -13.825 23.828 1.00 18.31 146 VAL F N 1
ATOM 9410 C CA . VAL F 1 148 ? 9.330 -14.445 22.510 1.00 20.62 146 VAL F CA 1
ATOM 9411 C C . VAL F 1 148 ? 10.686 -14.889 21.957 1.00 19.12 146 VAL F C 1
ATOM 9412 O O . VAL F 1 148 ? 10.797 -15.960 21.356 1.00 18.14 146 VAL F O 1
ATOM 9416 N N . LEU F 1 149 ? 11.735 -14.080 22.150 1.00 21.44 147 LEU F N 1
ATOM 9417 C CA . LEU F 1 149 ? 13.078 -14.500 21.737 1.00 22.19 147 LEU F CA 1
ATOM 9418 C C . LEU F 1 149 ? 13.488 -15.804 22.418 1.00 21.16 147 LEU F C 1
ATOM 9419 O O . LEU F 1 149 ? 14.041 -16.705 21.774 1.00 20.21 147 LEU F O 1
ATOM 9424 N N . GLU F 1 150 ? 13.205 -15.928 23.721 1.00 17.23 148 GLU F N 1
ATOM 9425 C CA . GLU F 1 150 ? 13.493 -17.172 24.439 1.00 22.24 148 GLU F CA 1
ATOM 9426 C C . GLU F 1 150 ? 12.657 -18.344 23.912 1.00 17.00 148 GLU F C 1
ATOM 9427 O O . GLU F 1 150 ? 13.182 -19.441 23.693 1.00 20.53 148 GLU F O 1
ATOM 9433 N N . LEU F 1 151 ? 11.350 -18.145 23.721 1.00 19.56 149 LEU F N 1
ATOM 9434 C CA . LEU F 1 151 ? 10.509 -19.216 23.181 1.00 18.54 149 LEU F CA 1
ATOM 9435 C C . LEU F 1 151 ? 11.000 -19.667 21.804 1.00 22.75 149 LEU F C 1
ATOM 9436 O O . LEU F 1 151 ? 11.159 -20.869 21.546 1.00 22.13 149 LEU F O 1
ATOM 9441 N N . GLN F 1 152 ? 11.272 -18.713 20.912 1.00 18.83 150 GLN F N 1
ATOM 9442 C CA . GLN F 1 152 ? 11.730 -19.079 19.574 1.00 21.85 150 GLN F CA 1
ATOM 9443 C C . GLN F 1 152 ? 13.043 -19.841 19.624 1.00 22.20 150 GLN F C 1
ATOM 9444 O O . GLN F 1 152 ? 13.243 -20.789 18.860 1.00 19.12 150 GLN F O 1
ATOM 9450 N N . LYS F 1 153 ? 13.957 -19.432 20.511 1.00 22.16 151 LYS F N 1
ATOM 9451 C CA . LYS F 1 153 ? 15.250 -20.102 20.608 1.00 23.40 151 LYS F CA 1
ATOM 9452 C C . LYS F 1 153 ? 15.083 -21.545 21.065 1.00 21.55 151 LYS F C 1
ATOM 9453 O O . LYS F 1 153 ? 15.746 -22.451 20.549 1.00 23.33 151 LYS F O 1
ATOM 9459 N N . LEU F 1 154 ? 14.196 -21.781 22.026 1.00 22.96 152 LEU F N 1
ATOM 9460 C CA . LEU F 1 154 ? 13.932 -23.152 22.452 1.00 23.04 152 LEU F CA 1
ATOM 9461 C C . LEU F 1 154 ? 13.431 -24.004 21.295 1.00 23.40 152 LEU F C 1
ATOM 9462 O O . LEU F 1 154 ? 13.883 -25.141 21.113 1.00 24.59 152 LEU F O 1
ATOM 9467 N N . LEU F 1 155 ? 12.490 -23.481 20.500 1.00 22.83 153 LEU F N 1
ATOM 9468 C CA . LEU F 1 155 ? 11.990 -24.272 19.375 1.00 25.61 153 LEU F CA 1
ATOM 9469 C C . LEU F 1 155 ? 13.091 -24.520 18.354 1.00 24.94 153 LEU F C 1
ATOM 9470 O O . LEU F 1 155 ? 13.213 -25.630 17.821 1.00 25.98 153 LEU F O 1
ATOM 9475 N N . ASP F 1 156 ? 13.919 -23.507 18.083 1.00 24.49 154 ASP F N 1
ATOM 9476 C CA . ASP F 1 156 ? 15.014 -23.697 17.131 1.00 25.30 154 ASP F CA 1
ATOM 9477 C C . ASP F 1 156 ? 16.016 -24.727 17.648 1.00 26.12 154 ASP F C 1
ATOM 9478 O O . ASP F 1 156 ? 16.497 -25.568 16.886 1.00 28.76 154 ASP F O 1
ATOM 9483 N N . LEU F 1 157 ? 16.325 -24.688 18.945 1.00 22.04 155 LEU F N 1
ATOM 9484 C CA . LEU F 1 157 ? 17.282 -25.631 19.516 1.00 25.57 155 LEU F CA 1
ATOM 9485 C C . LEU F 1 157 ? 16.720 -27.040 19.614 1.00 25.77 155 LEU F C 1
ATOM 9486 O O . LEU F 1 157 ? 17.442 -28.014 19.378 1.00 24.59 155 LEU F O 1
ATOM 9491 N N . HIS F 1 158 ? 15.453 -27.180 20.005 1.00 24.14 156 HIS F N 1
ATOM 9492 C CA . HIS F 1 158 ? 14.988 -28.454 20.528 1.00 28.56 156 HIS F CA 1
ATOM 9493 C C . HIS F 1 158 ? 13.731 -29.018 19.887 1.00 32.16 156 HIS F C 1
ATOM 9494 O O . HIS F 1 158 ? 13.433 -30.191 20.131 1.00 36.97 156 HIS F O 1
ATOM 9501 N N . CYS F 1 159 ? 12.973 -28.240 19.106 1.00 30.88 157 CYS F N 1
ATOM 9502 C CA A CYS F 1 159 ? 11.692 -28.695 18.561 0.50 33.71 157 CYS F CA 1
ATOM 9503 C CA B CYS F 1 159 ? 11.686 -28.686 18.560 0.50 32.53 157 CYS F CA 1
ATOM 9504 C C . CYS F 1 159 ? 11.483 -28.067 17.189 1.00 32.38 157 CYS F C 1
ATOM 9505 O O . CYS F 1 159 ? 10.652 -27.173 17.013 1.00 33.34 157 CYS F O 1
ATOM 9510 N N . PRO F 1 160 ? 12.223 -28.531 16.180 1.00 34.99 158 PRO F N 1
ATOM 9511 C CA . PRO F 1 160 ? 12.091 -27.926 14.845 1.00 41.02 158 PRO F CA 1
ATOM 9512 C C . PRO F 1 160 ? 10.727 -28.143 14.192 1.00 39.97 158 PRO F C 1
ATOM 9513 O O . PRO F 1 160 ? 10.371 -27.376 13.287 1.00 41.11 158 PRO F O 1
ATOM 9517 N N . GLN F 1 161 ? 9.953 -29.146 14.614 1.00 38.56 159 GLN F N 1
ATOM 9518 C CA . GLN F 1 161 ? 8.644 -29.391 14.015 1.00 40.82 159 GLN F CA 1
ATOM 9519 C C . GLN F 1 161 ? 7.559 -28.427 14.499 1.00 37.42 159 GLN F C 1
ATOM 9520 O O . GLN F 1 161 ? 6.440 -28.461 13.969 1.00 33.13 159 GLN F O 1
ATOM 9526 N N . SER F 1 162 ? 7.837 -27.597 15.494 1.00 32.31 160 SER F N 1
ATOM 9527 C CA . SER F 1 162 ? 6.854 -26.664 16.020 1.00 30.59 160 SER F CA 1
ATOM 9528 C C . SER F 1 162 ? 7.248 -25.247 15.635 1.00 30.86 160 SER F C 1
ATOM 9529 O O . SER F 1 162 ? 8.416 -24.958 15.353 1.00 30.14 160 SER F O 1
ATOM 9532 N N . LEU F 1 163 ? 6.265 -24.353 15.650 1.00 24.78 161 LEU F N 1
ATOM 9533 C CA . LEU F 1 163 ? 6.536 -22.953 15.372 1.00 24.39 161 LEU F CA 1
ATOM 9534 C C . LEU F 1 163 ? 5.751 -22.066 16.327 1.00 24.27 161 LEU F C 1
ATOM 9535 O O . LEU F 1 163 ? 4.747 -22.471 16.919 1.00 23.31 161 LEU F O 1
ATOM 9540 N N . VAL F 1 164 ? 6.247 -20.849 16.481 1.00 23.35 162 VAL F N 1
ATOM 9541 C CA . VAL F 1 164 ? 5.550 -19.826 17.246 1.00 22.96 162 VAL F CA 1
ATOM 9542 C C . VAL F 1 164 ? 4.503 -19.186 16.344 1.00 23.29 162 VAL F C 1
ATOM 9543 O O . VAL F 1 164 ? 4.784 -18.859 15.187 1.00 23.45 162 VAL F O 1
ATOM 9547 N N . LEU F 1 165 ? 3.281 -19.054 16.846 1.00 21.97 163 LEU F N 1
ATOM 9548 C CA . LEU F 1 165 ? 2.256 -18.230 16.201 1.00 22.91 163 LEU F CA 1
ATOM 9549 C C . LEU F 1 165 ? 2.046 -17.027 17.125 1.00 21.21 163 LEU F C 1
ATOM 9550 O O . LEU F 1 165 ? 1.256 -17.086 18.067 1.00 22.48 163 LEU F O 1
ATOM 9555 N N . ALA F 1 166 ? 2.809 -15.957 16.896 1.00 19.85 164 ALA F N 1
ATOM 9556 C CA . ALA F 1 166 ? 2.714 -14.792 17.772 1.00 20.68 164 ALA F CA 1
ATOM 9557 C C . ALA F 1 166 ? 1.324 -14.173 17.692 1.00 21.69 164 ALA F C 1
ATOM 9558 O O . ALA F 1 166 ? 0.764 -14.016 16.605 1.00 22.27 164 ALA F O 1
ATOM 9560 N N . ALA F 1 167 ? 0.767 -13.806 18.852 1.00 21.23 165 ALA F N 1
ATOM 9561 C CA . ALA F 1 167 ? -0.592 -13.275 18.921 1.00 20.91 165 ALA F CA 1
ATOM 9562 C C . ALA F 1 167 ? -0.658 -12.172 19.967 1.00 20.87 165 ALA F C 1
ATOM 9563 O O . ALA F 1 167 ? 0.255 -12.011 20.784 1.00 23.32 165 ALA F O 1
ATOM 9565 N N . SER F 1 168 ? -1.768 -11.423 19.932 1.00 21.38 166 SER F N 1
ATOM 9566 C CA . SER F 1 168 ? -2.096 -10.387 20.910 1.00 23.02 166 SER F CA 1
ATOM 9567 C C . SER F 1 168 ? -1.200 -9.163 20.737 1.00 21.69 166 SER F C 1
ATOM 9568 O O . SER F 1 168 ? -0.080 -9.119 21.254 1.00 20.96 166 SER F O 1
ATOM 9571 N N . PHE F 1 169 ? -1.684 -8.157 20.006 1.00 21.06 167 PHE F N 1
ATOM 9572 C CA . PHE F 1 169 ? -0.853 -7.020 19.645 1.00 21.61 167 PHE F CA 1
ATOM 9573 C C . PHE F 1 169 ? -1.614 -5.721 19.850 1.00 23.08 167 PHE F C 1
ATOM 9574 O O . PHE F 1 169 ? -2.806 -5.623 19.540 1.00 24.03 167 PHE F O 1
ATOM 9582 N N . ARG F 1 170 ? -0.896 -4.714 20.334 1.00 20.11 168 ARG F N 1
ATOM 9583 C CA . ARG F 1 170 ? -1.377 -3.343 20.331 1.00 23.39 168 ARG F CA 1
ATOM 9584 C C . ARG F 1 170 ? -0.600 -2.429 19.404 1.00 22.40 168 ARG F C 1
ATOM 9585 O O . ARG F 1 170 ? -1.146 -1.415 18.970 1.00 23.58 168 ARG F O 1
ATOM 9593 N N . THR F 1 171 ? 0.655 -2.748 19.093 1.00 21.77 169 THR F N 1
ATOM 9594 C CA . THR F 1 171 ? 1.446 -1.886 18.223 1.00 22.33 169 THR F CA 1
ATOM 9595 C C . THR F 1 171 ? 2.132 -2.704 17.140 1.00 22.43 169 THR F C 1
ATOM 9596 O O . THR F 1 171 ? 2.427 -3.887 17.342 1.00 22.36 169 THR F O 1
ATOM 9600 N N . PRO F 1 172 ? 2.418 -2.094 15.985 1.00 22.80 170 PRO F N 1
ATOM 9601 C CA . PRO F 1 172 ? 3.213 -2.812 14.967 1.00 23.29 170 PRO F CA 1
ATOM 9602 C C . PRO F 1 172 ? 4.634 -3.110 15.413 1.00 22.26 170 PRO F C 1
ATOM 9603 O O . PRO F 1 172 ? 5.262 -4.006 14.834 1.00 24.01 170 PRO F O 1
ATOM 9607 N N . ARG F 1 173 ? 5.167 -2.390 16.407 1.00 20.51 171 ARG F N 1
ATOM 9608 C CA . ARG F 1 173 ? 6.518 -2.688 16.893 1.00 23.85 171 ARG F CA 1
ATOM 9609 C C . ARG F 1 173 ? 6.572 -4.057 17.573 1.00 23.03 171 ARG F C 1
ATOM 9610 O O . ARG F 1 173 ? 7.559 -4.791 17.417 1.00 21.10 171 ARG F O 1
ATOM 9618 N N . GLN F 1 174 ? 5.517 -4.422 18.319 1.00 22.10 172 GLN F N 1
ATOM 9619 C CA . GLN F 1 174 ? 5.441 -5.758 18.910 1.00 19.83 172 GLN F CA 1
ATOM 9620 C C . GLN F 1 174 ? 5.400 -6.832 17.830 1.00 21.47 172 GLN F C 1
ATOM 9621 O O . GLN F 1 174 ? 6.106 -7.845 17.912 1.00 22.09 172 GLN F O 1
ATOM 9627 N N . ALA F 1 175 ? 4.560 -6.635 16.816 1.00 21.36 173 ALA F N 1
ATOM 9628 C CA . ALA F 1 175 ? 4.463 -7.616 15.736 1.00 22.71 173 ALA F CA 1
ATOM 9629 C C . ALA F 1 175 ? 5.787 -7.752 14.991 1.00 22.45 173 ALA F C 1
ATOM 9630 O O . ALA F 1 175 ? 6.241 -8.869 14.715 1.00 21.76 173 ALA F O 1
ATOM 9632 N N . LEU F 1 176 ? 6.436 -6.625 14.683 1.00 21.39 174 LEU F N 1
ATOM 9633 C CA . LEU F 1 176 ? 7.682 -6.679 13.926 1.00 20.87 174 LEU F CA 1
ATOM 9634 C C . LEU F 1 176 ? 8.775 -7.386 14.717 1.00 22.50 174 LEU F C 1
ATOM 9635 O O . LEU F 1 176 ? 9.505 -8.231 14.181 1.00 21.46 174 LEU F O 1
ATOM 9640 N N . ASP F 1 177 ? 8.906 -7.044 15.998 1.00 20.39 175 ASP F N 1
ATOM 9641 C CA . ASP F 1 177 ? 9.904 -7.691 16.834 1.00 21.46 175 ASP F CA 1
ATOM 9642 C C . ASP F 1 177 ? 9.704 -9.203 16.887 1.00 20.88 175 ASP F C 1
ATOM 9643 O O . ASP F 1 177 ? 10.690 -9.948 16.926 1.00 21.01 175 ASP F O 1
ATOM 9648 N N . CYS F 1 178 ? 8.457 -9.681 16.843 1.00 20.07 176 CYS F N 1
ATOM 9649 C CA . CYS F 1 178 ? 8.227 -11.130 16.818 1.00 21.45 176 CYS F CA 1
ATOM 9650 C C . CYS F 1 178 ? 8.780 -11.776 15.552 1.00 22.14 176 CYS F C 1
ATOM 9651 O O . CYS F 1 178 ? 9.444 -12.822 15.617 1.00 24.39 176 CYS F O 1
ATOM 9654 N N . ILE F 1 179 ? 8.493 -11.200 14.379 1.00 20.61 177 ILE F N 1
ATOM 9655 C CA . ILE F 1 179 ? 8.974 -11.866 13.168 1.00 21.04 177 ILE F CA 1
ATOM 9656 C C . ILE F 1 179 ? 10.483 -11.677 13.021 1.00 21.60 177 ILE F C 1
ATOM 9657 O O . ILE F 1 179 ? 11.164 -12.525 12.428 1.00 18.83 177 ILE F O 1
ATOM 9662 N N . LEU F 1 180 ? 11.035 -10.595 13.586 1.00 19.83 178 LEU F N 1
ATOM 9663 C CA . LEU F 1 180 ? 12.483 -10.459 13.637 1.00 20.25 178 LEU F CA 1
ATOM 9664 C C . LEU F 1 180 ? 13.112 -11.504 14.540 1.00 23.36 178 LEU F C 1
ATOM 9665 O O . LEU F 1 180 ? 14.277 -11.853 14.340 1.00 23.32 178 LEU F O 1
ATOM 9670 N N . ALA F 1 181 ? 12.380 -11.986 15.554 1.00 20.29 179 ALA F N 1
ATOM 9671 C CA . ALA F 1 181 ? 12.915 -13.034 16.420 1.00 22.65 179 ALA F CA 1
ATOM 9672 C C . ALA F 1 181 ? 12.925 -14.385 15.727 1.00 23.06 179 ALA F C 1
ATOM 9673 O O . ALA F 1 181 ? 13.590 -15.307 16.202 1.00 27.04 179 ALA F O 1
ATOM 9675 N N . GLY F 1 182 ? 12.193 -14.521 14.625 1.00 21.20 180 GLY F N 1
ATOM 9676 C CA . GLY F 1 182 ? 12.149 -15.747 13.862 1.00 22.54 180 GLY F CA 1
ATOM 9677 C C . GLY F 1 182 ? 10.818 -16.472 13.903 1.00 24.25 180 GLY F C 1
ATOM 9678 O O . GLY F 1 182 ? 10.733 -17.579 13.364 1.00 23.57 180 GLY F O 1
ATOM 9679 N N . CYS F 1 183 ? 9.785 -15.902 14.532 1.00 20.73 181 CYS F N 1
ATOM 9680 C CA . CYS F 1 183 ? 8.468 -16.533 14.521 1.00 22.53 181 CYS F CA 1
ATOM 9681 C C . CYS F 1 183 ? 8.007 -16.747 13.085 1.00 24.02 181 CYS F C 1
ATOM 9682 O O . CYS F 1 183 ? 8.050 -15.823 12.267 1.00 24.38 181 CYS F O 1
ATOM 9685 N N . LYS F 1 184 ? 7.598 -17.983 12.778 1.00 24.33 182 LYS F N 1
ATOM 9686 C CA . LYS F 1 184 ? 7.208 -18.371 11.427 1.00 24.79 182 LYS F CA 1
ATOM 9687 C C . LYS F 1 184 ? 5.733 -18.120 11.144 1.00 27.03 182 LYS F C 1
ATOM 9688 O O . LYS F 1 184 ? 5.295 -18.302 10.006 1.00 27.73 182 LYS F O 1
ATOM 9694 N N . SER F 1 185 ? 4.958 -17.706 12.144 1.00 24.96 183 SER F N 1
ATOM 9695 C CA . SER F 1 185 ? 3.577 -17.345 11.899 1.00 23.18 183 SER F CA 1
ATOM 9696 C C . SER F 1 185 ? 3.162 -16.297 12.916 1.00 23.06 183 SER F C 1
ATOM 9697 O O . SER F 1 185 ? 3.719 -16.210 14.013 1.00 22.82 183 SER F O 1
ATOM 9700 N N . ILE F 1 186 ? 2.171 -15.503 12.537 1.00 21.87 184 ILE F N 1
ATOM 9701 C CA . ILE F 1 186 ? 1.736 -14.381 13.354 1.00 22.46 184 ILE F CA 1
ATOM 9702 C C . ILE F 1 186 ? 0.285 -14.094 12.983 1.00 22.90 184 ILE F C 1
ATOM 9703 O O . ILE F 1 186 ? -0.123 -14.277 11.831 1.00 25.34 184 ILE F O 1
ATOM 9708 N N . THR F 1 187 ? -0.514 -13.700 13.968 1.00 20.84 185 THR F N 1
ATOM 9709 C CA . THR F 1 187 ? -1.895 -13.334 13.700 1.00 21.62 185 THR F CA 1
ATOM 9710 C C . THR F 1 187 ? -2.135 -11.908 14.186 1.00 23.90 185 THR F C 1
ATOM 9711 O O . THR F 1 187 ? -1.863 -11.578 15.346 1.00 22.67 185 THR F O 1
ATOM 9715 N N . LEU F 1 188 ? -2.631 -11.063 13.288 1.00 21.01 186 LEU F N 1
ATOM 9716 C CA . LEU F 1 188 ? -2.719 -9.640 13.563 1.00 23.68 186 LEU F CA 1
ATOM 9717 C C . LEU F 1 188 ? -4.167 -9.216 13.742 1.00 23.72 186 LEU F C 1
ATOM 9718 O O . LEU F 1 188 ? -5.015 -9.595 12.926 1.00 23.12 186 LEU F O 1
ATOM 9723 N N . PRO F 1 189 ? -4.477 -8.405 14.754 1.00 24.74 187 PRO F N 1
ATOM 9724 C CA . PRO F 1 189 ? -5.797 -7.763 14.804 1.00 22.99 187 PRO F CA 1
ATOM 9725 C C . PRO F 1 189 ? -5.912 -6.740 13.681 1.00 23.68 187 PRO F C 1
ATOM 9726 O O . PRO F 1 189 ? -4.924 -6.350 13.052 1.00 21.71 187 PRO F O 1
ATOM 9730 N N . VAL F 1 190 ? -7.145 -6.274 13.453 1.00 25.45 188 VAL F N 1
ATOM 9731 C CA . VAL F 1 190 ? -7.408 -5.419 12.295 1.00 27.31 188 VAL F CA 1
ATOM 9732 C C . VAL F 1 190 ? -6.622 -4.119 12.387 1.00 27.13 188 VAL F C 1
ATOM 9733 O O . VAL F 1 190 ? -6.001 -3.685 11.404 1.00 24.43 188 VAL F O 1
ATOM 9737 N N . ASP F 1 191 ? -6.628 -3.473 13.567 1.00 27.94 189 ASP F N 1
ATOM 9738 C CA . ASP F 1 191 ? -6.040 -2.136 13.644 1.00 26.84 189 ASP F CA 1
ATOM 9739 C C . ASP F 1 191 ? -4.533 -2.180 13.417 1.00 25.26 189 ASP F C 1
ATOM 9740 O O . ASP F 1 191 ? -3.986 -1.314 12.720 1.00 27.19 189 ASP F O 1
ATOM 9745 N N . VAL F 1 192 ? -3.857 -3.218 13.917 1.00 25.49 190 VAL F N 1
ATOM 9746 C CA . VAL F 1 192 ? -2.405 -3.306 13.738 1.00 23.00 190 VAL F CA 1
ATOM 9747 C C . VAL F 1 192 ? -2.060 -3.625 12.288 1.00 24.40 190 VAL F C 1
ATOM 9748 O O . VAL F 1 192 ? -1.109 -3.067 11.724 1.00 25.34 190 VAL F O 1
ATOM 9752 N N . ALA F 1 193 ? -2.808 -4.536 11.669 1.00 23.91 191 ALA F N 1
ATOM 9753 C CA . ALA F 1 193 ? -2.579 -4.839 10.261 1.00 24.69 191 ALA F CA 1
ATOM 9754 C C . ALA F 1 193 ? -2.711 -3.587 9.408 1.00 26.29 191 ALA F C 1
ATOM 9755 O O . ALA F 1 193 ? -1.882 -3.342 8.524 1.00 23.57 191 ALA F O 1
ATOM 9757 N N . GLU F 1 194 ? -3.735 -2.768 9.672 1.00 24.07 192 GLU F N 1
ATOM 9758 C CA . GLU F 1 194 ? -3.935 -1.557 8.877 1.00 26.69 192 GLU F CA 1
ATOM 9759 C C . GLU F 1 194 ? -2.784 -0.568 9.039 1.00 29.48 192 GLU F C 1
ATOM 9760 O O . GLU F 1 194 ? -2.484 0.188 8.110 1.00 26.45 192 GLU F O 1
ATOM 9766 N N . LEU F 1 195 ? -2.131 -0.557 10.205 1.00 29.50 193 LEU F N 1
ATOM 9767 C CA . LEU F 1 195 ? -1.063 0.405 10.446 1.00 28.69 193 LEU F CA 1
ATOM 9768 C C . LEU F 1 195 ? 0.155 0.091 9.591 1.00 27.64 193 LEU F C 1
ATOM 9769 O O . LEU F 1 195 ? 0.829 1.006 9.112 1.00 29.88 193 LEU F O 1
ATOM 9774 N N . PHE F 1 196 ? 0.433 -1.197 9.356 1.00 25.16 194 PHE F N 1
ATOM 9775 C CA . PHE F 1 196 ? 1.558 -1.570 8.502 1.00 29.08 194 PHE F CA 1
ATOM 9776 C C . PHE F 1 196 ? 1.432 -1.014 7.087 1.00 28.35 194 PHE F C 1
ATOM 9777 O O . PHE F 1 196 ? 2.447 -0.878 6.393 1.00 29.82 194 PHE F O 1
ATOM 9785 N N . ILE F 1 197 ? 0.226 -0.695 6.633 1.00 27.24 195 ILE F N 1
ATOM 9786 C CA . ILE F 1 197 ? 0.044 -0.254 5.255 1.00 31.97 195 ILE F CA 1
ATOM 9787 C C . ILE F 1 197 ? -0.545 1.152 5.170 1.00 31.32 195 ILE F C 1
ATOM 9788 O O . ILE F 1 197 ? -1.078 1.529 4.141 1.00 36.15 195 ILE F O 1
ATOM 9793 N N . SER F 1 198 ? -0.450 1.945 6.233 1.00 31.20 196 SER F N 1
ATOM 9794 C CA . SER F 1 198 ? -1.015 3.296 6.234 1.00 35.34 196 SER F CA 1
ATOM 9795 C C . SER F 1 198 ? -0.013 4.293 6.839 1.00 36.38 196 SER F C 1
ATOM 9796 O O . SER F 1 198 ? -0.271 4.938 7.852 1.00 43.74 196 SER F O 1
ATOM 9799 N N . ASP F 1 199 ? 1.135 4.437 6.186 1.00 37.36 197 ASP F N 1
ATOM 9800 C CA . ASP F 1 199 ? 2.144 5.396 6.614 1.00 34.36 197 ASP F CA 1
ATOM 9801 C C . ASP F 1 199 ? 1.943 6.711 5.877 1.00 33.42 197 ASP F C 1
ATOM 9802 O O . ASP F 1 199 ? 2.016 6.728 4.641 1.00 34.61 197 ASP F O 1
ATOM 9807 N N . PRO F 1 200 ? 1.706 7.827 6.575 1.00 36.80 198 PRO F N 1
ATOM 9808 C CA . PRO F 1 200 ? 1.535 9.110 5.869 1.00 35.12 198 PRO F CA 1
ATOM 9809 C C . PRO F 1 200 ? 2.752 9.527 5.058 1.00 34.25 198 PRO F C 1
ATOM 9810 O O . PRO F 1 200 ? 2.617 10.349 4.139 1.00 34.36 198 PRO F O 1
ATOM 9814 N N . ALA F 1 201 ? 3.939 9.006 5.370 1.00 31.67 199 ALA F N 1
ATOM 9815 C CA . ALA F 1 201 ? 5.096 9.307 4.536 1.00 34.02 199 ALA F CA 1
ATOM 9816 C C . ALA F 1 201 ? 4.943 8.688 3.151 1.00 32.52 199 ALA F C 1
ATOM 9817 O O . ALA F 1 201 ? 5.390 9.265 2.150 1.00 28.54 199 ALA F O 1
ATOM 9819 N N . VAL F 1 202 ? 4.311 7.512 3.078 1.00 30.60 200 VAL F N 1
ATOM 9820 C CA . VAL F 1 202 ? 4.101 6.862 1.788 1.00 32.11 200 VAL F CA 1
ATOM 9821 C C . VAL F 1 202 ? 3.146 7.687 0.937 1.00 34.24 200 VAL F C 1
ATOM 9822 O O . VAL F 1 202 ? 3.405 7.936 -0.246 1.00 32.13 200 VAL F O 1
ATOM 9826 N N . ASP F 1 203 ? 2.035 8.139 1.537 1.00 32.78 201 ASP F N 1
ATOM 9827 C CA . ASP F 1 203 ? 1.096 9.007 0.826 1.00 35.30 201 ASP F CA 1
ATOM 9828 C C . ASP F 1 203 ? 1.784 10.262 0.314 1.00 31.65 201 ASP F C 1
ATOM 9829 O O . ASP F 1 203 ? 1.518 10.712 -0.801 1.00 30.24 201 ASP F O 1
ATOM 9834 N N . ALA F 1 204 ? 2.656 10.852 1.131 1.00 34.75 202 ALA F N 1
ATOM 9835 C CA . ALA F 1 204 ? 3.287 12.111 0.752 1.00 36.87 202 ALA F CA 1
ATOM 9836 C C . ALA F 1 204 ? 4.216 11.925 -0.440 1.00 32.75 202 ALA F C 1
ATOM 9837 O O . ALA F 1 204 ? 4.221 12.746 -1.363 1.00 32.19 202 ALA F O 1
ATOM 9839 N N . VAL F 1 205 ? 4.994 10.843 -0.457 1.00 32.05 203 VAL F N 1
ATOM 9840 C CA . VAL F 1 205 ? 5.930 10.695 -1.567 1.00 33.37 203 VAL F CA 1
ATOM 9841 C C . VAL F 1 205 ? 5.197 10.287 -2.849 1.00 34.10 203 VAL F C 1
ATOM 9842 O O . VAL F 1 205 ? 5.620 10.661 -3.952 1.00 33.01 203 VAL F O 1
ATOM 9846 N N . ILE F 1 206 ? 4.076 9.563 -2.734 1.00 33.16 204 ILE F N 1
ATOM 9847 C CA . ILE F 1 206 ? 3.258 9.272 -3.908 1.00 32.52 204 ILE F CA 1
ATOM 9848 C C . ILE F 1 206 ? 2.652 10.552 -4.457 1.00 35.75 204 ILE F C 1
ATOM 9849 O O . ILE F 1 206 ? 2.600 10.761 -5.677 1.00 34.63 204 ILE F O 1
ATOM 9854 N N . THR F 1 207 ? 2.152 11.413 -3.567 1.00 34.65 205 THR F N 1
ATOM 9855 C CA . THR F 1 207 ? 1.638 12.712 -3.993 1.00 35.94 205 THR F CA 1
ATOM 9856 C C . THR F 1 207 ? 2.704 13.499 -4.746 1.00 35.93 205 THR F C 1
ATOM 9857 O O . THR F 1 207 ? 2.419 14.116 -5.776 1.00 35.18 205 THR F O 1
ATOM 9861 N N . LYS F 1 208 ? 3.945 13.483 -4.248 1.00 36.35 206 LYS F N 1
ATOM 9862 C CA . LYS F 1 208 ? 5.008 14.228 -4.917 1.00 35.21 206 LYS F CA 1
ATOM 9863 C C . LYS F 1 208 ? 5.351 13.613 -6.268 1.00 34.98 206 LYS F C 1
ATOM 9864 O O . LYS F 1 208 ? 5.605 14.336 -7.238 1.00 38.77 206 LYS F O 1
ATOM 9870 N N . PHE F 1 209 ? 5.382 12.281 -6.347 1.00 34.73 207 PHE F N 1
ATOM 9871 C CA . PHE F 1 209 ? 5.569 11.621 -7.637 1.00 36.19 207 PHE F CA 1
ATOM 9872 C C . PHE F 1 209 ? 4.516 12.079 -8.634 1.00 36.91 207 PHE F C 1
ATOM 9873 O O . PHE F 1 209 ? 4.838 12.454 -9.769 1.00 36.81 207 PHE F O 1
ATOM 9881 N N . ASP F 1 210 ? 3.241 12.044 -8.231 1.00 36.64 208 ASP F N 1
ATOM 9882 C CA . ASP F 1 210 ? 2.169 12.421 -9.149 1.00 38.35 208 ASP F CA 1
ATOM 9883 C C . ASP F 1 210 ? 2.231 13.904 -9.502 1.00 41.32 208 ASP F C 1
ATOM 9884 O O . ASP F 1 210 ? 1.932 14.289 -10.640 1.00 40.04 208 ASP F O 1
ATOM 9889 N N . GLN F 1 211 ? 2.607 14.751 -8.537 1.00 39.93 209 GLN F N 1
ATOM 9890 C CA . GLN F 1 211 ? 2.740 16.182 -8.803 1.00 41.84 209 GLN F CA 1
ATOM 9891 C C . GLN F 1 211 ? 3.835 16.453 -9.827 1.00 44.87 209 GLN F C 1
ATOM 9892 O O . GLN F 1 211 ? 3.655 17.264 -10.745 1.00 43.91 209 GLN F O 1
ATOM 9898 N N . ASP F 1 212 ? 4.984 15.788 -9.686 1.00 40.59 210 ASP F N 1
ATOM 9899 C CA . ASP F 1 212 ? 6.041 15.952 -10.676 1.00 43.33 210 ASP F CA 1
ATOM 9900 C C . ASP F 1 212 ? 5.594 15.460 -12.046 1.00 46.34 210 ASP F C 1
ATOM 9901 O O . ASP F 1 212 ? 5.883 16.100 -13.067 1.00 44.57 210 ASP F O 1
ATOM 9906 N N . TRP F 1 213 ? 4.902 14.315 -12.092 1.00 42.50 211 TRP F N 1
ATOM 9907 C CA . TRP F 1 213 ? 4.528 13.738 -13.382 1.00 47.08 211 TRP F CA 1
ATOM 9908 C C . TRP F 1 213 ? 3.592 14.659 -14.140 1.00 48.23 211 TRP F C 1
ATOM 9909 O O . TRP F 1 213 ? 3.767 14.887 -15.340 1.00 49.75 211 TRP F O 1
ATOM 9920 N N . CYS F 1 214 ? 2.598 15.207 -13.452 1.00 50.49 212 CYS F N 1
ATOM 9921 C CA . CYS F 1 214 ? 1.613 16.034 -14.133 1.00 53.80 212 CYS F CA 1
ATOM 9922 C C . CYS F 1 214 ? 2.210 17.363 -14.578 1.00 53.71 212 CYS F C 1
ATOM 9923 O O . CYS F 1 214 ? 1.949 17.817 -15.698 1.00 53.52 212 CYS F O 1
ATOM 9926 N N . ASN F 1 215 ? 3.037 17.987 -13.729 1.00 53.68 213 ASN F N 1
ATOM 9927 C CA . ASN F 1 215 ? 3.657 19.261 -14.077 1.00 54.01 213 ASN F CA 1
ATOM 9928 C C . ASN F 1 215 ? 4.542 19.156 -15.310 1.00 56.85 213 ASN F C 1
ATOM 9929 O O . ASN F 1 215 ? 4.867 20.186 -15.912 1.00 60.16 213 ASN F O 1
ATOM 9934 N N . ALA F 1 216 ? 4.918 17.941 -15.710 1.00 55.82 214 ALA F N 1
ATOM 9935 C CA . ALA F 1 216 ? 5.674 17.717 -16.931 1.00 53.02 214 ALA F CA 1
ATOM 9936 C C . ALA F 1 216 ? 4.864 17.100 -18.063 1.00 53.45 214 ALA F C 1
ATOM 9937 O O . ALA F 1 216 ? 5.274 17.215 -19.221 1.00 50.55 214 ALA F O 1
ATOM 9939 N N . PHE F 1 217 ? 3.736 16.453 -17.772 1.00 50.90 215 PHE F N 1
ATOM 9940 C CA . PHE F 1 217 ? 3.027 15.695 -18.795 1.00 55.44 215 PHE F CA 1
ATOM 9941 C C . PHE F 1 217 ? 1.524 15.928 -18.845 1.00 53.76 215 PHE F C 1
ATOM 9942 O O . PHE F 1 217 ? 0.917 15.614 -19.873 1.00 56.68 215 PHE F O 1
ATOM 9950 N N . GLY F 1 218 ? 0.902 16.448 -17.792 1.00 52.75 216 GLY F N 1
ATOM 9951 C CA . GLY F 1 218 ? -0.537 16.628 -17.788 1.00 58.29 216 GLY F CA 1
ATOM 9952 C C . GLY F 1 218 ? -1.287 15.567 -17.005 1.00 63.06 216 GLY F C 1
ATOM 9953 O O . GLY F 1 218 ? -1.236 15.537 -15.768 1.00 61.02 216 GLY F O 1
ATOM 9954 N N . THR F 1 219 ? -1.992 14.685 -17.709 1.00 63.03 217 THR F N 1
ATOM 9955 C CA . THR F 1 219 ? -2.726 13.639 -17.011 1.00 64.68 217 THR F CA 1
ATOM 9956 C C . THR F 1 219 ? -1.780 12.534 -16.542 1.00 58.54 217 THR F C 1
ATOM 9957 O O . THR F 1 219 ? -0.684 12.332 -17.078 1.00 51.20 217 THR F O 1
ATOM 9961 N N . LEU F 1 220 ? -2.234 11.807 -15.523 1.00 58.06 218 LEU F N 1
ATOM 9962 C CA . LEU F 1 220 ? -1.468 10.717 -14.931 1.00 52.02 218 LEU F CA 1
ATOM 9963 C C . LEU F 1 220 ? -1.557 9.456 -15.799 1.00 51.64 218 LEU F C 1
ATOM 9964 O O . LEU F 1 220 ? -2.060 8.413 -15.383 1.00 52.80 218 LEU F O 1
ATOM 9969 N N . SER F 1 221 ? -1.050 9.561 -17.028 1.00 46.60 219 SER F N 1
ATOM 9970 C CA . SER F 1 221 ? -1.088 8.444 -17.963 1.00 48.57 219 SER F CA 1
ATOM 9971 C C . SER F 1 221 ? 0.241 8.320 -18.702 1.00 49.34 219 SER F C 1
ATOM 9972 O O . SER F 1 221 ? 0.991 9.288 -18.850 1.00 50.87 219 SER F O 1
ATOM 9975 N N . PHE F 1 222 ? 0.529 7.109 -19.171 1.00 43.71 220 PHE F N 1
ATOM 9976 C CA . PHE F 1 222 ? 1.727 6.883 -19.966 1.00 44.60 220 PHE F CA 1
ATOM 9977 C C . PHE F 1 222 ? 1.508 7.484 -21.358 1.00 53.33 220 PHE F C 1
ATOM 9978 O O . PHE F 1 222 ? 2.178 7.123 -22.325 1.00 54.07 220 PHE F O 1
ATOM 9986 N N . GLY G 1 2 ? 25.255 24.003 27.198 1.00 47.79 0 GLY G N 1
ATOM 9987 C CA . GLY G 1 2 ? 24.827 24.930 26.165 1.00 50.34 0 GLY G CA 1
ATOM 9988 C C . GLY G 1 2 ? 25.109 24.420 24.760 1.00 54.04 0 GLY G C 1
ATOM 9989 O O . GLY G 1 2 ? 25.983 23.570 24.567 1.00 58.01 0 GLY G O 1
ATOM 9990 N N . MET G 1 3 ? 24.374 24.941 23.778 1.00 40.47 1 MET G N 1
ATOM 9991 C CA . MET G 1 3 ? 24.479 24.513 22.391 1.00 40.33 1 MET G CA 1
ATOM 9992 C C . MET G 1 3 ? 24.456 25.737 21.494 1.00 36.70 1 MET G C 1
ATOM 9993 O O . MET G 1 3 ? 23.752 26.707 21.783 1.00 39.82 1 MET G O 1
ATOM 9998 N N . GLU G 1 4 ? 25.233 25.696 20.413 1.00 35.18 2 GLU G N 1
ATOM 9999 C CA . GLU G 1 4 ? 25.291 26.788 19.444 1.00 32.93 2 GLU G CA 1
ATOM 10000 C C . GLU G 1 4 ? 24.920 26.257 18.065 1.00 31.73 2 GLU G C 1
ATOM 10001 O O . GLU G 1 4 ? 25.629 25.409 17.511 1.00 31.08 2 GLU G O 1
ATOM 10007 N N . LEU G 1 5 ? 23.822 26.759 17.508 1.00 32.76 3 LEU G N 1
ATOM 10008 C CA . LEU G 1 5 ? 23.336 26.332 16.200 1.00 29.89 3 LEU G CA 1
ATOM 10009 C C . LEU G 1 5 ? 23.562 27.449 15.189 1.00 30.71 3 LEU G C 1
ATOM 10010 O O . LEU G 1 5 ? 23.100 28.573 15.392 1.00 32.81 3 LEU G O 1
ATOM 10015 N N . TYR G 1 6 ? 24.260 27.133 14.104 1.00 29.24 4 TYR G N 1
ATOM 10016 C CA . TYR G 1 6 ? 24.569 28.083 13.051 1.00 30.32 4 TYR G CA 1
ATOM 10017 C C . TYR G 1 6 ? 23.993 27.610 11.723 1.00 31.55 4 TYR G C 1
ATOM 10018 O O . TYR G 1 6 ? 23.726 26.421 11.523 1.00 31.64 4 TYR G O 1
ATOM 10027 N N . LEU G 1 7 ? 23.792 28.566 10.819 1.00 29.57 5 LEU G N 1
ATOM 10028 C CA . LEU G 1 7 ? 23.454 28.295 9.430 1.00 32.69 5 LEU G CA 1
ATOM 10029 C C . LEU G 1 7 ? 24.707 28.393 8.572 1.00 31.52 5 LEU G C 1
ATOM 10030 O O . LEU G 1 7 ? 25.475 29.350 8.693 1.00 32.81 5 LEU G O 1
ATOM 10035 N N . ASP G 1 8 ? 24.885 27.425 7.679 1.00 33.12 6 ASP G N 1
ATOM 10036 C CA . ASP G 1 8 ? 26.052 27.340 6.803 1.00 32.03 6 ASP G CA 1
ATOM 10037 C C . ASP G 1 8 ? 25.612 27.735 5.394 1.00 34.15 6 ASP G C 1
ATOM 10038 O O . ASP G 1 8 ? 25.297 26.885 4.558 1.00 34.30 6 ASP G O 1
ATOM 10043 N N . THR G 1 9 ? 25.592 29.040 5.127 1.00 36.95 7 THR G N 1
ATOM 10044 C CA . THR G 1 9 ? 25.050 29.537 3.865 1.00 36.85 7 THR G CA 1
ATOM 10045 C C . THR G 1 9 ? 25.372 31.018 3.735 1.00 39.92 7 THR G C 1
ATOM 10046 O O . THR G 1 9 ? 25.674 31.698 4.720 1.00 38.28 7 THR G O 1
ATOM 10050 N N . ALA G 1 10 ? 25.296 31.509 2.503 1.00 39.48 8 ALA G N 1
ATOM 10051 C CA . ALA G 1 10 ? 25.407 32.931 2.229 1.00 43.88 8 ALA G CA 1
ATOM 10052 C C . ALA G 1 10 ? 24.122 33.487 1.641 1.00 46.60 8 ALA G C 1
ATOM 10053 O O . ALA G 1 10 ? 24.081 34.665 1.263 1.00 46.87 8 ALA G O 1
ATOM 10055 N N . ASP G 1 11 ? 23.077 32.671 1.554 1.00 42.71 9 ASP G N 1
ATOM 10056 C CA . ASP G 1 11 ? 21.802 33.078 0.980 1.00 43.98 9 ASP G CA 1
ATOM 10057 C C . ASP G 1 11 ? 21.081 33.979 1.979 1.00 45.90 9 ASP G C 1
ATOM 10058 O O . ASP G 1 11 ? 20.528 33.506 2.978 1.00 40.72 9 ASP G O 1
ATOM 10063 N N . ILE G 1 12 ? 21.081 35.291 1.705 1.00 44.34 10 ILE G N 1
ATOM 10064 C CA . ILE G 1 12 ? 20.490 36.255 2.634 1.00 45.37 10 ILE G CA 1
ATOM 10065 C C . ILE G 1 12 ? 18.994 36.009 2.788 1.00 44.76 10 ILE G C 1
ATOM 10066 O O . ILE G 1 12 ? 18.442 36.120 3.891 1.00 43.23 10 ILE G O 1
ATOM 10071 N N . VAL G 1 13 ? 18.311 35.683 1.689 1.00 44.97 11 VAL G N 1
ATOM 10072 C CA . VAL G 1 13 ? 16.878 35.428 1.779 1.00 44.97 11 VAL G CA 1
ATOM 10073 C C . VAL G 1 13 ? 16.616 34.214 2.665 1.00 44.98 11 VAL G C 1
ATOM 10074 O O . VAL G 1 13 ? 15.745 34.242 3.542 1.00 41.06 11 VAL G O 1
ATOM 10078 N N . ALA G 1 14 ? 17.392 33.146 2.482 1.00 40.90 12 ALA G N 1
ATOM 10079 C CA . ALA G 1 14 ? 17.203 31.963 3.312 1.00 42.88 12 ALA G CA 1
ATOM 10080 C C . ALA G 1 14 ? 17.578 32.230 4.768 1.00 39.96 12 ALA G C 1
ATOM 10081 O O . ALA G 1 14 ? 16.951 31.676 5.682 1.00 40.54 12 ALA G O 1
ATOM 10083 N N . ILE G 1 15 ? 18.577 33.082 5.002 1.00 40.16 13 ILE G N 1
ATOM 10084 C CA . ILE G 1 15 ? 19.017 33.347 6.366 1.00 38.40 13 ILE G CA 1
ATOM 10085 C C . ILE G 1 15 ? 17.940 34.088 7.143 1.00 41.38 13 ILE G C 1
ATOM 10086 O O . ILE G 1 15 ? 17.670 33.768 8.309 1.00 37.05 13 ILE G O 1
ATOM 10091 N N . LYS G 1 16 ? 17.311 35.090 6.523 1.00 37.69 14 LYS G N 1
ATOM 10092 C CA . LYS G 1 16 ? 16.320 35.867 7.256 1.00 41.21 14 LYS G CA 1
ATOM 10093 C C . LYS G 1 16 ? 15.061 35.056 7.504 1.00 39.07 14 LYS G C 1
ATOM 10094 O O . LYS G 1 16 ? 14.425 35.214 8.549 1.00 38.96 14 LYS G O 1
ATOM 10100 N N . ARG G 1 17 ? 14.712 34.161 6.583 1.00 37.78 15 ARG G N 1
ATOM 10101 C CA . ARG G 1 17 ? 13.562 33.292 6.799 1.00 40.94 15 ARG G CA 1
ATOM 10102 C C . ARG G 1 17 ? 13.824 32.297 7.927 1.00 39.89 15 ARG G C 1
ATOM 10103 O O . ARG G 1 17 ? 12.993 32.124 8.823 1.00 40.06 15 ARG G O 1
ATOM 10111 N N . LEU G 1 18 ? 14.987 31.644 7.913 1.00 39.29 16 LEU G N 1
ATOM 10112 C CA . LEU G 1 18 ? 15.264 30.618 8.908 1.00 36.66 16 LEU G CA 1
ATOM 10113 C C . LEU G 1 18 ? 15.620 31.203 10.270 1.00 36.07 16 LEU G C 1
ATOM 10114 O O . LEU G 1 18 ? 15.337 30.570 11.293 1.00 33.36 16 LEU G O 1
ATOM 10119 N N . ALA G 1 19 ? 16.214 32.402 10.313 1.00 35.63 17 ALA G N 1
ATOM 10120 C CA . ALA G 1 19 ? 16.520 33.027 11.597 1.00 38.80 17 ALA G CA 1
ATOM 10121 C C . ALA G 1 19 ? 15.255 33.310 12.396 1.00 38.94 17 ALA G C 1
ATOM 10122 O O . ALA G 1 19 ? 15.278 33.271 13.631 1.00 36.31 17 ALA G O 1
ATOM 10124 N N . LYS G 1 20 ? 14.141 33.587 11.711 1.00 37.68 18 LYS G N 1
ATOM 10125 C CA . LYS G 1 20 ? 12.882 33.800 12.413 1.00 36.61 18 LYS G CA 1
ATOM 10126 C C . LYS G 1 20 ? 12.333 32.507 13.004 1.00 34.79 18 LYS G C 1
ATOM 10127 O O . LYS G 1 20 ? 11.684 32.541 14.056 1.00 33.92 18 LYS G O 1
ATOM 10133 N N . VAL G 1 21 ? 12.582 31.370 12.353 1.00 33.41 19 VAL G N 1
ATOM 10134 C CA . VAL G 1 21 ? 12.051 30.078 12.791 1.00 31.47 19 VAL G CA 1
ATOM 10135 C C . VAL G 1 21 ? 12.964 29.412 13.807 1.00 32.48 19 VAL G C 1
ATOM 10136 O O . VAL G 1 21 ? 12.516 28.951 14.860 1.00 33.53 19 VAL G O 1
ATOM 10140 N N . LEU G 1 22 ? 14.222 29.322 13.491 1.00 32.77 20 LEU G N 1
ATOM 10141 C CA . LEU G 1 22 ? 15.145 28.492 14.232 1.00 31.20 20 LEU G CA 1
ATOM 10142 C C . LEU G 1 22 ? 15.871 29.311 15.288 1.00 33.18 20 LEU G C 1
ATOM 10143 O O . LEU G 1 22 ? 16.109 30.507 15.100 1.00 33.86 20 LEU G O 1
ATOM 10148 N N . PRO G 1 23 ? 16.255 28.677 16.391 1.00 30.86 21 PRO G N 1
ATOM 10149 C CA . PRO G 1 23 ? 17.029 29.386 17.436 1.00 32.96 21 PRO G CA 1
ATOM 10150 C C . PRO G 1 23 ? 18.522 29.434 17.117 1.00 36.40 21 PRO G C 1
ATOM 10151 O O . PRO G 1 23 ? 19.362 28.810 17.764 1.00 37.71 21 PRO G O 1
ATOM 10155 N N . ILE G 1 24 ? 18.893 30.209 16.112 1.00 33.20 22 ILE G N 1
ATOM 10156 C CA . ILE G 1 24 ? 20.265 30.187 15.612 1.00 36.92 22 ILE G CA 1
ATOM 10157 C C . ILE G 1 24 ? 21.118 31.210 16.355 1.00 39.19 22 ILE G C 1
ATOM 10158 O O . ILE G 1 24 ? 20.628 32.230 16.857 1.00 39.40 22 ILE G O 1
ATOM 10163 N N . SER G 1 25 ? 22.425 30.930 16.418 1.00 37.02 23 SER G N 1
ATOM 10164 C CA . SER G 1 25 ? 23.395 31.808 17.056 1.00 36.95 23 SER G CA 1
ATOM 10165 C C . SER G 1 25 ? 24.223 32.611 16.061 1.00 38.73 23 SER G C 1
ATOM 10166 O O . SER G 1 25 ? 25.025 33.449 16.485 1.00 37.17 23 SER G O 1
ATOM 10169 N N . GLY G 1 26 ? 24.069 32.366 14.766 1.00 35.47 24 GLY G N 1
ATOM 10170 C CA . GLY G 1 26 ? 24.864 33.070 13.778 1.00 37.57 24 GLY G CA 1
ATOM 10171 C C . GLY G 1 26 ? 24.970 32.263 12.496 1.00 33.73 24 GLY G C 1
ATOM 10172 O O . GLY G 1 26 ? 24.190 31.344 12.260 1.00 34.83 24 GLY G O 1
ATOM 10173 N N . VAL G 1 27 ? 25.962 32.628 11.687 1.00 33.49 25 VAL G N 1
ATOM 10174 C CA . VAL G 1 27 ? 26.133 32.092 10.339 1.00 33.49 25 VAL G CA 1
ATOM 10175 C C . VAL G 1 27 ? 27.607 31.778 10.112 1.00 34.64 25 VAL G C 1
ATOM 10176 O O . VAL G 1 27 ? 28.473 32.608 10.407 1.00 37.38 25 VAL G O 1
ATOM 10180 N N . THR G 1 28 ? 27.896 30.591 9.579 1.00 34.05 26 THR G N 1
ATOM 10181 C CA . THR G 1 28 ? 29.240 30.244 9.142 1.00 32.08 26 THR G CA 1
ATOM 10182 C C . THR G 1 28 ? 29.312 30.334 7.620 1.00 35.69 26 THR G C 1
ATOM 10183 O O . THR G 1 28 ? 28.335 30.054 6.920 1.00 35.79 26 THR G O 1
ATOM 10187 N N . THR G 1 29 ? 30.475 30.747 7.112 1.00 33.60 27 THR G N 1
ATOM 10188 C CA . THR G 1 29 ? 30.739 30.762 5.678 1.00 36.85 27 THR G CA 1
ATOM 10189 C C . THR G 1 29 ? 32.059 30.054 5.390 1.00 36.51 27 THR G C 1
ATOM 10190 O O . THR G 1 29 ? 32.887 29.849 6.281 1.00 36.69 27 THR G O 1
ATOM 10194 N N . ASN G 1 30 ? 32.246 29.676 4.127 1.00 38.04 28 ASN G N 1
ATOM 10195 C CA . ASN G 1 30 ? 33.536 29.180 3.656 1.00 38.87 28 ASN G CA 1
ATOM 10196 C C . ASN G 1 30 ? 33.762 29.762 2.261 1.00 40.30 28 ASN G C 1
ATOM 10197 O O . ASN G 1 30 ? 32.849 30.398 1.717 1.00 39.92 28 ASN G O 1
ATOM 10202 N N . PRO G 1 31 ? 34.947 29.597 1.649 1.00 39.93 29 PRO G N 1
ATOM 10203 C CA . PRO G 1 31 ? 35.161 30.229 0.332 1.00 40.86 29 PRO G CA 1
ATOM 10204 C C . PRO G 1 31 ? 34.149 29.822 -0.725 1.00 39.82 29 PRO G C 1
ATOM 10205 O O . PRO G 1 31 ? 33.707 30.677 -1.501 1.00 40.61 29 PRO G O 1
ATOM 10209 N N . SER G 1 32 ? 33.776 28.545 -0.795 1.00 37.28 30 SER G N 1
ATOM 10210 C CA . SER G 1 32 ? 32.805 28.134 -1.807 1.00 40.73 30 SER G CA 1
ATOM 10211 C C . SER G 1 32 ? 31.443 28.776 -1.564 1.00 44.38 30 SER G C 1
ATOM 10212 O O . SER G 1 32 ? 30.756 29.163 -2.514 1.00 45.80 30 SER G O 1
ATOM 10215 N N . ILE G 1 33 ? 31.041 28.898 -0.297 1.00 42.18 31 ILE G N 1
ATOM 10216 C CA . ILE G 1 33 ? 29.731 29.461 0.022 1.00 45.08 31 ILE G CA 1
ATOM 10217 C C . ILE G 1 33 ? 29.667 30.926 -0.388 1.00 46.65 31 ILE G C 1
ATOM 10218 O O . ILE G 1 33 ? 28.670 31.383 -0.962 1.00 46.37 31 ILE G O 1
ATOM 10223 N N . VAL G 1 34 ? 30.733 31.682 -0.114 1.00 43.92 32 VAL G N 1
ATOM 10224 C CA . VAL G 1 34 ? 30.798 33.068 -0.566 1.00 44.64 32 VAL G CA 1
ATOM 10225 C C . VAL G 1 34 ? 30.831 33.129 -2.089 1.00 47.71 32 VAL G C 1
ATOM 10226 O O . VAL G 1 34 ? 30.219 34.013 -2.703 1.00 49.18 32 VAL G O 1
ATOM 10230 N N . ALA G 1 35 ? 31.528 32.182 -2.724 1.00 44.82 33 ALA G N 1
ATOM 10231 C CA . ALA G 1 35 ? 31.677 32.229 -4.176 1.00 47.30 33 ALA G CA 1
ATOM 10232 C C . ALA G 1 35 ? 30.343 32.016 -4.874 1.00 52.06 33 ALA G C 1
ATOM 10233 O O . ALA G 1 35 ? 30.068 32.652 -5.896 1.00 52.50 33 ALA G O 1
ATOM 10235 N N . LYS G 1 36 ? 29.499 31.132 -4.331 1.00 54.41 34 LYS G N 1
ATOM 10236 C CA . LYS G 1 36 ? 28.175 30.910 -4.907 1.00 56.27 34 LYS G CA 1
ATOM 10237 C C . LYS G 1 36 ? 27.311 32.164 -4.818 1.00 57.70 34 LYS G C 1
ATOM 10238 O O . LYS G 1 36 ? 26.543 32.456 -5.741 1.00 56.49 34 LYS G O 1
ATOM 10244 N N . SER G 1 37 ? 27.446 32.931 -3.732 1.00 54.80 35 SER G N 1
ATOM 10245 C CA . SER G 1 37 ? 26.620 34.114 -3.530 1.00 55.93 35 SER G CA 1
ATOM 10246 C C . SER G 1 37 ? 26.976 35.238 -4.487 1.00 55.83 35 SER G C 1
ATOM 10247 O O . SER G 1 37 ? 26.136 36.110 -4.737 1.00 53.49 35 SER G O 1
ATOM 10250 N N . GLY G 1 38 ? 28.202 35.243 -5.006 1.00 56.11 36 GLY G N 1
ATOM 10251 C CA . GLY G 1 38 ? 28.669 36.293 -5.881 1.00 52.88 36 GLY G CA 1
ATOM 10252 C C . GLY G 1 38 ? 28.938 37.617 -5.208 1.00 53.18 36 GLY G C 1
ATOM 10253 O O . GLY G 1 38 ? 29.259 38.588 -5.900 1.00 59.79 36 GLY G O 1
ATOM 10254 N N . LYS G 1 39 ? 28.824 37.696 -3.889 1.00 53.26 37 LYS G N 1
ATOM 10255 C CA . LYS G 1 39 ? 29.060 39.034 -3.368 1.00 56.71 37 LYS G CA 1
ATOM 10256 C C . LYS G 1 39 ? 30.460 39.148 -2.779 1.00 55.17 37 LYS G C 1
ATOM 10257 O O . LYS G 1 39 ? 30.956 38.193 -2.171 1.00 56.68 37 LYS G O 1
ATOM 10263 N N . PRO G 1 40 ? 31.126 40.286 -2.964 1.00 54.70 38 PRO G N 1
ATOM 10264 C CA . PRO G 1 40 ? 32.400 40.507 -2.275 1.00 53.96 38 PRO G CA 1
ATOM 10265 C C . PRO G 1 40 ? 32.229 40.378 -0.769 1.00 55.28 38 PRO G C 1
ATOM 10266 O O . PRO G 1 40 ? 31.205 40.769 -0.204 1.00 54.74 38 PRO G O 1
ATOM 10270 N N . ILE G 1 41 ? 33.256 39.827 -0.120 1.00 53.92 39 ILE G N 1
ATOM 10271 C CA . ILE G 1 41 ? 33.091 39.311 1.238 1.00 51.92 39 ILE G CA 1
ATOM 10272 C C . ILE G 1 41 ? 32.776 40.434 2.223 1.00 51.21 39 ILE G C 1
ATOM 10273 O O . ILE G 1 41 ? 32.007 40.242 3.173 1.00 50.04 39 ILE G O 1
ATOM 10278 N N . PHE G 1 42 ? 33.354 41.621 2.014 1.00 51.42 40 PHE G N 1
ATOM 10279 C CA . PHE G 1 42 ? 33.100 42.730 2.927 1.00 49.08 40 PHE G CA 1
ATOM 10280 C C . PHE G 1 42 ? 31.691 43.284 2.754 1.00 53.95 40 PHE G C 1
ATOM 10281 O O . PHE G 1 42 ? 31.094 43.764 3.724 1.00 53.93 40 PHE G O 1
ATOM 10289 N N . LEU G 1 43 ? 31.148 43.233 1.533 1.00 52.20 41 LEU G N 1
ATOM 10290 C CA . LEU G 1 43 ? 29.735 43.539 1.340 1.00 55.83 41 LEU G CA 1
ATOM 10291 C C . LEU G 1 43 ? 28.860 42.498 2.030 1.00 55.61 41 LEU G C 1
ATOM 10292 O O . LEU G 1 43 ? 27.961 42.841 2.811 1.00 53.75 41 LEU G O 1
ATOM 10297 N N . LEU G 1 44 ? 29.121 41.216 1.752 1.00 55.58 42 LEU G N 1
ATOM 10298 C CA . LEU G 1 44 ? 28.338 40.140 2.351 1.00 51.74 42 LEU G CA 1
ATOM 10299 C C . LEU G 1 44 ? 28.419 40.176 3.872 1.00 50.59 42 LEU G C 1
ATOM 10300 O O . LEU G 1 44 ? 27.419 39.935 4.555 1.00 49.35 42 LEU G O 1
ATOM 10305 N N . LEU G 1 45 ? 29.590 40.495 4.427 1.00 48.86 43 LEU G N 1
ATOM 10306 C CA . LEU G 1 45 ? 29.684 40.597 5.880 1.00 48.83 43 LEU G CA 1
ATOM 10307 C C . LEU G 1 45 ? 28.819 41.731 6.412 1.00 51.80 43 LEU G C 1
ATOM 10308 O O . LEU G 1 45 ? 28.218 41.607 7.484 1.00 52.46 43 LEU G O 1
ATOM 10313 N N . ASN G 1 46 ? 28.725 42.841 5.673 1.00 53.37 44 ASN G N 1
ATOM 10314 C CA . ASN G 1 46 ? 27.864 43.933 6.123 1.00 53.52 44 ASN G CA 1
ATOM 10315 C C . ASN G 1 46 ? 26.394 43.538 6.063 1.00 53.46 44 ASN G C 1
ATOM 10316 O O . ASN G 1 46 ? 25.639 43.798 7.007 1.00 52.52 44 ASN G O 1
ATOM 10321 N N . GLU G 1 47 ? 25.971 42.907 4.964 1.00 51.56 45 GLU G N 1
ATOM 10322 C CA . GLU G 1 47 ? 24.601 42.409 4.883 1.00 54.35 45 GLU G CA 1
ATOM 10323 C C . GLU G 1 47 ? 24.310 41.421 6.002 1.00 52.66 45 GLU G C 1
ATOM 10324 O O . GLU G 1 47 ? 23.271 41.515 6.664 1.00 52.34 45 GLU G O 1
ATOM 10330 N N . LEU G 1 48 ? 25.233 40.483 6.244 1.00 50.82 46 LEU G N 1
ATOM 10331 C CA . LEU G 1 48 ? 25.031 39.477 7.281 1.00 52.08 46 LEU G CA 1
ATOM 10332 C C . LEU G 1 48 ? 24.844 40.106 8.655 1.00 53.72 46 LEU G C 1
ATOM 10333 O O . LEU G 1 48 ? 24.093 39.575 9.479 1.00 49.16 46 LEU G O 1
ATOM 10338 N N . GLN G 1 49 ? 25.498 41.238 8.918 1.00 51.54 47 GLN G N 1
ATOM 10339 C CA . GLN G 1 49 ? 25.308 41.901 10.207 1.00 55.08 47 GLN G CA 1
ATOM 10340 C C . GLN G 1 49 ? 23.954 42.601 10.283 1.00 55.70 47 GLN G C 1
ATOM 10341 O O . GLN G 1 49 ? 23.290 42.560 11.326 1.00 56.74 47 GLN G O 1
ATOM 10347 N N . GLU G 1 50 ? 23.532 43.250 9.193 1.00 55.16 48 GLU G N 1
ATOM 10348 C CA . GLU G 1 50 ? 22.234 43.922 9.194 1.00 58.95 48 GLU G CA 1
ATOM 10349 C C . GLU G 1 50 ? 21.093 42.925 9.352 1.00 55.28 48 GLU G C 1
ATOM 10350 O O . GLU G 1 50 ? 20.118 43.200 10.058 1.00 54.28 48 GLU G O 1
ATOM 10356 N N . VAL G 1 51 ? 21.193 41.769 8.694 1.00 51.51 49 VAL G N 1
ATOM 10357 C CA . VAL G 1 51 ? 20.116 40.787 8.752 1.00 51.62 49 VAL G CA 1
ATOM 10358 C C . VAL G 1 51 ? 20.064 40.123 10.124 1.00 54.29 49 VAL G C 1
ATOM 10359 O O . VAL G 1 51 ? 18.979 39.890 10.672 1.00 56.47 49 VAL G O 1
ATOM 10363 N N . LEU G 1 52 ? 21.226 39.823 10.708 1.00 54.09 50 LEU G N 1
ATOM 10364 C CA . LEU G 1 52 ? 21.293 39.048 11.943 1.00 52.31 50 LEU G CA 1
ATOM 10365 C C . LEU G 1 52 ? 21.186 39.901 13.202 1.00 57.19 50 LEU G C 1
ATOM 10366 O O . LEU G 1 52 ? 20.580 39.470 14.189 1.00 54.81 50 LEU G O 1
ATOM 10371 N N . GLY G 1 53 ? 21.781 41.087 13.204 1.00 58.05 51 GLY G N 1
ATOM 10372 C CA . GLY G 1 53 ? 21.811 41.915 14.390 1.00 62.16 51 GLY G CA 1
ATOM 10373 C C . GLY G 1 53 ? 23.086 41.723 15.194 1.00 66.64 51 GLY G C 1
ATOM 10374 O O . GLY G 1 53 ? 23.912 40.845 14.930 1.00 65.63 51 GLY G O 1
ATOM 10375 N N . SER G 1 54 ? 23.222 42.564 16.220 1.00 69.76 52 SER G N 1
ATOM 10376 C CA . SER G 1 54 ? 24.489 42.686 16.931 1.00 74.02 52 SER G CA 1
ATOM 10377 C C . SER G 1 54 ? 24.803 41.485 17.813 1.00 76.87 52 SER G C 1
ATOM 10378 O O . SER G 1 54 ? 25.972 41.279 18.154 1.00 76.54 52 SER G O 1
ATOM 10381 N N . ASP G 1 55 ? 23.805 40.687 18.185 1.00 82.60 53 ASP G N 1
ATOM 10382 C CA . ASP G 1 55 ? 24.008 39.632 19.169 1.00 83.68 53 ASP G CA 1
ATOM 10383 C C . ASP G 1 55 ? 24.541 38.332 18.576 1.00 80.51 53 ASP G C 1
ATOM 10384 O O . ASP G 1 55 ? 24.995 37.468 19.333 1.00 80.68 53 ASP G O 1
ATOM 10389 N N . LYS G 1 56 ? 24.513 38.172 17.256 1.00 66.23 54 LYS G N 1
ATOM 10390 C CA . LYS G 1 56 ? 24.883 36.906 16.644 1.00 56.66 54 LYS G CA 1
ATOM 10391 C C . LYS G 1 56 ? 26.396 36.826 16.434 1.00 53.39 54 LYS G C 1
ATOM 10392 O O . LYS G 1 56 ? 27.147 37.765 16.715 1.00 55.30 54 LYS G O 1
ATOM 10398 N N . LEU G 1 57 ? 26.850 35.681 15.933 1.00 44.46 55 LEU G N 1
ATOM 10399 C CA . LEU G 1 57 ? 28.267 35.422 15.722 1.00 43.39 55 LEU G CA 1
ATOM 10400 C C . LEU G 1 57 ? 28.491 34.983 14.279 1.00 40.17 55 LEU G C 1
ATOM 10401 O O . LEU G 1 57 ? 27.742 34.148 13.762 1.00 40.50 55 LEU G O 1
ATOM 10406 N N . LEU G 1 58 ? 29.506 35.553 13.627 1.00 36.99 56 LEU G N 1
ATOM 10407 C CA . LEU G 1 58 ? 29.882 35.185 12.267 1.00 35.47 56 LEU G CA 1
ATOM 10408 C C . LEU G 1 58 ? 31.213 34.433 12.236 1.00 36.55 56 LEU G C 1
ATOM 10409 O O . LEU G 1 58 ? 32.078 34.627 13.095 1.00 37.49 56 LEU G O 1
ATOM 10414 N N . PHE G 1 59 ? 31.374 33.585 11.216 1.00 36.34 57 PHE G N 1
ATOM 10415 C CA . PHE G 1 59 ? 32.595 32.830 10.957 1.00 35.41 57 PHE G CA 1
ATOM 10416 C C . PHE G 1 59 ? 32.987 33.010 9.497 1.00 35.52 57 PHE G C 1
ATOM 10417 O O . PHE G 1 59 ? 32.130 32.929 8.611 1.00 36.79 57 PHE G O 1
ATOM 10425 N N . ALA G 1 60 ? 34.280 33.221 9.237 1.00 34.93 58 ALA G N 1
ATOM 10426 C CA . ALA G 1 60 ? 34.752 33.372 7.866 1.00 34.74 58 ALA G CA 1
ATOM 10427 C C . ALA G 1 60 ? 36.169 32.825 7.739 1.00 37.18 58 ALA G C 1
ATOM 10428 O O . ALA G 1 60 ? 36.940 32.823 8.705 1.00 33.60 58 ALA G O 1
ATOM 10430 N N . GLN G 1 61 ? 36.514 32.390 6.525 1.00 33.75 59 GLN G N 1
ATOM 10431 C CA . GLN G 1 61 ? 37.717 31.603 6.279 1.00 38.56 59 GLN G CA 1
ATOM 10432 C C . GLN G 1 61 ? 38.783 32.406 5.539 1.00 37.26 59 GLN G C 1
ATOM 10433 O O . GLN G 1 61 ? 38.492 33.086 4.545 1.00 37.56 59 GLN G O 1
ATOM 10439 N N . VAL G 1 62 ? 40.026 32.303 6.021 1.00 40.80 60 VAL G N 1
ATOM 10440 C CA . VAL G 1 62 ? 41.154 32.874 5.296 1.00 41.27 60 VAL G CA 1
ATOM 10441 C C . VAL G 1 62 ? 41.307 32.158 3.963 1.00 41.10 60 VAL G C 1
ATOM 10442 O O . VAL G 1 62 ? 40.750 31.077 3.734 1.00 42.17 60 VAL G O 1
ATOM 10446 N N . LEU G 1 63 ? 42.072 32.777 3.071 1.00 41.13 61 LEU G N 1
ATOM 10447 C CA . LEU G 1 63 ? 42.244 32.308 1.701 1.00 45.03 61 LEU G CA 1
ATOM 10448 C C . LEU G 1 63 ? 43.621 31.739 1.422 1.00 47.83 61 LEU G C 1
ATOM 10449 O O . LEU G 1 63 ? 43.738 30.765 0.674 1.00 47.30 61 LEU G O 1
ATOM 10454 N N . SER G 1 64 ? 44.661 32.327 2.014 1.00 44.22 62 SER G N 1
ATOM 10455 C CA . SER G 1 64 ? 46.036 32.045 1.638 1.00 49.34 62 SER G CA 1
ATOM 10456 C C . SER G 1 64 ? 46.480 30.663 2.118 1.00 49.14 62 SER G C 1
ATOM 10457 O O . SER G 1 64 ? 45.784 29.966 2.862 1.00 47.68 62 SER G O 1
ATOM 10460 N N . SER G 1 65 ? 47.675 30.276 1.674 1.00 48.56 63 SER G N 1
ATOM 10461 C CA . SER G 1 65 ? 48.321 29.057 2.133 1.00 48.69 63 SER G CA 1
ATOM 10462 C C . SER G 1 65 ? 49.527 29.314 3.021 1.00 46.80 63 SER G C 1
ATOM 10463 O O . SER G 1 65 ? 50.074 28.358 3.577 1.00 45.00 63 SER G O 1
ATOM 10466 N N . ASN G 1 66 ? 49.950 30.569 3.163 1.00 46.87 64 ASN G N 1
ATOM 10467 C CA . ASN G 1 66 ? 51.072 30.952 4.008 1.00 46.09 64 ASN G CA 1
ATOM 10468 C C . ASN G 1 66 ? 50.546 31.479 5.328 1.00 44.15 64 ASN G C 1
ATOM 10469 O O . ASN G 1 66 ? 49.615 32.287 5.342 1.00 46.45 64 ASN G O 1
ATOM 10474 N N . ALA G 1 67 ? 51.153 31.037 6.431 1.00 43.13 65 ALA G N 1
ATOM 10475 C CA . ALA G 1 67 ? 50.711 31.494 7.744 1.00 42.54 65 ALA G CA 1
ATOM 10476 C C . ALA G 1 67 ? 50.719 33.015 7.832 1.00 49.72 65 ALA G C 1
ATOM 10477 O O . ALA G 1 67 ? 49.806 33.617 8.413 1.00 47.96 65 ALA G O 1
ATOM 10479 N N . ASP G 1 68 ? 51.736 33.654 7.245 1.00 50.33 66 ASP G N 1
ATOM 10480 C CA . ASP G 1 68 ? 51.830 35.113 7.290 1.00 50.84 66 ASP G CA 1
ATOM 10481 C C . ASP G 1 68 ? 50.628 35.767 6.624 1.00 48.87 66 ASP G C 1
ATOM 10482 O O . ASP G 1 68 ? 50.024 36.694 7.178 1.00 48.41 66 ASP G O 1
ATOM 10487 N N . GLU G 1 69 ? 50.272 35.302 5.425 1.00 48.23 67 GLU G N 1
ATOM 10488 C CA . GLU G 1 69 ? 49.163 35.910 4.704 1.00 47.32 67 GLU G CA 1
ATOM 10489 C C . GLU G 1 69 ? 47.815 35.512 5.302 1.00 49.15 67 GLU G C 1
ATOM 10490 O O . GLU G 1 69 ? 46.889 36.330 5.324 1.00 50.54 67 GLU G O 1
ATOM 10496 N N . MET G 1 70 ? 47.685 34.270 5.798 1.00 47.59 68 MET G N 1
ATOM 10497 C CA . MET G 1 70 ? 46.511 33.902 6.590 1.00 48.40 68 MET G CA 1
ATOM 10498 C C . MET G 1 70 ? 46.323 34.864 7.751 1.00 46.78 68 MET G C 1
ATOM 10499 O O . MET G 1 70 ? 45.195 35.254 8.074 1.00 46.43 68 MET G O 1
ATOM 10504 N N . ILE G 1 71 ? 47.424 35.234 8.405 1.00 45.79 69 ILE G N 1
ATOM 10505 C CA . ILE G 1 71 ? 47.343 36.116 9.560 1.00 48.30 69 ILE G CA 1
ATOM 10506 C C . ILE G 1 71 ? 46.939 37.518 9.127 1.00 53.90 69 ILE G C 1
ATOM 10507 O O . ILE G 1 71 ? 46.160 38.194 9.812 1.00 52.86 69 ILE G O 1
ATOM 10512 N N . LYS G 1 72 ? 47.440 37.970 7.973 1.00 50.89 70 LYS G N 1
ATOM 10513 C CA . LYS G 1 72 ? 46.984 39.245 7.431 1.00 52.82 70 LYS G CA 1
ATOM 10514 C C . LYS G 1 72 ? 45.488 39.208 7.164 1.00 50.88 70 LYS G C 1
ATOM 10515 O O . LYS G 1 72 ? 44.743 40.102 7.582 1.00 49.28 70 LYS G O 1
ATOM 10521 N N . GLU G 1 73 ? 45.031 38.162 6.477 1.00 51.39 71 GLU G N 1
ATOM 10522 C CA . GLU G 1 73 ? 43.620 38.066 6.133 1.00 51.97 71 GLU G CA 1
ATOM 10523 C C . GLU G 1 73 ? 42.742 37.983 7.380 1.00 48.15 71 GLU G C 1
ATOM 10524 O O . GLU G 1 73 ? 41.613 38.480 7.367 1.00 46.23 71 GLU G O 1
ATOM 10530 N N . THR G 1 74 ? 43.267 37.425 8.479 1.00 46.96 72 THR G N 1
ATOM 10531 C CA . THR G 1 74 ? 42.530 37.414 9.741 1.00 47.56 72 THR G CA 1
ATOM 10532 C C . THR G 1 74 ? 42.286 38.830 10.254 1.00 49.69 72 THR G C 1
ATOM 10533 O O . THR G 1 74 ? 41.198 39.137 10.761 1.00 46.29 72 THR G O 1
ATOM 10537 N N . TYR G 1 75 ? 43.286 39.708 10.128 1.00 49.91 73 TYR G N 1
ATOM 10538 C CA . TYR G 1 75 ? 43.144 41.082 10.606 1.00 51.53 73 TYR G CA 1
ATOM 10539 C C . TYR G 1 75 ? 42.199 41.891 9.735 1.00 48.18 73 TYR G C 1
ATOM 10540 O O . TYR G 1 75 ? 41.517 42.792 10.236 1.00 46.64 73 TYR G O 1
ATOM 10549 N N . GLN G 1 76 ? 42.173 41.610 8.431 1.00 48.32 74 GLN G N 1
ATOM 10550 C CA . GLN G 1 76 ? 41.192 42.240 7.558 1.00 44.38 74 GLN G CA 1
ATOM 10551 C C . GLN G 1 76 ? 39.777 41.905 8.013 1.00 51.40 74 GLN G C 1
ATOM 10552 O O . GLN G 1 76 ? 38.923 42.792 8.131 1.00 51.54 74 GLN G O 1
ATOM 10558 N N . LEU G 1 77 ? 39.520 40.625 8.307 1.00 47.35 75 LEU G N 1
ATOM 10559 C CA . LEU G 1 77 ? 38.186 40.218 8.737 1.00 51.33 75 LEU G CA 1
ATOM 10560 C C . LEU G 1 77 ? 37.822 40.843 10.078 1.00 48.48 75 LEU G C 1
ATOM 10561 O O . LEU G 1 77 ? 36.691 41.312 10.259 1.00 48.33 75 LEU G O 1
ATOM 10566 N N . ARG G 1 78 ? 38.762 40.850 11.031 1.00 47.75 76 ARG G N 1
ATOM 10567 C CA . ARG G 1 78 ? 38.495 41.452 12.335 1.00 47.87 76 ARG G CA 1
ATOM 10568 C C . ARG G 1 78 ? 38.259 42.952 12.217 1.00 49.68 76 ARG G C 1
ATOM 10569 O O . ARG G 1 78 ? 37.508 43.525 13.015 1.00 49.72 76 ARG G O 1
ATOM 10577 N N . LYS G 1 79 ? 38.887 43.600 11.233 1.00 46.80 77 LYS G N 1
ATOM 10578 C CA . LYS G 1 79 ? 38.662 45.026 11.025 1.00 52.19 77 LYS G CA 1
ATOM 10579 C C . LYS G 1 79 ? 37.216 45.300 10.625 1.00 51.42 77 LYS G C 1
ATOM 10580 O O . LYS G 1 79 ? 36.604 46.259 11.107 1.00 51.61 77 LYS G O 1
ATOM 10586 N N . ALA G 1 80 ? 36.648 44.455 9.760 1.00 53.26 78 ALA G N 1
ATOM 10587 C CA . ALA G 1 80 ? 35.264 44.625 9.328 1.00 52.54 78 ALA G CA 1
ATOM 10588 C C . ALA G 1 80 ? 34.283 44.180 10.409 1.00 52.95 78 ALA G C 1
ATOM 10589 O O . ALA G 1 80 ? 33.344 44.909 10.750 1.00 55.04 78 ALA G O 1
ATOM 10591 N N . VAL G 1 81 ? 34.474 42.985 10.951 1.00 53.76 79 VAL G N 1
ATOM 10592 C CA . VAL G 1 81 ? 33.624 42.440 11.998 1.00 48.54 79 VAL G CA 1
ATOM 10593 C C . VAL G 1 81 ? 34.496 42.158 13.215 1.00 48.85 79 VAL G C 1
ATOM 10594 O O . VAL G 1 81 ? 35.124 41.107 13.312 1.00 46.22 79 VAL G O 1
ATOM 10598 N N . PRO G 1 82 ? 34.565 43.095 14.165 1.00 47.94 80 PRO G N 1
ATOM 10599 C CA . PRO G 1 82 ? 35.444 42.909 15.336 1.00 47.74 80 PRO G CA 1
ATOM 10600 C C . PRO G 1 82 ? 35.267 41.592 16.081 1.00 48.21 80 PRO G C 1
ATOM 10601 O O . PRO G 1 82 ? 36.257 41.049 16.590 1.00 46.28 80 PRO G O 1
ATOM 10605 N N . SER G 1 83 ? 34.050 41.058 16.164 1.00 44.77 81 SER G N 1
ATOM 10606 C CA . SER G 1 83 ? 33.792 39.851 16.938 1.00 44.10 81 SER G CA 1
ATOM 10607 C C . SER G 1 83 ? 33.886 38.571 16.116 1.00 44.23 81 SER G C 1
ATOM 10608 O O . SER G 1 83 ? 33.619 37.488 16.653 1.00 41.66 81 SER G O 1
ATOM 10611 N N . ILE G 1 84 ? 34.270 38.667 14.841 1.00 41.53 82 ILE G N 1
ATOM 10612 C CA . ILE G 1 84 ? 34.243 37.507 13.961 1.00 41.21 82 ILE G CA 1
ATOM 10613 C C . ILE G 1 84 ? 35.232 36.437 14.428 1.00 40.05 82 ILE G C 1
ATOM 10614 O O . ILE G 1 84 ? 36.281 36.728 15.021 1.00 42.59 82 ILE G O 1
ATOM 10619 N N . VAL G 1 85 ? 34.887 35.183 14.157 1.00 37.33 83 VAL G N 1
ATOM 10620 C CA . VAL G 1 85 ? 35.777 34.051 14.377 1.00 35.84 83 VAL G CA 1
ATOM 10621 C C . VAL G 1 85 ? 36.335 33.623 13.029 1.00 37.92 83 VAL G C 1
ATOM 10622 O O . VAL G 1 85 ? 35.573 33.350 12.091 1.00 35.93 83 VAL G O 1
ATOM 10626 N N . THR G 1 86 ? 37.660 33.569 12.925 1.00 38.37 84 THR G N 1
ATOM 10627 C CA . THR G 1 86 ? 38.319 33.230 11.674 1.00 33.84 84 THR G CA 1
ATOM 10628 C C . THR G 1 86 ? 38.534 31.725 11.571 1.00 34.04 84 THR G C 1
ATOM 10629 O O . THR G 1 86 ? 38.948 31.073 12.533 1.00 35.65 84 THR G O 1
ATOM 10633 N N . LYS G 1 87 ? 38.252 31.186 10.395 1.00 30.96 85 LYS G N 1
ATOM 10634 C CA . LYS G 1 87 ? 38.409 29.769 10.105 1.00 36.61 85 LYS G CA 1
ATOM 10635 C C . LYS G 1 87 ? 39.746 29.540 9.407 1.00 37.48 85 LYS G C 1
ATOM 10636 O O . LYS G 1 87 ? 40.064 30.214 8.421 1.00 35.53 85 LYS G O 1
ATOM 10642 N N . ILE G 1 88 ? 40.522 28.592 9.916 1.00 34.60 86 ILE G N 1
ATOM 10643 C CA . ILE G 1 88 ? 41.830 28.306 9.337 1.00 33.26 86 ILE G CA 1
ATOM 10644 C C . ILE G 1 88 ? 41.941 26.807 9.108 1.00 32.09 86 ILE G C 1
ATOM 10645 O O . ILE G 1 88 ? 41.614 26.020 10.011 1.00 32.75 86 ILE G O 1
ATOM 10650 N N . PRO G 1 89 ? 42.341 26.372 7.917 1.00 32.29 87 PRO G N 1
ATOM 10651 C CA . PRO G 1 89 ? 42.529 24.936 7.682 1.00 32.46 87 PRO G CA 1
ATOM 10652 C C . PRO G 1 89 ? 43.606 24.370 8.593 1.00 32.07 87 PRO G C 1
ATOM 10653 O O . PRO G 1 89 ? 44.618 25.018 8.864 1.00 30.19 87 PRO G O 1
ATOM 10657 N N . VAL G 1 90 ? 43.374 23.151 9.079 1.00 29.58 88 VAL G N 1
ATOM 10658 C CA . VAL G 1 90 ? 44.315 22.499 9.986 1.00 30.28 88 VAL G CA 1
ATOM 10659 C C . VAL G 1 90 ? 45.323 21.748 9.117 1.00 31.28 88 VAL G C 1
ATOM 10660 O O . VAL G 1 90 ? 45.154 20.573 8.785 1.00 30.51 88 VAL G O 1
ATOM 10664 N N . ASN G 1 91 ? 46.369 22.460 8.716 1.00 31.28 89 ASN G N 1
ATOM 10665 C CA . ASN G 1 91 ? 47.541 21.869 8.086 1.00 33.23 89 ASN G CA 1
ATOM 10666 C C . ASN G 1 91 ? 48.757 22.562 8.685 1.00 33.43 89 ASN G C 1
ATOM 10667 O O . ASN G 1 91 ? 48.629 23.343 9.634 1.00 33.00 89 ASN G O 1
ATOM 10672 N N . ALA G 1 92 ? 49.935 22.289 8.111 1.00 34.51 90 ALA G N 1
ATOM 10673 C CA . ALA G 1 92 ? 51.184 22.829 8.641 1.00 32.15 90 ALA G CA 1
ATOM 10674 C C . ALA G 1 92 ? 51.123 24.345 8.795 1.00 35.48 90 ALA G C 1
ATOM 10675 O O . ALA G 1 92 ? 51.361 24.889 9.882 1.00 32.79 90 ALA G O 1
ATOM 10677 N N . GLN G 1 93 ? 50.823 25.049 7.701 1.00 32.77 91 GLN G N 1
ATOM 10678 C CA . GLN G 1 93 ? 50.772 26.504 7.774 1.00 37.56 91 GLN G CA 1
ATOM 10679 C C . GLN G 1 93 ? 49.593 26.978 8.609 1.00 36.28 91 GLN G C 1
ATOM 10680 O O . GLN G 1 93 ? 49.694 28.008 9.288 1.00 34.51 91 GLN G O 1
ATOM 10686 N N . GLY G 1 94 ? 48.480 26.237 8.582 1.00 34.26 92 GLY G N 1
ATOM 10687 C CA . GLY G 1 94 ? 47.353 26.587 9.429 1.00 31.81 92 GLY G CA 1
ATOM 10688 C C . GLY G 1 94 ? 47.700 26.587 10.907 1.00 33.32 92 GLY G C 1
ATOM 10689 O O . GLY G 1 94 ? 47.314 27.499 11.645 1.00 35.21 92 GLY G O 1
ATOM 10690 N N . LEU G 1 95 ? 48.441 25.572 11.361 1.00 32.81 93 LEU G N 1
ATOM 10691 C CA . LEU G 1 95 ? 48.773 25.485 12.781 1.00 32.50 93 LEU G CA 1
ATOM 10692 C C . LEU G 1 95 ? 49.725 26.593 13.209 1.00 35.40 93 LEU G C 1
ATOM 10693 O O . LEU G 1 95 ? 49.691 27.027 14.367 1.00 34.20 93 LEU G O 1
ATOM 10698 N N . ILE G 1 96 ? 50.572 27.068 12.293 1.00 35.50 94 ILE G N 1
ATOM 10699 C CA . ILE G 1 96 ? 51.431 28.209 12.597 1.00 36.73 94 ILE G CA 1
ATOM 10700 C C . ILE G 1 96 ? 50.579 29.442 12.876 1.00 34.95 94 ILE G C 1
ATOM 10701 O O . ILE G 1 96 ? 50.768 30.132 13.883 1.00 40.33 94 ILE G O 1
ATOM 10706 N N . ALA G 1 97 ? 49.583 29.694 12.020 1.00 36.45 95 ALA G N 1
ATOM 10707 C CA . ALA G 1 97 ? 48.683 30.829 12.209 1.00 37.78 95 ALA G CA 1
ATOM 10708 C C . ALA G 1 97 ? 47.887 30.715 13.505 1.00 40.44 95 ALA G C 1
ATOM 10709 O O . ALA G 1 97 ? 47.725 31.703 14.229 1.00 42.79 95 ALA G O 1
ATOM 10711 N N . ILE G 1 98 ? 47.364 29.523 13.808 1.00 38.19 96 ILE G N 1
ATOM 10712 C CA . ILE G 1 98 ? 46.548 29.367 15.012 1.00 38.63 96 ILE G CA 1
ATOM 10713 C C . ILE G 1 98 ? 47.382 29.621 16.258 1.00 39.64 96 ILE G C 1
ATOM 10714 O O . ILE G 1 98 ? 46.921 30.254 17.216 1.00 40.60 96 ILE G O 1
ATOM 10719 N N . LYS G 1 99 ? 48.623 29.135 16.262 1.00 39.34 97 LYS G N 1
ATOM 10720 C CA . LYS G 1 99 ? 49.505 29.345 17.403 1.00 42.04 97 LYS G CA 1
ATOM 10721 C C . LYS G 1 99 ? 49.788 30.832 17.616 1.00 43.97 97 LYS G C 1
ATOM 10722 O O . LYS G 1 99 ? 49.798 31.313 18.755 1.00 44.37 97 LYS G O 1
ATOM 10728 N N . GLU G 1 100 ? 49.981 31.584 16.532 1.00 47.18 98 GLU G N 1
ATOM 10729 C CA . GLU G 1 100 ? 50.254 33.011 16.680 1.00 50.86 98 GLU G CA 1
ATOM 10730 C C . GLU G 1 100 ? 49.005 33.768 17.110 1.00 50.85 98 GLU G C 1
ATOM 10731 O O . GLU G 1 100 ? 49.057 34.607 18.017 1.00 52.73 98 GLU G O 1
ATOM 10737 N N . LEU G 1 101 ? 47.867 33.479 16.472 1.00 47.83 99 LEU G N 1
ATOM 10738 C CA . LEU G 1 101 ? 46.636 34.192 16.800 1.00 46.97 99 LEU G CA 1
ATOM 10739 C C . LEU G 1 101 ? 46.190 33.911 18.234 1.00 46.69 99 LEU G C 1
ATOM 10740 O O . LEU G 1 101 ? 45.669 34.805 18.909 1.00 46.73 99 LEU G O 1
ATOM 10745 N N . THR G 1 102 ? 46.404 32.684 18.723 1.00 43.23 100 THR G N 1
ATOM 10746 C CA . THR G 1 102 ? 46.057 32.360 20.105 1.00 43.56 100 THR G CA 1
ATOM 10747 C C . THR G 1 102 ? 46.896 33.171 21.092 1.00 47.22 100 THR G C 1
ATOM 10748 O O . THR G 1 102 ? 46.379 33.663 22.102 1.00 45.62 100 THR G O 1
ATOM 10752 N N . GLN G 1 103 ? 48.195 33.319 20.818 1.00 44.67 101 GLN G N 1
ATOM 10753 C CA . GLN G 1 103 ? 49.054 34.123 21.683 1.00 51.53 101 GLN G CA 1
ATOM 10754 C C . GLN G 1 103 ? 48.638 35.590 21.707 1.00 48.21 101 GLN G C 1
ATOM 10755 O O . GLN G 1 103 ? 48.938 36.299 22.674 1.00 47.43 101 GLN G O 1
ATOM 10761 N N . GLN G 1 104 ? 47.945 36.056 20.676 1.00 47.76 102 GLN G N 1
ATOM 10762 C CA . GLN G 1 104 ? 47.404 37.405 20.641 1.00 46.29 102 GLN G CA 1
ATOM 10763 C C . GLN G 1 104 ? 45.984 37.491 21.189 1.00 46.98 102 GLN G C 1
ATOM 10764 O O . GLN G 1 104 ? 45.382 38.570 21.150 1.00 46.48 102 GLN G O 1
ATOM 10770 N N . GLY G 1 105 ? 45.441 36.388 21.699 1.00 44.69 103 GLY G N 1
ATOM 10771 C CA . GLY G 1 105 ? 44.083 36.377 22.200 1.00 45.19 103 GLY G CA 1
ATOM 10772 C C . GLY G 1 105 ? 43.010 36.477 21.143 1.00 44.80 103 GLY G C 1
ATOM 10773 O O . GLY G 1 105 ? 41.908 36.939 21.441 1.00 47.92 103 GLY G O 1
ATOM 10774 N N . ILE G 1 106 ? 43.297 36.066 19.912 1.00 43.32 104 ILE G N 1
ATOM 10775 C CA . ILE G 1 106 ? 42.297 36.092 18.847 1.00 44.26 104 ILE G CA 1
ATOM 10776 C C . ILE G 1 106 ? 41.626 34.724 18.794 1.00 47.68 104 ILE G C 1
ATOM 10777 O O . ILE G 1 106 ? 42.310 33.694 18.889 1.00 44.41 104 ILE G O 1
ATOM 10782 N N . PRO G 1 107 ? 40.300 34.659 18.683 1.00 48.04 105 PRO G N 1
ATOM 10783 C CA . PRO G 1 107 ? 39.634 33.356 18.604 1.00 42.54 105 PRO G CA 1
ATOM 10784 C C . PRO G 1 107 ? 39.651 32.818 17.180 1.00 41.55 105 PRO G C 1
ATOM 10785 O O . PRO G 1 107 ? 39.511 33.565 16.206 1.00 39.48 105 PRO G O 1
ATOM 10789 N N . THR G 1 108 ? 39.863 31.506 17.060 1.00 37.85 106 THR G N 1
ATOM 10790 C CA . THR G 1 108 ? 39.930 30.869 15.752 1.00 37.22 106 THR G CA 1
ATOM 10791 C C . THR G 1 108 ? 39.127 29.572 15.734 1.00 35.03 106 THR G C 1
ATOM 10792 O O . THR G 1 108 ? 38.779 28.996 16.771 1.00 35.75 106 THR G O 1
ATOM 10796 N N . LEU G 1 109 ? 38.833 29.127 14.520 1.00 34.45 107 LEU G N 1
ATOM 10797 C CA . LEU G 1 109 ? 38.241 27.827 14.252 1.00 35.40 107 LEU G CA 1
ATOM 10798 C C . LEU G 1 109 ? 39.178 27.073 13.321 1.00 33.22 107 LEU G C 1
ATOM 10799 O O . LEU G 1 109 ? 39.525 27.583 12.250 1.00 34.09 107 LEU G O 1
ATOM 10804 N N . GLY G 1 110 ? 39.570 25.867 13.720 1.00 29.90 108 GLY G N 1
ATOM 10805 C CA . GLY G 1 110 ? 40.362 25.008 12.863 1.00 29.45 108 GLY G CA 1
ATOM 10806 C C . GLY G 1 110 ? 39.478 24.172 11.961 1.00 31.43 108 GLY G C 1
ATOM 10807 O O . GLY G 1 110 ? 38.759 23.285 12.442 1.00 28.44 108 GLY G O 1
ATOM 10808 N N . THR G 1 111 ? 39.518 24.437 10.656 1.00 27.93 109 THR G N 1
ATOM 10809 C CA . THR G 1 111 ? 38.578 23.847 9.711 1.00 28.40 109 THR G CA 1
ATOM 10810 C C . THR G 1 111 ? 39.251 22.817 8.800 1.00 28.48 109 THR G C 1
ATOM 10811 O O . THR G 1 111 ? 40.468 22.617 8.832 1.00 30.49 109 THR G O 1
ATOM 10815 N N . ALA G 1 112 ? 38.415 22.155 7.984 1.00 29.15 110 ALA G N 1
ATOM 10816 C CA . ALA G 1 112 ? 38.839 21.098 7.057 1.00 29.16 110 ALA G CA 1
ATOM 10817 C C . ALA G 1 112 ? 39.453 19.909 7.805 1.00 29.46 110 ALA G C 1
ATOM 10818 O O . ALA G 1 112 ? 40.483 19.351 7.408 1.00 29.43 110 ALA G O 1
ATOM 10820 N N . VAL G 1 113 ? 38.800 19.496 8.882 1.00 23.88 111 VAL G N 1
ATOM 10821 C CA . VAL G 1 113 ? 39.283 18.402 9.715 1.00 27.60 111 VAL G CA 1
ATOM 10822 C C . VAL G 1 113 ? 38.699 17.088 9.210 1.00 27.70 111 VAL G C 1
ATOM 10823 O O . VAL G 1 113 ? 37.478 16.906 9.181 1.00 27.74 111 VAL G O 1
ATOM 10827 N N . TYR G 1 114 ? 39.579 16.175 8.798 1.00 29.60 112 TYR G N 1
ATOM 10828 C CA . TYR G 1 114 ? 39.188 14.848 8.350 1.00 30.04 112 TYR G CA 1
ATOM 10829 C C . TYR G 1 114 ? 39.567 13.750 9.327 1.00 27.46 112 TYR G C 1
ATOM 10830 O O . TYR G 1 114 ? 39.124 12.611 9.149 1.00 29.55 112 TYR G O 1
ATOM 10839 N N . GLY G 1 115 ? 40.347 14.054 10.363 1.00 28.74 113 GLY G N 1
ATOM 10840 C CA . GLY G 1 115 ? 40.684 13.059 11.360 1.00 26.18 113 GLY G CA 1
ATOM 10841 C C . GLY G 1 115 ? 40.736 13.657 12.750 1.00 26.17 113 GLY G C 1
ATOM 10842 O O . GLY G 1 115 ? 40.955 14.856 12.929 1.00 26.03 113 GLY G O 1
ATOM 10843 N N . ALA G 1 116 ? 40.562 12.778 13.743 1.00 26.10 114 ALA G N 1
ATOM 10844 C CA . ALA G 1 116 ? 40.529 13.206 15.141 1.00 25.54 114 ALA G CA 1
ATOM 10845 C C . ALA G 1 116 ? 41.884 13.742 15.603 1.00 23.77 114 ALA G C 1
ATOM 10846 O O . ALA G 1 116 ? 41.960 14.793 16.253 1.00 24.06 114 ALA G O 1
ATOM 10848 N N . GLY G 1 117 ? 42.969 13.040 15.269 1.00 24.32 115 GLY G N 1
ATOM 10849 C CA . GLY G 1 117 ? 44.288 13.537 15.627 1.00 27.14 115 GLY G CA 1
ATOM 10850 C C . GLY G 1 117 ? 44.561 14.915 15.054 1.00 27.48 115 GLY G C 1
ATOM 10851 O O . GLY G 1 117 ? 45.002 15.824 15.765 1.00 27.95 115 GLY G O 1
ATOM 10852 N N . GLN G 1 118 ? 44.294 15.091 13.758 1.00 25.32 116 GLN G N 1
ATOM 10853 C CA . GLN G 1 118 ? 44.486 16.395 13.132 1.00 27.47 116 GLN G CA 1
ATOM 10854 C C . GLN G 1 118 ? 43.706 17.484 13.871 1.00 27.55 116 GLN G C 1
ATOM 10855 O O . GLN G 1 118 ? 44.244 18.554 14.178 1.00 29.35 116 GLN G O 1
ATOM 10861 N N . GLY G 1 119 ? 42.427 17.232 14.158 1.00 29.19 117 GLY G N 1
ATOM 10862 C CA . GLY G 1 119 ? 41.630 18.236 14.848 1.00 26.74 117 GLY G CA 1
ATOM 10863 C C . GLY G 1 119 ? 42.108 18.475 16.266 1.00 28.14 117 GLY G C 1
ATOM 10864 O O . GLY G 1 119 ? 42.085 19.607 16.761 1.00 26.30 117 GLY G O 1
ATOM 10865 N N . PHE G 1 120 ? 42.553 17.413 16.937 1.00 27.76 118 PHE G N 1
ATOM 10866 C CA . PHE G 1 120 ? 43.043 17.543 18.302 1.00 27.31 118 PHE G CA 1
ATOM 10867 C C . PHE G 1 120 ? 44.225 18.497 18.377 1.00 28.53 118 PHE G C 1
ATOM 10868 O O . PHE G 1 120 ? 44.312 19.311 19.305 1.00 32.41 118 PHE G O 1
ATOM 10876 N N . LEU G 1 121 ? 45.144 18.413 17.410 1.00 26.70 119 LEU G N 1
ATOM 10877 C CA . LEU G 1 121 ? 46.320 19.281 17.411 1.00 31.29 119 LEU G CA 1
ATOM 10878 C C . LEU G 1 121 ? 45.924 20.746 17.274 1.00 31.59 119 LEU G C 1
ATOM 10879 O O . LEU G 1 121 ? 46.556 21.627 17.872 1.00 30.80 119 LEU G O 1
ATOM 10884 N N . ALA G 1 122 ? 44.876 21.029 16.497 1.00 29.76 120 ALA G N 1
ATOM 10885 C CA . ALA G 1 122 ? 44.398 22.406 16.398 1.00 31.56 120 ALA G CA 1
ATOM 10886 C C . ALA G 1 122 ? 43.859 22.901 17.735 1.00 29.67 120 ALA G C 1
ATOM 10887 O O . ALA G 1 122 ? 44.088 24.054 18.119 1.00 29.66 120 ALA G O 1
ATOM 10889 N N . ALA G 1 123 ? 43.167 22.035 18.474 1.00 30.20 121 ALA G N 1
ATOM 10890 C CA . ALA G 1 123 ? 42.699 22.414 19.805 1.00 32.13 121 ALA G CA 1
ATOM 10891 C C . ALA G 1 123 ? 43.868 22.640 20.761 1.00 34.11 121 ALA G C 1
ATOM 10892 O O . ALA G 1 123 ? 43.850 23.584 21.561 1.00 32.98 121 ALA G O 1
ATOM 10894 N N . LEU G 1 124 ? 44.890 21.781 20.697 1.00 31.63 122 LEU G N 1
ATOM 10895 C CA . LEU G 1 124 ? 46.083 21.977 21.516 1.00 32.24 122 LEU G CA 1
ATOM 10896 C C . LEU G 1 124 ? 46.797 23.271 21.156 1.00 32.89 122 LEU G C 1
ATOM 10897 O O . LEU G 1 124 ? 47.382 23.929 22.022 1.00 33.53 122 LEU G O 1
ATOM 10902 N N . ALA G 1 125 ? 46.779 23.642 19.879 1.00 30.64 123 ALA G N 1
ATOM 10903 C CA . ALA G 1 125 ? 47.386 24.897 19.466 1.00 33.92 123 ALA G CA 1
ATOM 10904 C C . ALA G 1 125 ? 46.606 26.110 19.944 1.00 34.23 123 ALA G C 1
ATOM 10905 O O . ALA G 1 125 ? 47.137 27.228 19.888 1.00 36.28 123 ALA G O 1
ATOM 10907 N N . GLY G 1 126 ? 45.369 25.925 20.399 1.00 30.28 124 GLY G N 1
ATOM 10908 C CA . GLY G 1 126 ? 44.564 27.025 20.903 1.00 34.96 124 GLY G CA 1
ATOM 10909 C C . GLY G 1 126 ? 43.306 27.359 20.119 1.00 34.83 124 GLY G C 1
ATOM 10910 O O . GLY G 1 126 ? 42.643 28.342 20.472 1.00 35.58 124 GLY G O 1
ATOM 10911 N N . ALA G 1 127 ? 42.918 26.626 19.075 1.00 33.81 125 ALA G N 1
ATOM 10912 C CA . ALA G 1 127 ? 41.666 26.942 18.397 1.00 32.99 125 ALA G CA 1
ATOM 10913 C C . ALA G 1 127 ? 40.473 26.600 19.290 1.00 33.85 125 ALA G C 1
ATOM 10914 O O . ALA G 1 127 ? 40.371 25.487 19.816 1.00 33.09 125 ALA G O 1
ATOM 10916 N N . LYS G 1 128 ? 39.575 27.570 19.467 1.00 31.74 126 LYS G N 1
ATOM 10917 C CA . LYS G 1 128 ? 38.376 27.344 20.269 1.00 34.08 126 LYS G CA 1
ATOM 10918 C C . LYS G 1 128 ? 37.459 26.315 19.621 1.00 31.09 126 LYS G C 1
ATOM 10919 O O . LYS G 1 128 ? 36.962 25.408 20.290 1.00 34.77 126 LYS G O 1
ATOM 10925 N N . TYR G 1 129 ? 37.221 26.441 18.322 1.00 29.09 127 TYR G N 1
ATOM 10926 C CA . TYR G 1 129 ? 36.341 25.540 17.593 1.00 31.42 127 TYR G CA 1
ATOM 10927 C C . TYR G 1 129 ? 37.150 24.643 16.669 1.00 30.64 127 TYR G C 1
ATOM 10928 O O . TYR G 1 129 ? 38.156 25.071 16.097 1.00 34.26 127 TYR G O 1
ATOM 10937 N N . ILE G 1 130 ? 36.676 23.407 16.499 1.00 28.80 128 ILE G N 1
ATOM 10938 C CA . ILE G 1 130 ? 37.257 22.435 15.576 1.00 26.50 128 ILE G CA 1
ATOM 10939 C C . ILE G 1 130 ? 36.127 21.936 14.688 1.00 28.84 128 ILE G C 1
ATOM 10940 O O . ILE G 1 130 ? 35.138 21.391 15.193 1.00 26.40 128 ILE G O 1
ATOM 10945 N N . ALA G 1 131 ? 36.261 22.125 13.371 1.00 26.20 129 ALA G N 1
ATOM 10946 C CA . ALA G 1 131 ? 35.179 21.768 12.457 1.00 27.10 129 ALA G CA 1
ATOM 10947 C C . ALA G 1 131 ? 35.552 20.563 11.605 1.00 26.90 129 ALA G C 1
ATOM 10948 O O . ALA G 1 131 ? 36.232 20.712 10.575 1.00 26.00 129 ALA G O 1
ATOM 10950 N N . PRO G 1 132 ? 35.130 19.359 11.975 1.00 26.18 130 PRO G N 1
ATOM 10951 C CA . PRO G 1 132 ? 35.244 18.230 11.046 1.00 24.35 130 PRO G CA 1
ATOM 10952 C C . PRO G 1 132 ? 34.279 18.414 9.885 1.00 25.52 130 PRO G C 1
ATOM 10953 O O . PRO G 1 132 ? 33.173 18.929 10.061 1.00 26.65 130 PRO G O 1
ATOM 10957 N N . TYR G 1 133 ? 34.710 18.008 8.690 1.00 22.88 131 TYR G N 1
ATOM 10958 C CA . TYR G 1 133 ? 33.837 17.986 7.516 1.00 24.70 131 TYR G CA 1
ATOM 10959 C C . TYR G 1 133 ? 33.144 16.631 7.494 1.00 25.29 131 TYR G C 1
ATOM 10960 O O . TYR G 1 133 ? 33.582 15.697 6.819 1.00 26.80 131 TYR G O 1
ATOM 10969 N N . VAL G 1 134 ? 32.030 16.545 8.226 1.00 22.55 132 VAL G N 1
ATOM 10970 C CA . VAL G 1 134 ? 31.366 15.267 8.488 1.00 23.07 132 VAL G CA 1
ATOM 10971 C C . VAL G 1 134 ? 31.066 14.533 7.187 1.00 26.59 132 VAL G C 1
ATOM 10972 O O . VAL G 1 134 ? 31.464 13.378 7.001 1.00 25.30 132 VAL G O 1
ATOM 10976 N N . ASN G 1 135 ? 30.373 15.201 6.256 1.00 27.06 133 ASN G N 1
ATOM 10977 C CA . ASN G 1 135 ? 29.958 14.521 5.032 1.00 26.80 133 ASN G CA 1
ATOM 10978 C C . ASN G 1 135 ? 31.138 14.152 4.141 1.00 26.71 133 ASN G C 1
ATOM 10979 O O . ASN G 1 135 ? 31.104 13.116 3.466 1.00 24.96 133 ASN G O 1
ATOM 10984 N N . ARG G 1 136 ? 32.179 14.980 4.108 1.00 25.94 134 ARG G N 1
ATOM 10985 C CA . ARG G 1 136 ? 33.324 14.648 3.272 1.00 26.29 134 ARG G CA 1
ATOM 10986 C C . ARG G 1 136 ? 34.033 13.387 3.763 1.00 28.37 134 ARG G C 1
ATOM 10987 O O . ARG G 1 136 ? 34.574 12.624 2.952 1.00 29.30 134 ARG G O 1
ATOM 10995 N N . ILE G 1 137 ? 34.030 13.145 5.076 1.00 27.23 135 ILE G N 1
ATOM 10996 C CA . ILE G 1 137 ? 34.595 11.909 5.607 1.00 24.40 135 ILE G CA 1
ATOM 10997 C C . ILE G 1 137 ? 33.789 10.708 5.133 1.00 25.35 135 ILE G C 1
ATOM 10998 O O . ILE G 1 137 ? 34.358 9.675 4.765 1.00 24.79 135 ILE G O 1
ATOM 11003 N N . ASP G 1 138 ? 32.452 10.808 5.159 1.00 26.09 136 ASP G N 1
ATOM 11004 C CA . ASP G 1 138 ? 31.615 9.755 4.581 1.00 26.68 136 ASP G CA 1
ATOM 11005 C C . ASP G 1 138 ? 31.834 9.626 3.075 1.00 29.76 136 ASP G C 1
ATOM 11006 O O . ASP G 1 138 ? 31.748 8.520 2.525 1.00 29.83 136 ASP G O 1
ATOM 11011 N N . ALA G 1 139 ? 32.105 10.742 2.394 1.00 28.24 137 ALA G N 1
ATOM 11012 C CA . ALA G 1 139 ? 32.187 10.721 0.937 1.00 31.38 137 ALA G CA 1
ATOM 11013 C C . ALA G 1 139 ? 33.438 10.002 0.451 1.00 33.61 137 ALA G C 1
ATOM 11014 O O . ALA G 1 139 ? 33.445 9.464 -0.659 1.00 35.89 137 ALA G O 1
ATOM 11016 N N . GLN G 1 140 ? 34.486 9.964 1.269 1.00 32.85 138 GLN G N 1
ATOM 11017 C CA . GLN G 1 140 ? 35.775 9.398 0.896 1.00 33.97 138 GLN G CA 1
ATOM 11018 C C . GLN G 1 140 ? 36.056 8.072 1.605 1.00 36.28 138 GLN G C 1
ATOM 11019 O O . GLN G 1 140 ? 37.196 7.755 1.953 1.00 36.85 138 GLN G O 1
ATOM 11025 N N . GLY G 1 141 ? 35.017 7.267 1.804 1.00 34.26 139 GLY G N 1
ATOM 11026 C CA . GLY G 1 141 ? 35.205 5.917 2.293 1.00 31.92 139 GLY G CA 1
ATOM 11027 C C . GLY G 1 141 ? 35.461 5.789 3.775 1.00 34.87 139 GLY G C 1
ATOM 11028 O O . GLY G 1 141 ? 35.846 4.701 4.226 1.00 31.57 139 GLY G O 1
ATOM 11029 N N . GLY G 1 142 ? 35.266 6.860 4.547 1.00 32.75 140 GLY G N 1
ATOM 11030 C CA . GLY G 1 142 ? 35.430 6.826 5.983 1.00 29.01 140 GLY G CA 1
ATOM 11031 C C . GLY G 1 142 ? 34.119 6.575 6.708 1.00 30.48 140 GLY G C 1
ATOM 11032 O O . GLY G 1 142 ? 33.107 6.176 6.126 1.00 28.73 140 GLY G O 1
ATOM 11033 N N . ASN G 1 143 ? 34.148 6.818 8.018 1.00 27.34 141 ASN G N 1
ATOM 11034 C CA . ASN G 1 143 ? 32.962 6.713 8.863 1.00 26.24 141 ASN G CA 1
ATOM 11035 C C . ASN G 1 143 ? 32.913 7.958 9.750 1.00 24.94 141 ASN G C 1
ATOM 11036 O O . ASN G 1 143 ? 33.578 8.030 10.791 1.00 25.11 141 ASN G O 1
ATOM 11041 N N . SER G 1 144 ? 32.119 8.941 9.332 1.00 24.12 142 SER G N 1
ATOM 11042 C CA . SER G 1 144 ? 32.125 10.234 10.003 1.00 24.89 142 SER G CA 1
ATOM 11043 C C . SER G 1 144 ? 31.682 10.102 11.452 1.00 24.74 142 SER G C 1
ATOM 11044 O O . SER G 1 144 ? 32.212 10.787 12.331 1.00 23.53 142 SER G O 1
ATOM 11047 N N . LYS G 1 145 ? 30.708 9.226 11.716 1.00 23.17 143 LYS G N 1
ATOM 11048 C CA . LYS G 1 145 ? 30.241 9.029 13.082 1.00 27.00 143 LYS G CA 1
ATOM 11049 C C . LYS G 1 145 ? 31.384 8.593 13.996 1.00 25.80 143 LYS G C 1
ATOM 11050 O O . LYS G 1 145 ? 31.535 9.117 15.108 1.00 24.11 143 LYS G O 1
ATOM 11056 N N . ASP G 1 146 ? 32.212 7.650 13.533 1.00 26.19 144 ASP G N 1
ATOM 11057 C CA . ASP G 1 146 ? 33.381 7.232 14.308 1.00 25.81 144 ASP G CA 1
ATOM 11058 C C . ASP G 1 146 ? 34.339 8.392 14.535 1.00 24.89 144 ASP G C 1
ATOM 11059 O O . ASP G 1 146 ? 34.768 8.638 15.667 1.00 27.92 144 ASP G O 1
ATOM 11064 N N . THR G 1 147 ? 34.694 9.115 13.464 1.00 24.65 145 THR G N 1
ATOM 11065 C CA . THR G 1 147 ? 35.661 10.207 13.578 1.00 25.08 145 THR G CA 1
ATOM 11066 C C . THR G 1 147 ? 35.179 11.292 14.534 1.00 22.66 145 THR G C 1
ATOM 11067 O O . THR G 1 147 ? 35.968 11.821 15.328 1.00 25.27 145 THR G O 1
ATOM 11071 N N . VAL G 1 148 ? 33.890 11.650 14.461 1.00 22.71 146 VAL G N 1
ATOM 11072 C CA . VAL G 1 148 ? 33.348 12.693 15.334 1.00 22.61 146 VAL G CA 1
ATOM 11073 C C . VAL G 1 148 ? 33.345 12.231 16.784 1.00 22.93 146 VAL G C 1
ATOM 11074 O O . VAL G 1 148 ? 33.691 13.000 17.691 1.00 23.10 146 VAL G O 1
ATOM 11078 N N . LEU G 1 149 ? 32.964 10.972 17.029 1.00 24.05 147 LEU G N 1
ATOM 11079 C CA . LEU G 1 149 ? 33.043 10.414 18.383 1.00 23.25 147 LEU G CA 1
ATOM 11080 C C . LEU G 1 149 ? 34.457 10.512 18.943 1.00 25.36 147 LEU G C 1
ATOM 11081 O O . LEU G 1 149 ? 34.660 10.953 20.083 1.00 24.39 147 LEU G O 1
ATOM 11086 N N . GLU G 1 150 ? 35.454 10.100 18.153 1.00 24.24 148 GLU G N 1
ATOM 11087 C CA . GLU G 1 150 ? 36.828 10.146 18.635 1.00 25.05 148 GLU G CA 1
ATOM 11088 C C . GLU G 1 150 ? 37.274 11.581 18.912 1.00 23.85 148 GLU G C 1
ATOM 11089 O O . GLU G 1 150 ? 37.882 11.859 19.953 1.00 25.29 148 GLU G O 1
ATOM 11095 N N . LEU G 1 151 ? 36.962 12.508 18.003 1.00 22.84 149 LEU G N 1
ATOM 11096 C CA . LEU G 1 151 ? 37.385 13.897 18.169 1.00 24.00 149 LEU G CA 1
ATOM 11097 C C . LEU G 1 151 ? 36.784 14.509 19.433 1.00 26.74 149 LEU G C 1
ATOM 11098 O O . LEU G 1 151 ? 37.487 15.166 20.215 1.00 24.50 149 LEU G O 1
ATOM 11103 N N . GLN G 1 152 ? 35.481 14.286 19.652 1.00 23.18 150 GLN G N 1
ATOM 11104 C CA . GLN G 1 152 ? 34.801 14.813 20.829 1.00 26.43 150 GLN G CA 1
ATOM 11105 C C . GLN G 1 152 ? 35.341 14.185 22.105 1.00 27.73 150 GLN G C 1
ATOM 11106 O O . GLN G 1 152 ? 35.470 14.868 23.126 1.00 24.90 150 GLN G O 1
ATOM 11112 N N . LYS G 1 153 ? 35.642 12.882 22.069 1.00 24.46 151 LYS G N 1
ATOM 11113 C CA . LYS G 1 153 ? 36.240 12.241 23.233 1.00 27.40 151 LYS G CA 1
ATOM 11114 C C . LYS G 1 153 ? 37.592 12.869 23.565 1.00 25.64 151 LYS G C 1
ATOM 11115 O O . LYS G 1 153 ? 37.912 13.086 24.739 1.00 27.70 151 LYS G O 1
ATOM 11121 N N . LEU G 1 154 ? 38.388 13.197 22.547 1.00 24.24 152 LEU G N 1
ATOM 11122 C CA . LEU G 1 154 ? 39.670 13.845 22.808 1.00 27.42 152 LEU G CA 1
ATOM 11123 C C . LEU G 1 154 ? 39.490 15.212 23.468 1.00 27.09 152 LEU G C 1
ATOM 11124 O O . LEU G 1 154 ? 40.222 15.556 24.403 1.00 30.18 152 LEU G O 1
ATOM 11129 N N . LEU G 1 155 ? 38.537 16.017 22.990 1.00 25.45 153 LEU G N 1
ATOM 11130 C CA . LEU G 1 155 ? 38.332 17.328 23.604 1.00 29.23 153 LEU G CA 1
ATOM 11131 C C . LEU G 1 155 ? 37.794 17.193 25.027 1.00 30.63 153 LEU G C 1
ATOM 11132 O O . LEU G 1 155 ? 38.182 17.959 25.918 1.00 30.94 153 LEU G O 1
ATOM 11137 N N . ASP G 1 156 ? 36.913 16.222 25.264 1.00 26.20 154 ASP G N 1
ATOM 11138 C CA . ASP G 1 156 ? 36.424 15.992 26.621 1.00 29.76 154 ASP G CA 1
ATOM 11139 C C . ASP G 1 156 ? 37.552 15.568 27.555 1.00 30.99 154 ASP G C 1
ATOM 11140 O O . ASP G 1 156 ? 37.613 16.010 28.707 1.00 29.58 154 ASP G O 1
ATOM 11145 N N . LEU G 1 157 ? 38.460 14.711 27.077 1.00 28.96 155 LEU G N 1
ATOM 11146 C CA . LEU G 1 157 ? 39.522 14.213 27.947 1.00 29.02 155 LEU G CA 1
ATOM 11147 C C . LEU G 1 157 ? 40.589 15.273 28.199 1.00 29.97 155 LEU G C 1
ATOM 11148 O O . LEU G 1 157 ? 41.117 15.369 29.312 1.00 29.96 155 LEU G O 1
ATOM 11153 N N . HIS G 1 158 ? 40.903 16.087 27.191 1.00 28.94 156 HIS G N 1
ATOM 11154 C CA . HIS G 1 158 ? 42.158 16.827 27.171 1.00 33.24 156 HIS G CA 1
ATOM 11155 C C . HIS G 1 158 ? 42.042 18.317 26.883 1.00 32.56 156 HIS G C 1
ATOM 11156 O O . HIS G 1 158 ? 43.001 19.036 27.172 1.00 37.57 156 HIS G O 1
ATOM 11163 N N . CYS G 1 159 ? 40.954 18.808 26.289 1.00 31.57 157 CYS G N 1
ATOM 11164 C CA . CYS G 1 159 ? 40.857 20.215 25.882 1.00 33.68 157 CYS G CA 1
ATOM 11165 C C . CYS G 1 159 ? 39.496 20.783 26.250 1.00 36.63 157 CYS G C 1
ATOM 11166 O O . CYS G 1 159 ? 38.675 21.080 25.378 1.00 36.01 157 CYS G O 1
ATOM 11169 N N . PRO G 1 160 ? 39.244 20.995 27.543 1.00 40.35 158 PRO G N 1
ATOM 11170 C CA . PRO G 1 160 ? 37.924 21.487 27.962 1.00 41.28 158 PRO G CA 1
ATOM 11171 C C . PRO G 1 160 ? 37.602 22.884 27.466 1.00 39.94 158 PRO G C 1
ATOM 11172 O O . PRO G 1 160 ? 36.425 23.263 27.473 1.00 41.01 158 PRO G O 1
ATOM 11176 N N . GLN G 1 161 ? 38.597 23.661 27.044 1.00 38.47 159 GLN G N 1
ATOM 11177 C CA . GLN G 1 161 ? 38.347 25.003 26.534 1.00 40.86 159 GLN G CA 1
ATOM 11178 C C . GLN G 1 161 ? 37.953 25.030 25.056 1.00 39.88 159 GLN G C 1
ATOM 11179 O O . GLN G 1 161 ? 37.581 26.097 24.554 1.00 35.45 159 GLN G O 1
ATOM 11185 N N . SER G 1 162 ? 38.014 23.904 24.348 1.00 36.32 160 SER G N 1
ATOM 11186 C CA . SER G 1 162 ? 37.658 23.852 22.936 1.00 36.41 160 SER G CA 1
ATOM 11187 C C . SER G 1 162 ? 36.352 23.094 22.740 1.00 30.23 160 SER G C 1
ATOM 11188 O O . SER G 1 162 ? 35.884 22.389 23.632 1.00 32.75 160 SER G O 1
ATOM 11191 N N . LEU G 1 163 ? 35.780 23.215 21.541 1.00 28.78 161 LEU G N 1
ATOM 11192 C CA . LEU G 1 163 ? 34.569 22.466 21.223 1.00 28.88 161 LEU G CA 1
ATOM 11193 C C . LEU G 1 163 ? 34.513 22.163 19.731 1.00 27.25 161 LEU G C 1
ATOM 11194 O O . LEU G 1 163 ? 35.120 22.854 18.905 1.00 29.72 161 LEU G O 1
ATOM 11199 N N . VAL G 1 164 ? 33.784 21.100 19.396 1.00 25.49 162 VAL G N 1
ATOM 11200 C CA . VAL G 1 164 ? 33.572 20.726 18.001 1.00 27.16 162 VAL G CA 1
ATOM 11201 C C . VAL G 1 164 ? 32.455 21.584 17.418 1.00 29.21 162 VAL G C 1
ATOM 11202 O O . VAL G 1 164 ? 31.400 21.773 18.040 1.00 27.61 162 VAL G O 1
ATOM 11206 N N . LEU G 1 165 ? 32.689 22.121 16.228 1.00 27.18 163 LEU G N 1
ATOM 11207 C CA . LEU G 1 165 ? 31.638 22.759 15.445 1.00 27.93 163 LEU G CA 1
ATOM 11208 C C . LEU G 1 165 ? 31.421 21.840 14.246 1.00 25.95 163 LEU G C 1
ATOM 11209 O O . LEU G 1 165 ? 32.148 21.912 13.255 1.00 27.97 163 LEU G O 1
ATOM 11214 N N . ALA G 1 166 ? 30.427 20.953 14.361 1.00 26.03 164 ALA G N 1
ATOM 11215 C CA . ALA G 1 166 ? 30.188 19.946 13.333 1.00 26.67 164 ALA G CA 1
ATOM 11216 C C . ALA G 1 166 ? 29.644 20.608 12.077 1.00 25.03 164 ALA G C 1
ATOM 11217 O O . ALA G 1 166 ? 28.737 21.438 12.152 1.00 29.14 164 ALA G O 1
ATOM 11219 N N . ALA G 1 167 ? 30.201 20.246 10.922 1.00 26.62 165 ALA G N 1
ATOM 11220 C CA . ALA G 1 167 ? 29.880 20.924 9.673 1.00 24.55 165 ALA G CA 1
ATOM 11221 C C . ALA G 1 167 ? 29.884 19.918 8.535 1.00 28.16 165 ALA G C 1
ATOM 11222 O O . ALA G 1 167 ? 30.407 18.805 8.669 1.00 26.90 165 ALA G O 1
ATOM 11224 N N . SER G 1 168 ? 29.285 20.338 7.407 1.00 26.14 166 SER G N 1
ATOM 11225 C CA . SER G 1 168 ? 29.244 19.578 6.161 1.00 27.42 166 SER G CA 1
ATOM 11226 C C . SER G 1 168 ? 28.254 18.431 6.296 1.00 25.79 166 SER G C 1
ATOM 11227 O O . SER G 1 168 ? 28.599 17.374 6.826 1.00 27.59 166 SER G O 1
ATOM 11230 N N . PHE G 1 169 ? 27.016 18.630 5.838 1.00 25.31 167 PHE G N 1
ATOM 11231 C CA . PHE G 1 169 ? 25.982 17.620 6.016 1.00 27.54 167 PHE G CA 1
ATOM 11232 C C . PHE G 1 169 ? 25.139 17.458 4.766 1.00 26.78 167 PHE G C 1
ATOM 11233 O O . PHE G 1 169 ? 24.757 18.445 4.138 1.00 25.78 167 PHE G O 1
ATOM 11241 N N . ARG G 1 170 ? 24.818 16.202 4.444 1.00 25.03 168 ARG G N 1
ATOM 11242 C CA . ARG G 1 170 ? 23.807 15.887 3.449 1.00 26.28 168 ARG G CA 1
ATOM 11243 C C . ARG G 1 170 ? 22.538 15.282 4.033 1.00 25.85 168 ARG G C 1
ATOM 11244 O O . ARG G 1 170 ? 21.516 15.283 3.349 1.00 27.02 168 ARG G O 1
ATOM 11252 N N . THR G 1 171 ? 22.576 14.739 5.252 1.00 23.31 169 THR G N 1
ATOM 11253 C CA . THR G 1 171 ? 21.381 14.157 5.853 1.00 22.86 169 THR G CA 1
ATOM 11254 C C . THR G 1 171 ? 21.222 14.645 7.287 1.00 23.95 169 THR G C 1
ATOM 11255 O O . THR G 1 171 ? 22.218 14.911 7.968 1.00 24.32 169 THR G O 1
ATOM 11259 N N . PRO G 1 172 ? 19.979 14.762 7.778 1.00 21.21 170 PRO G N 1
ATOM 11260 C CA . PRO G 1 172 ? 19.783 15.057 9.210 1.00 23.97 170 PRO G CA 1
ATOM 11261 C C . PRO G 1 172 ? 20.313 13.970 10.123 1.00 22.91 170 PRO G C 1
ATOM 11262 O O . PRO G 1 172 ? 20.580 14.245 11.302 1.00 25.51 170 PRO G O 1
ATOM 11266 N N . ARG G 1 173 ? 20.458 12.742 9.621 1.00 24.53 171 ARG G N 1
ATOM 11267 C CA . ARG G 1 173 ? 21.006 11.665 10.434 1.00 22.66 171 ARG G CA 1
ATOM 11268 C C . ARG G 1 173 ? 22.456 11.952 10.810 1.00 24.21 171 ARG G C 1
ATOM 11269 O O . ARG G 1 173 ? 22.875 11.676 11.935 1.00 24.80 171 ARG G O 1
ATOM 11277 N N . GLN G 1 174 ? 23.238 12.508 9.876 1.00 26.59 172 GLN G N 1
ATOM 11278 C CA . GLN G 1 174 ? 24.613 12.900 10.183 1.00 24.06 172 GLN G CA 1
ATOM 11279 C C . GLN G 1 174 ? 24.639 13.981 11.249 1.00 24.57 172 GLN G C 1
ATOM 11280 O O . GLN G 1 174 ? 25.435 13.924 12.196 1.00 23.88 172 GLN G O 1
ATOM 11286 N N . ALA G 1 175 ? 23.792 15.005 11.084 1.00 23.81 173 ALA G N 1
ATOM 11287 C CA . ALA G 1 175 ? 23.771 16.109 12.034 1.00 23.55 173 ALA G CA 1
ATOM 11288 C C . ALA G 1 175 ? 23.360 15.631 13.420 1.00 22.88 173 ALA G C 1
ATOM 11289 O O . ALA G 1 175 ? 23.960 16.032 14.422 1.00 24.38 173 ALA G O 1
ATOM 11291 N N . LEU G 1 176 ? 22.337 14.774 13.494 1.00 24.08 174 LEU G N 1
ATOM 11292 C CA . LEU G 1 176 ? 21.869 14.276 14.784 1.00 21.15 174 LEU G CA 1
ATOM 11293 C C . LEU G 1 176 ? 22.940 13.427 15.458 1.00 22.68 174 LEU G C 1
ATOM 11294 O O . LEU G 1 176 ? 23.147 13.524 16.674 1.00 22.05 174 LEU G O 1
ATOM 11299 N N . ASP G 1 177 ? 23.640 12.593 14.686 1.00 23.65 175 ASP G N 1
ATOM 11300 C CA . ASP G 1 177 ? 24.691 11.776 15.282 1.00 23.57 175 ASP G CA 1
ATOM 11301 C C . ASP G 1 177 ? 25.767 12.645 15.921 1.00 22.06 175 ASP G C 1
ATOM 11302 O O . ASP G 1 177 ? 26.279 12.308 16.993 1.00 26.12 175 ASP G O 1
ATOM 11307 N N . CYS G 1 178 ? 26.074 13.797 15.312 1.00 22.91 176 CYS G N 1
ATOM 11308 C CA . CYS G 1 178 ? 27.081 14.705 15.861 1.00 21.99 176 CYS G CA 1
ATOM 11309 C C . CYS G 1 178 ? 26.645 15.283 17.205 1.00 23.21 176 CYS G C 1
ATOM 11310 O O . CYS G 1 178 ? 27.414 15.275 18.173 1.00 24.43 176 CYS G O 1
ATOM 11313 N N . ILE G 1 179 ? 25.419 15.797 17.295 1.00 21.63 177 ILE G N 1
ATOM 11314 C CA . ILE G 1 179 ? 25.009 16.339 18.593 1.00 24.34 177 ILE G CA 1
ATOM 11315 C C . ILE G 1 179 ? 24.824 15.219 19.622 1.00 24.73 177 ILE G C 1
ATOM 11316 O O . ILE G 1 179 ? 25.088 15.423 20.822 1.00 24.89 177 ILE G O 1
ATOM 11321 N N . LEU G 1 180 ? 24.424 14.014 19.186 1.00 20.44 178 LEU G N 1
ATOM 11322 C CA . LEU G 1 180 ? 24.394 12.890 20.123 1.00 24.57 178 LEU G CA 1
ATOM 11323 C C . LEU G 1 180 ? 25.795 12.530 20.603 1.00 27.76 178 LEU G C 1
ATOM 11324 O O . LEU G 1 180 ? 25.957 12.034 21.723 1.00 26.72 178 LEU G O 1
ATOM 11329 N N . ALA G 1 181 ? 26.814 12.763 19.772 1.00 25.84 179 ALA G N 1
ATOM 11330 C CA . ALA G 1 181 ? 28.189 12.503 20.170 1.00 25.78 179 ALA G CA 1
ATOM 11331 C C . ALA G 1 181 ? 28.667 13.462 21.256 1.00 26.30 179 ALA G C 1
ATOM 11332 O O . ALA G 1 181 ? 29.696 13.198 21.886 1.00 28.93 179 ALA G O 1
ATOM 11334 N N . GLY G 1 182 ? 27.954 14.566 21.483 1.00 24.84 180 GLY G N 1
ATOM 11335 C CA . GLY G 1 182 ? 28.364 15.579 22.442 1.00 26.33 180 GLY G CA 1
ATOM 11336 C C . GLY G 1 182 ? 28.814 16.898 21.840 1.00 27.30 180 GLY G C 1
ATOM 11337 O O . GLY G 1 182 ? 29.181 17.804 22.601 1.00 27.72 180 GLY G O 1
ATOM 11338 N N . CYS G 1 183 ? 28.803 17.044 20.510 1.00 24.28 181 CYS G N 1
ATOM 11339 C CA . CYS G 1 183 ? 29.277 18.282 19.898 1.00 26.67 181 CYS G CA 1
ATOM 11340 C C . CYS G 1 183 ? 28.477 19.462 20.424 1.00 27.00 181 CYS G C 1
ATOM 11341 O O . CYS G 1 183 ? 27.245 19.474 20.345 1.00 25.04 181 CYS G O 1
ATOM 11344 N N . LYS G 1 184 ? 29.180 20.457 20.962 1.00 28.28 182 LYS G N 1
ATOM 11345 C CA . LYS G 1 184 ? 28.513 21.615 21.540 1.00 29.41 182 LYS G CA 1
ATOM 11346 C C . LYS G 1 184 ? 28.078 22.647 20.510 1.00 30.57 182 LYS G C 1
ATOM 11347 O O . LYS G 1 184 ? 27.412 23.621 20.883 1.00 28.55 182 LYS G O 1
ATOM 11353 N N . SER G 1 185 ? 28.447 22.481 19.241 1.00 29.10 183 SER G N 1
ATOM 11354 C CA . SER G 1 185 ? 28.025 23.421 18.215 1.00 27.68 183 SER G CA 1
ATOM 11355 C C . SER G 1 185 ? 27.948 22.696 16.885 1.00 26.59 183 SER G C 1
ATOM 11356 O O . SER G 1 185 ? 28.599 21.672 16.676 1.00 27.13 183 SER G O 1
ATOM 11359 N N . ILE G 1 186 ? 27.144 23.249 15.985 1.00 28.04 184 ILE G N 1
ATOM 11360 C CA . ILE G 1 186 ? 26.878 22.633 14.689 1.00 27.66 184 ILE G CA 1
ATOM 11361 C C . ILE G 1 186 ? 26.394 23.734 13.759 1.00 26.76 184 ILE G C 1
ATOM 11362 O O . ILE G 1 186 ? 25.728 24.675 14.192 1.00 26.76 184 ILE G O 1
ATOM 11367 N N . THR G 1 187 ? 26.772 23.644 12.483 1.00 27.54 185 THR G N 1
ATOM 11368 C CA . THR G 1 187 ? 26.256 24.551 11.464 1.00 26.99 185 THR G CA 1
ATOM 11369 C C . THR G 1 187 ? 25.606 23.730 10.358 1.00 28.53 185 THR G C 1
ATOM 11370 O O . THR G 1 187 ? 26.198 22.765 9.865 1.00 29.08 185 THR G O 1
ATOM 11374 N N . LEU G 1 188 ? 24.365 24.104 9.983 1.00 28.29 186 LEU G N 1
ATOM 11375 C CA . LEU G 1 188 ? 23.549 23.317 9.056 1.00 27.40 186 LEU G CA 1
ATOM 11376 C C . LEU G 1 188 ? 23.360 24.032 7.724 1.00 29.44 186 LEU G C 1
ATOM 11377 O O . LEU G 1 188 ? 23.072 25.234 7.704 1.00 30.94 186 LEU G O 1
ATOM 11382 N N . PRO G 1 189 ? 23.472 23.322 6.602 1.00 30.66 187 PRO G N 1
ATOM 11383 C CA . PRO G 1 189 ? 23.007 23.888 5.334 1.00 32.50 187 PRO G CA 1
ATOM 11384 C C . PRO G 1 189 ? 21.490 23.965 5.340 1.00 32.93 187 PRO G C 1
ATOM 11385 O O . PRO G 1 189 ? 20.812 23.296 6.125 1.00 29.88 187 PRO G O 1
ATOM 11389 N N . VAL G 1 190 ? 20.963 24.794 4.435 1.00 33.88 188 VAL G N 1
ATOM 11390 C CA . VAL G 1 190 ? 19.541 25.134 4.447 1.00 29.44 188 VAL G CA 1
ATOM 11391 C C . VAL G 1 190 ? 18.674 23.885 4.300 1.00 33.65 188 VAL G C 1
ATOM 11392 O O . VAL G 1 190 ? 17.691 23.700 5.030 1.00 33.46 188 VAL G O 1
ATOM 11396 N N . ASP G 1 191 ? 19.024 23.000 3.363 1.00 30.93 189 ASP G N 1
ATOM 11397 C CA . ASP G 1 191 ? 18.140 21.875 3.081 1.00 29.93 189 ASP G CA 1
ATOM 11398 C C . ASP G 1 191 ? 18.087 20.892 4.248 1.00 30.83 189 ASP G C 1
ATOM 11399 O O . ASP G 1 191 ? 17.014 20.360 4.565 1.00 32.50 189 ASP G O 1
ATOM 11404 N N . VAL G 1 192 ? 19.214 20.651 4.921 1.00 30.85 190 VAL G N 1
ATOM 11405 C CA . VAL G 1 192 ? 19.162 19.793 6.101 1.00 31.09 190 VAL G CA 1
ATOM 11406 C C . VAL G 1 192 ? 18.385 20.478 7.224 1.00 31.15 190 VAL G C 1
ATOM 11407 O O . VAL G 1 192 ? 17.581 19.841 7.914 1.00 28.70 190 VAL G O 1
ATOM 11411 N N . ALA G 1 193 ? 18.604 21.781 7.421 1.00 30.26 191 ALA G N 1
ATOM 11412 C CA . ALA G 1 193 ? 17.903 22.496 8.485 1.00 28.75 191 ALA G CA 1
ATOM 11413 C C . ALA G 1 193 ? 16.393 22.363 8.324 1.00 30.42 191 ALA G C 1
ATOM 11414 O O . ALA G 1 193 ? 15.683 22.025 9.278 1.00 29.75 191 ALA G O 1
ATOM 11416 N N . GLU G 1 194 ? 15.894 22.566 7.102 1.00 30.09 192 GLU G N 1
ATOM 11417 C CA . GLU G 1 194 ? 14.453 22.497 6.851 1.00 31.31 192 GLU G CA 1
ATOM 11418 C C . GLU G 1 194 ? 13.887 21.092 7.057 1.00 32.08 192 GLU G C 1
ATOM 11419 O O . GLU G 1 194 ? 12.725 20.952 7.455 1.00 32.59 192 GLU G O 1
ATOM 11425 N N . LEU G 1 195 ? 14.671 20.042 6.791 1.00 33.02 193 LEU G N 1
ATOM 11426 C CA . LEU G 1 195 ? 14.159 18.685 6.980 1.00 32.53 193 LEU G CA 1
ATOM 11427 C C . LEU G 1 195 ? 13.853 18.393 8.441 1.00 31.50 193 LEU G C 1
ATOM 11428 O O . LEU G 1 195 ? 12.963 17.585 8.734 1.00 31.94 193 LEU G O 1
ATOM 11433 N N . PHE G 1 196 ? 14.595 19.001 9.370 1.00 29.39 194 PHE G N 1
ATOM 11434 C CA . PHE G 1 196 ? 14.318 18.779 10.787 1.00 30.90 194 PHE G CA 1
ATOM 11435 C C . PHE G 1 196 ? 12.922 19.247 11.176 1.00 31.64 194 PHE G C 1
ATOM 11436 O O . PHE G 1 196 ? 12.362 18.740 12.153 1.00 32.30 194 PHE G O 1
ATOM 11444 N N . ILE G 1 197 ? 12.331 20.172 10.419 1.00 31.09 195 ILE G N 1
ATOM 11445 C CA . ILE G 1 197 ? 11.038 20.732 10.791 1.00 33.46 195 ILE G CA 1
ATOM 11446 C C . ILE G 1 197 ? 9.991 20.536 9.699 1.00 35.49 195 ILE G C 1
ATOM 11447 O O . ILE G 1 197 ? 9.083 21.361 9.561 1.00 36.01 195 ILE G O 1
ATOM 11452 N N . SER G 1 198 ? 10.086 19.459 8.920 1.00 38.20 196 SER G N 1
ATOM 11453 C CA . SER G 1 198 ? 9.081 19.243 7.880 1.00 41.44 196 SER G CA 1
ATOM 11454 C C . SER G 1 198 ? 8.834 17.751 7.651 1.00 42.44 196 SER G C 1
ATOM 11455 O O . SER G 1 198 ? 9.011 17.211 6.557 1.00 47.95 196 SER G O 1
ATOM 11458 N N . ASP G 1 199 ? 8.367 17.082 8.669 1.00 35.66 197 ASP G N 1
ATOM 11459 C CA . ASP G 1 199 ? 8.005 15.667 8.673 1.00 35.99 197 ASP G CA 1
ATOM 11460 C C . ASP G 1 199 ? 6.530 15.507 8.300 1.00 35.79 197 ASP G C 1
ATOM 11461 O O . ASP G 1 199 ? 5.670 16.131 8.931 1.00 37.87 197 ASP G O 1
ATOM 11466 N N . PRO G 1 200 ? 6.198 14.696 7.289 1.00 38.22 198 PRO G N 1
ATOM 11467 C CA . PRO G 1 200 ? 4.779 14.516 6.919 1.00 38.14 198 PRO G CA 1
ATOM 11468 C C . PRO G 1 200 ? 3.917 13.942 8.033 1.00 32.35 198 PRO G C 1
ATOM 11469 O O . PRO G 1 200 ? 2.687 14.113 8.005 1.00 30.45 198 PRO G O 1
ATOM 11473 N N . ALA G 1 201 ? 4.511 13.230 8.985 1.00 32.63 199 ALA G N 1
ATOM 11474 C CA . ALA G 1 201 ? 3.723 12.674 10.078 1.00 34.22 199 ALA G CA 1
ATOM 11475 C C . ALA G 1 201 ? 3.222 13.766 11.008 1.00 28.38 199 ALA G C 1
ATOM 11476 O O . ALA G 1 201 ? 2.127 13.647 11.571 1.00 27.32 199 ALA G O 1
ATOM 11478 N N . VAL G 1 202 ? 3.995 14.835 11.170 1.00 28.75 200 VAL G N 1
ATOM 11479 C CA . VAL G 1 202 ? 3.550 15.942 12.009 1.00 31.62 200 VAL G CA 1
ATOM 11480 C C . VAL G 1 202 ? 2.335 16.617 11.385 1.00 32.04 200 VAL G C 1
ATOM 11481 O O . VAL G 1 202 ? 1.325 16.859 12.058 1.00 29.19 200 VAL G O 1
ATOM 11485 N N . ASP G 1 203 ? 2.402 16.901 10.079 1.00 31.20 201 ASP G N 1
ATOM 11486 C CA . ASP G 1 203 ? 1.261 17.506 9.398 1.00 31.72 201 ASP G CA 1
ATOM 11487 C C . ASP G 1 203 ? 0.037 16.606 9.468 1.00 27.91 201 ASP G C 1
ATOM 11488 O O . ASP G 1 203 ? -1.092 17.087 9.604 1.00 30.14 201 ASP G O 1
ATOM 11493 N N . ALA G 1 204 ? 0.237 15.296 9.370 1.00 27.62 202 ALA G N 1
ATOM 11494 C CA . ALA G 1 204 ? -0.909 14.399 9.389 1.00 29.82 202 ALA G CA 1
ATOM 11495 C C . ALA G 1 204 ? -1.599 14.402 10.752 1.00 30.98 202 ALA G C 1
ATOM 11496 O O . ALA G 1 204 ? -2.828 14.458 10.823 1.00 31.07 202 ALA G O 1
ATOM 11498 N N . VAL G 1 205 ? -0.837 14.351 11.848 1.00 26.57 203 VAL G N 1
ATOM 11499 C CA . VAL G 1 205 ? -1.485 14.295 13.153 1.00 29.48 203 VAL G CA 1
ATOM 11500 C C . VAL G 1 205 ? -2.113 15.648 13.504 1.00 29.29 203 VAL G C 1
ATOM 11501 O O . VAL G 1 205 ? -3.210 15.695 14.068 1.00 25.45 203 VAL G O 1
ATOM 11505 N N . ILE G 1 206 ? -1.471 16.762 13.124 1.00 27.41 204 ILE G N 1
ATOM 11506 C CA . ILE G 1 206 ? -2.061 18.083 13.362 1.00 28.36 204 ILE G CA 1
ATOM 11507 C C . ILE G 1 206 ? -3.375 18.220 12.601 1.00 30.18 204 ILE G C 1
ATOM 11508 O O . ILE G 1 206 ? -4.355 18.773 13.117 1.00 30.73 204 ILE G O 1
ATOM 11513 N N . THR G 1 207 ? -3.418 17.699 11.369 1.00 31.64 205 THR G N 1
ATOM 11514 C CA . THR G 1 207 ? -4.643 17.725 10.570 1.00 29.72 205 THR G CA 1
ATOM 11515 C C . THR G 1 207 ? -5.755 16.922 11.237 1.00 31.87 205 THR G C 1
ATOM 11516 O O . THR G 1 207 ? -6.915 17.349 11.261 1.00 30.50 205 THR G O 1
ATOM 11520 N N . LYS G 1 208 ? -5.421 15.749 11.776 1.00 30.76 206 LYS G N 1
ATOM 11521 C CA . LYS G 1 208 ? -6.419 14.937 12.465 1.00 32.31 206 LYS G CA 1
ATOM 11522 C C . LYS G 1 208 ? -6.965 15.655 13.701 1.00 30.55 206 LYS G C 1
ATOM 11523 O O . LYS G 1 208 ? -8.183 15.690 13.917 1.00 30.32 206 LYS G O 1
ATOM 11529 N N . PHE G 1 209 ? -6.084 16.251 14.510 1.00 30.54 207 PHE G N 1
ATOM 11530 C CA . PHE G 1 209 ? -6.529 17.078 15.637 1.00 30.02 207 PHE G CA 1
ATOM 11531 C C . PHE G 1 209 ? -7.541 18.126 15.197 1.00 29.82 207 PHE G C 1
ATOM 11532 O O . PHE G 1 209 ? -8.584 18.312 15.831 1.00 31.64 207 PHE G O 1
ATOM 11540 N N . ASP G 1 210 ? -7.216 18.858 14.133 1.00 30.78 208 ASP G N 1
ATOM 11541 C CA . ASP G 1 210 ? -8.044 19.982 13.724 1.00 34.68 208 ASP G CA 1
ATOM 11542 C C . ASP G 1 210 ? -9.374 19.507 13.159 1.00 32.25 208 ASP G C 1
ATOM 11543 O O . ASP G 1 210 ? -10.408 20.153 13.360 1.00 31.10 208 ASP G O 1
ATOM 11548 N N . GLN G 1 211 ? -9.364 18.368 12.468 1.00 32.76 209 GLN G N 1
ATOM 11549 C CA . GLN G 1 211 ? -10.595 17.828 11.909 1.00 37.10 209 GLN G CA 1
ATOM 11550 C C . GLN G 1 211 ? -11.504 17.284 13.004 1.00 33.23 209 GLN G C 1
ATOM 11551 O O . GLN G 1 211 ? -12.724 17.426 12.919 1.00 31.30 209 GLN G O 1
ATOM 11557 N N . ASP G 1 212 ? -10.924 16.646 14.028 1.00 30.35 210 ASP G N 1
ATOM 11558 C CA . ASP G 1 212 ? -11.696 16.226 15.202 1.00 33.95 210 ASP G CA 1
ATOM 11559 C C . ASP G 1 212 ? -12.358 17.420 15.884 1.00 32.43 210 ASP G C 1
ATOM 11560 O O . ASP G 1 212 ? -13.552 17.388 16.209 1.00 34.05 210 ASP G O 1
ATOM 11565 N N . TRP G 1 213 ? -11.588 18.484 16.114 1.00 30.68 211 TRP G N 1
ATOM 11566 C CA . TRP G 1 213 ? -12.114 19.667 16.785 1.00 32.38 211 TRP G CA 1
ATOM 11567 C C . TRP G 1 213 ? -13.259 20.284 15.993 1.00 35.72 211 TRP G C 1
ATOM 11568 O O . TRP G 1 213 ? -14.314 20.610 16.554 1.00 35.57 211 TRP G O 1
ATOM 11579 N N . CYS G 1 214 ? -13.065 20.450 14.678 1.00 33.96 212 CYS G N 1
ATOM 11580 C CA . CYS G 1 214 ? -14.055 21.148 13.866 1.00 38.35 212 CYS G CA 1
ATOM 11581 C C . CYS G 1 214 ? -15.313 20.314 13.663 1.00 40.16 212 CYS G C 1
ATOM 11582 O O . CYS G 1 214 ? -16.410 20.874 13.577 1.00 38.84 212 CYS G O 1
ATOM 11585 N N . ASN G 1 215 ? -15.182 18.987 13.590 1.00 35.88 213 ASN G N 1
ATOM 11586 C CA . ASN G 1 215 ? -16.370 18.145 13.487 1.00 39.05 213 ASN G CA 1
ATOM 11587 C C . ASN G 1 215 ? -17.248 18.244 14.734 1.00 40.62 213 ASN G C 1
ATOM 11588 O O . ASN G 1 215 ? -18.474 18.142 14.633 1.00 43.51 213 ASN G O 1
ATOM 11593 N N . ALA G 1 216 ? -16.653 18.457 15.910 1.00 39.88 214 ALA G N 1
ATOM 11594 C CA . ALA G 1 216 ? -17.431 18.590 17.141 1.00 38.69 214 ALA G CA 1
ATOM 11595 C C . ALA G 1 216 ? -17.978 19.997 17.363 1.00 40.84 214 ALA G C 1
ATOM 11596 O O . ALA G 1 216 ? -19.140 20.142 17.753 1.00 42.46 214 ALA G O 1
ATOM 11598 N N . PHE G 1 217 ? -17.175 21.042 17.128 1.00 41.09 215 PHE G N 1
ATOM 11599 C CA . PHE G 1 217 ? -17.543 22.404 17.509 1.00 40.89 215 PHE G CA 1
ATOM 11600 C C . PHE G 1 217 ? -17.764 23.343 16.334 1.00 42.43 215 PHE G C 1
ATOM 11601 O O . PHE G 1 217 ? -18.170 24.487 16.551 1.00 43.94 215 PHE G O 1
ATOM 11609 N N . GLY G 1 218 ? -17.484 22.916 15.110 1.00 46.23 216 GLY G N 1
ATOM 11610 C CA . GLY G 1 218 ? -17.866 23.698 13.958 1.00 46.01 216 GLY G CA 1
ATOM 11611 C C . GLY G 1 218 ? -17.050 24.942 13.691 1.00 49.70 216 GLY G C 1
ATOM 11612 O O . GLY G 1 218 ? -17.361 25.653 12.729 1.00 52.23 216 GLY G O 1
ATOM 11613 N N . THR G 1 219 ? -16.031 25.238 14.504 1.00 46.47 217 THR G N 1
ATOM 11614 C CA . THR G 1 219 ? -15.079 26.305 14.213 1.00 46.37 217 THR G CA 1
ATOM 11615 C C . THR G 1 219 ? -13.739 25.948 14.825 1.00 45.79 217 THR G C 1
ATOM 11616 O O . THR G 1 219 ? -13.664 25.205 15.805 1.00 45.52 217 THR G O 1
ATOM 11620 N N . LEU G 1 220 ? -12.678 26.496 14.239 1.00 46.28 218 LEU G N 1
ATOM 11621 C CA . LEU G 1 220 ? -11.329 26.294 14.759 1.00 46.26 218 LEU G CA 1
ATOM 11622 C C . LEU G 1 220 ? -10.982 27.459 15.686 1.00 45.72 218 LEU G C 1
ATOM 11623 O O . LEU G 1 220 ? -10.112 28.290 15.413 1.00 45.24 218 LEU G O 1
ATOM 11628 N N . SER G 1 221 ? -11.704 27.511 16.803 1.00 43.97 219 SER G N 1
ATOM 11629 C CA . SER G 1 221 ? -11.532 28.584 17.772 1.00 44.23 219 SER G CA 1
ATOM 11630 C C . SER G 1 221 ? -12.000 28.103 19.136 1.00 40.72 219 SER G C 1
ATOM 11631 O O . SER G 1 221 ? -12.782 27.156 19.241 1.00 42.73 219 SER G O 1
ATOM 11634 N N . PHE G 1 222 ? -11.505 28.771 20.179 1.00 38.66 220 PHE G N 1
ATOM 11635 C CA . PHE G 1 222 ? -11.936 28.521 21.554 1.00 40.91 220 PHE G CA 1
ATOM 11636 C C . PHE G 1 222 ? -13.280 29.204 21.814 1.00 46.34 220 PHE G C 1
ATOM 11637 O O . PHE G 1 222 ? -13.878 29.044 22.880 1.00 48.68 220 PHE G O 1
ATOM 11645 N N . GLY H 1 2 ? 25.969 -13.230 -5.474 1.00 68.89 0 GLY H N 1
ATOM 11646 C CA . GLY H 1 2 ? 25.861 -12.257 -6.546 1.00 68.37 0 GLY H CA 1
ATOM 11647 C C . GLY H 1 2 ? 25.436 -10.879 -6.073 1.00 71.05 0 GLY H C 1
ATOM 11648 O O . GLY H 1 2 ? 24.931 -10.719 -4.962 1.00 76.39 0 GLY H O 1
ATOM 11649 N N . MET H 1 3 ? 25.645 -9.876 -6.920 1.00 50.89 1 MET H N 1
ATOM 11650 C CA . MET H 1 3 ? 25.294 -8.496 -6.613 1.00 43.62 1 MET H CA 1
ATOM 11651 C C . MET H 1 3 ? 24.812 -7.821 -7.885 1.00 41.32 1 MET H C 1
ATOM 11652 O O . MET H 1 3 ? 25.485 -7.894 -8.920 1.00 40.53 1 MET H O 1
ATOM 11657 N N . GLU H 1 4 ? 23.648 -7.184 -7.812 1.00 32.94 2 GLU H N 1
ATOM 11658 C CA . GLU H 1 4 ? 23.104 -6.417 -8.927 1.00 33.74 2 GLU H CA 1
ATOM 11659 C C . GLU H 1 4 ? 23.246 -4.939 -8.587 1.00 32.43 2 GLU H C 1
ATOM 11660 O O . GLU H 1 4 ? 22.668 -4.472 -7.601 1.00 29.25 2 GLU H O 1
ATOM 11666 N N . LEU H 1 5 ? 24.014 -4.212 -9.394 1.00 31.83 3 LEU H N 1
ATOM 11667 C CA . LEU H 1 5 ? 24.213 -2.777 -9.229 1.00 29.27 3 LEU H CA 1
ATOM 11668 C C . LEU H 1 5 ? 23.505 -2.043 -10.361 1.00 31.90 3 LEU H C 1
ATOM 11669 O O . LEU H 1 5 ? 23.755 -2.326 -11.536 1.00 35.52 3 LEU H O 1
ATOM 11674 N N . TYR H 1 6 ? 22.625 -1.107 -10.006 1.00 28.58 4 TYR H N 1
ATOM 11675 C CA . TYR H 1 6 ? 21.834 -0.347 -10.956 1.00 29.20 4 TYR H CA 1
ATOM 11676 C C . TYR H 1 6 ? 22.097 1.144 -10.791 1.00 31.22 4 TYR H C 1
ATOM 11677 O O . TYR H 1 6 ? 22.571 1.602 -9.751 1.00 29.01 4 TYR H O 1
ATOM 11686 N N . LEU H 1 7 ? 21.782 1.904 -11.836 1.00 32.82 5 LEU H N 1
ATOM 11687 C CA . LEU H 1 7 ? 21.867 3.355 -11.794 1.00 30.22 5 LEU H CA 1
ATOM 11688 C C . LEU H 1 7 ? 20.465 3.937 -11.741 1.00 30.06 5 LEU H C 1
ATOM 11689 O O . LEU H 1 7 ? 19.571 3.505 -12.484 1.00 30.50 5 LEU H O 1
ATOM 11694 N N . ASP H 1 8 ? 20.291 4.940 -10.883 1.00 29.55 6 ASP H N 1
ATOM 11695 C CA . ASP H 1 8 ? 18.979 5.507 -10.582 1.00 30.99 6 ASP H CA 1
ATOM 11696 C C . ASP H 1 8 ? 18.882 6.878 -11.255 1.00 32.13 6 ASP H C 1
ATOM 11697 O O . ASP H 1 8 ? 19.058 7.925 -10.629 1.00 33.20 6 ASP H O 1
ATOM 11702 N N . THR H 1 9 ? 18.612 6.873 -12.559 1.00 34.06 7 THR H N 1
ATOM 11703 C CA . THR H 1 9 ? 18.736 8.104 -13.335 1.00 35.58 7 THR H CA 1
ATOM 11704 C C . THR H 1 9 ? 18.084 7.929 -14.703 1.00 35.87 7 THR H C 1
ATOM 11705 O O . THR H 1 9 ? 17.884 6.806 -15.182 1.00 33.96 7 THR H O 1
ATOM 11709 N N . ALA H 1 10 ? 17.770 9.069 -15.328 1.00 37.41 8 ALA H N 1
ATOM 11710 C CA . ALA H 1 10 ? 17.333 9.141 -16.719 1.00 38.45 8 ALA H CA 1
ATOM 11711 C C . ALA H 1 10 ? 18.342 9.884 -17.589 1.00 40.98 8 ALA H C 1
ATOM 11712 O O . ALA H 1 10 ? 18.029 10.271 -18.718 1.00 41.10 8 ALA H O 1
ATOM 11714 N N . ASP H 1 11 ? 19.551 10.085 -17.077 1.00 39.99 9 ASP H N 1
ATOM 11715 C CA . ASP H 1 11 ? 20.580 10.890 -17.728 1.00 39.84 9 ASP H CA 1
ATOM 11716 C C . ASP H 1 11 ? 21.344 9.974 -18.675 1.00 38.24 9 ASP H C 1
ATOM 11717 O O . ASP H 1 11 ? 22.238 9.242 -18.249 1.00 37.16 9 ASP H O 1
ATOM 11722 N N . ILE H 1 12 ? 20.993 10.013 -19.967 1.00 39.34 10 ILE H N 1
ATOM 11723 C CA . ILE H 1 12 ? 21.556 9.056 -20.919 1.00 37.79 10 ILE H CA 1
ATOM 11724 C C . ILE H 1 12 ? 23.069 9.219 -21.017 1.00 39.69 10 ILE H C 1
ATOM 11725 O O . ILE H 1 12 ? 23.811 8.227 -21.051 1.00 40.85 10 ILE H O 1
ATOM 11730 N N . VAL H 1 13 ? 23.553 10.466 -21.055 1.00 39.34 11 VAL H N 1
ATOM 11731 C CA . VAL H 1 13 ? 24.993 10.714 -21.147 1.00 38.89 11 VAL H CA 1
ATOM 11732 C C . VAL H 1 13 ? 25.720 10.103 -19.950 1.00 41.65 11 VAL H C 1
ATOM 11733 O O . VAL H 1 13 ? 26.720 9.389 -20.105 1.00 39.30 11 VAL H O 1
ATOM 11737 N N . ALA H 1 14 ? 25.222 10.369 -18.737 1.00 41.91 12 ALA H N 1
ATOM 11738 C CA . ALA H 1 14 ? 25.870 9.828 -17.545 1.00 40.73 12 ALA H CA 1
ATOM 11739 C C . ALA H 1 14 ? 25.834 8.309 -17.541 1.00 40.93 12 ALA H C 1
ATOM 11740 O O . ALA H 1 14 ? 26.815 7.657 -17.166 1.00 40.28 12 ALA H O 1
ATOM 11742 N N . ILE H 1 15 ? 24.707 7.726 -17.953 1.00 40.02 13 ILE H N 1
ATOM 11743 C CA . ILE H 1 15 ? 24.587 6.271 -17.971 1.00 40.42 13 ILE H CA 1
ATOM 11744 C C . ILE H 1 15 ? 25.626 5.671 -18.905 1.00 38.88 13 ILE H C 1
ATOM 11745 O O . ILE H 1 15 ? 26.317 4.707 -18.556 1.00 39.38 13 ILE H O 1
ATOM 11750 N N . LYS H 1 16 ? 25.753 6.238 -20.109 1.00 39.88 14 LYS H N 1
ATOM 11751 C CA . LYS H 1 16 ? 26.745 5.736 -21.053 1.00 39.83 14 LYS H CA 1
ATOM 11752 C C . LYS H 1 16 ? 28.146 5.815 -20.464 1.00 42.40 14 LYS H C 1
ATOM 11753 O O . LYS H 1 16 ? 28.931 4.867 -20.578 1.00 43.90 14 LYS H O 1
ATOM 11759 N N . ARG H 1 17 ? 28.467 6.932 -19.812 1.00 40.92 15 ARG H N 1
ATOM 11760 C CA . ARG H 1 17 ? 29.775 7.090 -19.186 1.00 42.03 15 ARG H CA 1
ATOM 11761 C C . ARG H 1 17 ? 29.956 6.117 -18.024 1.00 43.89 15 ARG H C 1
ATOM 11762 O O . ARG H 1 17 ? 30.979 5.424 -17.936 1.00 41.27 15 ARG H O 1
ATOM 11770 N N . LEU H 1 18 ? 28.966 6.040 -17.124 1.00 40.09 16 LEU H N 1
ATOM 11771 C CA . LEU H 1 18 ? 29.123 5.215 -15.929 1.00 40.58 16 LEU H CA 1
ATOM 11772 C C . LEU H 1 18 ? 29.064 3.725 -16.244 1.00 40.33 16 LEU H C 1
ATOM 11773 O O . LEU H 1 18 ? 29.731 2.931 -15.572 1.00 38.97 16 LEU H O 1
ATOM 11778 N N . ALA H 1 19 ? 28.268 3.317 -17.238 1.00 39.81 17 ALA H N 1
ATOM 11779 C CA . ALA H 1 19 ? 28.224 1.900 -17.581 1.00 42.35 17 ALA H CA 1
ATOM 11780 C C . ALA H 1 19 ? 29.534 1.418 -18.199 1.00 42.94 17 ALA H C 1
ATOM 11781 O O . ALA H 1 19 ? 29.824 0.216 -18.143 1.00 40.25 17 ALA H O 1
ATOM 11783 N N . LYS H 1 20 ? 30.334 2.328 -18.770 1.00 40.56 18 LYS H N 1
ATOM 11784 C CA . LYS H 1 20 ? 31.674 1.962 -19.221 1.00 40.66 18 LYS H CA 1
ATOM 11785 C C . LYS H 1 20 ? 32.601 1.657 -18.050 1.00 43.99 18 LYS H C 1
ATOM 11786 O O . LYS H 1 20 ? 33.452 0.764 -18.154 1.00 40.50 18 LYS H O 1
ATOM 11792 N N . VAL H 1 21 ? 32.452 2.381 -16.938 1.00 41.07 19 VAL H N 1
ATOM 11793 C CA . VAL H 1 21 ? 33.350 2.242 -15.791 1.00 40.18 19 VAL H CA 1
ATOM 11794 C C . VAL H 1 21 ? 32.860 1.179 -14.817 1.00 41.02 19 VAL H C 1
ATOM 11795 O O . VAL H 1 21 ? 33.620 0.297 -14.409 1.00 40.53 19 VAL H O 1
ATOM 11799 N N . LEU H 1 22 ? 31.586 1.252 -14.414 1.00 41.58 20 LEU H N 1
ATOM 11800 C CA . LEU H 1 22 ? 31.052 0.401 -13.362 1.00 40.60 20 LEU H CA 1
ATOM 11801 C C . LEU H 1 22 ? 30.393 -0.847 -13.941 1.00 39.50 20 LEU H C 1
ATOM 11802 O O . LEU H 1 22 ? 29.886 -0.829 -15.065 1.00 41.05 20 LEU H O 1
ATOM 11807 N N . PRO H 1 23 ? 30.390 -1.935 -13.187 1.00 38.77 21 PRO H N 1
ATOM 11808 C CA . PRO H 1 23 ? 29.635 -3.144 -13.584 1.00 41.42 21 PRO H CA 1
ATOM 11809 C C . PRO H 1 23 ? 28.131 -2.972 -13.367 1.00 37.30 21 PRO H C 1
ATOM 11810 O O . PRO H 1 23 ? 27.547 -3.405 -12.383 1.00 38.61 21 PRO H O 1
ATOM 11814 N N . ILE H 1 24 ? 27.493 -2.344 -14.352 1.00 36.90 22 ILE H N 1
ATOM 11815 C CA . ILE H 1 24 ? 26.108 -1.884 -14.272 1.00 39.31 22 ILE H CA 1
ATOM 11816 C C . ILE H 1 24 ? 25.177 -2.970 -14.809 1.00 40.20 22 ILE H C 1
ATOM 11817 O O . ILE H 1 24 ? 25.319 -3.404 -15.956 1.00 39.91 22 ILE H O 1
ATOM 11822 N N . SER H 1 25 ? 24.192 -3.375 -14.001 1.00 38.54 23 SER H N 1
ATOM 11823 C CA . SER H 1 25 ? 23.223 -4.384 -14.422 1.00 34.09 23 SER H CA 1
ATOM 11824 C C . SER H 1 25 ? 21.952 -3.798 -15.029 1.00 34.46 23 SER H C 1
ATOM 11825 O O . SER H 1 25 ? 21.129 -4.558 -15.547 1.00 34.36 23 SER H O 1
ATOM 11828 N N . GLY H 1 26 ? 21.762 -2.485 -14.975 1.00 34.75 24 GLY H N 1
ATOM 11829 C CA . GLY H 1 26 ? 20.560 -1.889 -15.532 1.00 31.99 24 GLY H CA 1
ATOM 11830 C C . GLY H 1 26 ? 20.275 -0.540 -14.891 1.00 33.10 24 GLY H C 1
ATOM 11831 O O . GLY H 1 26 ? 21.130 0.042 -14.229 1.00 31.51 24 GLY H O 1
ATOM 11832 N N . VAL H 1 27 ? 19.045 -0.072 -15.091 1.00 32.36 25 VAL H N 1
ATOM 11833 C CA . VAL H 1 27 ? 18.644 1.275 -14.696 1.00 28.74 25 VAL H CA 1
ATOM 11834 C C . VAL H 1 27 ? 17.267 1.211 -14.058 1.00 30.22 25 VAL H C 1
ATOM 11835 O O . VAL H 1 27 ? 16.365 0.538 -14.573 1.00 31.00 25 VAL H O 1
ATOM 11839 N N . THR H 1 28 ? 17.107 1.904 -12.937 1.00 27.79 26 THR H N 1
ATOM 11840 C CA . THR H 1 28 ? 15.807 2.086 -12.315 1.00 30.98 26 THR H CA 1
ATOM 11841 C C . THR H 1 28 ? 15.327 3.506 -12.568 1.00 32.44 26 THR H C 1
ATOM 11842 O O . THR H 1 28 ? 16.125 4.449 -12.580 1.00 30.23 26 THR H O 1
ATOM 11846 N N . THR H 1 29 ? 14.018 3.652 -12.753 1.00 31.07 27 THR H N 1
ATOM 11847 C CA . THR H 1 29 ? 13.370 4.947 -12.889 1.00 32.08 27 THR H CA 1
ATOM 11848 C C . THR H 1 29 ? 12.220 5.050 -11.897 1.00 32.92 27 THR H C 1
ATOM 11849 O O . THR H 1 29 ? 11.765 4.057 -11.320 1.00 33.74 27 THR H O 1
ATOM 11853 N N . ASN H 1 30 ? 11.746 6.271 -11.714 1.00 31.29 28 ASN H N 1
ATOM 11854 C CA . ASN H 1 30 ? 10.540 6.526 -10.941 1.00 32.02 28 ASN H CA 1
ATOM 11855 C C . ASN H 1 30 ? 9.867 7.739 -11.559 1.00 31.48 28 ASN H C 1
ATOM 11856 O O . ASN H 1 30 ? 10.444 8.391 -12.440 1.00 31.62 28 ASN H O 1
ATOM 11861 N N . PRO H 1 31 ? 8.625 8.050 -11.154 1.00 32.42 29 PRO H N 1
ATOM 11862 C CA . PRO H 1 31 ? 7.893 9.125 -11.853 1.00 33.27 29 PRO H CA 1
ATOM 11863 C C . PRO H 1 31 ? 8.594 10.476 -11.835 1.00 32.76 29 PRO H C 1
ATOM 11864 O O . PRO H 1 31 ? 8.464 11.233 -12.802 1.00 34.70 29 PRO H O 1
ATOM 11868 N N . SER H 1 32 ? 9.328 10.810 -10.773 1.00 32.43 30 SER H N 1
ATOM 11869 C CA . SER H 1 32 ? 10.036 12.089 -10.746 1.00 33.36 30 SER H CA 1
ATOM 11870 C C . SER H 1 32 ? 11.239 12.072 -11.680 1.00 34.27 30 SER H C 1
ATOM 11871 O O . SER H 1 32 ? 11.480 13.045 -12.403 1.00 37.65 30 SER H O 1
ATOM 11874 N N . ILE H 1 33 ? 11.998 10.972 -11.685 1.00 32.03 31 ILE H N 1
ATOM 11875 C CA . ILE H 1 33 ? 13.144 10.854 -12.583 1.00 34.94 31 ILE H CA 1
ATOM 11876 C C . ILE H 1 33 ? 12.697 10.952 -14.035 1.00 36.25 31 ILE H C 1
ATOM 11877 O O . ILE H 1 33 ? 13.326 11.639 -14.847 1.00 38.01 31 ILE H O 1
ATOM 11882 N N . VAL H 1 34 ? 11.589 10.295 -14.376 1.00 37.72 32 VAL H N 1
ATOM 11883 C CA . VAL H 1 34 ? 11.077 10.358 -15.743 1.00 35.52 32 VAL H CA 1
ATOM 11884 C C . VAL H 1 34 ? 10.608 11.770 -16.069 1.00 38.29 32 VAL H C 1
ATOM 11885 O O . VAL H 1 34 ? 10.956 12.331 -17.113 1.00 37.59 32 VAL H O 1
ATOM 11889 N N . ALA H 1 35 ? 9.829 12.374 -15.165 1.00 38.00 33 ALA H N 1
ATOM 11890 C CA . ALA H 1 35 ? 9.312 13.719 -15.403 1.00 40.05 33 ALA H CA 1
ATOM 11891 C C . ALA H 1 35 ? 10.440 14.732 -15.531 1.00 41.68 33 ALA H C 1
ATOM 11892 O O . ALA H 1 35 ? 10.357 15.663 -16.342 1.00 44.22 33 ALA H O 1
ATOM 11894 N N . LYS H 1 36 ? 11.511 14.555 -14.750 1.00 41.94 34 LYS H N 1
ATOM 11895 C CA . LYS H 1 36 ? 12.646 15.477 -14.804 1.00 42.80 34 LYS H CA 1
ATOM 11896 C C . LYS H 1 36 ? 13.341 15.430 -16.158 1.00 42.84 34 LYS H C 1
ATOM 11897 O O . LYS H 1 36 ? 13.839 16.455 -16.640 1.00 43.97 34 LYS H O 1
ATOM 11903 N N . SER H 1 37 ? 13.397 14.250 -16.784 1.00 41.58 35 SER H N 1
ATOM 11904 C CA . SER H 1 37 ? 13.992 14.144 -18.114 1.00 45.21 35 SER H CA 1
ATOM 11905 C C . SER H 1 37 ? 13.130 14.770 -19.196 1.00 41.47 35 SER H C 1
ATOM 11906 O O . SER H 1 37 ? 13.618 14.963 -20.314 1.00 38.48 35 SER H O 1
ATOM 11909 N N . GLY H 1 38 ? 11.864 15.058 -18.908 1.00 41.78 36 GLY H N 1
ATOM 11910 C CA . GLY H 1 38 ? 10.968 15.605 -19.904 1.00 38.90 36 GLY H CA 1
ATOM 11911 C C . GLY H 1 38 ? 10.621 14.683 -21.055 1.00 41.67 36 GLY H C 1
ATOM 11912 O O . GLY H 1 38 ? 9.904 15.108 -21.970 1.00 41.46 36 GLY H O 1
ATOM 11913 N N . LYS H 1 39 ? 11.097 13.438 -21.048 1.00 39.85 37 LYS H N 1
ATOM 11914 C CA . LYS H 1 39 ? 10.843 12.485 -22.125 1.00 39.02 37 LYS H CA 1
ATOM 11915 C C . LYS H 1 39 ? 9.709 11.544 -21.760 1.00 38.24 37 LYS H C 1
ATOM 11916 O O . LYS H 1 39 ? 9.752 10.918 -20.695 1.00 38.24 37 LYS H O 1
ATOM 11922 N N . PRO H 1 40 ? 8.700 11.395 -22.617 1.00 41.22 38 PRO H N 1
ATOM 11923 C CA . PRO H 1 40 ? 7.636 10.420 -22.340 1.00 38.89 38 PRO H CA 1
ATOM 11924 C C . PRO H 1 40 ? 8.233 9.036 -22.140 1.00 35.98 38 PRO H C 1
ATOM 11925 O O . PRO H 1 40 ? 9.235 8.675 -22.768 1.00 36.24 38 PRO H O 1
ATOM 11929 N N . ILE H 1 41 ? 7.589 8.255 -21.266 1.00 35.29 39 ILE H N 1
ATOM 11930 C CA . ILE H 1 41 ? 8.220 7.060 -20.699 1.00 34.59 39 ILE H CA 1
ATOM 11931 C C . ILE H 1 41 ? 8.628 6.068 -21.791 1.00 36.94 39 ILE H C 1
ATOM 11932 O O . ILE H 1 41 ? 9.687 5.436 -21.700 1.00 36.42 39 ILE H O 1
ATOM 11937 N N . PHE H 1 42 ? 7.812 5.916 -22.846 1.00 36.05 40 PHE H N 1
ATOM 11938 C CA . PHE H 1 42 ? 8.182 4.977 -23.902 1.00 36.98 40 PHE H CA 1
ATOM 11939 C C . PHE H 1 42 ? 9.362 5.489 -24.720 1.00 38.24 40 PHE H C 1
ATOM 11940 O O . PHE H 1 42 ? 10.165 4.687 -25.212 1.00 38.19 40 PHE H O 1
ATOM 11948 N N . LEU H 1 43 ? 9.501 6.808 -24.863 1.00 37.48 41 LEU H N 1
ATOM 11949 C CA . LEU H 1 43 ? 10.716 7.350 -25.461 1.00 37.88 41 LEU H CA 1
ATOM 11950 C C . LEU H 1 43 ? 11.935 7.051 -24.589 1.00 37.01 41 LEU H C 1
ATOM 11951 O O . LEU H 1 43 ? 12.956 6.550 -25.075 1.00 37.21 41 LEU H O 1
ATOM 11956 N N . LEU H 1 44 ? 11.843 7.341 -23.287 1.00 37.63 42 LEU H N 1
ATOM 11957 C CA . LEU H 1 44 ? 12.994 7.147 -22.412 1.00 35.26 42 LEU H CA 1
ATOM 11958 C C . LEU H 1 44 ? 13.401 5.679 -22.348 1.00 34.95 42 LEU H C 1
ATOM 11959 O O . LEU H 1 44 ? 14.595 5.359 -22.346 1.00 34.79 42 LEU H O 1
ATOM 11964 N N . LEU H 1 45 ? 12.424 4.770 -22.318 1.00 34.90 43 LEU H N 1
ATOM 11965 C CA . LEU H 1 45 ? 12.736 3.349 -22.206 1.00 34.60 43 LEU H CA 1
ATOM 11966 C C . LEU H 1 45 ? 13.472 2.845 -23.443 1.00 37.73 43 LEU H C 1
ATOM 11967 O O . LEU H 1 45 ? 14.416 2.052 -23.334 1.00 39.46 43 LEU H O 1
ATOM 11972 N N . ASN H 1 46 ? 13.064 3.294 -24.628 1.00 36.41 44 ASN H N 1
ATOM 11973 C CA . ASN H 1 46 ? 13.801 2.927 -25.831 1.00 37.24 44 ASN H CA 1
ATOM 11974 C C . ASN H 1 46 ? 15.206 3.517 -25.819 1.00 37.78 44 ASN H C 1
ATOM 11975 O O . ASN H 1 46 ? 16.167 2.858 -26.229 1.00 39.77 44 ASN H O 1
ATOM 11980 N N . GLU H 1 47 ? 15.351 4.752 -25.335 1.00 37.67 45 GLU H N 1
ATOM 11981 C CA . GLU H 1 47 ? 16.681 5.346 -25.249 1.00 37.63 45 GLU H CA 1
ATOM 11982 C C . GLU H 1 47 ? 17.544 4.626 -24.223 1.00 39.44 45 GLU H C 1
ATOM 11983 O O . GLU H 1 47 ? 18.758 4.492 -24.421 1.00 38.39 45 GLU H O 1
ATOM 11989 N N . LEU H 1 48 ? 16.938 4.144 -23.134 1.00 36.39 46 LEU H N 1
ATOM 11990 C CA . LEU H 1 48 ? 17.699 3.381 -22.146 1.00 35.78 46 LEU H CA 1
ATOM 11991 C C . LEU H 1 48 ? 18.123 2.027 -22.700 1.00 39.21 46 LEU H C 1
ATOM 11992 O O . LEU H 1 48 ? 19.258 1.589 -22.482 1.00 40.96 46 LEU H O 1
ATOM 11997 N N . GLN H 1 49 ? 17.220 1.348 -23.417 1.00 38.99 47 GLN H N 1
ATOM 11998 C CA . GLN H 1 49 ? 17.572 0.082 -24.056 1.00 42.33 47 GLN H CA 1
ATOM 11999 C C . GLN H 1 49 ? 18.747 0.253 -25.006 1.00 42.43 47 GLN H C 1
ATOM 12000 O O . GLN H 1 49 ? 19.627 -0.611 -25.082 1.00 45.40 47 GLN H O 1
ATOM 12006 N N . GLU H 1 50 ? 18.771 1.361 -25.747 1.00 39.30 48 GLU H N 1
ATOM 12007 C CA . GLU H 1 50 ? 19.839 1.578 -26.711 1.00 40.46 48 GLU H CA 1
ATOM 12008 C C . GLU H 1 50 ? 21.186 1.786 -26.023 1.00 42.63 48 GLU H C 1
ATOM 12009 O O . GLU H 1 50 ? 22.198 1.217 -26.447 1.00 42.88 48 GLU H O 1
ATOM 12015 N N . VAL H 1 51 ? 21.224 2.595 -24.961 1.00 37.99 49 VAL H N 1
ATOM 12016 C CA . VAL H 1 51 ? 22.498 2.890 -24.313 1.00 43.13 49 VAL H CA 1
ATOM 12017 C C . VAL H 1 51 ? 22.980 1.694 -23.499 1.00 43.84 49 VAL H C 1
ATOM 12018 O O . VAL H 1 51 ? 24.181 1.407 -23.443 1.00 46.48 49 VAL H O 1
ATOM 12022 N N . LEU H 1 52 ? 22.056 0.963 -22.874 1.00 43.85 50 LEU H N 1
ATOM 12023 C CA . LEU H 1 52 ? 22.434 -0.181 -22.052 1.00 42.78 50 LEU H CA 1
ATOM 12024 C C . LEU H 1 52 ? 22.732 -1.427 -22.875 1.00 47.52 50 LEU H C 1
ATOM 12025 O O . LEU H 1 52 ? 23.550 -2.256 -22.460 1.00 50.32 50 LEU H O 1
ATOM 12030 N N . GLY H 1 53 ? 22.084 -1.589 -24.021 1.00 48.80 51 GLY H N 1
ATOM 12031 C CA . GLY H 1 53 ? 22.160 -2.847 -24.726 1.00 53.81 51 GLY H CA 1
ATOM 12032 C C . GLY H 1 53 ? 21.095 -3.809 -24.244 1.00 60.51 51 GLY H C 1
ATOM 12033 O O . GLY H 1 53 ? 20.195 -3.466 -23.470 1.00 59.29 51 GLY H O 1
ATOM 12034 N N . SER H 1 54 ? 21.229 -5.058 -24.686 1.00 64.89 52 SER H N 1
ATOM 12035 C CA . SER H 1 54 ? 20.113 -5.996 -24.622 1.00 73.34 52 SER H CA 1
ATOM 12036 C C . SER H 1 54 ? 20.058 -6.817 -23.338 1.00 69.26 52 SER H C 1
ATOM 12037 O O . SER H 1 54 ? 18.964 -7.217 -22.923 1.00 64.97 52 SER H O 1
ATOM 12040 N N . ASP H 1 55 ? 21.191 -7.087 -22.694 1.00 70.62 53 ASP H N 1
ATOM 12041 C CA . ASP H 1 55 ? 21.204 -7.936 -21.499 1.00 75.25 53 ASP H CA 1
ATOM 12042 C C . ASP H 1 55 ? 21.181 -7.136 -20.198 1.00 68.99 53 ASP H C 1
ATOM 12043 O O . ASP H 1 55 ? 21.840 -7.522 -19.227 1.00 68.26 53 ASP H O 1
ATOM 12048 N N . LYS H 1 56 ? 20.439 -6.030 -20.137 1.00 56.57 54 LYS H N 1
ATOM 12049 C CA . LYS H 1 56 ? 20.337 -5.220 -18.930 1.00 46.47 54 LYS H CA 1
ATOM 12050 C C . LYS H 1 56 ? 18.878 -5.087 -18.522 1.00 42.74 54 LYS H C 1
ATOM 12051 O O . LYS H 1 56 ? 17.979 -5.125 -19.362 1.00 45.23 54 LYS H O 1
ATOM 12057 N N . LEU H 1 57 ? 18.646 -4.928 -17.218 1.00 40.58 55 LEU H N 1
ATOM 12058 C CA . LEU H 1 57 ? 17.300 -4.892 -16.673 1.00 31.59 55 LEU H CA 1
ATOM 12059 C C . LEU H 1 57 ? 16.852 -3.450 -16.455 1.00 33.82 55 LEU H C 1
ATOM 12060 O O . LEU H 1 57 ? 17.621 -2.617 -15.967 1.00 34.60 55 LEU H O 1
ATOM 12065 N N . LEU H 1 58 ? 15.601 -3.165 -16.807 1.00 29.99 56 LEU H N 1
ATOM 12066 C CA . LEU H 1 58 ? 14.974 -1.875 -16.555 1.00 29.94 56 LEU H CA 1
ATOM 12067 C C . LEU H 1 58 ? 13.851 -2.010 -15.531 1.00 30.58 56 LEU H C 1
ATOM 12068 O O . LEU H 1 58 ? 13.166 -3.037 -15.473 1.00 35.06 56 LEU H O 1
ATOM 12073 N N . PHE H 1 59 ? 13.654 -0.950 -14.737 1.00 29.23 57 PHE H N 1
ATOM 12074 C CA . PHE H 1 59 ? 12.568 -0.850 -13.764 1.00 30.70 57 PHE H CA 1
ATOM 12075 C C . PHE H 1 59 ? 11.813 0.445 -14.004 1.00 31.42 57 PHE H C 1
ATOM 12076 O O . PHE H 1 59 ? 12.427 1.504 -14.163 1.00 30.05 57 PHE H O 1
ATOM 12084 N N . ALA H 1 60 ? 10.481 0.365 -13.991 1.00 31.85 58 ALA H N 1
ATOM 12085 C CA . ALA H 1 60 ? 9.630 1.532 -14.174 1.00 29.58 58 ALA H CA 1
ATOM 12086 C C . ALA H 1 60 ? 8.394 1.401 -13.293 1.00 29.29 58 ALA H C 1
ATOM 12087 O O . ALA H 1 60 ? 7.946 0.292 -12.991 1.00 30.12 58 ALA H O 1
ATOM 12089 N N . GLN H 1 61 ? 7.828 2.543 -12.909 1.00 28.85 59 GLN H N 1
ATOM 12090 C CA . GLN H 1 61 ? 6.795 2.609 -11.882 1.00 30.82 59 GLN H CA 1
ATOM 12091 C C . GLN H 1 61 ? 5.422 2.940 -12.469 1.00 32.53 59 GLN H C 1
ATOM 12092 O O . GLN H 1 61 ? 5.292 3.815 -13.330 1.00 30.64 59 GLN H O 1
ATOM 12098 N N . VAL H 1 62 ? 4.394 2.248 -11.977 1.00 32.12 60 VAL H N 1
ATOM 12099 C CA . VAL H 1 62 ? 3.009 2.586 -12.302 1.00 34.56 60 VAL H CA 1
ATOM 12100 C C . VAL H 1 62 ? 2.666 3.948 -11.707 1.00 37.92 60 VAL H C 1
ATOM 12101 O O . VAL H 1 62 ? 3.367 4.453 -10.816 1.00 33.15 60 VAL H O 1
ATOM 12105 N N . LEU H 1 63 ? 1.553 4.515 -12.161 1.00 34.04 61 LEU H N 1
ATOM 12106 C CA . LEU H 1 63 ? 1.102 5.863 -11.830 1.00 38.60 61 LEU H CA 1
ATOM 12107 C C . LEU H 1 63 ? -0.176 5.892 -11.007 1.00 39.71 61 LEU H C 1
ATOM 12108 O O . LEU H 1 63 ? -0.301 6.708 -10.093 1.00 43.60 61 LEU H O 1
ATOM 12113 N N . SER H 1 64 ? -1.137 5.032 -11.317 1.00 36.82 62 SER H N 1
ATOM 12114 C CA . SER H 1 64 ? -2.469 5.153 -10.752 1.00 42.07 62 SER H CA 1
ATOM 12115 C C . SER H 1 64 ? -2.495 4.725 -9.286 1.00 39.23 62 SER H C 1
ATOM 12116 O O . SER H 1 64 ? -1.648 3.964 -8.812 1.00 37.75 62 SER H O 1
ATOM 12119 N N . SER H 1 65 ? -3.496 5.222 -8.570 1.00 38.37 63 SER H N 1
ATOM 12120 C CA . SER H 1 65 ? -3.745 4.809 -7.195 1.00 39.73 63 SER H CA 1
ATOM 12121 C C . SER H 1 65 ? -4.706 3.629 -7.107 1.00 37.08 63 SER H C 1
ATOM 12122 O O . SER H 1 65 ? -5.004 3.167 -6.001 1.00 33.12 63 SER H O 1
ATOM 12125 N N . ASN H 1 66 ? -5.179 3.122 -8.238 1.00 33.69 64 ASN H N 1
ATOM 12126 C CA . ASN H 1 66 ? -6.169 2.058 -8.271 1.00 35.64 64 ASN H CA 1
ATOM 12127 C C . ASN H 1 66 ? -5.544 0.774 -8.799 1.00 34.35 64 ASN H C 1
ATOM 12128 O O . ASN H 1 66 ? -4.883 0.783 -9.842 1.00 35.68 64 ASN H O 1
ATOM 12133 N N . ALA H 1 67 ? -5.784 -0.331 -8.092 1.00 33.46 65 ALA H N 1
ATOM 12134 C CA . ALA H 1 67 ? -5.110 -1.586 -8.414 1.00 35.39 65 ALA H CA 1
ATOM 12135 C C . ALA H 1 67 ? -5.433 -2.060 -9.832 1.00 37.71 65 ALA H C 1
ATOM 12136 O O . ALA H 1 67 ? -4.547 -2.553 -10.540 1.00 35.66 65 ALA H O 1
ATOM 12138 N N . ASP H 1 68 ? -6.695 -1.943 -10.256 1.00 34.73 66 ASP H N 1
ATOM 12139 C CA . ASP H 1 68 ? -7.062 -2.338 -11.615 1.00 39.16 66 ASP H CA 1
ATOM 12140 C C . ASP H 1 68 ? -6.276 -1.537 -12.644 1.00 40.10 66 ASP H C 1
ATOM 12141 O O . ASP H 1 68 ? -5.735 -2.090 -13.609 1.00 37.94 66 ASP H O 1
ATOM 12146 N N . GLU H 1 69 ? -6.206 -0.223 -12.445 1.00 38.95 67 GLU H N 1
ATOM 12147 C CA . GLU H 1 69 ? -5.459 0.629 -13.352 1.00 40.31 67 GLU H CA 1
ATOM 12148 C C . GLU H 1 69 ? -3.953 0.411 -13.216 1.00 38.94 67 GLU H C 1
ATOM 12149 O O . GLU H 1 69 ? -3.224 0.551 -14.202 1.00 36.90 67 GLU H O 1
ATOM 12155 N N . MET H 1 70 ? -3.466 0.049 -12.020 1.00 36.49 68 MET H N 1
ATOM 12156 C CA . MET H 1 70 ? -2.050 -0.297 -11.888 1.00 35.65 68 MET H CA 1
ATOM 12157 C C . MET H 1 70 ? -1.705 -1.514 -12.739 1.00 37.55 68 MET H C 1
ATOM 12158 O O . MET H 1 70 ? -0.642 -1.565 -13.372 1.00 33.70 68 MET H O 1
ATOM 12163 N N . ILE H 1 71 ? -2.601 -2.502 -12.767 1.00 35.85 69 ILE H N 1
ATOM 12164 C CA . ILE H 1 71 ? -2.361 -3.714 -13.540 1.00 36.33 69 ILE H CA 1
ATOM 12165 C C . ILE H 1 71 ? -2.340 -3.404 -15.031 1.00 34.99 69 ILE H C 1
ATOM 12166 O O . ILE H 1 71 ? -1.511 -3.934 -15.777 1.00 32.36 69 ILE H O 1
ATOM 12171 N N . LYS H 1 72 ? -3.255 -2.556 -15.495 1.00 36.70 70 LYS H N 1
ATOM 12172 C CA . LYS H 1 72 ? -3.263 -2.204 -16.914 1.00 38.28 70 LYS H CA 1
ATOM 12173 C C . LYS H 1 72 ? -1.985 -1.477 -17.297 1.00 38.27 70 LYS H C 1
ATOM 12174 O O . LYS H 1 72 ? -1.420 -1.719 -18.369 1.00 37.78 70 LYS H O 1
ATOM 12180 N N . GLU H 1 73 ? -1.509 -0.583 -16.425 1.00 38.25 71 GLU H N 1
ATOM 12181 C CA . GLU H 1 73 ? -0.251 0.106 -16.689 1.00 38.01 71 GLU H CA 1
ATOM 12182 C C . GLU H 1 73 ? 0.918 -0.871 -16.712 1.00 35.94 71 GLU H C 1
ATOM 12183 O O . GLU H 1 73 ? 1.837 -0.727 -17.526 1.00 36.42 71 GLU H O 1
ATOM 12189 N N . THR H 1 74 ? 0.899 -1.879 -15.837 1.00 34.80 72 THR H N 1
ATOM 12190 C CA . THR H 1 74 ? 1.914 -2.926 -15.913 1.00 33.83 72 THR H CA 1
ATOM 12191 C C . THR H 1 74 ? 1.909 -3.603 -17.286 1.00 36.40 72 THR H C 1
ATOM 12192 O O . THR H 1 74 ? 2.973 -3.884 -17.852 1.00 34.05 72 THR H O 1
ATOM 12196 N N . TYR H 1 75 ? 0.721 -3.864 -17.841 1.00 33.67 73 TYR H N 1
ATOM 12197 C CA . TYR H 1 75 ? 0.651 -4.479 -19.164 1.00 35.27 73 TYR H CA 1
ATOM 12198 C C . TYR H 1 75 ? 1.248 -3.573 -20.233 1.00 35.84 73 TYR H C 1
ATOM 12199 O O . TYR H 1 75 ? 1.906 -4.057 -21.163 1.00 36.53 73 TYR H O 1
ATOM 12208 N N . GLN H 1 76 ? 1.021 -2.258 -20.129 1.00 34.50 74 GLN H N 1
ATOM 12209 C CA . GLN H 1 76 ? 1.638 -1.329 -21.075 1.00 37.81 74 GLN H CA 1
ATOM 12210 C C . GLN H 1 76 ? 3.159 -1.366 -20.989 1.00 37.62 74 GLN H C 1
ATOM 12211 O O . GLN H 1 76 ? 3.842 -1.295 -22.013 1.00 37.67 74 GLN H O 1
ATOM 12217 N N . LEU H 1 77 ? 3.714 -1.449 -19.774 1.00 35.98 75 LEU H N 1
ATOM 12218 C CA . LEU H 1 77 ? 5.169 -1.446 -19.656 1.00 34.93 75 LEU H CA 1
ATOM 12219 C C . LEU H 1 77 ? 5.770 -2.718 -20.247 1.00 35.97 75 LEU H C 1
ATOM 12220 O O . LEU H 1 77 ? 6.770 -2.654 -20.970 1.00 36.43 75 LEU H O 1
ATOM 12225 N N . ARG H 1 78 ? 5.164 -3.883 -19.969 1.00 36.36 76 ARG H N 1
ATOM 12226 C CA A ARG H 1 78 ? 5.669 -5.150 -20.499 0.50 36.85 76 ARG H CA 1
ATOM 12227 C CA B ARG H 1 78 ? 5.711 -5.127 -20.503 0.50 36.86 76 ARG H CA 1
ATOM 12228 C C . ARG H 1 78 ? 5.583 -5.190 -22.020 1.00 37.92 76 ARG H C 1
ATOM 12229 O O . ARG H 1 78 ? 6.460 -5.758 -22.689 1.00 36.11 76 ARG H O 1
ATOM 12244 N N . LYS H 1 79 ? 4.515 -4.619 -22.579 1.00 37.74 77 LYS H N 1
ATOM 12245 C CA . LYS H 1 79 ? 4.403 -4.522 -24.030 1.00 40.24 77 LYS H CA 1
ATOM 12246 C C . LYS H 1 79 ? 5.591 -3.759 -24.610 1.00 39.94 77 LYS H C 1
ATOM 12247 O O . LYS H 1 79 ? 6.178 -4.171 -25.619 1.00 41.05 77 LYS H O 1
ATOM 12253 N N . ALA H 1 80 ? 5.984 -2.663 -23.959 1.00 39.72 78 ALA H N 1
ATOM 12254 C CA . ALA H 1 80 ? 7.100 -1.858 -24.447 1.00 39.78 78 ALA H CA 1
ATOM 12255 C C . ALA H 1 80 ? 8.428 -2.576 -24.250 1.00 39.73 78 ALA H C 1
ATOM 12256 O O . ALA H 1 80 ? 9.265 -2.613 -25.160 1.00 37.37 78 ALA H O 1
ATOM 12258 N N . VAL H 1 81 ? 8.638 -3.142 -23.061 1.00 36.65 79 VAL H N 1
ATOM 12259 C CA . VAL H 1 81 ? 9.895 -3.764 -22.655 1.00 37.41 79 VAL H CA 1
ATOM 12260 C C . VAL H 1 81 ? 9.554 -5.113 -22.027 1.00 37.22 79 VAL H C 1
ATOM 12261 O O . VAL H 1 81 ? 9.254 -5.169 -20.825 1.00 35.21 79 VAL H O 1
ATOM 12265 N N . PRO H 1 82 ? 9.574 -6.212 -22.785 1.00 37.77 80 PRO H N 1
ATOM 12266 C CA . PRO H 1 82 ? 9.061 -7.484 -22.243 1.00 34.50 80 PRO H CA 1
ATOM 12267 C C . PRO H 1 82 ? 9.679 -7.938 -20.926 1.00 35.47 80 PRO H C 1
ATOM 12268 O O . PRO H 1 82 ? 8.979 -8.584 -20.135 1.00 38.27 80 PRO H O 1
ATOM 12272 N N . SER H 1 83 ? 10.942 -7.622 -20.638 1.00 33.06 81 SER H N 1
ATOM 12273 C CA . SER H 1 83 ? 11.568 -8.100 -19.410 1.00 39.12 81 SER H CA 1
ATOM 12274 C C . SER H 1 83 ? 11.453 -7.117 -18.239 1.00 36.22 81 SER H C 1
ATOM 12275 O O . SER H 1 83 ? 12.059 -7.354 -17.192 1.00 31.84 81 SER H O 1
ATOM 12278 N N . ILE H 1 84 ? 10.668 -6.046 -18.379 1.00 35.25 82 ILE H N 1
ATOM 12279 C CA . ILE H 1 84 ? 10.726 -4.949 -17.416 1.00 33.92 82 ILE H CA 1
ATOM 12280 C C . ILE H 1 84 ? 10.185 -5.393 -16.062 1.00 32.19 82 ILE H C 1
ATOM 12281 O O . ILE H 1 84 ? 9.249 -6.200 -15.976 1.00 31.64 82 ILE H O 1
ATOM 12286 N N . VAL H 1 85 ? 10.780 -4.868 -14.990 1.00 30.23 83 VAL H N 1
ATOM 12287 C CA . VAL H 1 85 ? 10.274 -5.055 -13.632 1.00 30.37 83 VAL H CA 1
ATOM 12288 C C . VAL H 1 85 ? 9.459 -3.818 -13.270 1.00 31.59 83 VAL H C 1
ATOM 12289 O O . VAL H 1 85 ? 9.954 -2.687 -13.359 1.00 29.29 83 VAL H O 1
ATOM 12293 N N . THR H 1 86 ? 8.210 -4.028 -12.867 1.00 28.26 84 THR H N 1
ATOM 12294 C CA . THR H 1 86 ? 7.283 -2.933 -12.603 1.00 29.66 84 THR H CA 1
ATOM 12295 C C . THR H 1 86 ? 7.300 -2.552 -11.125 1.00 27.43 84 THR H C 1
ATOM 12296 O O . THR H 1 86 ? 7.121 -3.413 -10.251 1.00 27.70 84 THR H O 1
ATOM 12300 N N . LYS H 1 87 ? 7.503 -1.263 -10.847 1.00 27.32 85 LYS H N 1
ATOM 12301 C CA . LYS H 1 87 ? 7.549 -0.768 -9.472 1.00 26.56 85 LYS H CA 1
ATOM 12302 C C . LYS H 1 87 ? 6.146 -0.389 -9.022 1.00 28.54 85 LYS H C 1
ATOM 12303 O O . LYS H 1 87 ? 5.429 0.325 -9.730 1.00 28.08 85 LYS H O 1
ATOM 12309 N N . ILE H 1 88 ? 5.765 -0.864 -7.844 1.00 27.52 86 ILE H N 1
ATOM 12310 C CA . ILE H 1 88 ? 4.426 -0.636 -7.312 1.00 26.34 86 ILE H CA 1
ATOM 12311 C C . ILE H 1 88 ? 4.574 -0.162 -5.870 1.00 26.34 86 ILE H C 1
ATOM 12312 O O . ILE H 1 88 ? 5.247 -0.826 -5.066 1.00 24.62 86 ILE H O 1
ATOM 12317 N N . PRO H 1 89 ? 4.004 0.985 -5.507 1.00 29.26 87 PRO H N 1
ATOM 12318 C CA . PRO H 1 89 ? 4.103 1.441 -4.113 1.00 24.58 87 PRO H CA 1
ATOM 12319 C C . PRO H 1 89 ? 3.374 0.488 -3.180 1.00 26.37 87 PRO H C 1
ATOM 12320 O O . PRO H 1 89 ? 2.291 -0.012 -3.496 1.00 25.88 87 PRO H O 1
ATOM 12324 N N . VAL H 1 90 ? 3.973 0.245 -2.014 1.00 24.99 88 VAL H N 1
ATOM 12325 C CA . VAL H 1 90 ? 3.438 -0.731 -1.064 1.00 25.69 88 VAL H CA 1
ATOM 12326 C C . VAL H 1 90 ? 2.468 0.010 -0.147 1.00 25.88 88 VAL H C 1
ATOM 12327 O O . VAL H 1 90 ? 2.828 0.517 0.919 1.00 24.54 88 VAL H O 1
ATOM 12331 N N . ASN H 1 91 ? 1.220 0.084 -0.594 1.00 24.34 89 ASN H N 1
ATOM 12332 C CA . ASN H 1 91 ? 0.070 0.498 0.202 1.00 28.38 89 ASN H CA 1
ATOM 12333 C C . ASN H 1 91 ? -1.038 -0.507 -0.100 1.00 28.42 89 ASN H C 1
ATOM 12334 O O . ASN H 1 91 ? -0.771 -1.516 -0.765 1.00 24.87 89 ASN H O 1
ATOM 12339 N N . ALA H 1 92 ? -2.272 -0.247 0.347 1.00 25.99 90 ALA H N 1
ATOM 12340 C CA . ALA H 1 92 ? -3.318 -1.263 0.235 1.00 28.30 90 ALA H CA 1
ATOM 12341 C C . ALA H 1 92 ? -3.589 -1.626 -1.223 1.00 30.05 90 ALA H C 1
ATOM 12342 O O . ALA H 1 92 ? -3.674 -2.812 -1.573 1.00 29.96 90 ALA H O 1
ATOM 12344 N N . GLN H 1 93 ? -3.709 -0.620 -2.099 1.00 27.54 91 GLN H N 1
ATOM 12345 C CA . GLN H 1 93 ? -4.023 -0.913 -3.496 1.00 26.76 91 GLN H CA 1
ATOM 12346 C C . GLN H 1 93 ? -2.829 -1.527 -4.219 1.00 29.38 91 GLN H C 1
ATOM 12347 O O . GLN H 1 93 ? -3.007 -2.380 -5.093 1.00 26.46 91 GLN H O 1
ATOM 12353 N N . GLY H 1 94 ? -1.609 -1.131 -3.858 1.00 27.06 92 GLY H N 1
ATOM 12354 C CA . GLY H 1 94 ? -0.442 -1.750 -4.461 1.00 28.63 92 GLY H CA 1
ATOM 12355 C C . GLY H 1 94 ? -0.320 -3.220 -4.105 1.00 27.62 92 GLY H C 1
ATOM 12356 O O . GLY H 1 94 ? 0.045 -4.046 -4.949 1.00 28.22 92 GLY H O 1
ATOM 12357 N N . LEU H 1 95 ? -0.662 -3.570 -2.863 1.00 24.93 93 LEU H N 1
ATOM 12358 C CA . LEU H 1 95 ? -0.659 -4.971 -2.447 1.00 26.24 93 LEU H CA 1
ATOM 12359 C C . LEU H 1 95 ? -1.659 -5.794 -3.254 1.00 28.04 93 LEU H C 1
ATOM 12360 O O . LEU H 1 95 ? -1.380 -6.942 -3.615 1.00 28.33 93 LEU H O 1
ATOM 12365 N N . ILE H 1 96 ? -2.839 -5.228 -3.526 1.00 25.94 94 ILE H N 1
ATOM 12366 C CA . ILE H 1 96 ? -3.814 -5.908 -4.379 1.00 28.92 94 ILE H CA 1
ATOM 12367 C C . ILE H 1 96 ? -3.213 -6.160 -5.755 1.00 29.72 94 ILE H C 1
ATOM 12368 O O . ILE H 1 96 ? -3.273 -7.277 -6.285 1.00 29.00 94 ILE H O 1
ATOM 12373 N N . ALA H 1 97 ? -2.621 -5.120 -6.350 1.00 27.22 95 ALA H N 1
ATOM 12374 C CA . ALA H 1 97 ? -1.954 -5.277 -7.641 1.00 29.43 95 ALA H CA 1
ATOM 12375 C C . ALA H 1 97 ? -0.861 -6.338 -7.576 1.00 29.54 95 ALA H C 1
ATOM 12376 O O . ALA H 1 97 ? -0.777 -7.205 -8.452 1.00 31.23 95 ALA H O 1
ATOM 12378 N N . ILE H 1 98 ? -0.024 -6.295 -6.531 1.00 28.03 96 ILE H N 1
ATOM 12379 C CA . ILE H 1 98 ? 1.114 -7.212 -6.446 1.00 28.22 96 ILE H CA 1
ATOM 12380 C C . ILE H 1 98 ? 0.637 -8.660 -6.367 1.00 31.22 96 ILE H C 1
ATOM 12381 O O . ILE H 1 98 ? 1.196 -9.550 -7.025 1.00 27.70 96 ILE H O 1
ATOM 12386 N N . LYS H 1 99 ? -0.406 -8.925 -5.574 1.00 29.55 97 LYS H N 1
ATOM 12387 C CA . LYS H 1 99 ? -0.880 -10.300 -5.440 1.00 31.48 97 LYS H CA 1
ATOM 12388 C C . LYS H 1 99 ? -1.393 -10.828 -6.771 1.00 32.91 97 LYS H C 1
ATOM 12389 O O . LYS H 1 99 ? -1.157 -11.991 -7.117 1.00 32.32 97 LYS H O 1
ATOM 12395 N N . GLU H 1 100 ? -2.067 -9.977 -7.545 1.00 33.58 98 GLU H N 1
ATOM 12396 C CA . GLU H 1 100 ? -2.635 -10.402 -8.816 1.00 33.33 98 GLU H CA 1
ATOM 12397 C C . GLU H 1 100 ? -1.551 -10.608 -9.873 1.00 37.10 98 GLU H C 1
ATOM 12398 O O . GLU H 1 100 ? -1.553 -11.613 -10.594 1.00 37.86 98 GLU H O 1
ATOM 12404 N N . LEU H 1 101 ? -0.620 -9.660 -9.983 1.00 35.15 99 LEU H N 1
ATOM 12405 C CA . LEU H 1 101 ? 0.501 -9.816 -10.905 1.00 35.79 99 LEU H CA 1
ATOM 12406 C C . LEU H 1 101 ? 1.338 -11.045 -10.559 1.00 36.17 99 LEU H C 1
ATOM 12407 O O . LEU H 1 101 ? 1.820 -11.751 -11.454 1.00 37.58 99 LEU H O 1
ATOM 12412 N N . THR H 1 102 ? 1.510 -11.329 -9.269 1.00 35.99 100 THR H N 1
ATOM 12413 C CA . THR H 1 102 ? 2.244 -12.527 -8.879 1.00 34.79 100 THR H CA 1
ATOM 12414 C C . THR H 1 102 ? 1.551 -13.781 -9.395 1.00 39.48 100 THR H C 1
ATOM 12415 O O . THR H 1 102 ? 2.209 -14.700 -9.900 1.00 39.72 100 THR H O 1
ATOM 12419 N N . GLN H 1 103 ? 0.217 -13.823 -9.301 1.00 38.99 101 GLN H N 1
ATOM 12420 C CA . GLN H 1 103 ? -0.525 -14.986 -9.772 1.00 41.74 101 GLN H CA 1
ATOM 12421 C C . GLN H 1 103 ? -0.350 -15.191 -11.276 1.00 43.86 101 GLN H C 1
ATOM 12422 O O . GLN H 1 103 ? -0.413 -16.329 -11.757 1.00 40.85 101 GLN H O 1
ATOM 12428 N N . GLN H 1 104 ? -0.107 -14.111 -12.025 1.00 40.80 102 GLN H N 1
ATOM 12429 C CA . GLN H 1 104 ? 0.150 -14.160 -13.462 1.00 42.00 102 GLN H CA 1
ATOM 12430 C C . GLN H 1 104 ? 1.623 -14.347 -13.813 1.00 40.36 102 GLN H C 1
ATOM 12431 O O . GLN H 1 104 ? 1.965 -14.316 -14.998 1.00 38.73 102 GLN H O 1
ATOM 12437 N N . GLY H 1 105 ? 2.499 -14.521 -12.822 1.00 39.26 103 GLY H N 1
ATOM 12438 C CA . GLY H 1 105 ? 3.908 -14.728 -13.088 1.00 38.88 103 GLY H CA 1
ATOM 12439 C C . GLY H 1 105 ? 4.675 -13.505 -13.550 1.00 40.71 103 GLY H C 1
ATOM 12440 O O . GLY H 1 105 ? 5.761 -13.648 -14.117 1.00 37.96 103 GLY H O 1
ATOM 12441 N N . ILE H 1 106 ? 4.140 -12.307 -13.326 1.00 41.86 104 ILE H N 1
ATOM 12442 C CA . ILE H 1 106 ? 4.757 -11.053 -13.761 1.00 37.44 104 ILE H CA 1
ATOM 12443 C C . ILE H 1 106 ? 5.609 -10.519 -12.611 1.00 36.24 104 ILE H C 1
ATOM 12444 O O . ILE H 1 106 ? 5.158 -10.527 -11.456 1.00 35.97 104 ILE H O 1
ATOM 12449 N N . PRO H 1 107 ? 6.840 -10.070 -12.863 1.00 32.59 105 PRO H N 1
ATOM 12450 C CA . PRO H 1 107 ? 7.722 -9.671 -11.757 1.00 33.29 105 PRO H CA 1
ATOM 12451 C C . PRO H 1 107 ? 7.491 -8.230 -11.345 1.00 31.48 105 PRO H C 1
ATOM 12452 O O . PRO H 1 107 ? 7.250 -7.349 -12.175 1.00 33.73 105 PRO H O 1
ATOM 12456 N N . THR H 1 108 ? 7.581 -7.992 -10.036 1.00 30.28 106 THR H N 1
ATOM 12457 C CA . THR H 1 108 ? 7.287 -6.686 -9.469 1.00 27.11 106 THR H CA 1
ATOM 12458 C C . THR H 1 108 ? 8.321 -6.315 -8.420 1.00 28.31 106 THR H C 1
ATOM 12459 O O . THR H 1 108 ? 9.022 -7.161 -7.857 1.00 26.71 106 THR H O 1
ATOM 12463 N N . LEU H 1 109 ? 8.378 -5.020 -8.165 1.00 26.18 107 LEU H N 1
ATOM 12464 C CA . LEU H 1 109 ? 9.169 -4.424 -7.108 1.00 25.94 107 LEU H CA 1
ATOM 12465 C C . LEU H 1 109 ? 8.208 -3.641 -6.226 1.00 25.06 107 LEU H C 1
ATOM 12466 O O . LEU H 1 109 ? 7.373 -2.885 -6.734 1.00 25.59 107 LEU H O 1
ATOM 12471 N N . GLY H 1 110 ? 8.296 -3.849 -4.919 1.00 24.82 108 GLY H N 1
ATOM 12472 C CA . GLY H 1 110 ? 7.511 -3.053 -3.994 1.00 26.55 108 GLY H CA 1
ATOM 12473 C C . GLY H 1 110 ? 8.311 -1.845 -3.554 1.00 23.29 108 GLY H C 1
ATOM 12474 O O . GLY H 1 110 ? 9.362 -2.007 -2.922 1.00 23.78 108 GLY H O 1
ATOM 12475 N N . THR H 1 111 ? 7.862 -0.637 -3.918 1.00 23.63 109 THR H N 1
ATOM 12476 C CA . THR H 1 111 ? 8.646 0.579 -3.726 1.00 23.53 109 THR H CA 1
ATOM 12477 C C . THR H 1 111 ? 8.002 1.481 -2.678 1.00 23.23 109 THR H C 1
ATOM 12478 O O . THR H 1 111 ? 6.941 1.181 -2.127 1.00 25.21 109 THR H O 1
ATOM 12482 N N . ALA H 1 112 ? 8.672 2.602 -2.403 1.00 23.49 110 ALA H N 1
ATOM 12483 C CA . ALA H 1 112 ? 8.240 3.556 -1.383 1.00 23.81 110 ALA H CA 1
ATOM 12484 C C . ALA H 1 112 ? 8.128 2.893 -0.006 1.00 24.00 110 ALA H C 1
ATOM 12485 O O . ALA H 1 112 ? 7.183 3.129 0.743 1.00 23.48 110 ALA H O 1
ATOM 12487 N N . VAL H 1 113 ? 9.119 2.081 0.344 1.00 24.03 111 VAL H N 1
ATOM 12488 C CA . VAL H 1 113 ? 9.115 1.349 1.606 1.00 23.13 111 VAL H CA 1
ATOM 12489 C C . VAL H 1 113 ? 9.819 2.195 2.659 1.00 23.91 111 VAL H C 1
ATOM 12490 O O . VAL H 1 113 ? 10.968 2.607 2.467 1.00 22.50 111 VAL H O 1
ATOM 12494 N N . TYR H 1 114 ? 9.121 2.462 3.765 1.00 21.52 112 TYR H N 1
ATOM 12495 C CA . TYR H 1 114 ? 9.654 3.231 4.887 1.00 23.50 112 TYR H CA 1
ATOM 12496 C C . TYR H 1 114 ? 9.749 2.428 6.175 1.00 24.61 112 TYR H C 1
ATOM 12497 O O . TYR H 1 114 ? 10.269 2.945 7.173 1.00 24.37 112 TYR H O 1
ATOM 12506 N N . GLY H 1 115 ? 9.258 1.203 6.190 1.00 22.01 113 GLY H N 1
ATOM 12507 C CA . GLY H 1 115 ? 9.303 0.380 7.388 1.00 25.52 113 GLY H CA 1
ATOM 12508 C C . GLY H 1 115 ? 9.492 -1.064 7.003 1.00 23.33 113 GLY H C 1
ATOM 12509 O O . GLY H 1 115 ? 9.053 -1.503 5.933 1.00 22.71 113 GLY H O 1
ATOM 12510 N N . ALA H 1 116 ? 10.157 -1.811 7.881 1.00 22.34 114 ALA H N 1
ATOM 12511 C CA . ALA H 1 116 ? 10.483 -3.200 7.560 1.00 22.44 114 ALA H CA 1
ATOM 12512 C C . ALA H 1 116 ? 9.225 -4.051 7.413 1.00 22.18 114 ALA H C 1
ATOM 12513 O O . ALA H 1 116 ? 9.139 -4.882 6.506 1.00 22.49 114 ALA H O 1
ATOM 12515 N N . GLY H 1 117 ? 8.252 -3.877 8.309 1.00 21.85 115 GLY H N 1
ATOM 12516 C CA . GLY H 1 117 ? 7.012 -4.625 8.187 1.00 21.99 115 GLY H CA 1
ATOM 12517 C C . GLY H 1 117 ? 6.293 -4.341 6.881 1.00 22.72 115 GLY H C 1
ATOM 12518 O O . GLY H 1 117 ? 5.834 -5.261 6.197 1.00 23.03 115 GLY H O 1
ATOM 12519 N N . GLN H 1 118 ? 6.212 -3.066 6.504 1.00 22.26 116 GLN H N 1
ATOM 12520 C CA . GLN H 1 118 ? 5.574 -2.708 5.244 1.00 22.36 116 GLN H CA 1
ATOM 12521 C C . GLN H 1 118 ? 6.234 -3.424 4.074 1.00 23.02 116 GLN H C 1
ATOM 12522 O O . GLN H 1 118 ? 5.551 -4.004 3.223 1.00 24.39 116 GLN H O 1
ATOM 12528 N N . GLY H 1 119 ? 7.569 -3.411 4.023 1.00 21.18 117 GLY H N 1
ATOM 12529 C CA . GLY H 1 119 ? 8.258 -4.065 2.919 1.00 23.34 117 GLY H CA 1
ATOM 12530 C C . GLY H 1 119 ? 8.088 -5.571 2.948 1.00 24.04 117 GLY H C 1
ATOM 12531 O O . GLY H 1 119 ? 7.860 -6.202 1.910 1.00 24.21 117 GLY H O 1
ATOM 12532 N N . PHE H 1 120 ? 8.156 -6.159 4.143 1.00 20.61 118 PHE H N 1
ATOM 12533 C CA . PHE H 1 120 ? 7.956 -7.596 4.295 1.00 23.93 118 PHE H CA 1
ATOM 12534 C C . PHE H 1 120 ? 6.601 -8.045 3.741 1.00 24.63 118 PHE H C 1
ATOM 12535 O O . PHE H 1 120 ? 6.494 -9.112 3.115 1.00 25.15 118 PHE H O 1
ATOM 12543 N N . LEU H 1 121 ? 5.554 -7.243 3.949 1.00 23.50 119 LEU H N 1
ATOM 12544 C CA . LEU H 1 121 ? 4.239 -7.614 3.431 1.00 24.00 119 LEU H CA 1
ATOM 12545 C C . LEU H 1 121 ? 4.262 -7.715 1.914 1.00 26.57 119 LEU H C 1
ATOM 12546 O O . LEU H 1 121 ? 3.606 -8.588 1.328 1.00 25.05 119 LEU H O 1
ATOM 12551 N N . ALA H 1 122 ? 5.020 -6.834 1.257 1.00 24.35 120 ALA H N 1
ATOM 12552 C CA . ALA H 1 122 ? 5.108 -6.911 -0.195 1.00 24.91 120 ALA H CA 1
ATOM 12553 C C . ALA H 1 122 ? 5.791 -8.197 -0.636 1.00 25.23 120 ALA H C 1
ATOM 12554 O O . ALA H 1 122 ? 5.356 -8.836 -1.605 1.00 26.88 120 ALA H O 1
ATOM 12556 N N . ALA H 1 123 ? 6.865 -8.585 0.058 1.00 25.15 121 ALA H N 1
ATOM 12557 C CA . ALA H 1 123 ? 7.571 -9.814 -0.289 1.00 28.41 121 ALA H CA 1
ATOM 12558 C C . ALA H 1 123 ? 6.657 -11.022 -0.153 1.00 27.70 121 ALA H C 1
ATOM 12559 O O . ALA H 1 123 ? 6.618 -11.884 -1.037 1.00 26.20 121 ALA H O 1
ATOM 12561 N N . LEU H 1 124 ? 5.922 -11.100 0.964 1.00 26.44 122 LEU H N 1
ATOM 12562 C CA . LEU H 1 124 ? 4.919 -12.147 1.149 1.00 25.98 122 LEU H CA 1
ATOM 12563 C C . LEU H 1 124 ? 3.858 -12.113 0.059 1.00 26.66 122 LEU H C 1
ATOM 12564 O O . LEU H 1 124 ? 3.341 -13.162 -0.338 1.00 28.22 122 LEU H O 1
ATOM 12569 N N . ALA H 1 125 ? 3.485 -10.921 -0.411 1.00 25.15 123 ALA H N 1
ATOM 12570 C CA . ALA H 1 125 ? 2.526 -10.858 -1.508 1.00 28.23 123 ALA H CA 1
ATOM 12571 C C . ALA H 1 125 ? 3.122 -11.307 -2.842 1.00 30.39 123 ALA H C 1
ATOM 12572 O O . ALA H 1 125 ? 2.366 -11.518 -3.801 1.00 27.73 123 ALA H O 1
ATOM 12574 N N . GLY H 1 126 ? 4.445 -11.454 -2.938 1.00 27.63 124 GLY H N 1
ATOM 12575 C CA . GLY H 1 126 ? 5.057 -11.974 -4.151 1.00 27.89 124 GLY H CA 1
ATOM 12576 C C . GLY H 1 126 ? 6.044 -11.052 -4.840 1.00 31.63 124 GLY H C 1
ATOM 12577 O O . GLY H 1 126 ? 6.614 -11.455 -5.866 1.00 31.92 124 GLY H O 1
ATOM 12578 N N . ALA H 1 127 ? 6.276 -9.833 -4.354 1.00 26.68 125 ALA H N 1
ATOM 12579 C CA . ALA H 1 127 ? 7.212 -8.934 -5.017 1.00 29.63 125 ALA H CA 1
ATOM 12580 C C . ALA H 1 127 ? 8.626 -9.472 -4.884 1.00 27.63 125 ALA H C 1
ATOM 12581 O O . ALA H 1 127 ? 9.079 -9.783 -3.777 1.00 29.72 125 ALA H O 1
ATOM 12583 N N . LYS H 1 128 ? 9.323 -9.580 -6.020 1.00 27.39 126 LYS H N 1
ATOM 12584 C CA . LYS H 1 128 ? 10.690 -10.081 -6.003 1.00 30.01 126 LYS H CA 1
ATOM 12585 C C . LYS H 1 128 ? 11.646 -9.071 -5.383 1.00 27.50 126 LYS H C 1
ATOM 12586 O O . LYS H 1 128 ? 12.547 -9.453 -4.634 1.00 29.73 126 LYS H O 1
ATOM 12592 N N . TYR H 1 129 ? 11.479 -7.784 -5.680 1.00 25.43 127 TYR H N 1
ATOM 12593 C CA . TYR H 1 129 ? 12.354 -6.746 -5.142 1.00 26.34 127 TYR H CA 1
ATOM 12594 C C . TYR H 1 129 ? 11.598 -5.871 -4.147 1.00 23.36 127 TYR H C 1
ATOM 12595 O O . TYR H 1 129 ? 10.440 -5.516 -4.380 1.00 25.79 127 TYR H O 1
ATOM 12604 N N . ILE H 1 130 ? 12.259 -5.505 -3.050 1.00 24.64 128 ILE H N 1
ATOM 12605 C CA . ILE H 1 130 ? 11.717 -4.568 -2.061 1.00 24.01 128 ILE H CA 1
ATOM 12606 C C . ILE H 1 130 ? 12.675 -3.384 -1.985 1.00 23.85 128 ILE H C 1
ATOM 12607 O O . ILE H 1 130 ? 13.874 -3.574 -1.767 1.00 25.07 128 ILE H O 1
ATOM 12612 N N . ALA H 1 131 ? 12.160 -2.168 -2.198 1.00 22.96 129 ALA H N 1
ATOM 12613 C CA . ALA H 1 131 ? 12.995 -0.972 -2.324 1.00 22.17 129 ALA H CA 1
ATOM 12614 C C . ALA H 1 131 ? 12.711 -0.003 -1.182 1.00 23.74 129 ALA H C 1
ATOM 12615 O O . ALA H 1 131 ? 11.820 0.853 -1.290 1.00 23.25 129 ALA H O 1
ATOM 12617 N N . PRO H 1 132 ? 13.433 -0.092 -0.068 1.00 23.32 130 PRO H N 1
ATOM 12618 C CA . PRO H 1 132 ? 13.281 0.933 0.967 1.00 22.44 130 PRO H CA 1
ATOM 12619 C C . PRO H 1 132 ? 13.886 2.239 0.474 1.00 25.04 130 PRO H C 1
ATOM 12620 O O . PRO H 1 132 ? 14.856 2.240 -0.289 1.00 23.96 130 PRO H O 1
ATOM 12624 N N . TYR H 1 133 ? 13.270 3.360 0.875 1.00 23.11 131 TYR H N 1
ATOM 12625 C CA . TYR H 1 133 ? 13.782 4.683 0.506 1.00 22.81 131 TYR H CA 1
ATOM 12626 C C . TYR H 1 133 ? 14.751 5.132 1.598 1.00 23.00 131 TYR H C 1
ATOM 12627 O O . TYR H 1 133 ? 14.403 5.874 2.513 1.00 25.64 131 TYR H O 1
ATOM 12636 N N . VAL H 1 134 ? 15.999 4.674 1.469 1.00 23.41 132 VAL H N 1
ATOM 12637 C CA . VAL H 1 134 ? 16.996 4.793 2.541 1.00 24.76 132 VAL H CA 1
ATOM 12638 C C . VAL H 1 134 ? 17.149 6.244 2.993 1.00 23.96 132 VAL H C 1
ATOM 12639 O O . VAL H 1 134 ? 16.983 6.565 4.174 1.00 22.82 132 VAL H O 1
ATOM 12643 N N . ASN H 1 135 ? 17.447 7.153 2.062 1.00 23.75 133 ASN H N 1
ATOM 12644 C CA . ASN H 1 135 ? 17.716 8.522 2.493 1.00 23.82 133 ASN H CA 1
ATOM 12645 C C . ASN H 1 135 ? 16.472 9.206 3.038 1.00 25.75 133 ASN H C 1
ATOM 12646 O O . ASN H 1 135 ? 16.584 10.044 3.943 1.00 24.14 133 ASN H O 1
ATOM 12651 N N . ARG H 1 136 ? 15.284 8.870 2.503 1.00 23.28 134 ARG H N 1
ATOM 12652 C CA . ARG H 1 136 ? 14.045 9.456 3.016 1.00 24.76 134 ARG H CA 1
ATOM 12653 C C . ARG H 1 136 ? 13.769 9.029 4.453 1.00 24.46 134 ARG H C 1
ATOM 12654 O O . ARG H 1 136 ? 13.206 9.808 5.228 1.00 26.84 134 ARG H O 1
ATOM 12662 N N . ILE H 1 137 ? 14.161 7.811 4.825 1.00 24.08 135 ILE H N 1
ATOM 12663 C CA . ILE H 1 137 ? 14.037 7.382 6.212 1.00 21.43 135 ILE H CA 1
ATOM 12664 C C . ILE H 1 137 ? 14.932 8.227 7.112 1.00 24.68 135 ILE H C 1
ATOM 12665 O O . ILE H 1 137 ? 14.512 8.666 8.189 1.00 24.19 135 ILE H O 1
ATOM 12670 N N . ASP H 1 138 ? 16.174 8.482 6.682 1.00 23.67 136 ASP H N 1
ATOM 12671 C CA . ASP H 1 138 ? 17.034 9.381 7.450 1.00 24.87 136 ASP H CA 1
ATOM 12672 C C . ASP H 1 138 ? 16.480 10.797 7.447 1.00 26.20 136 ASP H C 1
ATOM 12673 O O . ASP H 1 138 ? 16.588 11.509 8.457 1.00 25.07 136 ASP H O 1
ATOM 12678 N N . ALA H 1 139 ? 15.836 11.189 6.343 1.00 23.09 137 ALA H N 1
ATOM 12679 C CA . ALA H 1 139 ? 15.373 12.559 6.176 1.00 25.82 137 ALA H CA 1
ATOM 12680 C C . ALA H 1 139 ? 14.247 12.897 7.136 1.00 27.86 137 ALA H C 1
ATOM 12681 O O . ALA H 1 139 ? 14.079 14.066 7.503 1.00 29.91 137 ALA H O 1
ATOM 12683 N N . GLN H 1 140 ? 13.481 11.897 7.559 1.00 25.50 138 GLN H N 1
ATOM 12684 C CA . GLN H 1 140 ? 12.305 12.095 8.390 1.00 30.33 138 GLN H CA 1
ATOM 12685 C C . GLN H 1 140 ? 12.542 11.638 9.829 1.00 29.84 138 GLN H C 1
ATOM 12686 O O . GLN H 1 140 ? 11.621 11.187 10.513 1.00 34.46 138 GLN H O 1
ATOM 12692 N N . GLY H 1 141 ? 13.782 11.743 10.295 1.00 30.42 139 GLY H N 1
ATOM 12693 C CA . GLY H 1 141 ? 14.071 11.492 11.687 1.00 27.42 139 GLY H CA 1
ATOM 12694 C C . GLY H 1 141 ? 14.140 10.039 12.067 1.00 28.86 139 GLY H C 1
ATOM 12695 O O . GLY H 1 141 ? 14.088 9.719 13.256 1.00 30.32 139 GLY H O 1
ATOM 12696 N N . GLY H 1 142 ? 14.248 9.142 11.097 1.00 28.51 140 GLY H N 1
ATOM 12697 C CA . GLY H 1 142 ? 14.435 7.733 11.365 1.00 26.08 140 GLY H CA 1
ATOM 12698 C C . GLY H 1 142 ? 15.902 7.352 11.380 1.00 24.18 140 GLY H C 1
ATOM 12699 O O . GLY H 1 142 ? 16.797 8.194 11.497 1.00 27.22 140 GLY H O 1
ATOM 12700 N N . ASN H 1 143 ? 16.148 6.052 11.263 1.00 23.83 141 ASN H N 1
ATOM 12701 C CA . ASN H 1 143 ? 17.505 5.514 11.207 1.00 25.36 141 ASN H CA 1
ATOM 12702 C C . ASN H 1 143 ? 17.515 4.494 10.076 1.00 22.68 141 ASN H C 1
ATOM 12703 O O . ASN H 1 143 ? 17.101 3.347 10.265 1.00 21.99 141 ASN H O 1
ATOM 12708 N N . SER H 1 144 ? 17.957 4.915 8.888 1.00 26.02 142 SER H N 1
ATOM 12709 C CA . SER H 1 144 ? 17.855 4.035 7.726 1.00 24.23 142 SER H CA 1
ATOM 12710 C C . SER H 1 144 ? 18.674 2.770 7.921 1.00 23.28 142 SER H C 1
ATOM 12711 O O . SER H 1 144 ? 18.260 1.688 7.493 1.00 24.47 142 SER H O 1
ATOM 12714 N N . LYS H 1 145 ? 19.837 2.886 8.571 1.00 23.90 143 LYS H N 1
ATOM 12715 C CA . LYS H 1 145 ? 20.671 1.713 8.812 1.00 25.86 143 LYS H CA 1
ATOM 12716 C C . LYS H 1 145 ? 19.895 0.630 9.561 1.00 24.52 143 LYS H C 1
ATOM 12717 O O . LYS H 1 145 ? 19.904 -0.541 9.164 1.00 24.24 143 LYS H O 1
ATOM 12723 N N . ASP H 1 146 ? 19.198 1.012 10.636 1.00 26.15 144 ASP H N 1
ATOM 12724 C CA . ASP H 1 146 ? 18.410 0.046 11.409 1.00 25.34 144 ASP H CA 1
ATOM 12725 C C . ASP H 1 146 ? 17.272 -0.547 10.585 1.00 24.97 144 ASP H C 1
ATOM 12726 O O . ASP H 1 146 ? 17.013 -1.756 10.641 1.00 23.28 144 ASP H O 1
ATOM 12731 N N . THR H 1 147 ? 16.556 0.297 9.842 1.00 24.29 145 THR H N 1
ATOM 12732 C CA . THR H 1 147 ? 15.405 -0.175 9.080 1.00 22.30 145 THR H CA 1
ATOM 12733 C C . THR H 1 147 ? 15.829 -1.161 8.000 1.00 23.72 145 THR H C 1
ATOM 12734 O O . THR H 1 147 ? 15.150 -2.169 7.769 1.00 23.07 145 THR H O 1
ATOM 12738 N N . VAL H 1 148 ? 16.946 -0.886 7.324 1.00 22.34 146 VAL H N 1
ATOM 12739 C CA . VAL H 1 148 ? 17.419 -1.798 6.286 1.00 23.68 146 VAL H CA 1
ATOM 12740 C C . VAL H 1 148 ? 17.890 -3.117 6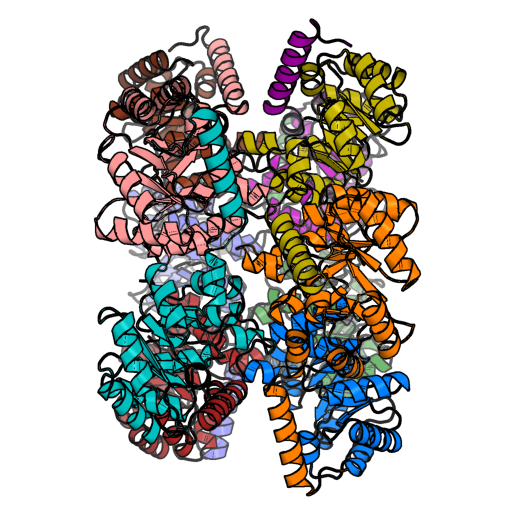.898 1.00 23.74 146 VAL H C 1
ATOM 12741 O O . VAL H 1 148 ? 17.638 -4.197 6.347 1.00 23.05 146 VAL H O 1
ATOM 12745 N N . LEU H 1 149 ? 18.589 -3.052 8.036 1.00 22.61 147 LEU H N 1
ATOM 12746 C CA . LEU H 1 149 ? 19.029 -4.272 8.707 1.00 24.81 147 LEU H CA 1
ATOM 12747 C C . LEU H 1 149 ? 17.843 -5.174 9.032 1.00 24.22 147 LEU H C 1
ATOM 12748 O O . LEU H 1 149 ? 17.887 -6.387 8.784 1.00 20.87 147 LEU H O 1
ATOM 12753 N N . GLU H 1 150 ? 16.771 -4.586 9.583 1.00 22.16 148 GLU H N 1
ATOM 12754 C CA . GLU H 1 150 ? 15.557 -5.339 9.907 1.00 23.52 148 GLU H CA 1
ATOM 12755 C C . GLU H 1 150 ? 14.913 -5.931 8.659 1.00 22.15 148 GLU H C 1
ATOM 12756 O O . GLU H 1 150 ? 14.527 -7.106 8.643 1.00 21.06 148 GLU H O 1
ATOM 12762 N N . LEU H 1 151 ? 14.749 -5.119 7.613 1.00 20.56 149 LEU H N 1
ATOM 12763 C CA . LEU H 1 151 ? 14.127 -5.616 6.387 1.00 22.95 149 LEU H CA 1
ATOM 12764 C C . LEU H 1 151 ? 14.919 -6.778 5.792 1.00 23.89 149 LEU H C 1
ATOM 12765 O O . LEU H 1 151 ? 14.342 -7.798 5.400 1.00 22.92 149 LEU H O 1
ATOM 12770 N N . GLN H 1 152 ? 16.246 -6.639 5.706 1.00 23.67 150 GLN H N 1
ATOM 12771 C CA . GLN H 1 152 ? 17.069 -7.721 5.162 1.00 24.58 150 GLN H CA 1
ATOM 12772 C C . GLN H 1 152 ? 16.974 -8.972 6.034 1.00 25.62 150 GLN H C 1
ATOM 12773 O O . GLN H 1 152 ? 16.878 -10.096 5.526 1.00 23.37 150 GLN H O 1
ATOM 12779 N N . LYS H 1 153 ? 16.988 -8.793 7.358 1.00 23.15 151 LYS H N 1
ATOM 12780 C CA . LYS H 1 153 ? 16.876 -9.939 8.255 1.00 25.11 151 LYS H CA 1
ATOM 12781 C C . LYS H 1 153 ? 15.572 -10.694 8.025 1.00 23.89 151 LYS H C 1
ATOM 12782 O O . LYS H 1 153 ? 15.555 -11.931 7.988 1.00 24.02 151 LYS H O 1
ATOM 12788 N N . LEU H 1 154 ? 14.465 -9.960 7.877 1.00 24.32 152 LEU H N 1
ATOM 12789 C CA . LEU H 1 154 ? 13.174 -10.597 7.611 1.00 24.41 152 LEU H CA 1
ATOM 12790 C C . LEU H 1 154 ? 13.202 -11.391 6.314 1.00 23.02 152 LEU H C 1
ATOM 12791 O O . LEU H 1 154 ? 12.640 -12.492 6.242 1.00 24.97 152 LEU H O 1
ATOM 12796 N N . LEU H 1 155 ? 13.829 -10.849 5.267 1.00 23.32 153 LEU H N 1
ATOM 12797 C CA . LEU H 1 155 ? 13.900 -11.614 4.025 1.00 24.95 153 LEU H CA 1
ATOM 12798 C C . LEU H 1 155 ? 14.804 -12.843 4.185 1.00 26.89 153 LEU H C 1
ATOM 12799 O O . LEU H 1 155 ? 14.478 -13.920 3.682 1.00 27.98 153 LEU H O 1
ATOM 12804 N N . ASP H 1 156 ? 15.914 -12.722 4.922 1.00 24.68 154 ASP H N 1
ATOM 12805 C CA . ASP H 1 156 ? 16.776 -13.887 5.137 1.00 26.29 154 ASP H CA 1
ATOM 12806 C C . ASP H 1 156 ? 16.061 -14.984 5.935 1.00 28.95 154 ASP H C 1
ATOM 12807 O O . ASP H 1 156 ? 16.230 -16.175 5.651 1.00 27.97 154 ASP H O 1
ATOM 12812 N N . LEU H 1 157 ? 15.244 -14.600 6.919 1.00 25.97 155 LEU H N 1
ATOM 12813 C CA . LEU H 1 157 ? 14.534 -15.587 7.737 1.00 26.55 155 LEU H CA 1
ATOM 12814 C C . LEU H 1 157 ? 13.354 -16.215 6.995 1.00 28.09 155 LEU H C 1
ATOM 12815 O O . LEU H 1 157 ? 13.064 -17.403 7.180 1.00 27.51 155 LEU H O 1
ATOM 12820 N N . HIS H 1 158 ? 12.628 -15.434 6.189 1.00 27.46 156 HIS H N 1
ATOM 12821 C CA . HIS H 1 158 ? 11.290 -15.847 5.778 1.00 27.98 156 HIS H CA 1
ATOM 12822 C C . HIS H 1 158 ? 10.999 -15.821 4.278 1.00 31.46 156 HIS H C 1
ATOM 12823 O O . HIS H 1 158 ? 10.035 -16.473 3.865 1.00 31.46 156 HIS H O 1
ATOM 12830 N N . CYS H 1 159 ? 11.745 -15.088 3.453 1.00 30.43 157 CYS H N 1
ATOM 12831 C CA A CYS H 1 159 ? 11.412 -14.927 2.037 0.50 33.10 157 CYS H CA 1
ATOM 12832 C CA B CYS H 1 159 ? 11.407 -14.928 2.037 0.50 33.01 157 CYS H CA 1
ATOM 12833 C C . CYS H 1 159 ? 12.643 -15.160 1.176 1.00 35.82 157 CYS H C 1
ATOM 12834 O O . CYS H 1 159 ? 13.225 -14.213 0.636 1.00 34.00 157 CYS H O 1
ATOM 12839 N N . PRO H 1 160 ? 13.044 -16.420 0.999 1.00 38.66 158 PRO H N 1
ATOM 12840 C CA . PRO H 1 160 ? 14.249 -16.714 0.203 1.00 37.87 158 PRO H CA 1
ATOM 12841 C C . PRO H 1 160 ? 14.146 -16.312 -1.259 1.00 39.90 158 PRO H C 1
ATOM 12842 O O . PRO H 1 160 ? 15.179 -16.227 -1.927 1.00 43.52 158 PRO H O 1
ATOM 12846 N N . GLN H 1 161 ? 12.948 -16.087 -1.784 1.00 38.41 159 GLN H N 1
ATOM 12847 C CA . GLN H 1 161 ? 12.773 -15.720 -3.180 1.00 39.28 159 GLN H CA 1
ATOM 12848 C C . GLN H 1 161 ? 12.766 -14.212 -3.413 1.00 36.35 159 GLN H C 1
ATOM 12849 O O . GLN H 1 161 ? 12.685 -13.786 -4.566 1.00 33.55 159 GLN H O 1
ATOM 12855 N N . SER H 1 162 ? 12.836 -13.396 -2.370 1.00 33.15 160 SER H N 1
ATOM 12856 C CA . SER H 1 162 ? 12.846 -11.951 -2.537 1.00 31.88 160 SER H CA 1
ATOM 12857 C C . SER H 1 162 ? 14.196 -11.383 -2.124 1.00 33.32 160 SER H C 1
ATOM 12858 O O . SER H 1 162 ? 14.990 -12.040 -1.443 1.00 30.59 160 SER H O 1
ATOM 12861 N N . LEU H 1 163 ? 14.454 -10.145 -2.546 1.00 27.98 161 LEU H N 1
ATOM 12862 C CA . LEU H 1 163 ? 15.681 -9.455 -2.160 1.00 28.45 161 LEU H CA 1
ATOM 12863 C C . LEU H 1 163 ? 15.389 -7.975 -1.987 1.00 26.69 161 LEU H C 1
ATOM 12864 O O . LEU H 1 163 ? 14.359 -7.471 -2.437 1.00 24.84 161 LEU H O 1
ATOM 12869 N N . VAL H 1 164 ? 16.307 -7.280 -1.325 1.00 23.40 162 VAL H N 1
ATOM 12870 C CA . VAL H 1 164 ? 16.196 -5.837 -1.153 1.00 22.40 162 VAL H CA 1
ATOM 12871 C C . VAL H 1 164 ? 16.958 -5.164 -2.281 1.00 24.74 162 VAL H C 1
ATOM 12872 O O . VAL H 1 164 ? 18.105 -5.521 -2.573 1.00 26.90 162 VAL H O 1
ATOM 12876 N N . LEU H 1 165 ? 16.331 -4.184 -2.901 1.00 24.51 163 LEU H N 1
ATOM 12877 C CA . LEU H 1 165 ? 16.986 -3.288 -3.844 1.00 24.23 163 LEU H CA 1
ATOM 12878 C C . LEU H 1 165 ? 17.046 -1.938 -3.135 1.00 23.05 163 LEU H C 1
ATOM 12879 O O . LEU H 1 165 ? 16.103 -1.154 -3.197 1.00 24.65 163 LEU H O 1
ATOM 12884 N N . ALA H 1 166 ? 18.151 -1.680 -2.442 1.00 26.76 164 ALA H N 1
ATOM 12885 C CA . ALA H 1 166 ? 18.268 -0.453 -1.660 1.00 25.34 164 ALA H CA 1
ATOM 12886 C C . ALA H 1 166 ? 18.340 0.754 -2.592 1.00 25.75 164 ALA H C 1
ATOM 12887 O O . ALA H 1 166 ? 19.056 0.734 -3.600 1.00 25.47 164 ALA H O 1
ATOM 12889 N N . ALA H 1 167 ? 17.580 1.798 -2.264 1.00 24.37 165 ALA H N 1
ATOM 12890 C CA . ALA H 1 167 ? 17.462 2.961 -3.132 1.00 24.68 165 ALA H CA 1
ATOM 12891 C C . ALA H 1 167 ? 17.420 4.235 -2.299 1.00 25.25 165 ALA H C 1
ATOM 12892 O O . ALA H 1 167 ? 17.189 4.201 -1.085 1.00 26.77 165 ALA H O 1
ATOM 12894 N N . SER H 1 168 ? 17.663 5.359 -2.985 1.00 25.69 166 SER H N 1
ATOM 12895 C CA . SER H 1 168 ? 17.545 6.715 -2.452 1.00 26.56 166 SER H CA 1
ATOM 12896 C C . SER H 1 168 ? 18.717 7.042 -1.545 1.00 24.80 166 SER H C 1
ATOM 12897 O O . SER H 1 168 ? 18.712 6.686 -0.354 1.00 23.93 166 SER H O 1
ATOM 12900 N N . PHE H 1 169 ? 19.726 7.726 -2.097 1.00 23.99 167 PHE H N 1
ATOM 12901 C CA . PHE H 1 169 ? 20.997 7.901 -1.403 1.00 25.50 167 PHE H CA 1
ATOM 12902 C C . PHE H 1 169 ? 21.516 9.323 -1.529 1.00 27.01 167 PHE H C 1
ATOM 12903 O O . PHE H 1 169 ? 21.393 9.951 -2.585 1.00 31.94 167 PHE H O 1
ATOM 12911 N N . ARG H 1 170 ? 22.121 9.820 -0.448 1.00 26.77 168 ARG H N 1
ATOM 12912 C CA . ARG H 1 170 ? 22.875 11.060 -0.513 1.00 27.50 168 ARG H CA 1
ATOM 12913 C C . ARG H 1 170 ? 24.352 10.902 -0.175 1.00 27.35 168 ARG H C 1
ATOM 12914 O O . ARG H 1 170 ? 25.129 11.809 -0.484 1.00 30.27 168 ARG H O 1
ATOM 12922 N N . THR H 1 171 ? 24.764 9.794 0.436 1.00 25.05 169 THR H N 1
ATOM 12923 C CA . THR H 1 171 ? 26.157 9.568 0.795 1.00 26.10 169 THR H CA 1
ATOM 12924 C C . THR H 1 171 ? 26.543 8.132 0.464 1.00 27.25 169 THR H C 1
ATOM 12925 O O . THR H 1 171 ? 25.710 7.221 0.568 1.00 27.06 169 THR H O 1
ATOM 12929 N N . PRO H 1 172 ? 27.801 7.897 0.073 1.00 27.38 170 PRO H N 1
ATOM 12930 C CA . PRO H 1 172 ? 28.284 6.508 -0.059 1.00 27.82 170 PRO H CA 1
ATOM 12931 C C . PRO H 1 172 ? 28.207 5.712 1.238 1.00 25.22 170 PRO H C 1
ATOM 12932 O O . PRO H 1 172 ? 28.156 4.477 1.188 1.00 24.08 170 PRO H O 1
ATOM 12936 N N . ARG H 1 173 ? 28.207 6.383 2.392 1.00 26.04 171 ARG H N 1
ATOM 12937 C CA . ARG H 1 173 ? 28.086 5.693 3.671 1.00 25.03 171 ARG H CA 1
ATOM 12938 C C . ARG H 1 173 ? 26.766 4.943 3.762 1.00 24.72 171 ARG H C 1
ATOM 12939 O O . ARG H 1 173 ? 26.727 3.770 4.165 1.00 22.93 171 ARG H O 1
ATOM 12947 N N . GLN H 1 174 ? 25.667 5.613 3.405 1.00 23.72 172 GLN H N 1
ATOM 12948 C CA . GLN H 1 174 ? 24.368 4.943 3.363 1.00 25.76 172 GLN H CA 1
ATOM 12949 C C . GLN H 1 174 ? 24.414 3.730 2.439 1.00 23.27 172 GLN H C 1
ATOM 12950 O O . GLN H 1 174 ? 23.928 2.649 2.786 1.00 23.64 172 GLN H O 1
ATOM 12956 N N . ALA H 1 175 ? 24.990 3.900 1.247 1.00 21.92 173 ALA H N 1
ATOM 12957 C CA . ALA H 1 175 ? 24.995 2.812 0.275 1.00 21.41 173 ALA H CA 1
ATOM 12958 C C . ALA H 1 175 ? 25.843 1.640 0.761 1.00 23.75 173 ALA H C 1
ATOM 12959 O O . ALA H 1 175 ? 25.436 0.479 0.628 1.00 24.03 173 ALA H O 1
ATOM 12961 N N . LEU H 1 176 ? 27.018 1.921 1.341 1.00 22.43 174 LEU H N 1
ATOM 12962 C CA . LEU H 1 176 ? 27.880 0.852 1.836 1.00 23.60 174 LEU H CA 1
ATOM 12963 C C . LEU H 1 176 ? 27.226 0.101 2.995 1.00 24.31 174 LEU H C 1
ATOM 12964 O O . LEU H 1 176 ? 27.312 -1.130 3.077 1.00 25.45 174 LEU H O 1
ATOM 12969 N N . ASP H 1 177 ? 26.562 0.820 3.895 1.00 25.69 175 ASP H N 1
ATOM 12970 C CA . ASP H 1 177 ? 25.875 0.153 4.997 1.00 22.55 175 ASP H CA 1
ATOM 12971 C C . ASP H 1 177 ? 24.793 -0.800 4.500 1.00 23.11 175 ASP H C 1
ATOM 12972 O O . ASP H 1 177 ? 24.539 -1.825 5.140 1.00 24.77 175 ASP H O 1
ATOM 12977 N N . CYS H 1 178 ? 24.145 -0.485 3.373 1.00 21.32 176 CYS H N 1
ATOM 12978 C CA . CYS H 1 178 ? 23.118 -1.374 2.824 1.00 22.46 176 CYS H CA 1
ATOM 12979 C C . CYS H 1 178 ? 23.712 -2.678 2.311 1.00 23.47 176 CYS H C 1
ATOM 12980 O O . CYS H 1 178 ? 23.171 -3.762 2.571 1.00 24.21 176 CYS H O 1
ATOM 12983 N N . ILE H 1 179 ? 24.792 -2.599 1.533 1.00 21.67 177 ILE H N 1
ATOM 12984 C CA . ILE H 1 179 ? 25.369 -3.839 1.028 1.00 22.57 177 ILE H CA 1
ATOM 12985 C C . ILE H 1 179 ? 26.050 -4.612 2.156 1.00 25.86 177 ILE H C 1
ATOM 12986 O O . ILE H 1 179 ? 26.067 -5.848 2.137 1.00 26.15 177 ILE H O 1
ATOM 12991 N N . LEU H 1 180 ? 26.588 -3.914 3.165 1.00 22.16 178 LEU H N 1
ATOM 12992 C CA . LEU H 1 180 ? 27.100 -4.604 4.348 1.00 24.04 178 LEU H CA 1
ATOM 12993 C C . LEU H 1 180 ? 25.990 -5.317 5.112 1.00 26.85 178 LEU H C 1
ATOM 12994 O O . LEU H 1 180 ? 26.233 -6.366 5.717 1.00 24.89 178 LEU H O 1
ATOM 12999 N N . ALA H 1 181 ? 24.772 -4.764 5.105 1.00 25.35 179 ALA H N 1
ATOM 13000 C CA . ALA H 1 181 ? 23.649 -5.429 5.749 1.00 24.36 179 ALA H CA 1
ATOM 13001 C C . ALA H 1 181 ? 23.224 -6.687 5.008 1.00 25.87 179 ALA H C 1
ATOM 13002 O O . ALA H 1 181 ? 22.437 -7.472 5.544 1.00 25.54 179 ALA H O 1
ATOM 13004 N N . GLY H 1 182 ? 23.710 -6.889 3.790 1.00 24.07 180 GLY H N 1
ATOM 13005 C CA . GLY H 1 182 ? 23.368 -8.056 3.008 1.00 24.36 180 GLY H CA 1
ATOM 13006 C C . GLY H 1 182 ? 22.460 -7.813 1.820 1.00 27.62 180 GLY H C 1
ATOM 13007 O O . GLY H 1 182 ? 22.099 -8.790 1.151 1.00 26.76 180 GLY H O 1
ATOM 13008 N N . CYS H 1 183 ? 22.080 -6.566 1.515 1.00 24.21 181 CYS H N 1
ATOM 13009 C CA . CYS H 1 183 ? 21.197 -6.338 0.366 1.00 25.94 181 CYS H CA 1
ATOM 13010 C C . CYS H 1 183 ? 21.883 -6.804 -0.908 1.00 26.24 181 CYS H C 1
ATOM 13011 O O . CYS H 1 183 ? 23.042 -6.466 -1.166 1.00 25.01 181 CYS H O 1
ATOM 13014 N N . LYS H 1 184 ? 21.159 -7.572 -1.713 1.00 26.02 182 LYS H N 1
ATOM 13015 C CA . LYS H 1 184 ? 21.728 -8.182 -2.902 1.00 30.40 182 LYS H CA 1
ATOM 13016 C C . LYS H 1 184 ? 21.560 -7.327 -4.148 1.00 29.49 182 LYS H C 1
ATOM 13017 O O . LYS H 1 184 ? 22.036 -7.713 -5.217 1.00 30.43 182 LYS H O 1
ATOM 13023 N N . SER H 1 185 ? 20.922 -6.167 -4.038 1.00 27.90 183 SER H N 1
ATOM 13024 C CA . SER H 1 185 ? 20.873 -5.250 -5.167 1.00 29.43 183 SER H CA 1
ATOM 13025 C C . SER H 1 185 ? 20.727 -3.838 -4.628 1.00 26.75 183 SER H C 1
ATOM 13026 O O . SER H 1 185 ? 20.300 -3.623 -3.493 1.00 22.94 183 SER H O 1
ATOM 13029 N N . ILE H 1 186 ? 21.098 -2.872 -5.463 1.00 27.02 184 ILE H N 1
ATOM 13030 C CA . ILE H 1 186 ? 21.167 -1.486 -5.028 1.00 25.81 184 ILE H CA 1
ATOM 13031 C C . ILE H 1 186 ? 21.150 -0.629 -6.278 1.00 28.09 184 ILE H C 1
ATOM 13032 O O . ILE H 1 186 ? 21.652 -1.035 -7.333 1.00 28.41 184 ILE H O 1
ATOM 13037 N N . THR H 1 187 ? 20.539 0.547 -6.179 1.00 27.90 185 THR H N 1
ATOM 13038 C CA . THR H 1 187 ? 20.565 1.469 -7.299 1.00 28.50 185 THR H CA 1
ATOM 13039 C C . THR H 1 187 ? 21.069 2.819 -6.817 1.00 27.43 185 THR H C 1
ATOM 13040 O O . THR H 1 187 ? 20.561 3.366 -5.835 1.00 27.77 185 THR H O 1
ATOM 13044 N N . LEU H 1 188 ? 22.069 3.342 -7.507 1.00 29.93 186 LEU H N 1
ATOM 13045 C CA . LEU H 1 188 ? 22.760 4.541 -7.073 1.00 29.76 186 LEU H CA 1
ATOM 13046 C C . LEU H 1 188 ? 22.462 5.719 -7.993 1.00 29.48 186 LEU H C 1
ATOM 13047 O O . LEU H 1 188 ? 22.468 5.576 -9.224 1.00 28.86 186 LEU H O 1
ATOM 13052 N N . PRO H 1 189 ? 22.236 6.894 -7.427 1.00 29.55 187 PRO H N 1
ATOM 13053 C CA . PRO H 1 189 ? 22.240 8.114 -8.234 1.00 28.74 187 PRO H CA 1
ATOM 13054 C C . PRO H 1 189 ? 23.660 8.427 -8.671 1.00 29.53 187 PRO H C 1
ATOM 13055 O O . PRO H 1 189 ? 24.635 7.883 -8.147 1.00 28.48 187 PRO H O 1
ATOM 13059 N N . VAL H 1 190 ? 23.769 9.342 -9.638 1.00 31.86 188 VAL H N 1
ATOM 13060 C CA . VAL H 1 190 ? 25.048 9.570 -10.314 1.00 29.70 188 VAL H CA 1
ATOM 13061 C C . VAL H 1 190 ? 26.105 10.081 -9.336 1.00 33.50 188 VAL H C 1
ATOM 13062 O O . VAL H 1 190 ? 27.234 9.574 -9.305 1.00 33.25 188 VAL H O 1
ATOM 13066 N N . ASP H 1 191 ? 25.764 11.078 -8.514 1.00 31.85 189 ASP H N 1
ATOM 13067 C CA . ASP H 1 191 ? 26.805 11.695 -7.688 1.00 33.24 189 ASP H CA 1
ATOM 13068 C C . ASP H 1 191 ? 27.384 10.705 -6.676 1.00 31.37 189 ASP H C 1
ATOM 13069 O O . ASP H 1 191 ? 28.598 10.693 -6.439 1.00 31.78 189 ASP H O 1
ATOM 13074 N N . VAL H 1 192 ? 26.545 9.835 -6.106 1.00 29.16 190 VAL H N 1
ATOM 13075 C CA . VAL H 1 192 ? 27.043 8.873 -5.129 1.00 30.96 190 VAL H CA 1
ATOM 13076 C C . VAL H 1 192 ? 27.900 7.810 -5.804 1.00 31.95 190 VAL H C 1
ATOM 13077 O O . VAL H 1 192 ? 28.942 7.407 -5.272 1.00 31.09 190 VAL H O 1
ATOM 13081 N N . ALA H 1 193 ? 27.472 7.325 -6.975 1.00 29.93 191 ALA H N 1
ATOM 13082 C CA . ALA H 1 193 ? 28.273 6.338 -7.695 1.00 31.93 191 ALA H CA 1
ATOM 13083 C C . ALA H 1 193 ? 29.662 6.883 -8.015 1.00 32.76 191 ALA H C 1
ATOM 13084 O O . ALA H 1 193 ? 30.662 6.165 -7.898 1.00 33.02 191 ALA H O 1
ATOM 13086 N N . GLU H 1 194 ? 29.747 8.155 -8.408 1.00 30.36 192 GLU H N 1
ATOM 13087 C CA . GLU H 1 194 ? 31.053 8.735 -8.713 1.00 34.89 192 GLU H CA 1
ATOM 13088 C C . GLU H 1 194 ? 31.944 8.824 -7.478 1.00 35.73 192 GLU H C 1
ATOM 13089 O O . GLU H 1 194 ? 33.163 8.634 -7.583 1.00 35.73 192 GLU H O 1
ATOM 13095 N N . LEU H 1 195 ? 31.357 9.084 -6.300 1.00 34.24 193 LEU H N 1
ATOM 13096 C CA . LEU H 1 195 ? 32.165 9.274 -5.099 1.00 34.20 193 LEU H CA 1
ATOM 13097 C C . LEU H 1 195 ? 32.950 8.020 -4.750 1.00 35.33 193 LEU H C 1
ATOM 13098 O O . LEU H 1 195 ? 34.062 8.117 -4.219 1.00 38.29 193 LEU H O 1
ATOM 13103 N N . PHE H 1 196 ? 32.408 6.837 -5.056 1.00 35.68 194 PHE H N 1
ATOM 13104 C CA . PHE H 1 196 ? 33.110 5.604 -4.716 1.00 32.02 194 PHE H CA 1
ATOM 13105 C C . PHE H 1 196 ? 34.450 5.497 -5.435 1.00 37.34 194 PHE H C 1
ATOM 13106 O O . PHE H 1 196 ? 35.366 4.828 -4.939 1.00 34.93 194 PHE H O 1
ATOM 13114 N N . ILE H 1 197 ? 34.588 6.148 -6.589 1.00 36.76 195 ILE H N 1
ATOM 13115 C CA . ILE H 1 197 ? 35.745 5.948 -7.451 1.00 39.91 195 ILE H CA 1
ATOM 13116 C C . ILE H 1 197 ? 36.558 7.227 -7.625 1.00 39.54 195 ILE H C 1
ATOM 13117 O O . ILE H 1 197 ? 37.355 7.327 -8.550 1.00 43.13 195 ILE H O 1
ATOM 13122 N N . SER H 1 198 ? 36.377 8.215 -6.751 1.00 43.44 196 SER H N 1
ATOM 13123 C CA . SER H 1 198 ? 37.141 9.457 -6.853 1.00 46.21 196 SER H CA 1
ATOM 13124 C C . SER H 1 198 ? 37.673 9.878 -5.477 1.00 46.23 196 SER H C 1
ATOM 13125 O O . SER H 1 198 ? 37.403 10.962 -4.967 1.00 49.25 196 SER H O 1
ATOM 13128 N N . ASP H 1 199 ? 38.467 9.012 -4.867 1.00 46.49 197 ASP H N 1
ATOM 13129 C CA . ASP H 1 199 ? 39.119 9.353 -3.599 1.00 42.96 197 ASP H CA 1
ATOM 13130 C C . ASP H 1 199 ? 40.398 10.145 -3.864 1.00 41.23 197 ASP H C 1
ATOM 13131 O O . ASP H 1 199 ? 41.233 9.712 -4.667 1.00 39.51 197 ASP H O 1
ATOM 13136 N N . PRO H 1 200 ? 40.581 11.308 -3.229 1.00 43.99 198 PRO H N 1
ATOM 13137 C CA . PRO H 1 200 ? 41.841 12.049 -3.412 1.00 40.03 198 PRO H CA 1
ATOM 13138 C C . PRO H 1 200 ? 43.064 11.306 -2.913 1.00 38.40 198 PRO H C 1
ATOM 13139 O O . PRO H 1 200 ? 44.173 11.588 -3.386 1.00 37.90 198 PRO H O 1
ATOM 13143 N N . ALA H 1 201 ? 42.914 10.386 -1.958 1.00 37.12 199 ALA H N 1
ATOM 13144 C CA . ALA H 1 201 ? 44.071 9.623 -1.504 1.00 39.00 199 ALA H CA 1
ATOM 13145 C C . ALA H 1 201 ? 44.632 8.756 -2.621 1.00 35.35 199 ALA H C 1
ATOM 13146 O O . ALA H 1 201 ? 45.844 8.541 -2.690 1.00 34.69 199 ALA H O 1
ATOM 13148 N N . VAL H 1 202 ? 43.771 8.249 -3.502 1.00 37.72 200 VAL H N 1
ATOM 13149 C CA . VAL H 1 202 ? 44.238 7.356 -4.555 1.00 36.88 200 VAL H CA 1
ATOM 13150 C C . VAL H 1 202 ? 45.046 8.132 -5.581 1.00 38.64 200 VAL H C 1
ATOM 13151 O O . VAL H 1 202 ? 46.128 7.700 -5.986 1.00 38.42 200 VAL H O 1
ATOM 13155 N N . ASP H 1 203 ? 44.545 9.298 -6.003 1.00 39.48 201 ASP H N 1
ATOM 13156 C CA . ASP H 1 203 ? 45.312 10.122 -6.937 1.00 44.32 201 ASP H CA 1
ATOM 13157 C C . ASP H 1 203 ? 46.685 10.447 -6.367 1.00 41.40 201 ASP H C 1
ATOM 13158 O O . ASP H 1 203 ? 47.688 10.419 -7.090 1.00 41.25 201 ASP H O 1
ATOM 13163 N N . ALA H 1 204 ? 46.750 10.737 -5.063 1.00 38.30 202 ALA H N 1
ATOM 13164 C CA . ALA H 1 204 ? 48.009 11.177 -4.471 1.00 39.45 202 ALA H CA 1
ATOM 13165 C C . ALA H 1 204 ? 49.024 10.043 -4.414 1.00 36.68 202 ALA H C 1
ATOM 13166 O O . ALA H 1 204 ? 50.223 10.269 -4.600 1.00 36.97 202 ALA H O 1
ATOM 13168 N N . VAL H 1 205 ? 48.573 8.816 -4.165 1.00 35.87 203 VAL H N 1
ATOM 13169 C CA . VAL H 1 205 ? 49.539 7.725 -4.140 1.00 38.50 203 VAL H CA 1
ATOM 13170 C C . VAL H 1 205 ? 49.957 7.345 -5.559 1.00 38.60 203 VAL H C 1
ATOM 13171 O O . VAL H 1 205 ? 51.093 6.913 -5.774 1.00 41.02 203 VAL H O 1
ATOM 13175 N N . ILE H 1 206 ? 49.071 7.520 -6.546 1.00 37.70 204 ILE H N 1
ATOM 13176 C CA . ILE H 1 206 ? 49.465 7.317 -7.940 1.00 41.39 204 ILE H CA 1
ATOM 13177 C C . ILE H 1 206 ? 50.532 8.325 -8.335 1.00 41.07 204 ILE H C 1
ATOM 13178 O O . ILE H 1 206 ? 51.481 8.004 -9.063 1.00 41.68 204 ILE H O 1
ATOM 13183 N N . THR H 1 207 ? 50.389 9.564 -7.868 1.00 41.12 205 THR H N 1
ATOM 13184 C CA . THR H 1 207 ? 51.359 10.598 -8.207 1.00 41.95 205 THR H CA 1
ATOM 13185 C C . THR H 1 207 ? 52.719 10.304 -7.586 1.00 43.25 205 THR H C 1
ATOM 13186 O O . THR H 1 207 ? 53.759 10.535 -8.216 1.00 43.86 205 THR H O 1
ATOM 13190 N N . LYS H 1 208 ? 52.735 9.790 -6.351 1.00 40.26 206 LYS H N 1
ATOM 13191 C CA . LYS H 1 208 ? 54.001 9.425 -5.730 1.00 41.85 206 LYS H CA 1
ATOM 13192 C C . LYS H 1 208 ? 54.655 8.257 -6.462 1.00 43.75 206 LYS H C 1
ATOM 13193 O O . LYS H 1 208 ? 55.872 8.259 -6.670 1.00 42.60 206 LYS H O 1
ATOM 13199 N N . PHE H 1 209 ? 53.860 7.260 -6.870 1.00 38.12 207 PHE H N 1
ATOM 13200 C CA . PHE H 1 209 ? 54.388 6.159 -7.674 1.00 40.99 207 PHE H CA 1
ATOM 13201 C C . PHE H 1 209 ? 55.042 6.672 -8.956 1.00 44.41 207 PHE H C 1
ATOM 13202 O O . PHE H 1 209 ? 56.099 6.173 -9.362 1.00 45.85 207 PHE H O 1
ATOM 13210 N N . ASP H 1 210 ? 54.428 7.663 -9.612 1.00 44.06 208 ASP H N 1
ATOM 13211 C CA . ASP H 1 210 ? 54.982 8.180 -10.865 1.00 45.49 208 ASP H CA 1
ATOM 13212 C C . ASP H 1 210 ? 56.277 8.953 -10.630 1.00 46.87 208 ASP H C 1
ATOM 13213 O O . ASP H 1 210 ? 57.263 8.768 -11.354 1.00 45.10 208 ASP H O 1
ATOM 13218 N N . GLN H 1 211 ? 56.285 9.842 -9.633 1.00 46.36 209 GLN H N 1
ATOM 13219 C CA . GLN H 1 211 ? 57.501 10.580 -9.312 1.00 46.13 209 GLN H CA 1
ATOM 13220 C C . GLN H 1 211 ? 58.641 9.634 -8.960 1.00 47.03 209 GLN H C 1
ATOM 13221 O O . GLN H 1 211 ? 59.770 9.812 -9.431 1.00 46.77 209 GLN H O 1
ATOM 13227 N N . ASP H 1 212 ? 58.368 8.611 -8.145 1.00 45.41 210 ASP H N 1
ATOM 13228 C CA . ASP H 1 212 ? 59.410 7.633 -7.845 1.00 45.38 210 ASP H CA 1
ATOM 13229 C C . ASP H 1 212 ? 59.899 6.952 -9.115 1.00 49.11 210 ASP H C 1
ATOM 13230 O O . ASP H 1 212 ? 61.107 6.771 -9.305 1.00 47.21 210 ASP H O 1
ATOM 13235 N N . TRP H 1 213 ? 58.978 6.589 -10.008 1.00 47.08 211 TRP H N 1
ATOM 13236 C CA . TRP H 1 213 ? 59.382 5.913 -11.234 1.00 47.06 211 TRP H CA 1
ATOM 13237 C C . TRP H 1 213 ? 60.193 6.843 -12.127 1.00 48.34 211 TRP H C 1
ATOM 13238 O O . TRP H 1 213 ? 61.234 6.450 -12.662 1.00 46.59 211 TRP H O 1
ATOM 13249 N N . CYS H 1 214 ? 59.737 8.087 -12.292 1.00 49.36 212 CYS H N 1
ATOM 13250 C CA . CYS H 1 214 ? 60.428 9.011 -13.188 1.00 51.13 212 CYS H CA 1
ATOM 13251 C C . CYS H 1 214 ? 61.758 9.480 -12.609 1.00 51.71 212 CYS H C 1
ATOM 13252 O O . CYS H 1 214 ? 62.691 9.771 -13.368 1.00 51.14 212 CYS H O 1
ATOM 13255 N N . ASN H 1 215 ? 61.871 9.561 -11.280 1.00 47.09 213 ASN H N 1
ATOM 13256 C CA . ASN H 1 215 ? 63.149 9.933 -10.677 1.00 50.83 213 ASN H CA 1
ATOM 13257 C C . ASN H 1 215 ? 64.233 8.908 -10.982 1.00 52.55 213 ASN H C 1
ATOM 13258 O O . ASN H 1 215 ? 65.411 9.266 -11.108 1.00 54.64 213 ASN H O 1
ATOM 13263 N N . ALA H 1 216 ? 63.858 7.636 -11.113 1.00 51.18 214 ALA H N 1
ATOM 13264 C CA . ALA H 1 216 ? 64.829 6.562 -11.260 1.00 49.63 214 ALA H CA 1
ATOM 13265 C C . ALA H 1 216 ? 65.008 6.085 -12.694 1.00 52.84 214 ALA H C 1
ATOM 13266 O O . ALA H 1 216 ? 66.019 5.435 -12.990 1.00 49.85 214 ALA H O 1
ATOM 13268 N N . PHE H 1 217 ? 64.066 6.380 -13.589 1.00 53.19 215 PHE H N 1
ATOM 13269 C CA . PHE H 1 217 ? 64.123 5.856 -14.947 1.00 52.79 215 PHE H CA 1
ATOM 13270 C C . PHE H 1 217 ? 63.947 6.899 -16.036 1.00 55.81 215 PHE H C 1
ATOM 13271 O O . PHE H 1 217 ? 64.315 6.619 -17.182 1.00 50.97 215 PHE H O 1
ATOM 13279 N N . GLY H 1 218 ? 63.381 8.067 -15.738 1.00 60.90 216 GLY H N 1
ATOM 13280 C CA . GLY H 1 218 ? 63.322 9.132 -16.719 1.00 62.62 216 GLY H CA 1
ATOM 13281 C C . GLY H 1 218 ? 62.013 9.230 -17.474 1.00 66.59 216 GLY H C 1
ATOM 13282 O O . GLY H 1 218 ? 61.512 10.333 -17.703 1.00 72.66 216 GLY H O 1
ATOM 13283 N N . THR H 1 219 ? 61.455 8.093 -17.881 1.00 61.43 217 THR H N 1
ATOM 13284 C CA . THR H 1 219 ? 60.184 8.062 -18.590 1.00 60.00 217 THR H CA 1
ATOM 13285 C C . THR H 1 219 ? 59.217 7.149 -17.851 1.00 57.27 217 THR H C 1
ATOM 13286 O O . THR H 1 219 ? 59.621 6.249 -17.111 1.00 54.27 217 THR H O 1
ATOM 13290 N N . LEU H 1 220 ? 57.925 7.394 -18.065 1.00 55.52 218 LEU H N 1
ATOM 13291 C CA . LEU H 1 220 ? 56.873 6.582 -17.449 1.00 53.47 218 LEU H CA 1
ATOM 13292 C C . LEU H 1 220 ? 56.461 5.477 -18.426 1.00 54.95 218 LEU H C 1
ATOM 13293 O O . LEU H 1 220 ? 55.354 5.446 -18.972 1.00 51.95 218 LEU H O 1
ATOM 13298 N N . SER H 1 221 ? 57.405 4.566 -18.660 1.00 51.41 219 SER H N 1
ATOM 13299 C CA . SER H 1 221 ? 57.156 3.385 -19.471 1.00 50.20 219 SER H CA 1
ATOM 13300 C C . SER H 1 221 ? 58.064 2.263 -18.986 1.00 50.87 219 SER H C 1
ATOM 13301 O O . SER H 1 221 ? 58.951 2.465 -18.152 1.00 47.02 219 SER H O 1
ATOM 13304 N N . PHE H 1 222 ? 57.819 1.067 -19.504 1.00 49.35 220 PHE H N 1
ATOM 13305 C CA . PHE H 1 222 ? 58.641 -0.082 -19.165 1.00 49.30 220 PHE H CA 1
ATOM 13306 C C . PHE H 1 222 ? 59.881 -0.092 -20.061 1.00 55.00 220 PHE H C 1
ATOM 13307 O O . PHE H 1 222 ? 60.897 -0.694 -19.718 1.00 56.49 220 PHE H O 1
ATOM 13315 N N . MET I 1 3 ? 39.204 -34.592 21.108 1.00 27.50 1 MET I N 1
ATOM 13316 C CA . MET I 1 3 ? 40.112 -34.060 22.128 1.00 30.21 1 MET I CA 1
ATOM 13317 C C . MET I 1 3 ? 41.233 -35.021 22.515 1.00 31.41 1 MET I C 1
ATOM 13318 O O . MET I 1 3 ? 41.000 -36.211 22.737 1.00 32.37 1 MET I O 1
ATOM 13323 N N . GLU I 1 4 ? 42.454 -34.492 22.618 1.00 28.79 2 GLU I N 1
ATOM 13324 C CA . GLU I 1 4 ? 43.617 -35.243 23.083 1.00 28.52 2 GLU I CA 1
ATOM 13325 C C . GLU I 1 4 ? 44.122 -34.613 24.377 1.00 24.64 2 GLU I C 1
ATOM 13326 O O . GLU I 1 4 ? 44.539 -33.454 24.380 1.00 26.64 2 GLU I O 1
ATOM 13332 N N . LEU I 1 5 ? 44.095 -35.374 25.467 1.00 25.37 3 LEU I N 1
ATOM 13333 C CA . LEU I 1 5 ? 44.578 -34.917 26.769 1.00 25.01 3 LEU I CA 1
ATOM 13334 C C . LEU I 1 5 ? 45.899 -35.608 27.090 1.00 26.68 3 LEU I C 1
ATOM 13335 O O . LEU I 1 5 ? 45.962 -36.841 27.124 1.00 28.45 3 LEU I O 1
ATOM 13340 N N . TYR I 1 6 ? 46.948 -34.822 27.331 1.00 24.93 4 TYR I N 1
ATOM 13341 C CA . TYR I 1 6 ? 48.255 -35.359 27.681 1.00 24.75 4 TYR I CA 1
ATOM 13342 C C . TYR I 1 6 ? 48.657 -34.869 29.065 1.00 23.72 4 TYR I C 1
ATOM 13343 O O . TYR I 1 6 ? 48.123 -33.883 29.577 1.00 25.05 4 TYR I O 1
ATOM 13352 N N . LEU I 1 7 ? 49.608 -35.574 29.667 1.00 26.00 5 LEU I N 1
ATOM 13353 C CA . LEU I 1 7 ? 50.234 -35.146 30.910 1.00 24.18 5 LEU I CA 1
ATOM 13354 C C . LEU I 1 7 ? 51.604 -34.535 30.612 1.00 25.12 5 LEU I C 1
ATOM 13355 O O . LEU I 1 7 ? 52.367 -35.064 29.809 1.00 25.78 5 LEU I O 1
ATOM 13360 N N . ASP I 1 8 ? 51.915 -33.424 31.270 1.00 25.46 6 ASP I N 1
ATOM 13361 C CA . ASP I 1 8 ? 53.157 -32.690 31.033 1.00 26.72 6 ASP I CA 1
ATOM 13362 C C . ASP I 1 8 ? 54.099 -32.945 32.209 1.00 26.79 6 ASP I C 1
ATOM 13363 O O . ASP I 1 8 ? 54.135 -32.164 33.160 1.00 27.22 6 ASP I O 1
ATOM 13368 N N . THR I 1 9 ? 54.841 -34.049 32.158 1.00 27.66 7 THR I N 1
ATOM 13369 C CA . THR I 1 9 ? 55.655 -34.448 33.305 1.00 30.90 7 THR I CA 1
ATOM 13370 C C . THR I 1 9 ? 56.512 -35.648 32.939 1.00 32.78 7 THR I C 1
ATOM 13371 O O . THR I 1 9 ? 56.277 -36.324 31.935 1.00 31.66 7 THR I O 1
ATOM 13375 N N . ALA I 1 10 ? 57.501 -35.915 33.793 1.00 32.77 8 ALA I N 1
ATOM 13376 C CA . ALA I 1 10 ? 58.344 -37.099 33.692 1.00 35.37 8 ALA I CA 1
ATOM 13377 C C . ALA I 1 10 ? 58.246 -37.994 34.924 1.00 37.14 8 ALA I C 1
ATOM 13378 O O . ALA I 1 10 ? 58.975 -38.982 35.007 1.00 38.81 8 ALA I O 1
ATOM 13380 N N . ASP I 1 11 ? 57.370 -37.678 35.881 1.00 35.28 9 ASP I N 1
ATOM 13381 C CA . ASP I 1 11 ? 57.233 -38.442 37.126 1.00 36.28 9 ASP I CA 1
ATOM 13382 C C . ASP I 1 11 ? 56.487 -39.743 36.839 1.00 37.20 9 ASP I C 1
ATOM 13383 O O . ASP I 1 11 ? 55.255 -39.759 36.746 1.00 36.27 9 ASP I O 1
ATOM 13388 N N . ILE I 1 12 ? 57.239 -40.849 36.760 1.00 36.01 10 ILE I N 1
ATOM 13389 C CA . ILE I 1 12 ? 56.674 -42.140 36.363 1.00 39.02 10 ILE I CA 1
ATOM 13390 C C . ILE I 1 12 ? 55.612 -42.605 37.352 1.00 37.28 10 ILE I C 1
ATOM 13391 O O . ILE I 1 12 ? 54.598 -43.188 36.956 1.00 38.21 10 ILE I O 1
ATOM 13396 N N . VAL I 1 13 ? 55.818 -42.355 38.648 1.00 36.77 11 VAL I N 1
ATOM 13397 C CA . VAL I 1 13 ? 54.815 -42.736 39.643 1.00 38.68 11 VAL I CA 1
ATOM 13398 C C . VAL I 1 13 ? 53.520 -41.954 39.428 1.00 37.04 11 VAL I C 1
ATOM 13399 O O . VAL I 1 13 ? 52.419 -42.523 39.429 1.00 38.01 11 VAL I O 1
ATOM 13403 N N . ALA I 1 14 ? 53.632 -40.638 39.228 1.00 38.18 12 ALA I N 1
ATOM 13404 C CA . ALA I 1 14 ? 52.441 -39.822 38.998 1.00 38.44 12 ALA I CA 1
ATOM 13405 C C . ALA I 1 14 ? 51.729 -40.214 37.704 1.00 36.16 12 ALA I C 1
ATOM 13406 O O . ALA I 1 14 ? 50.497 -40.279 37.667 1.00 35.72 12 ALA I O 1
ATOM 13408 N N . ILE I 1 15 ? 52.486 -40.485 36.633 1.00 35.90 13 ILE I N 1
ATOM 13409 C CA . ILE I 1 15 ? 51.870 -40.833 35.349 1.00 33.41 13 ILE I CA 1
ATOM 13410 C C . ILE I 1 15 ? 51.056 -42.113 35.482 1.00 34.96 13 ILE I C 1
ATOM 13411 O O . ILE I 1 15 ? 49.908 -42.192 35.029 1.00 35.47 13 ILE I O 1
ATOM 13416 N N . LYS I 1 16 ? 51.649 -43.139 36.096 1.00 33.68 14 LYS I N 1
ATOM 13417 C CA . LYS I 1 16 ? 50.959 -44.411 36.275 1.00 36.19 14 LYS I CA 1
ATOM 13418 C C . LYS I 1 16 ? 49.665 -44.226 37.058 1.00 37.33 14 LYS I C 1
ATOM 13419 O O . LYS I 1 16 ? 48.631 -44.822 36.724 1.00 35.70 14 LYS I O 1
ATOM 13425 N N . ARG I 1 17 ? 49.697 -43.383 38.089 1.00 32.48 15 ARG I N 1
ATOM 13426 C CA . ARG I 1 17 ? 48.491 -43.119 38.860 1.00 35.24 15 ARG I CA 1
ATOM 13427 C C . ARG I 1 17 ? 47.458 -42.372 38.019 1.00 34.49 15 ARG I C 1
ATOM 13428 O O . ARG I 1 17 ? 46.287 -42.776 37.943 1.00 33.02 15 ARG I O 1
ATOM 13436 N N . LEU I 1 18 ? 47.869 -41.282 37.369 1.00 33.13 16 LEU I N 1
ATOM 13437 C CA . LEU I 1 18 ? 46.882 -40.461 36.671 1.00 32.73 16 LEU I CA 1
ATOM 13438 C C . LEU I 1 18 ? 46.406 -41.116 35.381 1.00 31.32 16 LEU I C 1
ATOM 13439 O O . LEU I 1 18 ? 45.283 -40.855 34.941 1.00 32.54 16 LEU I O 1
ATOM 13444 N N . ALA I 1 19 ? 47.230 -41.960 34.756 1.00 32.15 17 ALA I N 1
ATOM 13445 C CA . ALA I 1 19 ? 46.763 -42.655 33.562 1.00 33.71 17 ALA I CA 1
ATOM 13446 C C . ALA I 1 19 ? 45.664 -43.652 33.893 1.00 32.95 17 ALA I C 1
ATOM 13447 O O . ALA I 1 19 ? 44.824 -43.938 33.036 1.00 34.51 17 ALA I O 1
ATOM 13449 N N . LYS I 1 20 ? 45.654 -44.203 35.113 1.00 31.02 18 LYS I N 1
ATOM 13450 C CA . LYS I 1 20 ? 44.545 -45.075 35.495 1.00 35.24 18 LYS I CA 1
ATOM 13451 C C . LYS I 1 20 ? 43.258 -44.283 35.671 1.00 29.10 18 LYS I C 1
ATOM 13452 O O . LYS I 1 20 ? 42.168 -44.810 35.410 1.00 30.62 18 LYS I O 1
ATOM 13458 N N . VAL I 1 21 ? 43.371 -43.023 36.081 1.00 29.65 19 VAL I N 1
ATOM 13459 C CA . VAL I 1 21 ? 42.226 -42.188 36.436 1.00 30.75 19 VAL I CA 1
ATOM 13460 C C . VAL I 1 21 ? 41.679 -41.432 35.233 1.00 30.57 19 VAL I C 1
ATOM 13461 O O . VAL I 1 21 ? 40.482 -41.484 34.947 1.00 28.85 19 VAL I O 1
ATOM 13465 N N . LEU I 1 22 ? 42.522 -40.678 34.553 1.00 31.12 20 LEU I N 1
ATOM 13466 C CA . LEU I 1 22 ? 42.200 -39.753 33.475 1.00 29.18 20 LEU I CA 1
ATOM 13467 C C . LEU I 1 22 ? 42.224 -40.454 32.122 1.00 28.95 20 LEU I C 1
ATOM 13468 O O . LEU I 1 22 ? 42.932 -41.447 31.939 1.00 30.74 20 LEU I O 1
ATOM 13473 N N . PRO I 1 23 ? 41.433 -39.975 31.160 1.00 30.29 21 PRO I N 1
ATOM 13474 C CA . PRO I 1 23 ? 41.502 -40.521 29.781 1.00 29.04 21 PRO I CA 1
ATOM 13475 C C . PRO I 1 23 ? 42.586 -39.803 28.976 1.00 29.11 21 PRO I C 1
ATOM 13476 O O . PRO I 1 23 ? 42.335 -38.917 28.162 1.00 28.32 21 PRO I O 1
ATOM 13480 N N . ILE I 1 24 ? 43.852 -40.180 29.224 1.00 31.04 22 ILE I N 1
ATOM 13481 C CA . ILE I 1 24 ? 44.979 -39.475 28.624 1.00 27.83 22 ILE I CA 1
ATOM 13482 C C . ILE I 1 24 ? 45.385 -40.158 27.324 1.00 30.75 22 ILE I C 1
ATOM 13483 O O . ILE I 1 24 ? 45.190 -41.366 27.134 1.00 29.62 22 ILE I O 1
ATOM 13488 N N . SER I 1 25 ? 45.992 -39.379 26.431 1.00 29.60 23 SER I N 1
ATOM 13489 C CA . SER I 1 25 ? 46.532 -39.902 25.176 1.00 30.00 23 SER I CA 1
ATOM 13490 C C . SER I 1 25 ? 48.036 -40.109 25.209 1.00 30.22 23 SER I C 1
ATOM 13491 O O . SER I 1 25 ? 48.602 -40.641 24.242 1.00 31.84 23 SER I O 1
ATOM 13494 N N . GLY I 1 26 ? 48.702 -39.701 26.270 1.00 27.36 24 GLY I N 1
ATOM 13495 C CA . GLY I 1 26 ? 50.145 -39.806 26.306 1.00 29.58 24 GLY I CA 1
ATOM 13496 C C . GLY I 1 26 ? 50.735 -38.702 27.160 1.00 32.89 24 GLY I C 1
ATOM 13497 O O . GLY I 1 26 ? 50.046 -38.097 27.984 1.00 26.09 24 GLY I O 1
ATOM 13498 N N . VAL I 1 27 ? 52.026 -38.460 26.931 1.00 28.45 25 VAL I N 1
ATOM 13499 C CA . VAL I 1 27 ? 52.852 -37.661 27.822 1.00 26.58 25 VAL I CA 1
ATOM 13500 C C . VAL I 1 27 ? 53.751 -36.754 26.987 1.00 29.03 25 VAL I C 1
ATOM 13501 O O . VAL I 1 27 ? 54.385 -37.208 26.031 1.00 28.95 25 VAL I O 1
ATOM 13505 N N . THR I 1 28 ? 53.810 -35.478 27.348 1.00 24.30 26 THR I N 1
ATOM 13506 C CA . THR I 1 28 ? 54.707 -34.522 26.721 1.00 28.00 26 THR I CA 1
ATOM 13507 C C . THR I 1 28 ? 55.856 -34.230 27.675 1.00 31.97 26 THR I C 1
ATOM 13508 O O . THR I 1 28 ? 55.653 -34.155 28.896 1.00 27.99 26 THR I O 1
ATOM 13512 N N . THR I 1 29 ? 57.060 -34.058 27.123 1.00 28.72 27 THR I N 1
ATOM 13513 C CA . THR I 1 29 ? 58.208 -33.610 27.901 1.00 29.69 27 THR I CA 1
ATOM 13514 C C . THR I 1 29 ? 58.858 -32.415 27.211 1.00 31.43 27 THR I C 1
ATOM 13515 O O . THR I 1 29 ? 58.587 -32.122 26.048 1.00 30.02 27 THR I O 1
ATOM 13519 N N . ASN I 1 30 ? 59.709 -31.705 27.957 1.00 29.31 28 ASN I N 1
ATOM 13520 C CA . ASN I 1 30 ? 60.547 -30.639 27.414 1.00 34.18 28 ASN I CA 1
ATOM 13521 C C . ASN I 1 30 ? 61.888 -30.737 28.143 1.00 32.35 28 ASN I C 1
ATOM 13522 O O . ASN I 1 30 ? 62.004 -31.546 29.075 1.00 32.73 28 ASN I O 1
ATOM 13527 N N . PRO I 1 31 ? 62.919 -29.966 27.775 1.00 31.14 29 PRO I N 1
ATOM 13528 C CA . PRO I 1 31 ? 64.231 -30.194 28.410 1.00 33.07 29 PRO I CA 1
ATOM 13529 C C . PRO I 1 31 ? 64.242 -29.955 29.918 1.00 33.65 29 PRO I C 1
ATOM 13530 O O . PRO I 1 31 ? 64.955 -30.666 30.637 1.00 35.81 29 PRO I O 1
ATOM 13534 N N . SER I 1 32 ? 63.475 -28.986 30.424 1.00 30.39 30 SER I N 1
ATOM 13535 C CA . SER I 1 32 ? 63.432 -28.772 31.870 1.00 33.87 30 SER I CA 1
ATOM 13536 C C . SER I 1 32 ? 62.757 -29.939 32.579 1.00 36.65 30 SER I C 1
ATOM 13537 O O . SER I 1 32 ? 63.201 -30.358 33.654 1.00 37.97 30 SER I O 1
ATOM 13540 N N . ILE I 1 33 ? 61.678 -30.470 31.998 1.00 33.32 31 ILE I N 1
ATOM 13541 C CA . ILE I 1 33 ? 61.007 -31.620 32.595 1.00 36.11 31 ILE I CA 1
ATOM 13542 C C . ILE I 1 33 ? 61.952 -32.817 32.665 1.00 37.45 31 ILE I C 1
ATOM 13543 O O . ILE I 1 33 ? 62.038 -33.500 33.693 1.00 37.85 31 ILE I O 1
ATOM 13548 N N . VAL I 1 34 ? 62.698 -33.076 31.593 1.00 34.44 32 VAL I N 1
ATOM 13549 C CA . VAL I 1 34 ? 63.651 -34.182 31.635 1.00 37.39 32 VAL I CA 1
ATOM 13550 C C . VAL I 1 34 ? 64.763 -33.895 32.641 1.00 39.87 32 VAL I C 1
ATOM 13551 O O . VAL I 1 34 ? 65.165 -34.776 33.411 1.00 38.93 32 VAL I O 1
ATOM 13555 N N . ALA I 1 35 ? 65.265 -32.658 32.666 1.00 37.63 33 ALA I N 1
ATOM 13556 C CA . ALA I 1 35 ? 66.298 -32.289 33.628 1.00 39.04 33 ALA I CA 1
ATOM 13557 C C . ALA I 1 35 ? 65.857 -32.579 35.060 1.00 41.69 33 ALA I C 1
ATOM 13558 O O . ALA I 1 35 ? 66.563 -33.261 35.813 1.00 42.45 33 ALA I O 1
ATOM 13560 N N . LYS I 1 36 ? 64.683 -32.079 35.449 1.00 42.45 34 LYS I N 1
ATOM 13561 C CA . LYS I 1 36 ? 64.219 -32.259 36.821 1.00 44.18 34 LYS I CA 1
ATOM 13562 C C . LYS I 1 36 ? 64.105 -33.735 37.200 1.00 46.72 34 LYS I C 1
ATOM 13563 O O . LYS I 1 36 ? 64.275 -34.088 38.374 1.00 50.67 34 LYS I O 1
ATOM 13569 N N . SER I 1 37 ? 63.847 -34.615 36.228 1.00 43.51 35 SER I N 1
ATOM 13570 C CA . SER I 1 37 ? 63.810 -36.044 36.524 1.00 41.64 35 SER I CA 1
ATOM 13571 C C . SER I 1 37 ? 65.197 -36.587 36.850 1.00 45.23 35 SER I C 1
ATOM 13572 O O . SER I 1 37 ? 65.317 -37.603 37.548 1.00 41.66 35 SER I O 1
ATOM 13575 N N . GLY I 1 38 ? 66.250 -35.941 36.351 1.00 42.75 36 GLY I N 1
ATOM 13576 C CA . GLY I 1 38 ? 67.589 -36.464 36.526 1.00 40.40 36 GLY I CA 1
ATOM 13577 C C . GLY I 1 38 ? 67.894 -37.728 35.753 1.00 43.02 36 GLY I C 1
ATOM 13578 O O . GLY I 1 38 ? 68.941 -38.339 35.983 1.00 43.56 36 GLY I O 1
ATOM 13579 N N . LYS I 1 39 ? 67.021 -38.138 34.840 1.00 42.09 37 LYS I N 1
ATOM 13580 C CA . LYS I 1 39 ? 67.368 -39.357 34.116 1.00 44.97 37 LYS I CA 1
ATOM 13581 C C . LYS I 1 39 ? 67.829 -39.030 32.702 1.00 44.79 37 LYS I C 1
ATOM 13582 O O . LYS I 1 39 ? 67.281 -38.121 32.076 1.00 44.12 37 LYS I O 1
ATOM 13588 N N . PRO I 1 40 ? 68.836 -39.735 32.174 1.00 45.78 38 PRO I N 1
ATOM 13589 C CA . PRO I 1 40 ? 69.164 -39.588 30.752 1.00 43.82 38 PRO I CA 1
ATOM 13590 C C . PRO I 1 40 ? 67.943 -39.885 29.899 1.00 44.36 38 PRO I C 1
ATOM 13591 O O . PRO I 1 40 ? 67.091 -40.703 30.258 1.00 42.47 38 PRO I O 1
ATOM 13595 N N . ILE I 1 41 ? 67.856 -39.192 28.761 1.00 44.96 39 ILE I N 1
ATOM 13596 C CA . ILE I 1 41 ? 66.575 -39.100 28.068 1.00 42.91 39 ILE I CA 1
ATOM 13597 C C . ILE I 1 41 ? 66.139 -40.460 27.540 1.00 40.55 39 ILE I C 1
ATOM 13598 O O . ILE I 1 41 ? 64.944 -40.777 27.526 1.00 40.86 39 ILE I O 1
ATOM 13603 N N . PHE I 1 42 ? 67.088 -41.291 27.109 1.00 40.38 40 PHE I N 1
ATOM 13604 C CA . PHE I 1 42 ? 66.713 -42.587 26.552 1.00 39.98 40 PHE I CA 1
ATOM 13605 C C . PHE I 1 42 ? 66.279 -43.556 27.650 1.00 43.60 40 PHE I C 1
ATOM 13606 O O . PHE I 1 42 ? 65.325 -44.323 27.463 1.00 44.20 40 PHE I O 1
ATOM 13614 N N . LEU I 1 43 ? 66.955 -43.538 28.804 1.00 40.85 41 LEU I N 1
ATOM 13615 C CA . LEU I 1 43 ? 66.454 -44.301 29.943 1.00 40.17 41 LEU I CA 1
ATOM 13616 C C . LEU I 1 43 ? 65.042 -43.858 30.320 1.00 41.95 41 LEU I C 1
ATOM 13617 O O . LEU I 1 43 ? 64.165 -44.695 30.571 1.00 45.25 41 LEU I O 1
ATOM 13622 N N . LEU I 1 44 ? 64.797 -42.544 30.341 1.00 42.23 42 LEU I N 1
ATOM 13623 C CA . LEU I 1 44 ? 63.475 -42.034 30.697 1.00 40.31 42 LEU I CA 1
ATOM 13624 C C . LEU I 1 44 ? 62.415 -42.433 29.671 1.00 42.51 42 LEU I C 1
ATOM 13625 O O . LEU I 1 44 ? 61.305 -42.826 30.048 1.00 39.54 42 LEU I O 1
ATOM 13630 N N . LEU I 1 45 ? 62.728 -42.328 28.374 1.00 38.86 43 LEU I N 1
ATOM 13631 C CA . LEU I 1 45 ? 61.725 -42.631 27.354 1.00 39.24 43 LEU I CA 1
ATOM 13632 C C . LEU I 1 45 ? 61.324 -44.102 27.389 1.00 42.74 43 LEU I C 1
ATOM 13633 O O . LEU I 1 45 ? 60.136 -44.428 27.289 1.00 43.71 43 LEU I O 1
ATOM 13638 N N . ASN I 1 46 ? 62.294 -45.009 27.537 1.00 42.68 44 ASN I N 1
ATOM 13639 C CA . ASN I 1 46 ? 61.950 -46.421 27.672 1.00 42.23 44 ASN I CA 1
ATOM 13640 C C . ASN I 1 46 ? 61.085 -46.653 28.904 1.00 44.70 44 ASN I C 1
ATOM 13641 O O . ASN I 1 46 ? 60.137 -47.444 28.869 1.00 44.67 44 ASN I O 1
ATOM 13646 N N . GLU I 1 47 ? 61.383 -45.950 29.997 1.00 43.33 45 GLU I N 1
ATOM 13647 C CA . GLU I 1 47 ? 60.527 -46.004 31.177 1.00 41.01 45 GLU I CA 1
ATOM 13648 C C . GLU I 1 47 ? 59.116 -45.523 30.854 1.00 44.80 45 GLU I C 1
ATOM 13649 O O . GLU I 1 47 ? 58.128 -46.123 31.299 1.00 43.40 45 GLU I O 1
ATOM 13655 N N . LEU I 1 48 ? 59.002 -44.446 30.069 1.00 43.29 46 LEU I N 1
ATOM 13656 C CA . LEU I 1 48 ? 57.689 -43.913 29.718 1.00 41.76 46 LEU I CA 1
ATOM 13657 C C . LEU I 1 48 ? 56.910 -44.882 28.840 1.00 42.10 46 LEU I C 1
ATOM 13658 O O . LEU I 1 48 ? 55.709 -45.081 29.049 1.00 41.84 46 LEU I O 1
ATOM 13663 N N . GLN I 1 49 ? 57.573 -45.496 27.854 1.00 41.23 47 GLN I N 1
ATOM 13664 C CA . GLN I 1 49 ? 56.878 -46.422 26.962 1.00 41.38 47 GLN I CA 1
ATOM 13665 C C . GLN I 1 49 ? 56.447 -47.690 27.688 1.00 42.26 47 GLN I C 1
ATOM 13666 O O . GLN I 1 49 ? 55.446 -48.308 27.313 1.00 42.19 47 GLN I O 1
ATOM 13672 N N . GLU I 1 50 ? 57.190 -48.101 28.713 1.00 44.94 48 GLU I N 1
ATOM 13673 C CA . GLU I 1 50 ? 56.782 -49.265 29.490 1.00 46.75 48 GLU I CA 1
ATOM 13674 C C . GLU I 1 50 ? 55.570 -48.948 30.358 1.00 44.67 48 GLU I C 1
ATOM 13675 O O . GLU I 1 50 ? 54.669 -49.779 30.504 1.00 43.87 48 GLU I O 1
ATOM 13681 N N . VAL I 1 51 ? 55.522 -47.749 30.934 1.00 44.33 49 VAL I N 1
ATOM 13682 C CA . VAL I 1 51 ? 54.398 -47.399 31.794 1.00 43.47 49 VAL I CA 1
ATOM 13683 C C . VAL I 1 51 ? 53.153 -47.102 30.967 1.00 40.89 49 VAL I C 1
ATOM 13684 O O . VAL I 1 51 ? 52.048 -47.526 31.317 1.00 42.01 49 VAL I O 1
ATOM 13688 N N . LEU I 1 52 ? 53.309 -46.380 29.857 1.00 40.36 50 LEU I N 1
ATOM 13689 C CA . LEU I 1 52 ? 52.154 -45.964 29.071 1.00 42.25 50 LEU I CA 1
ATOM 13690 C C . LEU I 1 52 ? 51.544 -47.118 28.293 1.00 42.42 50 LEU I C 1
ATOM 13691 O O . LEU I 1 52 ? 50.337 -47.114 28.030 1.00 38.96 50 LEU I O 1
ATOM 13696 N N . GLY I 1 53 ? 52.352 -48.093 27.899 1.00 42.53 51 GLY I N 1
ATOM 13697 C CA . GLY I 1 53 ? 51.915 -49.092 26.950 1.00 48.52 51 GLY I CA 1
ATOM 13698 C C . GLY I 1 53 ? 52.081 -48.618 25.517 1.00 48.19 51 GLY I C 1
ATOM 13699 O O . GLY I 1 53 ? 52.353 -47.449 25.235 1.00 45.02 51 GLY I O 1
ATOM 13700 N N . SER I 1 54 ? 51.897 -49.560 24.589 1.00 54.73 52 SER I N 1
ATOM 13701 C CA . SER I 1 54 ? 52.156 -49.305 23.174 1.00 54.64 52 SER I CA 1
ATOM 13702 C C . SER I 1 54 ? 51.073 -48.470 22.501 1.00 53.49 52 SER I C 1
ATOM 13703 O O . SER I 1 54 ? 51.199 -48.172 21.309 1.00 54.50 52 SER I O 1
ATOM 13706 N N . ASP I 1 55 ? 50.034 -48.060 23.221 1.00 49.55 53 ASP I N 1
ATOM 13707 C CA . ASP I 1 55 ? 48.874 -47.425 22.615 1.00 47.73 53 ASP I CA 1
ATOM 13708 C C . ASP I 1 55 ? 48.789 -45.924 22.902 1.00 50.22 53 ASP I C 1
ATOM 13709 O O . ASP I 1 55 ? 47.699 -45.339 22.805 1.00 51.45 53 ASP I O 1
ATOM 13714 N N . LYS I 1 56 ? 49.903 -45.285 23.249 1.00 43.83 54 LYS I N 1
ATOM 13715 C CA . LYS I 1 56 ? 49.885 -43.870 23.601 1.00 40.63 54 LYS I CA 1
ATOM 13716 C C . LYS I 1 56 ? 50.901 -43.116 22.740 1.00 39.20 54 LYS I C 1
ATOM 13717 O O . LYS I 1 56 ? 51.483 -43.672 21.805 1.00 40.68 54 LYS I O 1
ATOM 13723 N N . LEU I 1 57 ? 51.090 -41.832 23.048 1.00 33.65 55 LEU I N 1
ATOM 13724 C CA . LEU I 1 57 ? 51.864 -40.944 22.191 1.00 34.51 55 LEU I CA 1
ATOM 13725 C C . LEU I 1 57 ? 52.797 -40.085 23.035 1.00 31.97 55 LEU I C 1
ATOM 13726 O O . LEU I 1 57 ? 52.377 -39.498 24.040 1.00 33.43 55 LEU I O 1
ATOM 13731 N N . LEU I 1 58 ? 54.061 -40.022 22.633 1.00 29.23 56 LEU I N 1
ATOM 13732 C CA . LEU I 1 58 ? 55.083 -39.268 23.347 1.00 30.20 56 LEU I CA 1
ATOM 13733 C C . LEU I 1 58 ? 55.505 -38.037 22.546 1.00 32.09 56 LEU I C 1
ATOM 13734 O O . LEU I 1 58 ? 55.457 -38.031 21.313 1.00 32.45 56 LEU I O 1
ATOM 13739 N N . PHE I 1 59 ? 55.910 -36.986 23.264 1.00 31.37 57 PHE I N 1
ATOM 13740 C CA . PHE I 1 59 ? 56.485 -35.782 22.674 1.00 29.96 57 PHE I CA 1
ATOM 13741 C C . PHE I 1 59 ? 57.812 -35.473 23.361 1.00 29.38 57 PHE I C 1
ATOM 13742 O O . PHE I 1 59 ? 57.911 -35.547 24.591 1.00 31.23 57 PHE I O 1
ATOM 13750 N N . ALA I 1 60 ? 58.828 -35.112 22.580 1.00 28.06 58 ALA I N 1
ATOM 13751 C CA . ALA I 1 60 ? 60.108 -34.708 23.155 1.00 29.15 58 ALA I CA 1
ATOM 13752 C C . ALA I 1 60 ? 60.755 -33.647 22.269 1.00 31.99 58 ALA I C 1
ATOM 13753 O O . ALA I 1 60 ? 60.540 -33.607 21.051 1.00 28.94 58 ALA I O 1
ATOM 13755 N N . GLN I 1 61 ? 61.574 -32.808 22.894 1.00 29.20 59 GLN I N 1
ATOM 13756 C CA . GLN I 1 61 ? 62.065 -31.579 22.291 1.00 32.63 59 GLN I CA 1
ATOM 13757 C C . GLN I 1 61 ? 63.528 -31.702 21.891 1.00 31.95 59 GLN I C 1
ATOM 13758 O O . GLN I 1 61 ? 64.338 -32.283 22.624 1.00 31.84 59 GLN I O 1
ATOM 13764 N N . VAL I 1 62 ? 63.857 -31.131 20.729 1.00 32.62 60 VAL I N 1
ATOM 13765 C CA . VAL I 1 62 ? 65.252 -31.018 20.315 1.00 32.85 60 VAL I CA 1
ATOM 13766 C C . VAL I 1 62 ? 65.993 -30.047 21.229 1.00 38.44 60 VAL I C 1
ATOM 13767 O O . VAL I 1 62 ? 65.399 -29.211 21.935 1.00 32.59 60 VAL I O 1
ATOM 13771 N N . LEU I 1 63 ? 67.317 -30.162 21.215 1.00 35.03 61 LEU I N 1
ATOM 13772 C CA . LEU I 1 63 ? 68.198 -29.305 21.996 1.00 36.52 61 LEU I CA 1
ATOM 13773 C C . LEU I 1 63 ? 68.928 -28.282 21.149 1.00 40.59 61 LEU I C 1
ATOM 13774 O O . LEU I 1 63 ? 69.123 -27.145 21.593 1.00 40.86 61 LEU I O 1
ATOM 13779 N N . SER I 1 64 ? 69.327 -28.667 19.938 1.00 36.78 62 SER I N 1
ATOM 13780 C CA . SER I 1 64 ? 70.205 -27.836 19.129 1.00 41.97 62 SER I CA 1
ATOM 13781 C C . SER I 1 64 ? 69.509 -26.558 18.683 1.00 42.22 62 SER I C 1
ATOM 13782 O O . SER I 1 64 ? 68.284 -26.500 18.566 1.00 38.87 62 SER I O 1
ATOM 13785 N N . SER I 1 65 ? 70.320 -25.532 18.420 1.00 39.21 63 SER I N 1
ATOM 13786 C CA . SER I 1 65 ? 69.873 -24.265 17.856 1.00 41.97 63 SER I CA 1
ATOM 13787 C C . SER I 1 65 ? 70.063 -24.196 16.343 1.00 39.70 63 SER I C 1
ATOM 13788 O O . SER I 1 65 ? 69.664 -23.207 15.722 1.00 40.38 63 SER I O 1
ATOM 13791 N N . ASN I 1 66 ? 70.652 -25.223 15.741 1.00 36.39 64 ASN I N 1
ATOM 13792 C CA . ASN I 1 66 ? 70.959 -25.266 14.320 1.00 40.56 64 ASN I CA 1
ATOM 13793 C C . ASN I 1 66 ? 70.061 -26.306 13.649 1.00 39.33 64 ASN I C 1
ATOM 13794 O O . ASN I 1 66 ? 69.859 -27.399 14.187 1.00 39.16 64 ASN I O 1
ATOM 13799 N N . ALA I 1 67 ? 69.494 -25.955 12.487 1.00 38.87 65 ALA I N 1
ATOM 13800 C CA . ALA I 1 67 ? 68.454 -26.795 11.890 1.00 39.69 65 ALA I CA 1
ATOM 13801 C C . ALA I 1 67 ? 68.982 -28.179 11.543 1.00 43.51 65 ALA I C 1
ATOM 13802 O O . ALA I 1 67 ? 68.298 -29.186 11.767 1.00 36.72 65 ALA I O 1
ATOM 13804 N N . ASP I 1 68 ? 70.199 -28.251 10.995 1.00 40.86 66 ASP I N 1
ATOM 13805 C CA . ASP I 1 68 ? 70.758 -29.548 10.630 1.00 44.08 66 ASP I CA 1
ATOM 13806 C C . ASP I 1 68 ? 70.863 -30.460 11.844 1.00 40.46 66 ASP I C 1
ATOM 13807 O O . ASP I 1 68 ? 70.487 -31.635 11.784 1.00 41.89 66 ASP I O 1
ATOM 13812 N N . GLU I 1 69 ? 71.349 -29.929 12.964 1.00 40.31 67 GLU I N 1
ATOM 13813 C CA . GLU I 1 69 ? 71.492 -30.750 14.161 1.00 42.74 67 GLU I CA 1
ATOM 13814 C C . GLU I 1 69 ? 70.143 -31.048 14.818 1.00 41.37 67 GLU I C 1
ATOM 13815 O O . GLU I 1 69 ? 69.984 -32.104 15.445 1.00 40.36 67 GLU I O 1
ATOM 13821 N N . MET I 1 70 ? 69.168 -30.142 14.698 1.00 38.24 68 MET I N 1
ATOM 13822 C CA . MET I 1 70 ? 67.808 -30.479 15.125 1.00 39.39 68 MET I CA 1
ATOM 13823 C C . MET I 1 70 ? 67.292 -31.711 14.382 1.00 41.46 68 MET I C 1
ATOM 13824 O O . MET I 1 70 ? 66.612 -32.562 14.971 1.00 33.72 68 MET I O 1
ATOM 13829 N N . ILE I 1 71 ? 67.618 -31.820 13.086 1.00 38.32 69 ILE I N 1
ATOM 13830 C CA . ILE I 1 71 ? 67.172 -32.957 12.281 1.00 38.04 69 ILE I CA 1
ATOM 13831 C C . ILE I 1 71 ? 67.792 -34.248 12.800 1.00 40.33 69 ILE I C 1
ATOM 13832 O O . ILE I 1 71 ? 67.094 -35.242 13.038 1.00 41.70 69 ILE I O 1
ATOM 13837 N N . LYS I 1 72 ? 69.117 -34.255 12.971 1.00 40.72 70 LYS I N 1
ATOM 13838 C CA . LYS I 1 72 ? 69.784 -35.440 13.511 1.00 43.98 70 LYS I CA 1
ATOM 13839 C C . LYS I 1 72 ? 69.251 -35.799 14.900 1.00 39.78 70 LYS I C 1
ATOM 13840 O O . LYS I 1 72 ? 69.095 -36.982 15.228 1.00 37.54 70 LYS I O 1
ATOM 13846 N N . GLU I 1 73 ? 68.978 -34.793 15.735 1.00 39.21 71 GLU I N 1
ATOM 13847 C CA . GLU I 1 73 ? 68.413 -35.084 17.048 1.00 39.95 71 GLU I CA 1
ATOM 13848 C C . GLU I 1 73 ? 67.033 -35.720 16.911 1.00 39.38 71 GLU I C 1
ATOM 13849 O O . GLU I 1 73 ? 66.686 -36.628 17.673 1.00 39.83 71 GLU I O 1
ATOM 13855 N N . THR I 1 74 ? 66.245 -35.281 15.924 1.00 36.86 72 THR I N 1
ATOM 13856 C CA . THR I 1 74 ? 64.958 -35.928 15.677 1.00 39.02 72 THR I CA 1
ATOM 13857 C C . THR I 1 74 ? 65.148 -37.404 15.335 1.00 40.58 72 THR I C 1
ATOM 13858 O O . THR I 1 74 ? 64.408 -38.262 15.834 1.00 35.06 72 THR I O 1
ATOM 13862 N N . TYR I 1 75 ? 66.149 -37.720 14.497 1.00 38.68 73 TYR I N 1
ATOM 13863 C CA . TYR I 1 75 ? 66.414 -39.115 14.141 1.00 39.21 73 TYR I CA 1
ATOM 13864 C C . TYR I 1 75 ? 66.731 -39.942 15.384 1.00 39.28 73 TYR I C 1
ATOM 13865 O O . TYR I 1 75 ? 66.186 -41.038 15.572 1.00 36.92 73 TYR I O 1
ATOM 13874 N N . GLN I 1 76 ? 67.604 -39.426 16.253 1.00 36.17 74 GLN I N 1
ATOM 13875 C CA . GLN I 1 76 ? 67.835 -40.081 17.540 1.00 40.44 74 GLN I CA 1
ATOM 13876 C C . GLN I 1 76 ? 66.522 -40.336 18.277 1.00 38.69 74 GLN I C 1
ATOM 13877 O O . GLN I 1 76 ? 66.290 -41.432 18.799 1.00 40.76 74 GLN I O 1
ATOM 13883 N N . LEU I 1 77 ? 65.643 -39.336 18.321 1.00 37.97 75 LEU I N 1
ATOM 13884 C CA . LEU I 1 77 ? 64.369 -39.511 19.017 1.00 38.65 75 LEU I CA 1
ATOM 13885 C C . LEU I 1 77 ? 63.522 -40.603 18.358 1.00 37.99 75 LEU I C 1
ATOM 13886 O O . LEU I 1 77 ? 63.034 -41.518 19.034 1.00 35.99 75 LEU I O 1
ATOM 13891 N N . ARG I 1 78 ? 63.362 -40.538 17.034 1.00 35.18 76 ARG I N 1
ATOM 13892 C CA . ARG I 1 78 ? 62.572 -41.549 16.335 1.00 36.88 76 ARG I CA 1
ATOM 13893 C C . ARG I 1 78 ? 63.161 -42.949 16.508 1.00 38.05 76 ARG I C 1
ATOM 13894 O O . ARG I 1 78 ? 62.421 -43.931 16.627 1.00 37.81 76 ARG I O 1
ATOM 13902 N N . LYS I 1 79 ? 64.488 -43.069 16.525 1.00 36.49 77 LYS I N 1
ATOM 13903 C CA . LYS I 1 79 ? 65.089 -44.385 16.720 1.00 37.89 77 LYS I CA 1
ATOM 13904 C C . LYS I 1 79 ? 64.708 -44.974 18.076 1.00 41.44 77 LYS I C 1
ATOM 13905 O O . LYS I 1 79 ? 64.494 -46.188 18.196 1.00 40.27 77 LYS I O 1
ATOM 13911 N N . ALA I 1 80 ? 64.633 -44.131 19.113 1.00 39.26 78 ALA I N 1
ATOM 13912 C CA . ALA I 1 80 ? 64.282 -44.616 20.443 1.00 39.40 78 ALA I CA 1
ATOM 13913 C C . ALA I 1 80 ? 62.792 -44.888 20.554 1.00 38.31 78 ALA I C 1
ATOM 13914 O O . ALA I 1 80 ? 62.383 -45.871 21.182 1.00 40.51 78 ALA I O 1
ATOM 13916 N N . VAL I 1 81 ? 61.974 -44.023 19.959 1.00 36.59 79 VAL I N 1
ATOM 13917 C CA . VAL I 1 81 ? 60.518 -44.089 20.054 1.00 36.82 79 VAL I CA 1
ATOM 13918 C C . VAL I 1 81 ? 59.956 -43.815 18.660 1.00 36.53 79 VAL I C 1
ATOM 13919 O O . VAL I 1 81 ? 59.746 -42.646 18.300 1.00 35.69 79 VAL I O 1
ATOM 13923 N N . PRO I 1 82 ? 59.683 -44.849 17.855 1.00 36.83 80 PRO I N 1
ATOM 13924 C CA . PRO I 1 82 ? 59.447 -44.617 16.416 1.00 33.01 80 PRO I CA 1
ATOM 13925 C C . PRO I 1 82 ? 58.278 -43.693 16.101 1.00 32.73 80 PRO I C 1
ATOM 13926 O O . PRO I 1 82 ? 58.339 -42.974 15.098 1.00 35.57 80 PRO I O 1
ATOM 13930 N N . SER I 1 83 ? 57.224 -43.667 16.911 1.00 30.87 81 SER I N 1
ATOM 13931 C CA . SER I 1 83 ? 56.083 -42.798 16.642 1.00 32.93 81 SER I CA 1
ATOM 13932 C C . SER I 1 83 ? 56.161 -41.450 17.359 1.00 35.90 81 SER I C 1
ATOM 13933 O O . SER I 1 83 ? 55.152 -40.731 17.407 1.00 33.89 81 SER I O 1
ATOM 13936 N N . ILE I 1 84 ? 57.322 -41.084 17.907 1.00 31.91 82 ILE I N 1
ATOM 13937 C CA . ILE I 1 84 ? 57.408 -39.879 18.727 1.00 32.10 82 ILE I CA 1
ATOM 13938 C C . ILE I 1 84 ? 57.150 -38.646 17.867 1.00 31.78 82 ILE I C 1
ATOM 13939 O O . ILE I 1 84 ? 57.460 -38.615 16.667 1.00 32.73 82 ILE I O 1
ATOM 13944 N N . VAL I 1 85 ? 56.538 -37.633 18.477 1.00 27.01 83 VAL I N 1
ATOM 13945 C CA . VAL I 1 85 ? 56.394 -36.312 17.875 1.00 28.18 83 VAL I CA 1
ATOM 13946 C C . VAL I 1 85 ? 57.485 -35.408 18.434 1.00 31.69 83 VAL I C 1
ATOM 13947 O O . VAL I 1 85 ? 57.643 -35.287 19.659 1.00 29.48 83 VAL I O 1
ATOM 13951 N N . THR I 1 86 ? 58.241 -34.774 17.546 1.00 26.98 84 THR I N 1
ATOM 13952 C CA . THR I 1 86 ? 59.375 -33.969 17.968 1.00 28.13 84 THR I CA 1
ATOM 13953 C C . THR I 1 86 ? 58.974 -32.508 18.107 1.00 27.20 84 THR I C 1
ATOM 13954 O O . THR I 1 86 ? 58.314 -31.949 17.228 1.00 29.15 84 THR I O 1
ATOM 13958 N N . LYS I 1 87 ? 59.367 -31.895 19.218 1.00 28.96 85 LYS I N 1
ATOM 13959 C CA . LYS I 1 87 ? 59.022 -30.512 19.513 1.00 29.01 85 LYS I CA 1
ATOM 13960 C C . LYS I 1 87 ? 60.190 -29.638 19.089 1.00 29.66 85 LYS I C 1
ATOM 13961 O O . LYS I 1 87 ? 61.334 -29.886 19.484 1.00 28.79 85 LYS I O 1
ATOM 13967 N N . ILE I 1 88 ? 59.902 -28.624 18.278 1.00 30.23 86 ILE I N 1
ATOM 13968 C CA . ILE I 1 88 ? 60.927 -27.793 17.670 1.00 25.32 86 ILE I CA 1
ATOM 13969 C C . ILE I 1 88 ? 60.571 -26.341 17.956 1.00 28.16 86 ILE I C 1
ATOM 13970 O O . ILE I 1 88 ? 59.461 -25.903 17.638 1.00 29.07 86 ILE I O 1
ATOM 13975 N N . PRO I 1 89 ? 61.449 -25.560 18.578 1.00 28.83 87 PRO I N 1
ATOM 13976 C CA . PRO I 1 89 ? 61.077 -24.180 18.916 1.00 29.05 87 PRO I CA 1
ATOM 13977 C C . PRO I 1 89 ? 60.833 -23.388 17.644 1.00 27.53 87 PRO I C 1
ATOM 13978 O O . PRO I 1 89 ? 61.532 -23.555 16.648 1.00 29.76 87 PRO I O 1
ATOM 13982 N N . VAL I 1 90 ? 59.805 -22.546 17.663 1.00 27.01 88 VAL I N 1
ATOM 13983 C CA . VAL I 1 90 ? 59.405 -21.813 16.458 1.00 28.54 88 VAL I CA 1
ATOM 13984 C C . VAL I 1 90 ? 60.231 -20.532 16.399 1.00 26.71 88 VAL I C 1
ATOM 13985 O O . VAL I 1 90 ? 59.839 -19.477 16.925 1.00 27.99 88 VAL I O 1
ATOM 13989 N N . ASN I 1 91 ? 61.387 -20.635 15.749 1.00 27.65 89 ASN I N 1
ATOM 13990 C CA . ASN I 1 91 ? 62.198 -19.496 15.333 1.00 31.77 89 ASN I CA 1
ATOM 13991 C C . ASN I 1 91 ? 62.682 -19.791 13.916 1.00 32.12 89 ASN I C 1
ATOM 13992 O O . ASN I 1 91 ? 62.265 -20.777 13.299 1.00 31.14 89 ASN I O 1
ATOM 13997 N N . ALA I 1 92 ? 63.591 -18.955 13.402 1.00 31.11 90 ALA I N 1
ATOM 13998 C CA . ALA I 1 92 ? 64.037 -19.110 12.016 1.00 31.99 90 ALA I CA 1
ATOM 13999 C C . ALA I 1 92 ? 64.633 -20.496 11.765 1.00 33.03 90 ALA I C 1
ATOM 14000 O O . ALA I 1 92 ? 64.262 -21.179 10.803 1.00 32.96 90 ALA I O 1
ATOM 14002 N N . GLN I 1 93 ? 65.555 -20.937 12.621 1.00 31.33 91 GLN I N 1
ATOM 14003 C CA . GLN I 1 93 ? 66.136 -22.263 12.417 1.00 33.16 91 GLN I CA 1
ATOM 14004 C C . GLN I 1 93 ? 65.102 -23.356 12.638 1.00 32.09 91 GLN I C 1
ATOM 14005 O O . GLN I 1 93 ? 65.111 -24.373 11.937 1.00 35.77 91 GLN I O 1
ATOM 14011 N N . GLY I 1 94 ? 64.194 -23.163 13.599 1.00 32.92 92 GLY I N 1
ATOM 14012 C CA . GLY I 1 94 ? 63.155 -24.152 13.825 1.00 32.30 92 GLY I CA 1
ATOM 14013 C C . GLY I 1 94 ? 62.239 -24.320 12.628 1.00 31.59 92 GLY I C 1
ATOM 14014 O O . GLY I 1 94 ? 61.856 -25.442 12.286 1.00 29.84 92 GLY I O 1
ATOM 14015 N N . LEU I 1 95 ? 61.885 -23.208 11.970 1.00 30.53 93 LEU I N 1
ATOM 14016 C CA . LEU I 1 95 ? 61.034 -23.274 10.782 1.00 33.50 93 LEU I CA 1
ATOM 14017 C C . LEU I 1 95 ? 61.703 -24.079 9.675 1.00 32.35 93 LEU I C 1
ATOM 14018 O O . LEU I 1 95 ? 61.055 -24.894 9.005 1.00 31.50 93 LEU I O 1
ATOM 14023 N N . ILE I 1 96 ? 63.000 -23.863 9.469 1.00 34.12 94 ILE I N 1
ATOM 14024 C CA . ILE I 1 96 ? 63.726 -24.627 8.457 1.00 33.82 94 ILE I CA 1
ATOM 14025 C C . ILE I 1 96 ? 63.645 -26.115 8.767 1.00 32.90 94 ILE I C 1
ATOM 14026 O O . ILE I 1 96 ? 63.381 -26.936 7.878 1.00 34.59 94 ILE I O 1
ATOM 14031 N N . ALA I 1 97 ? 63.835 -26.483 10.039 1.00 32.17 95 ALA I N 1
ATOM 14032 C CA . ALA I 1 97 ? 63.779 -27.894 10.406 1.00 33.80 95 ALA I CA 1
ATOM 14033 C C . ALA I 1 97 ? 62.382 -28.468 10.191 1.00 32.71 95 ALA I C 1
ATOM 14034 O O . ALA I 1 97 ? 62.238 -29.594 9.696 1.00 33.12 95 ALA I O 1
ATOM 14036 N N . ILE I 1 98 ? 61.341 -27.703 10.538 1.00 30.68 96 ILE I N 1
ATOM 14037 C CA . ILE I 1 98 ? 59.967 -28.195 10.410 1.00 31.86 96 ILE I CA 1
ATOM 14038 C C . ILE I 1 98 ? 59.616 -28.451 8.944 1.00 35.12 96 ILE I C 1
ATOM 14039 O O . ILE I 1 98 ? 59.083 -29.514 8.596 1.00 33.84 96 ILE I O 1
ATOM 14044 N N . LYS I 1 99 ? 59.884 -27.474 8.069 1.00 32.09 97 LYS I N 1
ATOM 14045 C CA . LYS I 1 99 ? 59.703 -27.685 6.634 1.00 34.07 97 LYS I CA 1
ATOM 14046 C C . LYS I 1 99 ? 60.356 -28.986 6.195 1.00 35.37 97 LYS I C 1
ATOM 14047 O O . LYS I 1 99 ? 59.731 -29.826 5.535 1.00 35.36 97 LYS I O 1
ATOM 14053 N N . GLU I 1 100 ? 61.624 -29.169 6.563 1.00 33.08 98 GLU I N 1
ATOM 14054 C CA . GLU I 1 100 ? 62.362 -30.322 6.070 1.00 37.31 98 GLU I CA 1
ATOM 14055 C C . GLU I 1 100 ? 61.805 -31.621 6.637 1.00 37.58 98 GLU I C 1
ATOM 14056 O O . GLU I 1 100 ? 61.676 -32.616 5.912 1.00 36.40 98 GLU I O 1
ATOM 14062 N N . LEU I 1 101 ? 61.478 -31.633 7.931 1.00 33.07 99 LEU I N 1
ATOM 14063 C CA . LEU I 1 101 ? 60.936 -32.843 8.539 1.00 36.66 99 LEU I CA 1
ATOM 14064 C C . LEU I 1 101 ? 59.571 -33.185 7.964 1.00 35.25 99 LEU I C 1
ATOM 14065 O O . LEU I 1 101 ? 59.250 -34.365 7.783 1.00 34.97 99 LEU I O 1
ATOM 14070 N N . THR I 1 102 ? 58.751 -32.165 7.690 1.00 33.42 100 THR I N 1
ATOM 14071 C CA . THR I 1 102 ? 57.485 -32.390 7.004 1.00 32.80 100 THR I CA 1
ATOM 14072 C C . THR I 1 102 ? 57.710 -33.108 5.675 1.00 37.19 100 THR I C 1
ATOM 14073 O O . THR I 1 102 ? 56.982 -34.046 5.338 1.00 38.96 100 THR I O 1
ATOM 14077 N N . GLN I 1 103 ? 58.740 -32.707 4.920 1.00 36.34 101 GLN I N 1
ATOM 14078 C CA . GLN I 1 103 ? 58.984 -33.346 3.627 1.00 38.77 101 GLN I CA 1
ATOM 14079 C C . GLN I 1 103 ? 59.404 -34.801 3.780 1.00 39.22 101 GLN I C 1
ATOM 14080 O O . GLN I 1 103 ? 59.185 -35.609 2.871 1.00 39.37 101 GLN I O 1
ATOM 14086 N N . GLN I 1 104 ? 60.009 -35.153 4.906 1.00 37.01 102 GLN I N 1
ATOM 14087 C CA . GLN I 1 104 ? 60.340 -36.542 5.190 1.00 39.65 102 GLN I CA 1
ATOM 14088 C C . GLN I 1 104 ? 59.166 -37.322 5.764 1.00 37.99 102 GLN I C 1
ATOM 14089 O O . GLN I 1 104 ? 59.305 -38.522 6.007 1.00 39.36 102 GLN I O 1
ATOM 14095 N N . GLY I 1 105 ? 58.022 -36.682 5.982 1.00 36.07 103 GLY I N 1
ATOM 14096 C CA . GLY I 1 105 ? 56.896 -37.364 6.589 1.00 36.65 103 GLY I CA 1
ATOM 14097 C C . GLY I 1 105 ? 57.033 -37.573 8.080 1.00 39.25 103 GLY I C 1
ATOM 14098 O O . GLY I 1 105 ? 56.483 -38.544 8.621 1.00 36.68 103 GLY I O 1
ATOM 14099 N N . ILE I 1 106 ? 57.772 -36.708 8.761 1.00 34.75 104 ILE I N 1
ATOM 14100 C CA . ILE I 1 106 ? 58.004 -36.830 10.196 1.00 36.76 104 ILE I CA 1
ATOM 14101 C C . ILE I 1 106 ? 57.160 -35.769 10.900 1.00 32.60 104 ILE I C 1
ATOM 14102 O O . ILE I 1 106 ? 57.307 -34.572 10.613 1.00 31.64 104 ILE I O 1
ATOM 14107 N N . PRO I 1 107 ? 56.241 -36.151 11.781 1.00 32.40 105 PRO I N 1
ATOM 14108 C CA . PRO I 1 107 ? 55.375 -35.150 12.405 1.00 31.20 105 PRO I CA 1
ATOM 14109 C C . PRO I 1 107 ? 56.148 -34.310 13.406 1.00 30.00 105 PRO I C 1
ATOM 14110 O O . PRO I 1 107 ? 57.055 -34.791 14.088 1.00 29.76 105 PRO I O 1
ATOM 14114 N N . THR I 1 108 ? 55.778 -33.036 13.488 1.00 29.28 106 THR I N 1
ATOM 14115 C CA . THR I 1 108 ? 56.443 -32.113 14.391 1.00 29.11 106 THR I CA 1
ATOM 14116 C C . THR I 1 108 ? 55.425 -31.327 15.199 1.00 29.32 106 THR I C 1
ATOM 14117 O O . THR I 1 108 ? 54.254 -31.197 14.825 1.00 28.70 106 THR I O 1
ATOM 14121 N N . LEU I 1 109 ? 55.904 -30.815 16.331 1.00 30.53 107 LEU I N 1
ATOM 14122 C CA . LEU I 1 109 ? 55.193 -29.845 17.154 1.00 27.45 107 LEU I CA 1
ATOM 14123 C C . LEU I 1 109 ? 56.024 -28.566 17.165 1.00 27.55 107 LEU I C 1
ATOM 14124 O O . LEU I 1 109 ? 57.226 -28.607 17.451 1.00 27.01 107 LEU I O 1
ATOM 14129 N N . GLY I 1 110 ? 55.402 -27.445 16.814 1.00 26.33 108 GLY I N 1
ATOM 14130 C CA . GLY I 1 110 ? 56.080 -26.172 16.927 1.00 25.31 108 GLY I CA 1
ATOM 14131 C C . GLY I 1 110 ? 55.857 -25.603 18.312 1.00 22.95 108 GLY I C 1
ATOM 14132 O O . GLY I 1 110 ? 54.717 -25.279 18.652 1.00 22.84 108 GLY I O 1
ATOM 14133 N N . THR I 1 111 ? 56.911 -25.487 19.125 1.00 24.73 109 THR I N 1
ATOM 14134 C CA . THR I 1 111 ? 56.756 -25.161 20.541 1.00 24.77 109 THR I CA 1
ATOM 14135 C C . THR I 1 111 ? 57.310 -23.774 20.854 1.00 23.78 109 THR I C 1
ATOM 14136 O O . THR I 1 111 ? 57.860 -23.081 19.988 1.00 25.43 109 THR I O 1
ATOM 14140 N N . ALA I 1 112 ? 57.143 -23.375 22.121 1.00 23.28 110 ALA I N 1
ATOM 14141 C CA . ALA I 1 112 ? 57.622 -22.079 22.602 1.00 23.88 110 ALA I CA 1
ATOM 14142 C C . ALA I 1 112 ? 56.963 -20.941 21.828 1.00 24.90 110 ALA I C 1
ATOM 14143 O O . ALA I 1 112 ? 57.616 -19.977 21.430 1.00 24.55 110 ALA I O 1
ATOM 14145 N N . VAL I 1 113 ? 55.655 -21.058 21.610 1.00 22.93 111 VAL I N 1
ATOM 14146 C CA . VAL I 1 113 ? 54.900 -20.071 20.848 1.00 23.34 111 VAL I CA 1
ATOM 14147 C C . VAL I 1 113 ? 54.342 -19.040 21.825 1.00 22.45 111 VAL I C 1
ATOM 14148 O O . VAL I 1 113 ? 53.622 -19.387 22.771 1.00 24.58 111 VAL I O 1
ATOM 14152 N N . TYR I 1 114 ? 54.699 -17.780 21.611 1.00 22.64 112 TYR I N 1
ATOM 14153 C CA . TYR I 1 114 ? 54.245 -16.670 22.437 1.00 26.02 112 TYR I CA 1
ATOM 14154 C C . TYR I 1 114 ? 53.276 -15.751 21.718 1.00 24.13 112 TYR I C 1
ATOM 14155 O O . TYR I 1 114 ? 52.665 -14.901 22.371 1.00 26.06 112 TYR I O 1
ATOM 14164 N N . GLY I 1 115 ? 53.118 -15.901 20.403 1.00 22.80 113 GLY I N 1
ATOM 14165 C CA . GLY I 1 115 ? 52.206 -15.066 19.649 1.00 24.38 113 GLY I CA 1
ATOM 14166 C C . GLY I 1 115 ? 51.517 -15.871 18.564 1.00 23.31 113 GLY I C 1
ATOM 14167 O O . GLY I 1 115 ? 52.022 -16.898 18.103 1.00 22.95 113 GLY I O 1
ATOM 14168 N N . ALA I 1 116 ? 50.340 -15.377 18.161 1.00 24.25 114 ALA I N 1
ATOM 14169 C CA . ALA I 1 116 ? 49.514 -16.095 17.193 1.00 22.79 114 ALA I CA 1
ATOM 14170 C C . ALA I 1 116 ? 50.164 -16.127 15.810 1.00 25.32 114 ALA I C 1
ATOM 14171 O O . ALA I 1 116 ? 50.190 -17.182 15.159 1.00 24.54 114 ALA I O 1
ATOM 14173 N N . GLY I 1 117 ? 50.704 -14.993 15.348 1.00 26.18 115 GLY I N 1
ATOM 14174 C CA . GLY I 1 117 ? 51.414 -14.989 14.071 1.00 22.73 115 GLY I CA 1
ATOM 14175 C C . GLY I 1 117 ? 52.566 -15.982 14.034 1.00 25.74 115 GLY I C 1
ATOM 14176 O O . GLY I 1 117 ? 52.709 -16.755 13.080 1.00 25.85 115 GLY I O 1
ATOM 14177 N N . GLN I 1 118 ? 53.399 -15.981 15.082 1.00 24.53 116 GLN I N 1
ATOM 14178 C CA . GLN I 1 118 ? 54.516 -16.926 15.163 1.00 24.76 116 GLN I CA 1
ATOM 14179 C C . GLN I 1 118 ? 54.027 -18.366 15.057 1.00 24.82 116 GLN I C 1
ATOM 14180 O O . GLN I 1 118 ? 54.534 -19.151 14.247 1.00 25.23 116 GLN I O 1
ATOM 14186 N N . GLY I 1 119 ? 53.022 -18.728 15.857 1.00 25.27 117 GLY I N 1
ATOM 14187 C CA . GLY I 1 119 ? 52.533 -20.097 15.827 1.00 24.34 117 GLY I CA 1
ATOM 14188 C C . GLY I 1 119 ? 51.872 -20.451 14.510 1.00 24.01 117 GLY I C 1
ATOM 14189 O O . GLY I 1 119 ? 51.965 -21.589 14.041 1.00 26.64 117 GLY I O 1
ATOM 14190 N N . PHE I 1 120 ? 51.196 -19.485 13.896 1.00 24.99 118 PHE I N 1
ATOM 14191 C CA . PHE I 1 120 ? 50.559 -19.744 12.608 1.00 26.60 118 PHE I CA 1
ATOM 14192 C C . PHE I 1 120 ? 51.593 -20.109 11.544 1.00 27.69 118 PHE I C 1
ATOM 14193 O O . PHE I 1 120 ? 51.338 -20.965 10.682 1.00 29.18 118 PHE I O 1
ATOM 14201 N N . LEU I 1 121 ? 52.774 -19.483 11.594 1.00 27.25 119 LEU I N 1
ATOM 14202 C CA . LEU I 1 121 ? 53.806 -19.770 10.600 1.00 25.80 119 LEU I CA 1
ATOM 14203 C C . LEU I 1 121 ? 54.315 -21.201 10.720 1.00 27.56 119 LEU I C 1
ATOM 14204 O O . LEU I 1 121 ? 54.606 -21.842 9.708 1.00 27.08 119 LEU I O 1
ATOM 14209 N N . ALA I 1 122 ? 54.433 -21.722 11.943 1.00 26.13 120 ALA I N 1
ATOM 14210 C CA . ALA I 1 122 ? 54.846 -23.115 12.097 1.00 27.85 120 ALA I CA 1
ATOM 14211 C C . ALA I 1 122 ? 53.799 -24.068 11.525 1.00 27.89 120 ALA I C 1
ATOM 14212 O O . ALA I 1 122 ? 54.144 -25.110 10.952 1.00 30.61 120 ALA I O 1
ATOM 14214 N N . ALA I 1 123 ? 52.515 -23.718 11.643 1.00 27.44 121 ALA I N 1
ATOM 14215 C CA . ALA I 1 123 ? 51.470 -24.547 11.052 1.00 29.83 121 ALA I CA 1
ATOM 14216 C C . ALA I 1 123 ? 51.554 -24.543 9.524 1.00 31.32 121 ALA I C 1
ATOM 14217 O O . ALA I 1 123 ? 51.491 -25.599 8.891 1.00 29.53 121 ALA I O 1
ATOM 14219 N N . LEU I 1 124 ? 51.693 -23.364 8.914 1.00 30.20 122 LEU I N 1
ATOM 14220 C CA . LEU I 1 124 ? 51.892 -23.295 7.467 1.00 30.99 122 LEU I CA 1
ATOM 14221 C C . LEU I 1 124 ? 53.166 -24.012 7.027 1.00 32.67 122 LEU I C 1
ATOM 14222 O O . LEU I 1 124 ? 53.238 -24.515 5.900 1.00 31.80 122 LEU I O 1
ATOM 14227 N N . ALA I 1 125 ? 54.180 -24.067 7.886 1.00 29.78 123 ALA I N 1
ATOM 14228 C CA . ALA I 1 125 ? 55.399 -24.776 7.520 1.00 30.31 123 ALA I CA 1
ATOM 14229 C C . ALA I 1 125 ? 55.253 -26.283 7.630 1.00 31.76 123 ALA I C 1
ATOM 14230 O O . ALA I 1 125 ? 56.152 -27.010 7.194 1.00 31.77 123 ALA I O 1
ATOM 14232 N N . GLY I 1 126 ? 54.147 -26.774 8.187 1.00 31.05 124 GLY I N 1
ATOM 14233 C CA . GLY I 1 126 ? 53.871 -28.200 8.200 1.00 28.41 124 GLY I CA 1
ATOM 14234 C C . GLY I 1 126 ? 53.730 -28.806 9.578 1.00 32.60 124 GLY I C 1
ATOM 14235 O O . GLY I 1 126 ? 53.455 -30.010 9.671 1.00 32.18 124 GLY I O 1
ATOM 14236 N N . ALA I 1 127 ? 53.895 -28.037 10.656 1.00 30.92 125 ALA I N 1
ATOM 14237 C CA . ALA I 1 127 ? 53.819 -28.611 11.990 1.00 31.24 125 ALA I CA 1
ATOM 14238 C C . ALA I 1 127 ? 52.372 -28.990 12.290 1.00 29.00 125 ALA I C 1
ATOM 14239 O O . ALA I 1 127 ? 51.462 -28.175 12.121 1.00 29.29 125 ALA I O 1
ATOM 14241 N N . LYS I 1 128 ? 52.154 -30.238 12.701 1.00 27.64 126 LYS I N 1
ATOM 14242 C CA . LYS I 1 128 ? 50.795 -30.668 13.021 1.00 29.91 126 LYS I CA 1
ATOM 14243 C C . LYS I 1 128 ? 50.306 -30.054 14.333 1.00 27.84 126 LYS I C 1
ATOM 14244 O O . LYS I 1 128 ? 49.155 -29.618 14.425 1.00 31.21 126 LYS I O 1
ATOM 14250 N N . TYR I 1 129 ? 51.154 -30.018 15.357 1.00 28.96 127 TYR I N 1
ATOM 14251 C CA . TYR I 1 129 ? 50.806 -29.429 16.645 1.00 24.67 127 TYR I CA 1
ATOM 14252 C C . TYR I 1 129 ? 51.488 -28.076 16.807 1.00 25.81 127 TYR I C 1
ATOM 14253 O O . TYR I 1 129 ? 52.625 -27.887 16.363 1.00 26.59 127 TYR I O 1
ATOM 14262 N N . ILE I 1 130 ? 50.776 -27.132 17.427 1.00 23.95 128 ILE I N 1
ATOM 14263 C CA . ILE I 1 130 ? 51.300 -25.817 17.780 1.00 25.19 128 ILE I CA 1
ATOM 14264 C C . ILE I 1 130 ? 51.061 -25.619 19.279 1.00 23.66 128 ILE I C 1
ATOM 14265 O O . ILE I 1 130 ? 49.907 -25.658 19.725 1.00 24.68 128 ILE I O 1
ATOM 14270 N N . ALA I 1 131 ? 52.144 -25.420 20.059 1.00 21.77 129 ALA I N 1
ATOM 14271 C CA . ALA I 1 131 ? 52.036 -25.302 21.515 1.00 24.24 129 ALA I CA 1
ATOM 14272 C C . ALA I 1 131 ? 52.315 -23.883 22.008 1.00 23.49 129 ALA I C 1
ATOM 14273 O O . ALA I 1 131 ? 53.484 -23.519 22.223 1.00 23.96 129 ALA I O 1
ATOM 14275 N N . PRO I 1 132 ? 51.299 -23.050 22.222 1.00 22.59 130 PRO I N 1
ATOM 14276 C CA . PRO I 1 132 ? 51.541 -21.777 22.906 1.00 24.54 130 PRO I CA 1
ATOM 14277 C C . PRO I 1 132 ? 51.892 -22.035 24.364 1.00 21.49 130 PRO I C 1
ATOM 14278 O O . PRO I 1 132 ? 51.386 -22.975 24.980 1.00 24.38 130 PRO I O 1
ATOM 14282 N N . TYR I 1 133 ? 52.808 -21.233 24.898 1.00 21.94 131 TYR I N 1
ATOM 14283 C CA . TYR I 1 133 ? 53.152 -21.310 26.323 1.00 22.60 131 TYR I CA 1
ATOM 14284 C C . TYR I 1 133 ? 52.194 -20.409 27.103 1.00 22.52 131 TYR I C 1
ATOM 14285 O O . TYR I 1 133 ? 52.496 -19.253 27.414 1.00 22.40 131 TYR I O 1
ATOM 14294 N N . VAL I 1 134 ? 51.032 -20.967 27.445 1.00 22.01 132 VAL I N 1
ATOM 14295 C CA . VAL I 1 134 ? 49.932 -20.172 27.993 1.00 19.73 132 VAL I CA 1
ATOM 14296 C C . VAL I 1 134 ? 50.381 -19.394 29.232 1.00 22.36 132 VAL I C 1
ATOM 14297 O O . VAL I 1 134 ? 50.250 -18.162 29.297 1.00 19.44 132 VAL I O 1
ATOM 14301 N N . ASN I 1 135 ? 50.924 -20.095 30.230 1.00 21.03 133 ASN I N 1
ATOM 14302 C CA . ASN I 1 135 ? 51.273 -19.412 31.472 1.00 22.37 133 ASN I CA 1
ATOM 14303 C C . ASN I 1 135 ? 52.409 -18.417 31.284 1.00 22.74 133 ASN I C 1
ATOM 14304 O O . ASN I 1 135 ? 52.425 -17.374 31.949 1.00 24.06 133 ASN I O 1
ATOM 14309 N N . ARG I 1 136 ? 53.358 -18.710 30.391 1.00 21.89 134 ARG I N 1
ATOM 14310 C CA . ARG I 1 136 ? 54.468 -17.785 30.187 1.00 24.24 134 ARG I CA 1
ATOM 14311 C C . ARG I 1 136 ? 53.973 -16.469 29.605 1.00 23.18 134 ARG I C 1
ATOM 14312 O O . ARG I 1 136 ? 54.431 -15.397 30.007 1.00 24.75 134 ARG I O 1
ATOM 14320 N N . ILE I 1 137 ? 53.018 -16.533 28.677 1.00 23.02 135 ILE I N 1
ATOM 14321 C CA . ILE I 1 137 ? 52.405 -15.319 28.145 1.00 21.79 135 ILE I CA 1
ATOM 14322 C C . ILE I 1 137 ? 51.782 -14.502 29.272 1.00 24.34 135 ILE I C 1
ATOM 14323 O O . ILE I 1 137 ? 51.963 -13.279 29.353 1.00 23.99 135 ILE I O 1
ATOM 14328 N N . ASP I 1 138 ? 51.026 -15.166 30.156 1.00 23.28 136 ASP I N 1
ATOM 14329 C CA . ASP I 1 138 ? 50.473 -14.466 31.315 1.00 23.57 136 ASP I CA 1
ATOM 14330 C C . ASP I 1 138 ? 51.575 -13.941 32.232 1.00 25.07 136 ASP I C 1
ATOM 14331 O O . ASP I 1 138 ? 51.428 -12.872 32.836 1.00 26.37 136 ASP I O 1
ATOM 14336 N N . ALA I 1 139 ? 52.675 -14.687 32.366 1.00 23.94 137 ALA I N 1
ATOM 14337 C CA . ALA I 1 139 ? 53.706 -14.304 33.325 1.00 27.41 137 ALA I CA 1
ATOM 14338 C C . ALA I 1 139 ? 54.482 -13.074 32.875 1.00 26.90 137 ALA I C 1
ATOM 14339 O O . ALA I 1 139 ? 55.107 -12.411 33.704 1.00 25.66 137 ALA I O 1
ATOM 14341 N N . GLN I 1 140 ? 54.444 -12.755 31.587 1.00 25.23 138 GLN I N 1
ATOM 14342 C CA . GLN I 1 140 ? 55.231 -11.678 31.004 1.00 28.45 138 GLN I CA 1
ATOM 14343 C C . GLN I 1 140 ? 54.353 -10.531 30.514 1.00 27.67 138 GLN I C 1
ATOM 14344 O O . GLN I 1 140 ? 54.607 -9.945 29.461 1.00 35.03 138 GLN I O 1
ATOM 14350 N N . GLY I 1 141 ? 53.310 -10.201 31.276 1.00 28.14 139 GLY I N 1
ATOM 14351 C CA . GLY I 1 141 ? 52.475 -9.055 30.984 1.00 25.02 139 GLY I CA 1
ATOM 14352 C C . GLY I 1 141 ? 51.505 -9.213 29.829 1.00 29.06 139 GLY I C 1
ATOM 14353 O O . GLY I 1 141 ? 50.928 -8.212 29.388 1.00 28.32 139 GLY I O 1
ATOM 14354 N N . GLY I 1 142 ? 51.290 -10.428 29.331 1.00 26.81 140 GLY I N 1
ATOM 14355 C CA . GLY I 1 142 ? 50.348 -10.660 28.256 1.00 25.40 140 GLY I CA 1
ATOM 14356 C C . GLY I 1 142 ? 48.974 -11.064 28.758 1.00 26.14 140 GLY I C 1
ATOM 14357 O O . GLY I 1 142 ? 48.647 -10.959 29.941 1.00 26.15 140 GLY I O 1
ATOM 14358 N N . ASN I 1 143 ? 48.157 -11.538 27.821 1.00 27.03 141 ASN I N 1
ATOM 14359 C CA . ASN I 1 143 ? 46.829 -12.071 28.104 1.00 22.55 141 ASN I CA 1
ATOM 14360 C C . ASN I 1 143 ? 46.710 -13.376 27.320 1.00 23.87 141 ASN I C 1
ATOM 14361 O O . ASN I 1 143 ? 46.385 -13.368 26.133 1.00 24.09 141 ASN I O 1
ATOM 14366 N N . SER I 1 144 ? 46.977 -14.504 27.977 1.00 24.70 142 SER I N 1
ATOM 14367 C CA . SER I 1 144 ? 47.065 -15.758 27.239 1.00 21.60 142 SER I CA 1
ATOM 14368 C C . SER I 1 144 ? 45.739 -16.118 26.590 1.00 23.23 142 SER I C 1
ATOM 14369 O O . SER I 1 144 ? 45.719 -16.726 25.519 1.00 22.98 142 SER I O 1
ATOM 14372 N N . LYS I 1 145 ? 44.623 -15.779 27.233 1.00 22.65 143 LYS I N 1
ATOM 14373 C CA . LYS I 1 145 ? 43.334 -16.121 26.650 1.00 25.50 143 LYS I CA 1
ATOM 14374 C C . LYS I 1 145 ? 43.145 -15.432 25.300 1.00 22.55 143 LYS I C 1
ATOM 14375 O O . LYS I 1 145 ? 42.633 -16.041 24.357 1.00 20.78 143 LYS I O 1
ATOM 14381 N N . ASP I 1 146 ? 43.582 -14.172 25.180 1.00 23.70 144 ASP I N 1
ATOM 14382 C CA . ASP I 1 146 ? 43.537 -13.485 23.893 1.00 24.40 144 ASP I CA 1
ATOM 14383 C C . ASP I 1 146 ? 44.457 -14.148 22.874 1.00 23.33 144 ASP I C 1
ATOM 14384 O O . ASP I 1 146 ? 44.066 -14.348 21.723 1.00 22.34 144 ASP I O 1
ATOM 14389 N N . THR I 1 147 ? 45.684 -14.503 23.272 1.00 22.59 145 THR I N 1
ATOM 14390 C CA . THR I 1 147 ? 46.612 -15.064 22.290 1.00 23.08 145 THR I CA 1
ATOM 14391 C C . THR I 1 147 ? 46.123 -16.416 21.787 1.00 22.84 145 THR I C 1
ATOM 14392 O O . THR I 1 147 ? 46.250 -16.734 20.601 1.00 22.81 145 THR I O 1
ATOM 14396 N N . VAL I 1 148 ? 45.553 -17.223 22.674 1.00 22.00 146 VAL I N 1
ATOM 14397 C CA . VAL I 1 148 ? 45.113 -18.549 22.270 1.00 20.79 146 VAL I CA 1
ATOM 14398 C C . VAL I 1 148 ? 43.870 -18.458 21.394 1.00 21.70 146 VAL I C 1
ATOM 14399 O O . VAL I 1 148 ? 43.724 -19.213 20.430 1.00 22.96 146 VAL I O 1
ATOM 14403 N N . LEU I 1 149 ? 42.963 -17.529 21.700 1.00 20.55 147 LEU I N 1
ATOM 14404 C CA . LEU I 1 149 ? 41.802 -17.337 20.833 1.00 21.91 147 LEU I CA 1
ATOM 14405 C C . LEU I 1 149 ? 42.229 -16.946 19.421 1.00 23.64 147 LEU I C 1
ATOM 14406 O O . LEU I 1 149 ? 41.696 -17.471 18.439 1.00 22.71 147 LEU I O 1
ATOM 14411 N N . GLU I 1 150 ? 43.211 -16.051 19.299 1.00 23.59 148 GLU I N 1
ATOM 14412 C CA . GLU I 1 150 ? 43.670 -15.625 17.978 1.00 22.29 148 GLU I CA 1
ATOM 14413 C C . GLU I 1 150 ? 44.323 -16.769 17.222 1.00 24.13 148 GLU I C 1
ATOM 14414 O O . GLU I 1 150 ? 44.046 -16.981 16.034 1.00 24.82 148 GLU I O 1
ATOM 14420 N N . LEU I 1 151 ? 45.187 -17.530 17.895 1.00 22.25 149 LEU I N 1
ATOM 14421 C CA . LEU I 1 151 ? 45.863 -18.639 17.226 1.00 24.92 149 LEU I CA 1
ATOM 14422 C C . LEU I 1 151 ? 44.869 -19.685 16.743 1.00 24.75 149 LEU I C 1
ATOM 14423 O O . LEU I 1 151 ? 44.958 -20.158 15.606 1.00 25.87 149 LEU I O 1
ATOM 14428 N N . GLN I 1 152 ? 43.927 -20.078 17.608 1.00 21.42 150 GLN I N 1
ATOM 14429 C CA . GLN I 1 152 ? 42.936 -21.078 17.216 1.00 24.70 150 GLN I CA 1
ATOM 14430 C C . GLN I 1 152 ? 42.111 -20.592 16.024 1.00 24.49 150 GLN I C 1
ATOM 14431 O O . GLN I 1 152 ? 41.856 -21.355 15.088 1.00 23.36 150 GLN I O 1
ATOM 14437 N N . LYS I 1 153 ? 41.713 -19.315 16.038 1.00 24.02 151 LYS I N 1
ATOM 14438 C CA . LYS I 1 153 ? 40.994 -18.720 14.910 1.00 25.63 151 LYS I CA 1
ATOM 14439 C C . LYS I 1 153 ? 41.792 -18.815 13.604 1.00 27.22 151 LYS I C 1
ATOM 14440 O O . LYS I 1 153 ? 41.234 -19.144 12.546 1.00 30.15 151 LYS I O 1
ATOM 14446 N N . LEU I 1 154 ? 43.093 -18.533 13.649 1.00 26.88 152 LEU I N 1
ATOM 14447 C CA . LEU I 1 154 ? 43.901 -18.634 12.436 1.00 26.38 152 LEU I CA 1
ATOM 14448 C C . LEU I 1 154 ? 43.892 -20.057 11.893 1.00 29.35 152 LEU I C 1
ATOM 14449 O O . LEU I 1 154 ? 43.757 -20.272 10.682 1.00 31.74 152 LEU I O 1
ATOM 14454 N N . LEU I 1 155 ? 44.056 -21.045 12.776 1.00 26.52 153 LEU I N 1
ATOM 14455 C CA . LEU I 1 155 ? 44.064 -22.435 12.336 1.00 28.51 153 LEU I CA 1
ATOM 14456 C C . LEU I 1 155 ? 42.700 -22.840 11.794 1.00 33.14 153 LEU I C 1
ATOM 14457 O O . LEU I 1 155 ? 42.620 -23.551 10.785 1.00 31.02 153 LEU I O 1
ATOM 14462 N N . ASP I 1 156 ? 41.612 -22.382 12.436 1.00 29.23 154 ASP I N 1
ATOM 14463 C CA . ASP I 1 156 ? 40.279 -22.694 11.923 1.00 30.49 154 ASP I CA 1
ATOM 14464 C C . ASP I 1 156 ? 40.058 -22.098 10.538 1.00 32.60 154 ASP I C 1
ATOM 14465 O O . ASP I 1 156 ? 39.439 -22.731 9.679 1.00 30.56 154 ASP I O 1
ATOM 14470 N N . LEU I 1 157 ? 40.560 -20.885 10.305 1.00 31.42 155 LEU I N 1
ATOM 14471 C CA . LEU I 1 157 ? 40.379 -20.230 9.016 1.00 35.02 155 LEU I CA 1
ATOM 14472 C C . LEU I 1 157 ? 41.279 -20.808 7.928 1.00 36.55 155 LEU I C 1
ATOM 14473 O O . LEU I 1 157 ? 40.886 -20.810 6.758 1.00 39.98 155 LEU I O 1
ATOM 14478 N N . HIS I 1 158 ? 42.472 -21.315 8.269 1.00 36.08 156 HIS I N 1
ATOM 14479 C CA . HIS I 1 158 ? 43.448 -21.605 7.223 1.00 36.97 156 HIS I CA 1
ATOM 14480 C C . HIS I 1 158 ? 44.250 -22.893 7.371 1.00 42.68 156 HIS I C 1
ATOM 14481 O O . HIS I 1 158 ? 44.959 -23.235 6.422 1.00 44.13 156 HIS I O 1
ATOM 14488 N N . CYS I 1 159 ? 44.171 -23.635 8.475 1.00 38.02 157 CYS I N 1
ATOM 14489 C CA . CYS I 1 159 ? 45.025 -24.809 8.687 1.00 41.74 157 CYS I CA 1
ATOM 14490 C C . CYS I 1 159 ? 44.240 -25.959 9.285 1.00 46.46 157 CYS I C 1
ATOM 14491 O O . CYS I 1 159 ? 44.471 -26.351 10.434 1.00 47.45 157 CYS I O 1
ATOM 14494 N N . PRO I 1 160 ? 43.352 -26.578 8.507 1.00 57.77 158 PRO I N 1
ATOM 14495 C CA . PRO I 1 160 ? 42.518 -27.653 9.071 1.00 59.67 158 PRO I CA 1
ATOM 14496 C C . PRO I 1 160 ? 43.313 -28.842 9.571 1.00 57.44 158 PRO I C 1
ATOM 14497 O O . PRO I 1 160 ? 42.878 -29.512 10.513 1.00 60.07 158 PRO I O 1
ATOM 14501 N N . GLN I 1 161 ? 44.464 -29.130 8.968 1.00 50.35 159 GLN I N 1
ATOM 14502 C CA . GLN I 1 161 ? 45.275 -30.268 9.375 1.00 45.18 159 GLN I CA 1
ATOM 14503 C C . GLN I 1 161 ? 46.134 -29.993 10.605 1.00 43.03 159 GLN I C 1
ATOM 14504 O O . GLN I 1 161 ? 46.810 -30.912 11.076 1.00 41.02 159 GLN I O 1
ATOM 14510 N N . SER I 1 162 ? 46.145 -28.772 11.130 1.00 37.55 160 SER I N 1
ATOM 14511 C CA . SER I 1 162 ? 46.942 -28.455 12.305 1.00 37.84 160 SER I CA 1
ATOM 14512 C C . SER I 1 162 ? 46.026 -28.158 13.484 1.00 34.01 160 SER I C 1
ATOM 14513 O O . SER I 1 162 ? 44.869 -27.779 13.307 1.00 30.56 160 SER I O 1
ATOM 14516 N N . LEU I 1 163 ? 46.551 -28.337 14.698 1.00 26.88 161 LEU I N 1
ATOM 14517 C CA . LEU I 1 163 ? 45.762 -28.070 15.896 1.00 26.73 161 LEU I CA 1
ATOM 14518 C C . LEU I 1 163 ? 46.647 -27.469 16.981 1.00 24.11 161 LEU I C 1
ATOM 14519 O O . LEU I 1 163 ? 47.871 -27.645 16.992 1.00 26.83 161 LEU I O 1
ATOM 14524 N N . VAL I 1 164 ? 46.022 -26.726 17.882 1.00 24.94 162 VAL I N 1
ATOM 14525 C CA . VAL I 1 164 ? 46.740 -26.177 19.030 1.00 20.86 162 VAL I CA 1
ATOM 14526 C C . VAL I 1 164 ? 46.893 -27.274 20.073 1.00 24.46 162 VAL I C 1
ATOM 14527 O O . VAL I 1 164 ? 45.925 -27.972 20.402 1.00 26.88 162 VAL I O 1
ATOM 14531 N N . LEU I 1 165 ? 48.112 -27.453 20.578 1.00 24.26 163 LEU I N 1
ATOM 14532 C CA . LEU I 1 165 ? 48.348 -28.267 21.771 1.00 23.08 163 LEU I CA 1
ATOM 14533 C C . LEU I 1 165 ? 48.669 -27.291 22.902 1.00 23.18 163 LEU I C 1
ATOM 14534 O O . LEU I 1 165 ? 49.812 -26.854 23.049 1.00 25.34 163 LEU I O 1
ATOM 14539 N N . ALA I 1 166 ? 47.653 -26.925 23.681 1.00 20.89 164 ALA I N 1
ATOM 14540 C CA . ALA I 1 166 ? 47.839 -25.907 24.711 1.00 23.05 164 ALA I CA 1
ATOM 14541 C C . ALA I 1 166 ? 48.706 -26.442 25.850 1.00 22.02 164 ALA I C 1
ATOM 14542 O O . ALA I 1 166 ? 48.514 -27.571 26.311 1.00 22.39 164 ALA I O 1
ATOM 14544 N N . ALA I 1 167 ? 49.669 -25.630 26.306 1.00 22.28 165 ALA I N 1
ATOM 14545 C CA . ALA I 1 167 ? 50.647 -26.098 27.284 1.00 22.09 165 ALA I CA 1
ATOM 14546 C C . ALA I 1 167 ? 51.049 -24.958 28.212 1.00 23.71 165 ALA I C 1
ATOM 14547 O O . ALA I 1 167 ? 50.751 -23.793 27.952 1.00 24.60 165 ALA I O 1
ATOM 14549 N N . SER I 1 168 ? 51.749 -25.316 29.298 1.00 23.68 166 SER I N 1
ATOM 14550 C CA . SER I 1 168 ? 52.261 -24.382 30.303 1.00 22.42 166 SER I CA 1
ATOM 14551 C C . SER I 1 168 ? 51.127 -23.821 31.155 1.00 23.36 166 SER I C 1
ATOM 14552 O O . SER I 1 168 ? 50.506 -22.818 30.779 1.00 21.80 166 SER I O 1
ATOM 14555 N N . PHE I 1 169 ? 50.865 -24.437 32.316 1.00 22.89 167 PHE I N 1
ATOM 14556 C CA . PHE I 1 169 ? 49.701 -24.077 33.120 1.00 22.10 167 PHE I CA 1
ATOM 14557 C C . PHE I 1 169 ? 50.036 -23.997 34.599 1.00 23.15 167 PHE I C 1
ATOM 14558 O O . PHE I 1 169 ? 50.720 -24.870 35.138 1.00 24.20 167 PHE I O 1
ATOM 14566 N N . ARG I 1 170 ? 49.517 -22.956 35.254 1.00 22.49 168 ARG I N 1
ATOM 14567 C CA . ARG I 1 170 ? 49.470 -22.889 36.707 1.00 24.96 168 ARG I CA 1
ATOM 14568 C C . ARG I 1 170 ? 48.067 -23.004 37.296 1.00 26.01 168 ARG I C 1
ATOM 14569 O O . ARG I 1 170 ? 47.946 -23.294 38.492 1.00 23.79 168 ARG I O 1
ATOM 14577 N N . THR I 1 171 ? 47.009 -22.775 36.513 1.00 24.62 169 THR I N 1
ATOM 14578 C CA . THR I 1 171 ? 45.661 -22.841 37.057 1.00 23.43 169 THR I CA 1
ATOM 14579 C C . THR I 1 171 ? 44.730 -23.604 36.125 1.00 22.68 169 THR I C 1
ATOM 14580 O O . THR I 1 171 ? 44.871 -23.542 34.895 1.00 23.53 169 THR I O 1
ATOM 14584 N N . PRO I 1 172 ? 43.758 -24.327 36.688 1.00 24.90 170 PRO I N 1
ATOM 14585 C CA . PRO I 1 172 ? 42.725 -24.936 35.843 1.00 23.00 170 PRO I CA 1
ATOM 14586 C C . PRO I 1 172 ? 41.970 -23.919 35.011 1.00 21.81 170 PRO I C 1
ATOM 14587 O O . PRO I 1 172 ? 41.471 -24.274 33.940 1.00 22.12 170 PRO I O 1
ATOM 14591 N N . ARG I 1 173 ? 41.846 -22.676 35.497 1.00 22.10 171 ARG I N 1
ATOM 14592 C CA . ARG I 1 173 ? 41.169 -21.629 34.734 1.00 20.16 171 ARG I CA 1
ATOM 14593 C C . ARG I 1 173 ? 41.838 -21.422 33.382 1.00 23.59 171 ARG I C 1
ATOM 14594 O O . ARG I 1 173 ? 41.161 -21.309 32.353 1.00 20.20 171 ARG I O 1
ATOM 14602 N N . GLN I 1 174 ? 43.168 -21.361 33.375 1.00 20.37 172 GLN I N 1
ATOM 14603 C CA . GLN I 1 174 ? 43.907 -21.233 32.123 1.00 23.76 172 GLN I CA 1
ATOM 14604 C C . GLN I 1 174 ? 43.613 -22.397 31.190 1.00 22.41 172 GLN I C 1
ATOM 14605 O O . GLN I 1 174 ? 43.359 -22.198 29.999 1.00 20.88 172 GLN I O 1
ATOM 14611 N N . ALA I 1 175 ? 43.675 -23.629 31.714 1.00 20.68 173 ALA I N 1
ATOM 14612 C CA . ALA I 1 175 ? 43.449 -24.798 30.873 1.00 21.68 173 ALA I CA 1
ATOM 14613 C C . ALA I 1 175 ? 42.033 -24.814 30.314 1.00 23.60 173 ALA I C 1
ATOM 14614 O O . ALA I 1 175 ? 41.828 -25.152 29.145 1.00 20.81 173 ALA I O 1
ATOM 14616 N N . LEU I 1 176 ? 41.041 -24.465 31.141 1.00 18.88 174 LEU I N 1
ATOM 14617 C CA . LEU I 1 176 ? 39.661 -24.471 30.680 1.00 21.76 174 LEU I CA 1
ATOM 14618 C C . LEU I 1 176 ? 39.442 -23.442 29.573 1.00 22.23 174 LEU I C 1
ATOM 14619 O O . LEU I 1 176 ? 38.758 -23.724 28.581 1.00 23.25 174 LEU I O 1
ATOM 14624 N N . ASP I 1 177 ? 39.987 -22.235 29.736 1.00 20.88 175 ASP I N 1
ATOM 14625 C CA . ASP I 1 177 ? 39.829 -21.215 28.701 1.00 21.29 175 ASP I CA 1
ATOM 14626 C C . ASP I 1 177 ? 40.405 -21.676 27.355 1.00 23.23 175 ASP I C 1
ATOM 14627 O O . ASP I 1 177 ? 39.854 -21.331 26.302 1.00 21.95 175 ASP I O 1
ATOM 14632 N N . CYS I 1 178 ? 41.479 -22.490 27.363 1.00 20.97 176 CYS I N 1
ATOM 14633 C CA . CYS I 1 178 ? 42.023 -23.005 26.100 1.00 21.34 176 CYS I CA 1
ATOM 14634 C C . CYS I 1 178 ? 41.056 -23.959 25.409 1.00 22.00 176 CYS I C 1
ATOM 14635 O O . CYS I 1 178 ? 40.834 -23.859 24.194 1.00 20.98 176 CYS I O 1
ATOM 14638 N N . ILE I 1 179 ? 40.498 -24.924 26.141 1.00 21.77 177 ILE I N 1
ATOM 14639 C CA . ILE I 1 179 ? 39.603 -25.834 25.434 1.00 21.03 177 ILE I CA 1
ATOM 14640 C C . ILE I 1 179 ? 38.284 -25.144 25.087 1.00 21.20 177 ILE I C 1
ATOM 14641 O O . ILE I 1 179 ? 37.636 -25.505 24.098 1.00 22.18 177 ILE I O 1
ATOM 14646 N N . LEU I 1 180 ? 37.874 -24.137 25.862 1.00 19.54 178 LEU I N 1
ATOM 14647 C CA . LEU I 1 180 ? 36.730 -23.321 25.456 1.00 23.21 178 LEU I CA 1
ATOM 14648 C C . LEU I 1 180 ? 37.023 -22.532 24.181 1.00 24.20 178 LEU I C 1
ATOM 14649 O O . LEU I 1 180 ? 36.102 -22.230 23.414 1.00 23.05 178 LEU I O 1
ATOM 14654 N N . ALA I 1 181 ? 38.282 -22.179 23.943 1.00 21.91 179 ALA I N 1
ATOM 14655 C CA . ALA I 1 181 ? 38.652 -21.480 22.717 1.00 21.79 179 ALA I CA 1
ATOM 14656 C C . ALA I 1 181 ? 38.651 -22.390 21.499 1.00 26.43 179 ALA I C 1
ATOM 14657 O O . ALA I 1 181 ? 38.727 -21.891 20.374 1.00 27.43 179 ALA I O 1
ATOM 14659 N N . GLY I 1 182 ? 38.580 -23.700 21.691 1.00 24.32 180 GLY I N 1
ATOM 14660 C CA . GLY I 1 182 ? 38.521 -24.641 20.595 1.00 25.41 180 GLY I CA 1
ATOM 14661 C C . GLY I 1 182 ? 39.732 -25.533 20.458 1.00 25.33 180 GLY I C 1
ATOM 14662 O O . GLY I 1 182 ? 39.692 -26.454 19.631 1.00 25.77 180 GLY I O 1
ATOM 14663 N N . CYS I 1 183 ? 40.813 -25.301 21.221 1.00 26.34 181 CYS I N 1
ATOM 14664 C CA . CYS I 1 183 ? 42.007 -26.143 21.147 1.00 24.26 181 CYS I CA 1
ATOM 14665 C C . CYS I 1 183 ? 41.642 -27.615 21.248 1.00 24.40 181 CYS I C 1
ATOM 14666 O O . CYS I 1 183 ? 40.942 -28.031 22.171 1.00 22.61 181 CYS I O 1
ATOM 14669 N N . LYS I 1 184 ? 42.148 -28.405 20.311 1.00 21.83 182 LYS I N 1
ATOM 14670 C CA . LYS I 1 184 ? 41.805 -29.817 20.238 1.00 23.23 182 LYS I CA 1
ATOM 14671 C C . LYS I 1 184 ? 42.750 -30.706 21.027 1.00 26.70 182 LYS I C 1
ATOM 14672 O O . LYS I 1 184 ? 42.515 -31.915 21.107 1.00 25.94 182 LYS I O 1
ATOM 14678 N N . SER I 1 185 ? 43.803 -30.150 21.619 1.00 21.23 183 SER I N 1
ATOM 14679 C CA . SER I 1 185 ? 44.672 -30.958 22.452 1.00 23.58 183 SER I CA 1
ATOM 14680 C C . SER I 1 185 ? 45.231 -30.069 23.545 1.00 24.42 183 SER I C 1
ATOM 14681 O O . SER I 1 185 ? 45.231 -28.843 23.430 1.00 25.09 183 SER I O 1
ATOM 14684 N N . ILE I 1 186 ? 45.671 -30.696 24.635 1.00 23.97 184 ILE I N 1
ATOM 14685 C CA . ILE I 1 186 ? 46.132 -29.948 25.796 1.00 21.42 184 ILE I CA 1
ATOM 14686 C C . ILE I 1 186 ? 46.984 -30.877 26.644 1.00 21.92 184 ILE I C 1
ATOM 14687 O O . ILE I 1 186 ? 46.743 -32.092 26.704 1.00 21.80 184 ILE I O 1
ATOM 14692 N N . THR I 1 187 ? 48.013 -30.317 27.269 1.00 21.93 185 THR I N 1
ATOM 14693 C CA . THR I 1 187 ? 48.855 -31.110 28.151 1.00 22.43 185 THR I CA 1
ATOM 14694 C C . THR I 1 187 ? 48.925 -30.444 29.520 1.00 21.08 185 THR I C 1
ATOM 14695 O O . THR I 1 187 ? 49.183 -29.246 29.619 1.00 22.10 185 THR I O 1
ATOM 14699 N N . LEU I 1 188 ? 48.667 -31.210 30.558 1.00 21.61 186 LEU I N 1
ATOM 14700 C CA . LEU I 1 188 ? 48.495 -30.636 31.886 1.00 23.20 186 LEU I CA 1
ATOM 14701 C C . LEU I 1 188 ? 49.593 -31.109 32.830 1.00 20.40 186 LEU I C 1
ATOM 14702 O O . LEU I 1 188 ? 49.927 -32.293 32.841 1.00 22.17 186 LEU I O 1
ATOM 14707 N N . PRO I 1 189 ? 50.161 -30.222 33.634 1.00 22.74 187 PRO I N 1
ATOM 14708 C CA . PRO I 1 189 ? 51.021 -30.676 34.728 1.00 24.67 187 PRO I CA 1
ATOM 14709 C C . PRO I 1 189 ? 50.188 -31.400 35.780 1.00 24.38 187 PRO I C 1
ATOM 14710 O O . PRO I 1 189 ? 48.960 -31.303 35.814 1.00 23.94 187 PRO I O 1
ATOM 14714 N N . VAL I 1 190 ? 50.880 -32.136 36.650 1.00 24.84 188 VAL I N 1
ATOM 14715 C CA . VAL I 1 190 ? 50.194 -32.996 37.613 1.00 25.16 188 VAL I CA 1
ATOM 14716 C C . VAL I 1 190 ? 49.286 -32.173 38.537 1.00 27.51 188 VAL I C 1
ATOM 14717 O O . VAL I 1 190 ? 48.124 -32.531 38.767 1.00 26.84 188 VAL I O 1
ATOM 14721 N N . ASP I 1 191 ? 49.781 -31.043 39.054 1.00 24.95 189 ASP I N 1
ATOM 14722 C CA . ASP I 1 191 ? 48.981 -30.296 40.025 1.00 25.68 189 ASP I CA 1
ATOM 14723 C C . ASP I 1 191 ? 47.696 -29.761 39.397 1.00 28.11 189 ASP I C 1
ATOM 14724 O O . ASP I 1 191 ? 46.622 -29.810 40.017 1.00 28.78 189 ASP I O 1
ATOM 14729 N N . VAL I 1 192 ? 47.769 -29.276 38.158 1.00 26.20 190 VAL I N 1
ATOM 14730 C CA . VAL I 1 192 ? 46.557 -28.750 37.533 1.00 26.83 190 VAL I CA 1
ATOM 14731 C C . VAL I 1 192 ? 45.581 -29.881 37.216 1.00 25.85 190 VAL I C 1
ATOM 14732 O O . VAL I 1 192 ? 44.369 -29.750 37.438 1.00 25.56 190 VAL I O 1
ATOM 14736 N N . ALA I 1 193 ? 46.090 -31.010 36.707 1.00 25.48 191 ALA I N 1
ATOM 14737 C CA . ALA I 1 193 ? 45.226 -32.145 36.381 1.00 25.87 191 ALA I CA 1
ATOM 14738 C C . ALA I 1 193 ? 44.449 -32.614 37.607 1.00 25.78 191 ALA I C 1
ATOM 14739 O O . ALA I 1 193 ? 43.237 -32.840 37.539 1.00 26.15 191 ALA I O 1
ATOM 14741 N N . GLU I 1 194 ? 45.129 -32.748 38.744 1.00 23.20 192 GLU I N 1
ATOM 14742 C CA . GLU I 1 194 ? 44.460 -33.203 39.961 1.00 28.13 192 GLU I CA 1
ATOM 14743 C C . GLU I 1 194 ? 43.440 -32.192 40.477 1.00 29.07 192 GLU I C 1
ATOM 14744 O O . GLU I 1 194 ? 42.420 -32.585 41.060 1.00 28.86 192 GLU I O 1
ATOM 14750 N N . LEU I 1 195 ? 43.681 -30.895 40.272 1.00 27.15 193 LEU I N 1
ATOM 14751 C CA . LEU I 1 195 ? 42.721 -29.902 40.740 1.00 29.09 193 LEU I CA 1
ATOM 14752 C C . LEU I 1 195 ? 41.366 -30.071 40.062 1.00 27.56 193 LEU I C 1
ATOM 14753 O O . LEU I 1 195 ? 40.333 -29.779 40.669 1.00 28.25 193 LEU I O 1
ATOM 14758 N N . PHE I 1 196 ? 41.350 -30.574 38.826 1.00 25.72 194 PHE I N 1
ATOM 14759 C CA . PHE I 1 196 ? 40.092 -30.758 38.111 1.00 26.60 194 PHE I CA 1
ATOM 14760 C C . PHE I 1 196 ? 39.201 -31.794 38.790 1.00 27.45 194 PHE I C 1
ATOM 14761 O O . PHE I 1 196 ? 37.974 -31.718 38.679 1.00 27.25 194 PHE I O 1
ATOM 14769 N N . ILE I 1 197 ? 39.790 -32.743 39.513 1.00 26.62 195 ILE I N 1
ATOM 14770 C CA . ILE I 1 197 ? 39.031 -33.832 40.113 1.00 27.39 195 ILE I CA 1
ATOM 14771 C C . ILE I 1 197 ? 39.120 -33.827 41.641 1.00 30.63 195 ILE I C 1
ATOM 14772 O O . ILE I 1 197 ? 38.899 -34.860 42.273 1.00 32.06 195 ILE I O 1
ATOM 14777 N N . SER I 1 198 ? 39.431 -32.683 42.258 1.00 29.23 196 SER I N 1
ATOM 14778 C CA . SER I 1 198 ? 39.547 -32.640 43.720 1.00 30.68 196 SER I CA 1
ATOM 14779 C C . SER I 1 198 ? 38.846 -31.415 44.307 1.00 31.08 196 SER I C 1
ATOM 14780 O O . SER I 1 198 ? 39.316 -30.814 45.280 1.00 36.39 196 SER I O 1
ATOM 14783 N N . ASP I 1 199 ? 37.684 -31.068 43.767 1.00 32.33 197 ASP I N 1
ATOM 14784 C CA . ASP I 1 199 ? 36.841 -30.006 44.330 1.00 29.34 197 ASP I CA 1
ATOM 14785 C C . ASP I 1 199 ? 36.272 -30.432 45.677 1.00 29.63 197 ASP I C 1
ATOM 14786 O O . ASP I 1 199 ? 35.583 -31.458 45.743 1.00 29.91 197 ASP I O 1
ATOM 14791 N N . PRO I 1 200 ? 36.503 -29.679 46.767 1.00 30.97 198 PRO I N 1
ATOM 14792 C CA . PRO I 1 200 ? 35.929 -30.088 48.065 1.00 31.05 198 PRO I CA 1
ATOM 14793 C C . PRO I 1 200 ? 34.408 -30.114 48.070 1.00 27.87 198 PRO I C 1
ATOM 14794 O O . PRO I 1 200 ? 33.822 -30.871 48.850 1.00 25.52 198 PRO I O 1
ATOM 14798 N N . ALA I 1 201 ? 33.745 -29.317 47.219 1.00 27.94 199 ALA I N 1
ATOM 14799 C CA . ALA I 1 201 ? 32.285 -29.369 47.164 1.00 27.46 199 ALA I CA 1
ATOM 14800 C C . ALA I 1 201 ? 31.784 -30.760 46.774 1.00 26.24 199 ALA I C 1
ATOM 14801 O O . ALA I 1 201 ? 30.698 -31.168 47.195 1.00 24.46 199 ALA I O 1
ATOM 14803 N N . VAL I 1 202 ? 32.567 -31.509 45.995 1.00 26.76 200 VAL I N 1
ATOM 14804 C CA . VAL I 1 202 ? 32.119 -32.818 45.525 1.00 26.80 200 VAL I CA 1
ATOM 14805 C C . VAL I 1 202 ? 32.182 -33.844 46.648 1.00 28.07 200 VAL I C 1
ATOM 14806 O O . VAL I 1 202 ? 31.236 -34.612 46.859 1.00 26.37 200 VAL I O 1
ATOM 14810 N N . ASP I 1 203 ? 33.295 -33.868 47.392 1.00 27.12 201 ASP I N 1
ATOM 14811 C CA . ASP I 1 203 ? 33.366 -34.723 48.576 1.00 26.91 201 ASP I CA 1
ATOM 14812 C C . ASP I 1 203 ? 32.260 -34.387 49.566 1.00 26.10 201 ASP I C 1
ATOM 14813 O O . ASP I 1 203 ? 31.691 -35.282 50.202 1.00 23.78 201 ASP I O 1
ATOM 14818 N N . ALA I 1 204 ? 31.943 -33.097 49.705 1.00 22.84 202 ALA I N 1
ATOM 14819 C CA . ALA I 1 204 ? 30.949 -32.682 50.682 1.00 30.19 202 ALA I CA 1
ATOM 14820 C C . ALA I 1 204 ? 29.553 -33.171 50.306 1.00 27.69 202 ALA I C 1
ATOM 14821 O O . ALA I 1 204 ? 28.784 -33.573 51.184 1.00 24.12 202 ALA I O 1
ATOM 14823 N N . VAL I 1 205 ? 29.202 -33.146 49.015 1.00 24.52 203 VAL I N 1
ATOM 14824 C CA . VAL I 1 205 ? 27.855 -33.579 48.653 1.00 25.05 203 VAL I CA 1
ATOM 14825 C C . VAL I 1 205 ? 27.749 -35.102 48.694 1.00 24.79 203 VAL I C 1
ATOM 14826 O O . VAL I 1 205 ? 26.680 -35.644 48.999 1.00 24.68 203 VAL I O 1
ATOM 14830 N N . ILE I 1 206 ? 28.839 -35.817 48.416 1.00 25.42 204 ILE I N 1
ATOM 14831 C CA . ILE I 1 206 ? 28.804 -37.269 48.548 1.00 26.01 204 ILE I CA 1
ATOM 14832 C C . ILE I 1 206 ? 28.690 -37.663 50.015 1.00 27.78 204 ILE I C 1
ATOM 14833 O O . ILE I 1 206 ? 28.001 -38.635 50.362 1.00 28.41 204 ILE I O 1
ATOM 14838 N N . THR I 1 207 ? 29.357 -36.915 50.903 1.00 26.96 205 THR I N 1
ATOM 14839 C CA . THR I 1 207 ? 29.217 -37.184 52.331 1.00 27.79 205 THR I CA 1
ATOM 14840 C C . THR I 1 207 ? 27.771 -37.009 52.771 1.00 29.36 205 THR I C 1
ATOM 14841 O O . THR I 1 207 ? 27.240 -37.833 53.518 1.00 29.22 205 THR I O 1
ATOM 14845 N N . LYS I 1 208 ? 27.114 -35.945 52.306 1.00 27.96 206 LYS I N 1
ATOM 14846 C CA . LYS I 1 208 ? 25.712 -35.744 52.648 1.00 27.68 206 LYS I CA 1
ATOM 14847 C C . LYS I 1 208 ? 24.840 -36.856 52.071 1.00 29.84 206 LYS I C 1
ATOM 14848 O O . LYS I 1 208 ? 23.951 -37.367 52.762 1.00 30.43 206 LYS I O 1
ATOM 14854 N N . PHE I 1 209 ? 25.083 -37.244 50.807 1.00 27.01 207 PHE I N 1
ATOM 14855 C CA . PHE I 1 209 ? 24.397 -38.393 50.213 1.00 27.74 207 PHE I CA 1
ATOM 14856 C C . PHE I 1 209 ? 24.492 -39.614 51.119 1.00 30.79 207 PHE I C 1
ATOM 14857 O O . PHE I 1 209 ? 23.483 -40.250 51.436 1.00 26.30 207 PHE I O 1
ATOM 14865 N N . ASP I 1 210 ? 25.714 -39.958 51.535 1.00 28.33 208 ASP I N 1
ATOM 14866 C CA . ASP I 1 210 ? 25.905 -41.134 52.381 1.00 29.03 208 ASP I CA 1
ATOM 14867 C C . ASP I 1 210 ? 25.199 -40.980 53.727 1.00 28.51 208 ASP I C 1
ATOM 14868 O O . ASP I 1 210 ? 24.638 -41.950 54.248 1.00 30.42 208 ASP I O 1
ATOM 14873 N N . GLN I 1 211 ? 25.201 -39.772 54.298 1.00 29.72 209 GLN I N 1
ATOM 14874 C CA . GLN I 1 211 ? 24.502 -39.552 55.565 1.00 32.20 209 GLN I CA 1
ATOM 14875 C C . GLN I 1 211 ? 23.005 -39.785 55.415 1.00 30.92 209 GLN I C 1
ATOM 14876 O O . GLN I 1 211 ? 22.395 -40.487 56.229 1.00 30.72 209 GLN I O 1
ATOM 14882 N N . ASP I 1 212 ? 22.391 -39.189 54.381 1.00 29.74 210 ASP I N 1
ATOM 14883 C CA . ASP I 1 212 ? 20.955 -39.369 54.165 1.00 30.51 210 ASP I CA 1
ATOM 14884 C C . ASP I 1 212 ? 20.613 -40.843 53.957 1.00 31.26 210 ASP I C 1
ATOM 14885 O O . ASP I 1 212 ? 19.601 -41.338 54.475 1.00 28.89 210 ASP I O 1
ATOM 14890 N N . TRP I 1 213 ? 21.470 -41.562 53.226 1.00 26.43 211 TRP I N 1
ATOM 14891 C CA . TRP I 1 213 ? 21.224 -42.966 52.923 1.00 28.50 211 TRP I CA 1
ATOM 14892 C C . TRP I 1 213 ? 21.372 -43.830 54.171 1.00 30.71 211 TRP I C 1
ATOM 14893 O O . TRP I 1 213 ? 20.536 -44.700 54.443 1.00 30.75 211 TRP I O 1
ATOM 14904 N N . CYS I 1 214 ? 22.439 -43.614 54.937 1.00 28.81 212 CYS I N 1
ATOM 14905 C CA . CYS I 1 214 ? 22.621 -44.411 56.146 1.00 33.68 212 CYS I CA 1
ATOM 14906 C C . CYS I 1 214 ? 21.556 -44.105 57.187 1.00 32.51 212 CYS I C 1
ATOM 14907 O O . CYS I 1 214 ? 21.145 -45.005 57.924 1.00 35.64 212 CYS I O 1
ATOM 14910 N N . ASN I 1 215 ? 21.096 -42.854 57.257 1.00 31.83 213 ASN I N 1
ATOM 14911 C CA . ASN I 1 215 ? 20.042 -42.514 58.205 1.00 35.79 213 ASN I CA 1
ATOM 14912 C C . ASN I 1 215 ? 18.735 -43.200 57.837 1.00 34.72 213 ASN I C 1
ATOM 14913 O O . ASN I 1 215 ? 17.968 -43.596 58.720 1.00 34.23 213 ASN I O 1
ATOM 14918 N N . ALA I 1 216 ? 18.472 -43.361 56.538 1.00 31.82 214 ALA I N 1
ATOM 14919 C CA . ALA I 1 216 ? 17.238 -44.001 56.104 1.00 33.26 214 ALA I CA 1
ATOM 14920 C C . ALA I 1 216 ? 17.309 -45.523 56.204 1.00 35.51 214 ALA I C 1
ATOM 14921 O O . ALA I 1 216 ? 16.300 -46.165 56.515 1.00 37.29 214 ALA I O 1
ATOM 14923 N N . PHE I 1 217 ? 18.474 -46.127 55.937 1.00 30.73 215 PHE I N 1
ATOM 14924 C CA . PHE I 1 217 ? 18.511 -47.564 55.694 1.00 33.25 215 PHE I CA 1
ATOM 14925 C C . PHE I 1 217 ? 19.440 -48.356 56.598 1.00 31.53 215 PHE I C 1
ATOM 14926 O O . PHE I 1 217 ? 19.272 -49.573 56.688 1.00 34.14 215 PHE I O 1
ATOM 14934 N N . GLY I 1 218 ? 20.433 -47.731 57.228 1.00 33.60 216 GLY I N 1
ATOM 14935 C CA . GLY I 1 218 ? 21.313 -48.453 58.132 1.00 34.03 216 GLY I CA 1
ATOM 14936 C C . GLY I 1 218 ? 22.463 -49.221 57.497 1.00 37.81 216 GLY I C 1
ATOM 14937 O O . GLY I 1 218 ? 23.247 -49.836 58.238 1.00 36.41 216 GLY I O 1
ATOM 14938 N N . THR I 1 219 ? 22.564 -49.247 56.161 1.00 31.95 217 THR I N 1
ATOM 14939 C CA . THR I 1 219 ? 23.713 -49.786 55.433 1.00 36.10 217 THR I CA 1
ATOM 14940 C C . THR I 1 219 ? 24.005 -48.887 54.250 1.00 31.45 217 THR I C 1
ATOM 14941 O O . THR I 1 219 ? 23.084 -48.357 53.627 1.00 32.24 217 THR I O 1
ATOM 14945 N N . LEU I 1 220 ? 25.283 -48.787 53.898 1.00 31.70 218 LEU I N 1
ATOM 14946 C CA . LEU I 1 220 ? 25.681 -48.127 52.652 1.00 34.06 218 LEU I CA 1
ATOM 14947 C C . LEU I 1 220 ? 25.762 -49.159 51.519 1.00 32.93 218 LEU I C 1
ATOM 14948 O O . LEU I 1 220 ? 26.802 -49.395 50.903 1.00 32.71 218 LEU I O 1
ATOM 14953 N N . SER I 1 221 ? 24.623 -49.796 51.270 1.00 32.51 219 SER I N 1
ATOM 14954 C CA . SER I 1 221 ? 24.527 -50.837 50.260 1.00 33.81 219 SER I CA 1
ATOM 14955 C C . SER I 1 221 ? 23.107 -50.857 49.721 1.00 31.74 219 SER I C 1
ATOM 14956 O O . SER I 1 221 ? 22.193 -50.254 50.291 1.00 33.38 219 SER I O 1
ATOM 14959 N N . PHE I 1 222 ? 22.933 -51.546 48.601 1.00 31.32 220 PHE I N 1
ATOM 14960 C CA . PHE I 1 222 ? 21.609 -51.753 48.029 1.00 33.38 220 PHE I CA 1
ATOM 14961 C C . PHE I 1 222 ? 20.930 -52.923 48.738 1.00 38.07 220 PHE I C 1
ATOM 14962 O O . PHE I 1 222 ? 19.699 -52.994 48.782 1.00 46.03 220 PHE I O 1
ATOM 14970 N N . GLY J 1 2 ? 42.983 -22.250 3.078 1.00 64.39 0 GLY J N 1
ATOM 14971 C CA . GLY J 1 2 ? 44.377 -22.020 2.735 1.00 66.41 0 GLY J CA 1
ATOM 14972 C C . GLY J 1 2 ? 44.798 -20.565 2.845 1.00 66.50 0 GLY J C 1
ATOM 14973 O O . GLY J 1 2 ? 43.948 -19.674 2.926 1.00 67.10 0 GLY J O 1
ATOM 14974 N N . MET J 1 3 ? 46.110 -20.322 2.838 1.00 50.50 1 MET J N 1
ATOM 14975 C CA . MET J 1 3 ? 46.663 -18.981 3.006 1.00 45.17 1 MET J CA 1
ATOM 14976 C C . MET J 1 3 ? 47.797 -18.749 2.016 1.00 42.75 1 MET J C 1
ATOM 14977 O O . MET J 1 3 ? 48.692 -19.588 1.895 1.00 44.70 1 MET J O 1
ATOM 14982 N N . GLU J 1 4 ? 47.775 -17.612 1.322 1.00 39.00 2 GLU J N 1
ATOM 14983 C CA . GLU J 1 4 ? 48.852 -17.224 0.414 1.00 36.55 2 GLU J CA 1
ATOM 14984 C C . GLU J 1 4 ? 49.646 -16.097 1.058 1.00 36.08 2 GLU J C 1
ATOM 14985 O O . GLU J 1 4 ? 49.090 -15.031 1.337 1.00 31.29 2 GLU J O 1
ATOM 14991 N N . LEU J 1 5 ? 50.936 -16.337 1.298 1.00 35.70 3 LEU J N 1
ATOM 14992 C CA . LEU J 1 5 ? 51.829 -15.369 1.922 1.00 32.51 3 LEU J CA 1
ATOM 14993 C C . LEU J 1 5 ? 52.846 -14.890 0.894 1.00 35.51 3 LEU J C 1
ATOM 14994 O O . LEU J 1 5 ? 53.580 -15.696 0.309 1.00 36.27 3 LEU J O 1
ATOM 14999 N N . TYR J 1 6 ? 52.881 -13.583 0.672 1.00 33.06 4 TYR J N 1
ATOM 15000 C CA . TYR J 1 6 ? 53.801 -12.973 -0.265 1.00 33.69 4 TYR J CA 1
ATOM 15001 C C . TYR J 1 6 ? 54.737 -12.028 0.474 1.00 33.48 4 TYR J C 1
ATOM 15002 O O . TYR J 1 6 ? 54.451 -11.579 1.590 1.00 30.70 4 TYR J O 1
ATOM 15011 N N . LEU J 1 7 ? 55.881 -11.759 -0.155 1.00 33.31 5 LEU J N 1
ATOM 15012 C CA . LEU J 1 7 ? 56.815 -10.740 0.299 1.00 32.84 5 LEU J CA 1
ATOM 15013 C C . LEU J 1 7 ? 56.701 -9.513 -0.597 1.00 34.02 5 LEU J C 1
ATOM 15014 O O . LEU J 1 7 ? 56.630 -9.629 -1.825 1.00 34.47 5 LEU J O 1
ATOM 15019 N N . ASP J 1 8 ? 56.683 -8.341 0.036 1.00 34.12 6 ASP J N 1
ATOM 15020 C CA . ASP J 1 8 ? 56.519 -7.052 -0.637 1.00 35.34 6 ASP J CA 1
ATOM 15021 C C . ASP J 1 8 ? 57.890 -6.385 -0.715 1.00 33.80 6 ASP J C 1
ATOM 15022 O O . ASP J 1 8 ? 58.211 -5.482 0.055 1.00 34.32 6 ASP J O 1
ATOM 15027 N N . THR J 1 9 ? 58.716 -6.845 -1.653 1.00 38.14 7 THR J N 1
ATOM 15028 C CA . THR J 1 9 ? 60.088 -6.357 -1.741 1.00 38.08 7 THR J CA 1
ATOM 15029 C C . THR J 1 9 ? 60.689 -6.727 -3.088 1.00 40.19 7 THR J C 1
ATOM 15030 O O . THR J 1 9 ? 60.126 -7.514 -3.852 1.00 43.06 7 THR J O 1
ATOM 15034 N N . ALA J 1 10 ? 61.860 -6.145 -3.362 1.00 41.01 8 ALA J N 1
ATOM 15035 C CA . ALA J 1 10 ? 62.686 -6.521 -4.503 1.00 44.13 8 ALA J CA 1
ATOM 15036 C C . ALA J 1 10 ? 64.107 -6.878 -4.075 1.00 44.66 8 ALA J C 1
ATOM 15037 O O . A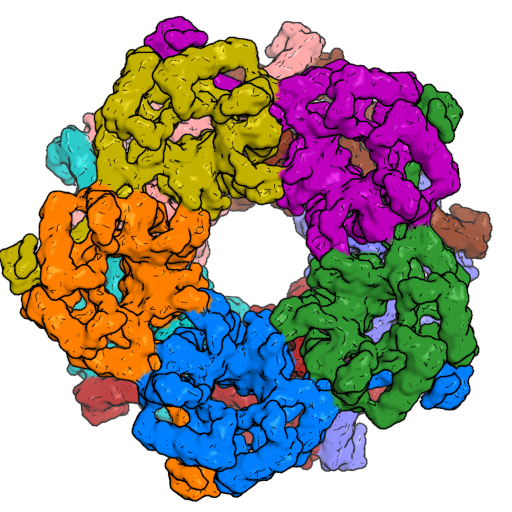LA J 1 10 ? 64.988 -7.002 -4.934 1.00 45.18 8 ALA J O 1
ATOM 15039 N N . ASP J 1 11 ? 64.348 -7.035 -2.771 1.00 42.33 9 ASP J N 1
ATOM 15040 C CA . ASP J 1 11 ? 65.663 -7.360 -2.213 1.00 44.18 9 ASP J CA 1
ATOM 15041 C C . ASP J 1 11 ? 65.919 -8.849 -2.423 1.00 43.79 9 ASP J C 1
ATOM 15042 O O . ASP J 1 11 ? 65.428 -9.691 -1.662 1.00 44.37 9 ASP J O 1
ATOM 15047 N N . ILE J 1 12 ? 66.700 -9.178 -3.456 1.00 44.42 10 ILE J N 1
ATOM 15048 C CA . ILE J 1 12 ? 66.911 -10.578 -3.817 1.00 40.82 10 ILE J CA 1
ATOM 15049 C C . ILE J 1 12 ? 67.593 -11.325 -2.676 1.00 45.01 10 ILE J C 1
ATOM 15050 O O . ILE J 1 12 ? 67.288 -12.494 -2.412 1.00 47.09 10 ILE J O 1
ATOM 15055 N N . VAL J 1 13 ? 68.507 -10.658 -1.965 1.00 47.61 11 VAL J N 1
ATOM 15056 C CA . VAL J 1 13 ? 69.162 -11.285 -0.821 1.00 45.32 11 VAL J CA 1
ATOM 15057 C C . VAL J 1 13 ? 68.137 -11.629 0.251 1.00 41.31 11 VAL J C 1
ATOM 15058 O O . VAL J 1 13 ? 68.124 -12.742 0.785 1.00 44.81 11 VAL J O 1
ATOM 15062 N N . ALA J 1 14 ? 67.256 -10.682 0.579 1.00 46.48 12 ALA J N 1
ATOM 15063 C CA . ALA J 1 14 ? 66.278 -10.938 1.632 1.00 41.96 12 ALA J CA 1
ATOM 15064 C C . ALA J 1 14 ? 65.243 -11.968 1.185 1.00 41.57 12 ALA J C 1
ATOM 15065 O O . ALA J 1 14 ? 64.846 -12.835 1.975 1.00 40.61 12 ALA J O 1
ATOM 15067 N N . ILE J 1 15 ? 64.802 -11.896 -0.076 1.00 38.98 13 ILE J N 1
ATOM 15068 C CA . ILE J 1 15 ? 63.832 -12.867 -0.585 1.00 39.94 13 ILE J CA 1
ATOM 15069 C C . ILE J 1 15 ? 64.383 -14.281 -0.462 1.00 42.48 13 ILE J C 1
ATOM 15070 O O . ILE J 1 15 ? 63.723 -15.184 0.073 1.00 39.16 13 ILE J O 1
ATOM 15075 N N . LYS J 1 16 ? 65.609 -14.487 -0.945 1.00 38.79 14 LYS J N 1
ATOM 15076 C CA . LYS J 1 16 ? 66.236 -15.801 -0.858 1.00 41.52 14 LYS J CA 1
ATOM 15077 C C . LYS J 1 16 ? 66.346 -16.271 0.584 1.00 40.60 14 LYS J C 1
ATOM 15078 O O . LYS J 1 16 ? 66.149 -17.455 0.874 1.00 38.61 14 LYS J O 1
ATOM 15084 N N . ARG J 1 17 ? 66.670 -15.358 1.501 1.00 39.23 15 ARG J N 1
ATOM 15085 C CA . ARG J 1 17 ? 66.809 -15.733 2.903 1.00 37.08 15 ARG J CA 1
ATOM 15086 C C . ARG J 1 17 ? 65.455 -16.066 3.519 1.00 39.20 15 ARG J C 1
ATOM 15087 O O . ARG J 1 17 ? 65.321 -17.063 4.237 1.00 38.81 15 ARG J O 1
ATOM 15095 N N . LEU J 1 18 ? 64.431 -15.261 3.233 1.00 38.29 16 LEU J N 1
ATOM 15096 C CA . LEU J 1 18 ? 63.138 -15.475 3.870 1.00 38.30 16 LEU J CA 1
ATOM 15097 C C . LEU J 1 18 ? 62.361 -16.636 3.252 1.00 36.76 16 LEU J C 1
ATOM 15098 O O . LEU J 1 18 ? 61.563 -17.268 3.950 1.00 38.47 16 LEU J O 1
ATOM 15103 N N . ALA J 1 19 ? 62.578 -16.943 1.965 1.00 39.62 17 ALA J N 1
ATOM 15104 C CA . ALA J 1 19 ? 61.891 -18.078 1.351 1.00 37.97 17 ALA J CA 1
ATOM 15105 C C . ALA J 1 19 ? 62.355 -19.409 1.941 1.00 38.83 17 ALA J C 1
ATOM 15106 O O . ALA J 1 19 ? 61.585 -20.375 1.968 1.00 40.10 17 ALA J O 1
ATOM 15108 N N . LYS J 1 20 ? 63.600 -19.486 2.415 1.00 40.38 18 LYS J N 1
ATOM 15109 C CA . LYS J 1 20 ? 64.060 -20.695 3.089 1.00 40.02 18 LYS J CA 1
ATOM 15110 C C . LYS J 1 20 ? 63.482 -20.838 4.493 1.00 36.93 18 LYS J C 1
ATOM 15111 O O . LYS J 1 20 ? 63.412 -21.960 5.011 1.00 36.10 18 LYS J O 1
ATOM 15117 N N . VAL J 1 21 ? 63.051 -19.744 5.109 1.00 37.59 19 VAL J N 1
ATOM 15118 C CA . VAL J 1 21 ? 62.497 -19.769 6.458 1.00 36.40 19 VAL J CA 1
ATOM 15119 C C . VAL J 1 21 ? 60.973 -19.783 6.440 1.00 37.63 19 VAL J C 1
ATOM 15120 O O . VAL J 1 21 ? 60.348 -20.630 7.075 1.00 37.59 19 VAL J O 1
ATOM 15124 N N . LEU J 1 22 ? 60.359 -18.853 5.724 1.00 36.18 20 LEU J N 1
ATOM 15125 C CA . LEU J 1 22 ? 58.909 -18.707 5.727 1.00 34.93 20 LEU J CA 1
ATOM 15126 C C . LEU J 1 22 ? 58.270 -19.458 4.563 1.00 38.42 20 LEU J C 1
ATOM 15127 O O . LEU J 1 22 ? 58.874 -19.602 3.493 1.00 43.83 20 LEU J O 1
ATOM 15132 N N . PRO J 1 23 ? 57.042 -19.922 4.735 1.00 37.57 21 PRO J N 1
ATOM 15133 C CA . PRO J 1 23 ? 56.308 -20.565 3.623 1.00 39.46 21 PRO J CA 1
ATOM 15134 C C . PRO J 1 23 ? 55.679 -19.526 2.694 1.00 40.96 21 PRO J C 1
ATOM 15135 O O . PRO J 1 23 ? 54.511 -19.144 2.803 1.00 42.03 21 PRO J O 1
ATOM 15139 N N . ILE J 1 24 ? 56.471 -19.026 1.745 1.00 38.43 22 ILE J N 1
ATOM 15140 C CA . ILE J 1 24 ? 56.023 -17.924 0.902 1.00 41.65 22 ILE J CA 1
ATOM 15141 C C . ILE J 1 24 ? 55.560 -18.467 -0.441 1.00 42.59 22 ILE J C 1
ATOM 15142 O O . ILE J 1 24 ? 56.061 -19.481 -0.939 1.00 43.27 22 ILE J O 1
ATOM 15147 N N . SER J 1 25 ? 54.586 -17.778 -1.034 1.00 40.33 23 SER J N 1
ATOM 15148 C CA . SER J 1 25 ? 54.019 -18.160 -2.317 1.00 39.28 23 SER J CA 1
ATOM 15149 C C . SER J 1 25 ? 54.488 -17.281 -3.465 1.00 40.32 23 SER J C 1
ATOM 15150 O O . SER J 1 25 ? 54.138 -17.556 -4.616 1.00 40.46 23 SER J O 1
ATOM 15153 N N . GLY J 1 26 ? 55.263 -16.242 -3.192 1.00 40.21 24 GLY J N 1
ATOM 15154 C CA . GLY J 1 26 ? 55.704 -15.367 -4.261 1.00 39.76 24 GLY J CA 1
ATOM 15155 C C . GLY J 1 26 ? 56.031 -13.987 -3.722 1.00 37.10 24 GLY J C 1
ATOM 15156 O O . GLY J 1 26 ? 56.213 -13.804 -2.523 1.00 35.88 24 GLY J O 1
ATOM 15157 N N . VAL J 1 27 ? 56.080 -13.030 -4.644 1.00 37.04 25 VAL J N 1
ATOM 15158 C CA . VAL J 1 27 ? 56.597 -11.692 -4.383 1.00 34.17 25 VAL J CA 1
ATOM 15159 C C . VAL J 1 27 ? 55.722 -10.679 -5.111 1.00 35.00 25 VAL J C 1
ATOM 15160 O O . VAL J 1 27 ? 55.368 -10.882 -6.277 1.00 35.94 25 VAL J O 1
ATOM 15164 N N . THR J 1 28 ? 55.343 -9.608 -4.415 1.00 34.85 26 THR J N 1
ATOM 15165 C CA . THR J 1 28 ? 54.629 -8.488 -5.009 1.00 32.04 26 THR J CA 1
ATOM 15166 C C . THR J 1 28 ? 55.581 -7.305 -5.133 1.00 35.67 26 THR J C 1
ATOM 15167 O O . THR J 1 28 ? 56.478 -7.121 -4.304 1.00 33.36 26 THR J O 1
ATOM 15171 N N . THR J 1 29 ? 55.402 -6.521 -6.194 1.00 36.19 27 THR J N 1
ATOM 15172 C CA . THR J 1 29 ? 56.116 -5.266 -6.376 1.00 35.38 27 THR J CA 1
ATOM 15173 C C . THR J 1 29 ? 55.110 -4.158 -6.683 1.00 37.42 27 THR J C 1
ATOM 15174 O O . THR J 1 29 ? 53.938 -4.409 -6.969 1.00 39.10 27 THR J O 1
ATOM 15178 N N . ASN J 1 30 ? 55.574 -2.915 -6.608 1.00 39.64 28 ASN J N 1
ATOM 15179 C CA . ASN J 1 30 ? 54.792 -1.755 -7.027 1.00 38.94 28 ASN J CA 1
ATOM 15180 C C . ASN J 1 30 ? 55.779 -0.768 -7.652 1.00 38.04 28 ASN J C 1
ATOM 15181 O O . ASN J 1 30 ? 56.993 -0.992 -7.556 1.00 40.20 28 ASN J O 1
ATOM 15186 N N . PRO J 1 31 ? 55.328 0.315 -8.302 1.00 40.65 29 PRO J N 1
ATOM 15187 C CA . PRO J 1 31 ? 56.294 1.182 -9.006 1.00 38.06 29 PRO J CA 1
ATOM 15188 C C . PRO J 1 31 ? 57.378 1.767 -8.110 1.00 42.33 29 PRO J C 1
ATOM 15189 O O . PRO J 1 31 ? 58.497 1.980 -8.593 1.00 40.22 29 PRO J O 1
ATOM 15193 N N . SER J 1 32 ? 57.092 2.023 -6.825 1.00 39.32 30 SER J N 1
ATOM 15194 C CA . SER J 1 32 ? 58.117 2.565 -5.935 1.00 42.97 30 SER J CA 1
ATOM 15195 C C . SER J 1 32 ? 59.141 1.504 -5.542 1.00 42.10 30 SER J C 1
ATOM 15196 O O . SER J 1 32 ? 60.337 1.802 -5.423 1.00 42.37 30 SER J O 1
ATOM 15199 N N . ILE J 1 33 ? 58.691 0.266 -5.321 1.00 42.09 31 ILE J N 1
ATOM 15200 C CA . ILE J 1 33 ? 59.611 -0.811 -4.967 1.00 41.96 31 ILE J CA 1
ATOM 15201 C C . ILE J 1 33 ? 60.590 -1.069 -6.109 1.00 44.05 31 ILE J C 1
ATOM 15202 O O . ILE J 1 33 ? 61.791 -1.264 -5.884 1.00 46.36 31 ILE J O 1
ATOM 15207 N N . VAL J 1 34 ? 60.098 -1.053 -7.350 1.00 43.67 32 VAL J N 1
ATOM 15208 C CA . VAL J 1 34 ? 60.974 -1.262 -8.498 1.00 45.22 32 VAL J CA 1
ATOM 15209 C C . VAL J 1 34 ? 61.914 -0.077 -8.675 1.00 49.08 32 VAL J C 1
ATOM 15210 O O . VAL J 1 34 ? 63.118 -0.250 -8.894 1.00 49.39 32 VAL J O 1
ATOM 15214 N N . ALA J 1 35 ? 61.375 1.143 -8.600 1.00 45.44 33 ALA J N 1
ATOM 15215 C CA . ALA J 1 35 ? 62.214 2.328 -8.730 1.00 48.61 33 ALA J CA 1
ATOM 15216 C C . ALA J 1 35 ? 63.349 2.313 -7.714 1.00 52.48 33 ALA J C 1
ATOM 15217 O O . ALA J 1 35 ? 64.503 2.593 -8.061 1.00 50.95 33 ALA J O 1
ATOM 15219 N N . LYS J 1 36 ? 63.044 1.956 -6.462 1.00 51.07 34 LYS J N 1
ATOM 15220 C CA . LYS J 1 36 ? 64.067 1.890 -5.422 1.00 56.86 34 LYS J CA 1
ATOM 15221 C C . LYS J 1 36 ? 65.107 0.805 -5.691 1.00 57.60 34 LYS J C 1
ATOM 15222 O O . LYS J 1 36 ? 66.192 0.846 -5.103 1.00 58.49 34 LYS J O 1
ATOM 15228 N N . SER J 1 37 ? 64.801 -0.160 -6.562 1.00 54.77 35 SER J N 1
ATOM 15229 C CA . SER J 1 37 ? 65.764 -1.207 -6.889 1.00 55.54 35 SER J CA 1
ATOM 15230 C C . SER J 1 37 ? 66.876 -0.690 -7.784 1.00 56.69 35 SER J C 1
ATOM 15231 O O . SER J 1 37 ? 67.986 -1.233 -7.770 1.00 55.74 35 SER J O 1
ATOM 15234 N N . GLY J 1 38 ? 66.595 0.335 -8.581 1.00 56.26 36 GLY J N 1
ATOM 15235 C CA . GLY J 1 38 ? 67.514 0.751 -9.612 1.00 57.74 36 GLY J CA 1
ATOM 15236 C C . GLY J 1 38 ? 67.579 -0.167 -10.808 1.00 54.03 36 GLY J C 1
ATOM 15237 O O . GLY J 1 38 ? 68.271 0.160 -11.776 1.00 57.19 36 GLY J O 1
ATOM 15238 N N . LYS J 1 39 ? 66.875 -1.297 -10.783 1.00 54.40 37 LYS J N 1
ATOM 15239 C CA . LYS J 1 39 ? 66.888 -2.243 -11.889 1.00 54.53 37 LYS J CA 1
ATOM 15240 C C . LYS J 1 39 ? 65.706 -2.014 -12.823 1.00 52.02 37 LYS J C 1
ATOM 15241 O O . LYS J 1 39 ? 64.576 -1.814 -12.357 1.00 49.72 37 LYS J O 1
ATOM 15247 N N . PRO J 1 40 ? 65.928 -2.042 -14.140 1.00 48.58 38 PRO J N 1
ATOM 15248 C CA . PRO J 1 40 ? 64.791 -2.038 -15.070 1.00 50.95 38 PRO J CA 1
ATOM 15249 C C . PRO J 1 40 ? 63.896 -3.239 -14.809 1.00 47.18 38 PRO J C 1
ATOM 15250 O O . PRO J 1 40 ? 64.351 -4.293 -14.359 1.00 47.47 38 PRO J O 1
ATOM 15254 N N . ILE J 1 41 ? 62.605 -3.069 -15.099 1.00 45.54 39 ILE J N 1
ATOM 15255 C CA . ILE J 1 41 ? 61.608 -3.979 -14.546 1.00 46.20 39 ILE J CA 1
ATOM 15256 C C . ILE J 1 41 ? 61.729 -5.379 -15.151 1.00 45.52 39 ILE J C 1
ATOM 15257 O O . ILE J 1 41 ? 61.558 -6.382 -14.446 1.00 46.07 39 ILE J O 1
ATOM 15262 N N . PHE J 1 42 ? 62.045 -5.481 -16.450 1.00 43.36 40 PHE J N 1
ATOM 15263 C CA . PHE J 1 42 ? 62.184 -6.805 -17.059 1.00 45.90 40 PHE J CA 1
ATOM 15264 C C . PHE J 1 42 ? 63.426 -7.533 -16.551 1.00 45.92 40 PHE J C 1
ATOM 15265 O O . PHE J 1 42 ? 63.405 -8.760 -16.403 1.00 45.84 40 PHE J O 1
ATOM 15273 N N . LEU J 1 43 ? 64.504 -6.801 -16.262 1.00 44.22 41 LEU J N 1
ATOM 15274 C CA . LEU J 1 43 ? 65.649 -7.410 -15.591 1.00 46.12 41 LEU J CA 1
ATOM 15275 C C . LEU J 1 43 ? 65.273 -7.883 -14.188 1.00 47.79 41 LEU J C 1
ATOM 15276 O O . LEU J 1 43 ? 65.603 -9.006 -13.785 1.00 45.76 41 LEU J O 1
ATOM 15281 N N . LEU J 1 44 ? 64.588 -7.030 -13.424 1.00 44.79 42 LEU J N 1
ATOM 15282 C CA . LEU J 1 44 ? 64.166 -7.427 -12.087 1.00 43.89 42 LEU J CA 1
ATOM 15283 C C . LEU J 1 44 ? 63.236 -8.635 -12.138 1.00 45.91 42 LEU J C 1
ATOM 15284 O O . LEU J 1 44 ? 63.398 -9.582 -11.357 1.00 45.18 42 LEU J O 1
ATOM 15289 N N . LEU J 1 45 ? 62.268 -8.632 -13.060 1.00 43.76 43 LEU J N 1
ATOM 15290 C CA . LEU J 1 45 ? 61.342 -9.758 -13.143 1.00 46.20 43 LEU J CA 1
ATOM 15291 C C . LEU J 1 45 ? 62.074 -11.059 -13.460 1.00 47.85 43 LEU J C 1
ATOM 15292 O O . LEU J 1 45 ? 61.735 -12.116 -12.911 1.00 47.79 43 LEU J O 1
ATOM 15297 N N . ASN J 1 46 ? 63.092 -11.002 -14.326 1.00 48.48 44 ASN J N 1
ATOM 15298 C CA . ASN J 1 46 ? 63.885 -12.198 -14.601 1.00 47.62 44 ASN J CA 1
ATOM 15299 C C . ASN J 1 46 ? 64.585 -12.692 -13.342 1.00 46.31 44 ASN J C 1
ATOM 15300 O O . ASN J 1 46 ? 64.572 -13.892 -13.047 1.00 47.99 44 ASN J O 1
ATOM 15305 N N . GLU J 1 47 ? 65.191 -11.781 -12.580 1.00 44.46 45 GLU J N 1
ATOM 15306 C CA . GLU J 1 47 ? 65.872 -12.178 -11.351 1.00 48.97 45 GLU J CA 1
ATOM 15307 C C . GLU J 1 47 ? 64.900 -12.769 -10.334 1.00 47.93 45 GLU J C 1
ATOM 15308 O O . GLU J 1 47 ? 65.237 -13.727 -9.625 1.00 44.38 45 GLU J O 1
ATOM 15314 N N . LEU J 1 48 ? 63.697 -12.203 -10.233 1.00 45.59 46 LEU J N 1
ATOM 15315 C CA . LEU J 1 48 ? 62.740 -12.713 -9.256 1.00 46.49 46 LEU J CA 1
ATOM 15316 C C . LEU J 1 48 ? 62.301 -14.128 -9.608 1.00 47.45 46 LEU J C 1
ATOM 15317 O O . LEU J 1 48 ? 62.192 -14.986 -8.727 1.00 47.74 46 LEU J O 1
ATOM 15322 N N . GLN J 1 49 ? 62.062 -14.398 -10.894 1.00 47.29 47 GLN J N 1
ATOM 15323 C CA . GLN J 1 49 ? 61.779 -15.767 -11.317 1.00 49.58 47 GLN J CA 1
ATOM 15324 C C . GLN J 1 49 ? 62.929 -16.698 -10.953 1.00 48.80 47 GLN J C 1
ATOM 15325 O O . GLN J 1 49 ? 62.715 -17.776 -10.390 1.00 51.01 47 GLN J O 1
ATOM 15331 N N . GLU J 1 50 ? 64.162 -16.285 -11.253 1.00 46.64 48 GLU J N 1
ATOM 15332 C CA . GLU J 1 50 ? 65.317 -17.125 -10.950 1.00 51.46 48 GLU J CA 1
ATOM 15333 C C . GLU J 1 50 ? 65.427 -17.404 -9.456 1.00 51.51 48 GLU J C 1
ATOM 15334 O O . GLU J 1 50 ? 65.678 -18.543 -9.048 1.00 51.16 48 GLU J O 1
ATOM 15340 N N . VAL J 1 51 ? 65.237 -16.378 -8.622 1.00 49.31 49 VAL J N 1
ATOM 15341 C CA . VAL J 1 51 ? 65.376 -16.568 -7.180 1.00 49.28 49 VAL J CA 1
ATOM 15342 C C . VAL J 1 51 ? 64.259 -17.449 -6.640 1.00 46.91 49 VAL J C 1
ATOM 15343 O O . VAL J 1 51 ? 64.482 -18.285 -5.758 1.00 47.41 49 VAL J O 1
ATOM 15347 N N . LEU J 1 52 ? 63.046 -17.288 -7.161 1.00 48.35 50 LEU J N 1
ATOM 15348 C CA . LEU J 1 52 ? 61.884 -17.960 -6.591 1.00 49.21 50 LEU J CA 1
ATOM 15349 C C . LEU J 1 52 ? 61.634 -19.340 -7.179 1.00 50.89 50 LEU J C 1
ATOM 15350 O O . LEU J 1 52 ? 61.047 -20.193 -6.503 1.00 47.22 50 LEU J O 1
ATOM 15355 N N . GLY J 1 53 ? 62.047 -19.583 -8.424 1.00 50.30 51 GLY J N 1
ATOM 15356 C CA . GLY J 1 53 ? 61.634 -20.788 -9.111 1.00 52.56 51 GLY J CA 1
ATOM 15357 C C . GLY J 1 53 ? 60.238 -20.642 -9.692 1.00 59.42 51 GLY J C 1
ATOM 15358 O O . GLY J 1 53 ? 59.583 -19.603 -9.587 1.00 61.91 51 GLY J O 1
ATOM 15359 N N . SER J 1 54 ? 59.765 -21.728 -10.301 1.00 62.70 52 SER J N 1
ATOM 15360 C CA . SER J 1 54 ? 58.553 -21.674 -11.112 1.00 68.17 52 SER J CA 1
ATOM 15361 C C . SER J 1 54 ? 57.262 -21.835 -10.319 1.00 70.86 52 SER J C 1
ATOM 15362 O O . SER J 1 54 ? 56.209 -21.391 -10.790 1.00 70.60 52 SER J O 1
ATOM 15365 N N . ASP J 1 55 ? 57.305 -22.463 -9.148 1.00 76.89 53 ASP J N 1
ATOM 15366 C CA . ASP J 1 55 ? 56.093 -22.716 -8.376 1.00 79.04 53 ASP J CA 1
ATOM 15367 C C . ASP J 1 55 ? 55.645 -21.515 -7.545 1.00 75.73 53 ASP J C 1
ATOM 15368 O O . ASP J 1 55 ? 54.929 -21.703 -6.556 1.00 73.29 53 ASP J O 1
ATOM 15373 N N . LYS J 1 56 ? 56.035 -20.301 -7.920 1.00 63.18 54 LYS J N 1
ATOM 15374 C CA . LYS J 1 56 ? 55.692 -19.096 -7.183 1.00 55.70 54 LYS J CA 1
ATOM 15375 C C . LYS J 1 56 ? 54.925 -18.144 -8.092 1.00 48.43 54 LYS J C 1
ATOM 15376 O O . LYS J 1 56 ? 54.872 -18.318 -9.308 1.00 53.44 54 LYS J O 1
ATOM 15382 N N . LEU J 1 57 ? 54.328 -17.123 -7.490 1.00 43.20 55 LEU J N 1
ATOM 15383 C CA . LEU J 1 57 ? 53.505 -16.161 -8.210 1.00 40.35 55 LEU J CA 1
ATOM 15384 C C . LEU J 1 57 ? 54.076 -14.758 -8.048 1.00 39.40 55 LEU J C 1
ATOM 15385 O O . LEU J 1 57 ? 54.519 -14.380 -6.956 1.00 36.08 55 LEU J O 1
ATOM 15390 N N . LEU J 1 58 ? 54.050 -13.984 -9.132 1.00 35.23 56 LEU J N 1
ATOM 15391 C CA . LEU J 1 58 ? 54.598 -12.634 -9.160 1.00 36.96 56 LEU J CA 1
ATOM 15392 C C . LEU J 1 58 ? 53.503 -11.612 -9.445 1.00 36.16 56 LEU J C 1
ATOM 15393 O O . LEU J 1 58 ? 52.549 -11.890 -10.177 1.00 37.29 56 LEU J O 1
ATOM 15398 N N . PHE J 1 59 ? 53.653 -10.420 -8.860 1.00 33.43 57 PHE J N 1
ATOM 15399 C CA . PHE J 1 59 ? 52.727 -9.311 -9.056 1.00 35.65 57 PHE J CA 1
ATOM 15400 C C . PHE J 1 59 ? 53.500 -8.065 -9.474 1.00 34.76 57 PHE J C 1
ATOM 15401 O O . PHE J 1 59 ? 54.497 -7.714 -8.838 1.00 35.82 57 PHE J O 1
ATOM 15409 N N . ALA J 1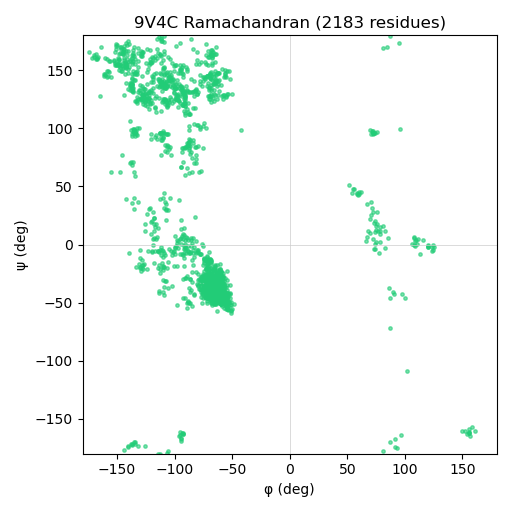 60 ? 53.037 -7.394 -10.531 1.00 34.34 58 ALA J N 1
ATOM 15410 C CA . ALA J 1 60 ? 53.614 -6.131 -10.972 1.00 35.75 58 ALA J CA 1
ATOM 15411 C C . ALA J 1 60 ? 52.500 -5.207 -11.444 1.00 36.04 58 ALA J C 1
ATOM 15412 O O . ALA J 1 60 ? 51.446 -5.664 -11.894 1.00 35.76 58 ALA J O 1
ATOM 15414 N N . GLN J 1 61 ? 52.753 -3.903 -11.364 1.00 35.41 59 GLN J N 1
ATOM 15415 C CA . GLN J 1 61 ? 51.727 -2.882 -11.541 1.00 36.99 59 GLN J CA 1
ATOM 15416 C C . GLN J 1 61 ? 51.953 -2.071 -12.813 1.00 38.95 59 GLN J C 1
ATOM 15417 O O . GLN J 1 61 ? 53.088 -1.713 -13.139 1.00 39.05 59 GLN J O 1
ATOM 15423 N N . VAL J 1 62 ? 50.857 -1.758 -13.508 1.00 38.56 60 VAL J N 1
ATOM 15424 C CA . VAL J 1 62 ? 50.885 -0.880 -14.673 1.00 39.49 60 VAL J CA 1
ATOM 15425 C C . VAL J 1 62 ? 51.313 0.520 -14.256 1.00 41.80 60 VAL J C 1
ATOM 15426 O O . VAL J 1 62 ? 51.376 0.838 -13.062 1.00 42.23 60 VAL J O 1
ATOM 15430 N N . LEU J 1 63 ? 51.588 1.370 -15.241 1.00 41.21 61 LEU J N 1
ATOM 15431 C CA . LEU J 1 63 ? 52.080 2.717 -15.002 1.00 43.87 61 LEU J CA 1
ATOM 15432 C C . LEU J 1 63 ? 51.111 3.815 -15.414 1.00 44.91 61 LEU J C 1
ATOM 15433 O O . LEU J 1 63 ? 50.975 4.802 -14.690 1.00 47.67 61 LEU J O 1
ATOM 15438 N N . SER J 1 64 ? 50.441 3.699 -16.559 1.00 45.29 62 SER J N 1
ATOM 15439 C CA . SER J 1 64 ? 49.797 4.896 -17.072 1.00 46.72 62 SER J CA 1
ATOM 15440 C C . SER J 1 64 ? 48.434 5.106 -16.423 1.00 48.33 62 SER J C 1
ATOM 15441 O O . SER J 1 64 ? 47.900 4.243 -15.719 1.00 46.15 62 SER J O 1
ATOM 15444 N N . SER J 1 65 ? 47.885 6.297 -16.644 1.00 47.03 63 SER J N 1
ATOM 15445 C CA . SER J 1 65 ? 46.557 6.631 -16.161 1.00 48.10 63 SER J CA 1
ATOM 15446 C C . SER J 1 65 ? 45.462 6.337 -17.179 1.00 48.79 63 SER J C 1
ATOM 15447 O O . SER J 1 65 ? 44.281 6.349 -16.815 1.00 46.80 63 SER J O 1
ATOM 15450 N N . ASN J 1 66 ? 45.818 6.045 -18.425 1.00 45.99 64 ASN J N 1
ATOM 15451 C CA . ASN J 1 66 ? 44.841 5.766 -19.467 1.00 44.85 64 ASN J CA 1
ATOM 15452 C C . ASN J 1 66 ? 44.610 4.262 -19.594 1.00 43.50 64 ASN J C 1
ATOM 15453 O O . ASN J 1 66 ? 45.561 3.473 -19.584 1.00 42.63 64 ASN J O 1
ATOM 15458 N N . ALA J 1 67 ? 43.336 3.870 -19.728 1.00 44.40 65 ALA J N 1
ATOM 15459 C CA . ALA J 1 67 ? 42.982 2.449 -19.685 1.00 41.17 65 ALA J CA 1
ATOM 15460 C C . ALA J 1 67 ? 43.561 1.682 -20.870 1.00 45.79 65 ALA J C 1
ATOM 15461 O O . ALA J 1 67 ? 43.985 0.529 -20.719 1.00 45.91 65 ALA J O 1
ATOM 15463 N N . ASP J 1 68 ? 43.568 2.291 -22.058 1.00 44.24 66 ASP J N 1
ATOM 15464 C CA . ASP J 1 68 ? 44.153 1.631 -23.226 1.00 47.93 66 ASP J CA 1
ATOM 15465 C C . ASP J 1 68 ? 45.632 1.334 -23.013 1.00 45.19 66 ASP J C 1
ATOM 15466 O O . ASP J 1 68 ? 46.103 0.225 -23.292 1.00 46.33 66 ASP J O 1
ATOM 15471 N N . GLU J 1 69 ? 46.385 2.313 -22.510 1.00 42.92 67 GLU J N 1
ATOM 15472 C CA . GLU J 1 69 ? 47.800 2.068 -22.270 1.00 46.76 67 GLU J CA 1
ATOM 15473 C C . GLU J 1 69 ? 48.023 1.094 -21.116 1.00 47.50 67 GLU J C 1
ATOM 15474 O O . GLU J 1 69 ? 49.019 0.360 -21.115 1.00 46.16 67 GLU J O 1
ATOM 15480 N N . MET J 1 70 ? 47.122 1.068 -20.125 1.00 44.89 68 MET J N 1
ATOM 15481 C CA . MET J 1 70 ? 47.252 0.079 -19.058 1.00 44.72 68 MET J CA 1
ATOM 15482 C C . MET J 1 70 ? 47.149 -1.331 -19.621 1.00 45.73 68 MET J C 1
ATOM 15483 O O . MET J 1 70 ? 47.885 -2.235 -19.208 1.00 45.31 68 MET J O 1
ATOM 15488 N N . ILE J 1 71 ? 46.231 -1.535 -20.563 1.00 45.21 69 ILE J N 1
ATOM 15489 C CA . ILE J 1 71 ? 46.073 -2.844 -21.186 1.00 46.90 69 ILE J CA 1
ATOM 15490 C C . ILE J 1 71 ? 47.326 -3.214 -21.973 1.00 47.65 69 ILE J C 1
ATOM 15491 O O . ILE J 1 71 ? 47.832 -4.338 -21.868 1.00 46.16 69 ILE J O 1
ATOM 15496 N N . LYS J 1 72 ? 47.861 -2.269 -22.746 1.00 46.63 70 LYS J N 1
ATOM 15497 C CA . LYS J 1 72 ? 49.133 -2.491 -23.431 1.00 51.45 70 LYS J CA 1
ATOM 15498 C C . LYS J 1 72 ? 50.223 -2.896 -22.441 1.00 49.81 70 LYS J C 1
ATOM 15499 O O . LYS J 1 72 ? 50.958 -3.869 -22.659 1.00 48.88 70 LYS J O 1
ATOM 15505 N N . GLU J 1 73 ? 50.333 -2.156 -21.335 1.00 47.59 71 GLU J N 1
ATOM 15506 C CA . GLU J 1 73 ? 51.341 -2.474 -20.331 1.00 48.60 71 GLU J CA 1
ATOM 15507 C C . GLU J 1 73 ? 51.113 -3.851 -19.726 1.00 47.20 71 GLU J C 1
ATOM 15508 O O . GLU J 1 73 ? 52.079 -4.557 -19.410 1.00 43.66 71 GLU J O 1
ATOM 15514 N N . THR J 1 74 ? 49.849 -4.260 -19.576 1.00 44.71 72 THR J N 1
ATOM 15515 C CA . THR J 1 74 ? 49.569 -5.607 -19.093 1.00 44.28 72 THR J CA 1
ATOM 15516 C C . THR J 1 74 ? 50.115 -6.663 -20.054 1.00 46.73 72 THR J C 1
ATOM 15517 O O . THR J 1 74 ? 50.746 -7.639 -19.625 1.00 44.47 72 THR J O 1
ATOM 15521 N N . TYR J 1 75 ? 49.908 -6.474 -21.361 1.00 44.76 73 TYR J N 1
ATOM 15522 C CA . TYR J 1 75 ? 50.435 -7.437 -22.324 1.00 46.51 73 TYR J CA 1
ATOM 15523 C C . TYR J 1 75 ? 51.953 -7.548 -22.226 1.00 47.66 73 TYR J C 1
ATOM 15524 O O . TYR J 1 75 ? 52.504 -8.653 -22.284 1.00 48.88 73 TYR J O 1
ATOM 15533 N N . GLN J 1 76 ? 52.646 -6.415 -22.075 1.00 46.25 74 GLN J N 1
ATOM 15534 C CA . GLN J 1 76 ? 54.099 -6.455 -21.921 1.00 47.88 74 GLN J CA 1
ATOM 15535 C C . GLN J 1 76 ? 54.514 -7.279 -20.706 1.00 48.46 74 GLN J C 1
ATOM 15536 O O . GLN J 1 76 ? 55.510 -8.011 -20.759 1.00 44.73 74 GLN J O 1
ATOM 15542 N N . LEU J 1 77 ? 53.772 -7.165 -19.593 1.00 43.82 75 LEU J N 1
ATOM 15543 C CA . LEU J 1 77 ? 54.105 -7.949 -18.405 1.00 45.01 75 LEU J CA 1
ATOM 15544 C C . LEU J 1 77 ? 53.838 -9.430 -18.632 1.00 43.60 75 LEU J C 1
ATOM 15545 O O . LEU J 1 77 ? 54.641 -10.279 -18.229 1.00 45.47 75 LEU J O 1
ATOM 15550 N N . ARG J 1 78 ? 52.701 -9.760 -19.249 1.00 44.81 76 ARG J N 1
ATOM 15551 C CA . ARG J 1 78 ? 52.397 -11.157 -19.541 1.00 46.84 76 ARG J CA 1
ATOM 15552 C C . ARG J 1 78 ? 53.397 -11.749 -20.529 1.00 48.76 76 ARG J C 1
ATOM 15553 O O . ARG J 1 78 ? 53.731 -12.935 -20.437 1.00 49.77 76 ARG J O 1
ATOM 15561 N N . LYS J 1 79 ? 53.895 -10.943 -21.469 1.00 51.07 77 LYS J N 1
ATOM 15562 C CA . LYS J 1 79 ? 54.940 -11.436 -22.361 1.00 54.19 77 LYS J CA 1
ATOM 15563 C C . LYS J 1 79 ? 56.209 -11.762 -21.584 1.00 54.12 77 LYS J C 1
ATOM 15564 O O . LYS J 1 79 ? 56.893 -12.748 -21.883 1.00 57.27 77 LYS J O 1
ATOM 15570 N N . ALA J 1 80 ? 56.527 -10.955 -20.568 1.00 51.03 78 ALA J N 1
ATOM 15571 C CA . ALA J 1 80 ? 57.748 -11.154 -19.797 1.00 49.60 78 ALA J CA 1
ATOM 15572 C C . ALA J 1 80 ? 57.607 -12.303 -18.800 1.00 47.40 78 ALA J C 1
ATOM 15573 O O . ALA J 1 80 ? 58.513 -13.135 -18.667 1.00 49.06 78 ALA J O 1
ATOM 15575 N N . VAL J 1 81 ? 56.487 -12.358 -18.085 1.00 47.01 79 VAL J N 1
ATOM 15576 C CA . VAL J 1 81 ? 56.224 -13.385 -17.075 1.00 47.84 79 VAL J CA 1
ATOM 15577 C C . VAL J 1 81 ? 54.795 -13.879 -17.284 1.00 47.91 79 VAL J C 1
ATOM 15578 O O . VAL J 1 81 ? 53.848 -13.234 -16.814 1.00 45.32 79 VAL J O 1
ATOM 15582 N N . PRO J 1 82 ? 54.590 -14.999 -17.989 1.00 48.16 80 PRO J N 1
ATOM 15583 C CA . PRO J 1 82 ? 53.230 -15.335 -18.461 1.00 48.69 80 PRO J CA 1
ATOM 15584 C C . PRO J 1 82 ? 52.218 -15.639 -17.362 1.00 44.45 80 PRO J C 1
ATOM 15585 O O . PRO J 1 82 ? 51.016 -15.493 -17.609 1.00 44.07 80 PRO J O 1
ATOM 15589 N N . SER J 1 83 ? 52.636 -16.063 -16.173 1.00 43.19 81 SER J N 1
ATOM 15590 C CA . SER J 1 83 ? 51.682 -16.332 -15.103 1.00 42.89 81 SER J CA 1
ATOM 15591 C C . SER J 1 83 ? 51.472 -15.132 -14.184 1.00 44.93 81 SER J C 1
ATOM 15592 O O . SER J 1 83 ? 50.788 -15.259 -13.157 1.00 41.02 81 SER J O 1
ATOM 15595 N N . ILE J 1 84 ? 52.033 -13.972 -14.536 1.00 42.76 82 ILE J N 1
ATOM 15596 C CA . ILE J 1 84 ? 52.050 -12.848 -13.613 1.00 41.53 82 ILE J CA 1
ATOM 15597 C C . ILE J 1 84 ? 50.632 -12.321 -13.387 1.00 38.20 82 ILE J C 1
ATOM 15598 O O . ILE J 1 84 ? 49.724 -12.502 -14.205 1.00 40.33 82 ILE J O 1
ATOM 15603 N N . VAL J 1 85 ? 50.443 -11.672 -12.241 1.00 35.92 83 VAL J N 1
ATOM 15604 C CA . VAL J 1 85 ? 49.197 -10.986 -11.906 1.00 37.42 83 VAL J CA 1
ATOM 15605 C C . VAL J 1 85 ? 49.466 -9.488 -11.965 1.00 38.91 83 VAL J C 1
ATOM 15606 O O . VAL J 1 85 ? 50.332 -8.978 -11.243 1.00 34.84 83 VAL J O 1
ATOM 15610 N N . THR J 1 86 ? 48.730 -8.791 -12.827 1.00 36.29 84 THR J N 1
ATOM 15611 C CA . THR J 1 86 ? 48.915 -7.366 -13.067 1.00 34.69 84 THR J CA 1
ATOM 15612 C C . THR J 1 86 ? 48.106 -6.540 -12.067 1.00 37.25 84 THR J C 1
ATOM 15613 O O . THR J 1 86 ? 46.908 -6.783 -11.875 1.00 35.44 84 THR J O 1
ATOM 15617 N N . LYS J 1 87 ? 48.757 -5.558 -11.446 1.00 35.43 85 LYS J N 1
ATOM 15618 C CA . LYS J 1 87 ? 48.104 -4.677 -10.482 1.00 34.94 85 LYS J CA 1
ATOM 15619 C C . LYS J 1 87 ? 47.587 -3.428 -11.193 1.00 35.26 85 LYS J C 1
ATOM 15620 O O . LYS J 1 87 ? 48.323 -2.792 -11.954 1.00 34.24 85 LYS J O 1
ATOM 15626 N N . ILE J 1 88 ? 46.325 -3.086 -10.942 1.00 31.77 86 ILE J N 1
ATOM 15627 C CA . ILE J 1 88 ? 45.670 -1.921 -11.534 1.00 31.94 86 ILE J CA 1
ATOM 15628 C C . ILE J 1 88 ? 45.096 -1.061 -10.412 1.00 32.51 86 ILE J C 1
ATOM 15629 O O . ILE J 1 88 ? 44.302 -1.562 -9.610 1.00 33.57 86 ILE J O 1
ATOM 15634 N N . PRO J 1 89 ? 45.427 0.227 -10.335 1.00 32.70 87 PRO J N 1
ATOM 15635 C CA . PRO J 1 89 ? 44.818 1.083 -9.306 1.00 32.32 87 PRO J CA 1
ATOM 15636 C C . PRO J 1 89 ? 43.323 1.231 -9.552 1.00 33.13 87 PRO J C 1
ATOM 15637 O O . PRO J 1 89 ? 42.884 1.485 -10.679 1.00 32.08 87 PRO J O 1
ATOM 15641 N N . VAL J 1 90 ? 42.536 1.059 -8.487 1.00 30.84 88 VAL J N 1
ATOM 15642 C CA . VAL J 1 90 ? 41.088 1.100 -8.624 1.00 32.33 88 VAL J CA 1
ATOM 15643 C C . VAL J 1 90 ? 40.596 2.539 -8.679 1.00 33.86 88 VAL J C 1
ATOM 15644 O O . VAL J 1 90 ? 40.177 3.115 -7.662 1.00 31.71 88 VAL J O 1
ATOM 15648 N N . ASN J 1 91 ? 40.624 3.112 -9.883 1.00 33.72 89 ASN J N 1
ATOM 15649 C CA . ASN J 1 91 ? 39.932 4.354 -10.200 1.00 34.49 89 ASN J CA 1
ATOM 15650 C C . ASN J 1 91 ? 39.142 4.162 -11.496 1.00 35.00 89 ASN J C 1
ATOM 15651 O O . ASN J 1 91 ? 39.084 3.046 -12.022 1.00 35.89 89 ASN J O 1
ATOM 15656 N N . ALA J 1 92 ? 38.541 5.235 -12.022 1.00 37.22 90 ALA J N 1
ATOM 15657 C CA . ALA J 1 92 ? 37.687 5.133 -13.212 1.00 36.43 90 ALA J CA 1
ATOM 15658 C C . ALA J 1 92 ? 38.389 4.428 -14.371 1.00 36.60 90 ALA J C 1
ATOM 15659 O O . ALA J 1 92 ? 37.842 3.500 -14.979 1.00 35.49 90 ALA J O 1
ATOM 15661 N N . GLN J 1 93 ? 39.607 4.855 -14.694 1.00 36.84 91 GLN J N 1
ATOM 15662 C CA . GLN J 1 93 ? 40.318 4.227 -15.803 1.00 37.31 91 GLN J CA 1
ATOM 15663 C C . GLN J 1 93 ? 40.739 2.803 -15.460 1.00 36.53 91 GLN J C 1
ATOM 15664 O O . GLN J 1 93 ? 40.663 1.908 -16.308 1.00 37.54 91 GLN J O 1
ATOM 15670 N N . GLY J 1 94 ? 41.172 2.564 -14.222 1.00 36.21 92 GLY J N 1
ATOM 15671 C CA . GLY J 1 94 ? 41.528 1.209 -13.845 1.00 35.45 92 GLY J CA 1
ATOM 15672 C C . GLY J 1 94 ? 40.353 0.255 -13.936 1.00 36.18 92 GLY J C 1
ATOM 15673 O O . GLY J 1 94 ? 40.514 -0.911 -14.312 1.00 34.94 92 GLY J O 1
ATOM 15674 N N . LEU J 1 95 ? 39.152 0.740 -13.603 1.00 33.49 93 LEU J N 1
ATOM 15675 C CA . LEU J 1 95 ? 37.963 -0.105 -13.701 1.00 35.59 93 LEU J CA 1
ATOM 15676 C C . LEU J 1 95 ? 37.673 -0.480 -15.154 1.00 37.96 93 LEU J C 1
ATOM 15677 O O . LEU J 1 95 ? 37.380 -1.645 -15.450 1.00 40.14 93 LEU J O 1
ATOM 15682 N N . ILE J 1 96 ? 37.780 0.479 -16.078 1.00 39.03 94 ILE J N 1
ATOM 15683 C CA . ILE J 1 96 ? 37.657 0.153 -17.503 1.00 36.99 94 ILE J CA 1
ATOM 15684 C C . ILE J 1 96 ? 38.683 -0.905 -17.892 1.00 38.67 94 ILE J C 1
ATOM 15685 O O . ILE J 1 96 ? 38.354 -1.917 -18.523 1.00 37.28 94 ILE J O 1
ATOM 15690 N N . ALA J 1 97 ? 39.940 -0.696 -17.491 1.00 36.76 95 ALA J N 1
ATOM 15691 C CA . ALA J 1 97 ? 40.994 -1.658 -17.792 1.00 34.56 95 ALA J CA 1
ATOM 15692 C C . ALA J 1 97 ? 40.694 -3.029 -17.192 1.00 41.03 95 ALA J C 1
ATOM 15693 O O . ALA J 1 97 ? 40.934 -4.055 -17.838 1.00 41.06 95 ALA J O 1
ATOM 15695 N N . ILE J 1 98 ? 40.169 -3.066 -15.958 1.00 37.74 96 ILE J N 1
ATOM 15696 C CA . ILE J 1 98 ? 39.908 -4.341 -15.288 1.00 37.62 96 ILE J CA 1
ATOM 15697 C C . ILE J 1 98 ? 38.780 -5.099 -15.981 1.00 40.76 96 ILE J C 1
ATOM 15698 O O . ILE J 1 98 ? 38.846 -6.325 -16.131 1.00 40.90 96 ILE J O 1
ATOM 15703 N N . LYS J 1 99 ? 37.717 -4.394 -16.390 1.00 41.22 97 LYS J N 1
ATOM 15704 C CA . LYS J 1 99 ? 36.620 -5.060 -17.089 1.00 42.15 97 LYS J CA 1
ATOM 15705 C C . LYS J 1 99 ? 37.083 -5.633 -18.425 1.00 43.70 97 LYS J C 1
ATOM 15706 O O . LYS J 1 99 ? 36.684 -6.739 -18.805 1.00 44.41 97 LYS J O 1
ATOM 15712 N N . GLU J 1 100 ? 37.951 -4.909 -19.133 1.00 41.40 98 GLU J N 1
ATOM 15713 C CA . GLU J 1 100 ? 38.426 -5.383 -20.430 1.00 48.15 98 GLU J CA 1
ATOM 15714 C C . GLU J 1 100 ? 39.324 -6.608 -20.288 1.00 48.28 98 GLU J C 1
ATOM 15715 O O . GLU J 1 100 ? 39.231 -7.546 -21.089 1.00 47.88 98 GLU J O 1
ATOM 15721 N N . LEU J 1 101 ? 40.207 -6.615 -19.284 1.00 42.32 99 LEU J N 1
ATOM 15722 C CA . LEU J 1 101 ? 41.142 -7.725 -19.125 1.00 43.92 99 LEU J CA 1
ATOM 15723 C C . LEU J 1 101 ? 40.449 -8.976 -18.589 1.00 47.07 99 LEU J C 1
ATOM 15724 O O . LEU J 1 101 ? 40.891 -10.097 -18.873 1.00 45.20 99 LEU J O 1
ATOM 15729 N N . THR J 1 102 ? 39.372 -8.807 -17.814 1.00 42.84 100 THR J N 1
ATOM 15730 C CA . THR J 1 102 ? 38.589 -9.952 -17.358 1.00 42.76 100 THR J CA 1
ATOM 15731 C C . THR J 1 102 ? 37.873 -10.633 -18.522 1.00 45.11 100 THR J C 1
ATOM 15732 O O . THR J 1 102 ? 37.814 -11.866 -18.588 1.00 43.20 100 THR J O 1
ATOM 15736 N N . GLN J 1 103 ? 37.310 -9.846 -19.438 1.00 43.94 101 GLN J N 1
ATOM 15737 C CA . GLN J 1 103 ? 36.742 -10.423 -20.653 1.00 52.10 101 GLN J CA 1
ATOM 15738 C C . GLN J 1 103 ? 37.777 -11.263 -21.399 1.00 48.88 101 GLN J C 1
ATOM 15739 O O . GLN J 1 103 ? 37.454 -12.328 -21.935 1.00 50.87 101 GLN J O 1
ATOM 15745 N N . GLN J 1 104 ? 39.037 -10.828 -21.393 1.00 48.12 102 GLN J N 1
ATOM 15746 C CA . GLN J 1 104 ? 40.117 -11.519 -22.090 1.00 48.28 102 GLN J CA 1
ATOM 15747 C C . GLN J 1 104 ? 40.748 -12.650 -21.289 1.00 47.02 102 GLN J C 1
ATOM 15748 O O . GLN J 1 104 ? 41.699 -13.267 -21.778 1.00 49.85 102 GLN J O 1
ATOM 15754 N N . GLY J 1 105 ? 40.269 -12.933 -20.081 1.00 46.96 103 GLY J N 1
ATOM 15755 C CA . GLY J 1 105 ? 40.843 -14.006 -19.292 1.00 45.77 103 GLY J CA 1
ATOM 15756 C C . GLY J 1 105 ? 42.172 -13.705 -18.632 1.00 49.28 103 GLY J C 1
ATOM 15757 O O . GLY J 1 105 ? 42.874 -14.639 -18.231 1.00 51.84 103 GLY J O 1
ATOM 15758 N N . ILE J 1 106 ? 42.543 -12.437 -18.501 1.00 48.16 104 ILE J N 1
ATOM 15759 C CA . ILE J 1 106 ? 43.806 -12.036 -17.883 1.00 43.77 104 ILE J CA 1
ATOM 15760 C C . ILE J 1 106 ? 43.526 -11.696 -16.423 1.00 42.81 104 ILE J C 1
ATOM 15761 O O . ILE J 1 106 ? 42.661 -10.845 -16.157 1.00 42.32 104 ILE J O 1
ATOM 15766 N N . PRO J 1 107 ? 44.207 -12.331 -15.460 1.00 43.71 105 PRO J N 1
ATOM 15767 C CA . PRO J 1 107 ? 43.914 -12.076 -14.039 1.00 40.02 105 PRO J CA 1
ATOM 15768 C C . PRO J 1 107 ? 44.517 -10.767 -13.551 1.00 39.93 105 PRO J C 1
ATOM 15769 O O . PRO J 1 107 ? 45.608 -10.366 -13.963 1.00 40.77 105 PRO J O 1
ATOM 15773 N N . THR J 1 108 ? 43.805 -10.109 -12.642 1.00 39.33 106 THR J N 1
ATOM 15774 C CA . THR J 1 108 ? 44.196 -8.782 -12.200 1.00 37.59 106 THR J CA 1
ATOM 15775 C C . THR J 1 108 ? 44.050 -8.658 -10.691 1.00 36.39 106 THR J C 1
ATOM 15776 O O . THR J 1 108 ? 43.377 -9.454 -10.028 1.00 33.90 106 THR J O 1
ATOM 15780 N N . LEU J 1 109 ? 44.709 -7.634 -10.165 1.00 33.42 107 LEU J N 1
ATOM 15781 C CA . LEU J 1 109 ? 44.592 -7.240 -8.773 1.00 31.08 107 LEU J CA 1
ATOM 15782 C C . LEU J 1 109 ? 44.223 -5.766 -8.760 1.00 32.49 107 LEU J C 1
ATOM 15783 O O . LEU J 1 109 ? 44.925 -4.951 -9.366 1.00 34.17 107 LEU J O 1
ATOM 15788 N N . GLY J 1 110 ? 43.104 -5.430 -8.118 1.00 31.19 108 GLY J N 1
ATOM 15789 C CA . GLY J 1 110 ? 42.741 -4.038 -7.938 1.00 29.49 108 GLY J CA 1
ATOM 15790 C C . GLY J 1 110 ? 43.484 -3.466 -6.753 1.00 29.74 108 GLY J C 1
ATOM 15791 O O . GLY J 1 110 ? 43.294 -3.950 -5.631 1.00 29.08 108 GLY J O 1
ATOM 15792 N N . THR J 1 111 ? 44.341 -2.466 -6.973 1.00 29.61 109 THR J N 1
ATOM 15793 C CA . THR J 1 111 ? 45.258 -1.971 -5.937 1.00 28.63 109 THR J CA 1
ATOM 15794 C C . THR J 1 111 ? 44.930 -0.524 -5.559 1.00 28.52 109 THR J C 1
ATOM 15795 O O . THR J 1 111 ? 44.034 0.113 -6.130 1.00 27.86 109 THR J O 1
ATOM 15799 N N . ALA J 1 112 ? 45.678 -0.012 -4.575 1.00 28.09 110 ALA J N 1
ATOM 15800 C CA . ALA J 1 112 ? 45.495 1.344 -4.057 1.00 28.69 110 ALA J CA 1
ATOM 15801 C C . ALA J 1 112 ? 44.077 1.529 -3.529 1.00 28.67 110 ALA J C 1
ATOM 15802 O O . ALA J 1 112 ? 43.414 2.536 -3.794 1.00 28.76 110 ALA J O 1
ATOM 15804 N N . VAL J 1 113 ? 43.600 0.527 -2.803 1.00 27.55 111 VAL J N 1
ATOM 15805 C CA . VAL J 1 113 ? 42.247 0.525 -2.262 1.00 25.31 111 VAL J CA 1
ATOM 15806 C C . VAL J 1 113 ? 42.280 1.151 -0.877 1.00 26.87 111 VAL J C 1
ATOM 15807 O O . VAL J 1 113 ? 42.988 0.674 0.018 1.00 28.07 111 VAL J O 1
ATOM 15811 N N . TYR J 1 114 ? 41.548 2.253 -0.718 1.00 25.16 112 TYR J N 1
ATOM 15812 C CA . TYR J 1 114 ? 41.458 2.958 0.548 1.00 27.44 112 TYR J CA 1
ATOM 15813 C C . TYR J 1 114 ? 40.085 2.841 1.191 1.00 28.78 112 TYR J C 1
ATOM 15814 O O . TYR J 1 114 ? 39.911 3.316 2.315 1.00 30.19 112 TYR J O 1
ATOM 15823 N N . GLY J 1 115 ? 39.115 2.227 0.521 1.00 27.82 113 GLY J N 1
ATOM 15824 C CA . GLY J 1 115 ? 37.766 2.138 1.059 1.00 28.86 113 GLY J CA 1
ATOM 15825 C C . GLY J 1 115 ? 37.090 0.864 0.613 1.00 26.80 113 GLY J C 1
ATOM 15826 O O . GLY J 1 115 ? 37.368 0.332 -0.469 1.00 25.24 113 GLY J O 1
ATOM 15827 N N . ALA J 1 116 ? 36.183 0.373 1.455 1.00 26.84 114 ALA J N 1
ATOM 15828 C CA . ALA J 1 116 ? 35.546 -0.910 1.175 1.00 28.41 114 ALA J CA 1
ATOM 15829 C C . ALA J 1 116 ? 34.731 -0.866 -0.118 1.00 26.00 114 ALA J C 1
ATOM 15830 O O . ALA J 1 116 ? 34.786 -1.804 -0.917 1.00 23.97 114 ALA J O 1
ATOM 15832 N N . GLY J 1 117 ? 33.964 0.204 -0.335 1.00 25.38 115 GLY J N 1
ATOM 15833 C CA . GLY J 1 117 ? 33.152 0.283 -1.539 1.00 26.84 115 GLY J CA 1
ATOM 15834 C C . GLY J 1 117 ? 33.997 0.310 -2.800 1.00 30.84 115 GLY J C 1
ATOM 15835 O O . GLY J 1 117 ? 33.713 -0.404 -3.767 1.00 29.73 115 GLY J O 1
ATOM 15836 N N . GLN J 1 118 ? 35.070 1.108 -2.788 1.00 28.48 116 GLN J N 1
ATOM 15837 C CA . GLN J 1 118 ? 35.994 1.143 -3.920 1.00 28.47 116 GLN J CA 1
ATOM 15838 C C . GLN J 1 118 ? 36.550 -0.248 -4.223 1.00 28.16 116 GLN J C 1
ATOM 15839 O O . GLN J 1 118 ? 36.571 -0.682 -5.382 1.00 28.58 116 GLN J O 1
ATOM 15845 N N . GLY J 1 119 ? 36.969 -0.980 -3.187 1.00 26.05 117 GLY J N 1
ATOM 15846 C CA . GLY J 1 119 ? 37.530 -2.304 -3.416 1.00 28.49 117 GLY J CA 1
ATOM 15847 C C . GLY J 1 119 ? 36.507 -3.285 -3.959 1.00 28.50 117 GLY J C 1
ATOM 15848 O O . GLY J 1 119 ? 36.807 -4.090 -4.844 1.00 26.32 117 GLY J O 1
ATOM 15849 N N . PHE J 1 120 ? 35.281 -3.202 -3.452 1.00 27.72 118 PHE J N 1
ATOM 15850 C CA . PHE J 1 120 ? 34.195 -4.083 -3.869 1.00 28.32 118 PHE J CA 1
ATOM 15851 C C . PHE J 1 120 ? 33.875 -3.929 -5.355 1.00 29.90 118 PHE J C 1
ATOM 15852 O O . PHE J 1 120 ? 33.660 -4.927 -6.055 1.00 30.74 118 PHE J O 1
ATOM 15860 N N . LEU J 1 121 ? 33.850 -2.690 -5.861 1.00 30.66 119 LEU J N 1
ATOM 15861 C CA . LEU J 1 121 ? 33.556 -2.484 -7.282 1.00 27.71 119 LEU J CA 1
ATOM 15862 C C . LEU J 1 121 ? 34.615 -3.125 -8.172 1.00 31.66 119 LEU J C 1
ATOM 15863 O O . LEU J 1 121 ? 34.303 -3.632 -9.258 1.00 30.15 119 LEU J O 1
ATOM 15868 N N . ALA J 1 122 ? 35.875 -3.107 -7.737 1.00 29.62 120 ALA J N 1
ATOM 15869 C CA . ALA J 1 122 ? 36.920 -3.775 -8.508 1.00 29.83 120 ALA J CA 1
ATOM 15870 C C . ALA J 1 122 ? 36.687 -5.283 -8.567 1.00 32.73 120 ALA J C 1
ATOM 15871 O O . ALA J 1 122 ? 36.874 -5.908 -9.622 1.00 33.22 120 ALA J O 1
ATOM 15873 N N . ALA J 1 123 ? 36.302 -5.884 -7.437 1.00 29.76 121 ALA J N 1
ATOM 15874 C CA . ALA J 1 123 ? 35.924 -7.295 -7.423 1.00 34.38 121 ALA J CA 1
ATOM 15875 C C . ALA J 1 123 ? 34.764 -7.566 -8.377 1.00 34.64 121 ALA J C 1
ATOM 15876 O O . ALA J 1 123 ? 34.812 -8.508 -9.176 1.00 33.69 121 ALA J O 1
ATOM 15878 N N . LEU J 1 124 ? 33.705 -6.752 -8.298 1.00 33.35 122 LEU J N 1
ATOM 15879 C CA . LEU J 1 124 ? 32.573 -6.907 -9.212 1.00 32.31 122 LEU J CA 1
ATOM 15880 C C . LEU J 1 124 ? 32.997 -6.743 -10.656 1.00 32.59 122 LEU J C 1
ATOM 15881 O O . LEU J 1 124 ? 32.427 -7.380 -11.557 1.00 34.29 122 LEU J O 1
ATOM 15886 N N . ALA J 1 125 ? 33.986 -5.888 -10.900 1.00 33.65 123 ALA J N 1
ATOM 15887 C CA . ALA J 1 125 ? 34.483 -5.698 -12.254 1.00 35.16 123 ALA J CA 1
ATOM 15888 C C . ALA J 1 125 ? 35.289 -6.892 -12.740 1.00 36.44 123 ALA J C 1
ATOM 15889 O O . ALA J 1 125 ? 35.537 -7.007 -13.943 1.00 35.83 123 ALA J O 1
ATOM 15891 N N . GLY J 1 126 ? 35.730 -7.765 -11.835 1.00 35.73 124 GLY J N 1
ATOM 15892 C CA . GLY J 1 126 ? 36.409 -8.980 -12.250 1.00 34.71 124 GLY J CA 1
ATOM 15893 C C . GLY J 1 126 ? 37.784 -9.219 -11.655 1.00 37.14 124 GLY J C 1
ATOM 15894 O O . GLY J 1 126 ? 38.401 -10.250 -11.936 1.00 35.37 124 GLY J O 1
ATOM 15895 N N . ALA J 1 127 ? 38.275 -8.289 -10.838 1.00 33.91 125 ALA J N 1
ATOM 15896 C CA . ALA J 1 127 ? 39.592 -8.445 -10.230 1.00 37.34 125 ALA J CA 1
ATOM 15897 C C . ALA J 1 127 ? 39.570 -9.560 -9.188 1.00 35.41 125 ALA J C 1
ATOM 15898 O O . ALA J 1 127 ? 38.751 -9.551 -8.261 1.00 32.67 125 ALA J O 1
ATOM 15900 N N . LYS J 1 128 ? 40.482 -10.526 -9.346 1.00 34.87 126 LYS J N 1
ATOM 15901 C CA . LYS J 1 128 ? 40.526 -11.652 -8.423 1.00 32.29 126 LYS J CA 1
ATOM 15902 C C . LYS J 1 128 ? 41.042 -11.227 -7.056 1.00 33.34 126 LYS J C 1
ATOM 15903 O O . LYS J 1 128 ? 40.533 -11.688 -6.030 1.00 35.24 126 LYS J O 1
ATOM 15909 N N . TYR J 1 129 ? 42.042 -10.349 -7.019 1.00 30.39 127 TYR J N 1
ATOM 15910 C CA . TYR J 1 129 ? 42.626 -9.863 -5.774 1.00 31.98 127 TYR J CA 1
ATOM 15911 C C . TYR J 1 129 ? 42.307 -8.390 -5.586 1.00 31.45 127 TYR J C 1
ATOM 15912 O O . TYR J 1 129 ? 42.359 -7.609 -6.543 1.00 32.87 127 TYR J O 1
ATOM 15921 N N . ILE J 1 130 ? 42.016 -8.013 -4.342 1.00 27.88 128 ILE J N 1
ATOM 15922 C CA . ILE J 1 130 ? 41.791 -6.625 -3.950 1.00 28.83 128 ILE J CA 1
ATOM 15923 C C . ILE J 1 130 ? 42.801 -6.289 -2.861 1.00 28.37 128 ILE J C 1
ATOM 15924 O O . ILE J 1 130 ? 42.862 -6.983 -1.838 1.00 28.57 128 ILE J O 1
ATOM 15929 N N . ALA J 1 131 ? 43.583 -5.226 -3.072 1.00 27.27 129 ALA J N 1
ATOM 15930 C CA . ALA J 1 131 ? 44.666 -4.875 -2.156 1.00 28.94 129 ALA J CA 1
ATOM 15931 C C . ALA J 1 131 ? 44.346 -3.569 -1.445 1.00 26.28 129 ALA J C 1
ATOM 15932 O O . ALA J 1 131 ? 44.585 -2.486 -2.004 1.00 27.82 129 ALA J O 1
ATOM 15934 N N . PRO J 1 132 ? 43.796 -3.609 -0.234 1.00 27.75 130 PRO J N 1
ATOM 15935 C CA . PRO J 1 132 ? 43.713 -2.388 0.567 1.00 24.39 130 PRO J CA 1
ATOM 15936 C C . PRO J 1 132 ? 45.107 -1.977 0.995 1.00 26.50 130 PRO J C 1
ATOM 15937 O O . PRO J 1 132 ? 45.987 -2.819 1.204 1.00 27.10 130 PRO J O 1
ATOM 15941 N N . TYR J 1 133 ? 45.317 -0.664 1.094 1.00 24.81 131 TYR J N 1
ATOM 15942 C CA . TYR J 1 133 ? 46.587 -0.125 1.583 1.00 23.92 131 TYR J CA 1
ATOM 15943 C C . TYR J 1 133 ? 46.448 0.109 3.085 1.00 25.17 131 TYR J C 1
ATOM 15944 O O . TYR J 1 133 ? 46.252 1.227 3.560 1.00 27.19 131 TYR J O 1
ATOM 15953 N N . VAL J 1 134 ? 46.587 -0.988 3.835 1.00 26.50 132 VAL J N 1
ATOM 15954 C CA . VAL J 1 134 ? 46.271 -1.019 5.268 1.00 24.14 132 VAL J CA 1
ATOM 15955 C C . VAL J 1 134 ? 46.954 0.125 6.019 1.00 23.93 132 VAL J C 1
ATOM 15956 O O . VAL J 1 134 ? 46.303 0.926 6.702 1.00 23.64 132 VAL J O 1
ATOM 15960 N N . ASN J 1 135 ? 48.282 0.205 5.932 1.00 25.20 133 ASN J N 1
ATOM 15961 C CA . ASN J 1 135 ? 48.980 1.215 6.719 1.00 25.39 133 ASN J CA 1
ATOM 15962 C C . ASN J 1 135 ? 48.690 2.627 6.220 1.00 26.55 133 ASN J C 1
ATOM 15963 O O . ASN J 1 135 ? 48.707 3.581 7.014 1.00 24.26 133 ASN J O 1
ATOM 15968 N N . ARG J 1 136 ? 48.390 2.780 4.928 1.00 23.85 134 ARG J N 1
ATOM 15969 C CA . ARG J 1 136 ? 48.059 4.107 4.425 1.00 26.26 134 ARG J CA 1
ATOM 15970 C C . ARG J 1 136 ? 46.707 4.583 4.944 1.00 27.03 134 ARG J C 1
ATOM 15971 O O . ARG J 1 136 ? 46.527 5.779 5.178 1.00 27.97 134 ARG J O 1
ATOM 15979 N N . ILE J 1 137 ? 45.747 3.673 5.127 1.00 25.55 135 ILE J N 1
ATOM 15980 C CA . ILE J 1 137 ? 44.471 4.066 5.719 1.00 26.82 135 ILE J CA 1
ATOM 15981 C C . ILE J 1 137 ? 44.679 4.563 7.150 1.00 28.18 135 ILE J C 1
ATOM 15982 O O . ILE J 1 137 ? 44.081 5.563 7.571 1.00 26.86 135 ILE J O 1
ATOM 15987 N N . ASP J 1 138 ? 45.540 3.879 7.912 1.00 25.84 136 ASP J N 1
ATOM 15988 C CA . ASP J 1 138 ? 45.862 4.320 9.267 1.00 25.78 136 ASP J CA 1
ATOM 15989 C C . ASP J 1 138 ? 46.623 5.638 9.258 1.00 28.76 136 ASP J C 1
ATOM 15990 O O . ASP J 1 138 ? 46.432 6.472 10.152 1.00 30.01 136 ASP J O 1
ATOM 15995 N N . ALA J 1 139 ? 47.497 5.842 8.262 1.00 27.41 137 ALA J N 1
ATOM 15996 C CA . ALA J 1 139 ? 48.316 7.047 8.216 1.00 29.34 137 ALA J CA 1
ATOM 15997 C C . ALA J 1 139 ? 47.497 8.290 7.903 1.00 31.03 137 ALA J C 1
ATOM 15998 O O . ALA J 1 139 ? 47.927 9.405 8.219 1.00 32.13 137 ALA J O 1
ATOM 16000 N N . GLN J 1 140 ? 46.332 8.125 7.300 1.00 30.12 138 GLN J N 1
ATOM 16001 C CA . GLN J 1 140 ? 45.507 9.246 6.882 1.00 32.85 138 GLN J CA 1
ATOM 16002 C C . GLN J 1 140 ? 44.265 9.404 7.757 1.00 30.21 138 GLN J C 1
ATOM 16003 O O . GLN J 1 140 ? 43.223 9.885 7.299 1.00 35.41 138 GLN J O 1
ATOM 16009 N N . GLY J 1 141 ? 44.365 9.004 9.021 1.00 29.17 139 GLY J N 1
ATOM 16010 C CA . GLY J 1 141 ? 43.309 9.272 9.962 1.00 29.36 139 GLY J CA 1
ATOM 16011 C C . GLY J 1 141 ? 42.161 8.293 9.938 1.00 32.46 139 GLY J C 1
ATOM 16012 O O . GLY J 1 141 ? 41.124 8.570 10.544 1.00 33.23 139 GLY J O 1
ATOM 16013 N N . GLY J 1 142 ? 42.296 7.165 9.252 1.00 29.29 140 GLY J N 1
ATOM 16014 C CA . GLY J 1 142 ? 41.256 6.171 9.211 1.00 26.44 140 GLY J CA 1
ATOM 16015 C C . GLY J 1 142 ? 41.454 5.108 10.268 1.00 30.99 140 GLY J C 1
ATOM 16016 O O . GLY J 1 142 ? 42.199 5.271 11.238 1.00 25.15 140 GLY J O 1
ATOM 16017 N N . ASN J 1 143 ? 40.770 3.993 10.063 1.00 27.80 141 ASN J N 1
ATOM 16018 C CA . ASN J 1 143 ? 40.889 2.824 10.923 1.00 29.26 141 ASN J CA 1
ATOM 16019 C C . ASN J 1 143 ? 41.005 1.637 9.975 1.00 26.69 141 ASN J C 1
ATOM 16020 O O . ASN J 1 143 ? 39.990 1.137 9.483 1.00 25.87 141 ASN J O 1
ATOM 16025 N N . SER J 1 144 ? 42.237 1.207 9.706 1.00 26.20 142 SER J N 1
ATOM 16026 C CA . SER J 1 144 ? 42.435 0.132 8.738 1.00 25.51 142 SER J CA 1
ATOM 16027 C C . SER J 1 144 ? 41.743 -1.148 9.190 1.00 25.11 142 SER J C 1
ATOM 16028 O O . SER J 1 144 ? 41.188 -1.886 8.367 1.00 24.32 142 SER J O 1
ATOM 16031 N N . LYS J 1 145 ? 41.745 -1.418 10.498 1.00 26.40 143 LYS J N 1
ATOM 16032 C CA . LYS J 1 145 ? 41.055 -2.600 10.996 1.00 25.05 143 LYS J CA 1
ATOM 16033 C C . LYS J 1 145 ? 39.593 -2.610 10.548 1.00 25.65 143 LYS J C 1
ATOM 16034 O O . LYS J 1 145 ? 39.083 -3.633 10.081 1.00 25.83 143 LYS J O 1
ATOM 16040 N N . ASP J 1 146 ? 38.903 -1.468 10.666 1.00 26.08 144 ASP J N 1
ATOM 16041 C CA . ASP J 1 146 ? 37.495 -1.425 10.276 1.00 26.27 144 ASP J CA 1
ATOM 16042 C C . ASP J 1 146 ? 37.332 -1.557 8.765 1.00 24.70 144 ASP J C 1
ATOM 16043 O O . ASP J 1 146 ? 36.439 -2.267 8.298 1.00 25.19 144 ASP J O 1
ATOM 16048 N N . THR J 1 147 ? 38.173 -0.875 7.981 1.00 23.95 145 THR J N 1
ATOM 16049 C CA . THR J 1 147 ? 37.993 -0.916 6.532 1.00 24.22 145 THR J CA 1
ATOM 16050 C C . THR J 1 147 ? 38.215 -2.322 5.990 1.00 24.95 145 THR J C 1
ATOM 16051 O O . THR J 1 147 ? 37.463 -2.784 5.122 1.00 25.22 145 THR J O 1
ATOM 16055 N N . VAL J 1 148 ? 39.236 -3.021 6.492 1.00 24.27 146 VAL J N 1
ATOM 16056 C CA . VAL J 1 148 ? 39.507 -4.383 6.034 1.00 24.55 146 VAL J CA 1
ATOM 16057 C C . VAL J 1 148 ? 38.373 -5.325 6.424 1.00 24.69 146 VAL J C 1
ATOM 16058 O O . VAL J 1 148 ? 37.989 -6.210 5.648 1.00 25.37 146 VAL J O 1
ATOM 16062 N N . LEU J 1 149 ? 37.836 -5.172 7.641 1.00 25.01 147 LEU J N 1
ATOM 16063 C CA . LEU J 1 149 ? 36.707 -6.007 8.048 1.00 27.31 147 LEU J CA 1
ATOM 16064 C C . LEU J 1 149 ? 35.516 -5.775 7.125 1.00 25.92 147 LEU J C 1
ATOM 16065 O O . LEU J 1 149 ? 34.875 -6.731 6.674 1.00 26.55 147 LEU J O 1
ATOM 16070 N N . GLU J 1 150 ? 35.237 -4.511 6.800 1.00 23.18 148 GLU J N 1
ATOM 16071 C CA . GLU J 1 150 ? 34.171 -4.200 5.850 1.00 22.30 148 GLU J CA 1
ATOM 16072 C C . GLU J 1 150 ? 34.441 -4.786 4.463 1.00 24.92 148 GLU J C 1
ATOM 16073 O O . GLU J 1 150 ? 33.523 -5.307 3.816 1.00 27.01 148 GLU J O 1
ATOM 16079 N N . LEU J 1 151 ? 35.687 -4.699 3.974 1.00 26.74 149 LEU J N 1
ATOM 16080 C CA . LEU J 1 151 ? 35.983 -5.218 2.639 1.00 23.39 149 LEU J CA 1
ATOM 16081 C C . LEU J 1 151 ? 35.836 -6.732 2.596 1.00 24.24 149 LEU J C 1
ATOM 16082 O O . LEU J 1 151 ? 35.258 -7.287 1.646 1.00 25.93 149 LEU J O 1
ATOM 16087 N N . GLN J 1 152 ? 36.350 -7.414 3.616 1.00 24.65 150 GLN J N 1
ATOM 16088 C CA . GLN J 1 152 ? 36.240 -8.865 3.653 1.00 26.21 150 GLN J CA 1
ATOM 16089 C C . GLN J 1 152 ? 34.784 -9.295 3.725 1.00 26.67 150 GLN J C 1
ATOM 16090 O O . GLN J 1 152 ? 34.381 -10.239 3.042 1.00 24.91 150 GLN J O 1
ATOM 16096 N N . LYS J 1 153 ? 33.983 -8.606 4.547 1.00 25.97 151 LYS J N 1
ATOM 16097 C CA . LYS J 1 153 ? 32.562 -8.917 4.660 1.00 26.35 151 LYS J CA 1
ATOM 16098 C C . LYS J 1 153 ? 31.852 -8.825 3.312 1.00 27.01 151 LYS J C 1
ATOM 16099 O O . LYS J 1 153 ? 31.033 -9.690 2.974 1.00 26.66 151 LYS J O 1
ATOM 16105 N N . LEU J 1 154 ? 32.141 -7.777 2.532 1.00 25.55 152 LEU J N 1
ATOM 16106 C CA . LEU J 1 154 ? 31.478 -7.627 1.237 1.00 26.86 152 LEU J CA 1
ATOM 16107 C C . LEU J 1 154 ? 31.813 -8.785 0.306 1.00 27.82 152 LEU J C 1
ATOM 16108 O O . LEU J 1 154 ? 30.936 -9.286 -0.406 1.00 29.76 152 LEU J O 1
ATOM 16113 N N . LEU J 1 155 ? 33.077 -9.218 0.285 1.00 25.78 153 LEU J N 1
ATOM 16114 C CA . LEU J 1 155 ? 33.452 -10.335 -0.583 1.00 27.87 153 LEU J CA 1
ATOM 16115 C C . LEU J 1 155 ? 32.829 -11.642 -0.106 1.00 31.02 153 LEU J C 1
ATOM 16116 O O . LEU J 1 155 ? 32.381 -12.453 -0.925 1.00 35.31 153 LEU J O 1
ATOM 16121 N N . ASP J 1 156 ? 32.788 -11.863 1.214 1.00 30.33 154 ASP J N 1
ATOM 16122 C CA . ASP J 1 156 ? 32.121 -13.047 1.757 1.00 31.54 154 ASP J CA 1
ATOM 16123 C C . ASP J 1 156 ? 30.656 -13.095 1.346 1.00 31.88 154 ASP J C 1
ATOM 16124 O O . ASP J 1 156 ? 30.140 -14.155 0.976 1.00 35.94 154 ASP J O 1
ATOM 16129 N N . LEU J 1 157 ? 29.960 -11.961 1.421 1.00 30.73 155 LEU J N 1
ATOM 16130 C CA . LEU J 1 157 ? 28.521 -11.967 1.176 1.00 31.06 155 LEU J CA 1
ATOM 16131 C C . LEU J 1 157 ? 28.177 -11.992 -0.303 1.00 33.40 155 LEU J C 1
ATOM 16132 O O . LEU J 1 157 ? 27.170 -12.599 -0.686 1.00 35.32 155 LEU J O 1
ATOM 16137 N N . HIS J 1 158 ? 28.982 -11.335 -1.143 1.00 33.93 156 HIS J N 1
ATOM 16138 C CA . HIS J 1 158 ? 28.572 -11.004 -2.499 1.00 34.02 156 HIS J CA 1
ATOM 16139 C C . HIS J 1 158 ? 29.561 -11.392 -3.594 1.00 40.40 156 HIS J C 1
ATOM 16140 O O . HIS J 1 158 ? 29.198 -11.310 -4.771 1.00 40.86 156 HIS J O 1
ATOM 16147 N N . CYS J 1 159 ? 30.794 -11.769 -3.265 1.00 39.94 157 CYS J N 1
ATOM 16148 C CA . CYS J 1 159 ? 31.784 -11.992 -4.309 1.00 38.90 157 CYS J CA 1
ATOM 16149 C C . CYS J 1 159 ? 32.855 -12.963 -3.831 1.00 42.30 157 CYS J C 1
ATOM 16150 O O . CYS J 1 159 ? 34.032 -12.596 -3.761 1.00 40.91 157 CYS J O 1
ATOM 16153 N N . PRO J 1 160 ? 32.498 -14.211 -3.516 1.00 50.32 158 PRO J N 1
ATOM 16154 C CA . PRO J 1 160 ? 33.444 -15.091 -2.807 1.00 51.91 158 PRO J CA 1
ATOM 16155 C C . PRO J 1 160 ? 34.573 -15.616 -3.683 1.00 52.17 158 PRO J C 1
ATOM 16156 O O . PRO J 1 160 ? 35.560 -16.132 -3.140 1.00 53.60 158 PRO J O 1
ATOM 16160 N N . GLN J 1 161 ? 34.457 -15.496 -5.005 1.00 45.04 159 GLN J N 1
ATOM 16161 C CA . GLN J 1 161 ? 35.516 -15.843 -5.945 1.00 46.84 159 GLN J CA 1
ATOM 16162 C C . GLN J 1 161 ? 36.676 -14.850 -5.929 1.00 44.36 159 GLN J C 1
ATOM 16163 O O . GLN J 1 161 ? 37.702 -15.111 -6.563 1.00 41.27 159 GLN J O 1
ATOM 16169 N N . SER J 1 162 ? 36.524 -13.710 -5.270 1.00 41.22 160 SER J N 1
ATOM 16170 C CA . SER J 1 162 ? 37.588 -12.733 -5.117 1.00 39.35 160 SER J CA 1
ATOM 16171 C C . SER J 1 162 ? 38.137 -12.822 -3.703 1.00 38.54 160 SER J C 1
ATOM 16172 O O . SER J 1 162 ? 37.474 -13.333 -2.801 1.00 40.41 160 SER J O 1
ATOM 16175 N N . LEU J 1 163 ? 39.358 -12.325 -3.509 1.00 32.53 161 LEU J N 1
ATOM 16176 C CA . LEU J 1 163 ? 39.964 -12.361 -2.189 1.00 34.99 161 LEU J CA 1
ATOM 16177 C C . LEU J 1 163 ? 40.757 -11.091 -1.924 1.00 30.29 161 LEU J C 1
ATOM 16178 O O . LEU J 1 163 ? 41.241 -10.426 -2.845 1.00 30.31 161 LEU J O 1
ATOM 16183 N N . VAL J 1 164 ? 40.876 -10.760 -0.641 1.00 28.26 162 VAL J N 1
ATOM 16184 C CA . VAL J 1 164 ? 41.682 -9.624 -0.221 1.00 27.29 162 VAL J CA 1
ATOM 16185 C C . VAL J 1 164 ? 43.142 -10.043 -0.191 1.00 29.70 162 VAL J C 1
ATOM 16186 O O . VAL J 1 164 ? 43.497 -11.073 0.396 1.00 33.50 162 VAL J O 1
ATOM 16190 N N . LEU J 1 165 ? 43.993 -9.253 -0.828 1.00 29.68 163 LEU J N 1
ATOM 16191 C CA . LEU J 1 165 ? 45.439 -9.352 -0.663 1.00 28.59 163 LEU J CA 1
ATOM 16192 C C . LEU J 1 165 ? 45.853 -8.134 0.163 1.00 26.87 163 LEU J C 1
ATOM 16193 O O . LEU J 1 165 ? 46.066 -7.049 -0.376 1.00 29.04 163 LEU J O 1
ATOM 16198 N N . ALA J 1 166 ? 45.952 -8.318 1.480 1.00 25.86 164 ALA J N 1
ATOM 16199 C CA . ALA J 1 166 ? 46.258 -7.205 2.367 1.00 25.40 164 ALA J CA 1
ATOM 16200 C C . ALA J 1 166 ? 47.704 -6.762 2.168 1.00 27.05 164 ALA J C 1
ATOM 16201 O O . ALA J 1 166 ? 48.607 -7.596 2.083 1.00 28.06 164 ALA J O 1
ATOM 16203 N N . ALA J 1 167 ? 47.921 -5.447 2.072 1.00 24.26 165 ALA J N 1
ATOM 16204 C CA . ALA J 1 167 ? 49.236 -4.903 1.759 1.00 24.27 165 ALA J CA 1
ATOM 16205 C C . ALA J 1 167 ? 49.481 -3.645 2.588 1.00 27.09 165 ALA J C 1
ATOM 16206 O O . ALA J 1 167 ? 48.561 -3.095 3.202 1.00 25.71 165 ALA J O 1
ATOM 16208 N N . SER J 1 168 ? 50.750 -3.208 2.609 1.00 26.85 166 SER J N 1
ATOM 16209 C CA . SER J 1 168 ? 51.186 -1.970 3.257 1.00 24.77 166 SER J CA 1
ATOM 16210 C C . SER J 1 168 ? 51.112 -2.090 4.779 1.00 25.60 166 SER J C 1
ATOM 16211 O O . SER J 1 168 ? 50.056 -1.866 5.385 1.00 27.13 166 SER J O 1
ATOM 16214 N N . PHE J 1 169 ? 52.237 -2.439 5.406 1.00 27.25 167 PHE J N 1
ATOM 16215 C CA . PHE J 1 169 ? 52.287 -2.713 6.835 1.00 27.51 167 PHE J CA 1
ATOM 16216 C C . PHE J 1 169 ? 53.485 -2.025 7.482 1.00 27.29 167 PHE J C 1
ATOM 16217 O O . PHE J 1 169 ? 54.557 -1.929 6.876 1.00 27.06 167 PHE J O 1
ATOM 16225 N N . ARG J 1 170 ? 53.275 -1.515 8.703 1.00 27.57 168 ARG J N 1
ATOM 16226 C CA . ARG J 1 170 ? 54.353 -1.090 9.588 1.00 26.75 168 ARG J CA 1
ATOM 16227 C C . ARG J 1 170 ? 54.487 -1.957 10.831 1.00 27.25 168 ARG J C 1
ATOM 16228 O O . ARG J 1 170 ? 55.561 -1.965 11.440 1.00 30.97 168 ARG J O 1
ATOM 16236 N N . THR J 1 171 ? 53.438 -2.682 11.221 1.00 27.12 169 THR J N 1
ATOM 16237 C CA . THR J 1 171 ? 53.471 -3.502 12.418 1.00 24.64 169 THR J CA 1
ATOM 16238 C C . THR J 1 171 ? 52.901 -4.888 12.143 1.00 26.14 169 THR J C 1
ATOM 16239 O O . THR J 1 171 ? 51.972 -5.038 11.343 1.00 26.55 169 THR J O 1
ATOM 16243 N N . PRO J 1 172 ? 53.434 -5.919 12.812 1.00 28.20 170 PRO J N 1
ATOM 16244 C CA . PRO J 1 172 ? 52.786 -7.246 12.779 1.00 27.93 170 PRO J CA 1
ATOM 16245 C C . PRO J 1 172 ? 51.344 -7.241 13.279 1.00 25.87 170 PRO J C 1
ATOM 16246 O O . PRO J 1 172 ? 50.587 -8.153 12.940 1.00 25.97 170 PRO J O 1
ATOM 16250 N N . ARG J 1 173 ? 50.963 -6.280 14.123 1.00 25.30 171 ARG J N 1
ATOM 16251 C CA . ARG J 1 173 ? 49.595 -6.229 14.626 1.00 24.41 171 ARG J CA 1
ATOM 16252 C C . ARG J 1 173 ? 48.611 -5.884 13.511 1.00 25.88 171 ARG J C 1
ATOM 16253 O O . ARG J 1 173 ? 47.539 -6.489 13.412 1.00 24.04 171 ARG J O 1
ATOM 16261 N N . GLN J 1 174 ? 48.958 -4.916 12.663 1.00 26.08 172 GLN J N 1
ATOM 16262 C CA . GLN J 1 174 ? 48.186 -4.684 11.443 1.00 27.44 172 GLN J CA 1
ATOM 16263 C C . GLN J 1 174 ? 48.035 -5.959 10.619 1.00 25.52 172 GLN J C 1
ATOM 16264 O O . GLN J 1 174 ? 46.931 -6.312 10.176 1.00 24.37 172 GLN J O 1
ATOM 16270 N N . ALA J 1 175 ? 49.147 -6.653 10.381 1.00 25.23 173 ALA J N 1
ATOM 16271 C CA . ALA J 1 175 ? 49.100 -7.833 9.524 1.00 26.66 173 ALA J CA 1
ATOM 16272 C C . ALA J 1 175 ? 48.229 -8.916 10.139 1.00 25.56 173 ALA J C 1
ATOM 16273 O O . ALA J 1 175 ? 47.379 -9.507 9.462 1.00 23.75 173 ALA J O 1
ATOM 16275 N N . LEU J 1 176 ? 48.429 -9.183 11.432 1.00 23.59 174 LEU J N 1
ATOM 16276 C CA . LEU J 1 176 ? 47.676 -10.233 12.108 1.00 25.99 174 LEU J CA 1
ATOM 16277 C C . LEU J 1 176 ? 46.180 -9.924 12.116 1.00 26.22 174 LEU J C 1
ATOM 16278 O O . LEU J 1 176 ? 45.352 -10.822 11.904 1.00 25.80 174 LEU J O 1
ATOM 16283 N N . ASP J 1 177 ? 45.811 -8.659 12.360 1.00 25.49 175 ASP J N 1
ATOM 16284 C CA . ASP J 1 177 ? 44.395 -8.294 12.304 1.00 25.17 175 ASP J CA 1
ATOM 16285 C C . ASP J 1 177 ? 43.803 -8.568 10.922 1.00 24.71 175 ASP J C 1
ATOM 16286 O O . ASP J 1 177 ? 42.645 -8.980 10.823 1.00 24.29 175 ASP J O 1
ATOM 16291 N N . CYS J 1 178 ? 44.584 -8.386 9.850 1.00 24.85 176 CYS J N 1
ATOM 16292 C CA . CYS J 1 178 ? 44.059 -8.639 8.509 1.00 24.17 176 CYS J CA 1
ATOM 16293 C C . CYS J 1 178 ? 43.742 -10.109 8.317 1.00 24.86 176 CYS J C 1
ATOM 16294 O O . CYS J 1 178 ? 42.688 -10.466 7.781 1.00 24.01 176 CYS J O 1
ATOM 16297 N N . ILE J 1 179 ? 44.655 -10.984 8.733 1.00 24.02 177 ILE J N 1
ATOM 16298 C CA . ILE J 1 179 ? 44.374 -12.397 8.554 1.00 25.96 177 ILE J CA 1
ATOM 16299 C C . ILE J 1 179 ? 43.317 -12.889 9.547 1.00 27.07 177 ILE J C 1
ATOM 16300 O O . ILE J 1 179 ? 42.542 -13.801 9.227 1.00 24.13 177 ILE J O 1
ATOM 16305 N N . LEU J 1 180 ? 43.237 -12.288 10.747 1.00 23.79 178 LEU J N 1
ATOM 16306 C CA . LEU J 1 180 ? 42.124 -12.604 11.647 1.00 26.12 178 LEU J CA 1
ATOM 16307 C C . LEU J 1 180 ? 40.790 -12.178 11.046 1.00 26.88 178 LEU J C 1
ATOM 16308 O O . LEU J 1 180 ? 39.762 -12.806 11.307 1.00 26.66 178 LEU J O 1
ATOM 16313 N N . ALA J 1 181 ? 40.778 -11.109 10.249 1.00 26.57 179 ALA J N 1
ATOM 16314 C CA . ALA J 1 181 ? 39.538 -10.689 9.610 1.00 25.80 179 ALA J CA 1
ATOM 16315 C C . ALA J 1 181 ? 39.103 -11.637 8.502 1.00 25.33 179 ALA J C 1
ATOM 16316 O O . ALA J 1 181 ? 37.983 -11.503 8.001 1.00 28.18 179 ALA J O 1
ATOM 16318 N N . GLY J 1 182 ? 39.950 -12.583 8.106 1.00 27.20 180 GLY J N 1
ATOM 16319 C CA . GLY J 1 182 ? 39.613 -13.522 7.056 1.00 27.68 180 GLY J CA 1
ATOM 16320 C C . GLY J 1 182 ? 40.295 -13.287 5.720 1.00 28.01 180 GLY J C 1
ATOM 16321 O O . GLY J 1 182 ? 40.042 -14.055 4.784 1.00 29.34 180 GLY J O 1
ATOM 16322 N N . CYS J 1 183 ? 41.150 -12.274 5.585 1.00 28.02 181 CYS J N 1
ATOM 16323 C CA . CYS J 1 183 ? 41.887 -12.106 4.330 1.00 28.94 181 CYS J CA 1
ATOM 16324 C C . CYS J 1 183 ? 42.647 -13.376 3.986 1.00 28.10 181 CYS J C 1
ATOM 16325 O O . CYS J 1 183 ? 43.413 -13.898 4.798 1.00 25.70 181 CYS J O 1
ATOM 16328 N N . LYS J 1 184 ? 42.449 -13.862 2.767 1.00 27.52 182 LYS J N 1
ATOM 16329 C CA . LYS J 1 184 ? 43.047 -15.119 2.352 1.00 31.75 182 LYS J CA 1
ATOM 16330 C C . LYS J 1 184 ? 44.429 -14.956 1.727 1.00 28.98 182 LYS J C 1
ATOM 16331 O O . LYS J 1 184 ? 45.067 -15.960 1.399 1.00 32.32 182 LYS J O 1
ATOM 16337 N N . SER J 1 185 ? 44.915 -13.730 1.566 1.00 25.74 183 SER J N 1
ATOM 16338 C CA . SER J 1 185 ? 46.274 -13.515 1.100 1.00 27.80 183 SER J CA 1
ATOM 16339 C C . SER J 1 185 ? 46.796 -12.221 1.707 1.00 29.24 183 SER J C 1
ATOM 16340 O O . SER J 1 185 ? 46.029 -11.334 2.094 1.00 27.57 183 SER J O 1
ATOM 16343 N N . ILE J 1 186 ? 48.119 -12.130 1.809 1.00 29.67 184 ILE J N 1
ATOM 16344 C CA . ILE J 1 186 ? 48.751 -10.973 2.434 1.00 29.17 184 ILE J CA 1
ATOM 16345 C C . ILE J 1 186 ? 50.167 -10.884 1.899 1.00 27.98 184 ILE J C 1
ATOM 16346 O O . ILE J 1 186 ? 50.785 -11.900 1.568 1.00 31.12 184 ILE J O 1
ATOM 16351 N N . THR J 1 187 ? 50.678 -9.661 1.785 1.00 27.92 185 THR J N 1
ATOM 16352 C CA . THR J 1 187 ? 52.053 -9.467 1.350 1.00 29.33 185 THR J CA 1
ATOM 16353 C C . THR J 1 187 ? 52.770 -8.601 2.376 1.00 30.13 185 THR J C 1
ATOM 16354 O O . THR J 1 187 ? 52.278 -7.532 2.754 1.00 26.80 185 THR J O 1
ATOM 16358 N N . LEU J 1 188 ? 53.912 -9.075 2.836 1.00 28.17 186 LEU J N 1
ATOM 16359 C CA . LEU J 1 188 ? 54.576 -8.462 3.971 1.00 29.83 186 LEU J CA 1
ATOM 16360 C C . LEU J 1 188 ? 55.900 -7.830 3.557 1.00 29.32 186 LEU J C 1
ATOM 16361 O O . LEU J 1 188 ? 56.674 -8.444 2.816 1.00 30.64 186 LEU J O 1
ATOM 16366 N N . PRO J 1 189 ? 56.198 -6.620 4.020 1.00 31.88 187 PRO J N 1
ATOM 16367 C CA . PRO J 1 189 ? 57.568 -6.109 3.896 1.00 30.53 187 PRO J CA 1
ATOM 16368 C C . PRO J 1 189 ? 58.512 -6.916 4.777 1.00 32.48 187 PRO J C 1
ATOM 16369 O O . PRO J 1 189 ? 58.102 -7.597 5.726 1.00 29.35 187 PRO J O 1
ATOM 16373 N N . VAL J 1 190 ? 59.804 -6.805 4.458 1.00 32.21 188 VAL J N 1
ATOM 16374 C CA . VAL J 1 190 ? 60.818 -7.639 5.099 1.00 33.38 188 VAL J CA 1
ATOM 16375 C C . VAL J 1 190 ? 60.782 -7.469 6.614 1.00 34.50 188 VAL J C 1
ATOM 16376 O O . VAL J 1 190 ? 60.776 -8.450 7.368 1.00 31.55 188 VAL J O 1
ATOM 16380 N N . ASP J 1 191 ? 60.778 -6.221 7.086 1.00 33.23 189 ASP J N 1
ATOM 16381 C CA . ASP J 1 191 ? 60.995 -6.007 8.512 1.00 32.60 189 ASP J CA 1
ATOM 16382 C C . ASP J 1 191 ? 59.813 -6.514 9.334 1.00 32.24 189 ASP J C 1
ATOM 16383 O O . ASP J 1 191 ? 60.008 -7.074 10.422 1.00 33.00 189 ASP J O 1
ATOM 16388 N N . VAL J 1 192 ? 58.585 -6.368 8.824 1.00 32.40 190 VAL J N 1
ATOM 16389 C CA . VAL J 1 192 ? 57.437 -6.922 9.532 1.00 27.74 190 VAL J CA 1
ATOM 16390 C C . VAL J 1 192 ? 57.494 -8.446 9.525 1.00 30.48 190 VAL J C 1
ATOM 16391 O O . VAL J 1 192 ? 57.218 -9.096 10.537 1.00 32.84 190 VAL J O 1
ATOM 16395 N N . ALA J 1 193 ? 57.863 -9.040 8.393 1.00 30.63 191 ALA J N 1
ATOM 16396 C CA . ALA J 1 193 ? 57.955 -10.496 8.322 1.00 31.84 191 ALA J CA 1
ATOM 16397 C C . ALA J 1 193 ? 58.943 -11.047 9.354 1.00 32.15 191 ALA J C 1
ATOM 16398 O O . ALA J 1 193 ? 58.655 -12.037 10.036 1.00 30.01 191 ALA J O 1
ATOM 16400 N N . GLU J 1 194 ? 60.097 -10.403 9.509 1.00 30.62 192 GLU J N 1
ATOM 16401 C CA . GLU J 1 194 ? 61.077 -10.902 10.469 1.00 32.20 192 GLU J CA 1
ATOM 16402 C C . GLU J 1 194 ? 60.636 -10.671 11.910 1.00 33.01 192 GLU J C 1
ATOM 16403 O O . GLU J 1 194 ? 61.040 -11.421 12.807 1.00 33.53 192 GLU J O 1
ATOM 16409 N N . LEU J 1 195 ? 59.799 -9.663 12.158 1.00 32.74 193 LEU J N 1
ATOM 16410 C CA . LEU J 1 195 ? 59.326 -9.452 13.523 1.00 33.38 193 LEU J CA 1
ATOM 16411 C C . LEU J 1 195 ? 58.510 -10.639 14.019 1.00 31.63 193 LEU J C 1
ATOM 16412 O O . LEU J 1 195 ? 58.572 -10.976 15.208 1.00 32.41 193 LEU J O 1
ATOM 16417 N N . PHE J 1 196 ? 57.786 -11.324 13.128 1.00 28.64 194 PHE J N 1
ATOM 16418 C CA . PHE J 1 196 ? 56.995 -12.466 13.577 1.00 30.69 194 PHE J CA 1
ATOM 16419 C C . PHE J 1 196 ? 57.856 -13.585 14.157 1.00 33.97 194 PHE J C 1
ATOM 16420 O O . PHE J 1 196 ? 57.366 -14.360 14.986 1.00 33.18 194 PHE J O 1
ATOM 16428 N N . ILE J 1 197 ? 59.132 -13.669 13.781 1.00 31.70 195 ILE J N 1
ATOM 16429 C CA . ILE J 1 197 ? 59.970 -14.766 14.251 1.00 33.16 195 ILE J CA 1
ATOM 16430 C C . ILE J 1 197 ? 61.197 -14.272 15.020 1.00 34.01 195 ILE J C 1
ATOM 16431 O O . ILE J 1 197 ? 62.250 -14.920 15.003 1.00 37.40 195 ILE J O 1
ATOM 16436 N N . SER J 1 198 ? 61.084 -13.145 15.716 1.00 29.21 196 SER J N 1
ATOM 16437 C CA . SER J 1 198 ? 62.217 -12.657 16.495 1.00 35.93 196 SER J CA 1
ATOM 16438 C C . SER J 1 198 ? 61.797 -12.196 17.894 1.00 34.14 196 SER J C 1
ATOM 16439 O O . SER J 1 198 ? 62.423 -11.306 18.476 1.00 35.45 196 SER J O 1
ATOM 16442 N N . ASP J 1 199 ? 60.760 -12.803 18.461 1.00 34.00 197 ASP J N 1
ATOM 16443 C CA . ASP J 1 199 ? 60.340 -12.453 19.813 1.00 31.27 197 ASP J CA 1
ATOM 16444 C C . ASP J 1 199 ? 61.446 -12.785 20.816 1.00 28.82 197 ASP J C 1
ATOM 16445 O O . ASP J 1 199 ? 61.884 -13.939 20.886 1.00 28.79 197 ASP J O 1
ATOM 16450 N N . PRO J 1 200 ? 61.900 -11.823 21.628 1.00 31.53 198 PRO J N 1
ATOM 16451 C CA . PRO J 1 200 ? 62.956 -12.136 22.611 1.00 29.63 198 PRO J CA 1
ATOM 16452 C C . PRO J 1 200 ? 62.524 -13.117 23.702 1.00 28.90 198 PRO J C 1
ATOM 16453 O O . PRO J 1 200 ? 63.394 -13.786 24.272 1.00 29.45 198 PRO J O 1
ATOM 16457 N N . ALA J 1 201 ? 61.224 -13.225 24.007 1.00 28.87 199 ALA J N 1
ATOM 16458 C CA . ALA J 1 201 ? 60.758 -14.242 24.950 1.00 28.95 199 ALA J CA 1
ATOM 16459 C C . ALA J 1 201 ? 61.144 -15.656 24.511 1.00 28.66 199 ALA J C 1
ATOM 16460 O O . ALA J 1 201 ? 61.416 -16.515 25.360 1.00 26.90 199 ALA J O 1
ATOM 16462 N N . VAL J 1 202 ? 61.166 -15.920 23.201 1.00 27.31 200 VAL J N 1
ATOM 16463 C CA . VAL J 1 202 ? 61.517 -17.254 22.705 1.00 27.31 200 VAL J CA 1
ATOM 16464 C C . VAL J 1 202 ? 62.971 -17.588 23.033 1.00 28.56 200 VAL J C 1
ATOM 16465 O O . VAL J 1 202 ? 63.272 -18.665 23.560 1.00 27.49 200 VAL J O 1
ATOM 16469 N N . ASP J 1 203 ? 63.893 -16.675 22.715 1.00 28.72 201 ASP J N 1
ATOM 16470 C CA . ASP J 1 203 ? 65.301 -16.883 23.038 1.00 29.05 201 ASP J CA 1
ATOM 16471 C C . ASP J 1 203 ? 65.510 -17.092 24.535 1.00 29.56 201 ASP J C 1
ATOM 16472 O O . ASP J 1 203 ? 66.359 -17.892 24.945 1.00 27.32 201 ASP J O 1
ATOM 16477 N N . ALA J 1 204 ? 64.743 -16.382 25.366 1.00 27.09 202 ALA J N 1
ATOM 16478 C CA . ALA J 1 204 ? 64.948 -16.488 26.803 1.00 31.67 202 ALA J CA 1
ATOM 16479 C C . ALA J 1 204 ? 64.520 -17.851 27.332 1.00 30.24 202 ALA J C 1
ATOM 16480 O O . ALA J 1 204 ? 65.195 -18.420 28.196 1.00 31.39 202 ALA J O 1
ATOM 16482 N N . VAL J 1 205 ? 63.407 -18.396 26.832 1.00 28.18 203 VAL J N 1
ATOM 16483 C CA . VAL J 1 205 ? 62.926 -19.658 27.386 1.00 29.16 203 VAL J CA 1
ATOM 16484 C C . VAL J 1 205 ? 63.799 -20.807 26.891 1.00 31.00 203 VAL J C 1
ATOM 16485 O O . VAL J 1 205 ? 63.993 -21.800 27.603 1.00 32.44 203 VAL J O 1
ATOM 16489 N N . ILE J 1 206 ? 64.367 -20.675 25.688 1.00 29.22 204 ILE J N 1
ATOM 16490 C CA . ILE J 1 206 ? 65.330 -21.653 25.189 1.00 29.06 204 ILE J CA 1
ATOM 16491 C C . ILE J 1 206 ? 66.589 -21.656 26.054 1.00 33.29 204 ILE J C 1
ATOM 16492 O O . ILE J 1 206 ? 67.083 -22.716 26.458 1.00 31.71 204 ILE J O 1
ATOM 16497 N N . THR J 1 207 ? 67.133 -20.469 26.338 1.00 32.99 205 THR J N 1
ATOM 16498 C CA . THR J 1 207 ? 68.277 -20.356 27.243 1.00 31.27 205 THR J CA 1
ATOM 16499 C C . THR J 1 207 ? 67.993 -21.022 28.589 1.00 32.57 205 THR J C 1
ATOM 16500 O O . THR J 1 207 ? 68.835 -21.745 29.123 1.00 32.86 205 THR J O 1
ATOM 16504 N N . LYS J 1 208 ? 66.809 -20.777 29.165 1.00 33.28 206 LYS J N 1
ATOM 16505 C CA . LYS J 1 208 ? 66.476 -21.437 30.424 1.00 31.92 206 LYS J CA 1
ATOM 16506 C C . LYS J 1 208 ? 66.463 -22.951 30.264 1.00 34.23 206 LYS J C 1
ATOM 16507 O O . LYS J 1 208 ? 66.972 -23.675 31.130 1.00 33.59 206 LYS J O 1
ATOM 16513 N N . PHE J 1 209 ? 65.879 -23.445 29.166 1.00 32.21 207 PHE J N 1
ATOM 16514 C CA . PHE J 1 209 ? 65.889 -24.880 28.889 1.00 33.29 207 PHE J CA 1
ATOM 16515 C C . PHE J 1 209 ? 67.311 -25.420 28.892 1.00 35.48 207 PHE J C 1
ATOM 16516 O O . PHE J 1 209 ? 67.599 -26.441 29.528 1.00 36.69 207 PHE J O 1
ATOM 16524 N N . ASP J 1 210 ? 68.221 -24.732 28.194 1.00 32.53 208 ASP J N 1
ATOM 16525 C CA . ASP J 1 210 ? 69.598 -25.212 28.093 1.00 36.73 208 ASP J CA 1
ATOM 16526 C C . ASP J 1 210 ? 70.305 -25.166 29.440 1.00 36.63 208 ASP J C 1
ATOM 16527 O O . ASP J 1 210 ? 71.100 -26.057 29.761 1.00 35.38 208 ASP J O 1
ATOM 16532 N N . GLN J 1 211 ? 70.049 -24.121 30.229 1.00 34.73 209 GLN J N 1
ATOM 16533 C CA . GLN J 1 211 ? 70.662 -24.030 31.546 1.00 36.83 209 GLN J CA 1
ATOM 16534 C C . GLN J 1 211 ? 70.199 -25.172 32.444 1.00 39.67 209 GLN J C 1
ATOM 16535 O O . GLN J 1 211 ? 71.010 -25.792 33.143 1.00 36.67 209 GLN J O 1
ATOM 16541 N N . ASP J 1 212 ? 68.895 -25.465 32.435 1.00 39.21 210 ASP J N 1
ATOM 16542 C CA . ASP J 1 212 ? 68.389 -26.610 33.186 1.00 39.70 210 ASP J CA 1
ATOM 16543 C C . ASP J 1 212 ? 69.059 -27.902 32.726 1.00 39.77 210 ASP J C 1
ATOM 16544 O O . ASP J 1 212 ? 69.545 -28.691 33.546 1.00 37.10 210 ASP J O 1
ATOM 16549 N N . TRP J 1 213 ? 69.089 -28.133 31.413 1.00 36.65 211 TRP J N 1
ATOM 16550 C CA . TRP J 1 213 ? 69.691 -29.351 30.878 1.00 39.49 211 TRP J CA 1
ATOM 16551 C C . TRP J 1 213 ? 71.155 -29.465 31.288 1.00 42.33 211 TRP J C 1
ATOM 16552 O O . TRP J 1 213 ? 71.601 -30.516 31.771 1.00 39.86 211 TRP J O 1
ATOM 16563 N N . CYS J 1 214 ? 71.917 -28.381 31.110 1.00 41.61 212 CYS J N 1
ATOM 16564 C CA . CYS J 1 214 ? 73.349 -28.434 31.380 1.00 44.58 212 CYS J CA 1
ATOM 16565 C C . CYS J 1 214 ? 73.637 -28.672 32.860 1.00 43.07 212 CYS J C 1
ATOM 16566 O O . CYS J 1 214 ? 74.524 -29.461 33.198 1.00 44.43 212 CYS J O 1
ATOM 16569 N N . ASN J 1 215 ? 72.892 -28.014 33.755 1.00 40.45 213 ASN J N 1
ATOM 16570 C CA . ASN J 1 215 ? 73.091 -28.244 35.185 1.00 44.58 213 ASN J CA 1
ATOM 16571 C C . ASN J 1 215 ? 72.906 -29.713 35.547 1.00 46.63 213 ASN J C 1
ATOM 16572 O O . ASN J 1 215 ? 73.620 -30.236 36.413 1.00 43.16 213 ASN J O 1
ATOM 16577 N N . ALA J 1 216 ? 71.957 -30.390 34.902 1.00 41.92 214 ALA J N 1
ATOM 16578 C CA . ALA J 1 216 ? 71.650 -31.772 35.238 1.00 41.89 214 ALA J CA 1
ATOM 16579 C C . ALA J 1 216 ? 72.530 -32.777 34.511 1.00 43.52 214 ALA J C 1
ATOM 16580 O O . ALA J 1 216 ? 72.779 -33.862 35.048 1.00 47.96 214 ALA J O 1
ATOM 16582 N N . PHE J 1 217 ? 73.003 -32.460 33.304 1.00 43.45 215 PHE J N 1
ATOM 16583 C CA . PHE J 1 217 ? 73.687 -33.450 32.483 1.00 44.83 215 PHE J CA 1
ATOM 16584 C C . PHE J 1 217 ? 75.062 -33.040 31.979 1.00 46.22 215 PHE J C 1
ATOM 16585 O O . PHE J 1 217 ? 75.807 -33.917 31.531 1.00 49.18 215 PHE J O 1
ATOM 16593 N N . GLY J 1 218 ? 75.416 -31.770 32.004 1.00 48.78 216 GLY J N 1
ATOM 16594 C CA . GLY J 1 218 ? 76.751 -31.356 31.578 1.00 52.80 216 GLY J CA 1
ATOM 16595 C C . GLY J 1 218 ? 76.962 -30.992 30.118 1.00 53.05 216 GLY J C 1
ATOM 16596 O O . GLY J 1 218 ? 77.644 -30.016 29.816 1.00 58.38 216 GLY J O 1
ATOM 16597 N N . THR J 1 219 ? 76.400 -31.772 29.202 1.00 50.46 217 THR J N 1
ATOM 16598 C CA . THR J 1 219 ? 76.509 -31.500 27.775 1.00 51.32 217 THR J CA 1
ATOM 16599 C C . THR J 1 219 ? 75.124 -31.264 27.192 1.00 48.24 217 THR J C 1
ATOM 16600 O O . THR J 1 219 ? 74.157 -31.928 27.578 1.00 46.25 217 THR J O 1
ATOM 16604 N N . LEU J 1 220 ? 75.042 -30.329 26.246 1.00 45.19 218 LEU J N 1
ATOM 16605 C CA . LEU J 1 220 ? 73.786 -30.001 25.575 1.00 46.94 218 LEU J CA 1
ATOM 16606 C C . LEU J 1 220 ? 73.547 -30.968 24.409 1.00 46.30 218 LEU J C 1
ATOM 16607 O O . LEU J 1 220 ? 73.494 -30.600 23.236 1.00 45.30 218 LEU J O 1
ATOM 16612 N N . SER J 1 221 ? 73.413 -32.241 24.766 1.00 44.27 219 SER J N 1
ATOM 16613 C CA . SER J 1 221 ? 73.199 -33.296 23.789 1.00 44.44 219 SER J CA 1
ATOM 16614 C C . SER J 1 221 ? 72.405 -34.418 24.440 1.00 44.08 219 SER J C 1
ATOM 16615 O O . SER J 1 221 ? 72.164 -34.419 25.651 1.00 44.06 219 SER J O 1
ATOM 16618 N N . PHE J 1 222 ? 72.001 -35.379 23.617 1.00 42.38 220 PHE J N 1
ATOM 16619 C CA . PHE J 1 222 ? 71.319 -36.567 24.109 1.00 43.52 220 PHE J CA 1
ATOM 16620 C C . PHE J 1 222 ? 72.345 -37.633 24.528 1.00 50.44 220 PHE J C 1
ATOM 16621 O O . PHE J 1 222 ? 72.283 -38.182 25.639 1.00 50.02 220 PHE J O 1
#

Secondary structure (DSSP, 8-state):
--EEEEE---HHHHHHHHHHS---EEE--HHHHHHHTS-HHHHHHHHHHHH-SSSEEEEE---SSHHHHHHHHHHHHHHSTTPEEEEESSHHHHHHHHHHHHTT--EEEEEE-SHHHHHHHHHHT-SEEEEBHHHHHHTT--HHHHHHHHHHHHHHH-TT-EEEEB--SSHHHHHHHHHHT-SEEEE-HHHHHHHT--HHHHHHHHHHHHHHHHHHSSS--/---EEEEE---HHHHHHHHHHS---EEE--HHHHHHHT--HHHHHHHHHHHH-SSSEEEEE---SSHHHHHHHHHHHHHHSTTPEEEEESSHHHHHHHHHHHHTT--EEEEEE-SHHHHHHHHHHT-SEEEEBHHHHHHTTS-HHHHHHHHHHHHHHH-TT-EEEEB--SSHHHHHHHHHTT-SEEEE-HHHHHHTT--HHHHHHHHHHHHHHHHHHSSS--/---EEEEE---HHHHHHHHHHS---EEE--HHHHHHH-S-HHHHHHHHHHHH-TT-EEEEE---SSHHHHHHHHHHHHHHSTTPEEEEESSHHHHHHHHHHHHTT--EEEEEE-SHHHHHHHHHHT-SEEEEBHHHHHHTT--HHHHHHHHHHHHHHH-TT-EEEEB--SSHHHHHHHHHTT-SEEEE-HHHHHHTT--HHHHHHHHHHHHHHHHHHSSS--/--EEEEE---HHHHHHHHHHS---EEE--HHHHHHHT--HHHHHHHHHHHH-TTSEEEEE---SSHHHHHHHHHHHHHHSTTPEEEEESSHHHHHHHHHHHHTT--EEEEEE-SHHHHHHHHHHT-SEEEEBHHHHHHTT--HHHHHHHHHHHHHHH-TT-EEEEB--SSHHHHHHHHHTT-SEEEE-HHHHHHHT--HHHHHHHHHHHHHHHHHHSSS--/--EEEEE---HHHHHHHHHHS---EEE--HHHHHHHTS-HHHHHHHHHHHH-SS-EEEEE---SSHHHHHHHHHHHHHHSTTPEEEEESSHHHHHHHHHHHHTT--EEEEEE-SHHHHHHHHHTT-SEEEEBHHHHHHTT--HHHHHHHHHHHHHHH-TT-EEEEB--SSHHHHHHHHHHT-SEEEE-HHHHHHHT--HHHHHHHHHHHHHHHHHHSSS--/--EEEEE---HHHHHHHHHHS---EEE--HHHHHHHT--HHHHHHHHHHHH-TTSEEEEE---SSHHHHHHHHHHHHHHSTTPEEEEESSHHHHHHHHHHHHTT--EEEEEE-SHHHHHHHHHHT-SEEEEBHHHHHHTT--HHHHHHHHHHHHHHH-TT-EEEEB--SSHHHHHHHHHHT-SEEEE-HHHHHHHT--HHHHHHHHHHHHHHHHHHSSS--/--EEEEE---HHHHHHHHHHS---EEE--HHHHHHHT--HHHHHHHHHHHH-TTSEEEEE---SSHHHHHHHHHHHHHHSTTPEEEEESSHHHHHHHHHHHHTT--EEEEEE-SHHHHHHHHHHT-SEEEEBHHHHHHTT--HHHHHHHHHHHHHHH-TT-EEEEB--SSHHHHHHHHHTT-SEEEE-HHHHHHTT--HHHHHHHHHHHHHHHHHHSSS--/--EEEEE---HHHHHHHHHHS---EEE--HHHHHHHT--HHHHHHHHHHHH-TT-EEEEE---SSHHHHHHHHHHHHHHSTTPEEEEESSHHHHHHHHHHHHTT--EEEEEE-SHHHHHHHHHHT-SEEEEBHHHHHHTT--HHHHHHHHHHHHHHH-TT-EEEEB--SSHHHHHHHHHTT-SEEEE-HHHHHHTT--HHHHHHHHHHHHHHHHHHSSS--/-EEEEE---HHHHHHHHHHS---EEE--HHHHHHHTS-HHHHHHHHHHHH-TTSEEEEE---SSHHHHHHHHHHHHHHSTTPEEEEESSHHHHHHHHHHHHTT--EEEEEE-SHHHHHHHHHTT-SEEEEBHHHHHHTT--HHHHHHHHHHHHHHH-TT-EEEEB--S-HHHHHHHHHTT-SEEEE-HHHHHHHT--HHHHHHHHHHHHHHHHHHSSS--/--EEEEE---HHHHHHHHHHS---EEE--HHHHHHHTS-HHHHHHHHHHHH-TTSEEEEE---SSHHHHHHHHHHHHHHSTT-EEEEESSHHHHHHHHHHHHTT--EEEEEE-SHHHHHHHHHHT-SEEEEBHHHHHHTT--HHHHHHHHHHHHHHH-TT-EEEEB--SSHHHHHHHHHTT-SEEEE-HHHHHHTT--HHHHHHHHHHHHHHHHHHSSS--